Protein 4NV1 (pdb70)

Organism: Francisella tularensis subsp. tularensis (strain SCHU S4 / Schu 4) (NCBI:txid177416)

Sequence (1927 aa):
MKKIFVVTDNRTILSDFKNIIGSKNDVQVDYFCSFKSQTSFAKEIYNSEIKPIDMKKNGNDLIGKYDLGFSCHSKQLFPAKLVNSVLCINIHPGLNPYNRGWFPQVFSIINKLPIGATIHVMDEEIDHGDIIIQEEVEVNSFENSFDVYAKVQKKEVELFTKVIDDILNNKFTRIKPNSEGNYNSIHDYKNMCEIDLDKIVTMREAIDYLRAMTHPPYKNSYFIDEHGNKVFVALELEKISMKKIFVVTDNRTILSDFKNIIGSKNDVQVDYFCSFKSQTSFAKEIYNSEIKPIDMKKNGNDLIGKYDLGFSCHSKQLFPAKLVNSVLCINIHPGLNPYNRGWFPQVFSIINKLPIGATIHVMDEEIDHGDIIIQEEVEVNSFENSFDVYAKVQKKEVELFTKVIDDILNNKFTRIKPNSEGNYNSIHDYKNMCEIDLDKIVTMREAIDYLRAMTHPPYKNSYFIDEHGNKVFVALELEKIGHMKKIFVVTDNRTILSDFKNIIGSKNDVQVDYFCSFKSQTSFAKEIYNSEIKPIDMKKNGNDLIGKYDLGFSCHSKQLFPAKLVNSVLCINIHPGLNPYNRGWFPQVFSIINKLPIGATIHVMDEEIDHGDIIIQEEVEVNSFENSFDVYAKVQKKEVELFTKKVIDDILNNKFTRIKPNSEGNYNSIHHDYKNMCEIDLDKIVTMREAIDYLRAMTHPPYKNSYFIDEHGNKVFVALELEKIMKKIFVVTDNRTILSDFKNIIGSKNDVQVDYFCSFKSQTSFAKEIYNSEIKPIDMKKNGNDLIGKYDLGFSCHSKQLFPAKLVNSVLCINIHPGLNPYNRGWFPQVFSIINKLPIGATIHVMDEEIDHGDIIIQEEVEVNSFENSFDVYAKVQKKEVELFTKVIDDILNNKFTRIKPNSEGNYNSIHDYKNMCEIDLDKIVTMREAIDYLRAMTHPPYKNSYFIDEHGNKVFVALELEKIMKKIFVVTDNRTILSDFKNIIGSKNDVQVDYFCSFKSQTSFAKEIYNSEIKPIDMKKNGNDLIGKYDLGFSCHSKQLFPAKLVNSVLCINIHPGLNPYNRGWFPQVFSIINKLPIGATIHVMDEEIDHGDIIIQEEVEVNSFENSFDVYAKVQKKEVELFTKVIDDILNNKFTRIKPNSEGNYNSIHDYKNMCEIDLDKIVTMREAIDYLRAMTHPPYKNSYFIDEHGNKVFVALELEKISMKKIFVVTDNRTILSDFKNIIGSKNDVQVDYFCSFKSQTSFAKEIYNSEIKPIDMKKNGNDLIGKYDLGFSCHSKQLFPAKLVNSVLCINIHPGLNPYNRGWFPQVFSIINKLPIGATIHVMDEEIDHGDIIIQEEVEVNSFENSFDVYAKVQKKEVELFTKVIDDILNNKFTRIKPNSEGNYNSIHDYKNMCEIDLDKIVTMREAIDYLRAMTHPPYKNSYFIDEHGNKVFVALELEKIGHMKKIFVVTDNRTILSDFKNIIGSKNDVQVDYFCSFKSQTSFAKEIYNSEIKPIDMKKNGNDLIGKYDLGFSCHSKQLFPAKLVNSVLCINIHPGLNPYNRGWFPQVFSIINKLPIGATIHVMDEEIDHGDIIIQEEVEVNSFENSFDVYAKVQKKEVELFTKVIDDILNNKFTRIKPNSEGNYNSIHDYKNMCEIDLDKIVTMREAIDYLRAMTHPPYKNSYFIDEHGNKVFVALELEKIMKKIFVVTDNRTILSDFKNIIGSKNDVQVDYFCSFKSQTSFAKEIYNSEIKPIDMKKNGNDLIGKYDLGFSCHSKQLFPAKLVNSVLCINIHPGLNPYNRGWFPQVFSIINKLPIGATIHVMDEEIDHGDIIIQEEVEVNSFENSFDVYAKVQKKEVELFTKVIDDILNNKFTRIKPNSEGNYNSIHDYKNMCEIDLDKIVTMREAIDYLRAMTHPPYKNSYFIDEHGNKVFVALELEKIS

InterPro domains:
  IPR001555 Phosphoribosylglycinamide formyltransferase, active site [PS00373] (116-139)
  IPR002376 Formyl transferase, N-terminal [PF00551] (77-164)
  IPR036477 Formyl transferase, N-terminal domain superfamily [SSF53328] (65-181)
  IPR040660 N-formyltransferase dimerization C-terminal domain [PF18216] (188-239)

B-factor: mean 39.87, std 15.9, range [14.22, 136.33]

Secondary structure (DSSP, 8-state):
-EEEEEE---HHHHHHHHHHHHTSSSEEEEEEE-GGGTTTTHHHHHTTS-EE--HHHHGGGGTTT-SEEEESS-SSPPPHHHHHHSEEEEEESS-TTTTEES-HHHHHHHH---EEEEEEE--SSTT-S-EEEEEEE---TT--HHHHHHHHHHHHHHHHHHHHHHHHTT----B--SS---EE-HHHHHHHHB--TT-EEEHHHHHHHHHHT--TT----EEE-TT--EEEEEEEEEE-/-EEEEEE---HHHHHHHHHHHHTSSSEEEEEEE-GGGTTTTHHHHHTTS-EE--HHHHGGGGTTT-SEEEEES-S-PPPHHHHHHSEEEEEESS-TTTTEES-HHHHHHHH----EEEEEE--SSTT-S-EEEEEE----TT--HHHHHHHHHHHHHHHHHHHHHHHHTT----B-------EE-HHHHHHHHB--TT-EEEHHHHHHHHHHT--TT---EEEE-TTS-EEEEEEEEEE--/-EEEEEE---HHHHHHHHHHHHTSSSEEEEEEE-GGGTTTTHHHHHTTSSEE--HHHHGGGGTTT-SEEEEES-SSPPPHHHHHHSEEEEEESS-TTTTEES-HHHHHHHH---EEEEEEE--SSTT-S-EEEEEEE---TT--HHHHHHHHHHHHHHHHHHHHHHHHTT----B--SS---EE-HHHHHHHHB--TT-EEEHHHHHHHHHHT--TT---EEEE-TT--EEEEEEEEEEE-/-EEEEEE---HHHHHHHHHHHTTSSSEEEEEEE-GGGTTTTHHHHHTTS-EE--HHHHGGGGTTT-SEEEEES-SSPPPHHHHHHS-EEEEESS-TTTTEES-HHHHHHHH---EEEEEEE--SSTT-S-EEEEEEE---TT--HHHHHHHHHHHHHHHHHHHHHHHHTT----B--SS---EE-HHHHHHHHB--TT-EEEHHHHHHHHHHT--TT---EEEE-TT--EEEEEEEEEE-/---EEEEEE---HHHHHHHHHHHHT-SSEEEEEEEETT-TTTTHHHHHTTSSEEE-HHHHGGGGTTT-SEEEESS-SSPPPHHHHHHSEEEEEESS-TTTTEES-HHHHHHHH---EEEEEEE--SSTT-S-EEEEEEE---TT--HHHHHHHHHHHHHHHHHHHHHHHHTT----B--SS---EE-HHHHHTTTB--TT-EEEHHHHHHHHHHT--TT----EEE-TT--EEEEEEEEEE-/-EEEEEE---HHHHHHHHHHHTT-SSEEEEEEE-SGGGTTTHHHHHTTS-EE--HHHHSGGGTTT-SEEEEES-SS---HHHHHHS-EEEEESS-TTTTEES-HHHHHHHH---EEEEEEE--SSTT-S-EEEEEEE---TT--HHHHHHHHHHHHHHHHHHHHHHHHTT----B--SS---EE-HHHHHHHHB--TT-EEEHHHHHHHHHHH--TT----EEE-TT--EEEEEEEEEE-/---EEEEEE---HHHHHHHHHHHTT-SSEEEEEE--GGGTTTTHHHHHTTSSB---TTTTGGGGSSS-SEEEEES-SSPPPHHHHHHSEEEEEESS-TTTTEES-HHHHHHHH---EEEEEEE--SSSS-S-EEEEEEE---TT--HHHHHHHHHHHHHHHHHHHHHHHHTT----B--SS---EE-HHHHHTTSB--TT-EEEHHHHHHHHHHT--TT----EEE-TTS-EEEEEEEEEE-/-EEEEEE-S-HHHHHHHHHHHHTSSSEEEEEEE-GGGTTTTHHHHHTTS-EE--HHHHGGGGTTT-SEEEEES-S-PPPHHHHHHSEEEEEESS-TTTTEES-HHHHHHHH----EEEEEE--SSTT-S-EEEEEE----TT--HHHHHHHHHHHHHHHHHHHHHHHHTT----B--SS---EE-HHHHHHHHB--TT-EEEHHHHHHHHHHH--TT----EEE-TT--EEEEEEEEEEE-

Radius of gyration: 50.43 Å; Cα contacts (8 Å, |Δi|>4): 3945; chains: 8; bounding box: 137×102×143 Å

Solvent-accessible surface area: 93137 Å² total; per-residue (Å²): 144,67,66,0,0,0,0,0,26,28,84,29,0,8,47,33,0,63,108,25,0,61,85,51,128,81,23,84,37,56,14,18,0,6,110,186,2,68,99,70,1,40,134,30,37,178,80,81,77,4,125,25,20,41,0,183,158,58,0,55,88,7,63,76,128,26,86,6,0,0,7,0,36,26,124,35,129,18,24,38,139,0,14,98,68,13,45,1,0,21,0,12,23,0,17,5,8,69,0,20,13,110,75,8,8,6,17,3,1,58,59,121,66,39,3,0,0,0,0,3,11,31,67,123,104,65,18,50,4,39,16,3,15,35,75,101,14,108,53,39,24,53,10,14,1,32,31,0,60,33,64,1,22,142,35,0,23,91,4,0,71,114,13,0,73,42,4,16,107,110,74,14,11,104,45,118,31,131,61,121,38,45,104,14,34,83,118,57,18,145,94,39,14,87,10,77,31,90,113,122,10,31,9,103,93,0,4,15,34,1,14,0,3,9,26,52,115,155,95,28,0,40,5,74,20,159,134,50,26,80,0,30,5,24,2,80,31,85,82,76,122,131,58,84,0,0,0,0,0,29,39,124,82,0,6,67,50,1,67,107,20,0,61,81,55,129,96,30,107,33,61,18,17,0,9,104,158,7,96,122,79,3,25,147,19,38,184,87,100,69,5,128,12,21,44,0,183,164,68,0,50,99,13,66,74,130,28,71,0,0,0,10,0,33,29,139,32,127,16,25,48,148,1,11,107,48,34,45,1,0,26,1,13,24,0,15,2,5,56,0,20,14,105,78,8,8,7,14,4,1,56,60,120,64,39,3,0,0,0,0,3,13,31,49,126,103,67,19,42,8,22,19,9,42,61,71,100,18,119,46,45,24,50,15,20,1,67,45,0,61,52,66,1,32,164,32,0,28,75,1,0,74,134,13,0,81,68,0,27,112,99,164,29,76,116,114,151,26,121,62,108,36,46,93,15,26,63,49,55,23,130,59,39,10,74,13,78,26,98,112,115,10,28,9,95,94,0,2,14,30,0,11,0,3,5,26,26,98,149,127,28,0,38,6,73,14,141,47,48,13,78,0,29,5,23,2,46,6,28,103,119,68,76,46,48,56,1,0,0,0,0,22,35,141,50,0,6,52,45,0,58,112,24,1,61,84,54,124,86,22,48,38,49,17,22,0,6,111,158,4,90,126,81,0,57,143,42,44,178,72,96,76,4,130,17,16,41,0,117,154,67,0,52,96,15,26,14,77,24,51,2,0,0,9,0,35,27,121,24,104,17,21,44,51,0,16,61,62,16,44,1,0,25,0,16,22,0,18,4,7,58,0,27,16,101,80,8,8,6,15,3,0,59,61,118,64,35,3,0,0,0,0,3,15,29,81,107,98,89,12,68,5,30,18,4,29,50,69,102,11,98,48,16,24,42,14,22,1,91,52,0,52,42,56,0,24,142,36,0,26,64,0,0,71,126,12,0,68,39,2,25,112,102,68,16,11,98,44,98,35,129,57,119,39,46,114,16,32,60,136,68,9,115,130,40,12,96,13,75,25,91,124,105,13,33,6,102,90,0,2,14,31,0,12,0,3,10,28,78,119,152,117,29,0,47,6,73,19,171,140,54,28,71,0,28,5,27,2,94,33,121,73,135,157,45,92,0,0,0,0,0,27,34,119,75,0,10,64,45,0,62,109,18,0,56,86,52,132,94,24,63,34,56,18,23,0,9,112,156,6,98,120,68,4,30,157,27,38,196,104,108,76,7,135,19,22,41,0,188,140,55,0,39,85,10,56,75,123,28,76,2,0,0,10,0,36,27,116,26,129,20,14,33,117,0,13,109,68,11,38,0,0,26,1,13,22,0,12,4,4,61,0,14,10,110,76,9,7,6,14,4,0,56,65,118,59,41,3,0,0,0,0,3,12,28,56,130,109,69,13,46,6,20,19,8,44,59,67,102,14,133,50,43,22,57,12,20,1,98,53,0,57,50,69,0,34,156,36,0,26,64,1,0,79,127,14,0,82,72,0,28,102,102,158,30,81,116,107,165,29,121,65,110,38,49,98,15,29,73,67,65,16,120,78,40,12,72,11,74,28,98,112,122,13,28,9,101,96,0,3,13,31,0,12,0,4,9,27,72,119,148,129,30,0,42,6,90,12,157,51,52,20,61,0,29,7,25,3,87,25,69,106,105,139,64,66,0,0,0,0,0,22,31,118,62,0,8,63,44,0,45,110,18,1,56,88,50,132,75,22,89,36,53,23,13,0,7,58,168,1,41,78,61,2,59,142,34,40,192,85,98,103,6,126,18,16,35,0,190,161,49,1,50,100,16,63,74,137,22,86,7,0,0,5,0,36,32,122,35,153,16,26,46,137,0,12,103,59,19,37,1,0,26,1,21,22,0,19,9,16,78,0,28,19,114,72,9,13,6,15,4,0,54,63,118,59,38,6,0,0,0,0,6,8,30,66,104,84,106,20,74,9,35,13,3,32,64,76,99,16,119,44,48,22,56,16,21,1,97,55,0,58,44,57,2,23,145,33,0,22,78,0,0,69,126,14,0,71,64,3,20,90,102,161,27,80,125,100,140,37,133,51,114,38,51,94,14,32,60,135,66,19,133,108,42,11,87,14,76,28,96,119,111,19,32,9,102,93,0,4,14,30,0,10,1,4,8,27,76,114,152,73,27,0,41,5,68,18,162,138,50,38,77,0,26,6,31,2,101,32,78,87,86,73,140,48,73,0,0,0,0,0,22,37,121,75,0,6,60,40,0,62,67,15,0,59,75,51,127,93,25,92,30,59,19,23,0,4,106,161,0,89,124,66,0,45,140,22,48,191,95,93,68,2,125,28,18,40,0,186,157,64,0,48,76,10,57,77,122,28,74,2,0,0,6,0,38,29,112,34,127,21,22,50,136,0,13,103,66,13,39,1,0,21,1,13,22,0,16,2,3,54,0,21,12,117,75,7,6,6,16,2,1,53,65,123,60,38,3,0,0,0,0,3,12,30,56,126,98,68,13,33,4,37,14,16,35,59,55,103,12,131,51,43,22,58,12,21,1,97,49,0,58,52,69,0,30,99,22,0,8,17,2,0,16,25,3,0,85,52,0,27,105,94,155,42,90,121,105,132,11,110,60,104,39,47,94,13,27,50,132,66,15,129,115,43,10,89,15,80,28,95,119,125,12,26,8,96,93,0,3,12,30,0,11,0,3,9,27,73,113,146,112,28,0,42,5,75,18,162,140,43,23,61,0,30,5,30,4,89,24,52,78,65,103,186,80,66,73,1,0,0,0,0,22,31,124,69,0,12,71,50,0,68,116,26,5,63,82,61,118,68,16,81,32,54,14,28,0,10,76,170,10,44,111,57,2,47,165,26,50,201,103,77,70,6,136,28,18,44,4,178,166,70,1,50,87,18,53,66,123,20,80,12,0,0,10,0,35,31,129,35,118,12,29,36,154,0,14,119,68,18,47,2,0,21,1,12,20,0,17,4,4,57,0,25,9,108,72,8,10,6,15,2,0,56,67,122,60,38,4,0,0,0,0,3,19,31,50,147,94,61,21,34,6,42,16,18,40,53,73,104,14,128,50,43,25,45,12,21,1,92,48,0,52,30,64,1,21,143,35,0,25,87,4,0,75,142,16,0,78,62,1,28,85,132,137,26,99,119,118,154,23,120,66,111,36,49,97,17,20,62,119,62,23,138,128,44,15,95,13,84,27,100,116,122,11,30,9,95,95,0,3,13,31,0,11,1,3,8,27,79,119,147,76,20,1,39,5,70,17,155,128,55,44,76,0,29,6,26,3,104,25,69,99,109,148,43,81,0,0,0,0,0,23,38,118,80,0,4,57,38,0,67,62,15,0,65,79,52,72,89,26,80,31,46,15,26,0,6,116,159,8,92,119,69,3,29,143,20,34,178,74,86,62,3,108,24,20,51,0,173,172,59,0,56,75,9,48,71,111,31,62,0,0,0,5,0,36,30,129,39,147,17,18,53,126,0,15,106,56,14,40,1,0,25,1,14,23,0,14,5,4,58,0,28,16,87,81,9,8,5,14,4,2,53,61,126,62,36,3,0,0,0,0,4,15,34,54,130,96,100,19,46,8,19,15,5,34,62,65,101,15,116,52,42,24,55,13,21,1,99,50,0,64,50,63,0,33,127,33,0,7,20,2,0,16,26,4,0,83,48,0,29,105,93,156,34,78,113,106,156,29,122,60,120,32,46,88,14,28,87,135,64,9,126,108,43,4,80,13,80,28,91,124,129,13,28,10,101,91,0,3,13,25,0,14,0,2,7,25,73,116,147,116,27,0,38,5,80,13,167,139,56,37,78,0,26,6,25,4,122,30,71,70,18,66

Structure (mmCIF, N/CA/C/O backbone):
data_4NV1
#
_entry.id   4NV1
#
_cell.length_a   71.942
_cell.length_b   80.065
_cell.length_c   109.852
_cell.angle_alpha   71.72
_cell.angle_beta   88.62
_cell.angle_gamma   89.78
#
_symmetry.space_group_name_H-M   'P 1'
#
loop_
_entity.id
_entity.type
_entity.pdbx_description
1 polymer Formyltransferase
2 non-polymer dTDP-4-amino-4,6-dideoxyglucose
3 non-polymer 'PHOSPHATE ION'
4 non-polymer "THYMIDINE-5'-DIPHOSPHATE"
5 non-polymer dTDP-4,6-dideoxy-4-formamido-glucose
6 water water
#
loop_
_atom_site.group_PDB
_atom_site.id
_atom_site.type_symbol
_atom_site.label_atom_id
_atom_site.label_alt_id
_atom_site.label_comp_id
_atom_site.label_asym_id
_atom_site.label_entity_id
_atom_site.label_seq_id
_atom_site.pdbx_PDB_ins_code
_atom_site.Cartn_x
_atom_site.Cartn_y
_atom_site.Cartn_z
_atom_site.occupancy
_atom_site.B_iso_or_equiv
_atom_site.auth_seq_id
_atom_site.auth_comp_id
_atom_site.auth_asym_id
_atom_site.auth_atom_id
_atom_site.pdbx_PDB_model_num
ATOM 1 N N . MET A 1 3 ? -46.910 36.619 55.296 1.00 53.85 1 MET C N 1
ATOM 2 C CA . MET A 1 3 ? -45.926 35.704 55.950 1.00 55.06 1 MET C CA 1
ATOM 3 C C . MET A 1 3 ? -46.310 34.248 55.751 1.00 58.72 1 MET C C 1
ATOM 4 O O . MET A 1 3 ? -46.877 33.618 56.656 1.00 64.21 1 MET C O 1
ATOM 9 N N . LYS A 1 4 ? -45.970 33.716 54.582 1.00 53.13 2 LYS C N 1
ATOM 10 C CA . LYS A 1 4 ? -46.275 32.327 54.260 1.00 49.57 2 LYS C CA 1
ATOM 11 C C . LYS A 1 4 ? -45.641 31.373 55.252 1.00 37.66 2 LYS C C 1
ATOM 12 O O . LYS A 1 4 ? -44.541 31.601 55.722 1.00 32.61 2 LYS C O 1
ATOM 18 N N . LYS A 1 5 ? -46.370 30.312 55.558 1.00 33.26 3 LYS C N 1
ATOM 19 C CA . LYS A 1 5 ? -45.953 29.336 56.540 1.00 40.45 3 LYS C CA 1
ATOM 20 C C . LYS A 1 5 ? -45.811 28.043 55.776 1.00 32.28 3 LYS C C 1
ATOM 21 O O . LYS A 1 5 ? -46.759 27.607 55.138 1.00 32.30 3 LYS C O 1
ATOM 27 N N . ILE A 1 6 ? -44.666 27.402 55.925 1.00 29.34 4 ILE C N 1
ATOM 28 C CA . ILE A 1 6 ? -44.242 26.308 55.058 1.00 28.77 4 ILE C CA 1
ATOM 29 C C . ILE A 1 6 ? -43.740 25.115 55.843 1.00 29.58 4 ILE C C 1
ATOM 30 O O . ILE A 1 6 ? -42.975 25.278 56.826 1.00 27.82 4 ILE C O 1
ATOM 35 N N . PHE A 1 7 ? -44.105 23.924 55.383 1.00 30.16 5 PHE C N 1
ATOM 36 C CA . PHE A 1 7 ? -43.414 22.723 55.840 1.00 30.93 5 PHE C CA 1
ATOM 37 C C . PHE A 1 7 ? -42.688 22.017 54.688 1.00 34.67 5 PHE C C 1
ATOM 38 O O . PHE A 1 7 ? -43.150 21.957 53.535 1.00 28.49 5 PHE C O 1
ATOM 46 N N . VAL A 1 8 ? -41.555 21.427 55.048 1.00 30.35 6 VAL C N 1
ATOM 47 C CA . VAL A 1 8 ? -40.663 20.741 54.143 1.00 30.48 6 VAL C CA 1
ATOM 48 C C . VAL A 1 8 ? -40.335 19.433 54.792 1.00 30.48 6 VAL C C 1
ATOM 49 O O . VAL A 1 8 ? -39.750 19.423 55.858 1.00 35.02 6 VAL C O 1
ATOM 53 N N . VAL A 1 9 ? -40.744 18.360 54.137 1.00 29.55 7 VAL C N 1
ATOM 54 C CA . VAL A 1 9 ? -40.376 17.011 54.467 1.00 30.12 7 VAL C CA 1
ATOM 55 C C . VAL A 1 9 ? -39.260 16.415 53.596 1.00 36.39 7 VAL C C 1
ATOM 56 O O . VAL A 1 9 ? -39.366 16.371 52.352 1.00 31.59 7 VAL C O 1
ATOM 60 N N . THR A 1 10 ? -38.163 16.020 54.243 1.00 33.26 8 THR C N 1
ATOM 61 C CA . THR A 1 10 ? -37.052 15.336 53.577 1.00 32.87 8 THR C CA 1
ATOM 62 C C . THR A 1 10 ? -36.289 14.391 54.493 1.00 46.55 8 THR C C 1
ATOM 63 O O . THR A 1 10 ? -36.160 14.664 55.706 1.00 36.74 8 THR C O 1
ATOM 67 N N . ASP A 1 11 ? -35.786 13.305 53.899 1.00 39.01 9 ASP C N 1
ATOM 68 C CA . ASP A 1 11 ? -34.801 12.492 54.560 1.00 40.56 9 ASP C CA 1
ATOM 69 C C . ASP A 1 11 ? -33.423 12.597 53.930 1.00 42.96 9 ASP C C 1
ATOM 70 O O . ASP A 1 11 ? -32.656 11.658 54.049 1.00 46.25 9 ASP C O 1
ATOM 75 N N . ASN A 1 12 ? -33.060 13.730 53.337 1.00 33.35 10 ASN C N 1
ATOM 76 C CA . ASN A 1 12 ? -31.741 13.857 52.706 1.00 35.02 10 ASN C CA 1
ATOM 77 C C . ASN A 1 12 ? -30.993 15.013 53.258 1.00 36.46 10 ASN C C 1
ATOM 78 O O . ASN A 1 12 ? -31.514 16.113 53.215 1.00 36.20 10 ASN C O 1
ATOM 83 N N . ARG A 1 13 ? -29.764 14.789 53.700 1.00 29.93 11 ARG C N 1
ATOM 84 C CA . ARG A 1 13 ? -28.983 15.837 54.327 1.00 35.44 11 ARG C CA 1
ATOM 85 C C . ARG A 1 13 ? -28.687 16.919 53.336 1.00 33.50 11 ARG C C 1
ATOM 86 O O . ARG A 1 13 ? -28.629 18.097 53.696 1.00 37.30 11 ARG C O 1
ATOM 94 N N . THR A 1 14 ? -28.354 16.520 52.104 1.00 37.08 12 THR C N 1
ATOM 95 C CA . THR A 1 14 ? -27.901 17.530 51.141 1.00 39.87 12 THR C CA 1
ATOM 96 C C . THR A 1 14 ? -29.060 18.444 50.729 1.00 37.68 12 THR C C 1
ATOM 97 O O . THR A 1 14 ? -28.958 19.670 50.737 1.00 36.12 12 THR C O 1
ATOM 101 N N . ILE A 1 15 ? -30.166 17.819 50.357 1.00 38.46 13 ILE C N 1
ATOM 102 C CA . ILE A 1 15 ? -31.421 18.533 50.124 1.00 36.08 13 ILE C CA 1
ATOM 103 C C . ILE A 1 15 ? -31.828 19.391 51.322 1.00 40.63 13 ILE C C 1
ATOM 104 O O . ILE A 1 15 ? -32.197 20.574 51.141 1.00 35.43 13 ILE C O 1
ATOM 109 N N . LEU A 1 16 ? -31.736 18.826 52.536 1.00 38.75 14 LEU C N 1
ATOM 110 C CA . LEU A 1 16 ? -32.073 19.596 53.757 1.00 40.15 14 LEU C CA 1
ATOM 111 C C . LEU A 1 16 ? -31.213 20.853 53.811 1.00 38.72 14 LEU C C 1
ATOM 112 O O . LEU A 1 16 ? -31.695 21.983 54.041 1.00 40.49 14 LEU C O 1
ATOM 117 N N . SER A 1 17 ? -29.921 20.656 53.584 1.00 36.44 15 SER C N 1
ATOM 118 C CA . SER A 1 17 ? -28.994 21.800 53.550 1.00 35.75 15 SER C CA 1
ATOM 119 C C . SER A 1 17 ? -29.240 22.829 52.415 1.00 33.92 15 SER C C 1
ATOM 120 O O . SER A 1 17 ? -29.101 24.049 52.604 1.00 34.37 15 SER C O 1
ATOM 123 N N . ASP A 1 18 ? -29.585 22.366 51.224 1.00 34.36 16 ASP C N 1
ATOM 124 C CA . ASP A 1 18 ? -29.851 23.316 50.109 1.00 33.60 16 ASP C CA 1
ATOM 125 C C . ASP A 1 18 ? -31.107 24.183 50.280 1.00 34.25 16 ASP C C 1
ATOM 126 O O . ASP A 1 18 ? -31.064 25.426 50.171 1.00 29.92 16 ASP C O 1
ATOM 131 N N . PHE A 1 19 ? -32.189 23.507 50.637 1.00 33.35 17 PHE C N 1
ATOM 132 C CA . PHE A 1 19 ? -33.418 24.170 50.954 1.00 33.89 17 PHE C CA 1
ATOM 133 C C . PHE A 1 19 ? -33.284 25.252 52.005 1.00 37.11 17 PHE C C 1
ATOM 134 O O . PHE A 1 19 ? -33.726 26.401 51.792 1.00 34.52 17 PHE C O 1
ATOM 142 N N . LYS A 1 20 ? -32.649 24.908 53.128 1.00 42.30 18 LYS C N 1
ATOM 143 C CA . LYS A 1 20 ? -32.454 25.863 54.232 1.00 40.50 18 LYS C CA 1
ATOM 144 C C . LYS A 1 20 ? -31.865 27.137 53.676 1.00 40.83 18 LYS C C 1
ATOM 145 O O . LYS A 1 20 ? -32.222 28.270 54.015 1.00 42.38 18 LYS C O 1
ATOM 151 N N . ASN A 1 21 ? -30.868 26.875 52.851 1.00 42.13 19 ASN C N 1
ATOM 152 C CA . ASN A 1 21 ? -30.158 27.904 52.138 1.00 43.40 19 ASN C CA 1
ATOM 153 C C . ASN A 1 21 ? -31.009 28.785 51.241 1.00 40.35 19 ASN C C 1
ATOM 154 O O . ASN A 1 21 ? -31.048 30.012 51.362 1.00 36.43 19 ASN C O 1
ATOM 159 N N . ILE A 1 22 ? -31.666 28.133 50.294 1.00 34.16 20 ILE C N 1
ATOM 160 C CA . ILE A 1 22 ? -32.587 28.854 49.412 1.00 32.11 20 ILE C CA 1
ATOM 161 C C . ILE A 1 22 ? -33.736 29.488 50.202 1.00 27.57 20 ILE C C 1
ATOM 162 O O . ILE A 1 22 ? -33.981 30.675 50.046 1.00 31.82 20 ILE C O 1
ATOM 167 N N . ILE A 1 23 ? -34.451 28.718 51.013 1.00 30.18 21 ILE C N 1
ATOM 168 C CA . ILE A 1 23 ? -35.631 29.230 51.692 1.00 29.90 21 ILE C CA 1
ATOM 169 C C . ILE A 1 23 ? -35.331 30.264 52.769 1.00 33.97 21 ILE C C 1
ATOM 170 O O . ILE A 1 23 ? -35.985 31.309 52.791 1.00 34.87 21 ILE C O 1
ATOM 175 N N . GLY A 1 24 ? -34.390 29.977 53.676 1.00 39.25 22 GLY C N 1
ATOM 176 C CA . GLY A 1 24 ? -33.867 30.987 54.604 1.00 37.70 22 GLY C CA 1
ATOM 177 C C . GLY A 1 24 ? -33.461 32.309 53.942 1.00 41.44 22 GLY C C 1
ATOM 178 O O . GLY A 1 24 ? -33.461 33.365 54.590 1.00 41.58 22 GLY C O 1
ATOM 179 N N . SER A 1 25 ? -33.144 32.317 52.649 1.00 36.49 23 SER C N 1
ATOM 180 C CA . SER A 1 25 ? -32.812 33.596 52.011 1.00 36.89 23 SER C CA 1
ATOM 181 C C . SER A 1 25 ? -34.035 34.467 51.755 1.00 34.16 23 SER C C 1
ATOM 182 O O . SER A 1 25 ? -33.875 35.609 51.392 1.00 42.37 23 SER C O 1
ATOM 185 N N . LYS A 1 26 ? -35.247 33.965 51.955 1.00 32.99 24 LYS C N 1
ATOM 186 C CA . LYS A 1 26 ? -36.428 34.614 51.455 1.00 35.95 24 LYS C CA 1
ATOM 187 C C . LYS A 1 26 ? -37.110 35.423 52.553 1.00 41.56 24 LYS C C 1
ATOM 188 O O . LYS A 1 26 ? -37.093 35.041 53.726 1.00 35.65 24 LYS C O 1
ATOM 194 N N . ASN A 1 27 ? -37.781 36.495 52.143 1.00 40.11 25 ASN C N 1
ATOM 195 C CA . ASN A 1 27 ? -38.661 37.216 53.056 1.00 45.03 25 ASN C CA 1
ATOM 196 C C . ASN A 1 27 ? -39.985 36.511 53.234 1.00 45.49 25 ASN C C 1
ATOM 197 O O . ASN A 1 27 ? -40.517 35.824 52.335 1.00 48.72 25 ASN C O 1
ATOM 202 N N . ASP A 1 28 ? -40.547 36.767 54.401 1.00 42.79 26 ASP C N 1
ATOM 203 C CA . ASP A 1 28 ? -41.989 36.687 54.626 1.00 47.88 26 ASP C CA 1
ATOM 204 C C . ASP A 1 28 ? -42.402 35.232 54.675 1.00 44.86 26 ASP C C 1
ATOM 205 O O . ASP A 1 28 ? -43.559 34.909 54.453 1.00 44.46 26 ASP C O 1
ATOM 210 N N . VAL A 1 29 ? -41.424 34.409 55.043 1.00 37.56 27 VAL C N 1
ATOM 211 C CA . VAL A 1 29 ? -41.512 32.980 55.068 1.00 32.29 27 VAL C CA 1
ATOM 212 C C . VAL A 1 29 ? -41.154 32.434 56.424 1.00 33.47 27 VAL C C 1
ATOM 213 O O . VAL A 1 29 ? -40.080 32.700 56.943 1.00 30.41 27 VAL C O 1
ATOM 217 N N . GLN A 1 30 ? -42.000 31.553 56.931 1.00 35.69 28 GLN C N 1
ATOM 218 C CA . GLN A 1 30 ? -41.619 30.793 58.117 1.00 38.82 28 GLN C CA 1
ATOM 219 C C . GLN A 1 30 ? -41.632 29.348 57.699 1.00 34.78 28 GLN C C 1
ATOM 220 O O . GLN A 1 30 ? -42.517 28.930 56.972 1.00 34.51 28 GLN C O 1
ATOM 226 N N . VAL A 1 31 ? -40.707 28.536 58.181 1.00 32.16 29 VAL C N 1
ATOM 227 C CA . VAL A 1 31 ? -40.686 27.160 57.693 1.00 33.45 29 VAL C CA 1
ATOM 228 C C . VAL A 1 31 ? -40.332 26.178 58.813 1.00 31.58 29 VAL C C 1
ATOM 229 O O . VAL A 1 31 ? -39.301 26.389 59.426 1.00 32.83 29 VAL C O 1
ATOM 233 N N . ASP A 1 32 ? -41.133 25.134 59.038 1.00 29.50 30 ASP C N 1
ATOM 234 C CA . ASP A 1 32 ? -40.723 23.963 59.815 1.00 34.87 30 ASP C CA 1
ATOM 235 C C . ASP A 1 32 ? -40.297 22.791 58.946 1.00 36.41 30 ASP C C 1
ATOM 236 O O . ASP A 1 32 ? -40.928 22.500 57.942 1.00 34.45 30 ASP C O 1
ATOM 241 N N . TYR A 1 33 ? -39.267 22.068 59.378 1.00 36.26 31 TYR C N 1
ATOM 242 C CA . TYR A 1 33 ? -38.728 20.940 58.644 1.00 30.83 31 TYR C CA 1
ATOM 243 C C . TYR A 1 33 ? -38.971 19.659 59.406 1.00 36.54 31 TYR C C 1
ATOM 244 O O . TYR A 1 33 ? -38.644 19.549 60.597 1.00 40.51 31 TYR C O 1
ATOM 253 N N . PHE A 1 34 ? -39.483 18.660 58.710 1.00 36.03 32 PHE C N 1
ATOM 254 C CA . PHE A 1 34 ? -39.661 17.331 59.249 1.00 34.34 32 PHE C CA 1
ATOM 255 C C . PHE A 1 34 ? -38.924 16.304 58.407 1.00 40.10 32 PHE C C 1
ATOM 256 O O . PHE A 1 34 ? -38.693 16.447 57.202 1.00 34.79 32 PHE C O 1
ATOM 264 N N . CYS A 1 35 ? -38.628 15.212 59.082 1.00 46.12 33 CYS C N 1
ATOM 265 C CA . CYS A 1 35 ? -37.977 14.055 58.509 1.00 43.51 33 CYS C CA 1
ATOM 266 C C . CYS A 1 35 ? -38.690 12.825 59.037 1.00 43.19 33 CYS C C 1
ATOM 267 O O . CYS A 1 35 ? -39.741 12.926 59.664 1.00 31.74 33 CYS C O 1
ATOM 270 N N . SER A 1 36 ? -38.159 11.647 58.753 1.00 47.89 34 SER C N 1
ATOM 271 C CA . SER A 1 36 ? -38.840 10.435 59.173 1.00 45.66 34 SER C CA 1
ATOM 272 C C . SER A 1 36 ? -38.122 9.829 60.392 1.00 44.96 34 SER C C 1
ATOM 273 O O . SER A 1 36 ? -37.019 10.258 60.792 1.00 43.00 34 SER C O 1
ATOM 276 N N . PHE A 1 37 ? -38.800 8.854 60.984 1.00 46.02 35 PHE C N 1
ATOM 277 C CA . PHE A 1 37 ? -38.357 8.224 62.236 1.00 51.39 35 PHE C CA 1
ATOM 278 C C . PHE A 1 37 ? -37.187 7.313 61.919 1.00 48.44 35 PHE C C 1
ATOM 279 O O . PHE A 1 37 ? -36.162 7.395 62.607 1.00 49.71 35 PHE C O 1
ATOM 287 N N . LYS A 1 38 ? -37.296 6.578 60.807 1.00 53.46 36 LYS C N 1
ATOM 288 C CA . LYS A 1 38 ? -36.189 5.772 60.265 1.00 49.69 36 LYS C CA 1
ATOM 289 C C . LYS A 1 38 ? -34.896 6.577 60.145 1.00 53.13 36 LYS C C 1
ATOM 290 O O . LYS A 1 38 ? -33.801 6.032 59.949 1.00 50.87 36 LYS C O 1
ATOM 296 N N . SER A 1 39 ? -35.028 7.884 60.338 1.00 42.28 37 SER C N 1
ATOM 297 C CA . SER A 1 39 ? -33.989 8.813 59.985 1.00 45.33 37 SER C CA 1
ATOM 298 C C . SER A 1 39 ? -33.364 9.458 61.235 1.00 46.62 37 SER C C 1
ATOM 299 O O . SER A 1 39 ? -32.544 10.375 61.105 1.00 46.78 37 SER C O 1
ATOM 302 N N . GLN A 1 40 ? -33.685 8.939 62.427 1.00 54.96 38 GLN C N 1
ATOM 303 C CA . GLN A 1 40 ? -33.280 9.548 63.718 1.00 59.81 38 GLN C CA 1
ATOM 304 C C . GLN A 1 40 ? -31.761 9.748 63.900 1.00 65.11 38 GLN C C 1
ATOM 305 O O . GLN A 1 40 ? -31.283 10.696 64.540 1.00 55.42 38 GLN C O 1
ATOM 311 N N . THR A 1 41 ? -30.992 8.835 63.312 1.00 71.46 39 THR C N 1
ATOM 312 C CA . THR A 1 41 ? -29.538 8.844 63.456 1.00 71.53 39 THR C CA 1
ATOM 313 C C . THR A 1 41 ? -28.873 9.688 62.376 1.00 67.57 39 THR C C 1
ATOM 314 O O . THR A 1 41 ? -28.003 10.505 62.688 1.00 71.49 39 THR C O 1
ATOM 318 N N . SER A 1 42 ? -29.263 9.497 61.115 1.00 59.54 40 SER C N 1
ATOM 319 C CA . SER A 1 42 ? -28.630 10.249 60.031 1.00 51.32 40 SER C CA 1
ATOM 320 C C . SER A 1 42 ? -28.673 11.685 60.447 1.00 48.32 40 SER C C 1
ATOM 321 O O . SER A 1 42 ? -27.666 12.409 60.327 1.00 42.49 40 SER C O 1
ATOM 324 N N . PHE A 1 43 ? -29.852 12.052 60.959 1.00 53.02 41 PHE C N 1
ATOM 325 C CA . PHE A 1 43 ? -30.141 13.428 61.398 1.00 60.83 41 PHE C CA 1
ATOM 326 C C . PHE A 1 43 ? -30.076 13.685 62.911 1.00 60.94 41 PHE C C 1
ATOM 327 O O . PHE A 1 43 ? -30.847 14.498 63.440 1.00 55.21 41 PHE C O 1
ATOM 335 N N . ALA A 1 44 ? -29.129 13.033 63.586 1.00 57.04 42 ALA C N 1
ATOM 336 C CA . ALA A 1 44 ? -28.924 13.200 65.025 1.00 56.42 42 ALA C CA 1
ATOM 337 C C . ALA A 1 44 ? -28.435 14.612 65.446 1.00 54.22 42 ALA C C 1
ATOM 338 O O . ALA A 1 44 ? -29.065 15.201 66.314 1.00 57.98 42 ALA C O 1
ATOM 340 N N . LYS A 1 45 ? -27.410 15.222 64.845 1.00 58.03 43 LYS C N 1
ATOM 341 C CA . LYS A 1 45 ? -27.017 16.603 65.241 1.00 67.85 43 LYS C CA 1
ATOM 342 C C . LYS A 1 45 ? -28.090 17.692 65.002 1.00 75.94 43 LYS C C 1
ATOM 343 O O . LYS A 1 45 ? -28.250 18.645 65.793 1.00 68.75 43 LYS C O 1
ATOM 349 N N . GLU A 1 46 ? -28.814 17.536 63.892 1.00 74.13 44 GLU C N 1
ATOM 350 C CA . GLU A 1 46 ? -29.791 18.529 63.451 1.00 70.32 44 GLU C CA 1
ATOM 351 C C . GLU A 1 46 ? -31.095 18.400 64.255 1.00 57.92 44 GLU C C 1
ATOM 352 O O . GLU A 1 46 ? -31.632 19.433 64.614 1.00 45.68 44 GLU C O 1
ATOM 358 N N . ILE A 1 47 ? -31.575 17.179 64.534 1.00 58.33 45 ILE C N 1
ATOM 359 C CA . ILE A 1 47 ? -32.761 16.926 65.379 1.00 59.40 45 ILE C CA 1
ATOM 360 C C . ILE A 1 47 ? -32.604 17.486 66.785 1.00 66.12 45 ILE C C 1
ATOM 361 O O . ILE A 1 47 ? -33.473 18.204 67.295 1.00 73.62 45 ILE C O 1
ATOM 366 N N . TYR A 1 48 ? -31.481 17.123 67.391 1.00 67.22 46 TYR C N 1
ATOM 367 C CA . TYR A 1 48 ? -31.061 17.645 68.681 1.00 72.40 46 TYR C CA 1
ATOM 368 C C . TYR A 1 48 ? -30.964 19.161 68.671 1.00 65.17 46 TYR C C 1
ATOM 369 O O . TYR A 1 48 ? -31.352 19.813 69.630 1.00 60.65 46 TYR C O 1
ATOM 378 N N . ASN A 1 49 ? -30.432 19.729 67.598 1.00 58.41 47 ASN C N 1
ATOM 379 C CA . ASN A 1 49 ? -30.514 21.164 67.454 1.00 57.83 47 ASN C CA 1
ATOM 380 C C . ASN A 1 49 ? -31.917 21.582 67.039 1.00 55.03 47 ASN C C 1
ATOM 381 O O . ASN A 1 49 ? -32.210 22.766 66.922 1.00 51.68 47 ASN C O 1
ATOM 386 N N . SER A 1 50 ? -32.812 20.622 66.849 1.00 60.74 48 SER C N 1
ATOM 387 C CA . SER A 1 50 ? -34.102 20.920 66.211 1.00 69.29 48 SER C CA 1
ATOM 388 C C . SER A 1 50 ? -33.982 21.878 64.979 1.00 57.48 48 SER C C 1
ATOM 389 O O . SER A 1 50 ? -34.549 22.949 64.928 1.00 50.00 48 SER C O 1
ATOM 392 N N . GLU A 1 51 ? -33.164 21.516 64.000 1.00 52.07 49 GLU C N 1
ATOM 393 C CA . GLU A 1 51 ? -33.254 22.082 62.666 1.00 50.47 49 GLU C CA 1
ATOM 394 C C . GLU A 1 51 ? -34.272 21.236 61.924 1.00 46.20 49 GLU C C 1
ATOM 395 O O . GLU A 1 51 ? -34.653 21.600 60.816 1.00 52.80 49 GLU C O 1
ATOM 401 N N . ILE A 1 52 ? -34.620 20.076 62.492 1.00 45.99 50 ILE C N 1
ATOM 402 C CA . ILE A 1 52 ? -35.617 19.177 61.925 1.00 42.25 50 ILE C CA 1
ATOM 403 C C . ILE A 1 52 ? -36.308 18.288 62.978 1.00 42.94 50 ILE C C 1
ATOM 404 O O . ILE A 1 52 ? -35.855 18.178 64.103 1.00 51.56 50 ILE C O 1
ATOM 409 N N . LYS A 1 53 ? -37.437 17.679 62.632 1.00 42.31 51 LYS C N 1
ATOM 410 C CA . LYS A 1 53 ? -38.197 16.903 63.577 1.00 40.79 51 LYS C CA 1
ATOM 411 C C . LYS A 1 53 ? -38.893 15.741 62.899 1.00 42.69 51 LYS C C 1
ATOM 412 O O . LYS A 1 53 ? -39.642 15.978 61.958 1.00 35.52 51 LYS C O 1
ATOM 418 N N . PRO A 1 54 ? -38.696 14.497 63.379 1.00 40.70 52 PRO C N 1
ATOM 419 C CA . PRO A 1 54 ? -39.417 13.320 62.916 1.00 39.16 52 PRO C CA 1
ATOM 420 C C . PRO A 1 54 ? -40.913 13.493 62.900 1.00 45.42 52 PRO C C 1
ATOM 421 O O . PRO A 1 54 ? -41.417 14.315 63.655 1.00 41.42 52 PRO C O 1
ATOM 425 N N . ILE A 1 55 ? -41.600 12.681 62.098 1.00 39.55 53 ILE C N 1
ATOM 426 C CA . ILE A 1 55 ? -43.044 12.683 62.036 1.00 35.18 53 ILE C CA 1
ATOM 427 C C . ILE A 1 55 ? -43.467 11.428 61.322 1.00 40.76 53 ILE C C 1
ATOM 428 O O . ILE A 1 55 ? -42.816 10.967 60.377 1.00 46.56 53 ILE C O 1
ATOM 433 N N . ASP A 1 56 ? -44.606 10.913 61.742 1.00 39.44 54 ASP C N 1
ATOM 434 C CA . ASP A 1 56 ? -45.241 9.795 61.097 1.00 49.35 54 ASP C CA 1
ATOM 435 C C . ASP A 1 56 ? -46.290 10.456 60.228 1.00 52.35 54 ASP C C 1
ATOM 436 O O . ASP A 1 56 ? -47.299 10.938 60.745 1.00 50.43 54 ASP C O 1
ATOM 441 N N . MET A 1 57 ? -46.042 10.505 58.921 1.00 46.49 55 MET C N 1
ATOM 442 C CA . MET A 1 57 ? -46.977 11.164 58.040 1.00 48.46 55 MET C CA 1
ATOM 443 C C . MET A 1 57 ? -48.183 10.266 57.894 1.00 48.83 55 MET C C 1
ATOM 444 O O . MET A 1 57 ? -49.283 10.776 57.654 1.00 53.66 55 MET C O 1
ATOM 449 N N . LYS A 1 58 ? -48.004 8.951 58.013 1.00 49.22 56 LYS C N 1
ATOM 450 C CA . LYS A 1 58 ? -49.140 8.049 57.776 1.00 56.10 56 LYS C CA 1
ATOM 451 C C . LYS A 1 58 ? -50.240 8.257 58.810 1.00 62.32 56 LYS C C 1
ATOM 452 O O . LYS A 1 58 ? -51.433 8.367 58.459 1.00 51.65 56 LYS C O 1
ATOM 458 N N . LYS A 1 59 ? -49.792 8.273 60.067 1.00 64.53 57 LYS C N 1
ATOM 459 C CA . LYS A 1 59 ? -50.620 8.578 61.224 1.00 69.70 57 LYS C CA 1
ATOM 460 C C . LYS A 1 59 ? -51.180 9.989 61.135 1.00 66.69 57 LYS C C 1
ATOM 461 O O . LYS A 1 59 ? -52.388 10.164 61.060 1.00 65.65 57 LYS C O 1
ATOM 467 N N . ASN A 1 60 ? -50.267 10.961 61.137 1.00 61.41 58 ASN C N 1
ATOM 468 C CA . ASN A 1 60 ? -50.469 12.323 61.643 1.00 57.24 58 ASN C CA 1
ATOM 469 C C . ASN A 1 60 ? -50.277 13.447 60.606 1.00 49.57 58 ASN C C 1
ATOM 470 O O . ASN A 1 60 ? -50.239 14.636 60.928 1.00 47.98 58 ASN C O 1
ATOM 475 N N . GLY A 1 61 ? -50.083 13.061 59.356 1.00 53.39 59 GLY C N 1
ATOM 476 C CA . GLY A 1 61 ? -49.746 14.011 58.310 1.00 44.31 59 GLY C CA 1
ATOM 477 C C . GLY A 1 61 ? -50.875 15.010 58.281 1.00 40.61 59 GLY C C 1
ATOM 478 O O . GLY A 1 61 ? -50.653 16.223 58.250 1.00 35.30 59 GLY C O 1
ATOM 479 N N . ASN A 1 62 ? -52.085 14.461 58.354 1.00 37.78 60 ASN C N 1
ATOM 480 C CA . ASN A 1 62 ? -53.318 15.234 58.283 1.00 38.02 60 ASN C CA 1
ATOM 481 C C . ASN A 1 62 ? -53.492 16.297 59.377 1.00 39.30 60 ASN C C 1
ATOM 482 O O . ASN A 1 62 ? -54.227 17.284 59.197 1.00 36.66 60 ASN C O 1
ATOM 487 N N . ASP A 1 63 ? -52.748 16.138 60.468 1.00 40.84 61 ASP C N 1
ATOM 488 C CA . ASP A 1 63 ? -52.625 17.158 61.510 1.00 40.41 61 ASP C CA 1
ATOM 489 C C . ASP A 1 63 ? -51.889 18.406 61.060 1.00 38.97 61 ASP C C 1
ATOM 490 O O . ASP A 1 63 ? -51.884 19.397 61.784 1.00 42.37 61 ASP C O 1
ATOM 495 N N . LEU A 1 64 ? -51.177 18.396 59.935 1.00 39.09 62 LEU C N 1
ATOM 496 C CA . LEU A 1 64 ? -50.593 19.655 59.469 1.00 38.07 62 LEU C CA 1
ATOM 497 C C . LEU A 1 64 ? -51.650 20.454 58.698 1.00 36.37 62 LEU C C 1
ATOM 498 O O . LEU A 1 64 ? -51.404 21.591 58.270 1.00 27.93 62 LEU C O 1
ATOM 503 N N . ILE A 1 65 ? -52.800 19.845 58.431 1.00 35.03 63 ILE C N 1
ATOM 504 C CA . ILE A 1 65 ? -53.829 20.617 57.745 1.00 42.25 63 ILE C CA 1
ATOM 505 C C . ILE A 1 65 ? -54.162 21.762 58.693 1.00 40.70 63 ILE C C 1
ATOM 506 O O . ILE A 1 65 ? -54.306 21.574 59.916 1.00 47.47 63 ILE C O 1
ATOM 511 N N . GLY A 1 66 ? -54.151 22.965 58.136 1.00 38.37 64 GLY C N 1
ATOM 512 C CA . GLY A 1 66 ? -54.623 24.137 58.859 1.00 41.38 64 GLY C CA 1
ATOM 513 C C . GLY A 1 66 ? -53.550 24.978 59.516 1.00 39.59 64 GLY C C 1
ATOM 514 O O . GLY A 1 66 ? -53.829 26.114 59.861 1.00 41.87 64 GLY C O 1
ATOM 515 N N . LYS A 1 67 ? -52.330 24.455 59.620 1.00 38.55 65 LYS C N 1
ATOM 516 C CA . LYS A 1 67 ? -51.189 25.171 60.187 1.00 31.30 65 LYS C CA 1
ATOM 517 C C . LYS A 1 67 ? -50.229 25.741 59.138 1.00 36.54 65 LYS C C 1
ATOM 518 O O . LYS A 1 67 ? -49.424 26.603 59.463 1.00 31.74 65 LYS C O 1
ATOM 524 N N . TYR A 1 68 ? -50.291 25.280 57.890 1.00 29.43 66 TYR C N 1
ATOM 525 C CA . TYR A 1 68 ? -49.302 25.704 56.888 1.00 32.44 66 TYR C CA 1
ATOM 526 C C . TYR A 1 68 ? -49.995 26.179 55.601 1.00 26.55 66 TYR C C 1
ATOM 527 O O . TYR A 1 68 ? -51.084 25.736 55.314 1.00 25.50 66 TYR C O 1
ATOM 536 N N . ASP A 1 69 ? -49.347 27.000 54.799 1.00 26.69 67 ASP C N 1
ATOM 537 C CA . ASP A 1 69 ? -49.902 27.463 53.516 1.00 25.62 67 ASP C CA 1
ATOM 538 C C . ASP A 1 69 ? -49.434 26.610 52.322 1.00 25.46 67 ASP C C 1
ATOM 539 O O . ASP A 1 69 ? -49.970 26.652 51.209 1.00 26.50 67 ASP C O 1
ATOM 544 N N . LEU A 1 70 ? -48.314 25.946 52.531 1.00 20.93 68 LEU C N 1
ATOM 545 C CA . LEU A 1 70 ? -47.508 25.327 51.494 1.00 24.54 68 LEU C CA 1
ATOM 546 C C . LEU A 1 70 ? -46.757 24.171 52.107 1.00 23.53 68 LEU C C 1
ATOM 547 O O . LEU A 1 70 ? -46.220 24.310 53.197 1.00 30.84 68 LEU C O 1
ATOM 552 N N . GLY A 1 71 ? -46.743 23.026 51.458 1.00 24.95 69 GLY C N 1
ATOM 553 C CA . GLY A 1 71 ? -45.834 21.949 51.792 1.00 22.97 69 GLY C CA 1
ATOM 554 C C . GLY A 1 71 ? -44.943 21.478 50.648 1.00 23.75 69 GLY C C 1
ATOM 555 O O . GLY A 1 71 ? -45.347 21.497 49.463 1.00 24.05 69 GLY C O 1
ATOM 556 N N . PHE A 1 72 ? -43.736 21.067 51.013 1.00 18.35 70 PHE C N 1
ATOM 557 C CA . PHE A 1 72 ? -42.790 20.430 50.109 1.00 21.82 70 PHE C CA 1
ATOM 558 C C . PHE A 1 72 ? -42.313 19.095 50.650 1.00 27.34 70 PHE C C 1
ATOM 559 O O . PHE A 1 72 ? -41.958 18.927 51.863 1.00 29.32 70 PHE C O 1
ATOM 567 N N . SER A 1 73 ? -42.272 18.170 49.703 1.00 23.94 71 SER C N 1
ATOM 568 C CA . SER A 1 73 ? -41.602 16.868 49.842 1.00 25.59 71 SER C CA 1
ATOM 569 C C . SER A 1 73 ? -40.380 16.823 48.937 1.00 24.11 71 SER C C 1
ATOM 570 O O . SER A 1 73 ? -40.433 17.100 47.722 1.00 27.60 71 SER C O 1
ATOM 573 N N . CYS A 1 74 ? -39.227 16.519 49.504 1.00 25.06 72 CYS C N 1
ATOM 574 C CA . CYS A 1 74 ? -38.076 16.313 48.625 1.00 27.36 72 CYS C CA 1
ATOM 575 C C . CYS A 1 74 ? -37.192 15.237 49.205 1.00 26.70 72 CYS C C 1
ATOM 576 O O . CYS A 1 74 ? -36.555 15.455 50.245 1.00 28.02 72 CYS C O 1
ATOM 579 N N . HIS A 1 75 ? -37.250 14.073 48.575 1.00 27.79 73 HIS C N 1
ATOM 580 C CA . HIS A 1 75 ? -36.389 12.927 48.923 1.00 32.10 73 HIS C CA 1
ATOM 581 C C . HIS A 1 75 ? -36.785 12.469 50.336 1.00 30.19 73 HIS C C 1
ATOM 582 O O . HIS A 1 75 ? -36.028 12.563 51.261 1.00 32.20 73 HIS C O 1
ATOM 589 N N . SER A 1 76 ? -38.029 12.067 50.455 1.00 37.32 74 SER C N 1
ATOM 590 C CA . SER A 1 76 ? -38.721 12.014 51.712 1.00 45.42 74 SER C CA 1
ATOM 591 C C . SER A 1 76 ? -38.974 10.548 51.688 1.00 44.04 74 SER C C 1
ATOM 592 O O . SER A 1 76 ? -39.564 10.110 50.689 1.00 34.57 74 SER C O 1
ATOM 595 N N . LYS A 1 77 ? -38.664 9.844 52.778 1.00 41.76 75 LYS C N 1
ATOM 596 C CA . LYS A 1 77 ? -39.078 8.431 52.868 1.00 43.85 75 LYS C CA 1
ATOM 597 C C . LYS A 1 77 ? -40.593 8.180 52.795 1.00 43.52 75 LYS C C 1
ATOM 598 O O . LYS A 1 77 ? -41.018 7.049 52.536 1.00 43.62 75 LYS C O 1
ATOM 604 N N . GLN A 1 78 ? -41.435 9.178 53.066 1.00 40.33 76 GLN C N 1
ATOM 605 C CA . GLN A 1 78 ? -42.880 8.908 53.271 1.00 40.73 76 GLN C CA 1
ATOM 606 C C . GLN A 1 78 ? -43.819 9.624 52.308 1.00 40.96 76 GLN C C 1
ATOM 607 O O . GLN A 1 78 ? -43.510 10.730 51.868 1.00 37.20 76 GLN C O 1
ATOM 613 N N . LEU A 1 79 ? -44.980 9.022 52.079 1.00 40.80 77 LEU C N 1
ATOM 614 C CA . LEU A 1 79 ? -46.044 9.607 51.268 1.00 44.30 77 LEU C CA 1
ATOM 615 C C . LEU A 1 79 ? -47.102 10.333 52.096 1.00 50.33 77 LEU C C 1
ATOM 616 O O . LEU A 1 79 ? -47.514 9.883 53.182 1.00 42.41 77 LEU C O 1
ATOM 621 N N . PHE A 1 80 ? -47.559 11.444 51.517 1.00 39.67 78 PHE C N 1
ATOM 622 C CA . PHE A 1 80 ? -48.394 12.414 52.185 1.00 36.28 78 PHE C CA 1
ATOM 623 C C . PHE A 1 80 ? -49.803 11.854 52.071 1.00 38.38 78 PHE C C 1
ATOM 624 O O . PHE A 1 80 ? -50.176 11.326 51.023 1.00 41.77 78 PHE C O 1
ATOM 632 N N . PRO A 1 81 ? -50.598 11.946 53.147 1.00 41.92 79 PRO C N 1
ATOM 633 C CA . PRO A 1 81 ? -52.004 11.544 53.117 1.00 42.47 79 PRO C CA 1
ATOM 634 C C . PRO A 1 81 ? -52.855 12.287 52.104 1.00 41.97 79 PRO C C 1
ATOM 635 O O . PRO A 1 81 ? -52.541 13.403 51.745 1.00 45.36 79 PRO C O 1
ATOM 639 N N . ALA A 1 82 ? -53.957 11.695 51.664 1.00 43.10 80 ALA C N 1
ATOM 640 C CA . ALA A 1 82 ? -54.728 12.287 50.582 1.00 43.44 80 ALA C CA 1
ATOM 641 C C . ALA A 1 82 ? -55.290 13.637 50.971 1.00 41.86 80 ALA C C 1
ATOM 642 O O . ALA A 1 82 ? -55.254 14.556 50.189 1.00 40.27 80 ALA C O 1
ATOM 644 N N . LYS A 1 83 ? -55.789 13.772 52.190 1.00 44.92 81 LYS C N 1
ATOM 645 C CA . LYS A 1 83 ? -56.576 14.941 52.536 1.00 42.00 81 LYS C CA 1
ATOM 646 C C . LYS A 1 83 ? -55.616 16.073 52.856 1.00 37.79 81 LYS C C 1
ATOM 647 O O . LYS A 1 83 ? -55.952 17.256 52.703 1.00 37.18 81 LYS C O 1
ATOM 653 N N . LEU A 1 84 ? -54.406 15.725 53.299 1.00 31.43 82 LEU C N 1
ATOM 654 C CA . LEU A 1 84 ? -53.383 16.780 53.397 1.00 32.92 82 LEU C CA 1
ATOM 655 C C . LEU A 1 84 ? -53.150 17.403 52.004 1.00 30.87 82 LEU C C 1
ATOM 656 O O . LEU A 1 84 ? -53.297 18.578 51.795 1.00 34.95 82 LEU C O 1
ATOM 661 N N . VAL A 1 85 ? -52.889 16.548 51.043 1.00 32.20 83 VAL C N 1
ATOM 662 C CA . VAL A 1 85 ? -52.562 16.880 49.656 1.00 37.31 83 VAL C CA 1
ATOM 663 C C . VAL A 1 85 ? -53.756 17.540 48.977 1.00 36.68 83 VAL C C 1
ATOM 664 O O . VAL A 1 85 ? -53.566 18.456 48.176 1.00 28.68 83 VAL C O 1
ATOM 668 N N . ASN A 1 86 ? -54.970 17.109 49.312 1.00 35.50 84 ASN C N 1
ATOM 669 C CA . ASN A 1 86 ? -56.183 17.741 48.780 1.00 39.47 84 ASN C CA 1
ATOM 670 C C . ASN A 1 86 ? -56.552 19.036 49.475 1.00 37.29 84 ASN C C 1
ATOM 671 O O . ASN A 1 86 ? -57.339 19.814 48.932 1.00 44.27 84 ASN C O 1
ATOM 676 N N . SER A 1 87 ? -55.956 19.323 50.627 1.00 31.58 85 SER C N 1
ATOM 677 C CA . SER A 1 87 ? -56.343 20.525 51.373 1.00 36.13 85 SER C CA 1
ATOM 678 C C . SER A 1 87 ? -55.282 21.641 51.483 1.00 37.38 85 SER C C 1
ATOM 679 O O . SER A 1 87 ? -55.601 22.786 51.773 1.00 37.22 85 SER C O 1
ATOM 682 N N . VAL A 1 88 ? -54.016 21.313 51.273 1.00 29.43 86 VAL C N 1
ATOM 683 C CA . VAL A 1 88 ? -52.933 22.267 51.329 1.00 28.90 86 VAL C CA 1
ATOM 684 C C . VAL A 1 88 ? -52.209 22.022 50.017 1.00 28.67 86 VAL C C 1
ATOM 685 O O . VAL A 1 88 ? -52.040 20.874 49.593 1.00 28.43 86 VAL C O 1
ATOM 689 N N . LEU A 1 89 ? -51.704 23.070 49.401 1.00 24.26 87 LEU C N 1
ATOM 690 C CA . LEU A 1 89 ? -50.783 22.888 48.299 1.00 26.84 87 LEU C CA 1
ATOM 691 C C . LEU A 1 89 ? -49.472 22.218 48.705 1.00 25.07 87 LEU C C 1
ATOM 692 O O . LEU A 1 89 ? -48.667 22.768 49.460 1.00 24.32 87 LEU C O 1
ATOM 697 N N . CYS A 1 90 ? -49.237 21.048 48.143 1.00 25.19 88 CYS C N 1
ATOM 698 C CA . CYS A 1 90 ? -48.067 20.211 48.438 1.00 24.79 88 CYS C CA 1
ATOM 699 C C . CYS A 1 90 ? -47.361 19.991 47.083 1.00 20.80 88 CYS C C 1
ATOM 700 O O . CYS A 1 90 ? -47.967 19.678 46.060 1.00 23.11 88 CYS C O 1
ATOM 703 N N . ILE A 1 91 ? -46.078 20.262 47.091 1.00 22.82 89 ILE C N 1
ATOM 704 C CA . ILE A 1 91 ? -45.265 20.179 45.896 1.00 24.49 89 ILE C CA 1
ATOM 705 C C . ILE A 1 91 ? -44.087 19.246 46.162 1.00 22.93 89 ILE C C 1
ATOM 706 O O . ILE A 1 91 ? -43.458 19.271 47.216 1.00 23.28 89 ILE C O 1
ATOM 711 N N . ASN A 1 92 ? -43.928 18.340 45.219 1.00 22.04 90 ASN C N 1
ATOM 712 C CA . ASN A 1 92 ? -42.857 17.364 45.255 1.00 23.71 90 ASN C CA 1
ATOM 713 C C . ASN A 1 92 ? -41.716 17.755 44.339 1.00 26.35 90 ASN C C 1
ATOM 714 O O . ASN A 1 92 ? -41.919 18.169 43.203 1.00 23.79 90 ASN C O 1
ATOM 719 N N . ILE A 1 93 ? -40.501 17.578 44.826 1.00 26.36 91 ILE C N 1
ATOM 720 C CA . ILE A 1 93 ? -39.316 17.877 44.078 1.00 27.14 91 ILE C CA 1
ATOM 721 C C . ILE A 1 93 ? -38.708 16.505 43.943 1.00 29.00 91 ILE C C 1
ATOM 722 O O . ILE A 1 93 ? -38.293 15.891 44.943 1.00 25.43 91 ILE C O 1
ATOM 727 N N . HIS A 1 94 ? -38.663 16.036 42.696 1.00 26.47 92 HIS C N 1
ATOM 728 C CA . HIS A 1 94 ? -38.549 14.602 42.384 1.00 27.73 92 HIS C CA 1
ATOM 729 C C . HIS A 1 94 ? -37.350 14.281 41.469 1.00 30.21 92 HIS C C 1
ATOM 730 O O . HIS A 1 94 ? -37.263 14.842 40.372 1.00 25.64 92 HIS C O 1
ATOM 737 N N . PRO A 1 95 ? -36.493 13.317 41.868 1.00 25.04 93 PRO C N 1
ATOM 738 C CA . PRO A 1 95 ? -35.383 12.835 41.058 1.00 28.75 93 PRO C CA 1
ATOM 739 C C . PRO A 1 95 ? -35.748 11.939 39.903 1.00 26.56 93 PRO C C 1
ATOM 740 O O . PRO A 1 95 ? -34.979 11.037 39.591 1.00 30.25 93 PRO C O 1
ATOM 744 N N . GLY A 1 96 ? -36.787 12.258 39.151 1.00 22.12 94 GLY C N 1
ATOM 745 C CA . GLY A 1 96 ? -36.948 11.716 37.790 1.00 19.50 94 GLY C CA 1
ATOM 746 C C . GLY A 1 96 ? -37.781 12.618 36.873 1.00 21.20 94 GLY C C 1
ATOM 747 O O . GLY A 1 96 ? -38.243 13.662 37.312 1.00 18.18 94 GLY C O 1
ATOM 748 N N . LEU A 1 97 ? -37.867 12.287 35.588 1.00 22.25 95 LEU C N 1
ATOM 749 C CA . LEU A 1 97 ? -38.577 13.137 34.614 1.00 25.13 95 LEU C CA 1
ATOM 750 C C . LEU A 1 97 ? -39.943 12.522 34.394 1.00 24.09 95 LEU C C 1
ATOM 751 O O . LEU A 1 97 ? -40.116 11.689 33.528 1.00 21.65 95 LEU C O 1
ATOM 756 N N . ASN A 1 98 ? -40.933 12.956 35.154 1.00 22.00 96 ASN C N 1
ATOM 757 C CA . ASN A 1 98 ? -42.302 12.485 34.935 1.00 21.11 96 ASN C CA 1
ATOM 758 C C . ASN A 1 98 ? -42.772 12.710 33.485 1.00 23.18 96 ASN C C 1
ATOM 759 O O . ASN A 1 98 ? -42.438 13.720 32.893 1.00 24.81 96 ASN C O 1
ATOM 764 N N . PRO A 1 99 ? -43.525 11.769 32.907 1.00 20.75 97 PRO C N 1
ATOM 765 C CA . PRO A 1 99 ? -44.056 10.633 33.607 1.00 22.61 97 PRO C CA 1
ATOM 766 C C . PRO A 1 99 ? -43.223 9.355 33.424 1.00 22.52 97 PRO C C 1
ATOM 767 O O . PRO A 1 99 ? -43.792 8.279 33.555 1.00 22.96 97 PRO C O 1
ATOM 771 N N . TYR A 1 100 ? -41.955 9.455 33.027 1.00 23.82 98 TYR C N 1
ATOM 772 C CA . TYR A 1 100 ? -41.096 8.266 32.766 1.00 24.08 98 TYR C CA 1
ATOM 773 C C . TYR A 1 100 ? -40.381 7.683 34.009 1.00 22.42 98 TYR C C 1
ATOM 774 O O . TYR A 1 100 ? -39.748 8.406 34.754 1.00 23.74 98 TYR C O 1
ATOM 783 N N . ASN A 1 101 ? -40.574 6.398 34.232 1.00 21.80 99 ASN C N 1
ATOM 784 C CA . ASN A 1 101 ? -39.892 5.591 35.271 1.00 27.64 99 ASN C CA 1
ATOM 785 C C . ASN A 1 101 ? -40.268 6.161 36.614 1.00 26.48 99 ASN C C 1
ATOM 786 O O . ASN A 1 101 ? -39.424 6.587 37.375 1.00 26.95 99 ASN C O 1
ATOM 791 N N . ARG A 1 102 ? -41.572 6.354 36.778 1.00 27.73 100 ARG C N 1
ATOM 792 C CA . ARG A 1 102 ? -42.141 6.796 38.030 1.00 30.90 100 ARG C CA 1
ATOM 793 C C . ARG A 1 102 ? -41.874 5.656 38.999 1.00 31.09 100 ARG C C 1
ATOM 794 O O . ARG A 1 102 ? -41.758 4.485 38.613 1.00 29.14 100 ARG C O 1
ATOM 802 N N . GLY A 1 103 ? -41.781 5.988 40.276 1.00 32.96 101 GLY C N 1
ATOM 803 C CA . GLY A 1 103 ? -41.565 4.905 41.242 1.00 37.27 101 GLY C CA 1
ATOM 804 C C . GLY A 1 103 ? -40.117 4.805 41.655 1.00 31.81 101 GLY C C 1
ATOM 805 O O . GLY A 1 103 ? -39.429 5.812 41.788 1.00 28.45 101 GLY C O 1
ATOM 806 N N . TRP A 1 104 ? -39.658 3.591 41.842 1.00 37.70 102 TRP C N 1
ATOM 807 C CA . TRP A 1 104 ? -38.330 3.385 42.444 1.00 43.15 102 TRP C CA 1
ATOM 808 C C . TRP A 1 104 ? -37.089 3.465 41.519 1.00 32.23 102 TRP C C 1
ATOM 809 O O . TRP A 1 104 ? -37.056 2.854 40.452 1.00 33.60 102 TRP C O 1
ATOM 820 N N . PHE A 1 105 ? -36.096 4.228 41.974 1.00 33.74 103 PHE C N 1
ATOM 821 C CA . PHE A 1 105 ? -34.779 4.376 41.386 1.00 29.25 103 PHE C CA 1
ATOM 822 C C . PHE A 1 105 ? -34.858 4.609 39.889 1.00 27.14 103 PHE C C 1
ATOM 823 O O . PHE A 1 105 ? -34.327 3.820 39.115 1.00 26.12 103 PHE C O 1
ATOM 831 N N . PRO A 1 106 ? -35.509 5.702 39.517 1.00 24.22 104 PRO C N 1
ATOM 832 C CA . PRO A 1 106 ? -35.738 6.159 38.133 1.00 21.95 104 PRO C CA 1
ATOM 833 C C . PRO A 1 106 ? -34.486 6.142 37.327 1.00 20.50 104 PRO C C 1
ATOM 834 O O . PRO A 1 106 ? -34.502 5.597 36.215 1.00 25.05 104 PRO C O 1
ATOM 838 N N . GLN A 1 107 ? -33.383 6.646 37.881 1.00 21.18 105 GLN C N 1
ATOM 839 C CA . GLN A 1 107 ? -32.148 6.666 37.113 1.00 22.24 105 GLN C CA 1
ATOM 840 C C . GLN A 1 107 ? -31.598 5.256 36.791 1.00 23.15 105 GLN C C 1
ATOM 841 O O . GLN A 1 107 ? -31.086 5.015 35.692 1.00 21.95 105 GLN C O 1
ATOM 847 N N . VAL A 1 108 ? -31.783 4.302 37.697 1.00 24.76 106 VAL C N 1
ATOM 848 C CA . VAL A 1 108 ? -31.367 2.947 37.404 1.00 22.45 106 VAL C CA 1
ATOM 849 C C . VAL A 1 108 ? -32.125 2.442 36.192 1.00 21.64 106 VAL C C 1
ATOM 850 O O . VAL A 1 108 ? -31.525 2.005 35.201 1.00 23.93 106 VAL C O 1
ATOM 854 N N . PHE A 1 109 ? -33.435 2.508 36.261 1.00 22.06 107 PHE C N 1
ATOM 855 C CA . PHE A 1 109 ? -34.291 2.073 35.145 1.00 24.75 107 PHE C CA 1
ATOM 856 C C . PHE A 1 109 ? -33.977 2.851 33.866 1.00 22.40 107 PHE C C 1
ATOM 857 O O . PHE A 1 109 ? -34.035 2.272 32.814 1.00 25.88 107 PHE C O 1
ATOM 865 N N . SER A 1 110 ? -33.584 4.113 33.931 1.00 21.82 108 SER C N 1
ATOM 866 C CA . SER A 1 110 ? -33.318 4.866 32.718 1.00 21.84 108 SER C CA 1
ATOM 867 C C . SER A 1 110 ? -32.041 4.383 32.071 1.00 23.37 108 SER C C 1
ATOM 868 O O . SER A 1 110 ? -31.949 4.287 30.833 1.00 22.53 108 SER C O 1
ATOM 871 N N . ILE A 1 111 ? -31.069 3.986 32.878 1.00 22.11 109 ILE C N 1
ATOM 872 C CA . ILE A 1 111 ? -29.792 3.578 32.311 1.00 18.49 109 ILE C CA 1
ATOM 873 C C . ILE A 1 111 ? -30.006 2.324 31.516 1.00 18.17 109 ILE C C 1
ATOM 874 O O . ILE A 1 111 ? -29.384 2.093 30.450 1.00 22.28 109 ILE C O 1
ATOM 879 N N . ILE A 1 112 ? -30.872 1.485 32.041 1.00 19.61 110 ILE C N 1
ATOM 880 C CA . ILE A 1 112 ? -31.245 0.267 31.346 1.00 20.09 110 ILE C CA 1
ATOM 881 C C . ILE A 1 112 ? -32.230 0.379 30.194 1.00 27.05 110 ILE C C 1
ATOM 882 O O . ILE A 1 112 ? -31.978 -0.171 29.115 1.00 23.63 110 ILE C O 1
ATOM 887 N N . ASN A 1 113 ? -33.375 1.007 30.440 1.00 25.92 111 ASN C N 1
ATOM 888 C CA . ASN A 1 113 ? -34.434 1.038 29.446 1.00 24.06 111 ASN C CA 1
ATOM 889 C C . ASN A 1 113 ? -34.463 2.235 28.542 1.00 20.92 111 ASN C C 1
ATOM 890 O O . ASN A 1 113 ? -35.281 2.293 27.702 1.00 30.19 111 ASN C O 1
ATOM 895 N N . LYS A 1 114 ? -33.542 3.169 28.686 1.00 20.10 112 LYS C N 1
ATOM 896 C CA . LYS A 1 114 ? -33.387 4.367 27.911 1.00 21.71 112 LYS C CA 1
ATOM 897 C C . LYS A 1 114 ? -34.517 5.378 27.876 1.00 23.29 112 LYS C C 1
ATOM 898 O O . LYS A 1 114 ? -34.352 6.334 27.159 1.00 21.54 112 LYS C O 1
ATOM 904 N N . LEU A 1 115 ? -35.588 5.242 28.667 1.00 25.53 113 LEU C N 1
ATOM 905 C CA . LEU A 1 115 ? -36.493 6.385 28.874 1.00 24.47 113 LEU C CA 1
ATOM 906 C C . LEU A 1 115 ? -35.779 7.600 29.467 1.00 27.54 113 LEU C C 1
ATOM 907 O O . LEU A 1 115 ? -34.843 7.442 30.261 1.00 24.30 113 LEU C O 1
ATOM 912 N N . PRO A 1 116 ? -36.148 8.828 29.057 1.00 23.57 114 PRO C N 1
ATOM 913 C CA . PRO A 1 116 ? -35.570 9.997 29.708 1.00 22.69 114 PRO C CA 1
ATOM 914 C C . PRO A 1 116 ? -35.510 9.940 31.241 1.00 17.98 114 PRO C C 1
ATOM 915 O O . PRO A 1 116 ? -36.371 9.382 31.905 1.00 17.20 114 PRO C O 1
ATOM 919 N N . ILE A 1 117 ? -34.541 10.662 31.763 1.00 20.13 115 ILE C N 1
ATOM 920 C CA . ILE A 1 117 ? -34.344 10.803 33.205 1.00 19.30 115 ILE C CA 1
ATOM 921 C C . ILE A 1 117 ? -34.006 12.265 33.366 1.00 18.39 115 ILE C C 1
ATOM 922 O O . ILE A 1 117 ? -33.444 12.925 32.489 1.00 19.16 115 ILE C O 1
ATOM 927 N N . GLY A 1 118 ? -34.330 12.796 34.531 1.00 20.22 116 GLY C N 1
ATOM 928 C CA . GLY A 1 118 ? -34.125 14.223 34.780 1.00 18.17 116 GLY C CA 1
ATOM 929 C C . GLY A 1 118 ? -34.742 14.507 36.125 1.00 19.84 116 GLY C C 1
ATOM 930 O O . GLY A 1 118 ? -34.756 13.586 37.023 1.00 18.71 116 GLY C O 1
ATOM 931 N N . ALA A 1 119 ? -35.173 15.757 36.306 1.00 17.70 117 ALA C N 1
ATOM 932 C CA . ALA A 1 119 ? -35.835 16.161 37.566 1.00 21.11 117 ALA C CA 1
ATOM 933 C C . ALA A 1 119 ? -37.139 16.919 37.314 1.00 22.52 117 ALA C C 1
ATOM 934 O O . ALA A 1 119 ? -37.195 17.653 36.374 1.00 16.94 117 ALA C O 1
ATOM 936 N N . THR A 1 120 ? -38.129 16.698 38.158 1.00 20.82 118 THR C N 1
ATOM 937 C CA . THR A 1 120 ? -39.422 17.268 38.062 1.00 22.39 118 THR C CA 1
ATOM 938 C C . THR A 1 120 ? -39.833 17.848 39.417 1.00 24.90 118 THR C C 1
ATOM 939 O O . THR A 1 120 ? -39.570 17.236 40.483 1.00 21.23 118 THR C O 1
ATOM 943 N N . ILE A 1 121 ? -40.453 19.030 39.345 1.00 22.40 119 ILE C N 1
ATOM 944 C CA . ILE A 1 121 ? -41.242 19.622 40.430 1.00 20.75 119 ILE C CA 1
ATOM 945 C C . ILE A 1 121 ? -42.671 19.699 40.004 1.00 22.26 119 ILE C C 1
ATOM 946 O O . ILE A 1 121 ? -43.015 20.222 38.924 1.00 18.21 119 ILE C O 1
ATOM 951 N N . HIS A 1 122 ? -43.516 19.119 40.822 1.00 19.36 120 HIS C N 1
ATOM 952 C CA . HIS A 1 122 ? -44.892 18.963 40.435 1.00 21.40 120 HIS C CA 1
ATOM 953 C C . HIS A 1 122 ? -45.769 19.036 41.661 1.00 23.50 120 HIS C C 1
ATOM 954 O O . HIS A 1 122 ? -45.350 18.729 42.792 1.00 27.22 120 HIS C O 1
ATOM 961 N N . VAL A 1 123 ? -46.996 19.473 41.433 1.00 24.85 121 VAL C N 1
ATOM 962 C CA . VAL A 1 123 ? -47.982 19.535 42.492 1.00 25.74 121 VAL C CA 1
ATOM 963 C C . VAL A 1 123 ? -48.462 18.152 42.882 1.00 25.22 121 VAL C C 1
ATOM 964 O O . VAL A 1 123 ? -48.905 17.408 42.048 1.00 24.56 121 VAL C O 1
ATOM 968 N N . MET A 1 124 ? -48.516 17.846 44.173 1.00 28.54 122 MET C N 1
ATOM 969 C CA . MET A 1 124 ? -48.885 16.486 44.563 1.00 27.08 122 MET C CA 1
ATOM 970 C C . MET A 1 124 ? -50.385 16.322 44.481 1.00 29.29 122 MET C C 1
ATOM 971 O O . MET A 1 124 ? -51.160 17.278 44.674 1.00 34.31 122 MET C O 1
ATOM 976 N N . ASP A 1 125 ? -50.727 15.090 44.130 1.00 32.46 123 ASP C N 1
ATOM 977 C CA . ASP A 1 125 ? -52.037 14.510 43.887 1.00 41.67 123 ASP C CA 1
ATOM 978 C C . ASP A 1 125 ? -52.168 13.246 44.745 1.00 42.38 123 ASP C C 1
ATOM 979 O O . ASP A 1 125 ? -51.222 12.849 45.443 1.00 43.75 123 ASP C O 1
ATOM 984 N N . GLU A 1 126 ? -53.311 12.576 44.652 1.00 48.20 124 GLU C N 1
ATOM 985 C CA . GLU A 1 126 ? -53.453 11.230 45.236 1.00 53.82 124 GLU C CA 1
ATOM 986 C C . GLU A 1 126 ? -52.525 10.108 44.699 1.00 61.32 124 GLU C C 1
ATOM 987 O O . GLU A 1 126 ? -52.157 9.188 45.445 1.00 46.28 124 GLU C O 1
ATOM 993 N N . GLU A 1 127 ? -52.087 10.203 43.443 1.00 61.80 125 GLU C N 1
ATOM 994 C CA . GLU A 1 127 ? -51.169 9.218 42.888 1.00 56.78 125 GLU C CA 1
ATOM 995 C C . GLU A 1 127 ? -49.705 9.637 42.925 1.00 53.33 125 GLU C C 1
ATOM 996 O O . GLU A 1 127 ? -49.391 10.825 42.888 1.00 61.28 125 GLU C O 1
ATOM 1002 N N . ILE A 1 128 ? -48.828 8.636 42.968 1.00 44.52 126 ILE C N 1
ATOM 1003 C CA . ILE A 1 128 ? -47.365 8.777 42.997 1.00 47.26 126 ILE C CA 1
ATOM 1004 C C . ILE A 1 128 ? -46.724 9.408 41.748 1.00 43.94 126 ILE C C 1
ATOM 1005 O O . ILE A 1 128 ? -46.831 8.915 40.617 1.00 38.07 126 ILE C O 1
ATOM 1010 N N . ASP A 1 129 ? -45.933 10.464 41.968 1.00 53.39 127 ASP C N 1
ATOM 1011 C CA . ASP A 1 129 ? -45.262 11.129 40.845 1.00 49.43 127 ASP C CA 1
ATOM 1012 C C . ASP A 1 129 ? -46.311 11.337 39.725 1.00 43.42 127 ASP C C 1
ATOM 1013 O O . ASP A 1 129 ? -46.092 10.851 38.628 1.00 44.83 127 ASP C O 1
ATOM 1018 N N . HIS A 1 130 ? -47.419 12.054 39.983 1.00 45.19 128 HIS C N 1
ATOM 1019 C CA . HIS A 1 130 ? -48.561 12.122 39.069 1.00 49.60 128 HIS C CA 1
ATOM 1020 C C . HIS A 1 130 ? -49.246 13.460 38.673 1.00 53.37 128 HIS C C 1
ATOM 1021 O O . HIS A 1 130 ? -49.903 13.506 37.621 1.00 54.92 128 HIS C O 1
ATOM 1028 N N . GLY A 1 131 ? -49.208 14.507 39.503 1.00 46.51 129 GLY C N 1
ATOM 1029 C CA . GLY A 1 131 ? -50.040 15.722 39.240 1.00 42.77 129 GLY C CA 1
ATOM 1030 C C . GLY A 1 131 ? -49.374 16.796 38.390 1.00 33.20 129 GLY C C 1
ATOM 1031 O O . GLY A 1 131 ? -48.228 16.589 37.938 1.00 29.06 129 GLY C O 1
ATOM 1032 N N . ASP A 1 132 ? -50.036 17.944 38.212 1.00 27.61 130 ASP C N 1
ATOM 1033 C CA . ASP A 1 132 ? -49.445 19.085 37.483 1.00 27.35 130 ASP C CA 1
ATOM 1034 C C . ASP A 1 132 ? -47.980 19.383 37.623 1.00 22.40 130 ASP C C 1
ATOM 1035 O O . ASP A 1 132 ? -47.467 19.692 38.703 1.00 21.89 130 ASP C O 1
ATOM 1040 N N . ILE A 1 133 ? -47.322 19.475 36.483 1.00 20.90 131 ILE C N 1
ATOM 1041 C CA . ILE A 1 133 ? -45.940 19.827 36.460 1.00 22.86 131 ILE C CA 1
ATOM 1042 C C . ILE A 1 133 ? -45.683 21.329 36.427 1.00 24.86 131 ILE C C 1
ATOM 1043 O O . ILE A 1 133 ? -46.178 22.110 35.604 1.00 24.53 131 ILE C O 1
ATOM 1048 N N . ILE A 1 134 ? -44.789 21.744 37.297 1.00 18.80 132 ILE C N 1
ATOM 1049 C CA . ILE A 1 134 ? -44.468 23.130 37.395 1.00 17.44 132 ILE C CA 1
ATOM 1050 C C . ILE A 1 134 ? -43.282 23.454 36.567 1.00 20.83 132 ILE C C 1
ATOM 1051 O O . ILE A 1 134 ? -43.224 24.501 35.894 1.00 23.40 132 ILE C O 1
ATOM 1056 N N . ILE A 1 135 ? -42.278 22.599 36.716 1.00 18.92 133 ILE C N 1
ATOM 1057 C CA . ILE A 1 135 ? -41.047 22.724 35.979 1.00 17.69 133 ILE C CA 1
ATOM 1058 C C . ILE A 1 135 ? -40.308 21.357 35.984 1.00 21.71 133 ILE C C 1
ATOM 1059 O O . ILE A 1 135 ? -40.302 20.648 37.012 1.00 19.02 133 ILE C O 1
ATOM 1064 N N . GLN A 1 136 ? -39.722 20.989 34.840 1.00 19.46 134 GLN C N 1
ATOM 1065 C CA . GLN A 1 136 ? -38.897 19.771 34.804 1.00 21.50 134 GLN C CA 1
ATOM 1066 C C . GLN A 1 136 ? -37.855 19.892 33.729 1.00 27.18 134 GLN C C 1
ATOM 1067 O O . GLN A 1 136 ? -38.038 20.648 32.747 1.00 22.49 134 GLN C O 1
ATOM 1073 N N . GLU A 1 137 ? -36.763 19.167 33.903 1.00 23.78 135 GLU C N 1
ATOM 1074 C CA . GLU A 1 137 ? -35.712 19.189 32.882 1.00 24.10 135 GLU C CA 1
ATOM 1075 C C . GLU A 1 137 ? -35.000 17.847 32.746 1.00 28.25 135 GLU C C 1
ATOM 1076 O O . GLU A 1 137 ? -34.576 17.199 33.742 1.00 18.81 135 GLU C O 1
ATOM 1082 N N . GLU A 1 138 ? -34.897 17.385 31.502 1.00 26.13 136 GLU C N 1
ATOM 1083 C CA . GLU A 1 138 ? -34.056 16.177 31.243 1.00 27.45 136 GLU C CA 1
ATOM 1084 C C . GLU A 1 138 ? -32.573 16.331 31.565 1.00 25.67 136 GLU C C 1
ATOM 1085 O O . GLU A 1 138 ? -32.042 17.443 31.564 1.00 29.60 136 GLU C O 1
ATOM 1091 N N . VAL A 1 139 ? -31.934 15.216 31.933 1.00 28.60 137 VAL C N 1
ATOM 1092 C CA . VAL A 1 139 ? -30.501 15.122 32.188 1.00 27.20 137 VAL C CA 1
ATOM 1093 C C . VAL A 1 139 ? -29.914 14.041 31.289 1.00 23.82 137 VAL C C 1
ATOM 1094 O O . VAL A 1 139 ? -30.560 12.999 31.053 1.00 26.57 137 VAL C O 1
ATOM 1098 N N . GLU A 1 140 ? -28.710 14.271 30.772 1.00 25.83 138 GLU C N 1
ATOM 1099 C CA . GLU A 1 140 ? -28.015 13.344 29.850 1.00 32.64 138 GLU C CA 1
ATOM 1100 C C . GLU A 1 140 ? -27.443 12.159 30.636 1.00 31.77 138 GLU C C 1
ATOM 1101 O O . GLU A 1 140 ? -26.908 12.327 31.752 1.00 32.02 138 GLU C O 1
ATOM 1107 N N . VAL A 1 141 ? -27.541 10.974 30.075 1.00 30.27 139 VAL C N 1
ATOM 1108 C CA . VAL A 1 141 ? -26.812 9.839 30.623 1.00 30.58 139 VAL C CA 1
ATOM 1109 C C . VAL A 1 141 ? -25.627 9.593 29.701 1.00 30.09 139 VAL C C 1
ATOM 1110 O O . VAL A 1 141 ? -25.801 9.136 28.558 1.00 28.35 139 VAL C O 1
ATOM 1114 N N . ASN A 1 142 ? -24.428 9.895 30.180 1.00 25.85 140 ASN C N 1
ATOM 1115 C CA . ASN A 1 142 ? -23.238 9.521 29.403 1.00 25.54 140 ASN C CA 1
ATOM 1116 C C . ASN A 1 142 ? -22.731 8.081 29.553 1.00 26.65 140 ASN C C 1
ATOM 1117 O O . ASN A 1 142 ? -23.019 7.391 30.557 1.00 27.37 140 ASN C O 1
ATOM 1122 N N . SER A 1 143 ? -21.910 7.624 28.593 1.00 26.06 141 SER C N 1
ATOM 1123 C CA . SER A 1 143 ? -21.471 6.214 28.546 1.00 24.83 141 SER C CA 1
ATOM 1124 C C . SER A 1 143 ? -20.723 5.774 29.802 1.00 25.40 141 SER C C 1
ATOM 1125 O O . SER A 1 143 ? -20.799 4.612 30.180 1.00 24.65 141 SER C O 1
ATOM 1128 N N . PHE A 1 144 ? -20.046 6.727 30.428 1.00 23.81 142 PHE C N 1
ATOM 1129 C CA . PHE A 1 144 ? -19.105 6.462 31.469 1.00 25.20 142 PHE C CA 1
ATOM 1130 C C . PHE A 1 144 ? -19.682 6.654 32.884 1.00 23.55 142 PHE C C 1
ATOM 1131 O O . PHE A 1 144 ? -18.953 6.579 33.853 1.00 23.31 142 PHE C O 1
ATOM 1139 N N . GLU A 1 145 ? -20.992 6.783 33.011 1.00 23.00 143 GLU C N 1
ATOM 1140 C CA . GLU A 1 145 ? -21.653 7.121 34.252 1.00 23.40 143 GLU C CA 1
ATOM 1141 C C . GLU A 1 145 ? -22.370 5.932 34.778 1.00 21.19 143 GLU C C 1
ATOM 1142 O O . GLU A 1 145 ? -22.842 5.120 33.995 1.00 24.25 143 GLU C O 1
ATOM 1148 N N . ASN A 1 146 ? -22.439 5.844 36.094 1.00 19.80 144 ASN C N 1
ATOM 1149 C CA . ASN A 1 146 ? -23.236 4.855 36.769 1.00 21.69 144 ASN C CA 1
ATOM 1150 C C . ASN A 1 146 ? -24.469 5.487 37.455 1.00 19.96 144 ASN C C 1
ATOM 1151 O O . ASN A 1 146 ? -24.720 6.696 37.346 1.00 20.85 144 ASN C O 1
ATOM 1156 N N . SER A 1 147 ? -25.223 4.683 38.198 1.00 21.84 145 SER C N 1
ATOM 1157 C CA . SER A 1 147 ? -26.344 5.208 38.963 1.00 24.84 145 SER C CA 1
ATOM 1158 C C . SER A 1 147 ? -25.975 6.367 39.853 1.00 25.81 145 SER C C 1
ATOM 1159 O O . SER A 1 147 ? -26.790 7.297 40.019 1.00 24.77 145 SER C O 1
ATOM 1162 N N . PHE A 1 148 ? -24.765 6.352 40.409 1.00 22.95 146 PHE C N 1
ATOM 1163 C CA . PHE A 1 148 ? -24.424 7.377 41.376 1.00 21.34 146 PHE C CA 1
ATOM 1164 C C . PHE A 1 148 ? -24.168 8.669 40.639 1.00 21.97 146 PHE C C 1
ATOM 1165 O O . PHE A 1 148 ? -24.609 9.717 41.092 1.00 22.73 146 PHE C O 1
ATOM 1173 N N . ASP A 1 149 ? -23.535 8.632 39.479 1.00 20.10 147 ASP C N 1
ATOM 1174 C CA . ASP A 1 149 ? -23.252 9.872 38.809 1.00 20.44 147 ASP C CA 1
ATOM 1175 C C . ASP A 1 149 ? -24.515 10.530 38.254 1.00 22.80 147 ASP C C 1
ATOM 1176 O O . ASP A 1 149 ? -24.529 11.762 38.109 1.00 20.28 147 ASP C O 1
ATOM 1181 N N . VAL A 1 150 ? -25.447 9.699 37.770 1.00 21.81 148 VAL C N 1
ATOM 1182 C CA . VAL A 1 150 ? -26.673 10.211 37.185 1.00 21.52 148 VAL C CA 1
ATOM 1183 C C . VAL A 1 150 ? -27.568 10.719 38.299 1.00 21.75 148 VAL C C 1
ATOM 1184 O O . VAL A 1 150 ? -28.117 11.791 38.154 1.00 23.66 148 VAL C O 1
ATOM 1188 N N . TYR A 1 151 ? -27.641 10.033 39.444 1.00 20.82 149 TYR C N 1
ATOM 1189 C CA . TYR A 1 151 ? -28.406 10.501 40.561 1.00 19.77 149 TYR C CA 1
ATOM 1190 C C . TYR A 1 151 ? -27.862 11.847 40.981 1.00 22.38 149 TYR C C 1
ATOM 1191 O O . TYR A 1 151 ? -28.641 12.761 41.357 1.00 21.67 149 TYR C O 1
ATOM 1200 N N . ALA A 1 152 ? -26.546 11.994 41.009 1.00 23.72 150 ALA C N 1
ATOM 1201 C CA . ALA A 1 152 ? -25.991 13.274 41.463 1.00 24.95 150 ALA C CA 1
ATOM 1202 C C . ALA A 1 152 ? -26.224 14.433 40.484 1.00 25.39 150 ALA C C 1
ATOM 1203 O O . ALA A 1 152 ? -26.354 15.550 40.954 1.00 23.36 150 ALA C O 1
ATOM 1205 N N . LYS A 1 153 ? -26.248 14.185 39.172 1.00 23.93 151 LYS C N 1
ATOM 1206 C CA . LYS A 1 153 ? -26.691 15.209 38.213 1.00 26.70 151 LYS C CA 1
ATOM 1207 C C . LYS A 1 153 ? -28.139 15.565 38.437 1.00 22.07 151 LYS C C 1
ATOM 1208 O O . LYS A 1 153 ? -28.477 16.729 38.279 1.00 30.31 151 LYS C O 1
ATOM 1214 N N . VAL A 1 154 ? -28.970 14.577 38.751 1.00 21.22 152 VAL C N 1
ATOM 1215 C CA . VAL A 1 154 ? -30.415 14.762 38.870 1.00 20.97 152 VAL C CA 1
ATOM 1216 C C . VAL A 1 154 ? -30.674 15.626 40.105 1.00 24.72 152 VAL C C 1
ATOM 1217 O O . VAL A 1 154 ? -31.363 16.662 40.035 1.00 25.38 152 VAL C O 1
ATOM 1221 N N . GLN A 1 155 ? -29.945 15.310 41.160 1.00 22.55 153 GLN C N 1
ATOM 1222 C CA . GLN A 1 155 ? -30.089 16.012 42.423 1.00 22.99 153 GLN C CA 1
ATOM 1223 C C . GLN A 1 155 ? -29.746 17.453 42.297 1.00 22.55 153 GLN C C 1
ATOM 1224 O O . GLN A 1 155 ? -30.520 18.321 42.682 1.00 24.51 153 GLN C O 1
ATOM 1230 N N . LYS A 1 156 ? -28.604 17.759 41.731 1.00 23.33 154 LYS C N 1
ATOM 1231 C CA . LYS A 1 156 ? -28.266 19.120 41.397 1.00 27.29 154 LYS C CA 1
ATOM 1232 C C . LYS A 1 156 ? -29.263 19.833 40.471 1.00 25.34 154 LYS C C 1
ATOM 1233 O O . LYS A 1 156 ? -29.531 21.034 40.601 1.00 26.41 154 LYS C O 1
ATOM 1239 N N . LYS A 1 157 ? -29.858 19.112 39.532 1.00 27.27 155 LYS C N 1
ATOM 1240 C CA . LYS A 1 157 ? -30.847 19.758 38.655 1.00 24.25 155 LYS C CA 1
ATOM 1241 C C . LYS A 1 157 ? -32.084 20.118 39.503 1.00 21.17 155 LYS C C 1
ATOM 1242 O O . LYS A 1 157 ? -32.632 21.210 39.440 1.00 25.18 155 LYS C O 1
ATOM 1248 N N . GLU A 1 158 ? -32.473 19.202 40.366 1.00 20.80 156 GLU C N 1
ATOM 1249 C CA . GLU A 1 158 ? -33.552 19.392 41.313 1.00 22.36 156 GLU C CA 1
ATOM 1250 C C . GLU A 1 158 ? -33.418 20.680 42.039 1.00 26.07 156 GLU C C 1
ATOM 1251 O O . GLU A 1 158 ? -34.369 21.414 42.014 1.00 21.84 156 GLU C O 1
ATOM 1257 N N . VAL A 1 159 ? -32.272 20.908 42.689 1.00 27.98 157 VAL C N 1
ATOM 1258 C CA . VAL A 1 159 ? -31.998 22.137 43.435 1.00 27.84 157 VAL C CA 1
ATOM 1259 C C . VAL A 1 159 ? -31.920 23.423 42.595 1.00 24.65 157 VAL C C 1
ATOM 1260 O O . VAL A 1 159 ? -32.457 24.487 42.961 1.00 23.87 157 VAL C O 1
ATOM 1264 N N . GLU A 1 160 ? -31.340 23.307 41.411 1.00 23.51 158 GLU C N 1
ATOM 1265 C CA . GLU A 1 160 ? -31.396 24.387 40.437 1.00 24.24 158 GLU C CA 1
ATOM 1266 C C . GLU A 1 160 ? -32.806 24.716 39.926 1.00 23.60 158 GLU C C 1
ATOM 1267 O O . GLU A 1 160 ? -33.196 25.884 39.830 1.00 22.10 158 GLU C O 1
ATOM 1273 N N . LEU A 1 161 ? -33.634 23.703 39.713 1.00 22.36 159 LEU C N 1
ATOM 1274 C CA . LEU A 1 161 ? -35.008 23.957 39.287 1.00 22.29 159 LEU C CA 1
ATOM 1275 C C . LEU A 1 161 ? -35.847 24.552 40.426 1.00 24.39 159 LEU C C 1
ATOM 1276 O O . LEU A 1 161 ? -36.620 25.460 40.243 1.00 21.20 159 LEU C O 1
ATOM 1281 N N . PHE A 1 162 ? -35.601 24.134 41.659 1.00 24.35 160 PHE C N 1
ATOM 1282 C CA . PHE A 1 162 ? -36.379 24.656 42.781 1.00 22.32 160 PHE C CA 1
ATOM 1283 C C . PHE A 1 162 ? -35.983 26.109 43.042 1.00 24.60 160 PHE C C 1
ATOM 1284 O O . PHE A 1 162 ? -36.818 26.978 43.355 1.00 20.21 160 PHE C O 1
ATOM 1292 N N . THR A 1 163 ? -34.675 26.369 42.954 1.00 25.65 161 THR C N 1
ATOM 1293 C CA . THR A 1 163 ? -34.158 27.726 43.064 1.00 24.22 161 THR C CA 1
ATOM 1294 C C . THR A 1 163 ? -34.896 28.642 42.034 1.00 26.22 161 THR C C 1
ATOM 1295 O O . THR A 1 163 ? -35.349 29.721 42.366 1.00 26.46 161 THR C O 1
ATOM 1299 N N . LYS A 1 164 ? -35.065 28.179 40.808 1.00 25.69 162 LYS C N 1
ATOM 1300 C CA . LYS A 1 164 ? -35.692 28.951 39.730 1.00 25.51 162 LYS C CA 1
ATOM 1301 C C . LYS A 1 164 ? -37.177 29.190 39.947 1.00 24.98 162 LYS C C 1
ATOM 1302 O O . LYS A 1 164 ? -37.716 30.155 39.444 1.00 26.29 162 LYS C O 1
ATOM 1308 N N . VAL A 1 165 ? -37.884 28.331 40.673 1.00 24.85 163 VAL C N 1
ATOM 1309 C CA . VAL A 1 165 ? -39.324 28.484 40.734 1.00 23.01 163 VAL C CA 1
ATOM 1310 C C . VAL A 1 165 ? -39.892 28.781 42.131 1.00 21.15 163 VAL C C 1
ATOM 1311 O O . VAL A 1 165 ? -41.108 29.012 42.257 1.00 17.14 163 VAL C O 1
ATOM 1315 N N . ILE A 1 166 ? -39.045 28.817 43.161 1.00 20.68 164 ILE C N 1
ATOM 1316 C CA . ILE A 1 166 ? -39.549 29.029 44.551 1.00 21.13 164 ILE C CA 1
ATOM 1317 C C . ILE A 1 166 ? -40.281 30.389 44.732 1.00 22.53 164 ILE C C 1
ATOM 1318 O O . ILE A 1 166 ? -41.368 30.454 45.332 1.00 19.26 164 ILE C O 1
ATOM 1323 N N . ASP A 1 167 ? -39.754 31.449 44.105 1.00 23.28 165 ASP C N 1
ATOM 1324 C CA . ASP A 1 167 ? -40.480 32.744 44.112 1.00 26.24 165 ASP C CA 1
ATOM 1325 C C . ASP A 1 167 ? -41.913 32.712 43.570 1.00 26.87 165 ASP C C 1
ATOM 1326 O O . ASP A 1 167 ? -42.882 33.124 44.242 1.00 24.97 165 ASP C O 1
ATOM 1331 N N . ASP A 1 168 ? -42.056 32.092 42.415 1.00 25.07 166 ASP C N 1
ATOM 1332 C CA . ASP A 1 168 ? -43.360 31.962 41.799 1.00 25.89 166 ASP C CA 1
ATOM 1333 C C . ASP A 1 168 ? -44.318 31.188 42.676 1.00 28.32 166 ASP C C 1
ATOM 1334 O O . ASP A 1 168 ? -45.514 31.510 42.783 1.00 28.58 166 ASP C O 1
ATOM 1339 N N . ILE A 1 169 ? -43.811 30.093 43.227 1.00 25.34 167 ILE C N 1
ATOM 1340 C CA . ILE A 1 169 ? -44.622 29.327 44.134 1.00 23.66 167 ILE C CA 1
ATOM 1341 C C . ILE A 1 169 ? -44.955 30.135 45.405 1.00 20.39 167 ILE C C 1
ATOM 1342 O O . ILE A 1 169 ? -46.043 30.007 45.916 1.00 21.47 167 ILE C O 1
ATOM 1347 N N . LEU A 1 170 ? -44.016 30.861 46.002 1.00 23.13 168 LEU C N 1
ATOM 1348 C CA . LEU A 1 170 ? -44.370 31.590 47.224 1.00 26.22 168 LEU C CA 1
ATOM 1349 C C . LEU A 1 170 ? -45.355 32.722 46.863 1.00 32.75 168 LEU C C 1
ATOM 1350 O O . LEU A 1 170 ? -46.169 33.172 47.686 1.00 30.95 168 LEU C O 1
ATOM 1355 N N . ASN A 1 171 ? -45.269 33.177 45.613 1.00 32.97 169 ASN C N 1
ATOM 1356 C CA . ASN A 1 171 ? -46.191 34.185 45.131 1.00 34.13 169 ASN C CA 1
ATOM 1357 C C . ASN A 1 171 ? -47.467 33.622 44.676 1.00 31.74 169 ASN C C 1
ATOM 1358 O O . ASN A 1 171 ? -48.328 34.381 44.304 1.00 33.26 169 ASN C O 1
ATOM 1363 N N . ASN A 1 172 ? -47.627 32.318 44.843 1.00 28.71 170 ASN C N 1
ATOM 1364 C CA . ASN A 1 172 ? -48.794 31.628 44.388 1.00 27.80 170 ASN C CA 1
ATOM 1365 C C . ASN A 1 172 ? -49.286 31.941 42.938 1.00 30.32 170 ASN C C 1
ATOM 1366 O O . ASN A 1 172 ? -50.490 31.892 42.684 1.00 26.42 170 ASN C O 1
ATOM 1371 N N . LYS A 1 173 ? -48.347 32.243 42.054 1.00 27.33 171 LYS C N 1
ATOM 1372 C CA . LYS A 1 173 ? -48.538 32.304 40.598 1.00 28.22 171 LYS C CA 1
ATOM 1373 C C . LYS A 1 173 ? -47.397 31.554 39.851 1.00 24.83 171 LYS C C 1
ATOM 1374 O O . LYS A 1 173 ? -46.305 32.055 39.639 1.00 25.47 171 LYS C O 1
ATOM 1380 N N . PHE A 1 174 ? -47.665 30.312 39.471 1.00 28.71 172 PHE C N 1
ATOM 1381 C CA . PHE A 1 174 ? -46.614 29.388 38.980 1.00 25.39 172 PHE C CA 1
ATOM 1382 C C . PHE A 1 174 ? -47.182 28.456 37.920 1.00 20.42 172 PHE C C 1
ATOM 1383 O O . PHE A 1 174 ? -48.361 28.253 37.844 1.00 20.75 172 PHE C O 1
ATOM 1391 N N . THR A 1 175 ? -46.316 27.867 37.128 1.00 20.96 173 THR C N 1
ATOM 1392 C CA . THR A 1 175 ? -46.704 27.062 36.028 1.00 22.75 173 THR C CA 1
ATOM 1393 C C . THR A 1 175 ? -47.363 25.831 36.554 1.00 22.34 173 THR C C 1
ATOM 1394 O O . THR A 1 175 ? -46.906 25.255 37.534 1.00 23.04 173 THR C O 1
ATOM 1398 N N . ARG A 1 176 ? -48.407 25.405 35.849 1.00 22.29 174 ARG C N 1
ATOM 1399 C CA . ARG A 1 176 ? -49.034 24.124 36.043 1.00 20.06 174 ARG C CA 1
ATOM 1400 C C . ARG A 1 176 ? -49.381 23.497 34.693 1.00 25.12 174 ARG C C 1
ATOM 1401 O O . ARG A 1 176 ? -50.309 23.934 34.008 1.00 20.47 174 ARG C O 1
ATOM 1409 N N . ILE A 1 177 ? -48.617 22.471 34.311 1.00 24.23 175 ILE C N 1
ATOM 1410 C CA . ILE A 1 177 ? -48.886 21.716 33.127 1.00 27.32 175 ILE C CA 1
ATOM 1411 C C . ILE A 1 177 ? -49.203 20.233 33.386 1.00 30.50 175 ILE C C 1
ATOM 1412 O O . ILE A 1 177 ? -48.421 19.517 34.033 1.00 24.61 175 ILE C O 1
ATOM 1417 N N . LYS A 1 178 ? -50.328 19.768 32.834 1.00 29.79 176 LYS C N 1
ATOM 1418 C CA . LYS A 1 178 ? -50.745 18.356 32.905 1.00 34.16 176 LYS C CA 1
ATOM 1419 C C . LYS A 1 178 ? -49.711 17.386 32.338 1.00 35.04 176 LYS C C 1
ATOM 1420 O O . LYS A 1 178 ? -49.088 17.630 31.317 1.00 36.31 176 LYS C O 1
ATOM 1426 N N . PRO A 1 179 ? -49.452 16.266 33.008 1.00 38.37 177 PRO C N 1
ATOM 1427 C CA . PRO A 1 179 ? -48.438 15.476 32.280 1.00 42.13 177 PRO C CA 1
ATOM 1428 C C . PRO A 1 179 ? -49.031 14.941 30.963 1.00 41.50 177 PRO C C 1
ATOM 1429 O O . PRO A 1 179 ? -50.250 14.791 30.869 1.00 32.87 177 PRO C O 1
ATOM 1433 N N . ASN A 1 180 ? -48.193 14.689 29.961 1.00 49.10 178 ASN C N 1
ATOM 1434 C CA . ASN A 1 180 ? -48.686 14.446 28.590 1.00 56.19 178 ASN C CA 1
ATOM 1435 C C . ASN A 1 180 ? -49.185 13.030 28.326 1.00 59.31 178 ASN C C 1
ATOM 1436 O O . ASN A 1 180 ? -49.923 12.834 27.361 1.00 61.47 178 ASN C O 1
ATOM 1441 N N . SER A 1 181 ? -48.767 12.072 29.155 1.00 50.26 179 SER C N 1
ATOM 1442 C CA . SER A 1 181 ? -49.215 10.696 29.052 1.00 48.48 179 SER C CA 1
ATOM 1443 C C . SER A 1 181 ? -49.129 10.151 30.466 1.00 41.75 179 SER C C 1
ATOM 1444 O O . SER A 1 181 ? -48.599 10.871 31.294 1.00 34.33 179 SER C O 1
ATOM 1447 N N . GLU A 1 182 ? -49.555 8.909 30.717 1.00 44.00 180 GLU C N 1
ATOM 1448 C CA . GLU A 1 182 ? -49.422 8.255 32.048 1.00 49.10 180 GLU C CA 1
ATOM 1449 C C . GLU A 1 182 ? -48.019 7.675 32.330 1.00 39.41 180 GLU C C 1
ATOM 1450 O O . GLU A 1 182 ? -47.677 7.522 33.511 1.00 37.21 180 GLU C O 1
ATOM 1456 N N . GLY A 1 183 ? -47.265 7.423 31.250 1.00 33.45 181 GLY C N 1
ATOM 1457 C CA . GLY A 1 183 ? -45.861 6.963 31.205 1.00 34.64 181 GLY C CA 1
ATOM 1458 C C . GLY A 1 183 ? -45.706 5.577 31.804 1.00 31.63 181 GLY C C 1
ATOM 1459 O O . GLY A 1 183 ? -46.387 4.675 31.390 1.00 28.86 181 GLY C O 1
ATOM 1460 N N . ASN A 1 184 ? -44.911 5.402 32.852 1.00 29.40 182 ASN C N 1
ATOM 1461 C CA . ASN A 1 184 ? -44.718 4.079 33.399 1.00 26.24 182 ASN C CA 1
ATOM 1462 C C . ASN A 1 184 ? -44.258 4.134 34.844 1.00 25.90 182 ASN C C 1
ATOM 1463 O O . ASN A 1 184 ? -43.613 5.090 35.222 1.00 26.06 182 ASN C O 1
ATOM 1468 N N . TYR A 1 185 ? -44.608 3.139 35.644 1.00 28.83 183 TYR C N 1
ATOM 1469 C CA . TYR A 1 185 ? -44.179 3.034 37.062 1.00 29.51 183 TYR C CA 1
ATOM 1470 C C . TYR A 1 185 ? -43.322 1.782 37.295 1.00 29.63 183 TYR C C 1
ATOM 1471 O O . TYR A 1 185 ? -43.595 0.753 36.688 1.00 34.65 183 TYR C O 1
ATOM 1480 N N . ASN A 1 186 ? -42.355 1.847 38.208 1.00 29.20 184 ASN C N 1
ATOM 1481 C CA . ASN A 1 186 ? -41.540 0.696 38.555 1.00 27.30 184 ASN C CA 1
ATOM 1482 C C . ASN A 1 186 ? -41.696 0.498 40.051 1.00 27.45 184 ASN C C 1
ATOM 1483 O O . ASN A 1 186 ? -41.430 1.412 40.811 1.00 27.24 184 ASN C O 1
ATOM 1488 N N . SER A 1 187 ? -42.153 -0.667 40.500 1.00 31.65 185 SER C N 1
ATOM 1489 C CA . SER A 1 187 ? -42.219 -0.954 41.960 1.00 34.58 185 SER C CA 1
ATOM 1490 C C . SER A 1 187 ? -40.901 -1.291 42.628 1.00 39.02 185 SER C C 1
ATOM 1491 O O . SER A 1 187 ? -39.940 -1.616 41.948 1.00 39.98 185 SER C O 1
ATOM 1494 N N . ILE A 1 188 ? -40.831 -1.268 43.957 1.00 42.90 186 ILE C N 1
ATOM 1495 C CA . ILE A 1 188 ? -39.614 -1.750 44.628 1.00 43.86 186 ILE C CA 1
ATOM 1496 C C . ILE A 1 188 ? -39.343 -3.246 44.385 1.00 45.47 186 ILE C C 1
ATOM 1497 O O . ILE A 1 188 ? -38.199 -3.696 44.409 1.00 46.57 186 ILE C O 1
ATOM 1502 N N . HIS A 1 189 ? -40.393 -4.015 44.123 1.00 51.08 187 HIS C N 1
ATOM 1503 C CA . HIS A 1 189 ? -40.286 -5.388 43.667 1.00 52.10 187 HIS C CA 1
ATOM 1504 C C . HIS A 1 189 ? -39.738 -5.424 42.250 1.00 55.50 187 HIS C C 1
ATOM 1505 O O . HIS A 1 189 ? -39.038 -6.363 41.922 1.00 50.40 187 HIS C O 1
ATOM 1512 N N . ASP A 1 190 ? -40.068 -4.464 41.385 1.00 50.44 188 ASP C N 1
ATOM 1513 C CA . ASP A 1 190 ? -39.523 -4.515 40.031 1.00 49.49 188 ASP C CA 1
ATOM 1514 C C . ASP A 1 190 ? -38.007 -4.391 40.129 1.00 45.05 188 ASP C C 1
ATOM 1515 O O . ASP A 1 190 ? -37.302 -5.072 39.407 1.00 44.59 188 ASP C O 1
ATOM 1520 N N . TYR A 1 191 ? -37.525 -3.547 41.044 1.00 35.92 189 TYR C N 1
ATOM 1521 C CA . TYR A 1 191 ? -36.116 -3.340 41.274 1.00 36.53 189 TYR C CA 1
ATOM 1522 C C . TYR A 1 191 ? -35.497 -4.661 41.778 1.00 41.81 189 TYR C C 1
ATOM 1523 O O . TYR A 1 191 ? -34.550 -5.210 41.180 1.00 33.55 189 TYR C O 1
ATOM 1532 N N . LYS A 1 192 ? -36.084 -5.196 42.848 1.00 42.13 190 LYS C N 1
ATOM 1533 C CA . LYS A 1 192 ? -35.560 -6.383 43.514 1.00 42.60 190 LYS C CA 1
ATOM 1534 C C . LYS A 1 192 ? -35.413 -7.566 42.570 1.00 40.51 190 LYS C C 1
ATOM 1535 O O . LYS A 1 192 ? -34.419 -8.258 42.631 1.00 46.94 190 LYS C O 1
ATOM 1541 N N . ASN A 1 193 ? -36.317 -7.742 41.623 1.00 37.67 191 ASN C N 1
ATOM 1542 C CA . ASN A 1 193 ? -36.158 -8.753 40.598 1.00 43.55 191 ASN C CA 1
ATOM 1543 C C . ASN A 1 193 ? -34.997 -8.574 39.618 1.00 41.26 191 ASN C C 1
ATOM 1544 O O . ASN A 1 193 ? -34.737 -9.467 38.843 1.00 46.32 191 ASN C O 1
ATOM 1549 N N . MET A 1 194 ? -34.377 -7.406 39.558 1.00 37.46 192 MET C N 1
ATOM 1550 C CA . MET A 1 194 ? -33.284 -7.160 38.622 1.00 40.28 192 MET C CA 1
ATOM 1551 C C . MET A 1 194 ? -31.946 -7.377 39.315 1.00 41.97 192 MET C C 1
ATOM 1552 O O . MET A 1 194 ? -30.900 -7.366 38.664 1.00 40.73 192 MET C O 1
ATOM 1557 N N . CYS A 1 195 ? -31.978 -7.498 40.640 1.00 39.31 193 CYS C N 1
ATOM 1558 C CA . CYS A 1 195 ? -30.768 -7.547 41.441 1.00 40.72 193 CYS C CA 1
ATOM 1559 C C . CYS A 1 195 ? -29.980 -8.845 41.274 1.00 41.93 193 CYS C C 1
ATOM 1560 O O . CYS A 1 195 ? -28.740 -8.807 41.274 1.00 38.81 193 CYS C O 1
ATOM 1563 N N . GLU A 1 196 ? -30.705 -9.956 41.142 1.00 37.89 194 GLU C N 1
ATOM 1564 C CA . GLU A 1 196 ? -30.120 -11.239 40.868 1.00 38.26 194 GLU C CA 1
ATOM 1565 C C . GLU A 1 196 ? -29.788 -11.389 39.394 1.00 36.33 194 GLU C C 1
ATOM 1566 O O . GLU A 1 196 ? -30.669 -11.405 38.542 1.00 36.13 194 GLU C O 1
ATOM 1572 N N . ILE A 1 197 ? -28.495 -11.503 39.119 1.00 33.42 195 ILE C N 1
ATOM 1573 C CA . ILE A 1 197 ? -28.012 -11.660 37.765 1.00 35.30 195 ILE C CA 1
ATOM 1574 C C . ILE A 1 197 ? -28.359 -13.073 37.341 1.00 37.55 195 ILE C C 1
ATOM 1575 O O . ILE A 1 197 ? -28.190 -14.058 38.105 1.00 42.48 195 ILE C O 1
ATOM 1580 N N . ASP A 1 198 ? -28.810 -13.166 36.095 1.00 33.34 196 ASP C N 1
ATOM 1581 C CA . ASP A 1 198 ? -29.027 -14.494 35.513 1.00 40.29 196 ASP C CA 1
ATOM 1582 C C . ASP A 1 198 ? -27.869 -14.878 34.563 1.00 30.89 196 ASP C C 1
ATOM 1583 O O . ASP A 1 198 ? -27.775 -14.448 33.436 1.00 28.82 196 ASP C O 1
ATOM 1588 N N . LEU A 1 199 ? -26.940 -15.681 35.060 1.00 38.79 197 LEU C N 1
ATOM 1589 C CA . LEU A 1 199 ? -25.653 -15.933 34.368 1.00 36.22 197 LEU C CA 1
ATOM 1590 C C . LEU A 1 199 ? -25.807 -16.478 32.973 1.00 36.70 197 LEU C C 1
ATOM 1591 O O . LEU A 1 199 ? -24.929 -16.248 32.137 1.00 37.50 197 LEU C O 1
ATOM 1596 N N . ASP A 1 200 ? -26.932 -17.142 32.714 1.00 38.51 198 ASP C N 1
ATOM 1597 C CA . ASP A 1 200 ? -27.224 -17.707 31.386 1.00 38.30 198 ASP C CA 1
ATOM 1598 C C . ASP A 1 200 ? -27.876 -16.737 30.403 1.00 39.58 198 ASP C C 1
ATOM 1599 O O . ASP A 1 200 ? -27.852 -16.969 29.192 1.00 43.44 198 ASP C O 1
ATOM 1604 N N . LYS A 1 201 ? -28.399 -15.619 30.905 1.00 35.49 199 LYS C N 1
ATOM 1605 C CA . LYS A 1 201 ? -29.108 -14.650 30.043 1.00 35.00 199 LYS C CA 1
ATOM 1606 C C . LYS A 1 201 ? -28.239 -14.191 28.909 1.00 36.47 199 LYS C C 1
ATOM 1607 O O . LYS A 1 201 ? -27.059 -13.931 29.101 1.00 35.43 199 LYS C O 1
ATOM 1613 N N . ILE A 1 202 ? -28.824 -14.038 27.728 1.00 39.51 200 ILE C N 1
ATOM 1614 C CA . ILE A 1 202 ? -28.084 -13.682 26.523 1.00 35.45 200 ILE C CA 1
ATOM 1615 C C . ILE A 1 202 ? -28.252 -12.189 26.334 1.00 41.06 200 ILE C C 1
ATOM 1616 O O . ILE A 1 202 ? -29.346 -11.700 26.505 1.00 36.98 200 ILE C O 1
ATOM 1621 N N . VAL A 1 203 ? -27.185 -11.454 25.999 1.00 40.86 201 VAL C N 1
ATOM 1622 C CA . VAL A 1 203 ? -27.207 -9.981 26.009 1.00 34.55 201 VAL C CA 1
ATOM 1623 C C . VAL A 1 203 ? -26.070 -9.539 25.113 1.00 30.72 201 VAL C C 1
ATOM 1624 O O . VAL A 1 203 ? -25.177 -10.357 24.867 1.00 33.57 201 VAL C O 1
ATOM 1628 N N . THR A 1 204 ? -26.044 -8.280 24.690 1.00 26.96 202 THR C N 1
ATOM 1629 C CA . THR A 1 204 ? -24.824 -7.748 24.100 1.00 26.83 202 THR C CA 1
ATOM 1630 C C . THR A 1 204 ? -23.952 -7.260 25.288 1.00 27.52 202 THR C C 1
ATOM 1631 O O . THR A 1 204 ? -24.419 -7.029 26.418 1.00 26.81 202 THR C O 1
ATOM 1635 N N . MET A 1 205 ? -22.681 -7.085 25.018 1.00 26.42 203 MET C N 1
ATOM 1636 C CA . MET A 1 205 ? -21.788 -6.438 25.951 1.00 26.55 203 MET C CA 1
ATOM 1637 C C . MET A 1 205 ? -22.309 -5.053 26.313 1.00 29.19 203 MET C C 1
ATOM 1638 O O . MET A 1 205 ? -22.111 -4.599 27.439 1.00 25.19 203 MET C O 1
ATOM 1643 N N . ARG A 1 206 ? -22.888 -4.335 25.355 1.00 29.39 204 ARG C N 1
ATOM 1644 C CA . ARG A 1 206 ? -23.481 -3.026 25.642 1.00 28.67 204 ARG C CA 1
ATOM 1645 C C . ARG A 1 206 ? -24.494 -3.092 26.771 1.00 24.35 204 ARG C C 1
ATOM 1646 O O . ARG A 1 206 ? -24.480 -2.305 27.704 1.00 24.90 204 ARG C O 1
ATOM 1654 N N . GLU A 1 207 ? -25.397 -4.043 26.648 1.00 23.18 205 GLU C N 1
ATOM 1655 C CA . GLU A 1 207 ? -26.421 -4.336 27.618 1.00 25.49 205 GLU C CA 1
ATOM 1656 C C . GLU A 1 207 ? -25.888 -4.801 29.004 1.00 24.85 205 GLU C C 1
ATOM 1657 O O . GLU A 1 207 ? -26.537 -4.532 30.018 1.00 17.81 205 GLU C O 1
ATOM 1663 N N . ALA A 1 208 ? -24.813 -5.591 29.015 1.00 23.73 206 ALA C N 1
ATOM 1664 C CA . ALA A 1 208 ? -24.286 -6.091 30.288 1.00 26.33 206 ALA C CA 1
ATOM 1665 C C . ALA A 1 208 ? -23.701 -4.905 30.989 1.00 22.90 206 ALA C C 1
ATOM 1666 O O . ALA A 1 208 ? -23.890 -4.735 32.181 1.00 27.13 206 ALA C O 1
ATOM 1668 N N . ILE A 1 209 ? -22.978 -4.097 30.229 1.00 22.27 207 ILE C N 1
ATOM 1669 C CA . ILE A 1 209 ? -22.364 -2.919 30.772 1.00 26.55 207 ILE C CA 1
ATOM 1670 C C . ILE A 1 209 ? -23.387 -1.907 31.294 1.00 28.75 207 ILE C C 1
ATOM 1671 O O . ILE A 1 209 ? -23.212 -1.355 32.398 1.00 29.13 207 ILE C O 1
ATOM 1676 N N . ASP A 1 210 ? -24.424 -1.657 30.505 1.00 23.27 208 ASP C N 1
ATOM 1677 C CA . ASP A 1 210 ? -25.505 -0.734 30.904 1.00 22.71 208 ASP C CA 1
ATOM 1678 C C . ASP A 1 210 ? -26.160 -1.318 32.121 1.00 21.99 208 ASP C C 1
ATOM 1679 O O . ASP A 1 210 ? -26.290 -0.594 33.079 1.00 19.58 208 ASP C O 1
ATOM 1684 N N . TYR A 1 211 ? -26.431 -2.614 32.157 1.00 23.01 209 TYR C N 1
ATOM 1685 C CA . TYR A 1 211 ? -26.995 -3.177 33.375 1.00 24.99 209 TYR C CA 1
ATOM 1686 C C . TYR A 1 211 ? -26.050 -3.005 34.617 1.00 24.51 209 TYR C C 1
ATOM 1687 O O . TYR A 1 211 ? -26.485 -2.660 35.732 1.00 21.92 209 TYR C O 1
ATOM 1696 N N . LEU A 1 212 ? -24.777 -3.336 34.450 1.00 23.73 210 LEU C N 1
ATOM 1697 C CA . LEU A 1 212 ? -23.812 -3.284 35.562 1.00 23.51 210 LEU C CA 1
ATOM 1698 C C . LEU A 1 212 ? -23.633 -1.848 36.102 1.00 23.39 210 LEU C C 1
ATOM 1699 O O . LEU A 1 212 ? -23.654 -1.591 37.327 1.00 20.53 210 LEU C O 1
ATOM 1704 N N . ARG A 1 213 ? -23.511 -0.889 35.189 1.00 20.48 211 ARG C N 1
ATOM 1705 C CA . ARG A 1 213 ? -23.451 0.482 35.616 1.00 20.14 211 ARG C CA 1
ATOM 1706 C C . ARG A 1 213 ? -24.727 1.042 36.245 1.00 21.72 211 ARG C C 1
ATOM 1707 O O . ARG A 1 213 ? -24.651 1.839 37.220 1.00 19.40 211 ARG C O 1
ATOM 1715 N N . ALA A 1 214 ? -25.885 0.581 35.784 1.00 19.77 212 ALA C N 1
ATOM 1716 C CA . ALA A 1 214 ? -27.151 1.037 36.372 1.00 21.31 212 ALA C CA 1
ATOM 1717 C C . ALA A 1 214 ? -27.267 0.539 37.822 1.00 22.11 212 ALA C C 1
ATOM 1718 O O . ALA A 1 214 ? -27.898 1.154 38.657 1.00 17.84 212 ALA C O 1
ATOM 1720 N N . MET A 1 215 ? -26.656 -0.609 38.118 1.00 24.80 213 MET C N 1
ATOM 1721 C CA . MET A 1 215 ? -26.670 -1.192 39.453 1.00 24.33 213 MET C CA 1
ATOM 1722 C C . MET A 1 215 ? -25.516 -0.828 40.386 1.00 24.75 213 MET C C 1
ATOM 1723 O O . MET A 1 215 ? -25.480 -1.329 41.521 1.00 20.84 213 MET C O 1
ATOM 1728 N N . THR A 1 216 ? -24.662 0.086 39.938 1.00 21.49 214 THR C N 1
ATOM 1729 C CA . THR A 1 216 ? -23.514 0.567 40.652 1.00 22.21 214 THR C CA 1
ATOM 1730 C C . THR A 1 216 ? -23.711 1.968 41.217 1.00 22.60 214 THR C C 1
ATOM 1731 O O . THR A 1 216 ? -23.881 2.971 40.493 1.00 19.64 214 THR C O 1
ATOM 1735 N N . HIS A 1 217 ? -23.749 1.998 42.549 1.00 18.10 215 HIS C N 1
ATOM 1736 C CA . HIS A 1 217 ? -24.071 3.186 43.314 1.00 21.33 215 HIS C CA 1
ATOM 1737 C C . HIS A 1 217 ? -23.423 3.019 44.712 1.00 22.37 215 HIS C C 1
ATOM 1738 O O . HIS A 1 217 ? -24.124 2.565 45.618 1.00 18.93 215 HIS C O 1
ATOM 1745 N N . PRO A 1 218 ? -22.122 3.371 44.847 1.00 26.65 216 PRO C N 1
ATOM 1746 C CA . PRO A 1 218 ? -21.513 3.242 46.169 1.00 30.78 216 PRO C CA 1
ATOM 1747 C C . PRO A 1 218 ? -22.340 4.056 47.166 1.00 32.09 216 PRO C C 1
ATOM 1748 O O . PRO A 1 218 ? -22.862 5.112 46.832 1.00 28.93 216 PRO C O 1
ATOM 1752 N N . PRO A 1 219 ? -22.418 3.601 48.413 1.00 43.23 217 PRO C N 1
ATOM 1753 C CA . PRO A 1 219 ? -21.665 2.443 48.855 1.00 42.27 217 PRO C CA 1
ATOM 1754 C C . PRO A 1 219 ? -22.640 1.301 48.899 1.00 41.75 217 PRO C C 1
ATOM 1755 O O . PRO A 1 219 ? -22.434 0.346 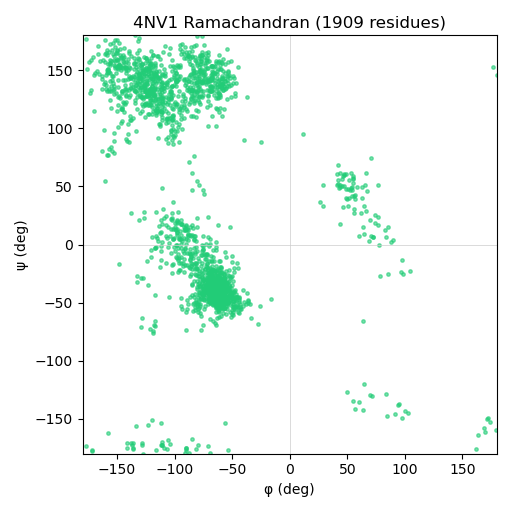49.636 1.00 43.82 217 PRO C O 1
ATOM 1759 N N . TYR A 1 220 ? -23.698 1.329 48.089 1.00 34.40 218 TYR C N 1
ATOM 1760 C CA . TYR A 1 220 ? -24.602 0.200 48.179 1.00 31.39 218 TYR C CA 1
ATOM 1761 C C . TYR A 1 220 ? -24.089 -1.068 47.464 1.00 25.86 218 TYR C C 1
ATOM 1762 O O . TYR A 1 220 ? -23.330 -1.006 46.505 1.00 28.07 218 TYR C O 1
ATOM 1771 N N . LYS A 1 221 ? -24.587 -2.202 47.923 1.00 27.19 219 LYS C N 1
ATOM 1772 C CA . LYS A 1 221 ? -24.385 -3.496 47.321 1.00 32.65 219 LYS C CA 1
ATOM 1773 C C . LYS A 1 221 ? -25.689 -3.901 46.680 1.00 27.95 219 LYS C C 1
ATOM 1774 O O . LYS A 1 221 ? -26.600 -4.138 47.434 1.00 30.15 219 LYS C O 1
ATOM 1780 N N . ASN A 1 222 ? -25.736 -4.024 45.343 1.00 26.23 220 ASN C N 1
ATOM 1781 C CA . ASN A 1 222 ? -26.958 -4.259 44.590 1.00 25.71 220 ASN C CA 1
ATOM 1782 C C . ASN A 1 222 ? -27.042 -5.526 43.781 1.00 26.82 220 ASN C C 1
ATOM 1783 O O . ASN A 1 222 ? -27.807 -6.433 44.133 1.00 29.67 220 ASN C O 1
ATOM 1788 N N . SER A 1 223 ? -26.371 -5.580 42.624 1.00 28.97 221 SER C N 1
ATOM 1789 C CA . SER A 1 223 ? -26.467 -6.766 41.796 1.00 29.09 221 SER C CA 1
ATOM 1790 C C . SER A 1 223 ? -25.625 -7.899 42.339 1.00 27.89 221 SER C C 1
ATOM 1791 O O . SER A 1 223 ? -24.567 -7.657 42.899 1.00 27.58 221 SER C O 1
ATOM 1794 N N . TYR A 1 224 ? -26.077 -9.129 42.106 1.00 31.29 222 TYR C N 1
ATOM 1795 C CA . TYR A 1 224 ? -25.328 -10.277 42.607 1.00 35.25 222 TYR C CA 1
ATOM 1796 C C . TYR A 1 224 ? -25.550 -11.494 41.757 1.00 32.94 222 TYR C C 1
ATOM 1797 O O . TYR A 1 224 ? -26.459 -11.517 40.922 1.00 31.12 222 TYR C O 1
ATOM 1806 N N . PHE A 1 225 ? -24.608 -12.439 41.854 1.00 32.91 223 PHE C N 1
ATOM 1807 C CA . PHE A 1 225 ? -24.890 -13.796 41.390 1.00 32.93 223 PHE C CA 1
ATOM 1808 C C . PHE A 1 225 ? -24.672 -14.828 42.494 1.00 32.65 223 PHE C C 1
ATOM 1809 O O . PHE A 1 225 ? -23.948 -14.603 43.470 1.00 34.65 223 PHE C O 1
ATOM 1817 N N . ILE A 1 226 ? -25.310 -15.974 42.292 1.00 36.38 224 ILE C N 1
ATOM 1818 C CA . ILE A 1 226 ? -25.093 -17.126 43.167 1.00 41.05 224 ILE C CA 1
ATOM 1819 C C . ILE A 1 226 ? -24.306 -18.144 42.334 1.00 37.36 224 ILE C C 1
ATOM 1820 O O . ILE A 1 226 ? -24.768 -18.532 41.263 1.00 48.38 224 ILE C O 1
ATOM 1825 N N . ASP A 1 227 ? -23.087 -18.481 42.739 1.00 36.54 225 ASP C N 1
ATOM 1826 C CA . ASP A 1 227 ? -22.269 -19.387 41.914 1.00 36.75 225 ASP C CA 1
ATOM 1827 C C . ASP A 1 227 ? -22.539 -20.848 42.259 1.00 41.91 225 ASP C C 1
ATOM 1828 O O . ASP A 1 227 ? -23.421 -21.137 43.070 1.00 34.46 225 ASP C O 1
ATOM 1833 N N . GLU A 1 228 ? -21.827 -21.730 41.562 1.00 42.53 226 GLU C N 1
ATOM 1834 C CA . GLU A 1 228 ? -21.847 -23.187 41.729 1.00 45.90 226 GLU C CA 1
ATOM 1835 C C . GLU A 1 228 ? -21.987 -23.715 43.120 1.00 41.14 226 GLU C C 1
ATOM 1836 O O . GLU A 1 228 ? -22.731 -24.642 43.380 1.00 47.10 226 GLU C O 1
ATOM 1842 N N . HIS A 1 229 ? -21.130 -23.180 43.974 1.00 44.60 227 HIS C N 1
ATOM 1843 C CA . HIS A 1 229 ? -20.941 -23.673 45.309 1.00 46.58 227 HIS C CA 1
ATOM 1844 C C . HIS A 1 229 ? -21.884 -22.894 46.172 1.00 45.49 227 HIS C C 1
ATOM 1845 O O . HIS A 1 229 ? -21.761 -22.918 47.387 1.00 45.99 227 HIS C O 1
ATOM 1852 N N . GLY A 1 230 ? -22.812 -22.175 45.555 1.00 42.70 228 GLY C N 1
ATOM 1853 C CA . GLY A 1 230 ? -23.706 -21.312 46.315 1.00 43.20 228 GLY C CA 1
ATOM 1854 C C . GLY A 1 230 ? -23.085 -20.077 46.958 1.00 40.55 228 GLY C C 1
ATOM 1855 O O . GLY A 1 230 ? -23.670 -19.516 47.870 1.00 36.72 228 GLY C O 1
ATOM 1856 N N . ASN A 1 231 ? -21.931 -19.602 46.486 1.00 43.51 229 ASN C N 1
ATOM 1857 C CA . ASN A 1 231 ? -21.452 -18.287 46.912 1.00 43.43 229 ASN C CA 1
ATOM 1858 C C . ASN A 1 231 ? -22.320 -17.185 46.317 1.00 42.64 229 ASN C C 1
ATOM 1859 O O . ASN A 1 231 ? -22.830 -17.339 45.209 1.00 37.77 229 ASN C O 1
ATOM 1864 N N . LYS A 1 232 ? -22.563 -16.161 47.133 1.00 43.64 230 LYS C N 1
ATOM 1865 C CA . LYS A 1 232 ? -23.287 -14.939 46.758 1.00 39.35 230 LYS C CA 1
ATOM 1866 C C . LYS A 1 232 ? -22.223 -13.890 46.525 1.00 33.51 230 LYS C C 1
ATOM 1867 O O . LYS A 1 232 ? -21.548 -13.444 47.466 1.00 35.37 230 LYS C O 1
ATOM 1873 N N . VAL A 1 233 ? -22.085 -13.500 45.262 1.00 36.88 231 VAL C N 1
ATOM 1874 C CA . VAL A 1 233 ? -21.064 -12.502 44.886 1.00 31.59 231 VAL C CA 1
ATOM 1875 C C . VAL A 1 233 ? -21.714 -11.210 44.383 1.00 31.12 231 VAL C C 1
ATOM 1876 O O . VAL A 1 233 ? -22.440 -11.264 43.387 1.00 26.03 231 VAL C O 1
ATOM 1880 N N . PHE A 1 234 ? -21.473 -10.081 45.043 1.00 26.83 232 PHE C N 1
ATOM 1881 C CA . PHE A 1 234 ? -21.968 -8.806 44.523 1.00 31.97 232 PHE C CA 1
ATOM 1882 C C . PHE A 1 234 ? -20.993 -8.237 43.491 1.00 31.36 232 PHE C C 1
ATOM 1883 O O . PHE A 1 234 ? -19.779 -8.424 43.576 1.00 27.70 232 PHE C O 1
ATOM 1891 N N . VAL A 1 235 ? -21.548 -7.544 42.508 1.00 29.12 233 VAL C N 1
ATOM 1892 C CA . VAL A 1 235 ? -20.751 -7.060 41.425 1.00 27.67 233 VAL C CA 1
ATOM 1893 C C . VAL A 1 235 ? -21.019 -5.586 41.314 1.00 26.77 233 VAL C C 1
ATOM 1894 O O . VAL A 1 235 ? -22.147 -5.204 41.503 1.00 35.62 233 VAL C O 1
ATOM 1898 N N . ALA A 1 236 ? -20.021 -4.788 40.955 1.00 24.24 234 ALA C N 1
ATOM 1899 C CA . ALA A 1 236 ? -20.114 -3.351 40.714 1.00 25.60 234 ALA C CA 1
ATOM 1900 C C . ALA A 1 236 ? -19.220 -3.053 39.551 1.00 26.54 234 ALA C C 1
ATOM 1901 O O . ALA A 1 236 ? -18.187 -3.716 39.403 1.00 29.99 234 ALA C O 1
ATOM 1903 N N . LEU A 1 237 ? -19.520 -2.022 38.777 1.00 21.77 235 LEU C N 1
ATOM 1904 C CA . LEU A 1 237 ? -18.635 -1.737 37.658 1.00 21.96 235 LEU C CA 1
ATOM 1905 C C . LEU A 1 237 ? -17.937 -0.413 37.785 1.00 23.82 235 LEU C C 1
ATOM 1906 O O . LEU A 1 237 ? -18.514 0.511 38.336 1.00 36.85 235 LEU C O 1
ATOM 1911 N N . GLU A 1 238 ? -16.698 -0.294 37.344 1.00 17.83 236 GLU C N 1
ATOM 1912 C CA . GLU A 1 238 ? -16.017 0.966 37.367 1.00 21.02 236 GLU C CA 1
ATOM 1913 C C . GLU A 1 238 ? -15.745 1.381 35.945 1.00 20.35 236 GLU C C 1
ATOM 1914 O O . GLU A 1 238 ? -15.310 0.555 35.115 1.00 21.44 236 GLU C O 1
ATOM 1920 N N . LEU A 1 239 ? -15.891 2.667 35.673 1.00 21.23 237 LEU C N 1
ATOM 1921 C CA . LEU A 1 239 ? -15.683 3.183 34.326 1.00 23.76 237 LEU C CA 1
ATOM 1922 C C . LEU A 1 239 ? -14.881 4.458 34.387 1.00 25.53 237 LEU C C 1
ATOM 1923 O O . LEU A 1 239 ? -15.157 5.325 35.206 1.00 23.06 237 LEU C O 1
ATOM 1928 N N . GLU A 1 240 ? -13.985 4.640 33.425 1.00 28.13 238 GLU C N 1
ATOM 1929 C CA . GLU A 1 240 ? -13.167 5.834 33.424 1.00 32.49 238 GLU C CA 1
ATOM 1930 C C . GLU A 1 240 ? -12.931 6.291 32.017 1.00 31.12 238 GLU C C 1
ATOM 1931 O O . GLU A 1 240 ? -12.346 5.590 31.187 1.00 26.41 238 GLU C O 1
ATOM 1937 N N . LYS A 1 241 ? -13.343 7.529 31.786 1.00 35.28 239 LYS C N 1
ATOM 1938 C CA . LYS A 1 241 ? -13.112 8.142 30.493 1.00 37.86 239 LYS C CA 1
ATOM 1939 C C . LYS A 1 241 ? -11.650 8.597 30.518 1.00 42.82 239 LYS C C 1
ATOM 1940 O O . LYS A 1 241 ? -11.158 9.261 31.431 1.00 36.59 239 LYS C O 1
ATOM 1946 N N . ILE A 1 242 ? -10.950 8.109 29.518 1.00 48.11 240 ILE C N 1
ATOM 1947 C CA . ILE A 1 242 ? -9.667 8.616 29.175 1.00 56.08 240 ILE C CA 1
ATOM 1948 C C . ILE A 1 242 ? -9.938 9.375 27.888 1.00 69.56 240 ILE C C 1
ATOM 1949 O O . ILE A 1 242 ? -9.922 8.777 26.806 1.00 80.36 240 ILE C O 1
ATOM 1954 N N . SER A 1 243 ? -10.256 10.664 28.036 1.00 70.39 241 SER C N 1
ATOM 1955 C CA . SER A 1 243 ? -10.189 11.633 26.936 1.00 76.05 241 SER C CA 1
ATOM 1956 C C . SER A 1 243 ? -9.911 13.023 27.514 1.00 82.22 241 SER C C 1
ATOM 1957 O O . SER A 1 243 ? -9.332 13.132 28.600 1.00 76.17 241 SER C O 1
ATOM 1961 N N . MET B 1 3 ? 32.089 -25.251 43.869 1.00 55.59 1 MET D N 1
ATOM 1962 C CA . MET B 1 3 ? 31.421 -23.918 43.844 1.00 56.20 1 MET D CA 1
ATOM 1963 C C . MET B 1 3 ? 30.605 -23.725 42.571 1.00 51.48 1 MET D C 1
ATOM 1964 O O . MET B 1 3 ? 31.140 -23.395 41.512 1.00 55.78 1 MET D O 1
ATOM 1969 N N . LYS B 1 4 ? 29.299 -23.940 42.683 1.00 45.55 2 LYS D N 1
ATOM 1970 C CA . LYS B 1 4 ? 28.420 -23.787 41.535 1.00 45.37 2 LYS D CA 1
ATOM 1971 C C . LYS B 1 4 ? 28.006 -22.320 41.301 1.00 44.97 2 LYS D C 1
ATOM 1972 O O . LYS B 1 4 ? 27.438 -21.651 42.171 1.00 43.14 2 LYS D O 1
ATOM 1978 N N . LYS B 1 5 ? 28.298 -21.838 40.100 1.00 44.17 3 LYS D N 1
ATOM 1979 C CA . LYS B 1 5 ? 28.144 -20.435 39.710 1.00 46.46 3 LYS D CA 1
ATOM 1980 C C . LYS B 1 5 ? 26.804 -20.261 39.012 1.00 37.93 3 LYS D C 1
ATOM 1981 O O . LYS B 1 5 ? 26.573 -20.813 37.943 1.00 35.73 3 LYS D O 1
ATOM 1987 N N . ILE B 1 6 ? 25.910 -19.510 39.634 1.00 36.62 4 ILE D N 1
ATOM 1988 C CA . ILE B 1 6 ? 24.557 -19.377 39.105 1.00 37.71 4 ILE D CA 1
ATOM 1989 C C . ILE B 1 6 ? 24.219 -17.933 38.728 1.00 33.77 4 ILE D C 1
ATOM 1990 O O . ILE B 1 6 ? 24.604 -16.989 39.442 1.00 32.63 4 ILE D O 1
ATOM 1995 N N . PHE B 1 7 ? 23.426 -17.746 37.678 1.00 29.81 5 PHE D N 1
ATOM 1996 C CA . PHE B 1 7 ? 22.878 -16.395 37.435 1.00 31.18 5 PHE D CA 1
ATOM 1997 C C . PHE B 1 7 ? 21.359 -16.327 37.483 1.00 30.68 5 PHE D C 1
ATOM 1998 O O . PHE B 1 7 ? 20.673 -17.293 37.158 1.00 29.45 5 PHE D O 1
ATOM 2006 N N . VAL B 1 8 ? 20.852 -15.232 38.024 1.00 33.23 6 VAL D N 1
ATOM 2007 C CA . VAL B 1 8 ? 19.407 -15.061 38.161 1.00 34.94 6 VAL D CA 1
ATOM 2008 C C . VAL B 1 8 ? 18.953 -13.711 37.567 1.00 36.41 6 VAL D C 1
ATOM 2009 O O . VAL B 1 8 ? 19.503 -12.652 37.865 1.00 33.77 6 VAL D O 1
ATOM 2013 N N . VAL B 1 9 ? 17.977 -13.773 36.671 1.00 34.42 7 VAL D N 1
ATOM 2014 C CA . VAL B 1 9 ? 17.442 -12.598 36.004 1.00 32.68 7 VAL D CA 1
ATOM 2015 C C . VAL B 1 9 ? 15.981 -12.373 36.398 1.00 33.11 7 VAL D C 1
ATOM 2016 O O . VAL B 1 9 ? 15.129 -13.209 36.118 1.00 27.90 7 VAL D O 1
ATOM 2020 N N . THR B 1 10 ? 15.706 -11.265 37.079 1.00 31.29 8 THR D N 1
ATOM 2021 C CA . THR B 1 10 ? 14.351 -10.905 37.435 1.00 28.01 8 THR D CA 1
ATOM 2022 C C . THR B 1 10 ? 14.206 -9.382 37.397 1.00 27.92 8 THR D C 1
ATOM 2023 O O . THR B 1 10 ? 15.173 -8.623 37.621 1.00 27.26 8 THR D O 1
ATOM 2027 N N . ASP B 1 11 ? 12.974 -8.958 37.126 1.00 31.16 9 ASP D N 1
ATOM 2028 C CA . ASP B 1 11 ? 12.556 -7.562 37.349 1.00 35.94 9 ASP D CA 1
ATOM 2029 C C . ASP B 1 11 ? 11.528 -7.294 38.448 1.00 33.81 9 ASP D C 1
ATOM 2030 O O . ASP B 1 11 ? 10.898 -6.229 38.495 1.00 34.60 9 ASP D O 1
ATOM 2035 N N . ASN B 1 12 ? 11.423 -8.245 39.372 1.00 37.71 10 ASN D N 1
ATOM 2036 C CA . ASN B 1 12 ? 10.477 -8.201 40.461 1.00 35.43 10 ASN D CA 1
ATOM 2037 C C . ASN B 1 12 ? 11.089 -8.248 41.862 1.00 40.16 10 ASN D C 1
ATOM 2038 O O . ASN B 1 12 ? 11.814 -9.181 42.202 1.00 37.85 10 ASN D O 1
ATOM 2043 N N . ARG B 1 13 ? 10.766 -7.262 42.687 1.00 40.02 11 ARG D N 1
ATOM 2044 C CA . ARG B 1 13 ? 11.422 -7.084 43.984 1.00 47.08 11 ARG D CA 1
ATOM 2045 C C . ARG B 1 13 ? 11.254 -8.277 44.926 1.00 41.26 11 ARG D C 1
ATOM 2046 O O . ARG B 1 13 ? 12.153 -8.586 45.723 1.00 44.47 11 ARG D O 1
ATOM 2054 N N . THR B 1 14 ? 10.060 -8.849 44.931 1.00 35.08 12 THR D N 1
ATOM 2055 C CA . THR B 1 14 ? 9.726 -9.806 45.970 1.00 38.16 12 THR D CA 1
ATOM 2056 C C . THR B 1 14 ? 10.264 -11.139 45.507 1.00 37.61 12 THR D C 1
ATOM 2057 O O . THR B 1 14 ? 10.745 -11.927 46.316 1.00 34.97 12 THR D O 1
ATOM 2061 N N . ILE B 1 15 ? 10.213 -11.365 44.201 1.00 34.81 13 ILE D N 1
ATOM 2062 C CA . ILE B 1 15 ? 10.917 -12.513 43.602 1.00 36.40 13 ILE D CA 1
ATOM 2063 C C . ILE B 1 15 ? 12.418 -12.421 43.911 1.00 35.05 13 ILE D C 1
ATOM 2064 O O . ILE B 1 15 ? 13.015 -13.382 44.408 1.00 35.18 13 ILE D O 1
ATOM 2069 N N . LEU B 1 16 ? 13.013 -11.265 43.628 1.00 34.28 14 LEU D N 1
ATOM 2070 C CA . LEU B 1 16 ? 14.380 -11.034 44.003 1.00 34.32 14 LEU D CA 1
ATOM 2071 C C . LEU B 1 16 ? 14.617 -11.425 45.473 1.00 34.85 14 LEU D C 1
ATOM 2072 O O . LEU B 1 16 ? 15.549 -12.179 45.737 1.00 30.12 14 LEU D O 1
ATOM 2077 N N . SER B 1 17 ? 13.854 -10.909 46.433 1.00 33.14 15 SER D N 1
ATOM 2078 C CA . SER B 1 17 ? 14.266 -11.218 47.796 1.00 37.64 15 SER D CA 1
ATOM 2079 C C . SER B 1 17 ? 13.864 -12.648 48.122 1.00 34.91 15 SER D C 1
ATOM 2080 O O . SER B 1 17 ? 14.530 -13.270 48.934 1.00 39.01 15 SER D O 1
ATOM 2083 N N . ASP B 1 18 ? 12.841 -13.190 47.462 1.00 37.18 16 ASP D N 1
ATOM 2084 C CA . ASP B 1 18 ? 12.497 -14.615 47.616 1.00 39.99 16 ASP D CA 1
ATOM 2085 C C . ASP B 1 18 ? 13.673 -15.529 47.225 1.00 38.87 16 ASP D C 1
ATOM 2086 O O . ASP B 1 18 ? 14.131 -16.368 48.022 1.00 34.10 16 ASP D O 1
ATOM 2091 N N . PHE B 1 19 ? 14.172 -15.342 46.006 1.00 34.75 17 PHE D N 1
ATOM 2092 C CA . PHE B 1 19 ? 15.303 -16.095 45.450 1.00 34.86 17 PHE D CA 1
ATOM 2093 C C . PHE B 1 19 ? 16.555 -15.873 46.272 1.00 36.77 17 PHE D C 1
ATOM 2094 O O . PHE B 1 19 ? 17.312 -16.799 46.488 1.00 45.61 17 PHE D O 1
ATOM 2102 N N . LYS B 1 20 ? 16.767 -14.671 46.785 1.00 39.62 18 LYS D N 1
ATOM 2103 C CA . LYS B 1 20 ? 17.891 -14.469 47.689 1.00 46.59 18 LYS D CA 1
ATOM 2104 C C . LYS B 1 20 ? 17.736 -15.357 48.894 1.00 45.24 18 LYS D C 1
ATOM 2105 O O . LYS B 1 20 ? 18.735 -15.848 49.371 1.00 48.17 18 LYS D O 1
ATOM 2111 N N . ASN B 1 21 ? 16.517 -15.541 49.387 1.00 43.63 19 ASN D N 1
ATOM 2112 C CA . ASN B 1 21 ? 16.334 -16.263 50.641 1.00 47.41 19 ASN D CA 1
ATOM 2113 C C . ASN B 1 21 ? 16.511 -17.776 50.478 1.00 44.04 19 ASN D C 1
ATOM 2114 O O . ASN B 1 21 ? 17.168 -18.484 51.285 1.00 41.40 19 ASN D O 1
ATOM 2119 N N . ILE B 1 22 ? 15.917 -18.250 49.399 1.00 35.33 20 ILE D N 1
ATOM 2120 C CA . ILE B 1 22 ? 15.994 -19.645 49.067 1.00 37.17 20 ILE D CA 1
ATOM 2121 C C . ILE B 1 22 ? 17.412 -19.999 48.643 1.00 39.07 20 ILE D C 1
ATOM 2122 O O . ILE B 1 22 ? 18.118 -20.717 49.333 1.00 43.12 20 ILE D O 1
ATOM 2127 N N . ILE B 1 23 ? 17.872 -19.432 47.546 1.00 39.48 21 ILE D N 1
ATOM 2128 C CA . ILE B 1 23 ? 19.161 -19.828 47.039 1.00 45.26 21 ILE D CA 1
ATOM 2129 C C . ILE B 1 23 ? 20.222 -19.488 48.069 1.00 47.91 21 ILE D C 1
ATOM 2130 O O . ILE B 1 23 ? 21.209 -20.200 48.205 1.00 47.39 21 ILE D O 1
ATOM 2135 N N . GLY B 1 24 ? 20.038 -18.389 48.781 1.00 51.49 22 GLY D N 1
ATOM 2136 C CA . GLY B 1 24 ? 21.053 -17.971 49.744 1.00 51.03 22 GLY D CA 1
ATOM 2137 C C . GLY B 1 24 ? 21.189 -18.892 50.953 1.00 50.63 22 GLY D C 1
ATOM 2138 O O . GLY B 1 24 ? 22.112 -18.714 51.731 1.00 49.83 22 GLY D O 1
ATOM 2139 N N . SER B 1 25 ? 20.284 -19.851 51.141 1.00 42.48 23 SER D N 1
ATOM 2140 C CA . SER B 1 25 ? 20.423 -20.810 52.223 1.00 42.51 23 SER D CA 1
ATOM 2141 C C . SER B 1 25 ? 21.070 -22.151 51.793 1.00 49.26 23 SER D C 1
ATOM 2142 O O . SER B 1 25 ? 20.887 -23.162 52.462 1.00 47.65 23 SER D O 1
ATOM 2145 N N . LYS B 1 26 ? 21.775 -22.200 50.661 1.00 48.28 24 LYS D N 1
ATOM 2146 C CA . LYS B 1 26 ? 22.260 -23.460 50.111 1.00 43.85 24 LYS D CA 1
ATOM 2147 C C . LYS B 1 26 ? 23.758 -23.399 50.227 1.00 50.69 24 LYS D C 1
ATOM 2148 O O . LYS B 1 26 ? 24.302 -22.299 50.258 1.00 60.74 24 LYS D O 1
ATOM 2154 N N . ASN B 1 27 ? 24.464 -24.525 50.203 1.00 51.89 25 ASN D N 1
ATOM 2155 C CA . ASN B 1 27 ? 25.913 -24.365 50.160 1.00 53.31 25 ASN D CA 1
ATOM 2156 C C . ASN B 1 27 ? 26.473 -24.596 48.796 1.00 49.34 25 ASN D C 1
ATOM 2157 O O . ASN B 1 27 ? 25.857 -25.221 47.938 1.00 50.95 25 ASN D O 1
ATOM 2162 N N . ASP B 1 28 ? 27.665 -24.025 48.662 1.00 53.56 26 ASP D N 1
ATOM 2163 C CA . ASP B 1 28 ? 28.546 -24.134 47.510 1.00 49.16 26 ASP D CA 1
ATOM 2164 C C . ASP B 1 28 ? 27.939 -23.510 46.274 1.00 46.08 26 ASP D C 1
ATOM 2165 O O . ASP B 1 28 ? 28.242 -23.959 45.175 1.00 48.93 26 ASP D O 1
ATOM 2170 N N . VAL B 1 29 ? 27.152 -22.451 46.444 1.00 42.38 27 VAL D N 1
ATOM 2171 C CA . VAL B 1 29 ? 26.698 -21.695 45.294 1.00 38.86 27 VAL D CA 1
ATOM 2172 C C . VAL B 1 29 ? 27.143 -20.244 45.355 1.00 38.91 27 VAL D C 1
ATOM 2173 O O . VAL B 1 29 ? 27.226 -19.666 46.410 1.00 39.04 27 VAL D O 1
ATOM 2177 N N . GLN B 1 30 ? 27.393 -19.653 44.201 1.00 40.98 28 GLN D N 1
ATOM 2178 C CA . GLN B 1 30 ? 27.673 -18.239 44.074 1.00 43.42 28 GLN D CA 1
ATOM 2179 C C . GLN B 1 30 ? 26.676 -17.705 43.047 1.00 39.74 28 GLN D C 1
ATOM 2180 O O . GLN B 1 30 ? 26.647 -18.170 41.908 1.00 31.95 28 GLN D O 1
ATOM 2186 N N . VAL B 1 31 ? 25.857 -16.733 43.442 1.00 41.09 29 VAL D N 1
ATOM 2187 C CA . VAL B 1 31 ? 24.726 -16.286 42.626 1.00 41.79 29 VAL D CA 1
ATOM 2188 C C . VAL B 1 31 ? 24.858 -14.813 42.269 1.00 40.83 29 VAL D C 1
ATOM 2189 O O . VAL B 1 31 ? 25.002 -14.003 43.166 1.00 40.98 29 VAL D O 1
ATOM 2193 N N . ASP B 1 32 ? 24.853 -14.514 40.976 1.00 37.72 30 ASP D N 1
ATOM 2194 C CA . ASP B 1 32 ? 24.782 -13.151 40.441 1.00 36.07 30 ASP D CA 1
ATOM 2195 C C . ASP B 1 32 ? 23.377 -12.866 39.968 1.00 32.11 30 ASP D C 1
ATOM 2196 O O . ASP B 1 32 ? 22.767 -13.669 39.298 1.00 34.69 30 ASP D O 1
ATOM 2201 N N . TYR B 1 33 ? 22.884 -11.681 40.293 1.00 37.65 31 TYR D N 1
ATOM 2202 C CA . TYR B 1 33 ? 21.532 -11.274 39.935 1.00 30.20 31 TYR D CA 1
ATOM 2203 C C . TYR B 1 33 ? 21.592 -10.166 38.898 1.00 31.74 31 TYR D C 1
ATOM 2204 O O . TYR B 1 33 ? 22.449 -9.254 39.013 1.00 35.15 31 TYR D O 1
ATOM 2213 N N . PHE B 1 34 ? 20.709 -10.272 37.908 1.00 31.34 32 PHE D N 1
ATOM 2214 C CA . PHE B 1 34 ? 20.583 -9.299 36.849 1.00 31.34 32 PHE D CA 1
ATOM 2215 C C . PHE B 1 34 ? 19.159 -8.775 36.675 1.00 33.54 32 PHE D C 1
ATOM 2216 O O . PHE B 1 34 ? 18.228 -9.397 37.146 1.00 33.89 32 PHE D O 1
ATOM 2224 N N . CYS B 1 35 ? 18.999 -7.632 36.010 1.00 38.20 33 CYS D N 1
ATOM 2225 C CA . CYS B 1 35 ? 17.684 -7.028 35.687 1.00 40.99 33 CYS D CA 1
ATOM 2226 C C . CYS B 1 35 ? 17.778 -6.261 34.371 1.00 42.17 33 CYS D C 1
ATOM 2227 O O . CYS B 1 35 ? 18.862 -6.123 33.801 1.00 45.84 33 CYS D O 1
ATOM 2230 N N . SER B 1 36 ? 16.645 -5.778 33.894 1.00 39.03 34 SER D N 1
ATOM 2231 C CA . SER B 1 36 ? 16.626 -4.923 32.719 1.00 44.58 34 SER D CA 1
ATOM 2232 C C . SER B 1 36 ? 17.082 -3.533 33.150 1.00 44.09 34 SER D C 1
ATOM 2233 O O . SER B 1 36 ? 16.896 -3.125 34.293 1.00 44.04 34 SER D O 1
ATOM 2236 N N . PHE B 1 37 ? 17.755 -2.839 32.241 1.00 46.79 35 PHE D N 1
ATOM 2237 C CA . PHE B 1 37 ? 17.877 -1.385 32.323 1.00 47.54 35 PHE D CA 1
ATOM 2238 C C . PHE B 1 37 ? 16.564 -0.623 32.647 1.00 45.11 35 PHE D C 1
ATOM 2239 O O . PHE B 1 37 ? 16.632 0.469 33.194 1.00 39.67 35 PHE D O 1
ATOM 2247 N N . LYS B 1 38 ? 15.382 -1.200 32.433 1.00 44.49 36 LYS D N 1
ATOM 2248 C CA . LYS B 1 38 ? 14.128 -0.491 32.752 1.00 46.46 36 LYS D CA 1
ATOM 2249 C C . LYS B 1 38 ? 13.807 -0.463 34.230 1.00 39.54 36 LYS D C 1
ATOM 2250 O O . LYS B 1 38 ? 12.893 0.231 34.623 1.00 40.50 36 LYS D O 1
ATOM 2256 N N . SER B 1 39 ? 14.544 -1.208 35.041 1.00 36.71 37 SER D N 1
ATOM 2257 C CA . SER B 1 39 ? 14.431 -1.150 36.497 1.00 38.04 37 SER D CA 1
ATOM 2258 C C . SER B 1 39 ? 15.605 -0.446 37.155 1.00 41.88 37 SER D C 1
ATOM 2259 O O . SER B 1 39 ? 15.756 -0.412 38.393 1.00 46.54 37 SER D O 1
ATOM 2262 N N . GLN B 1 40 ? 16.459 0.095 36.300 1.00 44.30 38 GLN D N 1
ATOM 2263 C CA . GLN B 1 40 ? 17.547 0.924 36.744 1.00 51.68 38 GLN D CA 1
ATOM 2264 C C . GLN B 1 40 ? 17.086 1.798 37.916 1.00 56.71 38 GLN D C 1
ATOM 2265 O O . GLN B 1 40 ? 17.712 1.810 38.984 1.00 56.53 38 GLN D O 1
ATOM 2271 N N . THR B 1 41 ? 15.962 2.494 37.725 1.00 57.79 39 THR D N 1
ATOM 2272 C CA . THR B 1 41 ? 15.499 3.457 38.719 1.00 56.07 39 THR D CA 1
ATOM 2273 C C . THR B 1 41 ? 14.817 2.702 39.829 1.00 51.14 39 THR D C 1
ATOM 2274 O O . THR B 1 41 ? 15.248 2.798 40.970 1.00 51.92 39 THR D O 1
ATOM 2278 N N . SER B 1 42 ? 13.784 1.937 39.493 1.00 50.08 40 SER D N 1
ATOM 2279 C CA . SER B 1 42 ? 13.054 1.183 40.501 1.00 52.93 40 SER D CA 1
ATOM 2280 C C . SER B 1 42 ? 13.921 0.290 41.402 1.00 55.88 40 SER D C 1
ATOM 2281 O O . SER B 1 42 ? 13.511 0.050 42.537 1.00 58.36 40 SER D O 1
ATOM 2284 N N . PHE B 1 43 ? 15.082 -0.178 40.923 1.00 51.82 41 PHE D N 1
ATOM 2285 C CA . PHE B 1 43 ? 16.051 -0.951 41.734 1.00 46.99 41 PHE D CA 1
ATOM 2286 C C . PHE B 1 43 ? 17.311 -0.186 42.177 1.00 44.47 41 PHE D C 1
ATOM 2287 O O . PHE B 1 43 ? 18.221 -0.751 42.829 1.00 39.91 41 PHE D O 1
ATOM 2295 N N . ALA B 1 44 ? 17.406 1.091 41.822 1.00 39.45 42 ALA D N 1
ATOM 2296 C CA . ALA B 1 44 ? 18.670 1.799 42.069 1.00 44.52 42 ALA D CA 1
ATOM 2297 C C . ALA B 1 44 ? 19.373 1.501 43.403 1.00 41.87 42 ALA D C 1
ATOM 2298 O O . ALA B 1 44 ? 20.597 1.399 43.467 1.00 50.43 42 ALA D O 1
ATOM 2300 N N . LYS B 1 45 ? 18.603 1.365 44.474 1.00 43.83 43 LYS D N 1
ATOM 2301 C CA . LYS B 1 45 ? 19.159 1.155 45.803 1.00 41.24 43 LYS D CA 1
ATOM 2302 C C . LYS B 1 45 ? 19.767 -0.247 45.956 1.00 46.28 43 LYS D C 1
ATOM 2303 O O . LYS B 1 45 ? 20.688 -0.442 46.763 1.00 45.24 43 LYS D O 1
ATOM 2309 N N . GLU B 1 46 ? 19.239 -1.216 45.200 1.00 42.61 44 GLU D N 1
ATOM 2310 C CA . GLU B 1 46 ? 19.777 -2.576 45.245 1.00 46.92 44 GLU D CA 1
ATOM 2311 C C . GLU B 1 46 ? 21.010 -2.593 44.357 1.00 41.16 44 GLU D C 1
ATOM 2312 O O . GLU B 1 46 ? 21.997 -3.282 44.680 1.00 35.20 44 GLU D O 1
ATOM 2318 N N . ILE B 1 47 ? 20.917 -1.872 43.237 1.00 39.50 45 ILE D N 1
ATOM 2319 C CA . ILE B 1 47 ? 22.065 -1.643 42.380 1.00 38.79 45 ILE D CA 1
ATOM 2320 C C . ILE B 1 47 ? 23.232 -1.043 43.184 1.00 43.06 45 ILE D C 1
ATOM 2321 O O . ILE B 1 47 ? 24.309 -1.656 43.267 1.00 42.30 45 ILE D O 1
ATOM 2326 N N . TYR B 1 48 ? 23.002 0.073 43.869 1.00 43.50 46 TYR D N 1
ATOM 2327 C CA . TYR B 1 48 ? 24.084 0.676 44.650 1.00 47.07 46 TYR D CA 1
ATOM 2328 C C . TYR B 1 48 ? 24.648 -0.278 45.708 1.00 47.45 46 TYR D C 1
ATOM 2329 O O . TYR B 1 48 ? 25.833 -0.217 46.013 1.00 39.49 46 TYR D O 1
ATOM 2338 N N . ASN B 1 49 ? 23.835 -1.179 46.235 1.00 42.10 47 ASN D N 1
ATOM 2339 C CA . ASN B 1 49 ? 24.334 -2.154 47.182 1.00 49.49 47 ASN D CA 1
ATOM 2340 C C . ASN B 1 49 ? 24.858 -3.424 46.562 1.00 48.05 47 ASN D C 1
ATOM 2341 O O . ASN B 1 49 ? 25.107 -4.372 47.297 1.00 39.91 47 ASN D O 1
ATOM 2346 N N . SER B 1 50 ? 25.060 -3.381 45.242 1.00 48.48 48 SER D N 1
ATOM 2347 C CA . SER B 1 50 ? 25.250 -4.537 44.366 1.00 46.91 48 SER D CA 1
ATOM 2348 C C . SER B 1 50 ? 24.582 -5.852 44.798 1.00 46.86 48 SER D C 1
ATOM 2349 O O . SER B 1 50 ? 25.225 -6.902 44.815 1.00 42.90 48 SER D O 1
ATOM 2352 N N . GLU B 1 51 ? 23.285 -5.781 45.098 1.00 46.03 49 GLU D N 1
ATOM 2353 C CA . GLU B 1 51 ? 22.428 -6.955 45.233 1.00 41.32 49 GLU D CA 1
ATOM 2354 C C . GLU B 1 51 ? 21.958 -7.435 43.827 1.00 39.14 49 GLU D C 1
ATOM 2355 O O . GLU B 1 51 ? 21.529 -8.585 43.655 1.00 31.35 49 GLU D O 1
ATOM 2361 N N . ILE B 1 52 ? 22.088 -6.599 42.804 1.00 38.75 50 ILE D N 1
ATOM 2362 C CA . ILE B 1 52 ? 21.615 -6.927 41.445 1.00 29.60 50 ILE D CA 1
ATOM 2363 C C . ILE B 1 52 ? 22.199 -5.936 40.453 1.00 31.56 50 ILE D C 1
ATOM 2364 O O . ILE B 1 52 ? 22.586 -4.871 40.870 1.00 31.95 50 ILE D O 1
ATOM 2369 N N . LYS B 1 53 ? 22.172 -6.239 39.157 1.00 34.48 51 LYS D N 1
ATOM 2370 C CA . LYS B 1 53 ? 22.895 -5.452 38.189 1.00 36.54 51 LYS D CA 1
ATOM 2371 C C . LYS B 1 53 ? 22.231 -5.535 36.821 1.00 32.68 51 LYS D C 1
ATOM 2372 O O . LYS B 1 53 ? 21.887 -6.610 36.330 1.00 37.70 51 LYS D O 1
ATOM 2378 N N . PRO B 1 54 ? 21.991 -4.380 36.203 1.00 32.04 52 PRO D N 1
ATOM 2379 C CA . PRO B 1 54 ? 21.211 -4.458 34.979 1.00 33.32 52 PRO D CA 1
ATOM 2380 C C . PRO B 1 54 ? 22.054 -5.068 33.901 1.00 37.08 52 PRO D C 1
ATOM 2381 O O . PRO B 1 54 ? 23.275 -5.013 33.950 1.00 37.46 52 PRO D O 1
ATOM 2385 N N . ILE B 1 55 ? 21.385 -5.599 32.900 1.00 40.53 53 ILE D N 1
ATOM 2386 C CA . ILE B 1 55 ? 22.075 -6.140 31.775 1.00 41.39 53 ILE D CA 1
ATOM 2387 C C . ILE B 1 55 ? 21.128 -5.927 30.622 1.00 44.15 53 ILE D C 1
ATOM 2388 O O . ILE B 1 55 ? 19.940 -5.897 30.856 1.00 37.55 53 ILE D O 1
ATOM 2393 N N . ASP B 1 56 ? 21.654 -5.775 29.409 1.00 54.97 54 ASP D N 1
ATOM 2394 C CA . ASP B 1 56 ? 20.845 -5.749 28.194 1.00 50.44 54 ASP D CA 1
ATOM 2395 C C . ASP B 1 56 ? 21.004 -7.101 27.545 1.00 51.95 54 ASP D C 1
ATOM 2396 O O . ASP B 1 56 ? 21.926 -7.304 26.759 1.00 52.91 54 ASP D O 1
ATOM 2401 N N . MET B 1 57 ? 20.068 -8.001 27.826 1.00 52.34 55 MET D N 1
ATOM 2402 C CA . MET B 1 57 ? 20.155 -9.357 27.299 1.00 52.83 55 MET D CA 1
ATOM 2403 C C . MET B 1 57 ? 20.231 -9.380 25.780 1.00 48.78 55 MET D C 1
ATOM 2404 O O . MET B 1 57 ? 21.027 -10.111 25.199 1.00 46.22 55 MET D O 1
ATOM 2409 N N . LYS B 1 58 ? 19.423 -8.563 25.131 1.00 52.61 56 LYS D N 1
ATOM 2410 C CA . LYS B 1 58 ? 19.371 -8.632 23.688 1.00 56.69 56 LYS D CA 1
ATOM 2411 C C . LYS B 1 58 ? 20.759 -8.499 23.085 1.00 62.34 56 LYS D C 1
ATOM 2412 O O . LYS B 1 58 ? 21.185 -9.337 22.302 1.00 58.70 56 LYS D O 1
ATOM 2418 N N . LYS B 1 59 ? 21.484 -7.470 23.505 1.00 68.27 57 LYS D N 1
ATOM 2419 C CA . LYS B 1 59 ? 22.831 -7.228 23.008 1.00 69.70 57 LYS D CA 1
ATOM 2420 C C . LYS B 1 59 ? 23.864 -8.165 23.597 1.00 71.28 57 LYS D C 1
ATOM 2421 O O . LYS B 1 59 ? 24.392 -9.028 22.898 1.00 75.74 57 LYS D O 1
ATOM 2427 N N . ASN B 1 60 ? 24.131 -7.978 24.889 1.00 65.27 58 ASN D N 1
ATOM 2428 C CA . ASN B 1 60 ? 25.312 -8.524 25.540 1.00 59.22 58 ASN D CA 1
ATOM 2429 C C . ASN B 1 60 ? 25.073 -9.796 26.346 1.00 61.06 58 ASN D C 1
ATOM 2430 O O . ASN B 1 60 ? 25.989 -10.272 27.033 1.00 59.12 58 ASN D O 1
ATOM 2435 N N . GLY B 1 61 ? 23.864 -10.345 26.285 1.00 56.25 59 GLY D N 1
ATOM 2436 C CA . GLY B 1 61 ? 23.552 -11.550 27.046 1.00 54.26 59 GLY D CA 1
ATOM 2437 C C . GLY B 1 61 ? 24.585 -12.640 26.842 1.00 55.03 59 GLY D C 1
ATOM 2438 O O . GLY B 1 61 ? 25.017 -13.322 27.787 1.00 51.07 59 GLY D O 1
ATOM 2439 N N . ASN B 1 62 ? 24.983 -12.801 25.585 1.00 55.28 60 ASN D N 1
ATOM 2440 C CA . ASN B 1 62 ? 25.960 -13.838 25.225 1.00 54.05 60 ASN D CA 1
ATOM 2441 C C . ASN B 1 62 ? 27.298 -13.655 25.953 1.00 49.07 60 ASN D C 1
ATOM 2442 O O . ASN B 1 62 ? 27.991 -14.625 26.234 1.00 49.57 60 ASN D O 1
ATOM 2447 N N . ASP B 1 63 ? 27.590 -12.432 26.380 1.00 51.37 61 ASP D N 1
ATOM 2448 C CA . ASP B 1 63 ? 28.765 -12.179 27.226 1.00 57.11 61 ASP D CA 1
ATOM 2449 C C . ASP B 1 63 ? 28.703 -12.863 28.598 1.00 53.13 61 ASP D C 1
ATOM 2450 O O . ASP B 1 63 ? 29.631 -12.713 29.392 1.00 55.72 61 ASP D O 1
ATOM 2455 N N . LEU B 1 64 ? 27.643 -13.625 28.865 1.00 52.09 62 LEU D N 1
ATOM 2456 C CA . LEU B 1 64 ? 27.528 -14.460 30.082 1.00 50.24 62 LEU D CA 1
ATOM 2457 C C . LEU B 1 64 ? 27.978 -15.888 29.835 1.00 52.89 62 LEU D C 1
ATOM 2458 O O . LEU B 1 64 ? 28.222 -16.659 30.788 1.00 56.22 62 LEU D O 1
ATOM 2463 N N . ILE B 1 65 ? 28.067 -16.215 28.547 1.00 51.71 63 ILE D N 1
ATOM 2464 C CA . ILE B 1 65 ? 28.455 -17.542 28.107 1.00 52.11 63 ILE D CA 1
ATOM 2465 C C . ILE B 1 65 ? 29.841 -17.775 28.664 1.00 48.18 63 ILE D C 1
ATOM 2466 O O . ILE B 1 65 ? 30.653 -16.862 28.659 1.00 43.79 63 ILE D O 1
ATOM 2471 N N . GLY B 1 66 ? 30.047 -18.967 29.213 1.00 46.03 64 GLY D N 1
ATOM 2472 C CA . GLY B 1 66 ? 31.319 -19.353 29.780 1.00 47.86 64 GLY D CA 1
ATOM 2473 C C . GLY B 1 66 ? 31.439 -19.179 31.283 1.00 46.60 64 GLY D C 1
ATOM 2474 O O . GLY B 1 66 ? 32.246 -19.877 31.894 1.00 49.84 64 GLY D O 1
ATOM 2475 N N . LYS B 1 67 ? 30.656 -18.304 31.911 1.00 45.55 65 LYS D N 1
ATOM 2476 C CA . LYS B 1 67 ? 30.890 -18.021 33.319 1.00 43.90 65 LYS D CA 1
ATOM 2477 C C . LYS B 1 67 ? 29.998 -18.618 34.392 1.00 42.59 65 LYS D C 1
ATOM 2478 O O . LYS B 1 67 ? 30.293 -18.512 35.595 1.00 39.47 65 LYS D O 1
ATOM 2484 N N . TYR B 1 68 ? 28.929 -19.265 33.962 1.00 42.98 66 TYR D N 1
ATOM 2485 C CA . TYR B 1 68 ? 27.948 -19.809 34.899 1.00 47.38 66 TYR D CA 1
ATOM 2486 C C . TYR B 1 68 ? 27.639 -21.258 34.541 1.00 41.15 66 TYR D C 1
ATOM 2487 O O . TYR B 1 68 ? 27.657 -21.624 33.364 1.00 39.19 66 TYR D O 1
ATOM 2496 N N . ASP B 1 69 ? 27.342 -22.056 35.560 1.00 35.48 67 ASP D N 1
ATOM 2497 C CA . ASP B 1 69 ? 26.857 -23.415 35.361 1.00 38.22 67 ASP D CA 1
ATOM 2498 C C . ASP B 1 69 ? 25.315 -23.492 35.281 1.00 36.66 67 ASP D C 1
ATOM 2499 O O . ASP B 1 69 ? 24.757 -24.527 34.891 1.00 30.78 67 ASP D O 1
ATOM 2504 N N . LEU B 1 70 ? 24.616 -22.450 35.738 1.00 31.11 68 LEU D N 1
ATOM 2505 C CA . LEU B 1 70 ? 23.148 -22.523 35.863 1.00 34.22 68 LEU D CA 1
ATOM 2506 C C . LEU B 1 70 ? 22.491 -21.149 35.802 1.00 33.28 68 LEU D C 1
ATOM 2507 O O . LEU B 1 70 ? 22.932 -20.190 36.489 1.00 26.82 68 LEU D O 1
ATOM 2512 N N . GLY B 1 71 ? 21.445 -21.099 34.963 1.00 31.13 69 GLY D N 1
ATOM 2513 C CA . GLY B 1 71 ? 20.664 -19.883 34.722 1.00 28.95 69 GLY D CA 1
ATOM 2514 C C . GLY B 1 71 ? 19.204 -19.976 35.120 1.00 26.08 69 GLY D C 1
ATOM 2515 O O . GLY B 1 71 ? 18.599 -20.994 34.852 1.00 25.49 69 GLY D O 1
ATOM 2516 N N . PHE B 1 72 ? 18.692 -18.966 35.829 1.00 27.15 70 PHE D N 1
ATOM 2517 C CA . PHE B 1 72 ? 17.268 -18.863 36.126 1.00 28.59 70 PHE D CA 1
ATOM 2518 C C . PHE B 1 72 ? 16.743 -17.519 35.634 1.00 31.55 70 PHE D C 1
ATOM 2519 O O . PHE B 1 72 ? 17.387 -16.458 35.777 1.00 29.04 70 PHE D O 1
ATOM 2527 N N . SER B 1 73 ? 15.557 -17.614 35.046 1.00 33.14 71 SER D N 1
ATOM 2528 C CA . SER B 1 73 ? 14.750 -16.445 34.770 1.00 32.69 71 SER D CA 1
ATOM 2529 C C . SER B 1 73 ? 13.460 -16.533 35.550 1.00 27.14 71 SER D C 1
ATOM 2530 O O . SER B 1 73 ? 12.811 -17.571 35.514 1.00 29.08 71 SER D O 1
ATOM 2533 N N . CYS B 1 74 ? 13.039 -15.440 36.178 1.00 25.34 72 CYS D N 1
ATOM 2534 C CA . CYS B 1 74 ? 11.724 -15.414 36.827 1.00 25.47 72 CYS D CA 1
ATOM 2535 C C . CYS B 1 74 ? 11.129 -13.995 36.800 1.00 25.63 72 CYS D C 1
ATOM 2536 O O . CYS B 1 74 ? 11.747 -13.057 37.347 1.00 23.73 72 CYS D O 1
ATOM 2539 N N . HIS B 1 75 ? 9.958 -13.832 36.182 1.00 26.24 73 HIS D N 1
ATOM 2540 C CA . HIS B 1 75 ? 9.331 -12.485 36.029 1.00 28.67 73 HIS D CA 1
ATOM 2541 C C . HIS B 1 75 ? 10.343 -11.421 35.616 1.00 27.21 73 HIS D C 1
ATOM 2542 O O . HIS B 1 75 ? 10.548 -10.440 36.308 1.00 31.48 73 HIS D O 1
ATOM 2549 N N . SER B 1 76 ? 11.086 -11.729 34.574 1.00 29.75 74 SER D N 1
ATOM 2550 C CA . SER B 1 76 ? 12.033 -10.848 33.931 1.00 37.83 74 SER D CA 1
ATOM 2551 C C . SER B 1 76 ? 11.282 -10.202 32.756 1.00 43.07 74 SER D C 1
ATOM 2552 O O . SER B 1 76 ? 10.319 -10.770 32.235 1.00 38.63 74 SER D O 1
ATOM 2555 N N . LYS B 1 77 ? 11.725 -9.019 32.348 1.00 45.85 75 LYS D N 1
ATOM 2556 C CA . LYS B 1 77 ? 11.208 -8.410 31.117 1.00 53.79 75 LYS D CA 1
ATOM 2557 C C . LYS B 1 77 ? 11.866 -8.883 29.796 1.00 49.59 75 LYS D C 1
ATOM 2558 O O . LYS B 1 77 ? 11.472 -8.455 28.718 1.00 48.22 75 LYS D O 1
ATOM 2564 N N . GLN B 1 78 ? 12.877 -9.747 29.857 1.00 52.44 76 GLN D N 1
ATOM 2565 C CA . GLN B 1 78 ? 13.851 -9.885 28.769 1.00 47.32 76 GLN D CA 1
ATOM 2566 C C . GLN B 1 78 ? 13.901 -11.292 28.258 1.00 48.85 76 GLN D C 1
ATOM 2567 O O . GLN B 1 78 ? 13.677 -12.224 29.006 1.00 53.90 76 GLN D O 1
ATOM 2573 N N . LEU B 1 79 ? 14.212 -11.459 26.986 1.00 49.54 77 LEU D N 1
ATOM 2574 C CA . LEU B 1 79 ? 14.496 -12.787 26.489 1.00 52.49 77 LEU D CA 1
ATOM 2575 C C . LEU B 1 79 ? 15.982 -13.106 26.590 1.00 49.99 77 LEU D C 1
ATOM 2576 O O . LEU B 1 79 ? 16.839 -12.274 26.309 1.00 51.38 77 LEU D O 1
ATOM 2581 N N . PHE B 1 80 ? 16.261 -14.320 27.030 1.00 41.32 78 PHE D N 1
ATOM 2582 C CA . PHE B 1 80 ? 17.590 -14.859 27.015 1.00 40.13 78 PHE D CA 1
ATOM 2583 C C . PHE B 1 80 ? 17.903 -15.053 25.545 1.00 40.31 78 PHE D C 1
ATOM 2584 O O . PHE B 1 80 ? 17.064 -15.525 24.801 1.00 34.52 78 PHE D O 1
ATOM 2592 N N . PRO B 1 81 ? 19.103 -14.655 25.117 1.00 45.47 79 PRO D N 1
ATOM 2593 C CA . PRO B 1 81 ? 19.399 -14.888 23.713 1.00 45.56 79 PRO D CA 1
ATOM 2594 C C . PRO B 1 81 ? 19.675 -16.376 23.553 1.00 47.94 79 PRO D C 1
ATOM 2595 O O . PRO B 1 81 ? 20.128 -17.036 24.512 1.00 43.91 79 PRO D O 1
ATOM 2599 N N . ALA B 1 82 ? 19.332 -16.877 22.369 1.00 46.81 80 ALA D N 1
ATOM 2600 C CA . ALA B 1 82 ? 19.353 -18.292 22.060 1.00 47.86 80 ALA D CA 1
ATOM 2601 C C . ALA B 1 82 ? 20.710 -18.970 22.159 1.00 48.68 80 ALA D C 1
ATOM 2602 O O . ALA B 1 82 ? 20.770 -20.177 22.368 1.00 54.56 80 ALA D O 1
ATOM 2604 N N . LYS B 1 83 ? 21.801 -18.229 21.981 1.00 56.10 81 LYS D N 1
ATOM 2605 C CA . LYS B 1 83 ? 23.129 -18.829 22.084 1.00 52.53 81 LYS D CA 1
ATOM 2606 C C . LYS B 1 83 ? 23.372 -19.128 23.559 1.00 55.28 81 LYS D C 1
ATOM 2607 O O . LYS B 1 83 ? 23.932 -20.170 23.886 1.00 52.25 81 LYS D O 1
ATOM 2613 N N . LEU B 1 84 ? 22.984 -18.192 24.432 1.00 51.12 82 LEU D N 1
ATOM 2614 C CA . LEU B 1 84 ? 23.038 -18.397 25.880 1.00 46.62 82 LEU D CA 1
ATOM 2615 C C . LEU B 1 84 ? 22.148 -19.561 26.307 1.00 52.71 82 LEU D C 1
ATOM 2616 O O . LEU B 1 84 ? 22.515 -20.335 27.206 1.00 50.67 82 LEU D O 1
ATOM 2621 N N . VAL B 1 85 ? 21.005 -19.720 25.637 1.00 46.71 83 VAL D N 1
ATOM 2622 C CA . VAL B 1 85 ? 20.124 -20.798 26.044 1.00 49.94 83 VAL D CA 1
ATOM 2623 C C . VAL B 1 85 ? 20.789 -22.156 25.797 1.00 51.49 83 VAL D C 1
ATOM 2624 O O . VAL B 1 85 ? 20.862 -22.968 26.715 1.00 43.26 83 VAL D O 1
ATOM 2628 N N . ASN B 1 86 ? 21.288 -22.389 24.582 1.00 54.06 84 ASN D N 1
ATOM 2629 C CA . ASN B 1 86 ? 21.923 -23.669 24.219 1.00 45.01 84 ASN D CA 1
ATOM 2630 C C . ASN B 1 86 ? 23.315 -23.873 24.814 1.00 43.89 84 ASN D C 1
ATOM 2631 O O . ASN B 1 86 ? 23.847 -24.974 24.783 1.00 53.46 84 ASN D O 1
ATOM 2636 N N . SER B 1 87 ? 23.899 -22.820 25.364 1.00 42.55 85 SER D N 1
ATOM 2637 C CA . SER B 1 87 ? 25.179 -22.902 26.041 1.00 43.44 85 SER D CA 1
ATOM 2638 C C . SER B 1 87 ? 25.109 -23.411 27.472 1.00 42.23 85 SER D C 1
ATOM 2639 O O . SER B 1 87 ? 26.098 -23.944 27.952 1.00 43.39 85 SER D O 1
ATOM 2642 N N . VAL B 1 88 ? 24.024 -23.148 28.195 1.00 37.05 86 VAL D N 1
ATOM 2643 C CA . VAL B 1 88 ? 23.914 -23.699 29.539 1.00 39.10 86 VAL D CA 1
ATOM 2644 C C . VAL B 1 88 ? 22.503 -24.013 29.940 1.00 36.14 86 VAL D C 1
ATOM 2645 O O . VAL B 1 88 ? 21.554 -23.503 29.355 1.00 43.09 86 VAL D O 1
ATOM 2649 N N . LEU B 1 89 ? 22.383 -24.819 30.990 1.00 35.05 87 LEU D N 1
ATOM 2650 C CA . LEU B 1 89 ? 21.077 -25.065 31.576 1.00 32.71 87 LEU D CA 1
ATOM 2651 C C . LEU B 1 89 ? 20.411 -23.750 32.060 1.00 29.51 87 LEU D C 1
ATOM 2652 O O . LEU B 1 89 ? 20.846 -23.083 33.033 1.00 31.87 87 LEU D O 1
ATOM 2657 N N . CYS B 1 90 ? 19.357 -23.376 31.344 1.00 32.86 88 CYS D N 1
ATOM 2658 C CA . CYS B 1 90 ? 18.489 -22.234 31.729 1.00 28.49 88 CYS D CA 1
ATOM 2659 C C . CYS B 1 90 ? 17.060 -22.674 32.031 1.00 27.55 88 CYS D C 1
ATOM 2660 O O . CYS B 1 90 ? 16.384 -23.338 31.268 1.00 26.83 88 CYS D O 1
ATOM 2663 N N . ILE B 1 91 ? 16.577 -22.233 33.187 1.00 28.07 89 ILE D N 1
ATOM 2664 C CA . ILE B 1 91 ? 15.342 -22.709 33.707 1.00 27.02 89 ILE D CA 1
ATOM 2665 C C . ILE B 1 91 ? 14.446 -21.490 33.956 1.00 26.30 89 ILE D C 1
ATOM 2666 O O . ILE B 1 91 ? 14.818 -20.533 34.664 1.00 26.47 89 ILE D O 1
ATOM 2671 N N . ASN B 1 92 ? 13.225 -21.621 33.474 1.00 26.97 90 ASN D N 1
ATOM 2672 C CA . ASN B 1 92 ? 12.227 -20.543 33.591 1.00 27.87 90 ASN D CA 1
ATOM 2673 C C . ASN B 1 92 ? 11.216 -20.837 34.668 1.00 25.62 90 ASN D C 1
ATOM 2674 O O . ASN B 1 92 ? 10.669 -21.939 34.694 1.00 32.04 90 ASN D O 1
ATOM 2679 N N . ILE B 1 93 ? 10.935 -19.881 35.545 1.00 22.89 91 ILE D N 1
ATOM 2680 C CA . ILE B 1 93 ? 9.916 -20.128 36.549 1.00 22.34 91 ILE D CA 1
ATOM 2681 C C . ILE B 1 93 ? 8.766 -19.264 36.029 1.00 23.30 91 ILE D C 1
ATOM 2682 O O . ILE B 1 93 ? 8.908 -18.041 35.934 1.00 21.70 91 ILE D O 1
ATOM 2687 N N . HIS B 1 94 ? 7.613 -19.836 35.731 1.00 24.76 92 HIS D N 1
ATOM 2688 C CA . HIS B 1 94 ? 6.670 -19.165 34.810 1.00 24.39 92 HIS D CA 1
ATOM 2689 C C . HIS B 1 94 ? 5.280 -19.228 35.397 1.00 26.58 92 HIS D C 1
ATOM 2690 O O . HIS B 1 94 ? 4.835 -20.316 35.765 1.00 23.00 92 HIS D O 1
ATOM 2697 N N . PRO B 1 95 ? 4.574 -18.065 35.416 1.00 25.55 93 PRO D N 1
ATOM 2698 C CA . PRO B 1 95 ? 3.200 -17.912 35.839 1.00 25.81 93 PRO D CA 1
ATOM 2699 C C . PRO B 1 95 ? 2.147 -18.290 34.840 1.00 28.80 93 PRO D C 1
ATOM 2700 O O . PRO B 1 95 ? 1.247 -17.513 34.548 1.00 32.07 93 PRO D O 1
ATOM 2704 N N . GLY B 1 96 ? 2.226 -19.503 34.345 1.00 25.98 94 GLY D N 1
ATOM 2705 C CA . GLY B 1 96 ? 1.125 -20.134 33.596 1.00 24.50 94 GLY D CA 1
ATOM 2706 C C . GLY B 1 96 ? 1.286 -21.657 33.735 1.00 27.62 94 GLY D C 1
ATOM 2707 O O . GLY B 1 96 ? 2.355 -22.181 34.205 1.00 22.84 94 GLY D O 1
ATOM 2708 N N . LEU B 1 97 ? 0.229 -22.366 33.336 1.00 27.52 95 LEU D N 1
ATOM 2709 C CA . LEU B 1 97 ? 0.261 -23.818 33.256 1.00 26.95 95 LEU D CA 1
ATOM 2710 C C . LEU B 1 97 ? 0.567 -24.364 31.840 1.00 30.81 95 LEU D C 1
ATOM 2711 O O . LEU B 1 97 ? -0.327 -24.625 31.043 1.00 22.73 95 LEU D O 1
ATOM 2716 N N . ASN B 1 98 ? 1.857 -24.537 31.529 1.00 33.58 96 ASN D N 1
ATOM 2717 C CA . ASN B 1 98 ? 2.253 -24.986 30.170 1.00 29.70 96 ASN D CA 1
ATOM 2718 C C . ASN B 1 98 ? 1.681 -26.349 29.930 1.00 27.33 96 ASN D C 1
ATOM 2719 O O . ASN B 1 98 ? 1.614 -27.165 30.870 1.00 28.44 96 ASN D O 1
ATOM 2724 N N . PRO B 1 99 ? 1.209 -26.574 28.690 1.00 29.53 97 PRO D N 1
ATOM 2725 C CA . PRO B 1 99 ? 1.327 -25.682 27.541 1.00 31.98 97 PRO D CA 1
ATOM 2726 C C . PRO B 1 99 ? 0.117 -24.763 27.299 1.00 32.65 97 PRO D C 1
ATOM 2727 O O . PRO B 1 99 ? 0.037 -24.218 26.218 1.00 31.46 97 PRO D O 1
ATOM 2731 N N . TYR B 1 100 ? -0.829 -24.641 28.227 1.00 28.96 98 TYR D N 1
ATOM 2732 C CA . TYR B 1 100 ? -2.020 -23.829 28.014 1.00 27.00 98 TYR D CA 1
ATOM 2733 C C . TYR B 1 100 ? -1.784 -22.326 28.158 1.00 29.39 98 TYR D C 1
ATOM 2734 O O . TYR B 1 100 ? -1.138 -21.871 29.099 1.00 26.80 98 TYR D O 1
ATOM 2743 N N . ASN B 1 101 ? -2.273 -21.536 27.198 1.00 29.05 99 ASN D N 1
ATOM 2744 C CA . ASN B 1 101 ? -2.126 -20.078 27.293 1.00 25.93 99 ASN D CA 1
ATOM 2745 C C . ASN B 1 101 ? -0.696 -19.592 27.483 1.00 24.91 99 ASN D C 1
ATOM 2746 O O . ASN B 1 101 ? -0.331 -18.749 28.305 1.00 24.53 99 ASN D O 1
ATOM 2751 N N . ARG B 1 102 ? 0.173 -20.101 26.629 1.00 24.59 100 ARG D N 1
ATOM 2752 C CA . ARG B 1 102 ? 1.508 -19.582 26.600 1.00 24.16 100 ARG D CA 1
ATOM 2753 C C . ARG B 1 102 ? 1.503 -18.177 26.013 1.00 21.82 100 ARG D C 1
ATOM 2754 O O . ARG B 1 102 ? 0.591 -17.752 25.333 1.00 20.40 100 ARG D O 1
ATOM 2762 N N . GLY B 1 103 ? 2.551 -17.458 26.366 1.00 23.06 101 GLY D N 1
ATOM 2763 C CA . GLY B 1 103 ? 2.764 -16.082 26.047 1.00 23.65 101 GLY D CA 1
ATOM 2764 C C . GLY B 1 103 ? 2.063 -15.175 27.030 1.00 26.61 101 GLY D C 1
ATOM 2765 O O . GLY B 1 103 ? 2.204 -15.345 28.260 1.00 25.70 101 GLY D O 1
ATOM 2766 N N . TRP B 1 104 ? 1.281 -14.246 26.480 1.00 23.85 102 TRP D N 1
ATOM 2767 C CA . TRP B 1 104 ? 0.934 -13.052 27.250 1.00 31.49 102 TRP D CA 1
ATOM 2768 C C . TRP B 1 104 ? -0.175 -13.251 28.275 1.00 22.43 102 TRP D C 1
ATOM 2769 O O . TRP B 1 104 ? -1.264 -13.682 27.967 1.00 18.92 102 TRP D O 1
ATOM 2780 N N . PHE B 1 105 ? 0.050 -12.873 29.510 1.00 24.72 103 PHE D N 1
ATOM 2781 C CA . PHE B 1 105 ? -1.025 -12.856 30.524 1.00 22.55 103 PHE D CA 1
ATOM 2782 C C . PHE B 1 105 ? -1.895 -14.100 30.543 1.00 23.73 103 PHE D C 1
ATOM 2783 O O . PHE B 1 105 ? -3.135 -14.073 30.434 1.00 21.91 103 PHE D O 1
ATOM 2791 N N . PRO B 1 106 ? -1.224 -15.246 30.709 1.00 24.82 104 PRO D N 1
ATOM 2792 C CA . PRO B 1 106 ? -1.906 -16.482 30.882 1.00 24.18 104 PRO D CA 1
ATOM 2793 C C . PRO B 1 106 ? -3.194 -16.434 31.689 1.00 23.04 104 PRO D C 1
ATOM 2794 O O . PRO B 1 106 ? -4.202 -16.985 31.185 1.00 26.62 104 PRO D O 1
ATOM 2798 N N . GLN B 1 107 ? -3.197 -15.786 32.862 1.00 19.68 105 GLN D N 1
ATOM 2799 C CA . GLN B 1 107 ? -4.354 -15.912 33.756 1.00 21.36 105 GLN D CA 1
ATOM 2800 C C . GLN B 1 107 ? -5.561 -15.197 33.148 1.00 21.57 105 GLN D C 1
ATOM 2801 O O . GLN B 1 107 ? -6.721 -15.613 33.355 1.00 20.52 105 GLN D O 1
ATOM 2807 N N . VAL B 1 108 ? -5.287 -14.172 32.351 1.00 21.03 106 VAL D N 1
ATOM 2808 C CA . VAL B 1 108 ? -6.393 -13.398 31.752 1.00 21.96 106 VAL D CA 1
ATOM 2809 C C . VAL B 1 108 ? -7.140 -14.279 30.724 1.00 19.25 106 VAL D C 1
ATOM 2810 O O . VAL B 1 108 ? -8.358 -14.339 30.729 1.00 20.57 106 VAL D O 1
ATOM 2814 N N . PHE B 1 109 ? -6.398 -14.918 29.840 1.00 19.04 107 PHE D N 1
ATOM 2815 C CA . PHE B 1 109 ? -6.978 -15.863 28.868 1.00 18.87 107 PHE D CA 1
ATOM 2816 C C . PHE B 1 109 ? -7.622 -17.017 29.541 1.00 19.27 107 PHE D C 1
ATOM 2817 O O . PHE B 1 109 ? -8.684 -17.466 29.096 1.00 20.70 107 PHE D O 1
ATOM 2825 N N . SER B 1 110 ? -7.006 -17.528 30.618 1.00 19.94 108 SER D N 1
ATOM 2826 C CA . SER B 1 110 ? -7.645 -18.655 31.293 1.00 18.95 108 SER D CA 1
ATOM 2827 C C . SER B 1 110 ? -8.980 -18.330 31.962 1.00 21.36 108 SER D C 1
ATOM 2828 O O . SER B 1 110 ? -9.925 -19.149 32.013 1.00 22.09 108 SER D O 1
ATOM 2831 N N . ILE B 1 111 ? -9.080 -17.164 32.579 1.00 18.65 109 ILE D N 1
ATOM 2832 C CA . ILE B 1 111 ? -10.413 -16.785 33.125 1.00 20.81 109 ILE D CA 1
ATOM 2833 C C . ILE B 1 111 ? -11.533 -16.700 32.052 1.00 22.09 109 ILE D C 1
ATOM 2834 O O . ILE B 1 111 ? -12.672 -17.106 32.302 1.00 24.62 109 ILE D O 1
ATOM 2839 N N . ILE B 1 112 ? -11.165 -16.289 30.851 1.00 21.84 110 ILE D N 1
ATOM 2840 C CA . ILE B 1 112 ? -12.082 -16.280 29.693 1.00 25.74 110 ILE D CA 1
ATOM 2841 C C . ILE B 1 112 ? -12.268 -17.646 28.997 1.00 26.23 110 ILE D C 1
ATOM 2842 O O . ILE B 1 112 ? -13.411 -18.081 28.769 1.00 26.37 110 ILE D O 1
ATOM 2847 N N . ASN B 1 113 ? -11.175 -18.321 28.644 1.00 25.30 111 ASN D N 1
ATOM 2848 C CA . ASN B 1 113 ? -11.276 -19.494 27.783 1.00 24.95 111 ASN D CA 1
ATOM 2849 C C . ASN B 1 113 ? -11.192 -20.782 28.596 1.00 28.82 111 ASN D C 1
ATOM 2850 O O . ASN B 1 113 ? -11.221 -21.850 28.024 1.00 29.40 111 ASN D O 1
ATOM 2855 N N . LYS B 1 114 ? -11.001 -20.706 29.911 1.00 27.49 112 LYS D N 1
ATOM 2856 C CA . LYS B 1 114 ? -11.204 -21.856 30.772 1.00 27.17 112 LYS D CA 1
ATOM 2857 C C . LYS B 1 114 ? -10.138 -22.980 30.678 1.00 27.43 112 LYS D C 1
ATOM 2858 O O . LYS B 1 114 ? -10.252 -24.022 31.329 1.00 26.36 112 LYS D O 1
ATOM 2864 N N . LEU B 1 115 ? -9.070 -22.750 29.937 1.00 26.29 113 LEU D N 1
ATOM 2865 C CA . LEU B 1 115 ? -7.962 -23.695 29.931 1.00 25.53 113 LEU D CA 1
ATOM 2866 C C . LEU B 1 115 ? -7.278 -23.479 31.277 1.00 26.14 113 LEU D C 1
ATOM 2867 O O . LEU B 1 115 ? -7.395 -22.380 31.825 1.00 29.15 113 LEU D O 1
ATOM 2872 N N . PRO B 1 116 ? -6.535 -24.479 31.800 1.00 26.72 114 PRO D N 1
ATOM 2873 C CA . PRO B 1 116 ? -6.084 -24.308 33.198 1.00 24.39 114 PRO D CA 1
ATOM 2874 C C . PRO B 1 116 ? -5.021 -23.244 33.319 1.00 21.02 114 PRO D C 1
ATOM 2875 O O . PRO B 1 116 ? -4.409 -22.810 32.333 1.00 23.60 114 PRO D O 1
ATOM 2879 N N . ILE B 1 117 ? -4.787 -22.826 34.558 1.00 20.60 115 ILE D N 1
ATOM 2880 C CA . ILE B 1 117 ? -3.782 -21.829 34.882 1.00 18.55 115 ILE D CA 1
ATOM 2881 C C . ILE B 1 117 ? -3.064 -22.324 36.147 1.00 18.80 115 ILE D C 1
ATOM 2882 O O . ILE B 1 117 ? -3.568 -23.197 36.866 1.00 19.75 115 ILE D O 1
ATOM 2887 N N . GLY B 1 118 ? -1.893 -21.763 36.403 1.00 19.85 116 GLY D N 1
ATOM 2888 C CA . GLY B 1 118 ? -0.916 -22.349 37.292 1.00 21.09 116 GLY D CA 1
ATOM 2889 C C . GLY B 1 118 ? 0.452 -21.788 37.099 1.00 22.33 116 GLY D C 1
ATOM 2890 O O . GLY B 1 118 ? 0.654 -20.844 36.348 1.00 26.37 116 GLY D O 1
ATOM 2891 N N . ALA B 1 119 ? 1.403 -22.359 37.834 1.00 22.62 117 ALA D N 1
ATOM 2892 C CA . ALA B 1 119 ? 2.778 -22.054 37.649 1.00 20.15 117 ALA D CA 1
ATOM 2893 C C . ALA B 1 119 ? 3.511 -23.277 37.073 1.00 19.14 117 ALA D C 1
ATOM 2894 O O . ALA B 1 119 ? 3.162 -24.429 37.278 1.00 18.33 117 ALA D O 1
ATOM 2896 N N . THR B 1 120 ? 4.601 -23.013 36.381 1.00 19.87 118 THR D N 1
ATOM 2897 C CA . THR B 1 120 ? 5.318 -24.038 35.745 1.00 20.26 118 THR D CA 1
ATOM 2898 C C . THR B 1 120 ? 6.745 -23.620 35.899 1.00 22.72 118 THR D C 1
ATOM 2899 O O . THR B 1 120 ? 7.028 -22.418 35.725 1.00 23.23 118 THR D O 1
ATOM 2903 N N . ILE B 1 121 ? 7.595 -24.605 36.227 1.00 21.77 119 ILE D N 1
ATOM 2904 C CA . ILE B 1 121 ? 9.050 -24.459 36.215 1.00 21.90 119 ILE D CA 1
ATOM 2905 C C . ILE B 1 121 ? 9.588 -25.302 35.074 1.00 19.25 119 ILE D C 1
ATOM 2906 O O . ILE B 1 121 ? 9.274 -26.460 35.040 1.00 19.31 119 ILE D O 1
ATOM 2911 N N . HIS B 1 122 ? 10.323 -24.760 34.088 1.00 21.00 120 HIS D N 1
ATOM 2912 C CA . HIS B 1 122 ? 10.613 -25.543 32.896 1.00 21.62 120 HIS D CA 1
ATOM 2913 C C . HIS B 1 122 ? 11.933 -25.154 32.350 1.00 22.38 120 HIS D C 1
ATOM 2914 O O . HIS B 1 122 ? 12.394 -24.094 32.668 1.00 24.87 120 HIS D O 1
ATOM 2921 N N . VAL B 1 123 ? 12.585 -26.069 31.630 1.00 26.44 121 VAL D N 1
ATOM 2922 C CA . VAL B 1 123 ? 13.887 -25.798 31.035 1.00 25.25 121 VAL D CA 1
ATOM 2923 C C . VAL B 1 123 ? 13.635 -24.921 29.807 1.00 22.87 121 VAL D C 1
ATOM 2924 O O . VAL B 1 123 ? 12.653 -25.059 29.122 1.00 21.33 121 VAL D O 1
ATOM 2928 N N . MET B 1 124 ? 14.471 -23.927 29.579 1.00 31.57 122 MET D N 1
ATOM 2929 C CA . MET B 1 124 ? 14.184 -22.948 28.521 1.00 33.92 122 MET D CA 1
ATOM 2930 C C . MET B 1 124 ? 14.778 -23.520 27.249 1.00 38.01 122 MET D C 1
ATOM 2931 O O . MET B 1 124 ? 15.852 -24.128 27.264 1.00 32.83 122 MET D O 1
ATOM 2936 N N . ASP B 1 125 ? 14.065 -23.360 26.151 1.00 43.24 123 ASP D N 1
ATOM 2937 C CA . ASP B 1 125 ? 14.590 -23.721 24.840 1.00 49.34 123 ASP D CA 1
ATOM 2938 C C . ASP B 1 125 ? 14.506 -22.442 24.011 1.00 53.27 123 ASP D C 1
ATOM 2939 O O . ASP B 1 125 ? 14.495 -21.351 24.580 1.00 50.06 123 ASP D O 1
ATOM 2944 N N . GLU B 1 126 ? 14.437 -22.557 22.688 1.00 54.99 124 GLU D N 1
ATOM 2945 C CA . GLU B 1 126 ? 14.454 -21.376 21.837 1.00 59.94 124 GLU D CA 1
ATOM 2946 C C . GLU B 1 126 ? 13.069 -20.791 21.671 1.00 58.77 124 GLU D C 1
ATOM 2947 O O . GLU B 1 126 ? 12.950 -19.627 21.311 1.00 70.91 124 GLU D O 1
ATOM 2953 N N . GLU B 1 127 ? 12.031 -21.575 21.949 1.00 56.35 125 GLU D N 1
ATOM 2954 C CA . GLU B 1 127 ? 10.659 -21.082 21.827 1.00 49.93 125 GLU D CA 1
ATOM 2955 C C . GLU B 1 127 ? 10.120 -20.564 23.142 1.00 47.39 125 GLU D C 1
ATOM 2956 O O . GLU B 1 127 ? 10.668 -20.848 24.203 1.00 38.55 125 GLU D O 1
ATOM 2962 N N . ILE B 1 128 ? 9.035 -19.799 23.069 1.00 46.93 126 ILE D N 1
ATOM 2963 C CA . ILE B 1 128 ? 8.486 -19.154 24.257 1.00 44.43 126 ILE D CA 1
ATOM 2964 C C . ILE B 1 128 ? 7.521 -20.040 25.061 1.00 42.32 126 ILE D C 1
ATOM 2965 O O . ILE B 1 128 ? 6.544 -20.585 24.515 1.00 47.83 126 ILE D O 1
ATOM 2970 N N . ASP B 1 129 ? 7.771 -20.112 26.373 1.00 38.68 127 ASP D N 1
ATOM 2971 C CA . ASP B 1 129 ? 7.006 -20.958 27.318 1.00 40.88 127 ASP D CA 1
ATOM 2972 C C . ASP B 1 129 ? 6.905 -22.450 26.898 1.00 40.28 127 ASP D C 1
ATOM 2973 O O . ASP B 1 129 ? 5.806 -23.045 26.971 1.00 36.51 127 ASP D O 1
ATOM 2978 N N . HIS B 1 130 ? 8.051 -23.053 26.531 1.00 37.19 128 HIS D N 1
ATOM 2979 C CA . HIS B 1 130 ? 8.097 -24.345 25.762 1.00 41.00 128 HIS D CA 1
ATOM 2980 C C . HIS B 1 130 ? 8.909 -25.616 26.171 1.00 40.31 128 HIS D C 1
ATOM 2981 O O . HIS B 1 130 ? 8.528 -26.761 25.844 1.00 45.56 128 HIS D O 1
ATOM 2988 N N . GLY B 1 131 ? 10.014 -25.481 26.873 1.00 39.82 129 GLY D N 1
ATOM 2989 C CA . GLY B 1 131 ? 10.842 -26.676 27.132 1.00 37.48 129 GLY D CA 1
ATOM 2990 C C . GLY B 1 131 ? 10.387 -27.612 28.252 1.00 36.59 129 GLY D C 1
ATOM 2991 O O . GLY B 1 131 ? 9.301 -27.463 28.802 1.00 28.55 129 GLY D O 1
ATOM 2992 N N . ASP B 1 132 ? 11.229 -28.598 28.578 1.00 32.72 130 ASP D N 1
ATOM 2993 C CA . ASP B 1 132 ? 10.815 -29.727 29.398 1.00 30.24 130 ASP D CA 1
ATOM 2994 C C . ASP B 1 132 ? 10.289 -29.211 30.733 1.00 22.23 130 ASP D C 1
ATOM 2995 O O . ASP B 1 132 ? 10.853 -28.307 31.311 1.00 24.31 130 ASP D O 1
ATOM 3000 N N . ILE B 1 133 ? 9.151 -29.710 31.154 1.00 18.96 131 ILE D N 1
ATOM 3001 C CA . ILE B 1 133 ? 8.575 -29.350 32.461 1.00 22.94 131 ILE D CA 1
ATOM 3002 C C . ILE B 1 133 ? 9.224 -30.087 33.636 1.00 24.81 131 ILE D C 1
ATOM 3003 O O . ILE B 1 133 ? 9.242 -31.283 33.670 1.00 27.79 131 ILE D O 1
ATOM 3008 N N . ILE B 1 134 ? 9.759 -29.366 34.600 1.00 27.57 132 ILE D N 1
ATOM 3009 C CA . ILE B 1 134 ? 10.275 -29.934 35.825 1.00 22.69 132 ILE D CA 1
ATOM 3010 C C . ILE B 1 134 ? 9.189 -30.160 36.837 1.00 28.35 132 ILE D C 1
ATOM 3011 O O . ILE B 1 134 ? 9.046 -31.223 37.415 1.00 25.37 132 ILE D O 1
ATOM 3016 N N . ILE B 1 135 ? 8.400 -29.122 37.071 1.00 26.02 133 ILE D N 1
ATOM 3017 C CA . ILE B 1 135 ? 7.272 -29.264 37.940 1.00 23.89 133 ILE D CA 1
ATOM 3018 C C . ILE B 1 135 ? 6.280 -28.144 37.634 1.00 19.49 133 ILE D C 1
ATOM 3019 O O . ILE B 1 135 ? 6.691 -27.077 37.277 1.00 23.88 133 ILE D O 1
ATOM 3024 N N . GLN B 1 136 ? 5.005 -28.414 37.792 1.00 18.75 134 GLN D N 1
ATOM 3025 C CA . GLN B 1 136 ? 3.985 -27.414 37.602 1.00 20.96 134 GLN D CA 1
ATOM 3026 C C . GLN B 1 136 ? 2.767 -27.839 38.396 1.00 24.14 134 GLN D C 1
ATOM 3027 O O . GLN B 1 136 ? 2.637 -29.047 38.680 1.00 23.89 134 GLN D O 1
ATOM 3033 N N . GLU B 1 137 ? 1.915 -26.857 38.760 1.00 22.28 135 GLU D N 1
ATOM 3034 C CA . GLU B 1 137 ? 0.666 -27.119 39.464 1.00 24.92 135 GLU D CA 1
ATOM 3035 C C . GLU B 1 137 ? -0.403 -26.092 39.106 1.00 20.43 135 GLU D C 1
ATOM 3036 O O . GLU B 1 137 ? -0.158 -24.888 39.025 1.00 20.48 135 GLU D O 1
ATOM 3042 N N . GLU B 1 138 ? -1.582 -26.612 38.866 1.00 21.52 136 GLU D N 1
ATOM 3043 C CA . GLU B 1 138 ? -2.788 -25.875 38.630 1.00 25.53 136 GLU D CA 1
ATOM 3044 C C . GLU B 1 138 ? -3.212 -25.109 39.888 1.00 30.97 136 GLU D C 1
ATOM 3045 O O . GLU B 1 138 ? -2.938 -25.524 41.037 1.00 25.03 136 GLU D O 1
ATOM 3051 N N . VAL B 1 139 ? -3.809 -23.945 39.654 1.00 31.84 137 VAL D N 1
ATOM 3052 C CA . VAL B 1 139 ? -4.541 -23.230 40.720 1.00 31.82 137 VAL D CA 1
ATOM 3053 C C . VAL B 1 139 ? -5.971 -23.006 40.298 1.00 29.41 137 VAL D C 1
ATOM 3054 O O . VAL B 1 139 ? -6.359 -23.012 39.115 1.00 28.79 137 VAL D O 1
ATOM 3058 N N . GLU B 1 140 ? -6.800 -22.905 41.305 1.00 30.21 138 GLU D N 1
ATOM 3059 C CA . GLU B 1 140 ? -8.217 -22.776 41.069 1.00 34.88 138 GLU D CA 1
ATOM 3060 C C . GLU B 1 140 ? -8.606 -21.309 40.768 1.00 30.00 138 GLU D C 1
ATOM 3061 O O . GLU B 1 140 ? -8.037 -20.368 41.330 1.00 31.00 138 GLU D O 1
ATOM 3067 N N . VAL B 1 141 ? -9.600 -21.143 39.912 1.00 26.81 139 VAL D N 1
ATOM 3068 C CA . VAL B 1 141 ? -10.161 -19.841 39.606 1.00 26.98 139 VAL D CA 1
ATOM 3069 C C . VAL B 1 141 ? -11.563 -19.866 40.148 1.00 25.73 139 VAL D C 1
ATOM 3070 O O . VAL B 1 141 ? -12.417 -20.486 39.546 1.00 23.16 139 VAL D O 1
ATOM 3074 N N . ASN B 1 142 ? -11.798 -19.221 41.291 1.00 27.22 140 ASN D N 1
ATOM 3075 C CA . ASN B 1 142 ? -13.156 -19.067 41.825 1.00 24.82 140 ASN D CA 1
ATOM 3076 C C . ASN B 1 142 ? -13.961 -17.934 41.126 1.00 23.52 140 ASN D C 1
ATOM 3077 O O . ASN B 1 142 ? -13.403 -17.066 40.474 1.00 22.88 140 ASN D O 1
ATOM 3082 N N . SER B 1 143 ? -15.280 -17.951 41.231 1.00 23.94 141 SER D N 1
ATOM 3083 C CA . SER B 1 143 ? -16.134 -16.991 40.555 1.00 26.40 141 SER D CA 1
ATOM 3084 C C . SER B 1 143 ? -15.884 -15.508 40.844 1.00 27.49 141 SER D C 1
ATOM 3085 O O . SER B 1 143 ? -16.116 -14.636 39.989 1.00 27.94 141 SER D O 1
ATOM 3088 N N . PHE B 1 144 ? -15.377 -15.238 42.040 1.00 28.99 142 PHE D N 1
ATOM 3089 C CA . PHE B 1 144 ? -15.247 -13.889 42.563 1.00 27.84 142 PHE D CA 1
ATOM 3090 C C . PHE B 1 144 ? -13.841 -13.282 42.403 1.00 24.97 142 PHE D C 1
ATOM 3091 O O . PHE B 1 144 ? -13.561 -12.193 42.896 1.00 25.11 142 PHE D O 1
ATOM 3099 N N . GLU B 1 145 ? -12.958 -13.947 41.678 1.00 24.85 143 GLU D N 1
ATOM 3100 C CA . GLU B 1 145 ? -11.556 -13.536 41.574 1.00 25.53 143 GLU D CA 1
ATOM 3101 C C . GLU B 1 145 ? -11.366 -12.857 40.215 1.00 24.02 143 GLU D C 1
ATOM 3102 O O . GLU B 1 145 ? -11.984 -13.257 39.224 1.00 22.15 143 GLU D O 1
ATOM 3108 N N . ASN B 1 146 ? -10.549 -11.823 40.188 1.00 22.86 144 ASN D N 1
ATOM 3109 C CA . ASN B 1 146 ? -10.119 -11.248 38.918 1.00 26.71 144 ASN D CA 1
ATOM 3110 C C . ASN B 1 146 ? -8.668 -11.653 38.653 1.00 23.95 144 ASN D C 1
ATOM 3111 O O . ASN B 1 146 ? -8.032 -12.427 39.372 1.00 25.42 144 ASN D O 1
ATOM 3116 N N . SER B 1 147 ? -8.106 -11.004 37.665 1.00 21.19 145 SER D N 1
ATOM 3117 C CA . SER B 1 147 ? -6.804 -11.362 37.153 1.00 22.33 145 SER D CA 1
ATOM 3118 C C . SER B 1 147 ? -5.741 -11.100 38.218 1.00 24.44 145 SER D C 1
ATOM 3119 O O . SER B 1 147 ? -4.755 -11.832 38.314 1.00 19.32 145 SER D O 1
ATOM 3122 N N . PHE B 1 148 ? -5.935 -10.052 39.007 1.00 22.33 146 PHE D N 1
ATOM 3123 C CA . PHE B 1 148 ? -4.975 -9.696 40.080 1.00 23.15 146 PHE D CA 1
ATOM 3124 C C . PHE B 1 148 ? -4.898 -10.809 41.121 1.00 22.66 146 PHE D C 1
ATOM 3125 O O . PHE B 1 148 ? -3.803 -11.150 41.573 1.00 24.12 146 PHE D O 1
ATOM 3133 N N . ASP B 1 149 ? -6.062 -11.328 41.474 1.00 22.70 147 ASP D N 1
ATOM 3134 C CA . ASP B 1 149 ? -6.240 -12.321 42.529 1.00 25.55 147 ASP D CA 1
ATOM 3135 C C . ASP B 1 149 ? -5.638 -13.655 42.157 1.00 25.62 147 ASP D C 1
ATOM 3136 O O . ASP B 1 149 ? -4.955 -14.350 42.907 1.00 18.85 147 ASP D O 1
ATOM 3141 N N . VAL B 1 150 ? -5.923 -14.024 40.924 1.00 23.64 148 VAL D N 1
ATOM 3142 C CA . VAL B 1 150 ? -5.366 -15.234 40.383 1.00 21.36 148 VAL D CA 1
ATOM 3143 C C . VAL B 1 150 ? -3.862 -15.189 40.191 1.00 21.33 148 VAL D C 1
ATOM 3144 O O . VAL B 1 150 ? -3.158 -16.158 40.493 1.00 19.63 148 VAL D O 1
ATOM 3148 N N . TYR B 1 151 ? -3.377 -14.095 39.627 1.00 21.32 149 TYR D N 1
ATOM 3149 C CA . TYR B 1 151 ? -1.974 -13.869 39.478 1.00 22.57 149 TYR D CA 1
ATOM 3150 C C . TYR B 1 151 ? -1.279 -13.954 40.845 1.00 26.05 149 TYR D C 1
ATOM 3151 O O . TYR B 1 151 ? -0.237 -14.565 40.968 1.00 23.41 149 TYR D O 1
ATOM 3160 N N . ALA B 1 152 ? -1.816 -13.303 41.851 1.00 22.63 150 ALA D N 1
ATOM 3161 C CA . ALA B 1 152 ? -1.151 -13.382 43.160 1.00 27.15 150 ALA D CA 1
ATOM 3162 C C . ALA B 1 152 ? -0.997 -14.833 43.676 1.00 25.10 150 ALA D C 1
ATOM 3163 O O . ALA B 1 152 ? -0.033 -15.148 44.374 1.00 30.59 150 ALA D O 1
ATOM 3165 N N . LYS B 1 153 ? -1.985 -15.678 43.397 1.00 27.80 151 LYS D N 1
ATOM 3166 C CA . LYS B 1 153 ? -1.972 -17.083 43.733 1.00 26.44 151 LYS D CA 1
ATOM 3167 C C . LYS B 1 153 ? -0.935 -17.859 42.912 1.00 30.34 151 LYS D C 1
ATOM 3168 O O . LYS B 1 153 ? -0.144 -18.673 43.459 1.00 23.08 151 LYS D O 1
ATOM 3174 N N . VAL B 1 154 ? -0.905 -17.555 41.602 1.00 24.48 152 VAL D N 1
ATOM 3175 C CA . VAL B 1 154 ? 0.093 -18.119 40.737 1.00 24.86 152 VAL D CA 1
ATOM 3176 C C . VAL B 1 154 ? 1.479 -17.718 41.215 1.00 24.81 152 VAL D C 1
ATOM 3177 O O . VAL B 1 154 ? 2.316 -18.582 41.355 1.00 24.51 152 VAL D O 1
ATOM 3181 N N . GLN B 1 155 ? 1.738 -16.454 41.499 1.00 26.56 153 GLN D N 1
ATOM 3182 C CA . GLN B 1 155 ? 3.058 -16.050 41.931 1.00 31.89 153 GLN D CA 1
ATOM 3183 C C . GLN B 1 155 ? 3.507 -16.655 43.258 1.00 34.25 153 GLN D C 1
ATOM 3184 O O . GLN B 1 155 ? 4.712 -16.919 43.484 1.00 31.50 153 GLN D O 1
ATOM 3190 N N . LYS B 1 156 ? 2.536 -16.926 44.107 1.00 31.76 154 LYS D N 1
ATOM 3191 C CA . LYS B 1 156 ? 2.812 -17.597 45.368 1.00 33.54 154 LYS D CA 1
ATOM 3192 C C . LYS B 1 156 ? 3.208 -19.054 45.052 1.00 31.89 154 LYS D C 1
ATOM 3193 O O . LYS B 1 156 ? 4.103 -19.653 45.666 1.00 29.94 154 LYS D O 1
ATOM 3199 N N . LYS B 1 157 ? 2.543 -19.622 44.049 1.00 26.21 155 LYS D N 1
ATOM 3200 C CA . LYS B 1 157 ? 2.798 -21.002 43.690 1.00 28.99 155 LYS D CA 1
ATOM 3201 C C . LYS B 1 157 ? 4.162 -21.181 43.016 1.00 29.39 155 LYS D C 1
ATOM 3202 O O . LYS B 1 157 ? 4.925 -22.111 43.320 1.00 28.49 155 LYS D O 1
ATOM 3208 N N . GLU B 1 158 ? 4.506 -20.259 42.124 1.00 24.84 156 GLU D N 1
ATOM 3209 C CA . GLU B 1 158 ? 5.846 -20.265 41.560 1.00 24.58 156 GLU D CA 1
ATOM 3210 C C . GLU B 1 158 ? 6.954 -20.461 42.623 1.00 30.94 156 GLU D C 1
ATOM 3211 O O . GLU B 1 158 ? 7.879 -21.247 42.423 1.00 27.22 156 GLU D O 1
ATOM 3217 N N . VAL B 1 159 ? 6.850 -19.756 43.739 1.00 25.79 157 VAL D N 1
ATOM 3218 C CA . VAL B 1 159 ? 7.889 -19.731 44.738 1.00 29.23 157 VAL D CA 1
ATOM 3219 C C . VAL B 1 159 ? 7.891 -21.019 45.504 1.00 28.87 157 VAL D C 1
ATOM 3220 O O . VAL B 1 159 ? 8.951 -21.551 45.851 1.00 32.66 157 VAL D O 1
ATOM 3224 N N . GLU B 1 160 ? 6.689 -21.510 45.754 1.00 31.63 158 GLU D N 1
ATOM 3225 C CA . GLU B 1 160 ? 6.520 -22.779 46.406 1.00 31.43 158 GLU D CA 1
ATOM 3226 C C . GLU B 1 160 ? 7.217 -23.871 45.592 1.00 35.03 158 GLU D C 1
ATOM 3227 O O . GLU B 1 160 ? 7.948 -24.690 46.169 1.00 31.17 158 GLU D O 1
ATOM 3233 N N . LEU B 1 161 ? 6.888 -23.967 44.299 1.00 28.35 159 LEU D N 1
ATOM 3234 C CA . LEU B 1 161 ? 7.404 -25.008 43.435 1.00 26.15 159 LEU D CA 1
ATOM 3235 C C . LEU B 1 161 ? 8.910 -24.918 43.378 1.00 24.32 159 LEU D C 1
ATOM 3236 O O . LEU B 1 161 ? 9.570 -25.937 43.384 1.00 29.31 159 LEU D O 1
ATOM 3241 N N . PHE B 1 162 ? 9.457 -23.714 43.303 1.00 24.08 160 PHE D N 1
ATOM 3242 C CA . PHE B 1 162 ? 10.869 -23.528 43.198 1.00 26.50 160 PHE D CA 1
ATOM 3243 C C . PHE B 1 162 ? 11.596 -24.001 44.468 1.00 33.53 160 PHE D C 1
ATOM 3244 O O . PHE B 1 162 ? 12.668 -24.619 44.367 1.00 27.99 160 PHE D O 1
ATOM 3252 N N . THR B 1 163 ? 11.066 -23.642 45.633 1.00 29.41 161 THR D N 1
ATOM 3253 C CA . THR B 1 163 ? 11.524 -24.206 46.922 1.00 34.98 161 THR D CA 1
ATOM 3254 C C . THR B 1 163 ? 11.584 -25.735 46.908 1.00 34.73 161 THR D C 1
ATOM 3255 O O . THR B 1 163 ? 12.589 -26.286 47.387 1.00 29.87 161 THR D O 1
ATOM 3259 N N . LYS B 1 164 ? 10.576 -26.375 46.295 1.00 34.34 162 LYS D N 1
ATOM 3260 C CA . LYS B 1 164 ? 10.512 -27.835 46.208 1.00 34.38 162 LYS D CA 1
ATOM 3261 C C . LYS B 1 164 ? 11.523 -28.507 45.291 1.00 36.88 162 LYS D C 1
ATOM 3262 O O . LYS B 1 164 ? 11.794 -29.680 45.475 1.00 32.42 162 LYS D O 1
ATOM 3268 N N . VAL B 1 165 ? 12.032 -27.820 44.266 1.00 31.68 163 VAL D N 1
ATOM 3269 C CA . VAL B 1 165 ? 12.850 -28.496 43.264 1.00 25.27 163 VAL D CA 1
ATOM 3270 C C . VAL B 1 165 ? 14.238 -27.902 43.190 1.00 25.74 163 VAL D C 1
ATOM 3271 O O . VAL B 1 165 ? 15.100 -28.488 42.546 1.00 30.59 163 VAL D O 1
ATOM 3275 N N . ILE B 1 166 ? 14.541 -26.828 43.911 1.00 24.58 164 ILE D N 1
ATOM 3276 C CA . ILE B 1 166 ? 15.871 -26.222 43.780 1.00 25.05 164 ILE D CA 1
ATOM 3277 C C . ILE B 1 166 ? 17.006 -27.195 44.197 1.00 28.62 164 ILE D C 1
ATOM 3278 O O . ILE B 1 166 ? 18.067 -27.187 43.574 1.00 26.06 164 ILE D O 1
ATOM 3283 N N . ASP B 1 167 ? 16.772 -28.069 45.174 1.00 31.16 165 ASP D N 1
ATOM 3284 C CA . ASP B 1 167 ? 17.823 -29.039 45.587 1.00 29.06 165 ASP D CA 1
ATOM 3285 C C . ASP B 1 167 ? 18.109 -30.033 44.454 1.00 26.11 165 ASP D C 1
ATOM 3286 O O . ASP B 1 167 ? 19.245 -30.254 44.047 1.00 28.30 165 ASP D O 1
ATOM 3291 N N . ASP B 1 168 ? 17.060 -30.608 43.889 1.00 26.72 166 ASP D N 1
ATOM 3292 C CA . ASP B 1 168 ? 17.280 -31.414 42.700 1.00 28.65 166 ASP D CA 1
ATOM 3293 C C . ASP B 1 168 ? 18.046 -30.741 41.602 1.00 31.45 166 ASP D C 1
ATOM 3294 O O . ASP B 1 168 ? 18.899 -31.336 40.955 1.00 30.44 166 ASP D O 1
ATOM 3299 N N . ILE B 1 169 ? 17.632 -29.524 41.272 1.00 33.09 167 ILE D N 1
ATOM 3300 C CA . ILE B 1 169 ? 18.270 -28.827 40.194 1.00 27.31 167 ILE D CA 1
ATOM 3301 C C . ILE B 1 169 ? 19.725 -28.586 40.560 1.00 30.53 167 ILE D C 1
ATOM 3302 O O . ILE B 1 169 ? 20.599 -28.583 39.698 1.00 27.41 167 ILE D O 1
ATOM 3307 N N . LEU B 1 170 ? 19.994 -28.310 41.827 1.00 29.74 168 LEU D N 1
ATOM 3308 C CA . LEU B 1 170 ? 21.364 -27.982 42.195 1.00 34.20 168 LEU D CA 1
ATOM 3309 C C . LEU B 1 170 ? 22.256 -29.243 42.069 1.00 30.90 168 LEU D C 1
ATOM 3310 O O . LEU B 1 170 ? 23.392 -29.170 41.628 1.00 32.63 168 LEU D O 1
ATOM 3315 N N . ASN B 1 171 ? 21.695 -30.400 42.378 1.00 30.85 169 ASN D N 1
ATOM 3316 C CA . ASN B 1 171 ? 22.420 -31.647 42.288 1.00 35.14 169 ASN D CA 1
ATOM 3317 C C . ASN B 1 171 ? 22.361 -32.206 40.860 1.00 34.90 169 ASN D C 1
ATOM 3318 O O . ASN B 1 171 ? 22.741 -33.334 40.591 1.00 36.23 169 ASN D O 1
ATOM 3323 N N . ASN B 1 172 ? 21.836 -31.438 39.923 1.00 35.55 170 ASN D N 1
ATOM 3324 C CA . ASN B 1 172 ? 21.778 -31.874 38.531 1.00 31.91 170 ASN D CA 1
ATOM 3325 C C . ASN B 1 172 ? 21.118 -33.214 38.229 1.00 33.99 170 ASN D C 1
ATOM 3326 O O . ASN B 1 172 ? 21.554 -33.949 37.339 1.00 41.49 170 ASN D O 1
ATOM 3331 N N . LYS B 1 173 ? 19.996 -33.474 38.903 1.00 30.44 171 LYS D N 1
ATOM 3332 C CA . LYS B 1 173 ? 19.155 -34.632 38.662 1.00 28.89 171 LYS D CA 1
ATOM 3333 C C . LYS B 1 173 ? 17.733 -34.274 39.073 1.00 30.03 171 LYS D C 1
ATOM 3334 O O . LYS B 1 173 ? 17.366 -34.364 40.245 1.00 33.50 171 LYS D O 1
ATOM 3340 N N . PHE B 1 174 ? 16.946 -33.865 38.081 1.00 28.99 172 PHE D N 1
ATOM 3341 C CA . PHE B 1 174 ? 15.638 -33.310 38.319 1.00 28.27 172 PHE D CA 1
ATOM 3342 C C . PHE B 1 174 ? 14.693 -33.788 37.227 1.00 29.34 172 PHE D C 1
ATOM 3343 O O . PHE B 1 174 ? 15.129 -34.163 36.143 1.00 35.80 172 PHE D O 1
ATOM 3351 N N . THR B 1 175 ? 13.416 -33.906 37.565 1.00 27.85 173 THR D N 1
ATOM 3352 C CA . THR B 1 175 ? 12.382 -34.321 36.615 1.00 27.56 173 THR D CA 1
ATOM 3353 C C . THR B 1 175 ? 12.321 -33.432 35.357 1.00 29.37 173 THR D C 1
ATOM 3354 O O . THR B 1 175 ? 12.422 -32.194 35.423 1.00 25.92 173 THR D O 1
ATOM 3358 N N . ARG B 1 176 ? 12.244 -34.066 34.196 1.00 31.44 174 ARG D N 1
ATOM 3359 C CA . ARG B 1 176 ? 11.992 -33.334 32.948 1.00 24.98 174 ARG D CA 1
ATOM 3360 C C . ARG B 1 176 ? 11.018 -34.169 32.199 1.00 25.08 174 ARG D C 1
ATOM 3361 O O . ARG B 1 176 ? 11.362 -35.226 31.752 1.00 28.46 174 ARG D O 1
ATOM 3369 N N . ILE B 1 177 ? 9.769 -33.752 32.111 1.00 26.98 175 ILE D N 1
ATOM 3370 C CA . ILE B 1 177 ? 8.813 -34.343 31.196 1.00 28.13 175 ILE D CA 1
ATOM 3371 C C . ILE B 1 177 ? 8.468 -33.331 30.074 1.00 31.66 175 ILE D C 1
ATOM 3372 O O . ILE B 1 177 ? 8.291 -32.112 30.307 1.00 26.08 175 ILE D O 1
ATOM 3377 N N . LYS B 1 178 ? 8.232 -33.855 28.876 1.00 33.15 176 LYS D N 1
ATOM 3378 C CA . LYS B 1 178 ? 7.696 -33.068 27.766 1.00 31.57 176 LYS D CA 1
ATOM 3379 C C . LYS B 1 178 ? 6.231 -32.669 27.931 1.00 28.73 176 LYS D C 1
ATOM 3380 O O . LYS B 1 178 ? 5.420 -33.466 28.342 1.00 33.67 176 LYS D O 1
ATOM 3386 N N . PRO B 1 179 ? 5.856 -31.469 27.489 1.00 29.34 177 PRO D N 1
ATOM 3387 C CA . PRO B 1 179 ? 4.415 -31.142 27.496 1.00 31.63 177 PRO D CA 1
ATOM 3388 C C . PRO B 1 179 ? 3.590 -32.204 26.748 1.00 34.45 177 PRO D C 1
ATOM 3389 O O . PRO B 1 179 ? 4.068 -32.741 25.782 1.00 39.38 177 PRO D O 1
ATOM 3393 N N . ASN B 1 180 ? 2.374 -32.502 27.181 1.00 46.36 178 ASN D N 1
ATOM 3394 C CA . ASN B 1 180 ? 1.493 -33.458 26.509 1.00 51.07 178 ASN D CA 1
ATOM 3395 C C . ASN B 1 180 ? 1.021 -33.007 25.122 1.00 49.43 178 ASN D C 1
ATOM 3396 O O . ASN B 1 180 ? 0.278 -33.734 24.480 1.00 57.21 178 ASN D O 1
ATOM 3401 N N . SER B 1 181 ? 1.370 -31.791 24.713 1.00 45.55 179 SER D N 1
ATOM 3402 C CA . SER B 1 181 ? 0.971 -31.228 23.434 1.00 42.77 179 SER D CA 1
ATOM 3403 C C . SER B 1 181 ? 1.578 -29.838 23.215 1.00 43.35 179 SER D C 1
ATOM 3404 O O . SER B 1 181 ? 2.301 -29.288 24.051 1.00 38.47 179 SER D O 1
ATOM 3407 N N . GLU B 1 182 ? 1.313 -29.283 22.038 1.00 48.81 180 GLU D N 1
ATOM 3408 C CA . GLU B 1 182 ? 1.832 -27.967 21.707 1.00 48.11 180 GLU D CA 1
ATOM 3409 C C . GLU B 1 182 ? 1.041 -26.854 22.417 1.00 42.23 180 GLU D C 1
ATOM 3410 O O . GLU B 1 182 ? 1.541 -25.732 22.471 1.00 51.58 180 GLU D O 1
ATOM 3416 N N . GLY B 1 183 ? -0.148 -27.159 22.947 1.00 38.32 181 GLY D N 1
ATOM 3417 C CA . GLY B 1 183 ? -1.011 -26.196 23.645 1.00 34.64 181 GLY D CA 1
ATOM 3418 C C . GLY B 1 183 ? -1.401 -25.059 22.735 1.00 33.92 181 GLY D C 1
ATOM 3419 O O . GLY B 1 183 ? -1.707 -25.325 21.577 1.00 27.46 181 GLY D O 1
ATOM 3420 N N . ASN B 1 184 ? -1.332 -23.821 23.226 1.00 33.45 182 ASN D N 1
ATOM 3421 C CA . ASN B 1 184 ? -1.714 -22.616 22.466 1.00 27.55 182 ASN D CA 1
ATOM 3422 C C . ASN B 1 184 ? -0.918 -21.433 22.913 1.00 26.51 182 ASN D C 1
ATOM 3423 O O . ASN B 1 184 ? -0.432 -21.368 24.049 1.00 27.03 182 ASN D O 1
ATOM 3428 N N . TYR B 1 185 ? -0.729 -20.485 22.014 1.00 23.77 183 TYR D N 1
ATOM 3429 C CA . TYR B 1 185 ? 0.043 -19.307 22.338 1.00 25.02 183 TYR D CA 1
ATOM 3430 C C . TYR B 1 185 ? -0.770 -18.052 22.066 1.00 29.79 183 TYR D C 1
ATOM 3431 O O . TYR B 1 185 ? -1.408 -17.980 21.011 1.00 29.94 183 TYR D O 1
ATOM 3440 N N . ASN B 1 186 ? -0.673 -17.044 22.934 1.00 25.86 184 ASN D N 1
ATOM 3441 C CA . ASN B 1 186 ? -1.431 -15.806 22.706 1.00 28.22 184 ASN D CA 1
ATOM 3442 C C . ASN B 1 186 ? -0.443 -14.683 22.610 1.00 27.03 184 ASN D C 1
ATOM 3443 O O . ASN B 1 186 ? 0.360 -14.508 23.554 1.00 28.00 184 ASN D O 1
ATOM 3448 N N . SER B 1 187 ? -0.420 -13.991 21.465 1.00 27.42 185 SER D N 1
ATOM 3449 C CA . SER B 1 187 ? 0.585 -12.939 21.205 1.00 29.07 185 SER D CA 1
ATOM 3450 C C . SER B 1 187 ? 0.117 -11.620 21.777 1.00 30.16 185 SER D C 1
ATOM 3451 O O . SER B 1 187 ? -1.024 -11.494 22.200 1.00 30.34 185 SER D O 1
ATOM 3454 N N . ILE B 1 188 ? 0.977 -10.614 21.810 1.00 35.90 186 ILE D N 1
ATOM 3455 C CA . ILE B 1 188 ? 0.526 -9.252 22.117 1.00 35.17 186 ILE D CA 1
ATOM 3456 C C . ILE B 1 188 ? -0.650 -8.880 21.239 1.00 32.01 186 ILE D C 1
ATOM 3457 O O . ILE B 1 188 ? -1.533 -8.190 21.668 1.00 34.33 186 ILE D O 1
ATOM 3462 N N . HIS B 1 189 ? -0.657 -9.291 19.979 1.00 34.27 187 HIS D N 1
ATOM 3463 C CA . HIS B 1 189 ? -1.708 -8.866 19.080 1.00 38.91 187 HIS D CA 1
ATOM 3464 C C . HIS B 1 189 ? -3.005 -9.521 19.540 1.00 36.71 187 HIS D C 1
ATOM 3465 O O . HIS B 1 189 ? -4.059 -8.882 19.569 1.00 36.17 187 HIS D O 1
ATOM 3472 N N . ASP B 1 190 ? -2.944 -10.776 19.951 1.00 33.72 188 ASP D N 1
ATOM 3473 C CA . ASP B 1 190 ? -4.140 -11.418 20.480 1.00 34.99 188 ASP D CA 1
ATOM 3474 C C . ASP B 1 190 ? -4.666 -10.647 21.717 1.00 27.56 188 ASP D C 1
ATOM 3475 O O . ASP B 1 190 ? -5.855 -10.455 21.874 1.00 24.66 188 ASP D O 1
ATOM 3480 N N . TYR B 1 191 ? -3.769 -10.179 22.575 1.00 28.60 189 TYR D N 1
ATOM 3481 C CA . TYR B 1 191 ? -4.153 -9.645 23.861 1.00 30.72 189 TYR D CA 1
ATOM 3482 C C . TYR B 1 191 ? -4.747 -8.257 23.639 1.00 30.45 189 TYR D C 1
ATOM 3483 O O . TYR B 1 191 ? -5.802 -7.908 24.119 1.00 29.32 189 TYR D O 1
ATOM 3492 N N . LYS B 1 192 ? -4.062 -7.453 22.852 1.00 32.44 190 LYS D N 1
ATOM 3493 C CA . LYS B 1 192 ? -4.557 -6.125 22.541 1.00 32.57 190 LYS D CA 1
ATOM 3494 C C . LYS B 1 192 ? -5.960 -6.157 21.938 1.00 32.47 190 LYS D C 1
ATOM 3495 O O . LYS B 1 192 ? -6.845 -5.491 22.454 1.00 37.66 190 LYS D O 1
ATOM 3501 N N . ASN B 1 193 ? -6.198 -6.986 20.934 1.00 33.26 191 ASN D N 1
ATOM 3502 C CA . ASN B 1 193 ? -7.520 -7.191 20.333 1.00 34.64 191 ASN D CA 1
ATOM 3503 C C . ASN B 1 193 ? -8.621 -7.525 21.381 1.00 39.06 191 ASN D C 1
ATOM 3504 O O . ASN B 1 193 ? -9.787 -7.075 21.321 1.00 33.97 191 ASN D O 1
ATOM 3509 N N . MET B 1 194 ? -8.256 -8.385 22.332 1.00 32.14 192 MET D N 1
ATOM 3510 C CA . MET B 1 194 ? -9.155 -8.761 23.398 1.00 30.89 192 MET D CA 1
ATOM 3511 C C . MET B 1 194 ? -9.490 -7.551 24.276 1.00 24.65 192 MET D C 1
ATOM 3512 O O . MET B 1 194 ? -10.575 -7.487 24.788 1.00 29.11 192 MET D O 1
ATOM 3517 N N . CYS B 1 195 ? -8.578 -6.613 24.421 1.00 27.48 193 CYS D N 1
ATOM 3518 C CA . CYS B 1 195 ? -8.790 -5.428 25.235 1.00 33.91 193 CYS D CA 1
ATOM 3519 C C . CYS B 1 195 ? -9.824 -4.423 24.676 1.00 35.45 193 CYS D C 1
ATOM 3520 O O . CYS B 1 195 ? -10.491 -3.725 25.468 1.00 33.67 193 CYS D O 1
ATOM 3523 N N . GLU B 1 196 ? -10.059 -4.407 23.363 1.00 34.08 194 GLU D N 1
ATOM 3524 C CA . GLU B 1 196 ? -11.096 -3.511 22.837 1.00 34.15 194 GLU D CA 1
ATOM 3525 C C . GLU B 1 196 ? -12.422 -4.243 22.903 1.00 36.10 194 GLU D C 1
ATOM 3526 O O . GLU B 1 196 ? -12.613 -5.324 22.339 1.00 33.88 194 GLU D O 1
ATOM 3532 N N . ILE B 1 197 ? -13.362 -3.625 23.612 1.00 33.39 195 ILE D N 1
ATOM 3533 C CA . ILE B 1 197 ? -14.650 -4.251 23.779 1.00 32.25 195 ILE D CA 1
ATOM 3534 C C . ILE B 1 197 ? -15.450 -4.100 22.485 1.00 32.49 195 ILE D C 1
ATOM 3535 O O . ILE B 1 197 ? -15.378 -3.050 21.854 1.00 28.12 195 ILE D O 1
ATOM 3540 N N . ASP B 1 198 ? -16.173 -5.141 22.087 1.00 34.31 196 ASP D N 1
ATOM 3541 C CA . ASP B 1 198 ? -17.144 -5.011 20.999 1.00 34.66 196 ASP D CA 1
ATOM 3542 C C . ASP B 1 198 ? -18.495 -4.817 21.630 1.00 25.89 196 ASP D C 1
ATOM 3543 O O . ASP B 1 198 ? -19.093 -5.767 22.074 1.00 28.31 196 ASP D O 1
ATOM 3548 N N . LEU B 1 199 ? -18.965 -3.582 21.749 1.00 30.72 197 LEU D N 1
ATOM 3549 C CA . LEU B 1 199 ? -20.300 -3.349 22.359 1.00 27.13 197 LEU D CA 1
ATOM 3550 C C . LEU B 1 199 ? -21.417 -4.194 21.764 1.00 32.79 197 LEU D C 1
ATOM 3551 O O . LEU B 1 199 ? -22.325 -4.607 22.488 1.00 32.15 197 LEU D O 1
ATOM 3556 N N . ASP B 1 200 ? -21.293 -4.584 20.488 1.00 36.32 198 ASP D N 1
ATOM 3557 C CA . ASP B 1 200 ? -22.357 -5.339 19.813 1.00 36.87 198 ASP D CA 1
ATOM 3558 C C . ASP B 1 200 ? -22.241 -6.845 19.959 1.00 38.16 198 ASP D C 1
ATOM 3559 O O . ASP B 1 200 ? -23.151 -7.579 19.618 1.00 33.19 198 ASP D O 1
ATOM 3564 N N . LYS B 1 201 ? -21.143 -7.329 20.533 1.00 33.38 199 LYS D N 1
ATOM 3565 C CA . LYS B 1 201 ? -20.995 -8.759 20.645 1.00 31.86 199 LYS D CA 1
ATOM 3566 C C . LYS B 1 201 ? -21.986 -9.365 21.600 1.00 34.90 199 LYS D C 1
ATOM 3567 O O . LYS B 1 201 ? -22.211 -8.810 22.691 1.00 35.66 199 LYS D O 1
ATOM 3573 N N . ILE B 1 202 ? -22.568 -10.494 21.188 1.00 31.53 200 ILE D N 1
ATOM 3574 C CA . ILE B 1 202 ? -23.584 -11.201 21.960 1.00 34.18 200 ILE D CA 1
ATOM 3575 C C . ILE B 1 202 ? -22.930 -12.188 22.889 1.00 36.22 200 ILE D C 1
ATOM 3576 O O . ILE B 1 202 ? -22.061 -12.894 22.405 1.00 33.27 200 ILE D O 1
ATOM 3581 N N . VAL B 1 203 ? -23.362 -12.277 24.158 1.00 34.56 201 VAL D N 1
ATOM 3582 C CA . VAL B 1 203 ? -22.624 -13.041 25.180 1.00 34.22 201 VAL D CA 1
ATOM 3583 C C . VAL B 1 203 ? -23.611 -13.432 26.276 1.00 31.64 201 VAL D C 1
ATOM 3584 O O . VAL B 1 203 ? -24.678 -12.857 26.379 1.00 43.13 201 VAL D O 1
ATOM 3588 N N . THR B 1 204 ? -23.336 -14.439 27.080 1.00 30.78 202 THR D N 1
ATOM 3589 C CA . THR B 1 204 ? -24.103 -14.616 28.315 1.00 29.27 202 THR D CA 1
ATOM 3590 C C . THR B 1 204 ? -23.560 -13.599 29.344 1.00 26.54 202 THR D C 1
ATOM 3591 O O . THR B 1 204 ? -22.476 -13.036 29.204 1.00 29.36 202 THR D O 1
ATOM 3595 N N . MET B 1 205 ? -24.327 -13.347 30.382 1.00 26.13 203 MET D N 1
ATOM 3596 C CA . MET B 1 205 ? -23.873 -12.494 31.458 1.00 27.37 203 MET D CA 1
ATOM 3597 C C . MET B 1 205 ? -22.696 -13.196 32.084 1.00 26.54 203 MET D C 1
ATOM 3598 O O . MET B 1 205 ? -21.776 -12.519 32.526 1.00 31.07 203 MET D O 1
ATOM 3603 N N . ARG B 1 206 ? -22.708 -14.518 32.166 1.00 26.86 204 ARG D N 1
ATOM 3604 C CA . ARG B 1 206 ? -21.530 -15.242 32.748 1.00 28.88 204 ARG D CA 1
ATOM 3605 C C . ARG B 1 206 ? -20.253 -14.844 32.007 1.00 27.03 204 ARG D C 1
ATOM 3606 O O . ARG B 1 206 ? -19.199 -14.561 32.571 1.00 26.65 204 ARG D O 1
ATOM 3614 N N . GLU B 1 207 ? -20.390 -14.726 30.692 1.00 22.71 205 GLU D N 1
ATOM 3615 C CA . GLU B 1 207 ? -19.309 -14.433 29.841 1.00 26.25 205 GLU D CA 1
ATOM 3616 C C . GLU B 1 207 ? -18.881 -12.993 29.962 1.00 23.71 205 GLU D C 1
ATOM 3617 O O . GLU B 1 207 ? -17.680 -12.698 29.795 1.00 26.40 205 GLU D O 1
ATOM 3623 N N . ALA B 1 208 ? -19.855 -12.092 30.111 1.00 22.10 206 ALA D N 1
ATOM 3624 C CA . ALA B 1 208 ? -19.546 -10.685 30.201 1.00 20.78 206 ALA D CA 1
ATOM 3625 C C . ALA B 1 208 ? -18.740 -10.514 31.505 1.00 19.29 206 ALA D C 1
ATOM 3626 O O . ALA B 1 208 ? -17.747 -9.841 31.510 1.00 18.88 206 ALA D O 1
ATOM 3628 N N . ILE B 1 209 ? -19.161 -11.175 32.569 1.00 19.54 207 ILE D N 1
ATOM 3629 C CA . ILE B 1 209 ? -18.570 -11.021 33.881 1.00 22.17 207 ILE D CA 1
ATOM 3630 C C . ILE B 1 209 ? -17.185 -11.661 33.908 1.00 21.55 207 ILE D C 1
ATOM 3631 O O . ILE B 1 209 ? -16.242 -11.058 34.383 1.00 20.23 207 ILE D O 1
ATOM 3636 N N . ASP B 1 210 ? -17.033 -12.808 33.249 1.00 26.98 208 ASP D N 1
ATOM 3637 C CA . ASP B 1 210 ? -15.735 -13.488 33.210 1.00 24.94 208 ASP D CA 1
ATOM 3638 C C . ASP B 1 210 ? -14.788 -12.632 32.416 1.00 22.10 208 ASP D C 1
ATOM 3639 O O . ASP B 1 210 ? -13.646 -12.405 32.840 1.00 20.89 208 ASP D O 1
ATOM 3644 N N . TYR B 1 211 ? -15.258 -12.087 31.302 1.00 19.30 209 TYR D N 1
ATOM 3645 C CA . TYR B 1 211 ? -14.395 -11.203 30.502 1.00 18.99 209 TYR D CA 1
ATOM 3646 C C . TYR B 1 211 ? -13.907 -10.028 31.352 1.00 19.47 209 TYR D C 1
ATOM 3647 O O . TYR B 1 211 ? -12.727 -9.685 31.435 1.00 18.87 209 TYR D O 1
ATOM 3656 N N . LEU B 1 212 ? -14.844 -9.364 32.019 1.00 19.96 210 LEU D N 1
ATOM 3657 C CA . LEU B 1 212 ? -14.461 -8.117 32.719 1.00 17.57 210 LEU D CA 1
ATOM 3658 C C . LEU B 1 212 ? -13.579 -8.335 33.981 1.00 16.17 210 LEU D C 1
ATOM 3659 O O . LEU B 1 212 ? -12.692 -7.525 34.270 1.00 16.19 210 LEU D O 1
ATOM 3664 N N . ARG B 1 213 ? -13.828 -9.421 34.703 1.00 17.25 211 ARG D N 1
ATOM 3665 C CA . ARG B 1 213 ? -13.021 -9.793 35.844 1.00 17.82 211 ARG D CA 1
ATOM 3666 C C . ARG B 1 213 ? -11.628 -10.236 35.359 1.00 18.96 211 ARG D C 1
ATOM 3667 O O . ARG B 1 213 ? -10.612 -9.931 36.023 1.00 16.10 211 ARG D O 1
ATOM 3675 N N . ALA B 1 214 ? -11.552 -10.850 34.170 1.00 18.52 212 ALA D N 1
ATOM 3676 C CA . ALA B 1 214 ? -10.260 -11.273 33.596 1.00 20.00 212 ALA D CA 1
ATOM 3677 C C . ALA B 1 214 ? -9.434 -10.059 33.181 1.00 20.65 212 ALA D C 1
ATOM 3678 O O . ALA B 1 214 ? -8.184 -10.115 33.124 1.00 21.07 212 ALA D O 1
ATOM 3680 N N . MET B 1 215 ? -10.127 -8.952 32.929 1.00 19.14 213 MET D N 1
ATOM 3681 C CA . MET B 1 215 ? -9.440 -7.725 32.506 1.00 19.87 213 MET D CA 1
ATOM 3682 C C . MET B 1 215 ? -9.221 -6.768 33.650 1.00 17.08 213 MET D C 1
ATOM 3683 O O . MET B 1 215 ? -8.627 -5.689 33.494 1.00 17.13 213 MET D O 1
ATOM 3688 N N . THR B 1 216 ? -9.665 -7.153 34.831 1.00 19.89 214 THR D N 1
ATOM 3689 C CA . THR B 1 216 ? -9.407 -6.323 35.985 1.00 19.28 214 THR D CA 1
ATOM 3690 C C . THR B 1 216 ? -8.148 -6.663 36.725 1.00 20.97 214 THR D C 1
ATOM 3691 O O . THR B 1 216 ? -8.048 -7.716 37.359 1.00 22.70 214 THR D O 1
ATOM 3695 N N . HIS B 1 217 ? -7.241 -5.694 36.765 1.00 21.09 215 HIS D N 1
ATOM 3696 C CA . HIS B 1 217 ? -5.980 -5.917 37.430 1.00 20.71 215 HIS D CA 1
ATOM 3697 C C . HIS B 1 217 ? -5.362 -4.659 37.971 1.00 19.31 215 HIS D C 1
ATOM 3698 O O . HIS B 1 217 ? -4.431 -4.075 37.420 1.00 22.25 215 HIS D O 1
ATOM 3705 N N . PRO B 1 218 ? -5.857 -4.208 39.102 1.00 23.26 216 PRO D N 1
ATOM 3706 C CA . PRO B 1 218 ? -5.284 -2.974 39.627 1.00 26.60 216 PRO D CA 1
ATOM 3707 C C . PRO B 1 218 ? -3.757 -2.974 39.746 1.00 29.14 216 PRO D C 1
ATOM 3708 O O . PRO B 1 218 ? -3.186 -3.966 40.145 1.00 30.85 216 PRO D O 1
ATOM 3712 N N . PRO B 1 219 ? -3.091 -1.855 39.490 1.00 28.96 217 PRO D N 1
ATOM 3713 C CA . PRO B 1 219 ? -3.564 -0.552 39.080 1.00 28.86 217 PRO D CA 1
ATOM 3714 C C . PRO B 1 219 ? -3.749 -0.416 37.564 1.00 26.56 217 PRO D C 1
ATOM 3715 O O . PRO B 1 219 ? -3.940 0.694 37.084 1.00 25.82 217 PRO D O 1
ATOM 3719 N N . TYR B 1 220 ? -3.624 -1.459 36.767 1.00 25.32 218 TYR D N 1
ATOM 3720 C CA . TYR B 1 220 ? -3.685 -1.225 35.317 1.00 27.07 218 TYR D CA 1
ATOM 3721 C C . TYR B 1 220 ? -5.066 -0.898 34.778 1.00 26.17 218 TYR D C 1
ATOM 3722 O O . TYR B 1 220 ? -6.076 -1.276 35.329 1.00 28.88 218 TYR D O 1
ATOM 3731 N N . LYS B 1 221 ? -5.082 -0.271 33.625 1.00 26.47 219 LYS D N 1
ATOM 3732 C CA . LYS B 1 221 ? -6.305 -0.034 32.929 1.00 33.26 219 LYS D CA 1
ATOM 3733 C C . LYS B 1 221 ? -6.193 -0.831 31.635 1.00 26.92 219 LYS D C 1
ATOM 3734 O O . LYS B 1 221 ? -5.337 -0.511 30.802 1.00 32.93 219 LYS D O 1
ATOM 3740 N N . ASN B 1 222 ? -7.047 -1.845 31.464 1.00 25.02 220 ASN D N 1
ATOM 3741 C CA . ASN B 1 222 ? -6.943 -2.776 30.322 1.00 25.05 220 ASN D CA 1
ATOM 3742 C C . ASN B 1 222 ? -8.143 -2.765 29.356 1.00 27.39 220 ASN D C 1
ATOM 3743 O O . ASN B 1 222 ? -8.005 -2.486 28.155 1.00 29.71 220 ASN D O 1
ATOM 3748 N N . SER B 1 223 ? -9.315 -3.184 29.803 1.00 23.98 221 SER D N 1
ATOM 3749 C CA . SER B 1 223 ? -10.402 -3.262 28.816 1.00 25.47 221 SER D CA 1
ATOM 3750 C C . SER B 1 223 ? -11.036 -1.881 28.603 1.00 23.60 221 SER D C 1
ATOM 3751 O O . SER B 1 223 ? -11.049 -1.049 29.539 1.00 19.34 221 SER D O 1
ATOM 3754 N N . TYR B 1 224 ? -11.524 -1.592 27.392 1.00 25.25 222 TYR D N 1
ATOM 3755 C CA . TYR B 1 224 ? -12.142 -0.281 27.124 1.00 23.08 222 TYR D CA 1
ATOM 3756 C C . TYR B 1 224 ? -13.060 -0.414 25.923 1.00 28.11 222 TYR D C 1
ATOM 3757 O O . TYR B 1 224 ? -12.936 -1.363 25.155 1.00 28.58 222 TYR D O 1
ATOM 3766 N N . PHE B 1 225 ? -14.046 0.484 25.852 1.00 29.50 223 PHE D N 1
ATOM 3767 C CA . PHE B 1 225 ? -14.952 0.591 24.706 1.00 30.40 223 PHE D CA 1
ATOM 3768 C C . PHE B 1 225 ? -14.785 2.007 24.150 1.00 27.56 223 PHE D C 1
ATOM 3769 O O . PHE B 1 225 ? -14.218 2.865 24.792 1.00 26.56 223 PHE D O 1
ATOM 3777 N N . ILE B 1 226 ? -15.103 2.208 22.880 1.00 37.24 224 ILE D N 1
ATOM 3778 C CA . ILE B 1 226 ? -15.125 3.556 22.319 1.00 37.71 224 ILE D CA 1
ATOM 3779 C C . ILE B 1 226 ? -16.610 3.840 22.224 1.00 34.95 224 ILE D C 1
ATOM 3780 O O . ILE B 1 226 ? -17.367 3.058 21.647 1.00 28.53 224 ILE D O 1
ATOM 3785 N N . ASP B 1 227 ? -17.041 4.940 22.825 1.00 36.99 225 ASP D N 1
ATOM 3786 C CA . ASP B 1 227 ? -18.471 5.211 22.809 1.00 43.19 225 ASP D CA 1
ATOM 3787 C C . ASP B 1 227 ? -18.802 6.050 21.559 1.00 46.52 225 ASP D C 1
ATOM 3788 O O . ASP B 1 227 ? -17.914 6.356 20.754 1.00 36.33 225 ASP D O 1
ATOM 3793 N N . GLU B 1 228 ? -20.061 6.467 21.456 1.00 47.32 226 GLU D N 1
ATOM 3794 C CA . GLU B 1 228 ? -20.580 7.154 20.272 1.00 51.55 226 GLU D CA 1
ATOM 3795 C C . GLU B 1 228 ? -19.929 8.516 20.013 1.00 44.69 226 GLU D C 1
ATOM 3796 O O . GLU B 1 228 ? -19.947 9.019 18.908 1.00 52.44 226 GLU D O 1
ATOM 3802 N N . HIS B 1 229 ? -19.284 9.114 20.992 1.00 43.53 227 HIS D N 1
ATOM 3803 C CA . HIS B 1 229 ? -18.570 10.346 20.724 1.00 44.60 227 HIS D CA 1
ATOM 3804 C C . HIS B 1 229 ? -17.084 10.070 20.585 1.00 45.71 227 HIS D C 1
ATOM 3805 O O . HIS B 1 229 ? -16.252 10.989 20.605 1.00 48.91 227 HIS D O 1
ATOM 3812 N N . GLY B 1 230 ? -16.760 8.783 20.455 1.00 44.33 228 GLY D N 1
ATOM 3813 C CA . GLY B 1 230 ? -15.389 8.291 20.524 1.00 40.60 228 GLY D CA 1
ATOM 3814 C C . GLY B 1 230 ? -14.618 8.741 21.737 1.00 44.11 228 GLY D C 1
ATOM 3815 O O . GLY B 1 230 ? -13.453 9.115 21.607 1.00 43.61 228 GLY D O 1
ATOM 3816 N N . ASN B 1 231 ? -15.251 8.777 22.910 1.00 44.23 229 ASN D N 1
ATOM 3817 C CA . ASN B 1 231 ? -14.450 8.828 24.147 1.00 42.89 229 ASN D CA 1
ATOM 3818 C C . ASN B 1 231 ? -13.992 7.368 24.325 1.00 36.78 229 ASN D C 1
ATOM 3819 O O . ASN B 1 231 ? -14.737 6.418 24.059 1.00 32.37 229 ASN D O 1
ATOM 3824 N N . LYS B 1 232 ? -12.750 7.197 24.742 1.00 39.69 230 LYS D N 1
ATOM 3825 C CA . LYS B 1 232 ? -12.257 5.868 25.093 1.00 41.40 230 LYS D CA 1
ATOM 3826 C C . LYS B 1 232 ? -12.531 5.665 26.581 1.00 32.56 230 LYS D C 1
ATOM 3827 O O . LYS B 1 232 ? -12.001 6.439 27.407 1.00 31.54 230 LYS D O 1
ATOM 3833 N N . VAL B 1 233 ? -13.383 4.684 26.903 1.00 29.31 231 VAL D N 1
ATOM 3834 C CA . VAL B 1 233 ? -13.797 4.449 28.284 1.00 25.22 231 VAL D CA 1
ATOM 3835 C C . VAL B 1 233 ? -13.260 3.133 28.880 1.00 23.06 231 VAL D C 1
ATOM 3836 O O . VAL B 1 233 ? -13.675 2.080 28.483 1.00 20.65 231 VAL D O 1
ATOM 3840 N N . PHE B 1 234 ? -12.364 3.183 29.862 1.00 28.45 232 PHE D N 1
ATOM 3841 C CA . PHE B 1 234 ? -11.816 1.965 30.502 1.00 24.95 232 PHE D CA 1
ATOM 3842 C C . PHE B 1 234 ? -12.788 1.380 31.516 1.00 23.95 232 PHE D C 1
ATOM 3843 O O . PHE B 1 234 ? -13.503 2.097 32.190 1.00 25.98 232 PHE D O 1
ATOM 3851 N N . VAL B 1 235 ? -12.971 0.084 31.523 1.00 20.76 233 VAL D N 1
ATOM 3852 C CA . VAL B 1 235 ? -13.950 -0.511 32.429 1.00 24.11 233 VAL D CA 1
ATOM 3853 C C . VAL B 1 235 ? -13.221 -1.582 33.269 1.00 23.78 233 VAL D C 1
ATOM 3854 O O . VAL B 1 235 ? -12.316 -2.271 32.788 1.00 25.56 233 VAL D O 1
ATOM 3858 N N . ALA B 1 236 ? -13.620 -1.711 34.511 1.00 24.42 234 ALA D N 1
ATOM 3859 C CA . ALA B 1 236 ? -13.112 -2.769 35.401 1.00 23.23 234 ALA D CA 1
ATOM 3860 C C . ALA B 1 236 ? -14.277 -3.156 36.234 1.00 26.54 234 ALA D C 1
ATOM 3861 O O . ALA B 1 236 ? -15.210 -2.333 36.355 1.00 24.28 234 ALA D O 1
ATOM 3863 N N . LEU B 1 237 ? -14.237 -4.382 36.785 1.00 24.63 235 LEU D N 1
ATOM 3864 C CA . LEU B 1 237 ? -15.273 -4.927 37.640 1.00 23.08 235 LEU D CA 1
ATOM 3865 C C . LEU B 1 237 ? -14.787 -5.209 39.060 1.00 25.95 235 LEU D C 1
ATOM 3866 O O . LEU B 1 237 ? -13.670 -5.590 39.252 1.00 31.34 235 LEU D O 1
ATOM 3871 N N . GLU B 1 238 ? -15.658 -5.076 40.036 1.00 26.12 236 GLU D N 1
ATOM 3872 C CA . GLU B 1 238 ? -15.380 -5.361 41.425 1.00 30.37 236 GLU D CA 1
ATOM 3873 C C . GLU B 1 238 ? -16.323 -6.513 41.773 1.00 28.83 236 GLU D C 1
ATOM 3874 O O . GLU B 1 238 ? -17.500 -6.495 41.408 1.00 22.56 236 GLU D O 1
ATOM 3880 N N . LEU B 1 239 ? -15.812 -7.533 42.446 1.00 25.47 237 LEU D N 1
ATOM 3881 C CA . LEU B 1 239 ? -16.672 -8.563 42.970 1.00 28.00 237 LEU D CA 1
ATOM 3882 C C . LEU B 1 239 ? -16.433 -8.728 44.463 1.00 28.55 237 LEU D C 1
ATOM 3883 O O . LEU B 1 239 ? -15.341 -8.464 44.952 1.00 25.05 237 LEU D O 1
ATOM 3888 N N . GLU B 1 240 ? -17.464 -9.126 45.188 1.00 30.48 238 GLU D N 1
ATOM 3889 C CA . GLU B 1 240 ? -17.319 -9.197 46.631 1.00 36.96 238 GLU D CA 1
ATOM 3890 C C . GLU B 1 240 ? -18.201 -10.300 47.127 1.00 33.92 238 GLU D C 1
ATOM 3891 O O . GLU B 1 240 ? -19.403 -10.133 47.233 1.00 38.61 238 GLU D O 1
ATOM 3897 N N . LYS B 1 241 ? -17.599 -11.434 47.411 1.00 33.42 239 LYS D N 1
ATOM 3898 C CA . LYS B 1 241 ? -18.298 -12.545 48.019 1.00 39.48 239 LYS D CA 1
ATOM 3899 C C . LYS B 1 241 ? -18.748 -12.066 49.400 1.00 39.37 239 LYS D C 1
ATOM 3900 O O . LYS B 1 241 ? -17.994 -11.436 50.130 1.00 44.80 239 LYS D O 1
ATOM 3906 N N . ILE B 1 242 ? -19.999 -12.288 49.742 1.00 41.34 240 ILE D N 1
ATOM 3907 C CA . ILE B 1 242 ? -20.524 -11.642 50.955 1.00 54.86 240 ILE D CA 1
ATOM 3908 C C . ILE B 1 242 ? -20.616 -12.563 52.169 1.00 50.66 240 ILE D C 1
ATOM 3909 O O . ILE B 1 242 ? -21.244 -13.610 52.056 1.00 44.62 240 ILE D O 1
ATOM 3914 N N . GLY C 1 1 ? -12.631 -9.279 46.909 1.00 88.82 -1 GLY E N 1
ATOM 3915 C CA . GLY C 1 1 ? -13.024 -8.435 48.076 1.00 94.86 -1 GLY E CA 1
ATOM 3916 C C . GLY C 1 1 ? -13.278 -6.980 47.715 1.00 106.00 -1 GLY E C 1
ATOM 3917 O O . GLY C 1 1 ? -13.511 -6.635 46.550 1.00 103.12 -1 GLY E O 1
ATOM 3918 N N . HIS C 1 2 ? -13.257 -6.129 48.738 1.00 111.73 0 HIS E N 1
ATOM 3919 C CA . HIS C 1 2 ? -13.222 -4.677 48.559 1.00 111.64 0 HIS E CA 1
ATOM 3920 C C . HIS C 1 2 ? -11.766 -4.259 48.849 1.00 102.71 0 HIS E C 1
ATOM 3921 O O . HIS C 1 2 ? -11.329 -4.181 50.004 1.00 96.26 0 HIS E O 1
ATOM 3928 N N . MET C 1 3 ? -11.004 -4.090 47.767 1.00 86.04 1 MET E N 1
ATOM 3929 C CA . MET C 1 3 ? -9.762 -3.329 47.779 1.00 70.13 1 MET E CA 1
ATOM 3930 C C . MET C 1 3 ? -10.247 -1.914 48.058 1.00 66.18 1 MET E C 1
ATOM 3931 O O . MET C 1 3 ? -11.163 -1.421 47.399 1.00 60.82 1 MET E O 1
ATOM 3936 N N . LYS C 1 4 ? -9.664 -1.262 49.052 1.00 48.15 2 LYS E N 1
ATOM 3937 C CA . LYS C 1 4 ? -10.171 0.018 49.502 1.00 42.87 2 LYS E CA 1
ATOM 3938 C C . LYS C 1 4 ? -9.690 1.078 48.536 1.00 36.54 2 LYS E C 1
ATOM 3939 O O . LYS C 1 4 ? -8.566 0.973 48.059 1.00 32.03 2 LYS E O 1
ATOM 3945 N N . LYS C 1 5 ? -10.499 2.093 48.278 1.00 32.12 3 LYS E N 1
ATOM 3946 C CA . LYS C 1 5 ? -10.087 3.175 47.375 1.00 37.84 3 LYS E CA 1
ATOM 3947 C C . LYS C 1 5 ? -9.929 4.488 48.137 1.00 27.81 3 LYS E C 1
ATOM 3948 O O . LYS C 1 5 ? -10.848 4.963 48.801 1.00 27.33 3 LYS E O 1
ATOM 3954 N N . ILE C 1 6 ? -8.727 5.033 48.057 1.00 26.39 4 ILE E N 1
ATOM 3955 C CA . ILE C 1 6 ? -8.347 6.150 48.915 1.00 27.13 4 ILE E CA 1
ATOM 3956 C C . ILE C 1 6 ? -7.862 7.332 48.146 1.00 23.30 4 ILE E C 1
ATOM 3957 O O . ILE C 1 6 ? -7.085 7.141 47.205 1.00 27.28 4 ILE E O 1
ATOM 3962 N N . PHE C 1 7 ? -8.249 8.537 48.554 1.00 23.78 5 PHE E N 1
ATOM 3963 C CA . PHE C 1 7 ? -7.532 9.712 48.085 1.00 25.84 5 PHE E CA 1
ATOM 3964 C C . PHE C 1 7 ? -6.816 10.484 49.209 1.00 26.52 5 PHE E C 1
ATOM 3965 O O . PHE C 1 7 ? -7.348 10.629 50.289 1.00 26.51 5 PHE E O 1
ATOM 3973 N N . VAL C 1 8 ? -5.667 11.071 48.881 1.00 26.68 6 VAL E N 1
ATOM 3974 C CA . VAL C 1 8 ? -4.776 11.782 49.796 1.00 26.10 6 VAL E CA 1
ATOM 3975 C C . VAL C 1 8 ? -4.499 13.115 49.143 1.00 27.91 6 VAL E C 1
ATOM 3976 O O . VAL C 1 8 ? -4.112 13.097 47.987 1.00 28.45 6 VAL E O 1
ATOM 3980 N N . VAL C 1 9 ? -4.714 14.220 49.855 1.00 28.14 7 VAL E N 1
ATOM 3981 C CA . VAL C 1 9 ? -4.433 15.564 49.384 1.00 32.63 7 VAL E CA 1
ATOM 3982 C C . VAL C 1 9 ? -3.356 16.185 50.304 1.00 37.37 7 VAL E C 1
ATOM 3983 O O . VAL C 1 9 ? -3.578 16.349 51.526 1.00 34.19 7 VAL E O 1
ATOM 3987 N N . THR C 1 10 ? -2.194 16.463 49.722 1.00 33.05 8 THR E N 1
ATOM 3988 C CA . THR C 1 10 ? -1.131 17.207 50.362 1.00 35.84 8 THR E CA 1
ATOM 3989 C C . THR C 1 10 ? -0.464 18.150 49.357 1.00 43.65 8 THR E C 1
ATOM 3990 O O . THR C 1 10 ? -0.591 18.009 48.129 1.00 41.42 8 THR E O 1
ATOM 3994 N N . ASP C 1 11 ? 0.207 19.150 49.921 1.00 48.36 9 ASP E N 1
ATOM 3995 C CA . ASP C 1 11 ? 1.023 20.116 49.189 1.00 40.95 9 ASP E CA 1
ATOM 3996 C C . ASP C 1 11 ? 2.402 20.174 49.777 1.00 37.05 9 ASP E C 1
ATOM 3997 O O . ASP C 1 11 ? 3.035 21.214 49.729 1.00 31.74 9 ASP E O 1
ATOM 4002 N N . ASN C 1 12 ? 2.836 19.070 50.368 1.00 32.60 10 ASN E N 1
ATOM 4003 C CA . ASN C 1 12 ? 4.110 19.047 51.045 1.00 33.25 10 ASN E CA 1
ATOM 4004 C C . ASN C 1 12 ? 4.827 17.796 50.626 1.00 32.15 10 ASN E C 1
ATOM 4005 O O . ASN C 1 12 ? 4.254 16.698 50.621 1.00 32.04 10 ASN E O 1
ATOM 4010 N N . ARG C 1 13 ? 6.090 17.935 50.246 1.00 36.98 11 ARG E N 1
ATOM 4011 C CA . ARG C 1 13 ? 6.768 16.809 49.593 1.00 39.35 11 ARG E CA 1
ATOM 4012 C C . ARG C 1 13 ? 7.167 15.725 50.554 1.00 37.01 11 ARG E C 1
ATOM 4013 O O . ARG C 1 13 ? 7.231 14.557 50.151 1.00 34.75 11 ARG E O 1
ATOM 4021 N N . THR C 1 14 ? 7.512 16.077 51.795 1.00 37.58 12 THR E N 1
ATOM 4022 C CA . THR C 1 14 ? 7.938 15.016 52.720 1.00 38.98 12 THR E CA 1
ATOM 4023 C C . THR C 1 14 ? 6.754 14.083 53.079 1.00 33.54 12 THR E C 1
ATOM 4024 O O . THR C 1 14 ? 6.886 12.870 53.243 1.00 30.57 12 THR E O 1
ATOM 4028 N N . ILE C 1 15 ? 5.621 14.724 53.310 1.00 33.22 13 ILE E N 1
ATOM 4029 C CA . ILE C 1 15 ? 4.339 14.088 53.555 1.00 31.57 13 ILE E CA 1
ATOM 4030 C C . ILE C 1 15 ? 3.966 13.182 52.402 1.00 33.78 13 ILE E C 1
ATOM 4031 O O . ILE C 1 15 ? 3.779 11.968 52.597 1.00 32.65 13 ILE E O 1
ATOM 4036 N N . LEU C 1 16 ? 3.952 13.720 51.185 1.00 34.05 14 LEU E N 1
ATOM 4037 C CA . LEU C 1 16 ? 3.779 12.831 50.038 1.00 32.68 14 LEU E CA 1
ATOM 4038 C C . LEU C 1 16 ? 4.617 11.572 50.072 1.00 33.89 14 LEU E C 1
ATOM 4039 O O . LEU C 1 16 ? 4.174 10.412 49.921 1.00 35.06 14 LEU E O 1
ATOM 4044 N N . SER C 1 17 ? 5.899 11.803 50.235 1.00 34.46 15 SER E N 1
ATOM 4045 C CA . SER C 1 17 ? 6.850 10.706 50.254 1.00 35.63 15 SER E CA 1
ATOM 4046 C C . SER C 1 17 ? 6.693 9.700 51.412 1.00 33.44 15 SER E C 1
ATOM 4047 O O . SER C 1 17 ? 6.845 8.460 51.284 1.00 28.63 15 SER E O 1
ATOM 4050 N N . ASP C 1 18 ? 6.416 10.224 52.597 1.00 34.33 16 ASP E N 1
ATOM 4051 C CA . ASP C 1 18 ? 6.169 9.283 53.691 1.00 34.50 16 ASP E CA 1
ATOM 4052 C C . ASP C 1 18 ? 4.820 8.560 53.447 1.00 31.19 16 ASP E C 1
ATOM 4053 O O . ASP C 1 18 ? 4.711 7.346 53.563 1.00 36.93 16 ASP E O 1
ATOM 4058 N N . PHE C 1 19 ? 3.790 9.295 53.070 1.00 30.38 17 PHE E N 1
ATOM 4059 C CA . PHE C 1 19 ? 2.505 8.637 52.785 1.00 31.02 17 PHE E CA 1
ATOM 4060 C C . PHE C 1 19 ? 2.567 7.585 51.694 1.00 34.42 17 PHE E C 1
ATOM 4061 O O . PHE C 1 19 ? 1.954 6.497 51.815 1.00 38.45 17 PHE E O 1
ATOM 4069 N N . LYS C 1 20 ? 3.314 7.889 50.636 1.00 31.77 18 LYS E N 1
ATOM 4070 C CA . LYS C 1 20 ? 3.535 6.877 49.595 1.00 36.36 18 LYS E CA 1
ATOM 4071 C C . LYS C 1 20 ? 4.191 5.672 50.189 1.00 34.28 18 LYS E C 1
ATOM 4072 O O . LYS C 1 20 ? 3.878 4.506 49.926 1.00 38.00 18 LYS E O 1
ATOM 4078 N N . ASN C 1 21 ? 5.206 5.946 50.979 1.00 33.70 19 ASN E N 1
ATOM 4079 C CA . ASN C 1 21 ? 5.868 4.811 51.513 1.00 33.58 19 ASN E CA 1
ATOM 4080 C C . ASN C 1 21 ? 4.975 3.997 52.444 1.00 35.50 19 ASN E C 1
ATOM 4081 O O . ASN C 1 21 ? 4.900 2.773 52.292 1.00 30.40 19 ASN E O 1
ATOM 4086 N N . ILE C 1 22 ? 4.281 4.675 53.374 1.00 32.32 20 ILE E N 1
ATOM 4087 C CA . ILE C 1 22 ? 3.422 3.956 54.324 1.00 29.50 20 ILE E CA 1
ATOM 4088 C C . ILE C 1 22 ? 2.250 3.226 53.649 1.00 33.82 20 ILE E C 1
ATOM 4089 O O . ILE C 1 22 ? 2.069 2.010 53.831 1.00 34.86 20 ILE E O 1
ATOM 4094 N N . ILE C 1 23 ? 1.467 3.947 52.862 1.00 34.95 21 ILE E N 1
ATOM 4095 C CA . ILE C 1 23 ? 0.291 3.357 52.199 1.00 38.60 21 ILE E CA 1
ATOM 4096 C C . ILE C 1 23 ? 0.650 2.308 51.155 1.00 39.85 21 ILE E C 1
ATOM 4097 O O . ILE C 1 23 ? -0.022 1.269 51.063 1.00 41.25 21 ILE E O 1
ATOM 4102 N N . GLY C 1 24 ? 1.713 2.568 50.395 1.00 44.48 22 GLY E N 1
ATOM 4103 C CA . GLY C 1 24 ? 2.280 1.630 49.413 1.00 38.74 22 GLY E CA 1
ATOM 4104 C C . GLY C 1 24 ? 2.595 0.236 49.930 1.00 42.88 22 GLY E C 1
ATOM 4105 O O . GLY C 1 24 ? 2.497 -0.757 49.191 1.00 37.57 22 GLY E O 1
ATOM 4106 N N . SER C 1 25 ? 2.913 0.135 51.219 1.00 38.44 23 SER E N 1
ATOM 4107 C CA . SER C 1 25 ? 3.166 -1.166 51.815 1.00 36.79 23 SER E CA 1
ATOM 4108 C C . SER C 1 25 ? 1.879 -1.899 52.240 1.00 38.39 23 SER E C 1
ATOM 4109 O O . SER C 1 25 ? 1.934 -2.960 52.881 1.00 33.91 23 SER E O 1
ATOM 4112 N N . LYS C 1 26 ? 0.711 -1.339 51.946 1.00 35.28 24 LYS E N 1
ATOM 4113 C CA . LYS C 1 26 ? -0.527 -2.023 52.330 1.00 37.16 24 LYS E CA 1
ATOM 4114 C C . LYS C 1 26 ? -1.114 -2.694 51.112 1.00 37.58 24 LYS E C 1
ATOM 4115 O O . LYS C 1 26 ? -1.055 -2.188 49.990 1.00 38.12 24 LYS E O 1
ATOM 4121 N N . ASN C 1 27 ? -1.794 -3.799 51.332 1.00 45.25 25 ASN E N 1
ATOM 4122 C CA . ASN C 1 27 ? -2.545 -4.363 50.202 1.00 47.65 25 ASN E CA 1
ATOM 4123 C C . ASN C 1 27 ? -4.012 -4.167 50.414 1.00 42.77 25 ASN E C 1
ATOM 4124 O O . ASN C 1 27 ? -4.449 -3.686 51.454 1.00 41.46 25 ASN E O 1
ATOM 4129 N N . ASP C 1 28 ? -4.755 -4.475 49.369 1.00 38.19 26 ASP E N 1
ATOM 4130 C CA . ASP C 1 28 ? -6.189 -4.233 49.347 1.00 44.94 26 ASP E CA 1
ATOM 4131 C C . ASP C 1 28 ? -6.505 -2.720 49.383 1.00 35.99 26 ASP E C 1
ATOM 4132 O O . ASP C 1 28 ? -7.537 -2.268 49.890 1.00 34.40 26 ASP E O 1
ATOM 4137 N N . VAL C 1 29 ? -5.560 -1.967 48.835 1.00 35.20 27 VAL E N 1
ATOM 4138 C CA . VAL C 1 29 ? -5.625 -0.519 48.757 1.00 29.38 27 VAL E CA 1
ATOM 4139 C C . VAL C 1 29 ? -5.248 -0.064 47.402 1.00 31.44 27 VAL E C 1
ATOM 4140 O O . VAL C 1 29 ? -4.247 -0.486 46.865 1.00 40.85 27 VAL E O 1
ATOM 4144 N N . GLN C 1 30 ? -5.965 0.927 46.921 1.00 34.74 28 GLN E N 1
ATOM 4145 C CA . GLN C 1 30 ? -5.612 1.650 45.733 1.00 34.35 28 GLN E CA 1
ATOM 4146 C C . GLN C 1 30 ? -5.787 3.124 46.080 1.00 29.91 28 GLN E C 1
ATOM 4147 O O . GLN C 1 30 ? -6.777 3.495 46.711 1.00 33.83 28 GLN E O 1
ATOM 4153 N N . VAL C 1 31 ? -4.846 3.968 45.682 1.00 26.63 29 VAL E N 1
ATOM 4154 C CA . VAL C 1 31 ? -4.819 5.367 46.130 1.00 29.75 29 VAL E CA 1
ATOM 4155 C C . VAL C 1 31 ? -4.398 6.429 45.113 1.00 28.57 29 VAL E C 1
ATOM 4156 O O . VAL C 1 31 ? -3.449 6.231 44.403 1.00 28.31 29 VAL E O 1
ATOM 4160 N N . ASP C 1 32 ? -5.146 7.523 45.040 1.00 27.24 30 ASP E N 1
ATOM 4161 C CA . ASP C 1 32 ? -4.830 8.678 44.246 1.00 30.97 30 ASP E CA 1
ATOM 4162 C C . ASP C 1 32 ? -4.334 9.844 45.097 1.00 34.34 30 ASP E C 1
ATOM 4163 O O . ASP C 1 32 ? -4.894 10.103 46.157 1.00 27.25 30 ASP E O 1
ATOM 4168 N N . TYR C 1 33 ? -3.348 10.579 44.583 1.00 31.58 31 TYR E N 1
ATOM 4169 C CA . TYR C 1 33 ? -2.817 11.744 45.252 1.00 34.76 31 TYR E CA 1
ATOM 4170 C C . TYR C 1 33 ? -3.211 13.017 44.520 1.00 32.59 31 TYR E C 1
ATOM 4171 O O . TYR C 1 33 ? -3.186 13.088 43.292 1.00 39.48 31 TYR E O 1
ATOM 4180 N N . PHE C 1 34 ? -3.600 14.039 45.272 1.00 35.79 32 PHE E N 1
ATOM 4181 C CA . PHE C 1 34 ? -3.949 15.349 44.711 1.00 36.88 32 PHE E CA 1
ATOM 4182 C C . PHE C 1 34 ? -3.177 16.428 45.436 1.00 40.89 32 PHE E C 1
ATOM 4183 O O . PHE C 1 34 ? -2.676 16.192 46.548 1.00 39.26 32 PHE E O 1
ATOM 4191 N N . CYS C 1 35 ? -2.980 17.548 44.748 1.00 47.12 33 CYS E N 1
ATOM 4192 C CA . CYS C 1 35 ? -2.491 18.814 45.323 1.00 45.81 33 CYS E CA 1
ATOM 4193 C C . CYS C 1 35 ? -3.291 20.006 44.807 1.00 51.08 33 CYS E C 1
ATOM 4194 O O . CYS C 1 35 ? -4.273 19.867 44.043 1.00 50.17 33 CYS E O 1
ATOM 4197 N N . SER C 1 36 ? -2.838 21.185 45.224 1.00 45.20 34 SER E N 1
ATOM 4198 C CA . SER C 1 36 ? -3.361 22.443 44.707 1.00 50.45 34 SER E CA 1
ATOM 4199 C C . SER C 1 36 ? -2.759 22.766 43.338 1.00 49.56 34 SER E C 1
ATOM 4200 O O . SER C 1 36 ? -1.621 22.370 43.013 1.00 48.58 34 SER E O 1
ATOM 4203 N N . PHE C 1 37 ? -3.570 23.457 42.544 1.00 47.20 35 PHE E N 1
ATOM 4204 C CA . PHE C 1 37 ? -3.083 24.155 41.346 1.00 54.71 35 PHE E CA 1
ATOM 4205 C C . PHE C 1 37 ? -2.073 25.265 41.651 1.00 55.09 35 PHE E C 1
ATOM 4206 O O . PHE C 1 37 ? -1.816 26.119 40.817 1.00 69.16 35 PHE E O 1
ATOM 4214 N N . LYS C 1 38 ? -1.506 25.240 42.851 1.00 50.33 36 LYS E N 1
ATOM 4215 C CA . LYS C 1 38 ? -0.630 26.261 43.349 1.00 47.19 36 LYS E CA 1
ATOM 4216 C C . LYS C 1 38 ? 0.725 25.665 43.578 1.00 46.69 36 LYS E C 1
ATOM 4217 O O . LYS C 1 38 ? 1.658 26.363 43.954 1.00 52.42 36 LYS E O 1
ATOM 4223 N N . SER C 1 39 ? 0.859 24.371 43.367 1.00 43.79 37 SER E N 1
ATOM 4224 C CA . SER C 1 39 ? 2.063 23.701 43.788 1.00 45.76 37 SER E CA 1
ATOM 4225 C C . SER C 1 39 ? 2.574 22.976 42.576 1.00 42.05 37 SER E C 1
ATOM 4226 O O . SER C 1 39 ? 3.361 22.039 42.699 1.00 37.91 37 SER E O 1
ATOM 4229 N N . GLN C 1 40 ? 2.166 23.452 41.396 1.00 45.82 38 GLN E N 1
ATOM 4230 C CA . GLN C 1 40 ? 2.629 22.823 40.130 1.00 48.94 38 GLN E CA 1
ATOM 4231 C C . GLN C 1 40 ? 4.143 22.932 39.946 1.00 47.59 38 GLN E C 1
ATOM 4232 O O . GLN C 1 40 ? 4.793 22.026 39.385 1.00 47.10 38 GLN E O 1
ATOM 4238 N N . THR C 1 41 ? 4.699 24.043 40.438 1.00 49.61 39 THR E N 1
ATOM 4239 C CA . THR C 1 41 ? 6.148 24.247 40.397 1.00 58.04 39 THR E CA 1
ATOM 4240 C C . THR C 1 41 ? 6.755 23.208 41.335 1.00 60.71 39 THR E C 1
ATOM 4241 O O . THR C 1 41 ? 7.416 22.255 40.871 1.00 50.65 39 THR E O 1
ATOM 4245 N N . SER C 1 42 ? 6.439 23.386 42.626 1.00 59.83 40 SER E N 1
ATOM 4246 C CA . SER C 1 42 ? 6.919 22.524 43.718 1.00 53.39 40 SER E CA 1
ATOM 4247 C C . SER C 1 42 ? 6.904 21.064 43.310 1.00 50.79 40 SER E C 1
ATOM 4248 O O . SER C 1 42 ? 7.940 20.413 43.362 1.00 52.73 40 SER E O 1
ATOM 4251 N N . PHE C 1 43 ? 5.773 20.561 42.822 1.00 57.22 41 PHE E N 1
ATOM 4252 C CA . PHE C 1 43 ? 5.642 19.121 42.496 1.00 60.97 41 PHE E CA 1
ATOM 4253 C C . PHE C 1 43 ? 5.827 18.704 41.022 1.00 62.44 41 PHE E C 1
ATOM 4254 O O . PHE C 1 43 ? 5.414 17.614 40.611 1.00 46.28 41 PHE E O 1
ATOM 4262 N N . ALA C 1 44 ? 6.461 19.580 40.244 1.00 70.19 42 ALA E N 1
ATOM 4263 C CA . ALA C 1 44 ? 6.902 19.347 38.865 1.00 59.90 42 ALA E CA 1
ATOM 4264 C C . ALA C 1 44 ? 7.220 17.901 38.451 1.00 49.75 42 ALA E C 1
ATOM 4265 O O . ALA C 1 44 ? 6.516 17.329 37.630 1.00 54.18 42 ALA E O 1
ATOM 4267 N N . LYS C 1 45 ? 8.274 17.290 38.977 1.00 50.80 43 LYS E N 1
ATOM 4268 C CA . LYS C 1 45 ? 8.616 15.923 38.585 1.00 59.37 43 LYS E CA 1
ATOM 4269 C C . LYS C 1 45 ? 7.531 14.886 38.990 1.00 71.78 43 LYS E C 1
ATOM 4270 O O . LYS C 1 45 ? 7.241 13.947 38.233 1.00 78.55 43 LYS E O 1
ATOM 4276 N N . GLU C 1 46 ? 6.926 15.038 40.170 1.00 69.22 44 GLU E N 1
ATOM 4277 C CA . GLU C 1 46 ? 5.872 14.114 40.628 1.00 63.36 44 GLU E CA 1
ATOM 4278 C C . GLU C 1 46 ? 4.665 14.164 39.691 1.00 54.71 44 GLU E C 1
ATOM 4279 O O . GLU C 1 46 ? 4.253 13.129 39.191 1.00 57.78 44 GLU E O 1
ATOM 4285 N N . ILE C 1 47 ? 4.126 15.361 39.472 1.00 48.14 45 ILE E N 1
ATOM 4286 C CA . ILE C 1 47 ? 2.991 15.627 38.598 1.00 57.40 45 ILE E CA 1
ATOM 4287 C C . ILE C 1 47 ? 3.230 15.151 37.174 1.00 64.70 45 ILE E C 1
ATOM 4288 O O . ILE C 1 47 ? 2.306 14.687 36.502 1.00 66.44 45 ILE E O 1
ATOM 4293 N N . TYR C 1 48 ? 4.467 15.340 36.725 1.00 72.93 46 TYR E N 1
ATOM 4294 C CA . TYR C 1 48 ? 4.890 14.903 35.407 1.00 80.35 46 TYR E CA 1
ATOM 4295 C C . TYR C 1 48 ? 4.780 13.380 35.315 1.00 72.92 46 TYR E C 1
ATOM 4296 O O . TYR C 1 48 ? 4.141 12.868 34.401 1.00 76.86 46 TYR E O 1
ATOM 4305 N N . ASN C 1 49 ? 5.325 12.656 36.286 1.00 67.69 47 ASN E N 1
ATOM 4306 C CA . ASN C 1 49 ? 5.167 11.192 36.326 1.00 71.51 47 ASN E CA 1
ATOM 4307 C C . ASN C 1 49 ? 3.835 10.682 36.889 1.00 64.67 47 ASN E C 1
ATOM 4308 O O . ASN C 1 49 ? 3.707 9.495 37.195 1.00 68.11 47 ASN E O 1
ATOM 4313 N N . SER C 1 50 ? 2.841 11.557 37.003 1.00 65.40 48 SER E N 1
ATOM 4314 C CA . SER C 1 50 ? 1.581 11.219 37.664 1.00 63.75 48 SER E CA 1
ATOM 4315 C C . SER C 1 50 ? 1.769 10.426 38.989 1.00 56.57 48 SER E C 1
ATOM 4316 O O . SER C 1 50 ? 1.360 9.269 39.137 1.00 45.98 48 SER E O 1
ATOM 4319 N N . GLU C 1 51 ? 2.453 11.058 39.941 1.00 58.53 49 GLU E N 1
ATOM 4320 C CA . GLU C 1 51 ? 2.529 10.587 41.334 1.00 60.33 49 GLU E CA 1
ATOM 4321 C C . GLU C 1 51 ? 1.497 11.325 42.197 1.00 52.73 49 GLU E C 1
ATOM 4322 O O . GLU C 1 51 ? 1.086 10.838 43.256 1.00 54.68 49 GLU E O 1
ATOM 4328 N N . ILE C 1 52 ? 1.123 12.504 41.718 1.00 40.39 50 ILE E N 1
ATOM 4329 C CA . ILE C 1 52 ? 0.109 13.379 42.276 1.00 44.70 50 ILE E CA 1
ATOM 4330 C C . ILE C 1 52 ? -0.528 14.174 41.109 1.00 39.72 50 ILE E C 1
ATOM 4331 O O . ILE C 1 52 ? 0.066 14.261 40.057 1.00 43.90 50 ILE E O 1
ATOM 4336 N N . LYS C 1 53 ? -1.674 14.806 41.299 1.00 42.37 51 LYS E N 1
ATOM 4337 C CA . LYS C 1 53 ? -2.282 15.631 40.276 1.00 43.51 51 LYS E CA 1
ATOM 4338 C C . LYS C 1 53 ? -2.995 16.812 40.918 1.00 44.28 51 LYS E C 1
ATOM 4339 O O . LYS C 1 53 ? -3.751 16.603 41.843 1.00 39.89 51 LYS E O 1
ATOM 4345 N N . PRO C 1 54 ? -2.794 18.055 40.439 1.00 43.48 52 PRO E N 1
ATOM 4346 C CA . PRO C 1 54 ? -3.562 19.184 40.939 1.00 39.26 52 PRO E CA 1
ATOM 4347 C C . PRO C 1 54 ? -5.045 18.986 40.872 1.00 40.63 52 PRO E C 1
ATOM 4348 O O . PRO C 1 54 ? -5.490 18.308 39.964 1.00 46.13 52 PRO E O 1
ATOM 4352 N N . ILE C 1 55 ? -5.778 19.593 41.799 1.00 38.26 53 ILE E N 1
ATOM 4353 C CA . ILE C 1 55 ? -7.239 19.584 41.823 1.00 39.62 53 ILE E CA 1
ATOM 4354 C C . ILE C 1 55 ? -7.604 20.937 42.397 1.00 43.50 53 ILE E C 1
ATOM 4355 O O . ILE C 1 55 ? -6.796 21.523 43.126 1.00 45.18 53 ILE E O 1
ATOM 4360 N N . ASP C 1 56 ? -8.782 21.426 42.037 1.00 43.53 54 ASP E N 1
ATOM 4361 C CA . ASP C 1 56 ? -9.386 22.579 42.669 1.00 56.51 54 ASP E CA 1
ATOM 4362 C C . ASP C 1 56 ? -10.539 22.164 43.572 1.00 57.90 54 ASP E C 1
ATOM 4363 O O . ASP C 1 56 ? -11.699 22.088 43.152 1.00 58.17 54 ASP E O 1
ATOM 4368 N N . MET C 1 57 ? -10.201 21.958 44.840 1.00 52.53 55 MET E N 1
ATOM 4369 C CA . MET C 1 57 ? -11.151 21.455 45.809 1.00 47.73 55 MET E CA 1
ATOM 4370 C C . MET C 1 57 ? -12.449 22.243 45.919 1.00 47.97 55 MET E C 1
ATOM 4371 O O . MET C 1 57 ? -13.482 21.597 46.085 1.00 48.00 55 MET E O 1
ATOM 4376 N N . LYS C 1 58 ? -12.454 23.576 45.816 1.00 49.77 56 LYS E N 1
ATOM 4377 C CA . LYS C 1 58 ? -13.716 24.307 46.002 1.00 56.34 56 LYS E CA 1
ATOM 4378 C C . LYS C 1 58 ? -14.725 23.940 44.916 1.00 68.23 56 LYS E C 1
ATOM 4379 O O . LYS C 1 58 ? -15.882 23.609 45.210 1.00 67.52 56 LYS E O 1
ATOM 4385 N N . LYS C 1 59 ? -14.281 23.955 43.662 1.00 68.48 57 LYS E N 1
ATOM 4386 C CA . LYS C 1 59 ? -15.194 23.649 42.562 1.00 71.37 57 LYS E CA 1
ATOM 4387 C C . LYS C 1 59 ? -15.454 22.155 42.346 1.00 63.88 57 LYS E C 1
ATOM 4388 O O . LYS C 1 59 ? -16.606 21.769 42.178 1.00 77.54 57 LYS E O 1
ATOM 4394 N N . ASN C 1 60 ? -14.425 21.315 42.368 1.00 57.49 58 ASN E N 1
ATOM 4395 C CA . ASN C 1 60 ? -14.545 19.921 41.899 1.00 57.09 58 ASN E CA 1
ATOM 4396 C C . ASN C 1 60 ? -14.330 18.877 42.973 1.00 55.72 58 ASN E C 1
ATOM 4397 O O . ASN C 1 60 ? -14.204 17.691 42.660 1.00 51.02 58 ASN E O 1
ATOM 4402 N N . GLY C 1 61 ? -14.208 19.343 44.213 1.00 55.58 59 GLY E N 1
ATOM 4403 C CA . GLY C 1 61 ? -13.977 18.459 45.333 1.00 50.62 59 GLY E CA 1
ATOM 4404 C C . GLY C 1 61 ? -15.112 17.470 45.417 1.00 44.44 59 GLY E C 1
ATOM 4405 O O . GLY C 1 61 ? -14.878 16.266 45.529 1.00 43.75 59 GLY E O 1
ATOM 4406 N N . ASN C 1 62 ? -16.332 17.994 45.370 1.00 42.97 60 ASN E N 1
ATOM 4407 C CA . ASN C 1 62 ? -17.532 17.159 45.503 1.00 42.84 60 ASN E CA 1
ATOM 4408 C C . ASN C 1 62 ? -17.678 16.093 44.438 1.00 41.50 60 ASN E C 1
ATOM 4409 O O . ASN C 1 62 ? -18.411 15.126 44.630 1.00 43.32 60 ASN E O 1
ATOM 4414 N N . ASP C 1 63 ? -16.900 16.219 43.367 1.00 42.64 61 ASP E N 1
ATOM 4415 C CA . ASP C 1 63 ? -16.803 15.156 42.388 1.00 39.53 61 ASP E CA 1
ATOM 4416 C C . ASP C 1 63 ? -16.033 13.956 42.855 1.00 38.99 61 ASP E C 1
ATOM 4417 O O . ASP C 1 63 ? -16.128 12.887 42.265 1.00 37.58 61 ASP E O 1
ATOM 4422 N N . LEU C 1 64 ? -15.269 14.092 43.932 1.00 39.32 62 LEU E N 1
ATOM 4423 C CA . LEU C 1 64 ? -14.645 12.904 44.541 1.00 38.23 62 LEU E CA 1
ATOM 4424 C C . LEU C 1 64 ? -15.670 11.998 45.249 1.00 35.33 62 LEU E C 1
ATOM 4425 O O . LEU C 1 64 ? -15.388 10.813 45.501 1.00 33.51 62 LEU E O 1
ATOM 4430 N N . ILE C 1 65 ? -16.844 12.520 45.601 1.00 39.15 63 ILE E N 1
ATOM 4431 C CA . ILE C 1 65 ? -17.855 11.657 46.270 1.00 43.96 63 ILE E CA 1
ATOM 4432 C C . ILE C 1 65 ? -18.191 10.518 45.308 1.00 40.79 63 ILE E C 1
ATOM 4433 O O . ILE C 1 65 ? -18.416 10.739 44.118 1.00 49.28 63 ILE E O 1
ATOM 4438 N N . GLY C 1 66 ? -18.133 9.286 45.761 1.00 36.27 64 GLY E N 1
ATOM 4439 C CA . GLY C 1 66 ? -18.583 8.214 44.908 1.00 31.26 64 GLY E CA 1
ATOM 4440 C C . GLY C 1 66 ? -17.439 7.433 44.325 1.00 27.22 64 GLY E C 1
ATOM 4441 O O . GLY C 1 66 ? -17.619 6.273 44.038 1.00 24.33 64 GLY E O 1
ATOM 4442 N N . LYS C 1 67 ? -16.250 8.024 44.235 1.00 25.53 65 LYS E N 1
ATOM 4443 C CA . LYS C 1 67 ? -15.083 7.319 43.718 1.00 25.64 65 LYS E CA 1
ATOM 4444 C C . LYS C 1 67 ? -14.212 6.735 44.819 1.00 28.42 65 LYS E C 1
ATOM 4445 O O . LYS C 1 67 ? -13.444 5.816 44.560 1.00 26.69 65 LYS E O 1
ATOM 4451 N N . TYR C 1 68 ? -14.375 7.173 46.068 1.00 27.48 66 TYR E N 1
ATOM 4452 C CA . TYR C 1 68 ? -13.464 6.669 47.138 1.00 27.92 66 TYR E CA 1
ATOM 4453 C C . TYR C 1 68 ? -14.203 6.260 48.377 1.00 25.84 66 TYR E C 1
ATOM 4454 O O . TYR C 1 68 ? -15.262 6.842 48.697 1.00 20.70 66 TYR E O 1
ATOM 4463 N N . ASP C 1 69 ? -13.569 5.364 49.117 1.00 26.60 67 ASP E N 1
ATOM 4464 C CA . ASP C 1 69 ? -13.993 5.043 50.492 1.00 29.72 67 ASP E CA 1
ATOM 4465 C C . ASP C 1 69 ? -13.431 5.824 51.681 1.00 28.56 67 ASP E C 1
ATOM 4466 O O . ASP C 1 69 ? -13.980 5.773 52.793 1.00 26.08 67 ASP E O 1
ATOM 4471 N N . LEU C 1 70 ? -12.322 6.507 51.457 1.00 27.18 68 LEU E N 1
ATOM 4472 C CA . LEU C 1 70 ? -11.537 7.137 52.497 1.00 24.42 68 LEU E CA 1
ATOM 4473 C C . LEU C 1 70 ? -10.722 8.195 51.834 1.00 24.43 68 LEU E C 1
ATOM 4474 O O . LEU C 1 70 ? -10.163 7.967 50.783 1.00 25.80 68 LEU E O 1
ATOM 4479 N N . GLY C 1 71 ? -10.733 9.386 52.404 1.00 24.71 69 GLY E N 1
ATOM 4480 C CA . GLY C 1 71 ? -9.811 10.402 52.053 1.00 24.43 69 GLY E CA 1
ATOM 4481 C C . GLY C 1 71 ? -8.983 10.928 53.222 1.00 24.84 69 GLY E C 1
ATOM 4482 O O . GLY C 1 71 ? -9.429 10.929 54.380 1.00 25.63 69 GLY E O 1
ATOM 4483 N N . PHE C 1 72 ? -7.769 11.347 52.874 1.00 22.69 70 PHE E N 1
ATOM 4484 C CA . PHE C 1 72 ? -6.858 12.086 53.735 1.00 25.69 70 PHE E CA 1
ATOM 4485 C C . PHE C 1 72 ? -6.421 13.488 53.297 1.00 24.66 70 PHE E C 1
ATOM 4486 O O . PHE C 1 72 ? -6.173 13.784 52.123 1.00 27.90 70 PHE E O 1
ATOM 4494 N N . SER C 1 73 ? -6.366 14.381 54.279 1.00 24.25 71 SER E N 1
ATOM 4495 C CA . SER C 1 73 ? -5.709 15.652 54.177 1.00 22.77 71 SER E CA 1
ATOM 4496 C C . SER C 1 73 ? -4.582 15.732 55.184 1.00 28.28 71 SER E C 1
ATOM 4497 O O . SER C 1 73 ? -4.757 15.525 56.408 1.00 23.58 71 SER E O 1
ATOM 4500 N N . CYS C 1 74 ? -3.434 16.098 54.637 1.00 26.43 72 CYS E N 1
ATOM 4501 C CA . CYS C 1 74 ? -2.242 16.335 55.417 1.00 25.81 72 CYS E CA 1
ATOM 4502 C C . CYS C 1 74 ? -1.410 17.469 54.769 1.00 25.79 72 CYS E C 1
ATOM 4503 O O . CYS C 1 74 ? -0.780 17.219 53.771 1.00 27.68 72 CYS E O 1
ATOM 4506 N N . HIS C 1 75 ? -1.439 18.664 55.355 1.00 29.18 73 HIS E N 1
ATOM 4507 C CA . HIS C 1 75 ? -0.614 19.784 54.925 1.00 29.44 73 HIS E CA 1
ATOM 4508 C C . HIS C 1 75 ? -1.144 20.168 53.538 1.00 32.42 73 HIS E C 1
ATOM 4509 O O . HIS C 1 75 ? -0.394 20.299 52.624 1.00 24.88 73 HIS E O 1
ATOM 4516 N N . SER C 1 76 ? -2.453 20.268 53.372 1.00 40.01 74 SER E N 1
ATOM 4517 C CA . SER C 1 76 ? -3.021 20.635 52.093 1.00 43.96 74 SER E CA 1
ATOM 4518 C C . SER C 1 76 ? -3.283 22.103 52.247 1.00 42.16 74 SER E C 1
ATOM 4519 O O . SER C 1 76 ? -3.753 22.538 53.293 1.00 36.76 74 SER E O 1
ATOM 4522 N N . LYS C 1 77 ? -3.044 22.841 51.166 1.00 39.46 75 LYS E N 1
ATOM 4523 C CA . LYS C 1 77 ? -3.489 24.220 51.097 1.00 40.36 75 LYS E CA 1
ATOM 4524 C C . LYS C 1 77 ? -4.977 24.316 51.155 1.00 40.44 75 LYS E C 1
ATOM 4525 O O . LYS C 1 77 ? -5.521 25.361 51.458 1.00 47.74 75 LYS E O 1
ATOM 4531 N N . GLN C 1 78 ? -5.671 23.258 50.764 1.00 52.44 76 GLN E N 1
ATOM 4532 C CA . GLN C 1 78 ? -7.086 23.379 50.416 1.00 44.80 76 GLN E CA 1
ATOM 4533 C C . GLN C 1 78 ? -8.012 22.784 51.476 1.00 40.32 76 GLN E C 1
ATOM 4534 O O . GLN C 1 78 ? -7.761 21.695 51.966 1.00 38.70 76 GLN E O 1
ATOM 4540 N N . LEU C 1 79 ? -9.073 23.500 51.809 1.00 38.50 77 LEU E N 1
ATOM 4541 C CA . LEU C 1 79 ? -10.218 22.944 52.527 1.00 44.05 77 LEU E CA 1
ATOM 4542 C C . LEU C 1 79 ? -10.993 21.950 51.686 1.00 41.92 77 LEU E C 1
ATOM 4543 O O . LEU C 1 79 ? -10.986 22.021 50.465 1.00 49.38 77 LEU E O 1
ATOM 4548 N N . PHE C 1 80 ? -11.669 21.030 52.363 1.00 38.83 78 PHE E N 1
ATOM 4549 C CA . PHE C 1 80 ? -12.471 20.013 51.715 1.00 34.22 78 PHE E CA 1
ATOM 4550 C C . PHE C 1 80 ? -13.830 20.587 51.832 1.00 38.15 78 PHE E C 1
ATOM 4551 O O . PHE C 1 80 ? -14.151 21.136 52.882 1.00 42.72 78 PHE E O 1
ATOM 4559 N N . PRO C 1 81 ? -14.632 20.437 50.783 1.00 40.18 79 PRO E N 1
ATOM 4560 C CA . PRO C 1 81 ? -15.992 20.959 50.936 1.00 44.12 79 PRO E CA 1
ATOM 4561 C C . PRO C 1 81 ? -16.969 20.099 51.760 1.00 42.94 79 PRO E C 1
ATOM 4562 O O . PRO C 1 81 ? -16.742 18.918 52.041 1.00 40.73 79 PRO E O 1
ATOM 4566 N N . ALA C 1 82 ? -18.064 20.713 52.185 1.00 43.31 80 ALA E N 1
ATOM 4567 C CA . ALA C 1 82 ? -18.954 20.100 53.166 1.00 43.72 80 ALA E CA 1
ATOM 4568 C C . ALA C 1 82 ? -19.644 18.839 52.692 1.00 43.53 80 ALA E C 1
ATOM 4569 O O . ALA C 1 82 ? -19.770 17.875 53.452 1.00 44.20 80 ALA E O 1
ATOM 4571 N N . LYS C 1 83 ? -20.088 18.816 51.438 1.00 47.14 81 LYS E N 1
ATOM 4572 C CA . LYS C 1 83 ? -20.661 17.592 50.877 1.00 40.60 81 LYS E CA 1
ATOM 4573 C C . LYS C 1 83 ? -19.700 16.422 50.969 1.00 31.76 81 LYS E C 1
ATOM 4574 O O . LYS C 1 83 ? -20.099 15.314 51.347 1.00 33.19 81 LYS E O 1
ATOM 4580 N N . LEU C 1 84 ? -18.456 16.664 50.565 1.00 28.70 82 LEU E N 1
ATOM 4581 C CA . LEU C 1 84 ? -17.437 15.620 50.526 1.00 32.84 82 LEU E CA 1
ATOM 4582 C C . LEU C 1 84 ? -17.214 15.080 51.933 1.00 33.28 82 LEU E C 1
ATOM 4583 O O . LEU C 1 84 ? -17.439 13.908 52.209 1.00 38.49 82 LEU E O 1
ATOM 4588 N N . VAL C 1 85 ? -16.844 15.962 52.842 1.00 33.33 83 VAL E N 1
ATOM 4589 C CA . VAL C 1 85 ? -16.669 15.628 54.254 1.00 30.18 83 VAL E CA 1
ATOM 4590 C C . VAL C 1 85 ? -17.862 14.854 54.795 1.00 34.04 83 VAL E C 1
ATOM 4591 O O . VAL C 1 85 ? -17.688 13.813 55.438 1.00 32.63 83 VAL E O 1
ATOM 4595 N N . ASN C 1 86 ? -19.074 15.334 54.507 1.00 37.72 84 ASN E N 1
ATOM 4596 C CA . ASN C 1 86 ? -20.303 14.702 55.001 1.00 39.41 84 ASN E CA 1
ATOM 4597 C C . ASN C 1 86 ? -20.651 13.389 54.352 1.00 37.31 84 ASN E C 1
ATOM 4598 O O . ASN C 1 86 ? -21.369 12.568 54.952 1.00 31.30 84 ASN E O 1
ATOM 4603 N N . SER C 1 87 ? -20.067 13.157 53.181 1.00 35.62 85 SER E N 1
ATOM 4604 C CA . SER C 1 87 ? -20.396 11.971 52.415 1.00 38.61 85 SER E CA 1
ATOM 4605 C C . SER C 1 87 ? -19.380 10.832 52.482 1.00 34.62 85 SER E C 1
ATOM 4606 O O . SER C 1 87 ? -19.776 9.701 52.264 1.00 31.63 85 SER E O 1
ATOM 4609 N N . VAL C 1 88 ? -18.109 11.119 52.766 1.00 27.70 86 VAL E N 1
ATOM 4610 C CA . VAL C 1 88 ? -17.035 10.121 52.718 1.00 30.20 86 VAL E CA 1
ATOM 4611 C C . VAL C 1 88 ? -16.215 10.265 53.995 1.00 26.94 86 VAL E C 1
ATOM 4612 O O . VAL C 1 88 ? -16.012 11.394 54.371 1.00 23.96 86 VAL E O 1
ATOM 4616 N N . LEU C 1 89 ? -15.640 9.200 54.567 1.00 24.32 87 LEU E N 1
ATOM 4617 C CA . LEU C 1 89 ? -14.842 9.374 55.780 1.00 23.49 87 LEU E CA 1
ATOM 4618 C C . LEU C 1 89 ? -13.615 10.161 55.358 1.00 21.27 87 LEU E C 1
ATOM 4619 O O . LEU C 1 89 ? -12.839 9.714 54.519 1.00 21.91 87 LEU E O 1
ATOM 4624 N N . CYS C 1 90 ? -13.517 11.406 55.793 1.00 19.41 88 CYS E N 1
ATOM 4625 C CA . CYS C 1 90 ? -12.327 12.186 55.550 1.00 20.12 88 CYS E CA 1
ATOM 46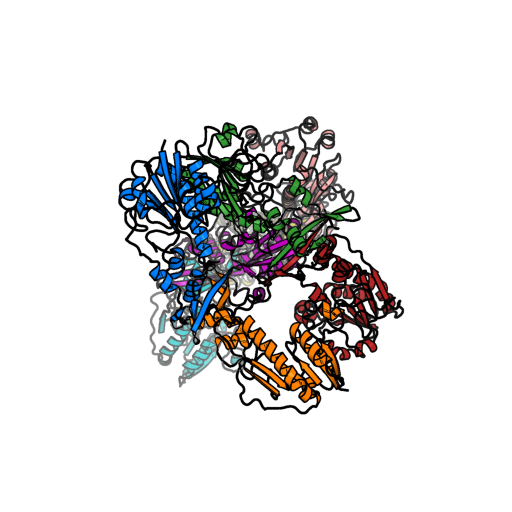26 C C . CYS C 1 90 ? -11.548 12.428 56.881 1.00 19.75 88 CYS E C 1
ATOM 4627 O O . CYS C 1 90 ? -12.150 12.764 57.881 1.00 19.27 88 CYS E O 1
ATOM 4630 N N . ILE C 1 91 ? -10.228 12.321 56.820 1.00 20.61 89 ILE E N 1
ATOM 4631 C CA . ILE C 1 91 ? -9.371 12.288 58.028 1.00 22.16 89 ILE E CA 1
ATOM 4632 C C . ILE C 1 91 ? -8.239 13.280 57.733 1.00 23.14 89 ILE E C 1
ATOM 4633 O O . ILE C 1 91 ? -7.536 13.156 56.730 1.00 20.18 89 ILE E O 1
ATOM 4638 N N . ASN C 1 92 ? -8.061 14.210 58.653 1.00 21.62 90 ASN E N 1
ATOM 4639 C CA . ASN C 1 92 ? -7.041 15.270 58.597 1.00 22.22 90 ASN E CA 1
ATOM 4640 C C . ASN C 1 92 ? -5.924 14.885 59.531 1.00 23.39 90 ASN E C 1
ATOM 4641 O O . ASN C 1 92 ? -6.203 14.547 60.690 1.00 24.80 90 ASN E O 1
ATOM 4646 N N . ILE C 1 93 ? -4.706 14.861 58.993 1.00 24.09 91 ILE E N 1
ATOM 4647 C CA . ILE C 1 93 ? -3.502 14.744 59.752 1.00 27.36 91 ILE E CA 1
ATOM 4648 C C . ILE C 1 93 ? -2.907 16.163 59.837 1.00 29.96 91 ILE E C 1
ATOM 4649 O O . ILE C 1 93 ? -2.376 16.697 58.840 1.00 27.09 91 ILE E O 1
ATOM 4654 N N . HIS C 1 94 ? -2.947 16.712 61.050 1.00 24.53 92 HIS E N 1
ATOM 4655 C CA . HIS C 1 94 ? -2.836 18.140 61.371 1.00 26.29 92 HIS E CA 1
ATOM 4656 C C . HIS C 1 94 ? -1.628 18.397 62.295 1.00 28.78 92 HIS E C 1
ATOM 4657 O O . HIS C 1 94 ? -1.573 17.801 63.366 1.00 19.72 92 HIS E O 1
ATOM 4664 N N . PRO C 1 95 ? -0.729 19.342 61.938 1.00 26.47 93 PRO E N 1
ATOM 4665 C CA . PRO C 1 95 ? 0.387 19.813 62.791 1.00 30.47 93 PRO E CA 1
ATOM 4666 C C . PRO C 1 95 ? 0.091 20.756 63.959 1.00 26.74 93 PRO E C 1
ATOM 4667 O O . PRO C 1 95 ? 0.799 21.726 64.153 1.00 32.30 93 PRO E O 1
ATOM 4671 N N . GLY C 1 96 ? -0.901 20.461 64.764 1.00 25.58 94 GLY E N 1
ATOM 4672 C CA . GLY C 1 96 ? -1.184 21.116 66.029 1.00 26.23 94 GLY E CA 1
ATOM 4673 C C . GLY C 1 96 ? -1.843 20.103 66.963 1.00 27.95 94 GLY E C 1
ATOM 4674 O O . GLY C 1 96 ? -2.161 18.985 66.533 1.00 24.80 94 GLY E O 1
ATOM 4675 N N . LEU C 1 97 ? -1.926 20.441 68.250 1.00 28.25 95 LEU E N 1
ATOM 4676 C CA . LEU C 1 97 ? -2.561 19.593 69.269 1.00 25.18 95 LEU E CA 1
ATOM 4677 C C . LEU C 1 97 ? -3.928 20.238 69.453 1.00 22.32 95 LEU E C 1
ATOM 4678 O O . LEU C 1 97 ? -4.064 21.157 70.225 1.00 26.61 95 LEU E O 1
ATOM 4683 N N . ASN C 1 98 ? -4.957 19.792 68.739 1.00 22.30 96 ASN E N 1
ATOM 4684 C CA . ASN C 1 98 ? -6.280 20.354 68.916 1.00 24.91 96 ASN E CA 1
ATOM 4685 C C . ASN C 1 98 ? -6.735 20.071 70.346 1.00 23.98 96 ASN E C 1
ATOM 4686 O O . ASN C 1 98 ? -6.514 18.973 70.821 1.00 21.74 96 ASN E O 1
ATOM 4691 N N . PRO C 1 99 ? -7.505 20.973 70.938 1.00 23.04 97 PRO E N 1
ATOM 4692 C CA . PRO C 1 99 ? -8.091 22.154 70.319 1.00 25.76 97 PRO E CA 1
ATOM 4693 C C . PRO C 1 99 ? -7.286 23.474 70.446 1.00 27.02 97 PRO E C 1
ATOM 4694 O O . PRO C 1 99 ? -7.826 24.575 70.220 1.00 26.92 97 PRO E O 1
ATOM 4698 N N . TYR C 1 100 ? -5.999 23.363 70.764 1.00 24.07 98 TYR E N 1
ATOM 4699 C CA . TYR C 1 100 ? -5.162 24.539 70.986 1.00 26.60 98 TYR E CA 1
ATOM 4700 C C . TYR C 1 100 ? -4.502 25.088 69.730 1.00 23.64 98 TYR E C 1
ATOM 4701 O O . TYR C 1 100 ? -3.954 24.351 68.912 1.00 26.29 98 TYR E O 1
ATOM 4710 N N . ASN C 1 101 ? -4.473 26.412 69.690 1.00 23.10 99 ASN E N 1
ATOM 4711 C CA . ASN C 1 101 ? -3.955 27.140 68.551 1.00 26.19 99 ASN E CA 1
ATOM 4712 C C . ASN C 1 101 ? -4.371 26.524 67.237 1.00 26.91 99 ASN E C 1
ATOM 4713 O O . ASN C 1 101 ? -3.551 26.198 66.397 1.00 25.85 99 ASN E O 1
ATOM 4718 N N . ARG C 1 102 ? -5.670 26.295 67.117 1.00 30.03 100 ARG E N 1
ATOM 4719 C CA . ARG C 1 102 ? -6.204 25.870 65.847 1.00 27.73 100 ARG E CA 1
ATOM 4720 C C . ARG C 1 102 ? -5.872 27.039 64.940 1.00 28.06 100 ARG E C 1
ATOM 4721 O O . ARG C 1 102 ? -5.609 28.158 65.407 1.00 30.61 100 ARG E O 1
ATOM 4729 N N . GLY C 1 103 ? -5.924 26.811 63.636 1.00 31.60 101 GLY E N 1
ATOM 4730 C CA . GLY C 1 103 ? -5.616 27.836 62.642 1.00 31.07 101 GLY E CA 1
ATOM 4731 C C . GLY C 1 103 ? -4.179 27.808 62.146 1.00 31.65 101 GLY E C 1
ATOM 4732 O O . GLY C 1 103 ? -3.600 26.749 61.898 1.00 28.56 101 GLY E O 1
ATOM 4733 N N . TRP C 1 104 ? -3.616 28.996 62.044 1.00 36.98 102 TRP E N 1
ATOM 4734 C CA . TRP C 1 104 ? -2.390 29.243 61.283 1.00 40.16 102 TRP E CA 1
ATOM 4735 C C . TRP C 1 104 ? -1.143 29.134 62.144 1.00 33.41 102 TRP E C 1
ATOM 4736 O O . TRP C 1 104 ? -1.095 29.718 63.251 1.00 29.00 102 TRP E O 1
ATOM 4747 N N . PHE C 1 105 ? -0.205 28.346 61.631 1.00 26.23 103 PHE E N 1
ATOM 4748 C CA . PHE C 1 105 ? 1.156 28.235 62.186 1.00 28.20 103 PHE E CA 1
ATOM 4749 C C . PHE C 1 105 ? 1.120 28.026 63.677 1.00 22.70 103 PHE E C 1
ATOM 4750 O O . PHE C 1 105 ? 1.578 28.838 64.427 1.00 22.37 103 PHE E O 1
ATOM 4758 N N . PRO C 1 106 ? 0.508 26.937 64.118 1.00 28.56 104 PRO E N 1
ATOM 4759 C CA . PRO C 1 106 ? 0.280 26.709 65.543 1.00 24.83 104 PRO E CA 1
ATOM 4760 C C . PRO C 1 106 ? 1.540 26.660 66.380 1.00 22.72 104 PRO E C 1
ATOM 4761 O O . PRO C 1 106 ? 1.445 26.984 67.536 1.00 21.97 104 PRO E O 1
ATOM 4765 N N . GLN C 1 107 ? 2.658 26.193 65.837 1.00 19.33 105 GLN E N 1
ATOM 4766 C CA . GLN C 1 107 ? 3.876 26.067 66.598 1.00 18.87 105 GLN E CA 1
ATOM 4767 C C . GLN C 1 107 ? 4.457 27.439 66.929 1.00 20.66 105 GLN E C 1
ATOM 4768 O O . GLN C 1 107 ? 5.085 27.580 67.951 1.00 24.33 105 GLN E O 1
ATOM 4774 N N . VAL C 1 108 ? 4.240 28.454 66.083 1.00 20.99 106 VAL E N 1
ATOM 4775 C CA . VAL C 1 108 ? 4.595 29.843 66.297 1.00 19.92 106 VAL E CA 1
ATOM 4776 C C . VAL C 1 108 ? 3.848 30.367 67.525 1.00 23.64 106 VAL E C 1
ATOM 4777 O O . VAL C 1 108 ? 4.456 30.833 68.521 1.00 21.74 106 VAL E O 1
ATOM 4781 N N . PHE C 1 109 ? 2.525 30.242 67.477 1.00 23.57 107 PHE E N 1
ATOM 4782 C CA . PHE C 1 109 ? 1.745 30.759 68.576 1.00 21.15 107 PHE E CA 1
ATOM 4783 C C . PHE C 1 109 ? 2.058 29.948 69.816 1.00 21.96 107 PHE E C 1
ATOM 4784 O O . PHE C 1 109 ? 2.144 30.533 70.890 1.00 26.08 107 PHE E O 1
ATOM 4792 N N . SER C 1 110 ? 2.283 28.650 69.709 1.00 22.31 108 SER E N 1
ATOM 4793 C CA . SER C 1 110 ? 2.613 27.873 70.943 1.00 22.06 108 SER E CA 1
ATOM 4794 C C . SER C 1 110 ? 3.926 28.274 71.599 1.00 23.80 108 SER E C 1
ATOM 4795 O O . SER C 1 110 ? 4.079 28.188 72.859 1.00 21.39 108 SER E O 1
ATOM 4798 N N . ILE C 1 111 ? 4.896 28.653 70.769 1.00 20.66 109 ILE E N 1
ATOM 4799 C CA . ILE C 1 111 ? 6.190 29.073 71.306 1.00 20.04 109 ILE E CA 1
ATOM 4800 C C . ILE C 1 111 ? 6.010 30.294 72.161 1.00 22.28 109 ILE E C 1
ATOM 4801 O O . ILE C 1 111 ? 6.574 30.453 73.241 1.00 20.54 109 ILE E O 1
ATOM 4806 N N . ILE C 1 112 ? 5.170 31.159 71.649 1.00 21.96 110 ILE E N 1
ATOM 4807 C CA . ILE C 1 112 ? 4.888 32.414 72.285 1.00 23.15 110 ILE E CA 1
ATOM 4808 C C . ILE C 1 112 ? 3.938 32.310 73.477 1.00 24.32 110 ILE E C 1
ATOM 4809 O O . ILE C 1 112 ? 4.210 32.895 74.565 1.00 22.85 110 ILE E O 1
ATOM 4814 N N . ASN C 1 113 ? 2.839 31.579 73.266 1.00 21.38 111 ASN E N 1
ATOM 4815 C CA . ASN C 1 113 ? 1.764 31.546 74.262 1.00 24.16 111 ASN E CA 1
ATOM 4816 C C . ASN C 1 113 ? 1.752 30.353 75.160 1.00 25.41 111 ASN E C 1
ATOM 4817 O O . ASN C 1 113 ? 0.980 30.343 76.061 1.00 29.22 111 ASN E O 1
ATOM 4822 N N . LYS C 1 114 ? 2.625 29.382 74.929 1.00 24.75 112 LYS E N 1
ATOM 4823 C CA . LYS C 1 114 ? 2.785 28.227 75.778 1.00 24.69 112 LYS E CA 1
ATOM 4824 C C . LYS C 1 114 ? 1.602 27.319 75.853 1.00 21.61 112 LYS E C 1
ATOM 4825 O O . LYS C 1 114 ? 1.603 26.442 76.694 1.00 23.03 112 LYS E O 1
ATOM 4831 N N . LEU C 1 115 ? 0.580 27.489 75.037 1.00 21.80 113 LEU E N 1
ATOM 4832 C CA . LEU C 1 115 ? -0.376 26.397 74.879 1.00 22.60 113 LEU E CA 1
ATOM 4833 C C . LEU C 1 115 ? 0.277 25.189 74.197 1.00 22.52 113 LEU E C 1
ATOM 4834 O O . LEU C 1 115 ? 1.217 25.351 73.436 1.00 23.30 113 LEU E O 1
ATOM 4839 N N . PRO C 1 116 ? -0.159 23.953 74.515 1.00 24.58 114 PRO E N 1
ATOM 4840 C CA . PRO C 1 116 ? 0.461 22.723 74.002 1.00 22.88 114 PRO E CA 1
ATOM 4841 C C . PRO C 1 116 ? 0.560 22.699 72.472 1.00 22.48 114 PRO E C 1
ATOM 4842 O O . PRO C 1 116 ? -0.290 23.266 71.751 1.00 23.03 114 PRO E O 1
ATOM 4846 N N . ILE C 1 117 ? 1.589 22.050 71.957 1.00 24.14 115 ILE E N 1
ATOM 4847 C CA . ILE C 1 117 ? 1.747 21.894 70.489 1.00 21.08 115 ILE E CA 1
ATOM 4848 C C . ILE C 1 117 ? 1.992 20.397 70.330 1.00 22.07 115 ILE E C 1
ATOM 4849 O O . ILE C 1 117 ? 2.497 19.748 71.264 1.00 18.07 115 ILE E O 1
ATOM 4854 N N . GLY C 1 118 ? 1.664 19.863 69.158 1.00 19.17 116 GLY E N 1
ATOM 4855 C CA . GLY C 1 118 ? 1.901 18.442 68.861 1.00 18.99 116 GLY E CA 1
ATOM 4856 C C . GLY C 1 118 ? 1.231 18.131 67.529 1.00 20.44 116 GLY E C 1
ATOM 4857 O O . GLY C 1 118 ? 1.049 19.056 66.747 1.00 19.93 116 GLY E O 1
ATOM 4858 N N . ALA C 1 119 ? 0.771 16.886 67.350 1.00 19.47 117 ALA E N 1
ATOM 4859 C CA . ALA C 1 119 ? 0.128 16.464 66.122 1.00 19.72 117 ALA E CA 1
ATOM 4860 C C . ALA C 1 119 ? -1.168 15.770 66.449 1.00 22.02 117 ALA E C 1
ATOM 4861 O O . ALA C 1 119 ? -1.284 15.014 67.429 1.00 15.17 117 ALA E O 1
ATOM 4863 N N . THR C 1 120 ? -2.121 16.025 65.555 1.00 22.30 118 THR E N 1
ATOM 4864 C CA . THR C 1 120 ? -3.457 15.528 65.652 1.00 22.25 118 THR E CA 1
ATOM 4865 C C . THR C 1 120 ? -3.903 14.839 64.374 1.00 25.67 118 THR E C 1
ATOM 4866 O O . THR C 1 120 ? -3.813 15.378 63.236 1.00 21.03 118 THR E O 1
ATOM 4870 N N . ILE C 1 121 ? -4.457 13.647 64.604 1.00 23.15 119 ILE E N 1
ATOM 4871 C CA . ILE C 1 121 ? -5.242 12.966 63.598 1.00 21.68 119 ILE E CA 1
ATOM 4872 C C . ILE C 1 121 ? -6.708 12.923 64.011 1.00 24.00 119 ILE E C 1
ATOM 4873 O O . ILE C 1 121 ? -7.064 12.302 65.025 1.00 18.65 119 ILE E O 1
ATOM 4878 N N . HIS C 1 122 ? -7.565 13.544 63.201 1.00 19.86 120 HIS E N 1
ATOM 4879 C CA . HIS C 1 122 ? -8.984 13.619 63.464 1.00 20.51 120 HIS E CA 1
ATOM 4880 C C . HIS C 1 122 ? -9.886 13.496 62.230 1.00 23.64 120 HIS E C 1
ATOM 4881 O O . HIS C 1 122 ? -9.425 13.761 61.081 1.00 18.90 120 HIS E O 1
ATOM 4888 N N . VAL C 1 123 ? -11.133 13.089 62.497 1.00 22.57 121 VAL E N 1
ATOM 4889 C CA . VAL C 1 123 ? -12.190 13.031 61.463 1.00 26.08 121 VAL E CA 1
ATOM 4890 C C . VAL C 1 123 ? -12.611 14.441 61.082 1.00 26.70 121 VAL E C 1
ATOM 4891 O O . VAL C 1 123 ? -12.900 15.270 61.955 1.00 27.41 121 VAL E O 1
ATOM 4895 N N . MET C 1 124 ? -12.605 14.690 59.779 1.00 25.21 122 MET E N 1
ATOM 4896 C CA . MET C 1 124 ? -13.083 15.977 59.270 1.00 26.23 122 MET E CA 1
ATOM 4897 C C . MET C 1 124 ? -14.597 16.132 59.436 1.00 28.28 122 MET E C 1
ATOM 4898 O O . MET C 1 124 ? -15.343 15.188 59.268 1.00 29.68 122 MET E O 1
ATOM 4903 N N . ASP C 1 125 ? -15.031 17.334 59.787 1.00 34.08 123 ASP E N 1
ATOM 4904 C CA . ASP C 1 125 ? -16.406 17.664 60.091 1.00 40.72 123 ASP E CA 1
ATOM 4905 C C . ASP C 1 125 ? -16.702 18.997 59.377 1.00 50.25 123 ASP E C 1
ATOM 4906 O O . ASP C 1 125 ? -15.900 19.498 58.594 1.00 44.70 123 ASP E O 1
ATOM 4911 N N . GLU C 1 126 ? -17.848 19.604 59.660 1.00 65.96 124 GLU E N 1
ATOM 4912 C CA . GLU C 1 126 ? -18.111 20.992 59.274 1.00 67.44 124 GLU E CA 1
ATOM 4913 C C . GLU C 1 126 ? -17.340 22.099 60.040 1.00 76.24 124 GLU E C 1
ATOM 4914 O O . GLU C 1 126 ? -17.850 23.214 60.060 1.00 98.87 124 GLU E O 1
ATOM 4920 N N . GLU C 1 127 ? -16.170 21.869 60.658 1.00 74.39 125 GLU E N 1
ATOM 4921 C CA . GLU C 1 127 ? -15.331 22.977 61.156 1.00 65.07 125 GLU E CA 1
ATOM 4922 C C . GLU C 1 127 ? -13.823 22.747 61.339 1.00 67.55 125 GLU E C 1
ATOM 4923 O O . GLU C 1 127 ? -13.424 21.865 62.116 1.00 55.75 125 GLU E O 1
ATOM 4929 N N . ILE C 1 128 ? -13.007 23.592 60.690 1.00 64.34 126 ILE E N 1
ATOM 4930 C CA . ILE C 1 128 ? -11.523 23.667 60.884 1.00 72.57 126 ILE E CA 1
ATOM 4931 C C . ILE C 1 128 ? -10.962 23.179 62.263 1.00 83.53 126 ILE E C 1
ATOM 4932 O O . ILE C 1 128 ? -10.752 23.938 63.249 1.00 59.08 126 ILE E O 1
ATOM 4937 N N . ASP C 1 129 ? -10.708 21.864 62.258 1.00 88.90 127 ASP E N 1
ATOM 4938 C CA . ASP C 1 129 ? -10.090 21.095 63.327 1.00 77.12 127 ASP E CA 1
ATOM 4939 C C . ASP C 1 129 ? -11.078 20.835 64.455 1.00 71.86 127 ASP E C 1
ATOM 4940 O O . ASP C 1 129 ? -10.747 21.042 65.611 1.00 91.69 127 ASP E O 1
ATOM 4945 N N . HIS C 1 130 ? -12.261 20.321 64.139 1.00 72.44 128 HIS E N 1
ATOM 4946 C CA . HIS C 1 130 ? -13.370 20.282 65.097 1.00 69.51 128 HIS E CA 1
ATOM 4947 C C . HIS C 1 130 ? -14.171 18.963 65.087 1.00 76.37 128 HIS E C 1
ATOM 4948 O O . HIS C 1 130 ? -15.357 19.007 65.441 1.00 70.26 128 HIS E O 1
ATOM 4955 N N . GLY C 1 131 ? -13.569 17.821 64.708 1.00 61.57 129 GLY E N 1
ATOM 4956 C CA . GLY C 1 131 ? -14.257 16.495 64.675 1.00 45.60 129 GLY E CA 1
ATOM 4957 C C . GLY C 1 131 ? -13.657 15.479 65.662 1.00 34.30 129 GLY E C 1
ATOM 4958 O O . GLY C 1 131 ? -12.791 15.801 66.435 1.00 34.38 129 GLY E O 1
ATOM 4959 N N . ASP C 1 132 ? -14.137 14.246 65.680 1.00 32.80 130 ASP E N 1
ATOM 4960 C CA . ASP C 1 132 ? -13.567 13.169 66.488 1.00 27.69 130 ASP E CA 1
ATOM 4961 C C . ASP C 1 132 ? -12.053 12.971 66.332 1.00 26.29 130 ASP E C 1
ATOM 4962 O O . ASP C 1 132 ? -11.510 12.845 65.212 1.00 20.27 130 ASP E O 1
ATOM 4967 N N . ILE C 1 133 ? -11.340 12.976 67.462 1.00 21.81 131 ILE E N 1
ATOM 4968 C CA . ILE C 1 133 ? -9.926 12.708 67.435 1.00 20.17 131 ILE E CA 1
ATOM 4969 C C . ILE C 1 133 ? -9.673 11.217 67.490 1.00 23.96 131 ILE E C 1
ATOM 4970 O O . ILE C 1 133 ? -10.259 10.548 68.332 1.00 26.27 131 ILE E O 1
ATOM 4975 N N . ILE C 1 134 ? -8.790 10.728 66.613 1.00 20.22 132 ILE E N 1
ATOM 4976 C CA . ILE C 1 134 ? -8.416 9.347 66.439 1.00 17.59 132 ILE E CA 1
ATOM 4977 C C . ILE C 1 134 ? -7.171 9.162 67.279 1.00 21.98 132 ILE E C 1
ATOM 4978 O O . ILE C 1 134 ? -7.143 8.326 68.161 1.00 22.03 132 ILE E O 1
ATOM 4983 N N . ILE C 1 135 ? -6.173 10.010 67.075 1.00 22.57 133 ILE E N 1
ATOM 4984 C CA . ILE C 1 135 ? -5.007 10.007 67.958 1.00 21.83 133 ILE E CA 1
ATOM 4985 C C . ILE C 1 135 ? -4.299 11.351 67.889 1.00 20.98 133 ILE E C 1
ATOM 4986 O O . ILE C 1 135 ? -4.255 12.025 66.843 1.00 16.85 133 ILE E O 1
ATOM 4991 N N . GLN C 1 136 ? -3.658 11.695 68.992 1.00 20.83 134 GLN E N 1
ATOM 4992 C CA . GLN C 1 136 ? -2.957 12.976 69.125 1.00 20.35 134 GLN E CA 1
ATOM 4993 C C . GLN C 1 136 ? -1.910 12.847 70.209 1.00 23.31 134 GLN E C 1
ATOM 4994 O O . GLN C 1 136 ? -2.089 12.033 71.112 1.00 22.00 134 GLN E O 1
ATOM 5000 N N . GLU C 1 137 ? -0.833 13.614 70.095 1.00 23.21 135 GLU E N 1
ATOM 5001 C CA . GLU C 1 137 ? 0.250 13.559 71.067 1.00 24.01 135 GLU E CA 1
ATOM 5002 C C . GLU C 1 137 ? 1.002 14.885 71.008 1.00 25.24 135 GLU E C 1
ATOM 5003 O O . GLU C 1 137 ? 1.304 15.425 69.936 1.00 21.18 135 GLU E O 1
ATOM 5009 N N . GLU C 1 138 ? 1.216 15.426 72.190 1.00 24.47 136 GLU E N 1
ATOM 5010 C CA . GLU C 1 138 ? 1.946 16.649 72.450 1.00 25.35 136 GLU E CA 1
ATOM 5011 C C . GLU C 1 138 ? 3.422 16.477 72.160 1.00 23.51 136 GLU E C 1
ATOM 5012 O O . GLU C 1 138 ? 3.966 15.385 72.359 1.00 23.36 136 GLU E O 1
ATOM 5018 N N . VAL C 1 139 ? 4.078 17.530 71.671 1.00 25.30 137 VAL E N 1
ATOM 5019 C CA . VAL C 1 139 ? 5.558 17.477 71.521 1.00 26.31 137 VAL E CA 1
ATOM 5020 C C . VAL C 1 139 ? 6.123 18.546 72.426 1.00 23.50 137 VAL E C 1
ATOM 5021 O O . VAL C 1 139 ? 5.476 19.552 72.651 1.00 24.94 137 VAL E O 1
ATOM 5025 N N . GLU C 1 140 ? 7.360 18.356 72.855 1.00 24.87 138 GLU E N 1
ATOM 5026 C CA . GLU C 1 140 ? 7.986 19.240 73.812 1.00 27.90 138 GLU E CA 1
ATOM 5027 C C . GLU C 1 140 ? 8.568 20.442 73.068 1.00 26.70 138 GLU E C 1
ATOM 5028 O O . GLU C 1 140 ? 9.104 20.285 71.952 1.00 22.56 138 GLU E O 1
ATOM 5034 N N . VAL C 1 141 ? 8.495 21.622 73.667 1.00 23.81 139 VAL E N 1
ATOM 5035 C CA . VAL C 1 141 ? 9.237 22.758 73.138 1.00 27.05 139 VAL E CA 1
ATOM 5036 C C . VAL C 1 141 ? 10.444 23.078 74.024 1.00 28.40 139 VAL E C 1
ATOM 5037 O O . VAL C 1 141 ? 10.283 23.592 75.103 1.00 26.27 139 VAL E O 1
ATOM 5041 N N . ASN C 1 142 ? 11.658 22.802 73.558 1.00 25.61 140 ASN E N 1
ATOM 5042 C CA . ASN C 1 142 ? 12.866 23.092 74.326 1.00 26.26 140 ASN E CA 1
ATOM 5043 C C . ASN C 1 142 ? 13.392 24.511 74.117 1.00 23.42 140 ASN E C 1
ATOM 5044 O O . ASN C 1 142 ? 13.103 25.118 73.091 1.00 23.10 140 ASN E O 1
ATOM 5049 N N . SER C 1 143 ? 14.218 25.005 75.037 1.00 22.72 141 SER E N 1
ATOM 5050 C CA . SER C 1 143 ? 14.629 26.431 75.063 1.00 22.51 141 SER E CA 1
ATOM 5051 C C . SER C 1 143 ? 15.316 26.848 73.801 1.00 20.73 141 SER E C 1
ATOM 5052 O O . SER C 1 143 ? 15.247 28.001 73.383 1.00 23.37 141 SER E O 1
ATOM 5055 N N . PHE C 1 144 ? 15.970 25.866 73.173 1.00 21.05 142 PHE E N 1
ATOM 5056 C CA . PHE C 1 144 ? 16.880 26.160 72.105 1.00 23.15 142 PHE E CA 1
ATOM 5057 C C . PHE C 1 144 ? 16.341 26.015 70.679 1.00 22.53 142 PHE E C 1
ATOM 5058 O O . PHE C 1 144 ? 17.132 25.948 69.708 1.00 20.43 142 PHE E O 1
ATOM 5066 N N . GLU C 1 145 ? 15.035 25.850 70.588 1.00 18.53 143 GLU E N 1
ATOM 5067 C CA . GLU C 1 145 ? 14.416 25.455 69.295 1.00 17.83 143 GLU E CA 1
ATOM 5068 C C . GLU C 1 145 ? 13.684 26.616 68.752 1.00 16.94 143 GLU E C 1
ATOM 5069 O O . GLU C 1 145 ? 13.103 27.371 69.528 1.00 19.39 143 GLU E O 1
ATOM 5075 N N . ASN C 1 146 ? 13.670 26.782 67.429 1.00 20.41 144 ASN E N 1
ATOM 5076 C CA . ASN C 1 146 ? 12.746 27.733 66.809 1.00 17.74 144 ASN E CA 1
ATOM 5077 C C . ASN C 1 146 ? 11.503 27.091 66.111 1.00 17.72 144 ASN E C 1
ATOM 5078 O O . ASN C 1 146 ? 11.265 25.888 66.189 1.00 15.88 144 ASN E O 1
ATOM 5083 N N . SER C 1 147 ? 10.750 27.925 65.390 1.00 17.65 145 SER E N 1
ATOM 5084 C CA . SER C 1 147 ? 9.549 27.539 64.668 1.00 17.26 145 SER E CA 1
ATOM 5085 C C . SER C 1 147 ? 9.906 26.364 63.834 1.00 18.47 145 SER E C 1
ATOM 5086 O O . SER C 1 147 ? 9.174 25.361 63.783 1.00 19.94 145 SER E O 1
ATOM 5089 N N . PHE C 1 148 ? 11.049 26.438 63.185 1.00 21.01 146 PHE E N 1
ATOM 5090 C CA . PHE C 1 148 ? 11.440 25.356 62.286 1.00 20.77 146 PHE E CA 1
ATOM 5091 C C . PHE C 1 148 ? 11.720 24.086 63.013 1.00 21.03 146 PHE E C 1
ATOM 5092 O O . PHE C 1 148 ? 11.225 23.053 62.584 1.00 21.33 146 PHE E O 1
ATOM 5100 N N . ASP C 1 149 ? 12.459 24.134 64.123 1.00 19.62 147 ASP E N 1
ATOM 5101 C CA . ASP C 1 149 ? 12.735 22.922 64.870 1.00 21.64 147 ASP E CA 1
ATOM 5102 C C . ASP C 1 149 ? 11.469 22.238 65.413 1.00 20.16 147 ASP E C 1
ATOM 5103 O O . ASP C 1 149 ? 11.420 21.044 65.437 1.00 18.82 147 ASP E O 1
ATOM 5108 N N . VAL C 1 150 ? 10.551 22.997 66.010 1.00 21.47 148 VAL E N 1
ATOM 5109 C CA . VAL C 1 150 ? 9.306 22.494 66.550 1.00 23.96 148 VAL E CA 1
ATOM 5110 C C . VAL C 1 150 ? 8.410 21.924 65.404 1.00 24.86 148 VAL E C 1
ATOM 5111 O O . VAL C 1 150 ? 7.972 20.778 65.459 1.00 19.84 148 VAL E O 1
ATOM 5115 N N . TYR C 1 151 ? 8.212 22.683 64.341 1.00 23.63 149 TYR E N 1
ATOM 5116 C CA . TYR C 1 151 ? 7.514 22.185 63.179 1.00 25.52 149 TYR E CA 1
ATOM 5117 C C . TYR C 1 151 ? 7.991 20.824 62.681 1.00 26.40 149 TYR E C 1
ATOM 5118 O O . TYR C 1 151 ? 7.172 19.928 62.362 1.00 25.42 149 TYR E O 1
ATOM 5127 N N . ALA C 1 152 ? 9.295 20.612 62.677 1.00 26.40 150 ALA E N 1
ATOM 5128 C CA . ALA C 1 152 ? 9.846 19.351 62.207 1.00 27.45 150 ALA E CA 1
ATOM 5129 C C . ALA C 1 152 ? 9.617 18.196 63.184 1.00 29.33 150 ALA E C 1
ATOM 5130 O O . ALA C 1 152 ? 9.489 17.030 62.793 1.00 28.91 150 ALA E O 1
ATOM 5132 N N . LYS C 1 153 ? 9.626 18.495 64.475 1.00 26.95 151 LYS E N 1
ATOM 5133 C CA . LYS C 1 153 ? 9.218 17.507 65.448 1.00 26.86 151 LYS E CA 1
ATOM 5134 C C . LYS C 1 153 ? 7.781 17.097 65.234 1.00 24.13 151 LYS E C 1
ATOM 5135 O O . LYS C 1 153 ? 7.461 15.918 65.471 1.00 22.69 151 LYS E O 1
ATOM 5141 N N . VAL C 1 154 ? 6.960 18.082 64.877 1.00 20.92 152 VAL E N 1
ATOM 5142 C CA . VAL C 1 154 ? 5.541 17.907 64.734 1.00 21.08 152 VAL E CA 1
ATOM 5143 C C . VAL C 1 154 ? 5.234 17.050 63.511 1.00 25.08 152 VAL E C 1
ATOM 5144 O O . VAL C 1 154 ? 4.484 16.065 63.586 1.00 23.22 152 VAL E O 1
ATOM 5148 N N . GLN C 1 155 ? 5.894 17.387 62.401 1.00 25.69 153 GLN E N 1
ATOM 5149 C CA . GLN C 1 155 ? 5.736 16.646 61.160 1.00 25.52 153 GLN E CA 1
ATOM 5150 C C . GLN C 1 155 ? 6.222 15.220 61.396 1.00 23.15 153 GLN E C 1
ATOM 5151 O O . GLN C 1 155 ? 5.562 14.260 61.023 1.00 23.35 153 GLN E O 1
ATOM 5157 N N . LYS C 1 156 ? 7.354 15.016 62.026 1.00 23.91 154 LYS E N 1
ATOM 5158 C CA . LYS C 1 156 ? 7.722 13.661 62.361 1.00 27.69 154 LYS E CA 1
ATOM 5159 C C . LYS C 1 156 ? 6.676 12.930 63.241 1.00 25.53 154 LYS E C 1
ATOM 5160 O O . LYS C 1 156 ? 6.411 11.740 63.067 1.00 27.55 154 LYS E O 1
ATOM 5166 N N . LYS C 1 157 ? 6.094 13.591 64.222 1.00 26.91 155 LYS E N 1
ATOM 5167 C CA . LYS C 1 157 ? 5.063 12.949 65.044 1.00 25.20 155 LYS E CA 1
ATOM 5168 C C . LYS C 1 157 ? 3.785 12.650 64.246 1.00 22.55 155 LYS E C 1
ATOM 5169 O O . LYS C 1 157 ? 3.161 11.605 64.364 1.00 19.25 155 LYS E O 1
ATOM 5175 N N . GLU C 1 158 ? 3.409 13.557 63.366 1.00 23.13 156 GLU E N 1
ATOM 5176 C CA . GLU C 1 158 ? 2.325 13.241 62.395 1.00 22.86 156 GLU E CA 1
ATOM 5177 C C . GLU C 1 158 ? 2.538 11.940 61.681 1.00 23.98 156 GLU E C 1
ATOM 5178 O O . GLU C 1 158 ? 1.685 11.071 61.698 1.00 24.05 156 GLU E O 1
ATOM 5184 N N . VAL C 1 159 ? 3.672 11.808 61.019 1.00 23.28 157 VAL E N 1
ATOM 5185 C CA . VAL C 1 159 ? 3.974 10.556 60.350 1.00 23.47 157 VAL E CA 1
ATOM 5186 C C . VAL C 1 159 ? 4.006 9.324 61.296 1.00 24.44 157 VAL E C 1
ATOM 5187 O O . VAL C 1 159 ? 3.490 8.227 60.991 1.00 27.02 157 VAL E O 1
ATOM 5191 N N . GLU C 1 160 ? 4.542 9.496 62.494 1.00 21.52 158 GLU E N 1
ATOM 5192 C CA . GLU C 1 160 ? 4.587 8.417 63.490 1.00 24.18 158 GLU E CA 1
ATOM 5193 C C . GLU C 1 160 ? 3.181 8.017 63.882 1.00 22.84 158 GLU E C 1
ATOM 5194 O O . GLU C 1 160 ? 2.872 6.847 63.912 1.00 24.19 158 GLU E O 1
ATOM 5200 N N . LEU C 1 161 ? 2.305 8.987 64.170 1.00 23.38 159 LEU E N 1
ATOM 5201 C CA . LEU C 1 161 ? 0.898 8.684 64.456 1.00 20.34 159 LEU E CA 1
ATOM 5202 C C . LEU C 1 161 ? 0.171 8.029 63.325 1.00 22.15 159 LEU E C 1
ATOM 5203 O O . LEU C 1 161 ? -0.591 7.068 63.526 1.00 19.17 159 LEU E O 1
ATOM 5208 N N . PHE C 1 162 ? 0.342 8.546 62.120 1.00 22.68 160 PHE E N 1
ATOM 5209 C CA . PHE C 1 162 ? -0.432 8.001 61.023 1.00 21.52 160 PHE E CA 1
ATOM 5210 C C . PHE C 1 162 ? -0.022 6.538 60.800 1.00 22.84 160 PHE E C 1
ATOM 5211 O O . PHE C 1 162 ? -0.849 5.668 60.505 1.00 22.23 160 PHE E O 1
ATOM 5219 N N . THR C 1 163 ? 1.258 6.238 61.012 1.00 22.71 161 THR E N 1
ATOM 5220 C CA . THR C 1 163 ? 1.774 4.881 60.886 1.00 21.22 161 THR E CA 1
ATOM 5221 C C . THR C 1 163 ? 1.098 4.026 61.954 1.00 24.31 161 THR E C 1
ATOM 5222 O O . THR C 1 163 ? 0.733 2.909 61.649 1.00 26.43 161 THR E O 1
ATOM 5226 N N . LYS C 1 164 ? 0.873 4.537 63.174 1.00 24.26 162 LYS E N 1
ATOM 5227 C CA A LYS C 1 164 ? 0.310 3.769 64.281 0.50 24.45 162 LYS E CA 1
ATOM 5228 C CA B LYS C 1 164 ? 0.322 3.697 64.240 0.50 24.00 162 LYS E CA 1
ATOM 5229 C C . LYS C 1 164 ? -1.160 3.445 64.022 1.00 24.05 162 LYS E C 1
ATOM 5230 O O . LYS C 1 164 ? -1.616 2.431 64.414 1.00 28.89 162 LYS E O 1
ATOM 5241 N N . VAL C 1 165 ? -1.922 4.322 63.348 1.00 23.75 163 VAL E N 1
ATOM 5242 C CA . VAL C 1 165 ? -3.331 4.069 63.214 1.00 23.35 163 VAL E CA 1
ATOM 5243 C C . VAL C 1 165 ? -3.822 3.745 61.797 1.00 22.08 163 VAL E C 1
ATOM 5244 O O . VAL C 1 165 ? -4.992 3.473 61.606 1.00 20.63 163 VAL E O 1
ATOM 5248 N N . ILE C 1 166 ? -2.966 3.736 60.792 1.00 22.70 164 ILE E N 1
ATOM 5249 C CA . ILE C 1 166 ? -3.475 3.617 59.409 1.00 19.86 164 ILE E CA 1
ATOM 5250 C C . ILE C 1 166 ? -4.237 2.275 59.185 1.00 22.14 164 ILE E C 1
ATOM 5251 O O . ILE C 1 166 ? -5.278 2.294 58.579 1.00 21.89 164 ILE E O 1
ATOM 5256 N N . ASP C 1 167 ? -3.769 1.152 59.747 1.00 25.44 165 ASP E N 1
ATOM 5257 C CA . ASP C 1 167 ? -4.457 -0.157 59.741 1.00 26.94 165 ASP E CA 1
ATOM 5258 C C . ASP C 1 167 ? -5.849 -0.181 60.379 1.00 26.13 165 ASP E C 1
ATOM 5259 O O . ASP C 1 167 ? -6.814 -0.632 59.772 1.00 25.68 165 ASP E O 1
ATOM 5264 N N . ASP C 1 168 ? -5.977 0.405 61.556 1.00 24.34 166 ASP E N 1
ATOM 5265 C CA . ASP C 1 168 ? -7.281 0.586 62.206 1.00 26.16 166 ASP E CA 1
ATOM 5266 C C . ASP C 1 168 ? -8.202 1.371 61.278 1.00 23.84 166 ASP E C 1
ATOM 5267 O O . ASP C 1 168 ? -9.371 1.042 61.139 1.00 22.92 166 ASP E O 1
ATOM 5272 N N . ILE C 1 169 ? -7.717 2.440 60.658 1.00 23.57 167 ILE E N 1
ATOM 5273 C CA . ILE C 1 169 ? -8.617 3.177 59.743 1.00 21.32 167 ILE E CA 1
ATOM 5274 C C . ILE C 1 169 ? -9.047 2.303 58.547 1.00 25.43 167 ILE E C 1
ATOM 5275 O O . ILE C 1 169 ? -10.218 2.279 58.189 1.00 25.67 167 ILE E O 1
ATOM 5280 N N . LEU C 1 170 ? -8.091 1.570 57.971 1.00 24.61 168 LEU E N 1
ATOM 5281 C CA . LEU C 1 170 ? -8.371 0.788 56.797 1.00 24.96 168 LEU E CA 1
ATOM 5282 C C . LEU C 1 170 ? -9.330 -0.332 57.145 1.00 31.95 168 LEU E C 1
ATOM 5283 O O . LEU C 1 170 ? -10.166 -0.678 56.310 1.00 26.93 168 LEU E O 1
ATOM 5288 N N . ASN C 1 171 ? -9.238 -0.836 58.377 1.00 29.88 169 ASN E N 1
ATOM 5289 C CA . ASN C 1 171 ? -10.101 -1.901 58.860 1.00 30.20 169 ASN E CA 1
ATOM 5290 C C . ASN C 1 171 ? -11.418 -1.346 59.310 1.00 29.18 169 ASN E C 1
ATOM 5291 O O . ASN C 1 171 ? -12.228 -2.051 59.830 1.00 40.13 169 ASN E O 1
ATOM 5296 N N . ASN C 1 172 ? -11.627 -0.051 59.157 1.00 28.36 170 ASN E N 1
ATOM 5297 C CA . ASN C 1 172 ? -12.735 0.640 59.780 1.00 27.03 170 ASN E CA 1
ATOM 5298 C C . ASN C 1 172 ? -12.984 0.434 61.281 1.00 28.98 170 ASN E C 1
ATOM 5299 O O . ASN C 1 172 ? -14.111 0.334 61.760 1.00 29.99 170 ASN E O 1
ATOM 5304 N N . LYS C 1 173 ? -11.934 0.356 62.070 1.00 26.82 171 LYS E N 1
ATOM 5305 C CA . LYS C 1 173 ? -12.200 0.157 63.491 1.00 26.04 171 LYS E CA 1
ATOM 5306 C C . LYS C 1 173 ? -11.155 1.010 64.176 1.00 22.18 171 LYS E C 1
ATOM 5307 O O . LYS C 1 173 ? -10.071 0.528 64.436 1.00 19.62 171 LYS E O 1
ATOM 5313 N N . PHE C 1 174 ? -11.473 2.262 64.466 1.00 19.66 172 PHE E N 1
ATOM 5314 C CA . PHE C 1 174 ? -10.402 3.194 64.893 1.00 18.58 172 PHE E CA 1
ATOM 5315 C C . PHE C 1 174 ? -10.931 4.068 65.981 1.00 15.92 172 PHE E C 1
ATOM 5316 O O . PHE C 1 174 ? -12.105 4.184 66.064 1.00 16.72 172 PHE E O 1
ATOM 5324 N N . THR C 1 175 ? -10.101 4.528 66.902 1.00 18.11 173 THR E N 1
ATOM 5325 C CA . THR C 1 175 ? -10.524 5.423 67.985 1.00 18.03 173 THR E CA 1
ATOM 5326 C C . THR C 1 175 ? -11.227 6.713 67.539 1.00 18.55 173 THR E C 1
ATOM 5327 O O . THR C 1 175 ? -10.786 7.343 66.597 1.00 18.67 173 THR E O 1
ATOM 5331 N N . ARG C 1 176 ? -12.327 7.066 68.178 1.00 16.08 174 ARG E N 1
ATOM 5332 C CA . ARG C 1 176 ? -12.994 8.332 67.977 1.00 17.05 174 ARG E CA 1
ATOM 5333 C C . ARG C 1 176 ? -13.401 8.910 69.353 1.00 20.38 174 ARG E C 1
ATOM 5334 O O . ARG C 1 176 ? -14.325 8.384 69.975 1.00 19.84 174 ARG E O 1
ATOM 5342 N N . ILE C 1 177 ? -12.732 9.970 69.800 1.00 20.09 175 ILE E N 1
ATOM 5343 C CA . ILE C 1 177 ? -13.115 10.750 70.979 1.00 24.73 175 ILE E CA 1
ATOM 5344 C C . ILE C 1 177 ? -13.410 12.199 70.642 1.00 26.56 175 ILE E C 1
ATOM 5345 O O . ILE C 1 177 ? -12.614 12.816 69.955 1.00 27.44 175 ILE E O 1
ATOM 5350 N N . LYS C 1 178 ? -14.473 12.763 71.192 1.00 33.23 176 LYS E N 1
ATOM 5351 C CA . LYS C 1 178 ? -14.821 14.171 70.965 1.00 36.69 176 LYS E CA 1
ATOM 5352 C C . LYS C 1 178 ? -13.780 15.103 71.535 1.00 43.35 176 LYS E C 1
ATOM 5353 O O . LYS C 1 178 ? -13.259 14.857 72.616 1.00 38.24 176 LYS E O 1
ATOM 5359 N N . PRO C 1 179 ? -13.446 16.183 70.811 1.00 45.19 177 PRO E N 1
ATOM 5360 C CA . PRO C 1 179 ? -12.411 17.057 71.373 1.00 48.57 177 PRO E CA 1
ATOM 5361 C C . PRO C 1 179 ? -12.870 17.595 72.726 1.00 51.29 177 PRO E C 1
ATOM 5362 O O . PRO C 1 179 ? -14.054 17.917 72.840 1.00 40.95 177 PRO E O 1
ATOM 5366 N N . ASN C 1 180 ? -11.969 17.694 73.710 1.00 50.29 178 ASN E N 1
ATOM 5367 C CA . ASN C 1 180 ? -12.383 17.833 75.111 1.00 59.06 178 ASN E CA 1
ATOM 5368 C C . ASN C 1 180 ? -12.952 19.211 75.472 1.00 62.14 178 ASN E C 1
ATOM 5369 O O . ASN C 1 180 ? -13.911 19.305 76.249 1.00 60.25 178 ASN E O 1
ATOM 5374 N N . SER C 1 181 ? -12.366 20.259 74.884 1.00 59.84 179 SER E N 1
ATOM 5375 C CA . SER C 1 181 ? -12.832 21.637 75.017 1.00 50.48 179 SER E CA 1
ATOM 5376 C C . SER C 1 181 ? -12.827 22.366 73.681 1.00 41.85 179 SER E C 1
ATOM 5377 O O . SER C 1 181 ? -12.454 21.763 72.644 1.00 40.61 179 SER E O 1
ATOM 5380 N N . GLU C 1 182 ? -13.136 23.664 73.728 1.00 36.55 180 GLU E N 1
ATOM 5381 C CA . GLU C 1 182 ? -13.201 24.507 72.514 1.00 48.16 180 GLU E CA 1
ATOM 5382 C C . GLU C 1 182 ? -11.856 25.105 72.057 1.00 37.02 180 GLU E C 1
ATOM 5383 O O . GLU C 1 182 ? -11.699 25.422 70.870 1.00 39.67 180 GLU E O 1
ATOM 5389 N N . GLY C 1 183 ? -10.901 25.190 72.979 1.00 30.83 181 GLY E N 1
ATOM 5390 C CA . GLY C 1 183 ? -9.590 25.766 72.725 1.00 32.97 181 GLY E CA 1
ATOM 5391 C C . GLY C 1 183 ? -9.645 27.115 72.067 1.00 31.57 181 GLY E C 1
ATOM 5392 O O . GLY C 1 183 ? -10.311 27.995 72.583 1.00 33.46 181 GLY E O 1
ATOM 5393 N N . ASN C 1 184 ? -8.957 27.314 70.940 1.00 35.07 182 ASN E N 1
ATOM 5394 C CA . ASN C 1 184 ? -8.735 28.691 70.447 1.00 30.57 182 ASN E CA 1
ATOM 5395 C C . ASN C 1 184 ? -8.189 28.715 69.062 1.00 29.28 182 ASN E C 1
ATOM 5396 O O . ASN C 1 184 ? -7.506 27.778 68.677 1.00 27.24 182 ASN E O 1
ATOM 5401 N N . TYR C 1 185 ? -8.572 29.751 68.323 1.00 30.82 183 TYR E N 1
ATOM 5402 C CA . TYR C 1 185 ? -8.278 29.885 66.881 1.00 31.77 183 TYR E CA 1
ATOM 5403 C C . TYR C 1 185 ? -7.449 31.174 66.571 1.00 31.27 183 TYR E C 1
ATOM 5404 O O . TYR C 1 185 ? -7.745 32.246 67.080 1.00 36.08 183 TYR E O 1
ATOM 5413 N N . ASN C 1 186 ? -6.365 31.012 65.810 1.00 29.52 184 ASN E N 1
ATOM 5414 C CA . ASN C 1 186 ? -5.541 32.104 65.284 1.00 31.44 184 ASN E CA 1
ATOM 5415 C C . ASN C 1 186 ? -5.653 32.187 63.760 1.00 28.07 184 ASN E C 1
ATOM 5416 O O . ASN C 1 186 ? -5.344 31.237 63.028 1.00 27.43 184 ASN E O 1
ATOM 5421 N N . SER C 1 187 ? -6.085 33.336 63.275 1.00 33.65 185 SER E N 1
ATOM 5422 C CA . SER C 1 187 ? -6.191 33.500 61.817 1.00 40.97 185 SER E CA 1
ATOM 5423 C C . SER C 1 187 ? -4.861 34.010 61.243 1.00 51.37 185 SER E C 1
ATOM 5424 O O . SER C 1 187 ? -4.011 34.570 61.958 1.00 40.20 185 SER E O 1
ATOM 5427 N N . ILE C 1 188 ? -4.730 33.839 59.930 1.00 55.99 186 ILE E N 1
ATOM 5428 C CA . ILE C 1 188 ? -3.593 34.346 59.187 1.00 54.95 186 ILE E CA 1
ATOM 5429 C C . ILE C 1 188 ? -3.446 35.863 59.435 1.00 51.98 186 ILE E C 1
ATOM 5430 O O . ILE C 1 188 ? -2.322 36.338 59.568 1.00 59.99 186 ILE E O 1
ATOM 5435 N N . HIS C 1 189 ? -4.525 36.619 59.623 1.00 44.34 187 HIS E N 1
ATOM 5436 C CA A HIS C 1 189 ? -4.345 38.012 59.971 0.50 45.69 187 HIS E CA 1
ATOM 5437 C CA B HIS C 1 189 ? -4.451 38.034 60.017 0.50 43.48 187 HIS E CA 1
ATOM 5438 C C . HIS C 1 189 ? -3.926 38.237 61.437 1.00 47.28 187 HIS E C 1
ATOM 5439 O O . HIS C 1 189 ? -3.517 39.345 61.792 1.00 47.10 187 HIS E O 1
ATOM 5452 N N . ASP C 1 190 ? -3.991 37.220 62.296 1.00 48.37 188 ASP E N 1
ATOM 5453 C CA . ASP C 1 190 ? -3.461 37.353 63.677 1.00 44.32 188 ASP E CA 1
ATOM 5454 C C . ASP C 1 190 ? -1.954 37.176 63.590 1.00 34.69 188 ASP E C 1
ATOM 5455 O O . ASP C 1 190 ? -1.174 37.796 64.289 1.00 34.99 188 ASP E O 1
ATOM 5460 N N . TYR C 1 191 ? -1.551 36.333 62.665 1.00 32.04 189 TYR E N 1
ATOM 5461 C CA . TYR C 1 191 ? -0.167 36.091 62.459 1.00 35.32 189 TYR E CA 1
ATOM 5462 C C . TYR C 1 191 ? 0.511 37.337 61.878 1.00 47.35 189 TYR E C 1
ATOM 5463 O O . TYR C 1 191 ? 1.605 37.656 62.330 1.00 42.99 189 TYR E O 1
ATOM 5472 N N . LYS C 1 192 ? -0.117 38.028 60.916 1.00 45.53 190 LYS E N 1
ATOM 5473 C CA . LYS C 1 192 ? 0.495 39.179 60.242 1.00 52.86 190 LYS E CA 1
ATOM 5474 C C . LYS C 1 192 ? 0.633 40.348 61.205 1.00 51.02 190 LYS E C 1
ATOM 5475 O O . LYS C 1 192 ? 1.649 41.028 61.246 1.00 54.07 190 LYS E O 1
ATOM 5481 N N . ASN C 1 193 ? -0.401 40.548 62.004 1.00 45.10 191 ASN E N 1
ATOM 5482 C CA . ASN C 1 193 ? -0.364 41.518 63.068 1.00 44.02 191 ASN E CA 1
ATOM 5483 C C . ASN C 1 193 ? 0.742 41.344 64.065 1.00 46.13 191 ASN E C 1
ATOM 5484 O O . ASN C 1 193 ? 0.856 42.131 64.983 1.00 47.87 191 ASN E O 1
ATOM 5489 N N . MET C 1 194 ? 1.481 40.256 63.957 1.00 45.53 192 MET E N 1
ATOM 5490 C CA . MET C 1 194 ? 2.442 39.917 64.982 1.00 48.96 192 MET E CA 1
ATOM 5491 C C . MET C 1 194 ? 3.870 40.051 64.434 1.00 43.94 192 MET E C 1
ATOM 5492 O O . MET C 1 194 ? 4.817 40.012 65.219 1.00 42.59 192 MET E O 1
ATOM 5497 N N . CYS C 1 195 ? 3.994 40.168 63.109 1.00 38.68 193 CYS E N 1
ATOM 5498 C CA . CYS C 1 195 ? 5.274 40.198 62.387 1.00 40.84 193 CYS E CA 1
ATOM 5499 C C . CYS C 1 195 ? 6.063 41.508 62.493 1.00 42.92 193 CYS E C 1
ATOM 5500 O O . CYS C 1 195 ? 7.308 41.501 62.344 1.00 33.13 193 CYS E O 1
ATOM 5503 N N . GLU C 1 196 ? 5.337 42.591 62.764 1.00 36.05 194 GLU E N 1
ATOM 5504 C CA . GLU C 1 196 ? 5.941 43.888 62.909 1.00 43.44 194 GLU E CA 1
ATOM 5505 C C . GLU C 1 196 ? 6.244 44.158 64.366 1.00 41.42 194 GLU E C 1
ATOM 5506 O O . GLU C 1 196 ? 5.375 44.274 65.234 1.00 35.13 194 GLU E O 1
ATOM 5512 N N . ILE C 1 197 ? 7.536 44.269 64.617 1.00 36.66 195 ILE E N 1
ATOM 5513 C CA . ILE C 1 197 ? 8.011 44.350 65.969 1.00 39.66 195 ILE E CA 1
ATOM 5514 C C . ILE C 1 197 ? 7.629 45.746 66.397 1.00 39.33 195 ILE E C 1
ATOM 5515 O O . ILE C 1 197 ? 7.661 46.670 65.594 1.00 35.79 195 ILE E O 1
ATOM 5520 N N . ASP C 1 198 ? 7.240 45.882 67.651 1.00 46.14 196 ASP E N 1
ATOM 5521 C CA . ASP C 1 198 ? 7.109 47.201 68.249 1.00 46.04 196 ASP E CA 1
ATOM 5522 C C . ASP C 1 198 ? 8.245 47.478 69.240 1.00 40.51 196 ASP E C 1
ATOM 5523 O O . ASP C 1 198 ? 8.304 46.967 70.350 1.00 42.63 196 ASP E O 1
ATOM 5528 N N . LEU C 1 199 ? 9.136 48.355 68.813 1.00 41.73 197 LEU E N 1
ATOM 5529 C CA . LEU C 1 199 ? 10.433 48.523 69.425 1.00 35.42 197 LEU E CA 1
ATOM 5530 C C . LEU C 1 199 ? 10.267 49.083 70.820 1.00 31.77 197 LEU E C 1
ATOM 5531 O O . LEU C 1 199 ? 11.165 48.935 71.672 1.00 37.00 197 LEU E O 1
ATOM 5536 N N . ASP C 1 200 ? 9.118 49.720 71.070 1.00 37.02 198 ASP E N 1
ATOM 5537 C CA . ASP C 1 200 ? 8.780 50.252 72.423 1.00 37.38 198 ASP E CA 1
ATOM 5538 C C . ASP C 1 200 ? 8.089 49.254 73.371 1.00 37.44 198 ASP E C 1
ATOM 5539 O O . ASP C 1 200 ? 8.131 49.367 74.611 1.00 37.47 198 ASP E O 1
ATOM 5544 N N . LYS C 1 201 ? 7.510 48.204 72.811 1.00 36.76 199 LYS E N 1
ATOM 5545 C CA . LYS C 1 201 ? 6.897 47.202 73.683 1.00 37.29 199 LYS E CA 1
ATOM 5546 C C . LYS C 1 201 ? 7.852 46.700 74.737 1.00 33.13 199 LYS E C 1
ATOM 5547 O O . LYS C 1 201 ? 8.993 46.381 74.449 1.00 33.78 199 LYS E O 1
ATOM 5553 N N . ILE C 1 202 ? 7.368 46.581 75.960 1.00 37.54 200 ILE E N 1
ATOM 5554 C CA . ILE C 1 202 ? 8.195 46.247 77.118 1.00 39.56 200 ILE E CA 1
ATOM 5555 C C . ILE C 1 202 ? 7.960 44.781 77.193 1.00 42.05 200 ILE E C 1
ATOM 5556 O O . ILE C 1 202 ? 6.889 44.364 76.766 1.00 42.39 200 ILE E O 1
ATOM 5561 N N . VAL C 1 203 ? 8.919 44.038 77.741 1.00 38.39 201 VAL E N 1
ATOM 5562 C CA . VAL C 1 203 ? 8.876 42.590 77.702 1.00 30.97 201 VAL E CA 1
ATOM 5563 C C . VAL C 1 203 ? 10.035 42.119 78.537 1.00 28.55 201 VAL E C 1
ATOM 5564 O O . VAL C 1 203 ? 10.980 42.858 78.688 1.00 31.41 201 VAL E O 1
ATOM 5568 N N . THR C 1 204 ? 10.005 40.899 79.056 1.00 27.28 202 THR E N 1
ATOM 5569 C CA . THR C 1 204 ? 11.253 40.282 79.502 1.00 27.07 202 THR E CA 1
ATOM 5570 C C . THR C 1 204 ? 12.122 39.755 78.345 1.00 26.60 202 THR E C 1
ATOM 5571 O O . THR C 1 204 ? 11.693 39.578 77.174 1.00 28.45 202 THR E O 1
ATOM 5575 N N . MET C 1 205 ? 13.369 39.529 78.692 1.00 28.04 203 MET E N 1
ATOM 5576 C CA . MET C 1 205 ? 14.354 38.983 77.742 1.00 30.67 203 MET E CA 1
ATOM 5577 C C . MET C 1 205 ? 13.878 37.612 77.259 1.00 30.47 203 MET E C 1
ATOM 5578 O O . MET C 1 205 ? 14.083 37.261 76.069 1.00 20.42 203 MET E O 1
ATOM 5583 N N . ARG C 1 206 ? 13.317 36.835 78.194 1.00 29.97 204 ARG E N 1
ATOM 5584 C CA . ARG C 1 206 ? 12.739 35.522 77.850 1.00 30.80 204 ARG E CA 1
ATOM 5585 C C . ARG C 1 206 ? 11.644 35.656 76.782 1.00 28.65 204 ARG E C 1
ATOM 5586 O O . ARG C 1 206 ? 11.673 35.003 75.755 1.00 25.59 204 ARG E O 1
ATOM 5594 N N . GLU C 1 207 ? 10.729 36.586 76.981 1.00 25.04 205 GLU E N 1
ATOM 5595 C CA . GLU C 1 207 ? 9.700 36.852 76.001 1.00 28.74 205 GLU E CA 1
ATOM 5596 C C . GLU C 1 207 ? 10.198 37.386 74.657 1.00 24.37 205 GLU E C 1
ATOM 5597 O O . GLU C 1 207 ? 9.560 37.130 73.603 1.00 24.19 205 GLU E O 1
ATOM 5603 N N . ALA C 1 208 ? 11.233 38.236 74.710 1.00 22.53 206 ALA E N 1
ATOM 5604 C CA . ALA C 1 208 ? 11.808 38.755 73.457 1.00 25.65 206 ALA E CA 1
ATOM 5605 C C . ALA C 1 208 ? 12.443 37.563 72.750 1.00 23.51 206 ALA E C 1
ATOM 5606 O O . ALA C 1 208 ? 12.218 37.309 71.576 1.00 25.14 206 ALA E O 1
ATOM 5608 N N . ILE C 1 209 ? 13.195 36.770 73.482 1.00 22.95 207 ILE E N 1
ATOM 5609 C CA . ILE C 1 209 ? 13.776 35.581 72.876 1.00 26.23 207 ILE E CA 1
ATOM 5610 C C . ILE C 1 209 ? 12.756 34.586 72.349 1.00 27.38 207 ILE E C 1
ATOM 5611 O O . ILE C 1 209 ? 12.968 33.984 71.288 1.00 23.02 207 ILE E O 1
ATOM 5616 N N . ASP C 1 210 ? 11.681 34.370 73.099 1.00 28.09 208 ASP E N 1
ATOM 5617 C CA . ASP C 1 210 ? 10.682 33.398 72.681 1.00 24.96 208 ASP E CA 1
ATOM 5618 C C . ASP C 1 210 ? 9.955 33.991 71.478 1.00 26.04 208 ASP E C 1
ATOM 5619 O O . ASP C 1 210 ? 9.605 33.254 70.575 1.00 23.20 208 ASP E O 1
ATOM 5624 N N . TYR C 1 211 ? 9.762 35.310 71.418 1.00 23.42 209 TYR E N 1
ATOM 5625 C CA . TYR C 1 211 ? 9.048 35.849 70.268 1.00 24.31 209 TYR E CA 1
ATOM 5626 C C . TYR C 1 211 ? 9.924 35.660 69.043 1.00 26.05 209 TYR E C 1
ATOM 5627 O O . TYR C 1 211 ? 9.456 35.233 67.997 1.00 22.35 209 TYR E O 1
ATOM 5636 N N . LEU C 1 212 ? 11.212 35.965 69.210 1.00 24.56 210 LEU E N 1
ATOM 5637 C CA . LEU C 1 212 ? 12.111 35.955 68.078 1.00 26.80 210 LEU E CA 1
ATOM 5638 C C . LEU C 1 212 ? 12.346 34.551 67.535 1.00 25.75 210 LEU E C 1
ATOM 5639 O O . LEU C 1 212 ? 12.344 34.338 66.301 1.00 22.96 210 LEU E O 1
ATOM 5644 N N . ARG C 1 213 ? 12.579 33.601 68.444 1.00 19.85 211 ARG E N 1
ATOM 5645 C CA . ARG C 1 213 ? 12.629 32.228 67.964 1.00 22.60 211 ARG E CA 1
ATOM 5646 C C . ARG C 1 213 ? 11.344 31.688 67.302 1.00 22.57 211 ARG E C 1
ATOM 5647 O O . ARG C 1 213 ? 11.392 30.964 66.294 1.00 23.06 211 ARG E O 1
ATOM 5655 N N . ALA C 1 214 ? 10.200 32.088 67.818 1.00 21.79 212 ALA E N 1
ATOM 5656 C CA . ALA C 1 214 ? 8.951 31.658 67.248 1.00 22.66 212 ALA E CA 1
ATOM 5657 C C . ALA C 1 214 ? 8.832 32.125 65.800 1.00 25.48 212 ALA E C 1
ATOM 5658 O O . ALA C 1 214 ? 8.191 31.475 64.953 1.00 22.70 212 ALA E O 1
ATOM 5660 N N . MET C 1 215 ? 9.436 33.271 65.498 1.00 26.19 213 MET E N 1
ATOM 5661 C CA . MET C 1 215 ? 9.343 33.851 64.147 1.00 24.00 213 MET E CA 1
ATOM 5662 C C . MET C 1 215 ? 10.477 33.497 63.197 1.00 23.16 213 MET E C 1
ATOM 5663 O O . MET C 1 215 ? 10.515 33.972 62.074 1.00 21.38 213 MET E O 1
ATOM 5668 N N . THR C 1 216 ? 11.374 32.627 63.632 1.00 20.98 214 THR E N 1
ATOM 5669 C CA . THR C 1 216 ? 12.547 32.181 62.892 1.00 21.95 214 THR E CA 1
ATOM 5670 C C . THR C 1 216 ? 12.226 30.806 62.337 1.00 24.68 214 THR E C 1
ATOM 5671 O O . THR C 1 216 ? 12.066 29.821 63.094 1.00 24.24 214 THR E O 1
ATOM 5675 N N . HIS C 1 217 ? 12.228 30.743 61.008 1.00 22.23 215 HIS E N 1
ATOM 5676 C CA . HIS C 1 217 ? 11.881 29.554 60.292 1.00 24.53 215 HIS E CA 1
ATOM 5677 C C . HIS C 1 217 ? 12.482 29.674 58.892 1.00 26.66 215 HIS E C 1
ATOM 5678 O O . HIS C 1 217 ? 11.730 29.979 57.946 1.00 22.36 215 HIS E O 1
ATOM 5685 N N . PRO C 1 218 ? 13.814 29.441 58.761 1.00 34.97 216 PRO E N 1
ATOM 5686 C CA . PRO C 1 218 ? 14.476 29.468 57.433 1.00 34.95 216 PRO E CA 1
ATOM 5687 C C . PRO C 1 218 ? 13.704 28.620 56.433 1.00 36.46 216 PRO E C 1
ATOM 5688 O O . PRO C 1 218 ? 13.200 27.565 56.812 1.00 34.37 216 PRO E O 1
ATOM 5692 N N . PRO C 1 219 ? 13.650 29.019 55.158 1.00 41.87 217 PRO E N 1
ATOM 5693 C CA . PRO C 1 219 ? 14.287 30.187 54.580 1.00 40.30 217 PRO E CA 1
ATOM 5694 C C . PRO C 1 219 ? 13.381 31.407 54.623 1.00 39.95 217 PRO E C 1
ATOM 5695 O O . PRO C 1 219 ? 13.683 32.407 53.973 1.00 39.45 217 PRO E O 1
ATOM 5699 N N . TYR C 1 220 ? 12.282 31.370 55.364 1.00 37.06 218 TYR E N 1
ATOM 5700 C CA . TYR C 1 220 ? 11.349 32.497 55.285 1.00 37.04 218 TYR E CA 1
ATOM 5701 C C . TYR C 1 220 ? 11.819 33.772 56.005 1.00 35.61 218 TYR E C 1
ATOM 5702 O O . TYR C 1 220 ? 12.653 33.687 56.889 1.00 33.53 218 TYR E O 1
ATOM 5711 N N . LYS C 1 221 ? 11.231 34.919 55.673 1.00 30.48 219 LYS E N 1
ATOM 5712 C CA . LYS C 1 221 ? 11.498 36.152 56.377 1.00 34.02 219 LYS E CA 1
ATOM 5713 C C . LYS C 1 221 ? 10.215 36.680 56.997 1.00 28.69 219 LYS E C 1
ATOM 5714 O O . LYS C 1 221 ? 9.272 37.045 56.304 1.00 32.84 219 LYS E O 1
ATOM 5720 N N . ASN C 1 222 ? 10.145 36.665 58.320 1.00 31.66 220 ASN E N 1
ATOM 5721 C CA . ASN C 1 222 ? 8.861 36.874 59.004 1.00 31.29 220 ASN E CA 1
ATOM 5722 C C . ASN C 1 222 ? 8.897 38.110 59.842 1.00 29.02 220 ASN E C 1
ATOM 5723 O O . ASN C 1 222 ? 8.198 39.046 59.508 1.00 36.43 220 ASN E O 1
ATOM 5728 N N . SER C 1 223 ? 9.643 38.167 60.959 1.00 29.73 221 SER E N 1
ATOM 5729 C CA . SER C 1 223 ? 9.513 39.413 61.739 1.00 28.80 221 SER E CA 1
ATOM 5730 C C . SER C 1 223 ? 10.452 40.488 61.195 1.00 25.59 221 SER E C 1
ATOM 5731 O O . SER C 1 223 ? 11.528 40.191 60.679 1.00 23.28 221 SER E O 1
ATOM 5734 N N . TYR C 1 224 ? 10.066 41.729 61.433 1.00 30.27 222 TYR E N 1
ATOM 5735 C CA . TYR C 1 224 ? 10.791 42.868 60.878 1.00 34.04 222 TYR E CA 1
ATOM 5736 C C . TYR C 1 224 ? 10.496 44.047 61.787 1.00 31.83 222 TYR E C 1
ATOM 5737 O O . TYR C 1 224 ? 9.538 44.000 62.549 1.00 29.48 222 TYR E O 1
ATOM 5746 N N . PHE C 1 225 ? 11.406 45.011 61.804 1.00 33.08 223 PHE E N 1
ATOM 5747 C CA . PHE C 1 225 ? 11.091 46.320 62.337 1.00 33.76 223 PHE E CA 1
ATOM 5748 C C . PHE C 1 225 ? 11.343 47.341 61.255 1.00 31.85 223 PHE E C 1
ATOM 5749 O O . PHE C 1 225 ? 12.096 47.103 60.304 1.00 42.03 223 PHE E O 1
ATOM 5757 N N . ILE C 1 226 ? 10.689 48.477 61.435 1.00 38.94 224 ILE E N 1
ATOM 5758 C CA . ILE C 1 226 ? 10.910 49.663 60.607 1.00 40.27 224 ILE E CA 1
ATOM 5759 C C . ILE C 1 226 ? 11.573 50.744 61.457 1.00 35.46 224 ILE E C 1
ATOM 5760 O O . ILE C 1 226 ? 10.980 51.207 62.435 1.00 43.58 224 ILE E O 1
ATOM 5765 N N . ASP C 1 227 ? 12.811 51.100 61.121 1.00 34.10 225 ASP E N 1
ATOM 5766 C CA . ASP C 1 227 ? 13.627 52.018 61.938 1.00 36.23 225 ASP E CA 1
ATOM 5767 C C . ASP C 1 227 ? 13.375 53.499 61.570 1.00 42.22 225 ASP E C 1
ATOM 5768 O O . ASP C 1 227 ? 12.761 53.794 60.520 1.00 39.73 225 ASP E O 1
ATOM 5773 N N . GLU C 1 228 ? 13.848 54.384 62.452 1.00 46.34 226 GLU E N 1
ATOM 5774 C CA . GLU C 1 228 ? 14.027 55.837 62.214 1.00 53.07 226 GLU E CA 1
ATOM 5775 C C . GLU C 1 228 ? 14.005 56.321 60.770 1.00 45.89 226 GLU E C 1
ATOM 5776 O O . GLU C 1 228 ? 13.363 57.298 60.501 1.00 48.69 226 GLU E O 1
ATOM 5782 N N . HIS C 1 229 ? 14.724 55.670 59.861 1.00 49.58 227 HIS E N 1
ATOM 5783 C CA . HIS C 1 229 ? 14.915 56.183 58.505 1.00 48.03 227 HIS E CA 1
ATOM 5784 C C . HIS C 1 229 ? 14.027 55.454 57.525 1.00 53.03 227 HIS E C 1
ATOM 5785 O O . HIS C 1 229 ? 14.335 55.439 56.335 1.00 49.68 227 HIS E O 1
ATOM 5792 N N . GLY C 1 230 ? 12.938 54.871 58.031 1.00 53.54 228 GLY E N 1
ATOM 5793 C CA . GLY C 1 230 ? 12.051 54.007 57.265 1.00 46.54 228 GLY E CA 1
ATOM 5794 C C . GLY C 1 230 ? 12.706 52.745 56.762 1.00 46.25 228 GLY E C 1
ATOM 5795 O O . GLY C 1 230 ? 12.145 52.093 55.886 1.00 39.78 228 GLY E O 1
ATOM 5796 N N . ASN C 1 231 ? 13.879 52.357 57.265 1.00 42.07 229 ASN E N 1
ATOM 5797 C CA . ASN C 1 231 ? 14.421 51.083 56.769 1.00 45.96 229 ASN E CA 1
ATOM 5798 C C . ASN C 1 231 ? 13.560 49.908 57.282 1.00 47.87 229 ASN E C 1
ATOM 5799 O O . ASN C 1 231 ? 13.185 49.912 58.462 1.00 42.94 229 ASN E O 1
ATOM 5804 N N . LYS C 1 232 ? 13.263 48.948 56.398 1.00 45.62 230 LYS E N 1
ATOM 5805 C CA . LYS C 1 232 ? 12.663 47.662 56.770 1.00 44.90 230 LYS E CA 1
ATOM 5806 C C . LYS C 1 232 ? 13.747 46.621 56.954 1.00 38.52 230 LYS E C 1
ATOM 5807 O O . LYS C 1 232 ? 14.515 46.370 56.032 1.00 43.84 230 LYS E O 1
ATOM 5813 N N . VAL C 1 233 ? 13.827 46.078 58.171 1.00 41.08 231 VAL E N 1
ATOM 5814 C CA . VAL C 1 233 ? 14.885 45.120 58.548 1.00 33.99 231 VAL E CA 1
ATOM 5815 C C . VAL C 1 233 ? 14.261 43.837 59.098 1.00 28.48 231 VAL E C 1
ATOM 5816 O O . VAL C 1 233 ? 13.613 43.878 60.128 1.00 29.19 231 VAL E O 1
ATOM 5820 N N . PHE C 1 234 ? 14.513 42.694 58.490 1.00 30.03 232 PHE E N 1
ATOM 5821 C CA . PHE C 1 234 ? 13.975 41.416 59.020 1.00 32.21 232 PHE E CA 1
ATOM 5822 C C . PHE C 1 234 ? 14.944 40.886 60.028 1.00 31.76 232 PHE E C 1
ATOM 5823 O O . PHE C 1 234 ? 16.136 41.088 59.878 1.00 32.18 232 PHE E O 1
ATOM 5831 N N . VAL C 1 235 ? 14.440 40.260 61.077 1.00 28.51 233 VAL E N 1
ATOM 5832 C CA . VAL C 1 235 ? 15.325 39.761 62.108 1.00 31.79 233 VAL E CA 1
ATOM 5833 C C . VAL C 1 235 ? 15.086 38.250 62.249 1.00 28.31 233 VAL E C 1
ATOM 5834 O O . VAL C 1 235 ? 13.997 37.763 61.986 1.00 31.30 233 VAL E O 1
ATOM 5838 N N . ALA C 1 236 ? 16.073 37.481 62.669 1.00 24.33 234 ALA E N 1
ATOM 5839 C CA . ALA C 1 236 ? 15.827 36.067 62.962 1.00 24.46 234 ALA E CA 1
ATOM 5840 C C . ALA C 1 236 ? 16.732 35.806 64.139 1.00 24.95 234 ALA E C 1
ATOM 5841 O O . ALA C 1 236 ? 17.679 36.551 64.316 1.00 27.56 234 ALA E O 1
ATOM 5843 N N . LEU C 1 237 ? 16.493 34.763 64.912 1.00 21.60 235 LEU E N 1
ATOM 5844 C CA . LEU C 1 237 ? 17.337 34.449 66.033 1.00 23.50 235 LEU E CA 1
ATOM 5845 C C . LEU C 1 237 ? 18.149 33.200 65.765 1.00 25.07 235 LEU E C 1
ATOM 5846 O O . LEU C 1 237 ? 17.705 32.389 64.981 1.00 25.12 235 LEU E O 1
ATOM 5851 N N . GLU C 1 238 ? 19.350 33.033 66.330 1.00 25.79 236 GLU E N 1
ATOM 5852 C CA . GLU C 1 238 ? 20.043 31.746 66.249 1.00 27.97 236 GLU E CA 1
ATOM 5853 C C . GLU C 1 238 ? 20.312 31.256 67.681 1.00 29.80 236 GLU E C 1
ATOM 5854 O O . GLU C 1 238 ? 20.646 32.040 68.577 1.00 25.24 236 GLU E O 1
ATOM 5860 N N . LEU C 1 239 ? 20.184 29.956 67.898 1.00 26.62 237 LEU E N 1
ATOM 5861 C CA . LEU C 1 239 ? 20.387 29.336 69.207 1.00 26.45 237 LEU E CA 1
ATOM 5862 C C . LEU C 1 239 ? 21.102 28.034 69.009 1.00 29.01 237 LEU E C 1
ATOM 5863 O O . LEU C 1 239 ? 20.825 27.330 68.016 1.00 24.14 237 LEU E O 1
ATOM 5868 N N . GLU C 1 240 ? 21.996 27.753 69.950 1.00 26.40 238 GLU E N 1
ATOM 5869 C CA . GLU C 1 240 ? 22.820 26.570 69.943 1.00 30.93 238 GLU E CA 1
ATOM 5870 C C . GLU C 1 240 ? 23.067 26.125 71.389 1.00 33.28 238 GLU E C 1
ATOM 5871 O O . GLU C 1 240 ? 23.753 26.830 72.149 1.00 34.97 238 GLU E O 1
ATOM 5877 N N . LYS C 1 241 ? 22.582 24.935 71.732 1.00 32.81 239 LYS E N 1
ATOM 5878 C CA . LYS C 1 241 ? 22.895 24.317 73.015 1.00 37.01 239 LYS E CA 1
ATOM 5879 C C . LYS C 1 241 ? 24.296 23.721 72.900 1.00 40.23 239 LYS E C 1
ATOM 5880 O O . LYS C 1 241 ? 24.646 23.241 71.807 1.00 34.65 239 LYS E O 1
ATOM 5886 N N . ILE C 1 242 ? 25.082 23.839 73.978 1.00 44.85 240 ILE E N 1
ATOM 5887 C CA . ILE C 1 242 ? 26.294 23.030 74.174 1.00 50.32 240 ILE E CA 1
ATOM 5888 C C . ILE C 1 242 ? 25.963 21.695 74.838 1.00 47.88 240 ILE E C 1
ATOM 5889 O O . ILE C 1 242 ? 26.286 20.641 74.280 1.00 51.49 240 ILE E O 1
ATOM 5894 N N . MET D 1 3 ? 67.942 58.124 59.968 1.00 67.65 1 MET F N 1
ATOM 5895 C CA . MET D 1 3 ? 67.204 56.820 59.997 1.00 65.95 1 MET F CA 1
ATOM 5896 C C . MET D 1 3 ? 66.367 56.713 61.275 1.00 62.67 1 MET F C 1
ATOM 5897 O O . MET D 1 3 ? 66.900 56.605 62.390 1.00 57.20 1 MET F O 1
ATOM 5902 N N . LYS D 1 4 ? 65.049 56.806 61.115 1.00 56.13 2 LYS F N 1
ATOM 5903 C CA . LYS D 1 4 ? 64.137 56.667 62.252 1.00 52.76 2 LYS F CA 1
ATOM 5904 C C . LYS D 1 4 ? 63.870 55.197 62.576 1.00 48.27 2 LYS F C 1
ATOM 5905 O O . LYS D 1 4 ? 63.446 54.446 61.704 1.00 41.54 2 LYS F O 1
ATOM 5911 N N . LYS D 1 5 ? 64.117 54.782 63.821 1.00 53.27 3 LYS F N 1
ATOM 5912 C CA . LYS D 1 5 ? 63.909 53.384 64.223 1.00 48.58 3 LYS F CA 1
ATOM 5913 C C . LYS D 1 5 ? 62.580 53.221 64.931 1.00 44.93 3 LYS F C 1
ATOM 5914 O O . LYS D 1 5 ? 62.342 53.872 65.947 1.00 44.38 3 LYS F O 1
ATOM 5920 N N . ILE D 1 6 ? 61.734 52.359 64.359 1.00 41.06 4 ILE F N 1
ATOM 5921 C CA . ILE D 1 6 ? 60.314 52.212 64.721 1.00 36.63 4 ILE F CA 1
ATOM 5922 C C . ILE D 1 6 ? 59.950 50.756 65.080 1.00 34.98 4 ILE F C 1
ATOM 5923 O O . ILE D 1 6 ? 60.326 49.814 64.374 1.00 33.28 4 ILE F O 1
ATOM 5928 N N . PHE D 1 7 ? 59.252 50.557 66.194 1.00 37.65 5 PHE F N 1
ATOM 5929 C CA . PHE D 1 7 ? 58.622 49.262 66.423 1.00 36.45 5 PHE F CA 1
ATOM 5930 C C . PHE D 1 7 ? 57.090 49.279 66.397 1.00 31.62 5 PHE F C 1
ATOM 5931 O O . PHE D 1 7 ? 56.460 50.169 66.942 1.00 27.69 5 PHE F O 1
ATOM 5939 N N . VAL D 1 8 ? 56.530 48.285 65.715 1.00 35.77 6 VAL F N 1
ATOM 5940 C CA . VAL D 1 8 ? 55.100 48.009 65.701 1.00 31.11 6 VAL F CA 1
ATOM 5941 C C . VAL D 1 8 ? 54.780 46.653 66.336 1.00 32.93 6 VAL F C 1
ATOM 5942 O O . VAL D 1 8 ? 55.426 45.620 66.093 1.00 35.26 6 VAL F O 1
ATOM 5946 N N . VAL D 1 9 ? 53.776 46.674 67.187 1.00 30.90 7 VAL F N 1
ATOM 5947 C CA . VAL D 1 9 ? 53.321 45.477 67.845 1.00 30.94 7 VAL F CA 1
ATOM 5948 C C . VAL D 1 9 ? 51.868 45.250 67.423 1.00 29.76 7 VAL F C 1
ATOM 5949 O O . VAL D 1 9 ? 50.971 46.092 67.678 1.00 30.93 7 VAL F O 1
ATOM 5953 N N . THR D 1 10 ? 51.643 44.151 66.711 1.00 27.17 8 THR F N 1
ATOM 5954 C CA . THR D 1 10 ? 50.254 43.725 66.417 1.00 31.04 8 THR F CA 1
ATOM 5955 C C . THR D 1 10 ? 50.047 42.209 66.433 1.00 33.60 8 THR F C 1
ATOM 5956 O O . THR D 1 10 ? 51.004 41.445 66.181 1.00 33.44 8 THR F O 1
ATOM 5960 N N . ASP D 1 11 ? 48.818 41.783 66.739 1.00 35.39 9 ASP F N 1
ATOM 5961 C CA . ASP D 1 11 ? 48.422 40.378 66.506 1.00 34.63 9 ASP F CA 1
ATOM 5962 C C . ASP D 1 11 ? 47.421 40.149 65.353 1.00 35.60 9 ASP F C 1
ATOM 5963 O O . ASP D 1 11 ? 46.758 39.129 65.253 1.00 33.61 9 ASP F O 1
ATOM 5968 N N . ASN D 1 12 ? 47.367 41.079 64.416 1.00 32.24 10 ASN F N 1
ATOM 5969 C CA . ASN D 1 12 ? 46.355 41.019 63.365 1.00 32.13 10 ASN F CA 1
ATOM 5970 C C . ASN D 1 12 ? 47.025 41.133 62.021 1.00 34.78 10 ASN F C 1
ATOM 5971 O O . ASN D 1 12 ? 47.875 41.991 61.816 1.00 26.80 10 ASN F O 1
ATOM 5976 N N . ARG D 1 13 ? 46.524 40.320 61.105 1.00 35.09 11 ARG F N 1
ATOM 5977 C CA . ARG D 1 13 ? 47.160 39.974 59.873 1.00 38.30 11 ARG F CA 1
ATOM 5978 C C . ARG D 1 13 ? 46.995 41.084 58.865 1.00 40.98 11 ARG F C 1
ATOM 5979 O O . ARG D 1 13 ? 47.860 41.289 58.027 1.00 34.60 11 ARG F O 1
ATOM 5987 N N . THR D 1 14 ? 45.865 41.777 58.944 1.00 44.82 12 THR F N 1
ATOM 5988 C CA . THR D 1 14 ? 45.588 42.868 58.033 1.00 41.79 12 THR F CA 1
ATOM 5989 C C . THR D 1 14 ? 46.267 44.154 58.475 1.00 38.62 12 THR F C 1
ATOM 5990 O O . THR D 1 14 ? 46.845 44.898 57.676 1.00 39.61 12 THR F O 1
ATOM 5994 N N . ILE D 1 15 ? 46.117 44.464 59.756 1.00 34.62 13 ILE F N 1
ATOM 5995 C CA . ILE D 1 15 ? 46.933 45.510 60.357 1.00 33.79 13 ILE F CA 1
ATOM 5996 C C . ILE D 1 15 ? 48.384 45.351 59.946 1.00 35.38 13 ILE F C 1
ATOM 5997 O O . ILE D 1 15 ? 48.972 46.264 59.351 1.00 34.77 13 ILE F O 1
ATOM 6002 N N . LEU D 1 16 ? 48.951 44.193 60.255 1.00 35.30 14 LEU F N 1
ATOM 6003 C CA . LEU D 1 16 ? 50.300 43.886 59.816 1.00 34.34 14 LEU F CA 1
ATOM 6004 C C . LEU D 1 16 ? 50.608 44.256 58.370 1.00 31.78 14 LEU F C 1
ATOM 6005 O O . LEU D 1 16 ? 51.598 44.937 58.125 1.00 35.66 14 LEU F O 1
ATOM 6010 N N . SER D 1 17 ? 49.828 43.819 57.395 1.00 35.87 15 SER F N 1
ATOM 6011 C CA . SER D 1 17 ? 50.189 44.235 56.032 1.00 37.93 15 SER F CA 1
ATOM 6012 C C . SER D 1 17 ? 49.685 45.633 55.662 1.00 37.09 15 SER F C 1
ATOM 6013 O O . SER D 1 17 ? 50.291 46.237 54.795 1.00 40.31 15 SER F O 1
ATOM 6016 N N . ASP D 1 18 ? 48.621 46.162 56.261 1.00 33.08 16 ASP F N 1
ATOM 6017 C CA . ASP D 1 18 ? 48.362 47.579 56.048 1.00 34.69 16 ASP F CA 1
ATOM 6018 C C . ASP D 1 18 ? 49.538 48.446 56.500 1.00 42.58 16 ASP F C 1
ATOM 6019 O O . ASP D 1 18 ? 49.901 49.390 55.819 1.00 43.36 16 ASP F O 1
ATOM 6024 N N . PHE D 1 19 ? 50.142 48.120 57.639 1.00 42.86 17 PHE F N 1
ATOM 6025 C CA . PHE D 1 19 ? 51.244 48.919 58.177 1.00 44.17 17 PHE F CA 1
ATOM 6026 C C . PHE D 1 19 ? 52.493 48.699 57.358 1.00 40.35 17 PHE F C 1
ATOM 6027 O O . PHE D 1 19 ? 53.150 49.680 57.025 1.00 41.89 17 PHE F O 1
ATOM 6035 N N . LYS D 1 20 ? 52.819 47.459 56.986 1.00 42.51 18 LYS F N 1
ATOM 6036 C CA . LYS D 1 20 ? 53.938 47.252 56.034 1.00 47.03 18 LYS F CA 1
ATOM 6037 C C . LYS D 1 20 ? 53.776 48.243 54.881 1.00 45.77 18 LYS F C 1
ATOM 6038 O O . LYS D 1 20 ? 54.726 48.926 54.514 1.00 43.86 18 LYS F O 1
ATOM 6044 N N . ASN D 1 21 ? 52.550 48.351 54.381 1.00 40.09 19 ASN F N 1
ATOM 6045 C CA . ASN D 1 21 ? 52.253 49.109 53.180 1.00 51.15 19 ASN F CA 1
ATOM 6046 C C . ASN D 1 21 ? 52.435 50.602 53.434 1.00 46.07 19 ASN F C 1
ATOM 6047 O O . ASN D 1 21 ? 53.132 51.265 52.675 1.00 49.60 19 ASN F O 1
ATOM 6052 N N . ILE D 1 22 ? 51.928 51.096 54.557 1.00 41.29 20 ILE F N 1
ATOM 6053 C CA . ILE D 1 22 ? 51.988 52.524 54.857 1.00 47.30 20 ILE F CA 1
ATOM 6054 C C . ILE D 1 22 ? 53.378 52.995 55.332 1.00 49.54 20 ILE F C 1
ATOM 6055 O O . ILE D 1 22 ? 54.074 53.696 54.615 1.00 58.62 20 ILE F O 1
ATOM 6060 N N . ILE D 1 23 ? 53.769 52.665 56.557 1.00 47.31 21 ILE F N 1
ATOM 6061 C CA . ILE D 1 23 ? 55.096 53.010 57.041 1.00 44.20 21 ILE F CA 1
ATOM 6062 C C . ILE D 1 23 ? 56.164 52.591 56.047 1.00 44.52 21 ILE F C 1
ATOM 6063 O O . ILE D 1 23 ? 57.219 53.198 55.977 1.00 45.73 21 ILE F O 1
ATOM 6068 N N . GLY D 1 24 ? 55.897 51.577 55.243 1.00 47.80 22 GLY F N 1
ATOM 6069 C CA . GLY D 1 24 ? 56.911 51.084 54.337 1.00 48.55 22 GLY F CA 1
ATOM 6070 C C . GLY D 1 24 ? 57.083 51.899 53.067 1.00 55.74 22 GLY F C 1
ATOM 6071 O O . GLY D 1 24 ? 58.031 51.668 52.316 1.00 50.55 22 GLY F O 1
ATOM 6072 N N . SER D 1 25 ? 56.175 52.823 52.777 1.00 51.18 23 SER F N 1
ATOM 6073 C CA . SER D 1 25 ? 56.459 53.808 51.749 1.00 46.94 23 SER F CA 1
ATOM 6074 C C . SER D 1 25 ? 57.214 55.056 52.276 1.00 47.72 23 SER F C 1
ATOM 6075 O O . SER D 1 25 ? 57.570 55.913 51.495 1.00 52.76 23 SER F O 1
ATOM 6078 N N . LYS D 1 26 ? 57.477 55.189 53.571 1.00 47.02 24 LYS F N 1
ATOM 6079 C CA . LYS D 1 26 ? 58.224 56.332 54.080 1.00 45.40 24 LYS F CA 1
ATOM 6080 C C . LYS D 1 26 ? 59.735 56.091 54.037 1.00 51.73 24 LYS F C 1
ATOM 6081 O O . LYS D 1 26 ? 60.189 55.051 54.500 1.00 60.00 24 LYS F O 1
ATOM 6087 N N . ASN D 1 27 ? 60.546 57.046 53.593 1.00 52.48 25 ASN F N 1
ATOM 6088 C CA . ASN D 1 27 ? 61.992 56.825 53.708 1.00 56.05 25 ASN F CA 1
ATOM 6089 C C . ASN D 1 27 ? 62.525 57.375 55.024 1.00 47.66 25 ASN F C 1
ATOM 6090 O O . ASN D 1 27 ? 61.796 58.004 55.790 1.00 52.52 25 ASN F O 1
ATOM 6095 N N . ASP D 1 28 ? 63.778 57.038 55.298 1.00 54.69 26 ASP F N 1
ATOM 6096 C CA . ASP D 1 28 ? 64.476 57.350 56.541 1.00 53.96 26 ASP F CA 1
ATOM 6097 C C . ASP D 1 28 ? 63.726 56.770 57.711 1.00 49.69 26 ASP F C 1
ATOM 6098 O O . ASP D 1 28 ? 63.494 57.411 58.736 1.00 55.58 26 ASP F O 1
ATOM 6103 N N . VAL D 1 29 ? 63.410 55.498 57.547 1.00 49.01 27 VAL F N 1
ATOM 6104 C CA . VAL D 1 29 ? 62.549 54.824 58.484 1.00 42.56 27 VAL F CA 1
ATOM 6105 C C . VAL D 1 29 ? 62.929 53.358 58.481 1.00 46.70 27 VAL F C 1
ATOM 6106 O O . VAL D 1 29 ? 63.054 52.729 57.421 1.00 35.44 27 VAL F O 1
ATOM 6110 N N . GLN D 1 30 ? 63.129 52.813 59.675 1.00 45.32 28 GLN F N 1
ATOM 6111 C CA . GLN D 1 30 ? 63.450 51.389 59.774 1.00 48.12 28 GLN F CA 1
ATOM 6112 C C . GLN D 1 30 ? 62.555 50.802 60.860 1.00 45.87 28 GLN F C 1
ATOM 6113 O O . GLN D 1 30 ? 62.432 51.374 61.965 1.00 43.22 28 GLN F O 1
ATOM 6119 N N . VAL D 1 31 ? 61.900 49.694 60.505 1.00 41.04 29 VAL F N 1
ATOM 6120 C CA . VAL D 1 31 ? 60.766 49.168 61.266 1.00 42.85 29 VAL F CA 1
ATOM 6121 C C . VAL D 1 31 ? 60.907 47.698 61.616 1.00 38.70 29 VAL F C 1
ATOM 6122 O O . VAL D 1 31 ? 61.011 46.862 60.745 1.00 35.74 29 VAL F O 1
ATOM 6126 N N . ASP D 1 32 ? 60.891 47.417 62.903 1.00 40.06 30 ASP F N 1
ATOM 6127 C CA . ASP D 1 32 ? 60.767 46.058 63.399 1.00 46.51 30 ASP F CA 1
ATOM 6128 C C . ASP D 1 32 ? 59.321 45.793 63.876 1.00 37.36 30 ASP F C 1
ATOM 6129 O O . ASP D 1 32 ? 58.709 46.633 64.573 1.00 33.03 30 ASP F O 1
ATOM 6134 N N . TYR D 1 33 ? 58.816 44.612 63.495 1.00 35.67 31 TYR F N 1
ATOM 6135 C CA . TYR D 1 33 ? 57.464 44.148 63.836 1.00 35.47 31 TYR F CA 1
ATOM 6136 C C . TYR D 1 33 ? 57.523 42.997 64.820 1.00 31.79 31 TYR F C 1
ATOM 6137 O O . TYR D 1 33 ? 58.336 42.090 64.663 1.00 38.33 31 TYR F O 1
ATOM 6146 N N . PHE D 1 34 ? 56.681 43.067 65.836 1.00 31.68 32 PHE F N 1
ATOM 6147 C CA . PHE D 1 34 ? 56.622 42.086 66.913 1.00 35.17 32 PHE F CA 1
ATOM 6148 C C . PHE D 1 34 ? 55.154 41.703 67.178 1.00 39.16 32 PHE F C 1
ATOM 6149 O O . PHE D 1 34 ? 54.242 42.503 66.955 1.00 40.66 32 PHE F O 1
ATOM 6157 N N . CYS D 1 35 ? 54.934 40.491 67.683 1.00 35.97 33 CYS F N 1
ATOM 6158 C CA . CYS D 1 35 ? 53.616 40.008 68.031 1.00 38.30 33 CYS F CA 1
ATOM 6159 C C . CYS D 1 35 ? 53.683 39.268 69.369 1.00 40.52 33 CYS F C 1
ATOM 6160 O O . CYS D 1 35 ? 54.695 39.326 70.068 1.00 45.33 33 CYS F O 1
ATOM 6163 N N . SER D 1 36 ? 52.598 38.600 69.745 1.00 42.41 34 SER F N 1
ATOM 6164 C CA . SER D 1 36 ? 52.565 37.813 70.982 1.00 41.91 34 SER F CA 1
ATOM 6165 C C . SER D 1 36 ? 53.043 36.405 70.722 1.00 43.68 34 SER F C 1
ATOM 6166 O O . SER D 1 36 ? 53.060 35.961 69.572 1.00 39.16 34 SER F O 1
ATOM 6169 N N . PHE D 1 37 ? 53.398 35.705 71.799 1.00 47.58 35 PHE F N 1
ATOM 6170 C CA . PHE D 1 37 ? 53.795 34.300 71.676 1.00 48.61 35 PHE F CA 1
ATOM 6171 C C . PHE D 1 37 ? 52.599 33.426 71.310 1.00 48.73 35 PHE F C 1
ATOM 6172 O O . PHE D 1 37 ? 52.744 32.453 70.560 1.00 54.99 35 PHE F O 1
ATOM 6180 N N . LYS D 1 38 ? 51.433 33.849 71.780 1.00 44.75 36 LYS F N 1
ATOM 6181 C CA . LYS D 1 38 ? 50.172 33.249 71.415 1.00 51.54 36 LYS F CA 1
ATOM 6182 C C . LYS D 1 38 ? 49.943 33.216 69.908 1.00 49.57 36 LYS F C 1
ATOM 6183 O O . LYS D 1 38 ? 49.406 32.233 69.404 1.00 52.76 36 LYS F O 1
ATOM 6189 N N . SER D 1 39 ? 50.386 34.233 69.177 1.00 49.68 37 SER F N 1
ATOM 6190 C CA . SER D 1 39 ? 50.150 34.276 67.717 1.00 52.24 37 SER F CA 1
ATOM 6191 C C . SER D 1 39 ? 51.189 33.547 66.854 1.00 48.43 37 SER F C 1
ATOM 6192 O O . SER D 1 39 ? 51.166 33.594 65.622 1.00 48.94 37 SER F O 1
ATOM 6195 N N . GLN D 1 40 ? 52.080 32.833 67.518 1.00 47.27 38 GLN F N 1
ATOM 6196 C CA . GLN D 1 40 ? 53.161 32.109 66.856 1.00 53.26 38 GLN F CA 1
ATOM 6197 C C . GLN D 1 40 ? 52.702 31.113 65.781 1.00 59.93 38 GLN F C 1
ATOM 6198 O O . GLN D 1 40 ? 53.403 30.879 64.777 1.00 55.97 38 GLN F O 1
ATOM 6204 N N . THR D 1 41 ? 51.521 30.531 65.991 1.00 55.89 39 THR F N 1
ATOM 6205 C CA . THR D 1 41 ? 50.925 29.628 65.018 1.00 55.12 39 THR F CA 1
ATOM 6206 C C . THR D 1 41 ? 50.220 30.408 63.927 1.00 56.58 39 THR F C 1
ATOM 6207 O O . THR D 1 41 ? 50.444 30.135 62.744 1.00 62.22 39 THR F O 1
ATOM 6211 N N . SER D 1 42 ? 49.374 31.366 64.298 1.00 53.01 40 SER F N 1
ATOM 6212 C CA . SER D 1 42 ? 48.703 32.142 63.268 1.00 54.31 40 SER F CA 1
ATOM 6213 C C . SER D 1 42 ? 49.702 32.851 62.376 1.00 50.45 40 SER F C 1
ATOM 6214 O O . SER D 1 42 ? 49.391 33.040 61.210 1.00 47.74 40 SER F O 1
ATOM 6217 N N . PHE D 1 43 ? 50.859 33.246 62.929 1.00 47.26 41 PHE F N 1
ATOM 6218 C CA . PHE D 1 43 ? 51.901 34.010 62.213 1.00 42.23 41 PHE F CA 1
ATOM 6219 C C . PHE D 1 43 ? 53.144 33.175 61.891 1.00 43.94 41 PHE F C 1
ATOM 6220 O O . PHE D 1 43 ? 54.223 33.717 61.579 1.00 40.67 41 PHE F O 1
ATOM 6228 N N . ALA D 1 44 ? 53.012 31.854 61.956 1.00 48.77 42 ALA F N 1
ATOM 6229 C CA . ALA D 1 44 ? 54.139 30.951 61.711 1.00 45.59 42 ALA F CA 1
ATOM 6230 C C . ALA D 1 44 ? 54.882 31.294 60.432 1.00 43.60 42 ALA F C 1
ATOM 6231 O O . ALA D 1 44 ? 56.096 31.378 60.475 1.00 49.29 42 ALA F O 1
ATOM 6233 N N . LYS D 1 45 ? 54.179 31.483 59.317 1.00 44.81 43 LYS F N 1
ATOM 6234 C CA . LYS D 1 45 ? 54.831 31.818 58.037 1.00 48.86 43 LYS F CA 1
ATOM 6235 C C . LYS D 1 45 ? 55.654 33.092 58.093 1.00 42.44 43 LYS F C 1
ATOM 6236 O O . LYS D 1 45 ? 56.767 33.171 57.574 1.00 44.74 43 LYS F O 1
ATOM 6242 N N . GLU D 1 46 ? 55.064 34.113 58.690 1.00 48.04 44 GLU F N 1
ATOM 6243 C CA . GLU D 1 46 ? 55.716 35.415 58.756 1.00 50.33 44 GLU F CA 1
ATOM 6244 C C . GLU D 1 46 ? 56.941 35.367 59.671 1.00 48.76 44 GLU F C 1
ATOM 6245 O O . GLU D 1 46 ? 57.942 36.016 59.371 1.00 45.09 44 GLU F O 1
ATOM 6251 N N . ILE D 1 47 ? 56.871 34.597 60.758 1.00 45.37 45 ILE F N 1
ATOM 6252 C CA . ILE D 1 47 ? 57.997 34.483 61.682 1.00 44.25 45 ILE F CA 1
ATOM 6253 C C . ILE D 1 47 ? 59.168 33.802 60.971 1.00 41.79 45 ILE F C 1
ATOM 6254 O O . ILE D 1 47 ? 60.263 34.367 60.847 1.00 35.80 45 ILE F O 1
ATOM 6259 N N . TYR D 1 48 ? 58.881 32.655 60.366 1.00 46.35 46 TYR F N 1
ATOM 6260 C CA . TYR D 1 48 ? 59.920 31.933 59.649 1.00 51.72 46 TYR F CA 1
ATOM 6261 C C . TYR D 1 48 ? 60.457 32.875 58.557 1.00 46.10 46 TYR F C 1
ATOM 6262 O O . TYR D 1 48 ? 61.658 32.894 58.249 1.00 40.07 46 TYR F O 1
ATOM 6271 N N . ASN D 1 49 ? 59.591 33.744 58.050 1.00 40.67 47 ASN F N 1
ATOM 6272 C CA . ASN D 1 49 ? 60.029 34.692 57.029 1.00 44.19 47 ASN F CA 1
ATOM 6273 C C . ASN D 1 49 ? 60.759 35.965 57.471 1.00 41.86 47 ASN F C 1
ATOM 6274 O O . ASN D 1 49 ? 61.198 36.735 56.627 1.00 40.16 47 ASN F O 1
ATOM 6279 N N . SER D 1 50 ? 60.923 36.175 58.773 1.00 40.20 48 SER F N 1
ATOM 6280 C CA . SER D 1 50 ? 61.598 37.358 59.285 1.00 44.86 48 SER F CA 1
ATOM 6281 C C . SER D 1 50 ? 60.723 38.611 59.173 1.00 44.90 48 SER F C 1
ATOM 6282 O O . SER D 1 50 ? 61.254 39.719 59.242 1.00 41.62 48 SER F O 1
ATOM 6285 N N . GLU D 1 51 ? 59.411 38.426 59.017 1.00 43.30 49 GLU F N 1
ATOM 6286 C CA . GLU D 1 51 ? 58.431 39.481 58.787 1.00 39.93 49 GLU F CA 1
ATOM 6287 C C . GLU D 1 51 ? 57.958 40.058 60.086 1.00 39.17 49 GLU F C 1
ATOM 6288 O O . GLU D 1 51 ? 57.478 41.205 60.129 1.00 37.03 49 GLU F O 1
ATOM 6294 N N . ILE D 1 52 ? 58.154 39.269 61.144 1.00 32.73 50 ILE F N 1
ATOM 6295 C CA . ILE D 1 52 ? 57.662 39.585 62.454 1.00 27.61 50 ILE F CA 1
ATOM 6296 C C . ILE D 1 52 ? 58.207 38.583 63.480 1.00 32.09 50 ILE F C 1
ATOM 6297 O O . ILE D 1 52 ? 58.544 37.448 63.126 1.00 32.93 50 ILE F O 1
ATOM 6302 N N . LYS D 1 53 ? 58.217 38.955 64.751 1.00 34.73 51 LYS F N 1
ATOM 6303 C CA . LYS D 1 53 ? 58.904 38.162 65.788 1.00 40.26 51 LYS F CA 1
ATOM 6304 C C . LYS D 1 53 ? 58.152 38.253 67.088 1.00 36.95 51 LYS F C 1
ATOM 6305 O O . LYS D 1 53 ? 58.031 39.340 67.616 1.00 40.86 51 LYS F O 1
ATOM 6311 N N . PRO D 1 54 ? 57.652 37.126 67.626 1.00 41.13 52 PRO F N 1
ATOM 6312 C CA . PRO D 1 54 ? 56.877 37.263 68.871 1.00 34.30 52 PRO F CA 1
ATOM 6313 C C . PRO D 1 54 ? 57.763 37.851 69.938 1.00 36.95 52 PRO F C 1
ATOM 6314 O O . PRO D 1 54 ? 58.978 37.733 69.819 1.00 37.21 52 PRO F O 1
ATOM 6318 N N . ILE D 1 55 ? 57.162 38.515 70.919 1.00 38.90 53 ILE F N 1
ATOM 6319 C CA . ILE D 1 55 ? 57.891 39.113 72.018 1.00 45.11 53 ILE F CA 1
ATOM 6320 C C . ILE D 1 55 ? 57.008 39.062 73.257 1.00 49.91 53 ILE F C 1
ATOM 6321 O O . ILE D 1 55 ? 55.782 38.954 73.147 1.00 45.35 53 ILE F O 1
ATOM 6326 N N . ASP D 1 56 ? 57.650 39.068 74.426 1.00 54.30 54 ASP F N 1
ATOM 6327 C CA . ASP D 1 56 ? 56.944 39.115 75.693 1.00 56.43 54 ASP F CA 1
ATOM 6328 C C . ASP D 1 56 ? 57.124 40.483 76.315 1.00 62.66 54 ASP F C 1
ATOM 6329 O O . ASP D 1 56 ? 58.179 40.762 76.862 1.00 67.17 54 ASP F O 1
ATOM 6334 N N . MET D 1 57 ? 56.094 41.319 76.264 1.00 64.23 55 MET F N 1
ATOM 6335 C CA . MET D 1 57 ? 56.200 42.686 76.763 1.00 66.25 55 MET F CA 1
ATOM 6336 C C . MET D 1 57 ? 56.136 42.689 78.283 1.00 68.49 55 MET F C 1
ATOM 6337 O O . MET D 1 57 ? 56.932 43.348 78.942 1.00 61.37 55 MET F O 1
ATOM 6342 N N . LYS D 1 58 ? 55.184 41.955 78.848 1.00 75.52 56 LYS F N 1
ATOM 6343 C CA . LYS D 1 58 ? 55.137 41.783 80.301 1.00 84.68 56 LYS F CA 1
ATOM 6344 C C . LYS D 1 58 ? 56.544 41.946 80.899 1.00 80.77 56 LYS F C 1
ATOM 6345 O O . LYS D 1 58 ? 56.771 42.770 81.785 1.00 69.49 56 LYS F O 1
ATOM 6351 N N . LYS D 1 59 ? 57.493 41.185 80.363 1.00 78.17 57 LYS F N 1
ATOM 6352 C CA . LYS D 1 59 ? 58.826 41.088 80.925 1.00 78.32 57 LYS F CA 1
ATOM 6353 C C . LYS D 1 59 ? 59.863 41.854 80.119 1.00 72.22 57 LYS F C 1
ATOM 6354 O O . LYS D 1 59 ? 60.689 42.562 80.684 1.00 67.45 57 LYS F O 1
ATOM 6360 N N . ASN D 1 60 ? 59.840 41.729 78.800 1.00 67.67 58 ASN F N 1
ATOM 6361 C CA . ASN D 1 60 ? 60.962 42.249 78.023 1.00 69.77 58 ASN F CA 1
ATOM 6362 C C . ASN D 1 60 ? 60.642 43.461 77.169 1.00 74.69 58 ASN F C 1
ATOM 6363 O O . ASN D 1 60 ? 61.411 43.815 76.272 1.00 74.17 58 ASN F O 1
ATOM 6368 N N . GLY D 1 61 ? 59.534 44.126 77.467 1.00 72.76 59 GLY F N 1
ATOM 6369 C CA . GLY D 1 61 ? 59.206 45.313 76.708 1.00 71.43 59 GLY F CA 1
ATOM 6370 C C . GLY D 1 61 ? 60.408 46.233 76.729 1.00 73.79 59 GLY F C 1
ATOM 6371 O O . GLY D 1 61 ? 60.896 46.689 75.689 1.00 68.76 59 GLY F O 1
ATOM 6372 N N . ASN D 1 62 ? 60.934 46.453 77.928 1.00 78.47 60 ASN F N 1
ATOM 6373 C CA . ASN D 1 62 ? 61.876 47.549 78.134 1.00 75.46 60 ASN F CA 1
ATOM 6374 C C . ASN D 1 62 ? 63.204 47.333 77.419 1.00 69.09 60 ASN F C 1
ATOM 6375 O O . ASN D 1 62 ? 63.884 48.290 77.036 1.00 70.68 60 ASN F O 1
ATOM 6380 N N . ASP D 1 63 ? 63.508 46.068 77.163 1.00 64.40 61 ASP F N 1
ATOM 6381 C CA . ASP D 1 63 ? 64.616 45.698 76.309 1.00 71.82 61 ASP F CA 1
ATOM 6382 C C . ASP D 1 63 ? 64.544 46.466 74.974 1.00 82.09 61 ASP F C 1
ATOM 6383 O O . ASP D 1 63 ? 65.541 46.495 74.252 1.00 94.11 61 ASP F O 1
ATOM 6388 N N . LEU D 1 64 ? 63.400 47.083 74.648 1.00 75.59 62 LEU F N 1
ATOM 6389 C CA . LEU D 1 64 ? 63.252 48.004 73.495 1.00 73.07 62 LEU F CA 1
ATOM 6390 C C . LEU D 1 64 ? 63.742 49.438 73.760 1.00 69.73 62 LEU F C 1
ATOM 6391 O O . LEU D 1 64 ? 63.977 50.267 72.840 1.00 52.36 62 LEU F O 1
ATOM 6396 N N . ILE D 1 65 ? 63.891 49.717 75.050 1.00 68.80 63 ILE F N 1
ATOM 6397 C CA . ILE D 1 65 ? 64.272 51.049 75.463 1.00 63.38 63 ILE F CA 1
ATOM 6398 C C . ILE D 1 65 ? 65.691 51.301 74.991 1.00 55.16 63 ILE F C 1
ATOM 6399 O O . ILE D 1 65 ? 66.527 50.407 74.870 1.00 62.70 63 ILE F O 1
ATOM 6404 N N . GLY D 1 66 ? 65.911 52.540 74.611 1.00 48.52 64 GLY F N 1
ATOM 6405 C CA . GLY D 1 66 ? 67.137 52.898 73.959 1.00 53.28 64 GLY F CA 1
ATOM 6406 C C . GLY D 1 66 ? 67.167 52.514 72.500 1.00 52.84 64 GLY F C 1
ATOM 6407 O O . GLY D 1 66 ? 67.843 53.185 71.736 1.00 62.21 64 GLY F O 1
ATOM 6408 N N . LYS D 1 67 ? 66.440 51.484 72.072 1.00 61.38 65 LYS F N 1
ATOM 6409 C CA . LYS D 1 67 ? 66.685 50.957 70.729 1.00 51.70 65 LYS F CA 1
ATOM 6410 C C . LYS D 1 67 ? 65.763 51.491 69.676 1.00 47.51 65 LYS F C 1
ATOM 6411 O O . LYS D 1 67 ? 66.116 51.451 68.489 1.00 48.21 65 LYS F O 1
ATOM 6417 N N . TYR D 1 68 ? 64.593 51.990 70.060 1.00 43.33 66 TYR F N 1
ATOM 6418 C CA . TYR D 1 68 ? 63.768 52.595 69.004 1.00 46.57 66 TYR F CA 1
ATOM 6419 C C . TYR D 1 68 ? 63.476 54.051 69.305 1.00 42.02 66 TYR F C 1
ATOM 6420 O O . TYR D 1 68 ? 63.510 54.438 70.457 1.00 36.66 66 TYR F O 1
ATOM 6429 N N . ASP D 1 69 ? 63.101 54.794 68.265 1.00 50.71 67 ASP F N 1
ATOM 6430 C CA . ASP D 1 69 ? 62.734 56.219 68.333 1.00 47.85 67 ASP F CA 1
ATOM 6431 C C . ASP D 1 69 ? 61.240 56.443 68.425 1.00 48.26 67 ASP F C 1
ATOM 6432 O O . ASP D 1 69 ? 60.814 57.585 68.595 1.00 40.29 67 ASP F O 1
ATOM 6437 N N . LEU D 1 70 ? 60.444 55.381 68.268 1.00 50.03 68 LEU F N 1
ATOM 6438 C CA . LEU D 1 70 ? 58.986 55.501 68.038 1.00 40.00 68 LEU F CA 1
ATOM 6439 C C . LEU D 1 70 ? 58.327 54.125 68.084 1.00 40.56 68 LEU F C 1
ATOM 6440 O O . LEU D 1 70 ? 58.804 53.187 67.457 1.00 35.79 68 LEU F O 1
ATOM 6445 N N . GLY D 1 71 ? 57.222 54.050 68.817 1.00 35.66 69 GLY F N 1
ATOM 6446 C CA . GLY D 1 71 ? 56.523 52.818 69.077 1.00 33.11 69 GLY F CA 1
ATOM 6447 C C . GLY D 1 71 ? 55.049 52.900 68.696 1.00 34.65 69 GLY F C 1
ATOM 6448 O O . GLY D 1 71 ? 54.343 53.882 69.041 1.00 30.29 69 GLY F O 1
ATOM 6449 N N . PHE D 1 72 ? 54.615 51.861 67.983 1.00 31.08 70 PHE F N 1
ATOM 6450 C CA . PHE D 1 72 ? 53.180 51.624 67.730 1.00 30.98 70 PHE F CA 1
ATOM 6451 C C . PHE D 1 72 ? 52.575 50.339 68.331 1.00 33.63 70 PHE F C 1
ATOM 6452 O O . PHE D 1 72 ? 53.128 49.248 68.238 1.00 31.77 70 PHE F O 1
ATOM 6460 N N . SER D 1 73 ? 51.370 50.460 68.871 1.00 35.52 71 SER F N 1
ATOM 6461 C CA . SER D 1 73 ? 50.513 49.289 68.965 1.00 35.14 71 SER F CA 1
ATOM 6462 C C . SER D 1 73 ? 49.187 49.415 68.236 1.00 31.98 71 SER F C 1
ATOM 6463 O O . SER D 1 73 ? 48.496 50.439 68.285 1.00 28.77 71 SER F O 1
ATOM 6466 N N . CYS D 1 74 ? 48.893 48.338 67.518 1.00 30.57 72 CYS F N 1
ATOM 6467 C CA . CYS D 1 74 ? 47.592 48.201 66.889 1.00 30.46 72 CYS F CA 1
ATOM 6468 C C . CYS D 1 74 ? 47.003 46.776 66.901 1.00 25.82 72 CYS F C 1
ATOM 6469 O O . CYS D 1 74 ? 47.615 45.845 66.375 1.00 21.36 72 CYS F O 1
ATOM 6472 N N . HIS D 1 75 ? 45.808 46.611 67.467 1.00 28.08 73 HIS F N 1
ATOM 6473 C CA . HIS D 1 75 ? 45.242 45.265 67.686 1.00 33.11 73 HIS F CA 1
ATOM 6474 C C . HIS D 1 75 ? 46.283 44.267 68.206 1.00 33.76 73 HIS F C 1
ATOM 6475 O O . HIS D 1 75 ? 46.556 43.250 67.567 1.00 34.46 73 HIS F O 1
ATOM 6482 N N . SER D 1 76 ? 46.984 44.623 69.271 1.00 39.13 74 SER F N 1
ATOM 6483 C CA . SER D 1 76 ? 47.960 43.726 69.841 1.00 43.80 74 SER F CA 1
ATOM 6484 C C . SER D 1 76 ? 47.271 43.057 71.013 1.00 51.74 74 SER F C 1
ATOM 6485 O O . SER D 1 76 ? 46.452 43.673 71.698 1.00 41.47 74 SER F O 1
ATOM 6488 N N . LYS D 1 77 ? 47.654 41.808 71.257 1.00 54.74 75 LYS F N 1
ATOM 6489 C CA . LYS D 1 77 ? 47.229 41.09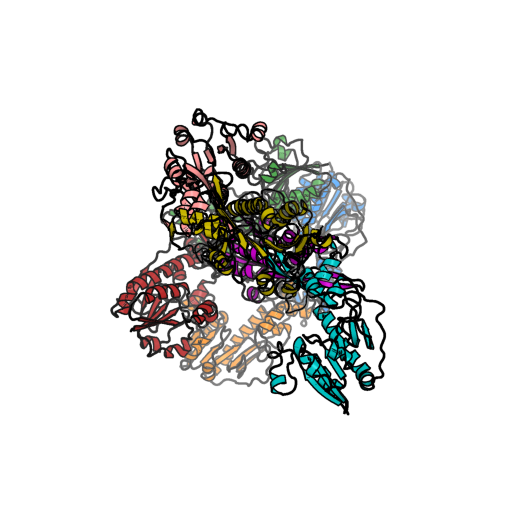0 72.463 1.00 61.16 75 LYS F CA 1
ATOM 6490 C C . LYS D 1 77 ? 47.847 41.612 73.777 1.00 57.76 75 LYS F C 1
ATOM 6491 O O . LYS D 1 77 ? 47.353 41.266 74.850 1.00 62.90 75 LYS F O 1
ATOM 6497 N N . GLN D 1 78 ? 48.897 42.430 73.706 1.00 47.09 76 GLN F N 1
ATOM 6498 C CA . GLN D 1 78 ? 49.740 42.718 74.862 1.00 50.03 76 GLN F CA 1
ATOM 6499 C C . GLN D 1 78 ? 49.720 44.185 75.222 1.00 56.69 76 GLN F C 1
ATOM 6500 O O . GLN D 1 78 ? 49.388 45.037 74.393 1.00 64.00 76 GLN F O 1
ATOM 6506 N N . LEU D 1 79 ? 50.172 44.464 76.442 1.00 52.34 77 LEU F N 1
ATOM 6507 C CA . LEU D 1 79 ? 50.115 45.789 77.030 1.00 54.71 77 LEU F CA 1
ATOM 6508 C C . LEU D 1 79 ? 51.529 46.215 77.418 1.00 52.48 77 LEU F C 1
ATOM 6509 O O . LEU D 1 79 ? 52.264 45.492 78.078 1.00 65.78 77 LEU F O 1
ATOM 6514 N N . PHE D 1 80 ? 51.899 47.402 76.961 1.00 51.49 78 PHE F N 1
ATOM 6515 C CA . PHE D 1 80 ? 53.257 47.943 77.017 1.00 48.56 78 PHE F CA 1
ATOM 6516 C C . PHE D 1 80 ? 53.695 48.276 78.450 1.00 49.58 78 PHE F C 1
ATOM 6517 O O . PHE D 1 80 ? 52.966 48.950 79.167 1.00 42.59 78 PHE F O 1
ATOM 6525 N N . PRO D 1 81 ? 54.903 47.851 78.857 1.00 58.22 79 PRO F N 1
ATOM 6526 C CA . PRO D 1 81 ? 55.414 48.190 80.194 1.00 58.91 79 PRO F CA 1
ATOM 6527 C C . PRO D 1 81 ? 55.561 49.689 80.463 1.00 64.45 79 PRO F C 1
ATOM 6528 O O . PRO D 1 81 ? 56.080 50.418 79.610 1.00 67.19 79 PRO F O 1
ATOM 6532 N N . ALA D 1 82 ? 55.170 50.120 81.663 1.00 66.20 80 ALA F N 1
ATOM 6533 C CA . ALA D 1 82 ? 55.017 51.546 81.998 1.00 72.01 80 ALA F CA 1
ATOM 6534 C C . ALA D 1 82 ? 56.239 52.413 81.714 1.00 73.99 80 ALA F C 1
ATOM 6535 O O . ALA D 1 82 ? 56.103 53.612 81.460 1.00 73.24 80 ALA F O 1
ATOM 6537 N N . LYS D 1 83 ? 57.422 51.808 81.716 1.00 73.46 81 LYS F N 1
ATOM 6538 C CA . LYS D 1 83 ? 58.657 52.582 81.596 1.00 71.96 81 LYS F CA 1
ATOM 6539 C C . LYS D 1 83 ? 58.903 52.854 80.133 1.00 74.17 81 LYS F C 1
ATOM 6540 O O . LYS D 1 83 ? 59.226 53.986 79.765 1.00 71.07 81 LYS F O 1
ATOM 6546 N N . LEU D 1 84 ? 58.729 51.810 79.321 1.00 72.45 82 LEU F N 1
ATOM 6547 C CA . LEU D 1 84 ? 58.845 51.899 77.863 1.00 61.54 82 LEU F CA 1
ATOM 6548 C C . LEU D 1 84 ? 58.039 53.077 77.358 1.00 54.80 82 LEU F C 1
ATOM 6549 O O . LEU D 1 84 ? 58.442 53.803 76.438 1.00 55.20 82 LEU F O 1
ATOM 6554 N N . VAL D 1 85 ? 56.873 53.227 77.977 1.00 51.99 83 VAL F N 1
ATOM 6555 C CA . VAL D 1 85 ? 55.899 54.196 77.524 1.00 56.33 83 VAL F CA 1
ATOM 6556 C C . VAL D 1 85 ? 56.402 55.607 77.784 1.00 62.81 83 VAL F C 1
ATOM 6557 O O . VAL D 1 85 ? 56.215 56.499 76.954 1.00 61.69 83 VAL F O 1
ATOM 6561 N N . ASN D 1 86 ? 57.075 55.780 78.919 1.00 68.25 84 ASN F N 1
ATOM 6562 C CA . ASN D 1 86 ? 57.656 57.070 79.297 1.00 72.43 84 ASN F CA 1
ATOM 6563 C C . ASN D 1 86 ? 58.940 57.420 78.510 1.00 66.34 84 ASN F C 1
ATOM 6564 O O . ASN D 1 86 ? 59.092 58.539 78.007 1.00 69.53 84 ASN F O 1
ATOM 6569 N N . SER D 1 87 ? 59.825 56.443 78.336 1.00 58.35 85 SER F N 1
ATOM 6570 C CA . SER D 1 87 ? 61.089 56.645 77.634 1.00 55.27 85 SER F CA 1
ATOM 6571 C C . SER D 1 87 ? 60.953 56.916 76.128 1.00 52.07 85 SER F C 1
ATOM 6572 O O . SER D 1 87 ? 61.709 57.703 75.568 1.00 49.02 85 SER F O 1
ATOM 6575 N N . VAL D 1 88 ? 59.940 56.324 75.493 1.00 50.24 86 VAL F N 1
ATOM 6576 C CA . VAL D 1 88 ? 59.801 56.266 74.038 1.00 48.26 86 VAL F CA 1
ATOM 6577 C C . VAL D 1 88 ? 58.391 56.716 73.644 1.00 41.50 86 VAL F C 1
ATOM 6578 O O . VAL D 1 88 ? 57.452 56.242 74.255 1.00 39.06 86 VAL F O 1
ATOM 6582 N N . LEU D 1 89 ? 58.226 57.599 72.654 1.00 40.37 87 LEU F N 1
ATOM 6583 C CA . LEU D 1 89 ? 56.892 57.967 72.106 1.00 37.70 87 LEU F CA 1
ATOM 6584 C C . LEU D 1 89 ? 56.169 56.692 71.603 1.00 33.53 87 LEU F C 1
ATOM 6585 O O . LEU D 1 89 ? 56.716 56.019 70.733 1.00 34.57 87 LEU F O 1
ATOM 6590 N N . CYS D 1 90 ? 55.034 56.342 72.213 1.00 34.97 88 CYS F N 1
ATOM 6591 C CA . CYS D 1 90 ? 54.328 55.048 72.023 1.00 34.29 88 CYS F CA 1
ATOM 6592 C C . CYS D 1 90 ? 52.916 55.371 71.643 1.00 33.88 88 CYS F C 1
ATOM 6593 O O . CYS D 1 90 ? 52.197 55.973 72.445 1.00 37.21 88 CYS F O 1
ATOM 6596 N N . ILE D 1 91 ? 52.559 55.108 70.389 1.00 31.67 89 ILE F N 1
ATOM 6597 C CA . ILE D 1 91 ? 51.231 55.490 69.916 1.00 30.72 89 ILE F CA 1
ATOM 6598 C C . ILE D 1 91 ? 50.328 54.275 69.687 1.00 30.16 89 ILE F C 1
ATOM 6599 O O . ILE D 1 91 ? 50.737 53.258 69.079 1.00 24.98 89 ILE F O 1
ATOM 6604 N N . ASN D 1 92 ? 49.121 54.399 70.230 1.00 27.85 90 ASN F N 1
ATOM 6605 C CA . ASN D 1 92 ? 48.090 53.393 70.129 1.00 28.34 90 ASN F CA 1
ATOM 6606 C C . ASN D 1 92 ? 47.056 53.678 69.052 1.00 31.56 90 ASN F C 1
ATOM 6607 O O . ASN D 1 92 ? 46.351 54.688 69.076 1.00 36.66 90 ASN F O 1
ATOM 6612 N N . ILE D 1 93 ? 46.945 52.776 68.082 1.00 29.53 91 ILE F N 1
ATOM 6613 C CA . ILE D 1 93 ? 45.822 52.850 67.119 1.00 28.08 91 ILE F CA 1
ATOM 6614 C C . ILE D 1 93 ? 44.670 51.936 67.589 1.00 27.86 91 ILE F C 1
ATOM 6615 O O . ILE D 1 93 ? 44.833 50.715 67.655 1.00 25.13 91 ILE F O 1
ATOM 6620 N N . HIS D 1 94 ? 43.502 52.502 67.889 1.00 26.24 92 HIS F N 1
ATOM 6621 C CA . HIS D 1 94 ? 42.504 51.783 68.652 1.00 28.81 92 HIS F CA 1
ATOM 6622 C C . HIS D 1 94 ? 41.030 51.922 68.165 1.00 31.05 92 HIS F C 1
ATOM 6623 O O . HIS D 1 94 ? 40.523 53.027 67.838 1.00 30.80 92 HIS F O 1
ATOM 6630 N N . PRO D 1 95 ? 40.313 50.783 68.177 1.00 27.93 93 PRO F N 1
ATOM 6631 C CA . PRO D 1 95 ? 38.941 50.672 67.685 1.00 32.11 93 PRO F CA 1
ATOM 6632 C C . PRO D 1 95 ? 37.946 51.005 68.767 1.00 36.13 93 PRO F C 1
ATOM 6633 O O . PRO D 1 95 ? 37.298 50.110 69.303 1.00 44.30 93 PRO F O 1
ATOM 6637 N N . GLY D 1 96 ? 37.884 52.283 69.114 1.00 32.25 94 GLY F N 1
ATOM 6638 C CA . GLY D 1 96 ? 36.938 52.865 70.051 1.00 30.74 94 GLY F CA 1
ATOM 6639 C C . GLY D 1 96 ? 37.111 54.372 69.951 1.00 34.07 94 GLY F C 1
ATOM 6640 O O . GLY D 1 96 ? 38.086 54.848 69.351 1.00 34.83 94 GLY F O 1
ATOM 6641 N N . LEU D 1 97 ? 36.118 55.120 70.413 1.00 33.91 95 LEU F N 1
ATOM 6642 C CA . LEU D 1 97 ? 36.196 56.574 70.353 1.00 29.88 95 LEU F CA 1
ATOM 6643 C C . LEU D 1 97 ? 36.469 57.105 71.773 1.00 28.22 95 LEU F C 1
ATOM 6644 O O . LEU D 1 97 ? 35.540 57.276 72.552 1.00 31.87 95 LEU F O 1
ATOM 6649 N N . ASN D 1 98 ? 37.729 57.204 72.163 1.00 29.58 96 ASN F N 1
ATOM 6650 C CA . ASN D 1 98 ? 38.107 57.765 73.494 1.00 30.99 96 ASN F CA 1
ATOM 6651 C C . ASN D 1 98 ? 37.436 59.097 73.864 1.00 29.84 96 ASN F C 1
ATOM 6652 O O . ASN D 1 98 ? 37.178 59.974 73.030 1.00 31.93 96 ASN F O 1
ATOM 6657 N N . PRO D 1 99 ? 37.100 59.267 75.139 1.00 33.88 97 PRO F N 1
ATOM 6658 C CA . PRO D 1 99 ? 37.259 58.354 76.256 1.00 33.22 97 PRO F CA 1
ATOM 6659 C C . PRO D 1 99 ? 36.059 57.382 76.389 1.00 37.51 97 PRO F C 1
ATOM 6660 O O . PRO D 1 99 ? 35.898 56.800 77.469 1.00 39.61 97 PRO F O 1
ATOM 6664 N N . TYR D 1 100 ? 35.200 57.233 75.373 1.00 35.58 98 TYR F N 1
ATOM 6665 C CA . TYR D 1 100 ? 33.938 56.479 75.576 1.00 41.73 98 TYR F CA 1
ATOM 6666 C C . TYR D 1 100 ? 34.185 54.989 75.383 1.00 39.06 98 TYR F C 1
ATOM 6667 O O . TYR D 1 100 ? 34.809 54.567 74.408 1.00 39.94 98 TYR F O 1
ATOM 6676 N N . ASN D 1 101 ? 33.672 54.212 76.333 1.00 42.79 99 ASN F N 1
ATOM 6677 C CA . ASN D 1 101 ? 33.837 52.771 76.349 1.00 35.97 99 ASN F CA 1
ATOM 6678 C C . ASN D 1 101 ? 35.287 52.324 76.206 1.00 41.39 99 ASN F C 1
ATOM 6679 O O . ASN D 1 101 ? 35.626 51.483 75.371 1.00 32.24 99 ASN F O 1
ATOM 6684 N N . ARG D 1 102 ? 36.144 52.822 77.097 1.00 34.31 100 ARG F N 1
ATOM 6685 C CA . ARG D 1 102 ? 37.488 52.345 77.085 1.00 30.15 100 ARG F CA 1
ATOM 6686 C C . ARG D 1 102 ? 37.488 50.918 77.620 1.00 30.52 100 ARG F C 1
ATOM 6687 O O . ARG D 1 102 ? 36.571 50.512 78.300 1.00 33.10 100 ARG F O 1
ATOM 6695 N N . GLY D 1 103 ? 38.553 50.176 77.325 1.00 32.43 101 GLY F N 1
ATOM 6696 C CA . GLY D 1 103 ? 38.698 48.752 77.652 1.00 32.87 101 GLY F CA 1
ATOM 6697 C C . GLY D 1 103 ? 38.037 47.865 76.595 1.00 39.05 101 GLY F C 1
ATOM 6698 O O . GLY D 1 103 ? 37.901 48.283 75.436 1.00 35.73 101 GLY F O 1
ATOM 6699 N N . TRP D 1 104 ? 37.507 46.723 77.028 1.00 37.36 102 TRP F N 1
ATOM 6700 C CA . TRP D 1 104 ? 37.131 45.641 76.118 1.00 44.33 102 TRP F CA 1
ATOM 6701 C C . TRP D 1 104 ? 35.971 45.890 75.170 1.00 33.60 102 TRP F C 1
ATOM 6702 O O . TRP D 1 104 ? 34.946 46.364 75.582 1.00 30.29 102 TRP F O 1
ATOM 6713 N N . PHE D 1 105 ? 36.155 45.565 73.892 1.00 34.70 103 PHE F N 1
ATOM 6714 C CA . PHE D 1 105 ? 35.035 45.496 72.921 1.00 32.19 103 PHE F CA 1
ATOM 6715 C C . PHE D 1 105 ? 34.105 46.712 72.986 1.00 30.08 103 PHE F C 1
ATOM 6716 O O . PHE D 1 105 ? 32.855 46.666 73.085 1.00 33.03 103 PHE F O 1
ATOM 6724 N N . PRO D 1 106 ? 34.718 47.852 72.745 1.00 24.57 104 PRO F N 1
ATOM 6725 C CA . PRO D 1 106 ? 33.971 49.088 72.789 1.00 24.59 104 PRO F CA 1
ATOM 6726 C C . PRO D 1 106 ? 32.740 49.141 71.898 1.00 24.21 104 PRO F C 1
ATOM 6727 O O . PRO D 1 106 ? 31.764 49.718 72.320 1.00 25.43 104 PRO F O 1
ATOM 6731 N N . GLN D 1 107 ? 32.738 48.588 70.688 1.00 25.02 105 GLN F N 1
ATOM 6732 C CA . GLN D 1 107 ? 31.503 48.669 69.861 1.00 25.70 105 GLN F CA 1
ATOM 6733 C C . GLN D 1 107 ? 30.334 47.835 70.451 1.00 23.96 105 GLN F C 1
ATOM 6734 O O . GLN D 1 107 ? 29.172 48.188 70.268 1.00 23.33 105 GLN F O 1
ATOM 6740 N N . VAL D 1 108 ? 30.653 46.768 71.188 1.00 25.29 106 VAL F N 1
ATOM 6741 C CA . VAL D 1 108 ? 29.633 45.919 71.837 1.00 24.61 106 VAL F CA 1
ATOM 6742 C C . VAL D 1 108 ? 28.910 46.815 72.830 1.00 25.76 106 VAL F C 1
ATOM 6743 O O . VAL D 1 108 ? 27.683 47.030 72.748 1.00 26.41 106 VAL F O 1
ATOM 6747 N N . PHE D 1 109 ? 29.683 47.402 73.740 1.00 28.62 107 PHE F N 1
ATOM 6748 C CA . PHE D 1 109 ? 29.064 48.315 74.748 1.00 23.55 107 PHE F CA 1
ATOM 6749 C C . PHE D 1 109 ? 28.384 49.511 74.142 1.00 24.93 107 PHE F C 1
ATOM 6750 O O . PHE D 1 109 ? 27.318 49.959 74.607 1.00 25.54 107 PHE F O 1
ATOM 6758 N N . SER D 1 110 ? 28.999 50.081 73.107 1.00 27.46 108 SER F N 1
ATOM 6759 C CA . SER D 1 110 ? 28.356 51.238 72.425 1.00 28.29 108 SER F CA 1
ATOM 6760 C C . SER D 1 110 ? 27.044 50.884 71.718 1.00 28.51 108 SER F C 1
ATOM 6761 O O . SER D 1 110 ? 26.112 51.668 71.640 1.00 26.43 108 SER F O 1
ATOM 6764 N N . ILE D 1 111 ? 26.967 49.716 71.102 1.00 25.81 109 ILE F N 1
ATOM 6765 C CA . ILE D 1 111 ? 25.656 49.374 70.516 1.00 27.00 109 ILE F CA 1
ATOM 6766 C C . ILE D 1 111 ? 24.591 49.282 71.618 1.00 27.25 109 ILE F C 1
ATOM 6767 O O . ILE D 1 111 ? 23.421 49.533 71.394 1.00 27.50 109 ILE F O 1
ATOM 6772 N N . ILE D 1 112 ? 25.017 48.931 72.829 1.00 24.60 110 ILE F N 1
ATOM 6773 C CA . ILE D 1 112 ? 24.100 48.821 73.930 1.00 25.72 110 ILE F CA 1
ATOM 6774 C C . ILE D 1 112 ? 23.855 50.203 74.571 1.00 32.85 110 ILE F C 1
ATOM 6775 O O . ILE D 1 112 ? 22.688 50.620 74.679 1.00 30.63 110 ILE F O 1
ATOM 6780 N N . ASN D 1 113 ? 24.920 50.873 75.017 1.00 30.10 111 ASN F N 1
ATOM 6781 C CA . ASN D 1 113 ? 24.753 52.063 75.822 1.00 31.28 111 ASN F CA 1
ATOM 6782 C C . ASN D 1 113 ? 24.710 53.341 75.035 1.00 32.94 111 ASN F C 1
ATOM 6783 O O . ASN D 1 113 ? 24.269 54.340 75.548 1.00 35.91 111 ASN F O 1
ATOM 6788 N N . LYS D 1 114 ? 25.065 53.334 73.756 1.00 36.56 112 LYS F N 1
ATOM 6789 C CA . LYS D 1 114 ? 24.850 54.487 72.877 1.00 31.48 112 LYS F CA 1
ATOM 6790 C C . LYS D 1 114 ? 25.862 55.611 73.114 1.00 30.34 112 LYS F C 1
ATOM 6791 O O . LYS D 1 114 ? 25.680 56.712 72.671 1.00 30.85 112 LYS F O 1
ATOM 6797 N N . LEU D 1 115 ? 26.972 55.347 73.772 1.00 35.55 113 LEU F N 1
ATOM 6798 C CA . LEU D 1 115 ? 28.060 56.286 73.695 1.00 34.26 113 LEU F CA 1
ATOM 6799 C C . LEU D 1 115 ? 28.588 56.147 72.273 1.00 34.73 113 LEU F C 1
ATOM 6800 O O . LEU D 1 115 ? 28.497 55.054 71.700 1.00 34.90 113 LEU F O 1
ATOM 6805 N N . PRO D 1 116 ? 29.171 57.223 71.713 1.00 32.32 114 PRO F N 1
ATOM 6806 C CA . PRO D 1 116 ? 29.793 57.109 70.398 1.00 27.30 114 PRO F CA 1
ATOM 6807 C C . PRO D 1 116 ? 30.815 56.005 70.282 1.00 25.00 114 PRO F C 1
ATOM 6808 O O . PRO D 1 116 ? 31.483 55.603 71.249 1.00 22.33 114 PRO F O 1
ATOM 6812 N N . ILE D 1 117 ? 31.008 55.601 69.033 1.00 27.26 115 ILE F N 1
ATOM 6813 C CA . ILE D 1 117 ? 32.020 54.599 68.708 1.00 27.57 115 ILE F CA 1
ATOM 6814 C C . ILE D 1 117 ? 32.734 55.118 67.479 1.00 26.25 115 ILE F C 1
ATOM 6815 O O . ILE D 1 117 ? 32.158 55.867 66.677 1.00 29.96 115 ILE F O 1
ATOM 6820 N N . GLY D 1 118 ? 33.965 54.647 67.306 1.00 29.89 116 GLY F N 1
ATOM 6821 C CA . GLY D 1 118 ? 34.782 55.046 66.205 1.00 28.35 116 GLY F CA 1
ATOM 6822 C C . GLY D 1 118 ? 36.168 54.549 66.497 1.00 34.46 116 GLY F C 1
ATOM 6823 O O . GLY D 1 118 ? 36.392 53.585 67.265 1.00 30.74 116 GLY F O 1
ATOM 6824 N N . ALA D 1 119 ? 37.104 55.224 65.835 1.00 31.01 117 ALA F N 1
ATOM 6825 C CA . ALA D 1 119 ? 38.508 54.905 65.974 1.00 28.33 117 ALA F CA 1
ATOM 6826 C C . ALA D 1 119 ? 39.208 56.133 66.521 1.00 26.31 117 ALA F C 1
ATOM 6827 O O . ALA D 1 119 ? 38.772 57.251 66.322 1.00 25.26 117 ALA F O 1
ATOM 6829 N N . THR D 1 120 ? 40.266 55.884 67.263 1.00 28.04 118 THR F N 1
ATOM 6830 C CA . THR D 1 120 ? 40.949 56.925 67.974 1.00 27.71 118 THR F CA 1
ATOM 6831 C C . THR D 1 120 ? 42.383 56.598 67.798 1.00 28.24 118 THR F C 1
ATOM 6832 O O . THR D 1 120 ? 42.747 55.454 68.027 1.00 30.33 118 THR F O 1
ATOM 6836 N N . ILE D 1 121 ? 43.197 57.589 67.437 1.00 27.45 119 ILE F N 1
ATOM 6837 C CA . ILE D 1 121 ? 44.642 57.436 67.592 1.00 31.28 119 ILE F CA 1
ATOM 6838 C C . ILE D 1 121 ? 45.108 58.351 68.716 1.00 30.21 119 ILE F C 1
ATOM 6839 O O . ILE D 1 121 ? 44.732 59.525 68.794 1.00 30.65 119 ILE F O 1
ATOM 6844 N N . HIS D 1 122 ? 45.944 57.792 69.569 1.00 31.59 120 HIS F N 1
ATOM 6845 C CA . HIS D 1 122 ? 46.285 58.472 70.786 1.00 33.37 120 HIS F CA 1
ATOM 6846 C C . HIS D 1 122 ? 47.657 58.080 71.256 1.00 41.13 120 HIS F C 1
ATOM 6847 O O . HIS D 1 122 ? 48.214 57.045 70.822 1.00 36.43 120 HIS F O 1
ATOM 6854 N N . VAL D 1 123 ? 48.229 58.977 72.071 1.00 37.39 121 VAL F N 1
ATOM 6855 C CA . VAL D 1 123 ? 49.541 58.716 72.629 1.00 34.29 121 VAL F CA 1
ATOM 6856 C C . VAL D 1 123 ? 49.378 57.783 73.822 1.00 32.47 121 VAL F C 1
ATOM 6857 O O . VAL D 1 123 ? 48.505 57.957 74.637 1.00 31.29 121 VAL F O 1
ATOM 6861 N N . MET D 1 124 ? 50.251 56.812 74.011 1.00 36.62 122 MET F N 1
ATOM 6862 C CA . MET D 1 124 ? 49.995 55.924 75.149 1.00 33.91 122 MET F CA 1
ATOM 6863 C C . MET D 1 124 ? 50.580 56.510 76.425 1.00 39.32 122 MET F C 1
ATOM 6864 O O . MET D 1 124 ? 51.697 57.029 76.398 1.00 35.90 122 MET F O 1
ATOM 6869 N N . ASP D 1 125 ? 49.855 56.398 77.537 1.00 43.88 123 ASP F N 1
ATOM 6870 C CA . ASP D 1 125 ? 50.462 56.611 78.860 1.00 56.76 123 ASP F CA 1
ATOM 6871 C C . ASP D 1 125 ? 50.347 55.355 79.746 1.00 58.94 123 ASP F C 1
ATOM 6872 O O . ASP D 1 125 ? 50.326 54.234 79.236 1.00 58.28 123 ASP F O 1
ATOM 6877 N N . GLU D 1 126 ? 50.283 55.501 81.066 1.00 62.46 124 GLU F N 1
ATOM 6878 C CA . GLU D 1 126 ? 50.181 54.322 81.924 1.00 61.00 124 GLU F CA 1
ATOM 6879 C C . GLU D 1 126 ? 48.772 53.733 82.020 1.00 58.31 124 GLU F C 1
ATOM 6880 O O . GLU D 1 126 ? 48.623 52.540 82.260 1.00 59.45 124 GLU F O 1
ATOM 6886 N N . GLU D 1 127 ? 47.737 54.548 81.841 1.00 57.44 125 GLU F N 1
ATOM 6887 C CA . GLU D 1 127 ? 46.361 54.060 81.896 1.00 49.56 125 GLU F CA 1
ATOM 6888 C C . GLU D 1 127 ? 45.931 53.493 80.551 1.00 56.92 125 GLU F C 1
ATOM 6889 O O . GLU D 1 127 ? 46.502 53.808 79.510 1.00 52.86 125 GLU F O 1
ATOM 6895 N N . ILE D 1 128 ? 44.877 52.689 80.575 1.00 55.55 126 ILE F N 1
ATOM 6896 C CA . ILE D 1 128 ? 44.350 52.083 79.360 1.00 55.87 126 ILE F CA 1
ATOM 6897 C C . ILE D 1 128 ? 43.401 53.007 78.574 1.00 45.71 126 ILE F C 1
ATOM 6898 O O . ILE D 1 128 ? 42.409 53.552 79.084 1.00 42.70 126 ILE F O 1
ATOM 6903 N N . ASP D 1 129 ? 43.683 53.147 77.284 1.00 45.01 127 ASP F N 1
ATOM 6904 C CA . ASP D 1 129 ? 42.861 54.002 76.425 1.00 41.18 127 ASP F CA 1
ATOM 6905 C C . ASP D 1 129 ? 42.678 55.413 76.993 1.00 40.80 127 ASP F C 1
ATOM 6906 O O . ASP D 1 129 ? 41.570 55.969 76.876 1.00 34.90 127 ASP F O 1
ATOM 6911 N N . HIS D 1 130 ? 43.795 56.028 77.445 1.00 50.13 128 HIS F N 1
ATOM 6912 C CA . HIS D 1 130 ? 43.785 57.279 78.236 1.00 47.55 128 HIS F CA 1
ATOM 6913 C C . HIS D 1 130 ? 44.454 58.530 77.619 1.00 49.56 128 HIS F C 1
ATOM 6914 O O . HIS D 1 130 ? 43.904 59.656 77.720 1.00 43.11 128 HIS F O 1
ATOM 6921 N N . GLY D 1 131 ? 45.634 58.347 77.024 1.00 40.58 129 GLY F N 1
ATOM 6922 C CA . GLY D 1 131 ? 46.437 59.463 76.497 1.00 47.45 129 GLY F CA 1
ATOM 6923 C C . GLY D 1 131 ? 45.920 60.525 75.510 1.00 48.36 129 GLY F C 1
ATOM 6924 O O . GLY D 1 131 ? 44.750 60.558 75.125 1.00 39.33 129 GLY F O 1
ATOM 6925 N N . ASP D 1 132 ? 46.832 61.414 75.112 1.00 40.65 130 ASP F N 1
ATOM 6926 C CA . ASP D 1 132 ? 46.525 62.510 74.206 1.00 40.92 130 ASP F CA 1
ATOM 6927 C C . ASP D 1 132 ? 46.025 62.030 72.829 1.00 34.88 130 ASP F C 1
ATOM 6928 O O . ASP D 1 132 ? 46.706 61.233 72.167 1.00 32.80 130 ASP F O 1
ATOM 6933 N N . ILE D 1 133 ? 44.882 62.541 72.402 1.00 28.38 131 ILE F N 1
ATOM 6934 C CA . ILE D 1 133 ? 44.260 62.148 71.160 1.00 29.95 131 ILE F CA 1
ATOM 6935 C C . ILE D 1 133 ? 44.864 62.900 70.005 1.00 29.91 131 ILE F C 1
ATOM 6936 O O . ILE D 1 133 ? 44.797 64.117 69.972 1.00 29.89 131 ILE F O 1
ATOM 6941 N N . ILE D 1 134 ? 45.409 62.164 69.053 1.00 28.62 132 ILE F N 1
ATOM 6942 C CA . ILE D 1 134 ? 46.011 62.721 67.861 1.00 26.97 132 ILE F CA 1
ATOM 6943 C C . ILE D 1 134 ? 44.902 63.043 66.894 1.00 29.25 132 ILE F C 1
ATOM 6944 O O . ILE D 1 134 ? 44.746 64.182 66.493 1.00 32.28 132 ILE F O 1
ATOM 6949 N N . ILE D 1 135 ? 44.060 62.058 66.611 1.00 26.78 133 ILE F N 1
ATOM 6950 C CA . ILE D 1 135 ? 42.957 62.234 65.704 1.00 27.80 133 ILE F CA 1
ATOM 6951 C C . ILE D 1 135 ? 41.965 61.092 66.033 1.00 28.99 133 ILE F C 1
ATOM 6952 O O . ILE D 1 135 ? 42.345 59.983 66.452 1.00 25.86 133 ILE F O 1
ATOM 6957 N N . GLN D 1 136 ? 40.687 61.378 65.893 1.00 27.73 134 GLN F N 1
ATOM 6958 C CA . GLN D 1 136 ? 39.697 60.311 66.067 1.00 28.78 134 GLN F CA 1
ATOM 6959 C C . GLN D 1 136 ? 38.475 60.654 65.244 1.00 28.54 134 GLN F C 1
ATOM 6960 O O . GLN D 1 136 ? 38.327 61.789 64.839 1.00 28.84 134 GLN F O 1
ATOM 6966 N N . GLU D 1 137 ? 37.621 59.689 64.961 1.00 29.91 135 GLU F N 1
ATOM 6967 C CA . GLU D 1 137 ? 36.444 59.986 64.156 1.00 30.24 135 GLU F CA 1
ATOM 6968 C C . GLU D 1 137 ? 35.402 58.953 64.581 1.00 28.02 135 GLU F C 1
ATOM 6969 O O . GLU D 1 137 ? 35.697 57.777 64.812 1.00 27.02 135 GLU F O 1
ATOM 6975 N N . GLU D 1 138 ? 34.193 59.452 64.746 1.00 32.12 136 GLU F N 1
ATOM 6976 C CA . GLU D 1 138 ? 33.023 58.625 65.002 1.00 35.24 136 GLU F CA 1
ATOM 6977 C C . GLU D 1 138 ? 32.603 57.854 63.770 1.00 35.96 136 GLU F C 1
ATOM 6978 O O . GLU D 1 138 ? 32.710 58.376 62.668 1.00 33.17 136 GLU F O 1
ATOM 6984 N N . VAL D 1 139 ? 31.977 56.704 63.999 1.00 33.64 137 VAL F N 1
ATOM 6985 C CA . VAL D 1 139 ? 31.413 55.860 62.953 1.00 31.82 137 VAL F CA 1
ATOM 6986 C C . VAL D 1 139 ? 29.907 55.759 63.291 1.00 35.20 137 VAL F C 1
ATOM 6987 O O . VAL D 1 139 ? 29.528 55.758 64.467 1.00 36.52 137 VAL F O 1
ATOM 6991 N N . GLU D 1 140 ? 29.013 55.730 62.315 1.00 31.06 138 GLU F N 1
ATOM 6992 C CA . GLU D 1 140 ? 27.589 55.549 62.640 1.00 37.03 138 GLU F CA 1
ATOM 6993 C C . GLU D 1 140 ? 27.218 54.075 62.958 1.00 29.25 138 GLU F C 1
ATOM 6994 O O . GLU D 1 140 ? 27.773 53.156 62.402 1.00 29.49 138 GLU F O 1
ATOM 7000 N N . VAL D 1 141 ? 26.222 53.845 63.794 1.00 32.41 139 VAL F N 1
ATOM 7001 C CA . VAL D 1 141 ? 25.696 52.503 64.062 1.00 29.37 139 VAL F CA 1
ATOM 7002 C C . VAL D 1 141 ? 24.301 52.465 63.504 1.00 26.72 139 VAL F C 1
ATOM 7003 O O . VAL D 1 141 ? 23.423 53.047 64.099 1.00 29.58 139 VAL F O 1
ATOM 7007 N N . ASN D 1 142 ? 24.117 51.848 62.337 1.00 24.86 140 ASN F N 1
ATOM 7008 C CA . ASN D 1 142 ? 22.812 51.712 61.752 1.00 31.00 140 ASN F CA 1
ATOM 7009 C C . ASN D 1 142 ? 22.033 50.586 62.465 1.00 33.64 140 ASN F C 1
ATOM 7010 O O . ASN D 1 142 ? 22.641 49.704 63.078 1.00 32.67 140 ASN F O 1
ATOM 7015 N N . SER D 1 143 ? 20.700 50.621 62.367 1.00 39.17 141 SER F N 1
ATOM 7016 C CA . SER D 1 143 ? 19.787 49.665 63.048 1.00 36.52 141 SER F CA 1
ATOM 7017 C C . SER D 1 143 ? 20.116 48.241 62.687 1.00 33.73 141 SER F C 1
ATOM 7018 O O . SER D 1 143 ? 20.156 47.350 63.540 1.00 40.78 141 SER F O 1
ATOM 7021 N N . PHE D 1 144 ? 20.462 48.048 61.421 1.00 29.65 142 PHE F N 1
ATOM 7022 C CA . PHE D 1 144 ? 20.695 46.705 60.948 1.00 27.73 142 PHE F CA 1
ATOM 7023 C C . PHE D 1 144 ? 22.047 46.116 61.234 1.00 24.38 142 PHE F C 1
ATOM 7024 O O . PHE D 1 144 ? 22.322 45.034 60.776 1.00 27.64 142 PHE F O 1
ATOM 7032 N N . GLU D 1 145 ? 22.922 46.741 62.003 1.00 27.43 143 GLU F N 1
ATOM 7033 C CA . GLU D 1 145 ? 24.298 46.263 62.024 1.00 25.64 143 GLU F CA 1
ATOM 7034 C C . GLU D 1 145 ? 24.585 45.491 63.276 1.00 25.01 143 GLU F C 1
ATOM 7035 O O . GLU D 1 145 ? 23.991 45.783 64.292 1.00 25.44 143 GLU F O 1
ATOM 7041 N N . ASN D 1 146 ? 25.537 44.573 63.234 1.00 21.49 144 ASN F N 1
ATOM 7042 C CA . ASN D 1 146 ? 25.964 43.960 64.488 1.00 26.38 144 ASN F CA 1
ATOM 7043 C C . ASN D 1 146 ? 27.371 44.342 64.943 1.00 20.66 144 ASN F C 1
ATOM 7044 O O . ASN D 1 146 ? 28.049 45.177 64.368 1.00 25.83 144 ASN F O 1
ATOM 7049 N N . SER D 1 147 ? 27.863 43.713 65.986 1.00 22.58 145 SER F N 1
ATOM 7050 C CA . SER D 1 147 ? 29.208 43.998 66.430 1.00 20.46 145 SER F CA 1
ATOM 7051 C C . SER D 1 147 ? 30.249 43.796 65.329 1.00 25.86 145 SER F C 1
ATOM 7052 O O . SER D 1 147 ? 31.126 44.647 65.157 1.00 24.87 145 SER F O 1
ATOM 7055 N N . PHE D 1 148 ? 30.151 42.696 64.575 1.00 25.81 146 PHE F N 1
ATOM 7056 C CA . PHE D 1 148 ? 31.072 42.390 63.464 1.00 27.34 146 PHE F CA 1
ATOM 7057 C C . PHE D 1 148 ? 31.021 43.509 62.434 1.00 27.97 146 PHE F C 1
ATOM 7058 O O . PHE D 1 148 ? 32.065 44.038 62.100 1.00 23.76 146 PHE F O 1
ATOM 7066 N N . ASP D 1 149 ? 29.839 43.885 61.956 1.00 27.45 147 ASP F N 1
ATOM 7067 C CA . ASP D 1 149 ? 29.746 45.009 61.024 1.00 27.01 147 ASP F CA 1
ATOM 7068 C C . ASP D 1 149 ? 30.439 46.293 61.500 1.00 28.75 147 ASP F C 1
ATOM 7069 O O . ASP D 1 149 ? 31.303 46.849 60.815 1.00 28.97 147 ASP F O 1
ATOM 7074 N N . VAL D 1 150 ? 30.028 46.790 62.657 1.00 27.11 148 VAL F N 1
ATOM 7075 C CA . VAL D 1 150 ? 30.610 48.015 63.203 1.00 29.97 148 VAL F CA 1
ATOM 7076 C C . VAL D 1 150 ? 32.122 47.882 63.403 1.00 25.87 148 VAL F C 1
ATOM 7077 O O . VAL D 1 150 ? 32.930 48.767 63.158 1.00 22.61 148 VAL F O 1
ATOM 7081 N N . TYR D 1 151 ? 32.548 46.728 63.860 1.00 27.13 149 TYR F N 1
ATOM 7082 C CA . TYR D 1 151 ? 33.953 46.562 64.078 1.00 23.75 149 TYR F CA 1
ATOM 7083 C C . TYR D 1 151 ? 34.708 46.692 62.781 1.00 30.64 149 TYR F C 1
ATOM 7084 O O . TYR D 1 151 ? 35.810 47.247 62.741 1.00 24.59 149 TYR F O 1
ATOM 7093 N N . ALA D 1 152 ? 34.091 46.165 61.732 1.00 25.70 150 ALA F N 1
ATOM 7094 C CA . ALA D 1 152 ? 34.693 46.242 60.423 1.00 32.50 150 ALA F CA 1
ATOM 7095 C C . ALA D 1 152 ? 34.767 47.706 59.988 1.00 26.98 150 ALA F C 1
ATOM 7096 O O . ALA D 1 152 ? 35.818 48.111 59.557 1.00 33.50 150 ALA F O 1
ATOM 7098 N N . LYS D 1 153 ? 33.712 48.503 60.125 1.00 24.05 151 LYS F N 1
ATOM 7099 C CA . LYS D 1 153 ? 33.831 49.910 59.780 1.00 27.76 151 LYS F CA 1
ATOM 7100 C C . LYS D 1 153 ? 34.878 50.681 60.629 1.00 25.54 151 LYS F C 1
ATOM 7101 O O . LYS D 1 153 ? 35.604 51.526 60.135 1.00 23.97 151 LYS F O 1
ATOM 7107 N N . VAL D 1 154 ? 34.980 50.339 61.906 1.00 23.65 152 VAL F N 1
ATOM 7108 C CA . VAL D 1 154 ? 35.984 50.922 62.779 1.00 24.47 152 VAL F CA 1
ATOM 7109 C C . VAL D 1 154 ? 37.397 50.591 62.343 1.00 23.56 152 VAL F C 1
ATOM 7110 O O . VAL D 1 154 ? 38.256 51.442 62.336 1.00 25.11 152 VAL F O 1
ATOM 7114 N N . GLN D 1 155 ? 37.660 49.347 62.003 1.00 26.65 153 GLN F N 1
ATOM 7115 C CA . GLN D 1 155 ? 38.989 48.940 61.604 1.00 27.84 153 GLN F CA 1
ATOM 7116 C C . GLN D 1 155 ? 39.448 49.653 60.353 1.00 26.28 153 GLN F C 1
ATOM 7117 O O . GLN D 1 155 ? 40.620 50.007 60.221 1.00 25.09 153 GLN F O 1
ATOM 7123 N N . LYS D 1 156 ? 38.543 49.791 59.401 1.00 27.87 154 LYS F N 1
ATOM 7124 C CA . LYS D 1 156 ? 38.797 50.597 58.223 1.00 32.10 154 LYS F CA 1
ATOM 7125 C C . LYS D 1 156 ? 39.141 52.003 58.680 1.00 27.35 154 LYS F C 1
ATOM 7126 O O . LYS D 1 156 ? 40.051 52.591 58.152 1.00 25.71 154 LYS F O 1
ATOM 7132 N N . LYS D 1 157 ? 38.353 52.566 59.587 1.00 28.94 155 LYS F N 1
ATOM 7133 C CA . LYS D 1 157 ? 38.566 53.938 59.953 1.00 28.92 155 LYS F CA 1
ATOM 7134 C C . LYS D 1 157 ? 39.905 54.116 60.675 1.00 27.94 155 LYS F C 1
ATOM 7135 O O . LYS D 1 157 ? 40.564 55.145 60.501 1.00 28.60 155 LYS F O 1
ATOM 7141 N N . GLU D 1 158 ? 40.352 53.096 61.410 1.00 25.07 156 GLU F N 1
ATOM 7142 C CA . GLU D 1 158 ? 41.647 53.140 62.058 1.00 26.42 156 GLU F CA 1
ATOM 7143 C C . GLU D 1 158 ? 42.778 53.367 61.052 1.00 33.12 156 GLU F C 1
ATOM 7144 O O . GLU D 1 158 ? 43.598 54.244 61.277 1.00 28.47 156 GLU F O 1
ATOM 7150 N N . VAL D 1 159 ? 42.839 52.526 60.029 1.00 28.76 157 VAL F N 1
ATOM 7151 C CA . VAL D 1 159 ? 43.879 52.555 59.026 1.00 34.61 157 VAL F CA 1
ATOM 7152 C C . VAL D 1 159 ? 43.790 53.781 58.134 1.00 33.15 157 VAL F C 1
ATOM 7153 O O . VAL D 1 159 ? 44.824 54.322 57.755 1.00 37.01 157 VAL F O 1
ATOM 7157 N N . GLU D 1 160 ? 42.585 54.267 57.847 1.00 27.88 158 GLU F N 1
ATOM 7158 C CA . GLU D 1 160 ? 42.461 55.568 57.238 1.00 28.14 158 GLU F CA 1
ATOM 7159 C C . GLU D 1 160 ? 43.016 56.737 58.101 1.00 27.72 158 GLU F C 1
ATOM 7160 O O . GLU D 1 160 ? 43.728 57.616 57.630 1.00 24.37 158 GLU F O 1
ATOM 7166 N N . LEU D 1 161 ? 42.695 56.799 59.385 1.00 29.53 159 LEU F N 1
ATOM 7167 C CA . LEU D 1 161 ? 43.215 57.883 60.201 1.00 26.37 159 LEU F CA 1
ATOM 7168 C C . LEU D 1 161 ? 44.731 57.809 60.337 1.00 27.40 159 LEU F C 1
ATOM 7169 O O . LEU D 1 161 ? 45.425 58.810 60.407 1.00 31.80 159 LEU F O 1
ATOM 7174 N N . PHE D 1 162 ? 45.249 56.604 60.429 1.00 25.11 160 PHE F N 1
ATOM 7175 C CA . PHE D 1 162 ? 46.662 56.414 60.604 1.00 29.36 160 PHE F CA 1
ATOM 7176 C C . PHE D 1 162 ? 47.362 56.874 59.325 1.00 30.53 160 PHE F C 1
ATOM 7177 O O . PHE D 1 162 ? 48.302 57.630 59.420 1.00 28.88 160 PHE F O 1
ATOM 7185 N N . THR D 1 163 ? 46.841 56.514 58.155 1.00 30.47 161 THR F N 1
ATOM 7186 C CA . THR D 1 163 ? 47.296 57.079 56.881 1.00 33.97 161 THR F CA 1
ATOM 7187 C C . THR D 1 163 ? 47.466 58.606 56.991 1.00 32.71 161 THR F C 1
ATOM 7188 O O . THR D 1 163 ? 48.499 59.123 56.607 1.00 29.63 161 THR F O 1
ATOM 7192 N N . LYS D 1 164 ? 46.495 59.307 57.571 1.00 31.00 162 LYS F N 1
ATOM 7193 C CA . LYS D 1 164 ? 46.413 60.757 57.550 1.00 33.22 162 LYS F CA 1
ATOM 7194 C C . LYS D 1 164 ? 47.395 61.470 58.510 1.00 37.11 162 LYS F C 1
ATOM 7195 O O . LYS D 1 164 ? 47.784 62.583 58.253 1.00 36.06 162 LYS F O 1
ATOM 7201 N N . VAL D 1 165 ? 47.793 60.844 59.608 1.00 34.74 163 VAL F N 1
ATOM 7202 C CA . VAL D 1 165 ? 48.643 61.488 60.611 1.00 31.93 163 VAL F CA 1
ATOM 7203 C C . VAL D 1 165 ? 50.043 60.941 60.722 1.00 28.29 163 VAL F C 1
ATOM 7204 O O . VAL D 1 165 ? 50.829 61.478 61.498 1.00 35.03 163 VAL F O 1
ATOM 7208 N N . ILE D 1 166 ? 50.360 59.867 60.006 1.00 25.17 164 ILE F N 1
ATOM 7209 C CA . ILE D 1 166 ? 51.650 59.238 60.129 1.00 26.78 164 ILE F CA 1
ATOM 7210 C C . ILE D 1 166 ? 52.821 60.184 59.773 1.00 31.15 164 ILE F C 1
ATOM 7211 O O . ILE D 1 166 ? 53.878 60.167 60.424 1.00 27.81 164 ILE F O 1
ATOM 7216 N N . ASP D 1 167 ? 52.655 61.022 58.760 1.00 32.10 165 ASP F N 1
ATOM 7217 C CA . ASP D 1 167 ? 53.705 62.018 58.472 1.00 32.64 165 ASP F CA 1
ATOM 7218 C C . ASP D 1 167 ? 53.971 63.049 59.571 1.00 29.96 165 ASP F C 1
ATOM 7219 O O . ASP D 1 167 ? 55.111 63.276 59.928 1.00 38.79 165 ASP F O 1
ATOM 7224 N N . ASP D 1 168 ? 52.946 63.639 60.165 1.00 32.94 166 ASP F N 1
ATOM 7225 C CA . ASP D 1 168 ? 53.136 64.480 61.352 1.00 31.85 166 ASP F CA 1
ATOM 7226 C C . ASP D 1 168 ? 53.788 63.808 62.535 1.00 35.07 166 ASP F C 1
ATOM 7227 O O . ASP D 1 168 ? 54.631 64.417 63.224 1.00 29.73 166 ASP F O 1
ATOM 7232 N N . ILE D 1 169 ? 53.382 62.563 62.793 1.00 32.76 167 ILE F N 1
ATOM 7233 C CA . ILE D 1 169 ? 53.967 61.765 63.881 1.00 30.43 167 ILE F CA 1
ATOM 7234 C C . ILE D 1 169 ? 55.454 61.559 63.687 1.00 29.38 167 ILE F C 1
ATOM 7235 O O . ILE D 1 169 ? 56.226 61.629 64.633 1.00 32.78 167 ILE F O 1
ATOM 7240 N N . LEU D 1 170 ? 55.833 61.300 62.456 1.00 28.93 168 LEU F N 1
ATOM 7241 C CA . LEU D 1 170 ? 57.211 61.002 62.193 1.00 35.02 168 LEU F CA 1
ATOM 7242 C C . LEU D 1 170 ? 58.058 62.271 62.223 1.00 39.53 168 LEU F C 1
ATOM 7243 O O . LEU D 1 170 ? 59.288 62.178 62.161 1.00 35.61 168 LEU F O 1
ATOM 7248 N N . ASN D 1 171 ? 57.370 63.412 62.294 1.00 35.24 169 ASN F N 1
ATOM 7249 C CA . ASN D 1 171 ? 57.954 64.725 62.388 1.00 40.32 169 ASN F CA 1
ATOM 7250 C C . ASN D 1 171 ? 57.765 65.281 63.790 1.00 41.94 169 ASN F C 1
ATOM 7251 O O . ASN D 1 171 ? 57.761 66.463 63.979 1.00 45.17 169 ASN F O 1
ATOM 7256 N N . ASN D 1 172 ? 57.600 64.440 64.796 1.00 35.84 170 ASN F N 1
ATOM 7257 C CA . ASN D 1 172 ? 57.329 64.874 66.160 1.00 37.24 170 ASN F CA 1
ATOM 7258 C C . ASN D 1 172 ? 56.586 66.187 66.339 1.00 40.82 170 ASN F C 1
ATOM 7259 O O . ASN D 1 172 ? 56.760 66.913 67.332 1.00 38.34 170 ASN F O 1
ATOM 7264 N N . LYS D 1 173 ? 55.702 66.465 65.397 1.00 36.38 171 LYS F N 1
ATOM 7265 C CA . LYS D 1 173 ? 54.879 67.662 65.460 1.00 37.71 171 LYS F CA 1
ATOM 7266 C C . LYS D 1 173 ? 53.466 67.287 65.003 1.00 36.38 171 LYS F C 1
ATOM 7267 O O . LYS D 1 173 ? 53.139 67.398 63.824 1.00 29.86 171 LYS F O 1
ATOM 7273 N N . PHE D 1 174 ? 52.644 66.848 65.948 1.00 33.12 172 PHE F N 1
ATOM 7274 C CA . PHE D 1 174 ? 51.359 66.288 65.595 1.00 30.82 172 PHE F CA 1
ATOM 7275 C C . PHE D 1 174 ? 50.405 66.751 66.647 1.00 28.01 172 PHE F C 1
ATOM 7276 O O . PHE D 1 174 ? 50.799 67.101 67.774 1.00 32.47 172 PHE F O 1
ATOM 7284 N N . THR D 1 175 ? 49.146 66.840 66.253 1.00 31.01 173 THR F N 1
ATOM 7285 C CA . THR D 1 175 ? 48.091 67.340 67.142 1.00 33.21 173 THR F CA 1
ATOM 7286 C C . THR D 1 175 ? 48.042 66.437 68.380 1.00 32.76 173 THR F C 1
ATOM 7287 O O . THR D 1 175 ? 48.201 65.234 68.216 1.00 26.58 173 THR F O 1
ATOM 7291 N N . ARG D 1 176 ? 47.889 67.004 69.576 1.00 36.53 174 ARG F N 1
ATOM 7292 C CA . ARG D 1 176 ? 47.643 66.262 70.799 1.00 38.02 174 ARG F CA 1
ATOM 7293 C C . ARG D 1 176 ? 46.662 67.059 71.641 1.00 43.58 174 ARG F C 1
ATOM 7294 O O . ARG D 1 176 ? 46.854 68.236 71.858 1.00 48.09 174 ARG F O 1
ATOM 7302 N N . ILE D 1 177 ? 45.590 66.424 72.086 1.00 34.38 175 ILE F N 1
ATOM 7303 C CA . ILE D 1 177 ? 44.545 67.072 72.818 1.00 33.79 175 ILE F CA 1
ATOM 7304 C C . ILE D 1 177 ? 44.140 66.126 73.949 1.00 40.94 175 ILE F C 1
ATOM 7305 O O . ILE D 1 177 ? 43.915 64.938 73.728 1.00 38.78 175 ILE F O 1
ATOM 7310 N N . LYS D 1 178 ? 43.994 66.660 75.155 1.00 37.58 176 LYS F N 1
ATOM 7311 C CA . LYS D 1 178 ? 43.450 65.887 76.250 1.00 40.19 176 LYS F CA 1
ATOM 7312 C C . LYS D 1 178 ? 41.979 65.520 76.073 1.00 38.73 176 LYS F C 1
ATOM 7313 O O . LYS D 1 178 ? 41.165 66.266 75.532 1.00 37.23 176 LYS F O 1
ATOM 7319 N N . PRO D 1 179 ? 41.626 64.349 76.584 1.00 35.22 177 PRO F N 1
ATOM 7320 C CA . PRO D 1 179 ? 40.232 63.978 76.452 1.00 41.21 177 PRO F CA 1
ATOM 7321 C C . PRO D 1 179 ? 39.288 64.902 77.234 1.00 47.32 177 PRO F C 1
ATOM 7322 O O . PRO D 1 179 ? 39.682 65.418 78.288 1.00 37.99 177 PRO F O 1
ATOM 7326 N N . ASN D 1 180 ? 38.060 65.134 76.751 1.00 49.05 178 ASN F N 1
ATOM 7327 C CA . ASN D 1 180 ? 37.146 66.000 77.517 1.00 56.20 178 ASN F CA 1
ATOM 7328 C C . ASN D 1 180 ? 36.883 65.552 78.969 1.00 54.57 178 ASN F C 1
ATOM 7329 O O . ASN D 1 180 ? 36.581 66.383 79.812 1.00 48.38 178 ASN F O 1
ATOM 7334 N N . SER D 1 181 ? 36.964 64.252 79.245 1.00 52.85 179 SER F N 1
ATOM 7335 C CA . SER D 1 181 ? 36.956 63.736 80.618 1.00 51.07 179 SER F CA 1
ATOM 7336 C C . SER D 1 181 ? 37.578 62.329 80.731 1.00 49.86 179 SER F C 1
ATOM 7337 O O . SER D 1 181 ? 38.376 61.888 79.887 1.00 45.33 179 SER F O 1
ATOM 7340 N N . GLU D 1 182 ? 37.285 61.646 81.828 1.00 52.37 180 GLU F N 1
ATOM 7341 C CA . GLU D 1 182 ? 37.818 60.300 82.014 1.00 57.47 180 GLU F CA 1
ATOM 7342 C C . GLU D 1 182 ? 36.907 59.258 81.338 1.00 46.29 180 GLU F C 1
ATOM 7343 O O . GLU D 1 182 ? 37.354 58.133 81.164 1.00 49.36 180 GLU F O 1
ATOM 7349 N N . GLY D 1 183 ? 35.714 59.653 80.881 1.00 44.95 181 GLY F N 1
ATOM 7350 C CA . GLY D 1 183 ? 34.763 58.783 80.179 1.00 46.29 181 GLY F CA 1
ATOM 7351 C C . GLY D 1 183 ? 34.455 57.559 81.028 1.00 48.76 181 GLY F C 1
ATOM 7352 O O . GLY D 1 183 ? 34.295 57.688 82.235 1.00 55.85 181 GLY F O 1
ATOM 7353 N N . ASN D 1 184 ? 34.456 56.362 80.454 1.00 44.40 182 ASN F N 1
ATOM 7354 C CA . ASN D 1 184 ? 34.198 55.156 81.237 1.00 40.22 182 ASN F CA 1
ATOM 7355 C C . ASN D 1 184 ? 35.004 53.958 80.772 1.00 36.04 182 ASN F C 1
ATOM 7356 O O . ASN D 1 184 ? 35.620 53.961 79.719 1.00 36.19 182 ASN F O 1
ATOM 7361 N N . TYR D 1 185 ? 35.194 52.978 81.633 1.00 37.04 183 TYR F N 1
ATOM 7362 C CA . TYR D 1 185 ? 36.098 51.917 81.244 1.00 36.71 183 TYR F CA 1
ATOM 7363 C C . TYR D 1 185 ? 35.381 50.595 81.452 1.00 38.54 183 TYR F C 1
ATOM 7364 O O . TYR D 1 185 ? 34.707 50.426 82.457 1.00 35.77 183 TYR F O 1
ATOM 7373 N N . ASN D 1 186 ? 35.497 49.696 80.471 1.00 38.46 184 ASN F N 1
ATOM 7374 C CA . ASN D 1 186 ? 34.948 48.348 80.581 1.00 37.14 184 ASN F CA 1
ATOM 7375 C C . ASN D 1 186 ? 36.048 47.320 80.547 1.00 36.50 184 ASN F C 1
ATOM 7376 O O . ASN D 1 186 ? 36.825 47.313 79.594 1.00 38.18 184 ASN F O 1
ATOM 7381 N N . SER D 1 187 ? 36.096 46.459 81.562 1.00 39.53 185 SER F N 1
ATOM 7382 C CA . SER D 1 187 ? 37.083 45.364 81.672 1.00 52.40 185 SER F CA 1
ATOM 7383 C C . SER D 1 187 ? 36.596 44.059 81.020 1.00 52.09 185 SER F C 1
ATOM 7384 O O . SER D 1 187 ? 35.393 43.947 80.791 1.00 46.70 185 SER F O 1
ATOM 7387 N N . ILE D 1 188 ? 37.479 43.080 80.779 1.00 59.05 186 ILE F N 1
ATOM 7388 C CA . ILE D 1 188 ? 37.051 41.702 80.425 1.00 61.27 186 ILE F CA 1
ATOM 7389 C C . ILE D 1 188 ? 35.904 41.253 81.320 1.00 52.33 186 ILE F C 1
ATOM 7390 O O . ILE D 1 188 ? 34.898 40.743 80.838 1.00 54.68 186 ILE F O 1
ATOM 7395 N N . HIS D 1 189 ? 36.024 41.498 82.613 1.00 47.42 187 HIS F N 1
ATOM 7396 C CA . HIS D 1 189 ? 35.000 41.085 83.561 1.00 52.62 187 HIS F CA 1
ATOM 7397 C C . HIS D 1 189 ? 33.646 41.775 83.392 1.00 49.56 187 HIS F C 1
ATOM 7398 O O . HIS D 1 189 ? 32.603 41.160 83.648 1.00 49.71 187 HIS F O 1
ATOM 7405 N N . ASP D 1 190 ? 33.627 43.040 82.984 1.00 45.51 188 ASP F N 1
ATOM 7406 C CA . ASP D 1 190 ? 32.361 43.734 82.770 1.00 44.86 188 ASP F CA 1
ATOM 7407 C C . ASP D 1 190 ? 31.681 42.992 81.611 1.00 43.04 188 ASP F C 1
ATOM 7408 O O . ASP D 1 190 ? 30.484 42.707 81.631 1.00 35.55 188 ASP F O 1
ATOM 7413 N N . TYR D 1 191 ? 32.500 42.670 80.617 1.00 39.65 189 TYR F N 1
ATOM 7414 C CA . TYR D 1 191 ? 32.050 42.085 79.362 1.00 37.24 189 TYR F CA 1
ATOM 7415 C C . TYR D 1 191 ? 31.514 40.658 79.568 1.00 38.24 189 TYR F C 1
ATOM 7416 O O . TYR D 1 191 ? 30.395 40.349 79.168 1.00 45.28 189 TYR F O 1
ATOM 7425 N N . LYS D 1 192 ? 32.274 39.802 80.228 1.00 37.04 190 LYS F N 1
ATOM 7426 C CA . LYS D 1 192 ? 31.774 38.476 80.619 1.00 42.67 190 LYS F CA 1
ATOM 7427 C C . LYS D 1 192 ? 30.422 38.492 81.311 1.00 40.42 190 LYS F C 1
ATOM 7428 O O . LYS D 1 192 ? 29.488 37.853 80.836 1.00 44.34 190 LYS F O 1
ATOM 7434 N N . ASN D 1 193 ? 30.254 39.260 82.371 1.00 38.81 191 ASN F N 1
ATOM 7435 C CA . ASN D 1 193 ? 28.923 39.406 82.971 1.00 44.70 191 ASN F CA 1
ATOM 7436 C C . ASN D 1 193 ? 27.816 39.885 82.034 1.00 41.31 191 ASN F C 1
ATOM 7437 O O . ASN D 1 193 ? 26.635 39.487 82.071 1.00 39.60 191 ASN F O 1
ATOM 7442 N N . MET D 1 194 ? 28.228 40.703 81.093 1.00 37.76 192 MET F N 1
ATOM 7443 C CA . MET D 1 194 ? 27.234 41.118 80.134 1.00 38.38 192 MET F CA 1
ATOM 7444 C C . MET D 1 194 ? 26.800 39.986 79.174 1.00 29.82 192 MET F C 1
ATOM 7445 O O . MET D 1 194 ? 25.687 39.993 78.687 1.00 35.48 192 MET F O 1
ATOM 7450 N N . CYS D 1 195 ? 27.715 39.083 78.862 1.00 30.55 193 CYS F N 1
ATOM 7451 C CA . CYS D 1 195 ? 27.475 37.850 78.105 1.00 36.55 193 CYS F CA 1
ATOM 7452 C C . CYS D 1 195 ? 26.351 36.928 78.616 1.00 36.16 193 CYS F C 1
ATOM 7453 O O . CYS D 1 195 ? 25.600 36.351 77.805 1.00 31.73 193 CYS F O 1
ATOM 7456 N N . GLU D 1 196 ? 26.204 36.817 79.935 1.00 30.68 194 GLU F N 1
ATOM 7457 C CA . GLU D 1 196 ? 25.128 36.007 80.492 1.00 31.81 194 GLU F CA 1
ATOM 7458 C C . GLU D 1 196 ? 23.762 36.673 80.550 1.00 28.43 194 GLU F C 1
ATOM 7459 O O . GLU D 1 196 ? 23.516 37.545 81.356 1.00 30.77 194 GLU F O 1
ATOM 7465 N N . ILE D 1 197 ? 22.833 36.229 79.725 1.00 28.05 195 ILE F N 1
ATOM 7466 C CA . ILE D 1 197 ? 21.547 36.868 79.622 1.00 27.08 195 ILE F CA 1
ATOM 7467 C C . ILE D 1 197 ? 20.790 36.618 80.910 1.00 28.96 195 ILE F C 1
ATOM 7468 O O . ILE D 1 197 ? 20.749 35.478 81.445 1.00 25.24 195 ILE F O 1
ATOM 7473 N N . ASP D 1 198 ? 20.173 37.698 81.367 1.00 30.56 196 ASP F N 1
ATOM 7474 C CA . ASP D 1 198 ? 19.213 37.587 82.460 1.00 32.33 196 ASP F CA 1
ATOM 7475 C C . ASP D 1 198 ? 17.836 37.429 81.865 1.00 25.86 196 ASP F C 1
ATOM 7476 O O . ASP D 1 198 ? 17.207 38.428 81.485 1.00 28.27 196 ASP F O 1
ATOM 7481 N N . LEU D 1 199 ? 17.336 36.189 81.804 1.00 27.88 197 LEU F N 1
ATOM 7482 C CA . LEU D 1 199 ? 16.032 35.934 81.149 1.00 29.51 197 LEU F CA 1
ATOM 7483 C C . LEU D 1 199 ? 14.876 36.741 81.735 1.00 31.60 197 LEU F C 1
ATOM 7484 O O . LEU D 1 199 ? 13.907 37.044 81.016 1.00 24.32 197 LEU F O 1
ATOM 7489 N N . ASP D 1 200 ? 14.995 37.057 83.032 1.00 32.48 198 ASP F N 1
ATOM 7490 C CA . ASP D 1 200 ? 13.969 37.865 83.706 1.00 33.98 198 ASP F CA 1
ATOM 7491 C C . ASP D 1 200 ? 14.175 39.370 83.586 1.00 36.45 198 ASP F C 1
ATOM 7492 O O . ASP D 1 200 ? 13.296 40.100 84.009 1.00 38.73 198 ASP F O 1
ATOM 7497 N N . LYS D 1 201 ? 15.295 39.863 83.054 1.00 33.65 199 LYS F N 1
ATOM 7498 C CA . LYS D 1 201 ? 15.418 41.300 82.852 1.00 32.00 199 LYS F CA 1
ATOM 7499 C C . LYS D 1 201 ? 14.291 41.850 82.055 1.00 30.79 199 LYS F C 1
ATOM 7500 O O . LYS D 1 201 ? 13.937 41.277 81.037 1.00 37.80 199 LYS F O 1
ATOM 7506 N N . ILE D 1 202 ? 13.765 42.996 82.484 1.00 34.21 200 ILE F N 1
ATOM 7507 C CA . ILE D 1 202 ? 12.691 43.693 81.777 1.00 34.09 200 ILE F CA 1
ATOM 7508 C C . ILE D 1 202 ? 13.281 44.657 80.765 1.00 34.87 200 ILE F C 1
ATOM 7509 O O . ILE D 1 202 ? 14.196 45.356 81.117 1.00 34.11 200 ILE F O 1
ATOM 7514 N N . VAL D 1 203 ? 12.813 44.699 79.522 1.00 36.01 201 VAL F N 1
ATOM 7515 C CA . VAL D 1 203 ? 13.473 45.523 78.502 1.00 33.64 201 VAL F CA 1
ATOM 7516 C C . VAL D 1 203 ? 12.490 45.967 77.473 1.00 29.31 201 VAL F C 1
ATOM 7517 O O . VAL D 1 203 ? 11.393 45.477 77.409 1.00 34.38 201 VAL F O 1
ATOM 7521 N N . THR D 1 204 ? 12.859 46.868 76.608 1.00 30.62 202 THR F N 1
ATOM 7522 C CA . THR D 1 204 ? 12.011 46.992 75.441 1.00 29.19 202 THR F CA 1
ATOM 7523 C C . THR D 1 204 ? 12.553 46.078 74.315 1.00 32.71 202 THR F C 1
ATOM 7524 O O . THR D 1 204 ? 13.711 45.653 74.332 1.00 33.72 202 THR F O 1
ATOM 7528 N N . MET D 1 205 ? 11.708 45.760 73.344 1.00 31.93 203 MET F N 1
ATOM 7529 C CA . MET D 1 205 ? 12.142 45.039 72.152 1.00 34.20 203 MET F CA 1
ATOM 7530 C C . MET D 1 205 ? 13.344 45.773 71.548 1.00 31.79 203 MET F C 1
ATOM 7531 O O . MET D 1 205 ? 14.330 45.142 71.170 1.00 30.93 203 MET F O 1
ATOM 7536 N N . ARG D 1 206 ? 13.328 47.095 71.537 1.00 30.17 204 ARG F N 1
ATOM 7537 C CA . ARG D 1 206 ? 14.517 47.777 71.013 1.00 29.49 204 ARG F CA 1
ATOM 7538 C C . ARG D 1 206 ? 15.777 47.377 71.801 1.00 27.35 204 ARG F C 1
ATOM 7539 O O . ARG D 1 206 ? 16.827 47.026 71.250 1.00 28.55 204 ARG F O 1
ATOM 7547 N N . GLU D 1 207 ? 15.661 47.326 73.119 1.00 26.80 205 GLU F N 1
ATOM 7548 C CA . GLU D 1 207 ? 16.821 47.028 73.937 1.00 25.85 205 GLU F CA 1
ATOM 7549 C C . GLU D 1 207 ? 17.224 45.573 73.776 1.00 24.20 205 GLU F C 1
ATOM 7550 O O . GLU D 1 207 ? 18.402 45.277 73.807 1.00 26.27 205 GLU F O 1
ATOM 7556 N N . ALA D 1 208 ? 16.268 44.651 73.629 1.00 28.98 206 ALA F N 1
ATOM 7557 C CA . ALA D 1 208 ? 16.573 43.229 73.415 1.00 24.60 206 ALA F CA 1
ATOM 7558 C C . ALA D 1 208 ? 17.320 43.073 72.095 1.00 21.86 206 ALA F C 1
ATOM 7559 O O . ALA D 1 208 ? 18.293 42.391 72.047 1.00 22.75 206 ALA F O 1
ATOM 7561 N N . ILE D 1 209 ? 16.900 43.749 71.041 1.00 25.24 207 ILE F N 1
ATOM 7562 C CA . ILE D 1 209 ? 17.470 43.578 69.726 1.00 24.96 207 ILE F CA 1
ATOM 7563 C C . ILE D 1 209 ? 18.869 44.192 69.735 1.00 27.00 207 ILE F C 1
ATOM 7564 O O . ILE D 1 209 ? 19.851 43.594 69.257 1.00 24.24 207 ILE F O 1
ATOM 7569 N N . ASP D 1 210 ? 18.977 45.402 70.267 1.00 27.58 208 ASP F N 1
ATOM 7570 C CA . ASP D 1 210 ? 20.287 46.048 70.425 1.00 24.57 208 ASP F CA 1
ATOM 7571 C C . ASP D 1 210 ? 21.243 45.218 71.227 1.00 25.28 208 ASP F C 1
ATOM 7572 O O . ASP D 1 210 ? 22.412 45.058 70.857 1.00 24.92 208 ASP F O 1
ATOM 7577 N N . TYR D 1 211 ? 20.768 44.590 72.293 1.00 24.41 209 TYR F N 1
ATOM 7578 C CA . TYR D 1 211 ? 21.713 43.759 73.040 1.00 24.23 209 TYR F CA 1
ATOM 7579 C C . TYR D 1 211 ? 22.231 42.555 72.199 1.00 25.00 209 TYR F C 1
ATOM 7580 O O . TYR D 1 211 ? 23.432 42.185 72.142 1.00 23.28 209 TYR F O 1
ATOM 7589 N N . LEU D 1 212 ? 21.259 41.895 71.562 1.00 23.96 210 LEU F N 1
ATOM 7590 C CA . LEU D 1 212 ? 21.544 40.698 70.776 1.00 23.75 210 LEU F CA 1
ATOM 7591 C C . LEU D 1 212 ? 22.445 41.011 69.567 1.00 20.69 210 LEU F C 1
ATOM 7592 O O . LEU D 1 212 ? 23.422 40.327 69.319 1.00 19.57 210 LEU F O 1
ATOM 7597 N N . ARG D 1 213 ? 22.131 42.040 68.821 1.00 22.76 211 ARG F N 1
ATOM 7598 C CA . ARG D 1 213 ? 23.004 42.367 67.719 1.00 24.73 211 ARG F CA 1
ATOM 7599 C C . ARG D 1 213 ? 24.364 42.828 68.243 1.00 23.58 211 ARG F C 1
ATOM 7600 O O . ARG D 1 213 ? 25.353 42.551 67.584 1.00 20.74 211 ARG F O 1
ATOM 7608 N N . ALA D 1 214 ? 24.483 43.421 69.431 1.00 22.75 212 ALA F N 1
ATOM 7609 C CA . ALA D 1 214 ? 25.813 43.812 69.916 1.00 21.58 212 ALA F CA 1
ATOM 7610 C C . ALA D 1 214 ? 26.681 42.585 70.203 1.00 23.94 212 ALA F C 1
ATOM 7611 O O . ALA D 1 214 ? 27.932 42.606 70.156 1.00 22.29 212 ALA F O 1
ATOM 7613 N N . MET D 1 215 ? 25.968 41.510 70.557 1.00 20.83 213 MET F N 1
ATOM 7614 C CA . MET D 1 215 ? 26.593 40.291 71.023 1.00 22.04 213 MET F CA 1
ATOM 7615 C C . MET D 1 215 ? 26.844 39.323 69.875 1.00 21.57 213 MET F C 1
ATOM 7616 O O . MET D 1 215 ? 27.515 38.333 70.025 1.00 21.31 213 MET F O 1
ATOM 7621 N N . THR D 1 216 ? 26.339 39.661 68.702 1.00 23.45 214 THR F N 1
ATOM 7622 C CA . THR D 1 216 ? 26.625 38.923 67.520 1.00 21.89 214 THR F CA 1
ATOM 7623 C C . THR D 1 216 ? 27.858 39.335 66.701 1.00 22.19 214 THR F C 1
ATOM 7624 O O . THR D 1 216 ? 27.882 40.388 66.062 1.00 24.18 214 THR F O 1
ATOM 7628 N N . HIS D 1 217 ? 28.829 38.426 66.645 1.00 26.71 215 HIS F N 1
ATOM 7629 C CA . HIS D 1 217 ? 30.110 38.628 65.995 1.00 25.11 215 HIS F CA 1
ATOM 7630 C C . HIS D 1 217 ? 30.728 37.294 65.536 1.00 24.00 215 HIS F C 1
ATOM 7631 O O . HIS D 1 217 ? 31.641 36.715 66.204 1.00 24.64 215 HIS F O 1
ATOM 7638 N N . PRO D 1 218 ? 30.245 36.791 64.382 1.00 24.80 216 PRO F N 1
ATOM 7639 C CA . PRO D 1 218 ? 30.652 35.469 63.860 1.00 26.21 216 PRO F CA 1
ATOM 7640 C C . PRO D 1 218 ? 32.144 35.451 63.761 1.00 33.18 216 PRO F C 1
ATOM 7641 O O . PRO D 1 218 ? 32.741 36.524 63.517 1.00 28.82 216 PRO F O 1
ATOM 7645 N N . PRO D 1 219 ? 32.764 34.291 64.008 1.00 33.24 217 PRO F N 1
ATOM 7646 C CA . PRO D 1 219 ? 32.389 32.950 64.437 1.00 34.79 217 PRO F CA 1
ATOM 7647 C C . PRO D 1 219 ? 32.378 32.795 65.946 1.00 33.86 217 PRO F C 1
ATOM 7648 O O . PRO D 1 219 ? 32.366 31.683 66.445 1.00 36.14 217 PRO F O 1
ATOM 7652 N N . TYR D 1 220 ? 32.441 33.891 66.687 1.00 31.91 218 TYR F N 1
ATOM 7653 C CA . TYR D 1 220 ? 32.533 33.729 68.125 1.00 30.98 218 TYR F CA 1
ATOM 7654 C C . TYR D 1 220 ? 31.146 33.386 68.655 1.00 31.75 218 TYR F C 1
ATOM 7655 O O . TYR D 1 220 ? 30.177 33.821 68.035 1.00 24.05 218 TYR F O 1
ATOM 7664 N N . LYS D 1 221 ? 31.100 32.708 69.817 1.00 31.68 219 LYS F N 1
ATOM 7665 C CA . LYS D 1 221 ? 29.870 32.469 70.555 1.00 35.27 219 LYS F CA 1
ATOM 7666 C C . LYS D 1 221 ? 29.923 33.267 71.851 1.00 31.34 219 LYS F C 1
ATOM 7667 O O . LYS D 1 221 ? 30.730 33.002 72.723 1.00 28.99 219 LYS F O 1
ATOM 7673 N N . ASN D 1 222 ? 29.028 34.235 71.988 1.00 29.02 220 ASN F N 1
ATOM 7674 C CA . ASN D 1 222 ? 29.133 35.220 73.071 1.00 31.59 220 ASN F CA 1
ATOM 7675 C C . ASN D 1 222 ? 27.961 35.213 74.030 1.00 27.04 220 ASN F C 1
ATOM 7676 O O . ASN D 1 222 ? 28.174 34.835 75.150 1.00 28.25 220 ASN F O 1
ATOM 7681 N N . SER D 1 223 ? 26.779 35.728 73.685 1.00 25.38 221 SER F N 1
ATOM 7682 C CA . SER D 1 223 ? 25.698 35.730 74.679 1.00 23.05 221 SER F CA 1
ATOM 7683 C C . SER D 1 223 ? 25.068 34.352 74.757 1.00 23.79 221 SER F C 1
ATOM 7684 O O . SER D 1 223 ? 24.937 33.629 73.744 1.00 21.81 221 SER F O 1
ATOM 7687 N N . TYR D 1 224 ? 24.696 34.002 75.982 1.00 22.88 222 TYR F N 1
ATOM 7688 C CA . TYR D 1 224 ? 24.049 32.774 76.291 1.00 25.26 222 TYR F CA 1
ATOM 7689 C C . TYR D 1 224 ? 23.163 32.917 77.485 1.00 23.88 222 TYR F C 1
ATOM 7690 O O . TYR D 1 224 ? 23.263 33.850 78.243 1.00 31.51 222 TYR F O 1
ATOM 7699 N N . PHE D 1 225 ? 22.295 31.935 77.639 1.00 24.71 223 PHE F N 1
ATOM 7700 C CA . PHE D 1 225 ? 21.469 31.757 78.790 1.00 26.07 223 PHE F CA 1
ATOM 7701 C C . PHE D 1 225 ? 21.525 30.274 79.175 1.00 26.31 223 PHE F C 1
ATOM 7702 O O . PHE D 1 225 ? 21.992 29.365 78.435 1.00 31.73 223 PHE F O 1
ATOM 7710 N N . ILE D 1 226 ? 21.147 30.108 80.429 1.00 25.60 224 ILE F N 1
ATOM 7711 C CA . ILE D 1 226 ? 21.087 28.833 81.067 1.00 28.37 224 ILE F CA 1
ATOM 7712 C C . ILE D 1 226 ? 19.632 28.516 81.265 1.00 27.52 224 ILE F C 1
ATOM 7713 O O . ILE D 1 226 ? 18.876 29.322 81.830 1.00 28.66 224 ILE F O 1
ATOM 7718 N N . ASP D 1 227 ? 19.223 27.352 80.769 1.00 30.36 225 ASP F N 1
ATOM 7719 C CA . ASP D 1 227 ? 17.777 27.123 80.672 1.00 34.73 225 ASP F CA 1
ATOM 7720 C C . ASP D 1 227 ? 17.315 26.477 81.944 1.00 33.77 225 ASP F C 1
ATOM 7721 O O . ASP D 1 227 ? 18.120 26.288 82.875 1.00 30.61 225 ASP F O 1
ATOM 7726 N N . GLU D 1 228 ? 16.025 26.194 81.995 1.00 33.13 226 GLU F N 1
ATOM 7727 C CA . GLU D 1 228 ? 15.477 25.595 83.216 1.00 35.46 226 GLU F CA 1
ATOM 7728 C C . GLU D 1 228 ? 16.090 24.241 83.570 1.00 32.72 226 GLU F C 1
ATOM 7729 O O . GLU D 1 228 ? 16.009 23.825 84.705 1.00 36.45 226 GLU F O 1
ATOM 7735 N N . HIS D 1 229 ? 16.721 23.561 82.624 1.00 33.72 227 HIS F N 1
ATOM 7736 C CA . HIS D 1 229 ? 17.287 22.274 82.880 1.00 33.79 227 HIS F CA 1
ATOM 7737 C C . HIS D 1 229 ? 18.780 22.372 83.018 1.00 37.18 227 HIS F C 1
ATOM 7738 O O . HIS D 1 229 ? 19.441 21.340 83.047 1.00 35.19 227 HIS F O 1
ATOM 7745 N N . GLY D 1 230 ? 19.307 23.600 83.043 1.00 41.06 228 GLY F N 1
ATOM 7746 C CA . GLY D 1 230 ? 20.744 23.795 83.118 1.00 35.06 228 GLY F CA 1
ATOM 7747 C C . GLY D 1 230 ? 21.453 23.727 81.783 1.00 38.84 228 GLY F C 1
ATOM 7748 O O . GLY D 1 230 ? 22.687 23.735 81.777 1.00 35.32 228 GLY F O 1
ATOM 7749 N N . ASN D 1 231 ? 20.739 23.640 80.647 1.00 34.52 229 ASN F N 1
ATOM 7750 C CA . ASN D 1 231 ? 21.444 23.593 79.353 1.00 29.04 229 ASN F CA 1
ATOM 7751 C C . ASN D 1 231 ? 22.045 24.991 79.161 1.00 28.22 229 ASN F C 1
ATOM 7752 O O . ASN D 1 231 ? 21.418 26.029 79.451 1.00 25.54 229 ASN F O 1
ATOM 7757 N N . LYS D 1 232 ? 23.248 25.014 78.604 1.00 29.31 230 LYS F N 1
ATOM 7758 C CA . LYS D 1 232 ? 23.818 26.265 78.161 1.00 28.48 230 LYS F CA 1
ATOM 7759 C C . LYS D 1 232 ? 23.500 26.565 76.698 1.00 24.91 230 LYS F C 1
ATOM 7760 O O . LYS D 1 232 ? 23.897 25.786 75.802 1.00 25.36 230 LYS F O 1
ATOM 7766 N N . VAL D 1 233 ? 22.823 27.701 76.489 1.00 22.63 231 VAL F N 1
ATOM 7767 C CA . VAL D 1 233 ? 22.377 28.057 75.121 1.00 26.13 231 VAL F CA 1
ATOM 7768 C C . VAL D 1 233 ? 22.878 29.400 74.649 1.00 27.12 231 VAL F C 1
ATOM 7769 O O . VAL D 1 233 ? 22.465 30.434 75.158 1.00 26.41 231 VAL F O 1
ATOM 7773 N N . PHE D 1 234 ? 23.753 29.375 73.656 1.00 25.63 232 PHE F N 1
ATOM 7774 C CA . PHE D 1 234 ? 24.271 30.560 73.009 1.00 25.97 232 PHE F CA 1
ATOM 7775 C C . PHE D 1 234 ? 23.239 31.061 71.991 1.00 27.04 232 PHE F C 1
ATOM 7776 O O . PHE D 1 234 ? 22.558 30.269 71.327 1.00 26.63 232 PHE F O 1
ATOM 7784 N N . VAL D 1 235 ? 23.110 32.373 71.856 1.00 24.90 233 VAL F N 1
ATOM 7785 C CA . VAL D 1 235 ? 22.168 32.969 70.909 1.00 22.32 233 VAL F CA 1
ATOM 7786 C C . VAL D 1 235 ? 22.827 34.126 70.133 1.00 25.43 233 VAL F C 1
ATOM 7787 O O . VAL D 1 235 ? 23.754 34.738 70.637 1.00 26.15 233 VAL F O 1
ATOM 7791 N N . ALA D 1 236 ? 22.318 34.426 68.925 1.00 21.87 234 ALA F N 1
ATOM 7792 C CA . ALA D 1 236 ? 22.854 35.414 68.039 1.00 22.38 234 ALA F CA 1
ATOM 7793 C C . ALA D 1 236 ? 21.701 35.822 67.160 1.00 23.46 234 ALA F C 1
ATOM 7794 O O . ALA D 1 236 ? 20.694 35.132 67.007 1.00 23.05 234 ALA F O 1
ATOM 7796 N N . LEU D 1 237 ? 21.813 37.017 66.616 1.00 22.33 235 LEU F N 1
ATOM 7797 C CA . LEU D 1 237 ? 20.716 37.626 65.888 1.00 22.07 235 LEU F CA 1
ATOM 7798 C C . LEU D 1 237 ? 21.161 37.781 64.476 1.00 21.25 235 LEU F C 1
ATOM 7799 O O . LEU D 1 237 ? 22.327 37.934 64.248 1.00 26.51 235 LEU F O 1
ATOM 7804 N N . GLU D 1 238 ? 20.257 37.709 63.528 1.00 25.74 236 GLU F N 1
ATOM 7805 C CA . GLU D 1 238 ? 20.569 38.006 62.147 1.00 26.80 236 GLU F CA 1
ATOM 7806 C C . GLU D 1 238 ? 19.602 39.085 61.723 1.00 23.56 236 GLU F C 1
ATOM 7807 O O . GLU D 1 238 ? 18.478 39.067 62.184 1.00 21.70 236 GLU F O 1
ATOM 7813 N N . LEU D 1 239 ? 20.065 40.137 61.049 1.00 23.00 237 LEU F N 1
ATOM 7814 C CA . LEU D 1 239 ? 19.212 41.255 60.686 1.00 24.71 237 LEU F CA 1
ATOM 7815 C C . LEU D 1 239 ? 19.504 41.436 59.206 1.00 27.30 237 LEU F C 1
ATOM 7816 O O . LEU D 1 239 ? 20.655 41.231 58.801 1.00 26.88 237 LEU F O 1
ATOM 7821 N N . GLU D 1 240 ? 18.503 41.799 58.419 1.00 28.21 238 GLU F N 1
ATOM 7822 C CA . GLU D 1 240 ? 18.719 41.948 56.987 1.00 28.90 238 GLU F CA 1
ATOM 7823 C C . GLU D 1 240 ? 17.843 43.087 56.532 1.00 31.41 238 GLU F C 1
ATOM 7824 O O . GLU D 1 240 ? 16.616 43.006 56.632 1.00 32.02 238 GLU F O 1
ATOM 7830 N N . LYS D 1 241 ? 18.459 44.161 56.043 1.00 32.20 239 LYS F N 1
ATOM 7831 C CA . LYS D 1 241 ? 17.680 45.306 55.575 1.00 34.78 239 LYS F CA 1
ATOM 7832 C C . LYS D 1 241 ? 17.081 44.923 54.216 1.00 36.66 239 LYS F C 1
ATOM 7833 O O . LYS D 1 241 ? 17.764 44.357 53.371 1.00 29.95 239 LYS F O 1
ATOM 7839 N N . ILE D 1 242 ? 15.777 45.113 54.086 1.00 38.44 240 ILE F N 1
ATOM 7840 C CA . ILE D 1 242 ? 15.102 44.835 52.823 1.00 52.26 240 ILE F CA 1
ATOM 7841 C C . ILE D 1 242 ? 14.586 46.136 52.224 1.00 49.42 240 ILE F C 1
ATOM 7842 O O . ILE D 1 242 ? 15.272 46.727 51.402 1.00 55.56 240 ILE F O 1
ATOM 7847 N N . MET E 1 3 ? 5.126 -17.494 -14.436 1.00 60.96 1 MET B N 1
ATOM 7848 C CA . MET E 1 3 ? 4.099 -17.546 -13.351 1.00 71.59 1 MET B CA 1
ATOM 7849 C C . MET E 1 3 ? 4.366 -16.473 -12.275 1.00 67.05 1 MET B C 1
ATOM 7850 O O . MET E 1 3 ? 5.189 -16.683 -11.375 1.00 60.07 1 MET B O 1
ATOM 7855 N N . LYS E 1 4 ? 3.677 -15.330 -12.354 1.00 57.81 2 LYS B N 1
ATOM 7856 C CA . LYS E 1 4 ? 4.064 -14.181 -11.530 1.00 54.33 2 LYS B CA 1
ATOM 7857 C C . LYS E 1 4 ? 3.542 -14.325 -10.127 1.00 48.36 2 LYS B C 1
ATOM 7858 O O . LYS E 1 4 ? 2.352 -14.556 -9.938 1.00 43.23 2 LYS B O 1
ATOM 7864 N N . LYS E 1 5 ? 4.444 -14.103 -9.175 1.00 43.39 3 LYS B N 1
ATOM 7865 C CA . LYS E 1 5 ? 4.138 -14.184 -7.753 1.00 47.46 3 LYS B CA 1
ATOM 7866 C C . LYS E 1 5 ? 4.017 -12.749 -7.203 1.00 45.81 3 LYS B C 1
ATOM 7867 O O . LYS E 1 5 ? 4.957 -11.929 -7.332 1.00 43.13 3 LYS B O 1
ATOM 7873 N N . ILE E 1 6 ? 2.872 -12.483 -6.581 1.00 33.83 4 ILE B N 1
ATOM 7874 C CA . ILE E 1 6 ? 2.423 -11.127 -6.254 1.00 35.38 4 ILE B CA 1
ATOM 7875 C C . ILE E 1 6 ? 1.918 -11.050 -4.823 1.00 31.73 4 ILE B C 1
ATOM 7876 O O . ILE E 1 6 ? 1.082 -11.858 -4.426 1.00 28.24 4 ILE B O 1
ATOM 7881 N N . PHE E 1 7 ? 2.273 -10.001 -4.104 1.00 29.49 5 PHE B N 1
ATOM 7882 C CA . PHE E 1 7 ? 1.563 -9.707 -2.867 1.00 31.99 5 PHE B CA 1
ATOM 7883 C C . PHE E 1 7 ? 0.863 -8.339 -2.796 1.00 32.31 5 PHE B C 1
ATOM 7884 O O . PHE E 1 7 ? 1.259 -7.356 -3.459 1.00 35.94 5 PHE B O 1
ATOM 7892 N N . VAL E 1 8 ? -0.159 -8.266 -1.944 1.00 31.15 6 VAL B N 1
ATOM 7893 C CA . VAL E 1 8 ? -1.003 -7.074 -1.823 1.00 30.11 6 VAL B CA 1
ATOM 7894 C C . VAL E 1 8 ? -1.352 -6.786 -0.368 1.00 29.62 6 VAL B C 1
ATOM 7895 O O . VAL E 1 8 ? -1.887 -7.628 0.346 1.00 31.74 6 VAL B O 1
ATOM 7899 N N . VAL E 1 9 ? -1.076 -5.554 0.026 1.00 27.27 7 VAL B N 1
ATOM 7900 C CA . VAL E 1 9 ? -1.221 -5.122 1.382 1.00 28.02 7 VAL B CA 1
ATOM 7901 C C . VAL E 1 9 ? -2.239 -4.003 1.377 1.00 29.37 7 VAL B C 1
ATOM 7902 O O . VAL E 1 9 ? -2.075 -3.007 0.640 1.00 34.24 7 VAL B O 1
ATOM 7906 N N . THR E 1 10 ? -3.281 -4.192 2.180 1.00 26.83 8 THR B N 1
ATOM 7907 C CA . THR E 1 10 ? -4.353 -3.211 2.356 1.00 28.00 8 THR B CA 1
ATOM 7908 C C . THR E 1 10 ? -5.104 -3.434 3.654 1.00 32.54 8 THR B C 1
ATOM 7909 O O . THR E 1 10 ? -5.238 -4.573 4.137 1.00 31.18 8 THR B O 1
ATOM 7913 N N . ASP E 1 11 ? -5.616 -2.330 4.196 1.00 30.44 9 ASP B N 1
ATOM 7914 C CA . ASP E 1 11 ? -6.578 -2.413 5.272 1.00 31.17 9 ASP B CA 1
ATOM 7915 C C . ASP E 1 11 ? -7.922 -1.854 4.895 1.00 35.33 9 ASP B C 1
ATOM 7916 O O . ASP E 1 11 ? -8.634 -1.410 5.780 1.00 31.51 9 ASP B O 1
ATOM 7921 N N . ASN E 1 12 ? -8.263 -1.896 3.611 1.00 28.54 10 ASN B N 1
ATOM 7922 C CA . ASN E 1 12 ? -9.528 -1.341 3.177 1.00 33.64 10 ASN B CA 1
ATOM 7923 C C . ASN E 1 12 ? -10.318 -2.469 2.536 1.00 32.09 10 ASN B C 1
ATOM 7924 O O . ASN E 1 12 ? -9.770 -3.300 1.800 1.00 31.77 10 ASN B O 1
ATOM 7929 N N . ARG E 1 13 ? -11.573 -2.560 2.952 1.00 29.68 11 ARG B N 1
ATOM 7930 C CA . ARG E 1 13 ? -12.440 -3.638 2.515 1.00 34.56 11 ARG B CA 1
ATOM 7931 C C . ARG E 1 13 ? -12.860 -3.489 1.072 1.00 32.82 11 ARG B C 1
ATOM 7932 O O . ARG E 1 13 ? -12.975 -4.495 0.385 1.00 33.36 11 ARG B O 1
ATOM 7940 N N . THR E 1 14 ? -13.090 -2.256 0.618 1.00 35.28 12 THR B N 1
ATOM 7941 C CA . THR E 1 14 ? -13.429 -1.988 -0.803 1.00 37.51 12 THR B CA 1
ATOM 7942 C C . THR E 1 14 ? -12.288 -2.366 -1.786 1.00 35.37 12 THR B C 1
ATOM 7943 O O . THR E 1 14 ? -12.440 -3.108 -2.769 1.00 36.01 12 THR B O 1
ATOM 7947 N N . ILE E 1 15 ? -11.130 -1.796 -1.480 1.00 33.98 13 ILE B N 1
ATOM 7948 C CA . ILE E 1 15 ? -9.880 -2.074 -2.156 1.00 37.15 13 ILE B CA 1
ATOM 7949 C C . ILE E 1 15 ? -9.695 -3.571 -2.235 1.00 36.72 13 ILE B C 1
ATOM 7950 O O . ILE E 1 15 ? -9.641 -4.123 -3.338 1.00 29.93 13 ILE B O 1
ATOM 7955 N N . LEU E 1 16 ? -9.692 -4.233 -1.069 1.00 32.14 14 LEU B N 1
ATOM 7956 C CA . LEU E 1 16 ? -9.491 -5.672 -1.069 1.00 34.51 14 LEU B CA 1
ATOM 7957 C C . LEU E 1 16 ? -10.429 -6.416 -2.019 1.00 36.11 14 LEU B C 1
ATOM 7958 O O . LEU E 1 16 ? -10.028 -7.355 -2.670 1.00 34.84 14 LEU B O 1
ATOM 7963 N N . SER E 1 17 ? -11.701 -6.061 -2.003 1.00 36.86 15 SER B N 1
ATOM 7964 C CA . SER E 1 17 ? -12.660 -6.681 -2.909 1.00 38.47 15 SER B CA 1
ATOM 7965 C C . SER E 1 17 ? -12.395 -6.410 -4.400 1.00 38.61 15 SER B C 1
ATOM 7966 O O . SER E 1 17 ? -12.381 -7.335 -5.235 1.00 38.98 15 SER B O 1
ATOM 7969 N N . ASP E 1 18 ? -12.251 -5.141 -4.757 1.00 35.75 16 ASP B N 1
ATOM 7970 C CA . ASP E 1 18 ? -11.868 -4.795 -6.118 1.00 36.96 16 ASP B CA 1
ATOM 7971 C C . ASP E 1 18 ? -10.547 -5.407 -6.590 1.00 39.29 16 ASP B C 1
ATOM 7972 O O . ASP E 1 18 ? -10.478 -5.922 -7.706 1.00 40.23 16 ASP B O 1
ATOM 7977 N N . PHE E 1 19 ? -9.496 -5.427 -5.770 1.00 39.45 17 PHE B N 1
ATOM 7978 C CA . PHE E 1 19 ? -8.244 -6.013 -6.264 1.00 36.27 17 PHE B CA 1
ATOM 7979 C C . PHE E 1 19 ? -8.456 -7.465 -6.503 1.00 37.31 17 PHE B C 1
ATOM 7980 O O . PHE E 1 19 ? -7.856 -8.030 -7.412 1.00 34.93 17 PHE B O 1
ATOM 7988 N N . LYS E 1 20 ? -9.351 -8.071 -5.725 1.00 41.48 18 LYS B N 1
ATOM 7989 C CA . LYS E 1 20 ? -9.705 -9.463 -6.012 1.00 40.68 18 LYS B CA 1
ATOM 7990 C C . LYS E 1 20 ? -10.420 -9.625 -7.352 1.00 40.10 18 LYS B C 1
ATOM 7991 O O . LYS E 1 20 ? -9.985 -10.448 -8.154 1.00 42.92 18 LYS B O 1
ATOM 7997 N N . ASN E 1 21 ? -11.437 -8.831 -7.671 1.00 43.21 19 ASN B N 1
ATOM 7998 C CA . ASN E 1 21 ? -11.987 -8.894 -9.039 1.00 48.34 19 ASN B CA 1
ATOM 7999 C C . ASN E 1 21 ? -10.875 -8.805 -10.053 1.00 41.98 19 ASN B C 1
ATOM 8000 O O . ASN E 1 21 ? -10.669 -9.717 -10.835 1.00 45.56 19 ASN B O 1
ATOM 8005 N N . ILE E 1 22 ? -10.155 -7.689 -10.013 1.00 45.07 20 ILE B N 1
ATOM 8006 C CA . ILE E 1 22 ? -9.278 -7.331 -11.108 1.00 41.91 20 ILE B CA 1
ATOM 8007 C C . ILE E 1 22 ? -8.189 -8.367 -11.240 1.00 43.33 20 ILE B C 1
ATOM 8008 O O . ILE E 1 22 ? -7.968 -8.911 -12.315 1.00 45.56 20 ILE B O 1
ATOM 8013 N N . ILE E 1 23 ? -7.533 -8.682 -10.133 1.00 41.23 21 ILE B N 1
ATOM 8014 C CA . ILE E 1 23 ? -6.346 -9.533 -10.223 1.00 42.35 21 ILE B CA 1
ATOM 8015 C C . ILE E 1 23 ? -6.633 -11.000 -10.454 1.00 44.72 21 ILE B C 1
ATOM 8016 O O . ILE E 1 23 ? -5.870 -11.678 -11.128 1.00 45.88 21 ILE B O 1
ATOM 8021 N N . GLY E 1 24 ? -7.715 -11.498 -9.871 1.00 50.23 22 GLY B N 1
ATOM 8022 C CA . GLY E 1 24 ? -8.148 -12.853 -10.131 1.00 53.17 22 GLY B CA 1
ATOM 8023 C C . GLY E 1 24 ? -8.504 -13.126 -11.584 1.00 57.87 22 GLY B C 1
ATOM 8024 O O . GLY E 1 24 ? -8.306 -14.244 -12.040 1.00 63.43 22 GLY B O 1
ATOM 8025 N N . SER E 1 25 ? -8.997 -12.122 -12.312 1.00 60.79 23 SER B N 1
ATOM 8026 C CA . SER E 1 25 ? -9.404 -12.282 -13.709 1.00 53.82 23 SER B CA 1
ATOM 8027 C C . SER E 1 25 ? -8.234 -12.435 -14.671 1.00 56.85 23 SER B C 1
ATOM 8028 O O . SER E 1 25 ? -8.429 -12.498 -15.877 1.00 56.77 23 SER B O 1
ATOM 8031 N N . LYS E 1 26 ? -7.016 -12.415 -14.144 1.00 60.64 24 LYS B N 1
ATOM 8032 C CA . LYS E 1 26 ? -5.825 -12.649 -14.930 1.00 61.22 24 LYS B CA 1
ATOM 8033 C C . LYS E 1 26 ? -5.395 -14.047 -14.567 1.00 63.04 24 LYS B C 1
ATOM 8034 O O . LYS E 1 26 ? -5.777 -14.586 -13.531 1.00 70.33 24 LYS B O 1
ATOM 8040 N N . ASN E 1 27 ? -4.525 -14.595 -15.395 1.00 61.79 25 ASN B N 1
ATOM 8041 C CA . ASN E 1 27 ? -3.953 -15.906 -15.132 1.00 62.27 25 ASN B CA 1
ATOM 8042 C C . ASN E 1 27 ? -2.456 -15.693 -15.315 1.00 56.86 25 ASN B C 1
ATOM 8043 O O . ASN E 1 27 ? -2.012 -14.653 -15.801 1.00 52.32 25 ASN B O 1
ATOM 8048 N N . ASP E 1 28 ? -1.665 -16.663 -14.893 1.00 57.19 26 ASP B N 1
ATOM 8049 C CA . ASP E 1 28 ? -0.223 -16.465 -14.800 1.00 57.54 26 ASP B CA 1
ATOM 8050 C C . ASP E 1 28 ? 0.127 -15.635 -13.584 1.00 51.36 26 ASP B C 1
ATOM 8051 O O . ASP E 1 28 ? 1.187 -15.010 -13.531 1.00 62.22 26 ASP B O 1
ATOM 8056 N N . VAL E 1 29 ? -0.766 -15.655 -12.606 1.00 46.28 27 VAL B N 1
ATOM 8057 C CA . VAL E 1 29 ? -0.569 -14.893 -11.380 1.00 53.53 27 VAL B CA 1
ATOM 8058 C C . VAL E 1 29 ? -0.955 -15.696 -10.148 1.00 45.38 27 VAL B C 1
ATOM 8059 O O . VAL E 1 29 ? -1.990 -16.345 -10.130 1.00 53.01 27 VAL B O 1
ATOM 8063 N N . GLN E 1 30 ? -0.125 -15.663 -9.121 1.00 45.55 28 GLN B N 1
ATOM 8064 C CA . GLN E 1 30 ? -0.511 -16.155 -7.803 1.00 45.40 28 GLN B CA 1
ATOM 8065 C C . GLN E 1 30 ? -0.349 -14.943 -6.916 1.00 46.29 28 GLN B C 1
ATOM 8066 O O . GLN E 1 30 ? 0.676 -14.241 -6.985 1.00 40.27 28 GLN B O 1
ATOM 8072 N N . VAL E 1 31 ? -1.368 -14.702 -6.097 1.00 44.17 29 VAL B N 1
ATOM 8073 C CA . VAL E 1 31 ? -1.420 -13.538 -5.219 1.00 44.99 29 VAL B CA 1
ATOM 8074 C C . VAL E 1 31 ? -1.605 -13.889 -3.739 1.00 39.83 29 VAL B C 1
ATOM 8075 O O . VAL E 1 31 ? -2.560 -14.589 -3.414 1.00 36.06 29 VAL B O 1
ATOM 8079 N N . ASP E 1 32 ? -0.809 -13.336 -2.823 1.00 38.13 30 ASP B N 1
ATOM 8080 C CA . ASP E 1 32 ? -1.172 -13.367 -1.397 1.00 35.21 30 ASP B CA 1
ATOM 8081 C C . ASP E 1 32 ? -1.629 -11.993 -0.942 1.00 37.60 30 ASP B C 1
ATOM 8082 O O . ASP E 1 32 ? -0.965 -10.996 -1.263 1.00 42.03 30 ASP B O 1
ATOM 8087 N N . TYR E 1 33 ? -2.689 -11.935 -0.139 1.00 31.67 31 TYR B N 1
ATOM 8088 C CA . TYR E 1 33 ? -3.146 -10.661 0.394 1.00 35.11 31 TYR B CA 1
ATOM 8089 C C . TYR E 1 33 ? -2.776 -10.590 1.876 1.00 34.23 31 TYR B C 1
ATOM 8090 O O . TYR E 1 33 ? -2.930 -11.592 2.603 1.00 32.66 31 TYR B O 1
ATOM 8099 N N . PHE E 1 34 ? -2.327 -9.414 2.313 1.00 32.86 32 PHE B N 1
ATOM 8100 C CA . PHE E 1 34 ? -2.037 -9.143 3.731 1.00 30.54 32 PHE B CA 1
ATOM 8101 C C . PHE E 1 34 ? -2.644 -7.835 4.230 1.00 29.18 32 PHE B C 1
ATOM 8102 O O . PHE E 1 34 ? -2.897 -6.936 3.439 1.00 30.66 32 PHE B O 1
ATOM 8110 N N . CYS E 1 35 ? -2.790 -7.700 5.542 1.00 30.45 33 CYS B N 1
ATOM 8111 C CA . CYS E 1 35 ? -3.255 -6.484 6.202 1.00 31.71 33 CYS B CA 1
ATOM 8112 C C . CYS E 1 35 ? -2.496 -6.248 7.485 1.00 36.69 33 CYS B C 1
ATOM 8113 O O . CYS E 1 35 ? -1.626 -7.036 7.848 1.00 31.22 33 CYS B O 1
ATOM 8116 N N . SER E 1 36 ? -2.917 -5.211 8.212 1.00 37.35 34 SER B N 1
ATOM 8117 C CA . SER E 1 36 ? -2.377 -4.922 9.524 1.00 39.81 34 SER B CA 1
ATOM 8118 C C . SER E 1 36 ? -2.939 -5.740 10.658 1.00 40.55 34 SER B C 1
ATOM 8119 O O . SER E 1 36 ? -4.085 -6.173 10.606 1.00 36.49 34 SER B O 1
ATOM 8122 N N . PHE E 1 37 ? -2.154 -5.859 11.728 1.00 38.50 35 PHE B N 1
ATOM 8123 C CA . PHE E 1 37 ? -2.675 -6.510 12.933 1.00 40.87 35 PHE B CA 1
ATOM 8124 C C . PHE E 1 37 ? -3.780 -5.664 13.560 1.00 39.41 35 PHE B C 1
ATOM 8125 O O . PHE E 1 37 ? -4.775 -6.174 14.040 1.00 42.58 35 PHE B O 1
ATOM 8133 N N . LYS E 1 38 ? -3.658 -4.354 13.432 1.00 42.29 36 LYS B N 1
ATOM 8134 C CA . LYS E 1 38 ? -4.795 -3.454 13.656 1.00 43.53 36 LYS B CA 1
ATOM 8135 C C . LYS E 1 38 ? -6.111 -3.794 12.984 1.00 38.15 36 LYS B C 1
ATOM 8136 O O . LYS E 1 38 ? -7.124 -3.246 13.400 1.00 41.45 36 LYS B O 1
ATOM 8142 N N . SER E 1 39 ? -6.143 -4.611 11.934 1.00 35.96 37 SER B N 1
ATOM 8143 C CA . SER E 1 39 ? -7.426 -4.844 11.259 1.00 37.90 37 SER B CA 1
ATOM 8144 C C . SER E 1 39 ? -8.009 -6.201 11.644 1.00 38.01 37 SER B C 1
ATOM 8145 O O . SER E 1 39 ? -8.913 -6.704 10.966 1.00 40.16 37 SER B O 1
ATOM 8148 N N . GLN E 1 40 ? -7.451 -6.818 12.686 1.00 38.47 38 GLN B N 1
ATOM 8149 C CA . GLN E 1 40 ? -7.844 -8.155 13.135 1.00 43.27 38 GLN B CA 1
ATOM 8150 C C . GLN E 1 40 ? -9.334 -8.291 13.364 1.00 41.30 38 GLN B C 1
ATOM 8151 O O . GLN E 1 40 ? -9.907 -9.325 13.089 1.00 44.58 38 GLN B O 1
ATOM 8157 N N . THR E 1 41 ? -9.918 -7.246 13.929 1.00 46.69 39 THR B N 1
ATOM 8158 C CA . THR E 1 41 ? -11.351 -7.112 14.084 1.00 54.76 39 THR B CA 1
ATOM 8159 C C . THR E 1 41 ? -12.046 -6.722 12.773 1.00 57.60 39 THR B C 1
ATOM 8160 O O . THR E 1 41 ? -12.907 -7.463 12.272 1.00 53.62 39 THR B O 1
ATOM 8164 N N . SER E 1 42 ? -11.699 -5.552 12.229 1.00 55.75 40 SER B N 1
ATOM 8165 C CA . SER E 1 42 ? -12.375 -5.082 11.013 1.00 53.32 40 SER B CA 1
ATOM 8166 C C . SER E 1 42 ? -12.407 -6.153 9.915 1.00 48.49 40 SER B C 1
ATOM 8167 O O . SER E 1 42 ? -13.394 -6.222 9.185 1.00 50.56 40 SER B O 1
ATOM 8170 N N . PHE E 1 43 ? -11.354 -6.967 9.808 1.00 43.08 41 PHE B N 1
ATOM 8171 C CA . PHE E 1 43 ? -11.286 -8.069 8.841 1.00 48.27 41 PHE B CA 1
ATOM 8172 C C . PHE E 1 43 ? -11.526 -9.451 9.440 1.00 48.50 41 PHE B C 1
ATOM 8173 O O . PHE E 1 43 ? -11.112 -10.462 8.857 1.00 35.78 41 PHE B O 1
ATOM 8181 N N . ALA E 1 44 ? -12.194 -9.506 10.593 1.00 55.27 42 ALA B N 1
ATOM 8182 C CA . ALA E 1 44 ? -12.479 -10.795 11.233 1.00 55.67 42 ALA B CA 1
ATOM 8183 C C . ALA E 1 44 ? -12.960 -11.806 10.198 1.00 48.69 42 ALA B C 1
ATOM 8184 O O . ALA E 1 44 ? -12.443 -12.910 10.122 1.00 45.30 42 ALA B O 1
ATOM 8186 N N . LYS E 1 45 ? -13.931 -11.426 9.374 1.00 53.34 43 LYS B N 1
ATOM 8187 C CA . LYS E 1 45 ? -14.499 -12.410 8.470 1.00 57.53 43 LYS B CA 1
ATOM 8188 C C . LYS E 1 45 ? -13.408 -12.961 7.558 1.00 57.55 43 LYS B C 1
ATOM 8189 O O . LYS E 1 45 ? -13.090 -14.163 7.622 1.00 44.78 43 LYS B O 1
ATOM 8195 N N . GLU E 1 46 ? -12.810 -12.062 6.764 1.00 48.64 44 GLU B N 1
ATOM 8196 C CA . GLU E 1 46 ? -12.004 -12.476 5.606 1.00 48.70 44 GLU B CA 1
ATOM 8197 C C . GLU E 1 46 ? -10.715 -13.170 6.080 1.00 48.16 44 GLU B C 1
ATOM 8198 O O . GLU E 1 46 ? -10.084 -13.968 5.355 1.00 45.35 44 GLU B O 1
ATOM 8204 N N . ILE E 1 47 ? -10.328 -12.842 7.318 1.00 43.79 45 ILE B N 1
ATOM 8205 C CA . ILE E 1 47 ? -9.142 -13.425 7.933 1.00 49.44 45 ILE B CA 1
ATOM 8206 C C . ILE E 1 47 ? -9.414 -14.883 8.243 1.00 53.27 45 ILE B C 1
ATOM 8207 O O . ILE E 1 47 ? -8.593 -15.733 7.888 1.00 52.66 45 ILE B O 1
ATOM 8212 N N . TYR E 1 48 ? -10.565 -15.140 8.874 1.00 60.50 46 TYR B N 1
ATOM 8213 C CA . TYR E 1 48 ? -11.101 -16.501 9.036 1.00 62.46 46 TYR B CA 1
ATOM 8214 C C . TYR E 1 48 ? -11.123 -17.300 7.746 1.00 58.25 46 TYR B C 1
ATOM 8215 O O . TYR E 1 48 ? -10.650 -18.432 7.677 1.00 55.21 46 TYR B O 1
ATOM 8224 N N . ASN E 1 49 ? -11.693 -16.708 6.712 1.00 57.73 47 ASN B N 1
ATOM 8225 C CA . ASN E 1 49 ? -11.840 -17.421 5.446 1.00 56.64 47 ASN B CA 1
ATOM 8226 C C . ASN E 1 49 ? -10.567 -17.545 4.649 1.00 60.51 47 ASN B C 1
ATOM 8227 O O . ASN E 1 49 ? -10.598 -17.969 3.489 1.00 59.84 47 ASN B O 1
ATOM 8232 N N . SER E 1 50 ? -9.466 -17.121 5.266 1.00 65.49 48 SER B N 1
ATOM 8233 C CA . SER E 1 50 ? -8.152 -17.173 4.646 1.00 65.62 48 SER B CA 1
ATOM 8234 C C . SER E 1 50 ? -8.021 -16.458 3.294 1.00 63.15 48 SER B C 1
ATOM 8235 O O . SER E 1 50 ? -7.197 -16.862 2.472 1.00 62.75 48 SER B O 1
ATOM 8238 N N . GLU E 1 51 ? -8.781 -15.391 3.056 1.00 58.15 49 GLU B N 1
ATOM 8239 C CA . GLU E 1 51 ? -8.529 -14.605 1.858 1.00 56.88 49 GLU B CA 1
ATOM 8240 C C . GLU E 1 51 ? -7.627 -13.388 2.132 1.00 57.40 49 GLU B C 1
ATOM 8241 O O . GLU E 1 51 ? -7.373 -12.565 1.227 1.00 38.97 49 GLU B O 1
ATOM 8247 N N . ILE E 1 52 ? -7.134 -13.300 3.374 1.00 52.49 50 ILE B N 1
ATOM 8248 C CA . ILE E 1 52 ? -6.176 -12.276 3.799 1.00 50.25 50 ILE B CA 1
ATOM 8249 C C . ILE E 1 52 ? -5.611 -12.572 5.188 1.00 48.91 50 ILE B C 1
ATOM 8250 O O . ILE E 1 52 ? -6.334 -13.059 6.068 1.00 48.58 50 ILE B O 1
ATOM 8255 N N . LYS E 1 53 ? -4.343 -12.202 5.372 1.00 43.86 51 LYS B N 1
ATOM 8256 C CA . LYS E 1 53 ? -3.588 -12.518 6.557 1.00 41.58 51 LYS B CA 1
ATOM 8257 C C . LYS E 1 53 ? -2.857 -11.309 7.147 1.00 39.89 51 LYS B C 1
ATOM 8258 O O . LYS E 1 53 ? -2.221 -10.526 6.423 1.00 37.12 51 LYS B O 1
ATOM 8264 N N . PRO E 1 54 ? -2.933 -11.145 8.482 1.00 43.30 52 PRO B N 1
ATOM 8265 C CA . PRO E 1 54 ? -2.163 -10.154 9.267 1.00 40.98 52 PRO B CA 1
ATOM 8266 C C . PRO E 1 54 ? -0.657 -10.322 9.133 1.00 39.50 52 PRO B C 1
ATOM 8267 O O . PRO E 1 54 ? -0.141 -11.420 9.119 1.00 36.92 52 PRO B O 1
ATOM 8271 N N . ILE E 1 55 ? 0.039 -9.214 9.005 1.00 41.62 53 ILE B N 1
ATOM 8272 C CA . ILE E 1 55 ? 1.487 -9.231 8.940 1.00 44.82 53 ILE B CA 1
ATOM 8273 C C . ILE E 1 55 ? 1.930 -7.909 9.571 1.00 46.37 53 ILE B C 1
ATOM 8274 O O . ILE E 1 55 ? 1.298 -6.849 9.398 1.00 49.08 53 ILE B O 1
ATOM 8279 N N . ASP E 1 56 ? 3.022 -8.000 10.312 1.00 38.55 54 ASP B N 1
ATOM 8280 C CA . ASP E 1 56 ? 3.737 -6.875 10.864 1.00 40.45 54 ASP B CA 1
ATOM 8281 C C . ASP E 1 56 ? 4.901 -6.552 9.910 1.00 41.76 54 ASP B C 1
ATOM 8282 O O . ASP E 1 56 ? 5.926 -7.261 9.898 1.00 47.90 54 ASP B O 1
ATOM 8287 N N . MET E 1 57 ? 4.722 -5.520 9.082 1.00 40.15 55 MET B N 1
ATOM 8288 C CA . MET E 1 57 ? 5.651 -5.205 7.997 1.00 45.50 55 MET B CA 1
ATOM 8289 C C . MET E 1 57 ? 6.908 -4.634 8.597 1.00 49.78 55 MET B C 1
ATOM 8290 O O . MET E 1 57 ? 7.989 -4.877 8.063 1.00 54.33 55 MET B O 1
ATOM 8295 N N . LYS E 1 58 ? 6.769 -3.887 9.688 1.00 49.47 56 LYS B N 1
ATOM 8296 C CA . LYS E 1 58 ? 7.951 -3.318 10.296 1.00 56.54 56 LYS B CA 1
ATOM 8297 C C . LYS E 1 58 ? 8.883 -4.432 10.752 1.00 57.79 56 LYS B C 1
ATOM 8298 O O . LYS E 1 58 ? 10.069 -4.387 10.465 1.00 58.39 56 LYS B O 1
ATOM 8304 N N . LYS E 1 59 ? 8.360 -5.465 11.399 1.00 59.37 57 LYS B N 1
ATOM 8305 C CA . LYS E 1 59 ? 9.214 -6.532 11.945 1.00 55.09 57 LYS B CA 1
ATOM 8306 C C . LYS E 1 59 ? 9.563 -7.604 10.918 1.00 52.66 57 LYS B C 1
ATOM 8307 O O . LYS E 1 59 ? 10.714 -8.020 10.832 1.00 52.47 57 LYS B O 1
ATOM 8313 N N . ASN E 1 60 ? 8.590 -8.033 10.122 1.00 51.54 58 ASN B N 1
ATOM 8314 C CA . ASN E 1 60 ? 8.768 -9.180 9.231 1.00 50.19 58 ASN B CA 1
ATOM 8315 C C . ASN E 1 60 ? 8.698 -8.918 7.731 1.00 49.07 58 ASN B C 1
ATOM 8316 O O . ASN E 1 60 ? 8.725 -9.847 6.926 1.00 50.93 58 ASN B O 1
ATOM 8321 N N . GLY E 1 61 ? 8.600 -7.668 7.308 1.00 57.28 59 GLY B N 1
ATOM 8322 C CA . GLY E 1 61 ? 8.411 -7.392 5.874 1.00 51.08 59 GLY B CA 1
ATOM 8323 C C . GLY E 1 61 ? 9.446 -7.961 4.924 1.00 43.33 59 GLY B C 1
ATOM 8324 O O . GLY E 1 61 ? 9.189 -8.232 3.753 1.00 38.84 59 GLY B O 1
ATOM 8325 N N . ASN E 1 62 ? 10.650 -8.117 5.426 1.00 48.86 60 ASN B N 1
ATOM 8326 C CA . ASN E 1 62 ? 11.752 -8.435 4.556 1.00 50.32 60 ASN B CA 1
ATOM 8327 C C . ASN E 1 62 ? 11.855 -9.920 4.299 1.00 50.97 60 ASN B C 1
ATOM 8328 O O . ASN E 1 62 ? 12.497 -10.318 3.326 1.00 47.11 60 ASN B O 1
ATOM 8333 N N . ASP E 1 63 ? 11.188 -10.720 5.131 1.00 54.86 61 ASP B N 1
ATOM 8334 C CA . ASP E 1 63 ? 10.989 -12.148 4.832 1.00 56.51 61 ASP B CA 1
ATOM 8335 C C . ASP E 1 63 ? 10.278 -12.394 3.497 1.00 56.43 61 ASP B C 1
ATOM 8336 O O . ASP E 1 63 ? 10.462 -13.421 2.839 1.00 60.81 61 ASP B O 1
ATOM 8341 N N . LEU E 1 64 ? 9.487 -11.419 3.074 1.00 49.67 62 LEU B N 1
ATOM 8342 C CA . LEU E 1 64 ? 8.878 -11.466 1.753 1.00 46.87 62 LEU B CA 1
ATOM 8343 C C . LEU E 1 64 ? 9.871 -11.349 0.631 1.00 43.65 62 LEU B C 1
ATOM 8344 O O . LEU E 1 64 ? 9.485 -11.646 -0.491 1.00 44.12 62 LEU B O 1
ATOM 8349 N N . ILE E 1 65 ? 11.083 -10.861 0.901 1.00 43.71 63 ILE B N 1
ATOM 8350 C CA . ILE E 1 65 ? 12.118 -10.691 -0.125 1.00 46.28 63 ILE B CA 1
ATOM 8351 C C . ILE E 1 65 ? 12.388 -12.062 -0.751 1.00 49.17 63 ILE B C 1
ATOM 8352 O O . ILE E 1 65 ? 12.400 -13.079 -0.079 1.00 42.76 63 ILE B O 1
ATOM 8357 N N . GLY E 1 66 ? 12.504 -12.106 -2.070 1.00 55.97 64 GLY B N 1
ATOM 8358 C CA . GLY E 1 66 ? 12.769 -13.364 -2.773 1.00 50.49 64 GLY B CA 1
ATOM 8359 C C . GLY E 1 66 ? 11.569 -14.217 -3.106 1.00 48.55 64 GLY B C 1
ATOM 8360 O O . GLY E 1 66 ? 11.612 -14.978 -4.076 1.00 47.06 64 GLY B O 1
ATOM 8361 N N . LYS E 1 67 ? 10.497 -14.071 -2.326 1.00 48.86 65 LYS B N 1
ATOM 8362 C CA . LYS E 1 67 ? 9.258 -14.819 -2.537 1.00 47.70 65 LYS B CA 1
ATOM 8363 C C . LYS E 1 67 ? 8.292 -14.288 -3.628 1.00 43.23 65 LYS B C 1
ATOM 8364 O O . LYS E 1 67 ? 7.428 -15.030 -4.044 1.00 46.71 65 LYS B O 1
ATOM 8370 N N . TYR E 1 68 ? 8.353 -13.030 -4.061 1.00 40.45 66 TYR B N 1
ATOM 8371 C CA . TYR E 1 68 ? 7.381 -12.482 -5.029 1.00 35.52 66 TYR B CA 1
ATOM 8372 C C . TYR E 1 68 ? 8.119 -11.743 -6.097 1.00 30.72 66 TYR B C 1
ATOM 8373 O O . TYR E 1 68 ? 9.233 -11.321 -5.855 1.00 34.60 66 TYR B O 1
ATOM 8382 N N . ASP E 1 69 ? 7.479 -11.591 -7.254 1.00 33.56 67 ASP B N 1
ATOM 8383 C CA . ASP E 1 69 ? 8.001 -10.818 -8.353 1.00 34.33 67 ASP B CA 1
ATOM 8384 C C . ASP E 1 69 ? 7.500 -9.367 -8.324 1.00 38.18 67 ASP B C 1
ATOM 8385 O O . ASP E 1 69 ? 8.106 -8.498 -8.936 1.00 37.56 67 ASP B O 1
ATOM 8390 N N . LEU E 1 70 ? 6.419 -9.116 -7.583 1.00 40.59 68 LEU B N 1
ATOM 8391 C CA . LEU E 1 70 ? 5.648 -7.872 -7.619 1.00 40.97 68 LEU B CA 1
ATOM 8392 C C . LEU E 1 70 ? 4.924 -7.664 -6.324 1.00 41.51 68 LEU B C 1
ATOM 8393 O O . LEU E 1 70 ? 4.276 -8.592 -5.852 1.00 37.95 68 LEU B O 1
ATOM 8398 N N . GLY E 1 71 ? 4.946 -6.440 -5.801 1.00 43.61 69 GLY B N 1
ATOM 8399 C CA . GLY E 1 71 ? 4.065 -6.071 -4.689 1.00 37.72 69 GLY B CA 1
ATOM 8400 C C . GLY E 1 71 ? 3.260 -4.800 -4.927 1.00 35.85 69 GLY B C 1
ATOM 8401 O O . GLY E 1 71 ? 3.749 -3.819 -5.490 1.00 32.93 69 GLY B O 1
ATOM 8402 N N . PHE E 1 72 ? 2.058 -4.794 -4.382 1.00 31.90 70 PHE B N 1
ATOM 8403 C CA . PHE E 1 72 ? 1.243 -3.627 -4.302 1.00 27.29 70 PHE B CA 1
ATOM 8404 C C . PHE E 1 72 ? 0.827 -3.272 -2.883 1.00 30.97 70 PHE B C 1
ATOM 8405 O O . PHE E 1 72 ? 0.587 -4.115 -2.027 1.00 29.13 70 PHE B O 1
ATOM 8413 N N . SER E 1 73 ? 0.626 -1.983 -2.679 1.00 33.67 71 SER B N 1
ATOM 8414 C CA . SER E 1 73 ? 0.102 -1.449 -1.436 1.00 33.67 71 SER B CA 1
ATOM 8415 C C . SER E 1 73 ? -0.946 -0.419 -1.795 1.00 34.35 71 SER B C 1
ATOM 8416 O O . SER E 1 73 ? -0.819 0.285 -2.785 1.00 26.69 71 SER B O 1
ATOM 8419 N N . CYS E 1 74 ? -1.992 -0.349 -0.983 1.00 32.73 72 CYS B N 1
ATOM 8420 C CA . CYS E 1 74 ? -3.122 0.503 -1.294 1.00 29.46 72 CYS B CA 1
ATOM 8421 C C . CYS E 1 74 ? -4.019 0.545 -0.075 1.00 30.42 72 CYS B C 1
ATOM 8422 O O . CYS E 1 74 ? -4.656 -0.468 0.262 1.00 31.98 72 CYS B O 1
ATOM 8425 N N . HIS E 1 75 ? -4.129 1.729 0.508 1.00 36.01 73 HIS B N 1
ATOM 8426 C CA . HIS E 1 75 ? -4.911 1.972 1.708 1.00 37.09 73 HIS B CA 1
ATOM 8427 C C . HIS E 1 75 ? -4.446 1.014 2.794 1.00 39.52 73 HIS B C 1
ATOM 8428 O O . HIS E 1 75 ? -5.231 0.207 3.342 1.00 34.44 73 HIS B O 1
ATOM 8435 N N . SER E 1 76 ? -3.153 1.142 3.081 1.00 37.77 74 SER B N 1
ATOM 8436 C CA . SER E 1 76 ? -2.475 0.237 4.001 1.00 35.19 74 SER B CA 1
ATOM 8437 C C . SER E 1 76 ? -2.107 0.977 5.246 1.00 33.95 74 SER B C 1
ATOM 8438 O O . SER E 1 76 ? -1.565 2.073 5.182 1.00 33.49 74 SER B O 1
ATOM 8441 N N . LYS E 1 77 ? -2.265 0.320 6.383 1.00 35.65 75 LYS B N 1
ATOM 8442 C CA . LYS E 1 77 ? -1.835 0.940 7.609 1.00 37.60 75 LYS B CA 1
ATOM 8443 C C . LYS E 1 77 ? -0.310 0.978 7.724 1.00 45.04 75 LYS B C 1
ATOM 8444 O O . LYS E 1 77 ? 0.232 1.672 8.594 1.00 45.24 75 LYS B O 1
ATOM 8450 N N . GLN E 1 78 ? 0.389 0.309 6.804 1.00 45.77 76 GLN B N 1
ATOM 8451 C CA . GLN E 1 78 ? 1.805 0.027 7.027 1.00 44.93 76 GLN B CA 1
ATOM 8452 C C . GLN E 1 78 ? 2.764 0.571 5.974 1.00 43.80 76 GLN B C 1
ATOM 8453 O O . GLN E 1 78 ? 2.424 0.658 4.800 1.00 40.89 76 GLN B O 1
ATOM 8459 N N . LEU E 1 79 ? 3.946 0.979 6.412 1.00 43.46 77 LEU B N 1
ATOM 8460 C CA . LEU E 1 79 ? 5.048 1.250 5.488 1.00 45.96 77 LEU B CA 1
ATOM 8461 C C . LEU E 1 79 ? 5.817 -0.033 5.153 1.00 40.74 77 LEU B C 1
ATOM 8462 O O . LEU E 1 79 ? 6.226 -0.761 6.054 1.00 50.61 77 LEU B O 1
ATOM 8467 N N . PHE E 1 80 ? 6.078 -0.273 3.876 1.00 42.08 78 PHE B N 1
ATOM 8468 C CA . PHE E 1 80 ? 6.974 -1.356 3.477 1.00 39.71 78 PHE B CA 1
ATOM 8469 C C . PHE E 1 80 ? 8.392 -1.026 3.924 1.00 39.84 78 PHE B C 1
ATOM 8470 O O . PHE E 1 80 ? 8.893 0.044 3.579 1.00 38.25 78 PHE B O 1
ATOM 8478 N N . PRO E 1 81 ? 9.098 -1.982 4.548 1.00 41.48 79 PRO B N 1
ATOM 8479 C CA . PRO E 1 81 ? 10.524 -1.767 4.874 1.00 52.13 79 PRO B CA 1
ATOM 8480 C C . PRO E 1 81 ? 11.435 -1.562 3.658 1.00 48.63 79 PRO B C 1
ATOM 8481 O O . PRO E 1 81 ? 11.086 -1.970 2.563 1.00 53.62 79 PRO B O 1
ATOM 8485 N N . ALA E 1 82 ? 12.586 -0.922 3.846 1.00 56.22 80 ALA B N 1
ATOM 8486 C CA . ALA E 1 82 ? 13.386 -0.448 2.719 1.00 50.58 80 ALA B CA 1
ATOM 8487 C C . ALA E 1 82 ? 14.081 -1.545 1.917 1.00 50.03 80 ALA B C 1
ATOM 8488 O O . ALA E 1 82 ? 14.193 -1.418 0.704 1.00 45.28 80 ALA B O 1
ATOM 8490 N N . LYS E 1 83 ? 14.591 -2.591 2.566 1.00 41.42 81 LYS B N 1
ATOM 8491 C CA . LYS E 1 83 ? 15.243 -3.628 1.782 1.00 46.69 81 LYS B CA 1
ATOM 8492 C C . LYS E 1 83 ? 14.239 -4.100 0.745 1.00 47.16 81 LYS B C 1
ATOM 8493 O O . LYS E 1 83 ? 14.496 -4.073 -0.471 1.00 48.95 81 LYS B O 1
ATOM 8499 N N . LEU E 1 84 ? 13.063 -4.464 1.246 1.00 45.55 82 LEU B N 1
ATOM 8500 C CA . LEU E 1 84 ? 12.012 -5.030 0.407 1.00 43.97 82 LEU B CA 1
ATOM 8501 C C . LEU E 1 84 ? 11.733 -4.135 -0.791 1.00 44.76 82 LEU B C 1
ATOM 8502 O O . LEU E 1 84 ? 11.564 -4.650 -1.889 1.00 45.15 82 LEU B O 1
ATOM 8507 N N . VAL E 1 85 ? 11.723 -2.815 -0.605 1.00 46.21 83 VAL B N 1
ATOM 8508 C CA . VAL E 1 85 ? 11.374 -1.920 -1.709 1.00 49.69 83 VAL B CA 1
ATOM 8509 C C . VAL E 1 85 ? 12.445 -1.919 -2.780 1.00 48.88 83 VAL B C 1
ATOM 8510 O O . VAL E 1 85 ? 12.133 -2.026 -3.960 1.00 45.47 83 VAL B O 1
ATOM 8514 N N . ASN E 1 86 ? 13.705 -1.794 -2.373 1.00 58.06 84 ASN B N 1
ATOM 8515 C CA . ASN E 1 86 ? 14.822 -1.863 -3.329 1.00 54.17 84 ASN B CA 1
ATOM 8516 C C . ASN E 1 86 ? 14.966 -3.207 -4.041 1.00 57.59 84 ASN B C 1
ATOM 8517 O O . ASN E 1 86 ? 15.236 -3.258 -5.247 1.00 54.18 84 ASN B O 1
ATOM 8522 N N . SER E 1 87 ? 14.713 -4.266 -3.278 1.00 54.18 85 SER B N 1
ATOM 8523 C CA . SER E 1 87 ? 14.739 -5.656 -3.710 1.00 50.57 85 SER B CA 1
ATOM 8524 C C . SER E 1 87 ? 13.602 -6.185 -4.588 1.00 57.38 85 SER B C 1
ATOM 8525 O O . SER E 1 87 ? 13.672 -7.331 -5.044 1.00 63.55 85 SER B O 1
ATOM 8528 N N . VAL E 1 88 ? 12.525 -5.423 -4.784 1.00 51.06 86 VAL B N 1
ATOM 8529 C CA . VAL E 1 88 ? 11.390 -5.888 -5.580 1.00 44.04 86 VAL B CA 1
ATOM 8530 C C . VAL E 1 88 ? 10.607 -4.683 -6.069 1.00 43.44 86 VAL B C 1
ATOM 8531 O O . VAL E 1 88 ? 10.533 -3.673 -5.376 1.00 45.20 86 VAL B O 1
ATOM 8535 N N . LEU E 1 89 ? 10.002 -4.802 -7.248 1.00 39.83 87 LEU B N 1
ATOM 8536 C CA . LEU E 1 89 ? 9.067 -3.796 -7.721 1.00 43.07 87 LEU B CA 1
ATOM 8537 C C . LEU E 1 89 ? 7.857 -3.745 -6.792 1.00 34.93 87 LEU B C 1
ATOM 8538 O O . LEU E 1 89 ? 7.005 -4.625 -6.828 1.00 36.27 87 LEU B O 1
ATOM 8543 N N . CYS E 1 90 ? 7.837 -2.745 -5.928 1.00 33.37 88 CYS B N 1
ATOM 8544 C CA . CYS E 1 90 ? 6.658 -2.344 -5.153 1.00 35.97 88 CYS B CA 1
ATOM 8545 C C . CYS E 1 90 ? 5.952 -1.054 -5.688 1.00 34.43 88 CYS B C 1
ATOM 8546 O O . CYS E 1 90 ? 6.562 -0.009 -5.951 1.00 39.54 88 CYS B O 1
ATOM 8549 N N . ILE E 1 91 ? 4.654 -1.168 -5.916 1.00 28.27 89 ILE B N 1
ATOM 8550 C CA . ILE E 1 91 ? 3.827 -0.140 -6.532 1.00 34.06 89 ILE B CA 1
ATOM 8551 C C . ILE E 1 91 ? 2.685 0.295 -5.608 1.00 40.76 89 ILE B C 1
ATOM 8552 O O . ILE E 1 91 ? 1.884 -0.541 -5.115 1.00 38.96 89 ILE B O 1
ATOM 8557 N N . ASN E 1 92 ? 2.639 1.602 -5.357 1.00 38.16 90 ASN B N 1
ATOM 8558 C CA . ASN E 1 92 ? 1.715 2.175 -4.396 1.00 35.62 90 ASN B CA 1
ATOM 8559 C C . ASN E 1 92 ? 0.551 2.845 -5.123 1.00 39.47 90 ASN B C 1
ATOM 8560 O O . ASN E 1 92 ? 0.696 3.649 -6.066 1.00 33.76 90 ASN B O 1
ATOM 8565 N N . ILE E 1 93 ? -0.644 2.480 -4.689 1.00 39.92 91 ILE B N 1
ATOM 8566 C CA . ILE E 1 93 ? -1.831 3.064 -5.280 1.00 40.54 91 ILE B CA 1
ATOM 8567 C C . ILE E 1 93 ? -2.373 3.937 -4.169 1.00 39.98 91 ILE B C 1
ATOM 8568 O O . ILE E 1 93 ? -2.680 3.477 -3.061 1.00 32.55 91 ILE B O 1
ATOM 8573 N N . HIS E 1 94 ? -2.470 5.214 -4.505 1.00 38.05 92 HIS B N 1
ATOM 8574 C CA . HIS E 1 94 ? -2.426 6.278 -3.512 1.00 37.63 92 HIS B CA 1
ATOM 8575 C C . HIS E 1 94 ? -3.621 7.140 -3.809 1.00 37.89 92 HIS B C 1
ATOM 8576 O O . HIS E 1 94 ? -3.811 7.523 -4.965 1.00 31.02 92 HIS B O 1
ATOM 8583 N N . PRO E 1 95 ? -4.427 7.421 -2.786 1.00 36.55 93 PRO B N 1
ATOM 8584 C CA . PRO E 1 95 ? -5.559 8.305 -2.967 1.00 40.80 93 PRO B CA 1
ATOM 8585 C C . PRO E 1 95 ? -5.133 9.775 -2.858 1.00 40.20 93 PRO B C 1
ATOM 8586 O O . PRO E 1 95 ? -5.400 10.407 -1.854 1.00 47.03 93 PRO B O 1
ATOM 8590 N N . GLY E 1 96 ? -4.491 10.326 -3.879 1.00 42.70 94 GLY B N 1
ATOM 8591 C CA . GLY E 1 96 ? -3.919 11.691 -3.855 1.00 42.13 94 GLY B CA 1
ATOM 8592 C C . GLY E 1 96 ? -3.179 11.968 -5.170 1.00 40.66 94 GLY B C 1
ATOM 8593 O O . GLY E 1 96 ? -2.748 11.001 -5.799 1.00 31.98 94 GLY B O 1
ATOM 8594 N N . LEU E 1 97 ? -3.068 13.231 -5.609 1.00 36.30 95 LEU B N 1
ATOM 8595 C CA . LEU E 1 97 ? -2.414 13.576 -6.893 1.00 39.74 95 LEU B CA 1
ATOM 8596 C C . LEU E 1 97 ? -1.036 14.104 -6.561 1.00 35.98 95 LEU B C 1
ATOM 8597 O O . LEU E 1 97 ? -0.837 15.297 -6.294 1.00 36.64 95 LEU B O 1
ATOM 8602 N N . ASN E 1 98 ? -0.104 13.153 -6.514 1.00 35.94 96 ASN B N 1
ATOM 8603 C CA . ASN E 1 98 ? 1.293 13.407 -6.184 1.00 37.60 96 ASN B CA 1
ATOM 8604 C C . ASN E 1 98 ? 1.910 14.463 -7.113 1.00 35.59 96 ASN B C 1
ATOM 8605 O O . ASN E 1 98 ? 1.581 14.519 -8.292 1.00 28.06 96 ASN B O 1
ATOM 8610 N N . PRO E 1 99 ? 2.749 15.348 -6.566 1.00 35.38 97 PRO B N 1
ATOM 8611 C CA . PRO E 1 99 ? 3.207 15.658 -5.217 1.00 38.99 97 PRO B CA 1
ATOM 8612 C C . PRO E 1 99 ? 2.294 16.611 -4.427 1.00 35.58 97 PRO B C 1
ATOM 8613 O O . PRO E 1 99 ? 2.701 17.172 -3.414 1.00 35.85 97 PRO B O 1
ATOM 8617 N N . TYR E 1 100 ? 1.056 16.802 -4.857 1.00 42.39 98 TYR B N 1
ATOM 8618 C CA . TYR E 1 100 ? 0.171 17.685 -4.091 1.00 41.42 98 TYR B CA 1
ATOM 8619 C C . TYR E 1 100 ? -0.457 17.033 -2.826 1.00 35.22 98 TYR B C 1
ATOM 8620 O O . TYR E 1 100 ? -0.909 15.903 -2.825 1.00 37.48 98 TYR B O 1
ATOM 8629 N N . ASN E 1 101 ? -0.404 17.746 -1.714 1.00 41.53 99 ASN B N 1
ATOM 8630 C CA . ASN E 1 101 ? -1.025 17.354 -0.458 1.00 41.31 99 ASN B CA 1
ATOM 8631 C C . ASN E 1 101 ? -0.682 15.914 -0.109 1.00 41.81 99 ASN B C 1
ATOM 8632 O O . ASN E 1 101 ? -1.528 15.095 0.254 1.00 41.22 99 ASN B O 1
ATOM 8637 N N . ARG E 1 102 ? 0.596 15.599 -0.202 1.00 41.79 100 ARG B N 1
ATOM 8638 C CA . ARG E 1 102 ? 1.060 14.324 0.320 1.00 40.21 100 ARG B CA 1
ATOM 8639 C C . ARG E 1 102 ? 0.834 14.329 1.835 1.00 38.29 100 ARG B C 1
ATOM 8640 O O . ARG E 1 102 ? 0.724 15.385 2.443 1.00 40.40 100 ARG B O 1
ATOM 8648 N N . GLY E 1 103 ? 0.748 13.152 2.448 1.00 41.62 101 GLY B N 1
ATOM 8649 C CA . GLY E 1 103 ? 0.611 13.046 3.900 1.00 40.21 101 GLY B CA 1
ATOM 8650 C C . GLY E 1 103 ? -0.828 12.723 4.251 1.00 38.25 101 GLY B C 1
ATOM 8651 O O . GLY E 1 103 ? -1.506 12.014 3.516 1.00 34.60 101 GLY B O 1
ATOM 8652 N N . TRP E 1 104 ? -1.309 13.250 5.366 1.00 45.86 102 TRP B N 1
ATOM 8653 C CA . TRP E 1 104 ? -2.642 12.868 5.818 1.00 47.99 102 TRP B CA 1
ATOM 8654 C C . TRP E 1 104 ? -3.823 13.489 5.045 1.00 44.07 102 TRP B C 1
ATOM 8655 O O . TRP E 1 104 ? -3.865 14.691 4.793 1.00 40.96 102 TRP B O 1
ATOM 8666 N N . PHE E 1 105 ? -4.758 12.619 4.675 1.00 38.97 103 PHE B N 1
ATOM 8667 C CA . PHE E 1 105 ? -6.103 12.942 4.236 1.00 38.99 103 PHE B CA 1
ATOM 8668 C C . PHE E 1 105 ? -6.086 13.957 3.093 1.00 34.69 103 PHE B C 1
ATOM 8669 O O . PHE E 1 105 ? -6.622 15.050 3.226 1.00 30.90 103 PHE B O 1
ATOM 8677 N N . PRO E 1 106 ? -5.477 13.588 1.968 1.00 33.99 104 PRO B N 1
ATOM 8678 C CA . PRO E 1 106 ? -5.282 14.505 0.855 1.00 34.66 104 PRO B CA 1
ATOM 8679 C C . PRO E 1 106 ? -6.540 15.317 0.491 1.00 33.53 104 PRO B C 1
ATOM 8680 O O . PRO E 1 106 ? -6.428 16.520 0.238 1.00 34.75 104 PRO B O 1
ATOM 8684 N N . GLN E 1 107 ? -7.699 14.671 0.421 1.00 31.23 105 GLN B N 1
ATOM 8685 C CA . GLN E 1 107 ? -8.932 15.338 -0.068 1.00 30.04 105 GLN B CA 1
ATOM 8686 C C . GLN E 1 107 ? -9.385 16.369 0.940 1.00 29.71 105 GLN B C 1
ATOM 8687 O O . GLN E 1 107 ? -9.937 17.389 0.574 1.00 31.14 105 GLN B O 1
ATOM 8693 N N . VAL E 1 108 ? -9.092 16.169 2.220 1.00 27.95 106 VAL B N 1
ATOM 8694 C CA . VAL E 1 108 ? -9.429 17.204 3.192 1.00 27.46 106 VAL B CA 1
ATOM 8695 C C . VAL E 1 108 ? -8.667 18.506 2.881 1.00 33.64 106 VAL B C 1
ATOM 8696 O O . VAL E 1 108 ? -9.252 19.632 2.832 1.00 34.22 106 VAL B O 1
ATOM 8700 N N . PHE E 1 109 ? -7.350 18.360 2.686 1.00 28.46 107 PHE B N 1
ATOM 8701 C CA . PHE E 1 109 ? -6.510 19.529 2.484 1.00 26.55 107 PHE B CA 1
ATOM 8702 C C . PHE E 1 109 ? -6.876 20.127 1.126 1.00 27.31 107 PHE B C 1
ATOM 8703 O O . PHE E 1 109 ? -6.825 21.329 0.932 1.00 32.08 107 PHE B O 1
ATOM 8711 N N . SER E 1 110 ? -7.257 19.304 0.175 1.00 28.22 108 SER B N 1
ATOM 8712 C CA . SER E 1 110 ? -7.476 19.865 -1.150 1.00 28.34 108 SER B CA 1
ATOM 8713 C C . SER E 1 110 ? -8.772 20.646 -1.269 1.00 31.11 108 SER B C 1
ATOM 8714 O O . SER E 1 110 ? -8.799 21.642 -1.971 1.00 29.11 108 SER B O 1
ATOM 8717 N N . ILE E 1 111 ? -9.831 20.174 -0.603 1.00 29.11 109 ILE B N 1
ATOM 8718 C CA . ILE E 1 111 ? -11.063 20.933 -0.445 1.00 25.54 109 ILE B CA 1
ATOM 8719 C C . ILE E 1 111 ? -10.790 22.324 0.094 1.00 27.73 109 ILE B C 1
ATOM 8720 O O . ILE E 1 111 ? -11.338 23.291 -0.395 1.00 30.82 109 ILE B O 1
ATOM 8725 N N . ILE E 1 112 ? -9.934 22.431 1.092 1.00 27.96 110 ILE B N 1
ATOM 8726 C CA . ILE E 1 112 ? -9.616 23.707 1.676 1.00 28.39 110 ILE B CA 1
ATOM 8727 C C . ILE E 1 112 ? -8.618 24.526 0.846 1.00 35.77 110 ILE B C 1
ATOM 8728 O O . ILE E 1 112 ? -8.927 25.672 0.497 1.00 29.01 110 ILE B O 1
ATOM 8733 N N . ASN E 1 113 ? -7.449 23.944 0.534 1.00 35.81 111 ASN B N 1
ATOM 8734 C CA . ASN E 1 113 ? -6.409 24.710 -0.125 1.00 34.60 111 ASN B CA 1
ATOM 8735 C C . ASN E 1 113 ? -6.426 24.669 -1.618 1.00 31.93 111 ASN B C 1
ATOM 8736 O O . ASN E 1 113 ? -5.609 25.289 -2.214 1.00 34.39 111 ASN B O 1
ATOM 8741 N N . LYS E 1 114 ? -7.312 23.901 -2.221 1.00 34.14 112 LYS B N 1
ATOM 8742 C CA . LYS E 1 114 ? -7.497 23.932 -3.671 1.00 31.87 112 LYS B CA 1
ATOM 8743 C C . LYS E 1 114 ? -6.400 23.395 -4.580 1.00 34.30 112 LYS B C 1
ATOM 8744 O O . LYS E 1 114 ? -6.569 23.415 -5.816 1.00 30.80 112 LYS B O 1
ATOM 8750 N N . LEU E 1 115 ? -5.324 22.851 -4.017 1.00 37.01 113 LEU B N 1
ATOM 8751 C CA . LEU E 1 115 ? -4.402 22.037 -4.816 1.00 35.49 113 LEU B CA 1
ATOM 8752 C C . LEU E 1 115 ? -5.135 20.900 -5.487 1.00 32.59 113 LEU B C 1
ATOM 8753 O O . LEU E 1 115 ? -6.150 20.418 -4.999 1.00 33.52 113 LEU B O 1
ATOM 8758 N N . PRO E 1 116 ? -4.579 20.414 -6.593 1.00 42.01 114 PRO B N 1
ATOM 8759 C CA . PRO E 1 116 ? -5.256 19.284 -7.201 1.00 38.55 114 PRO B CA 1
ATOM 8760 C C . PRO E 1 116 ? -5.393 18.071 -6.248 1.00 37.33 114 PRO B C 1
ATOM 8761 O O . PRO E 1 116 ? -4.579 17.812 -5.337 1.00 36.83 114 PRO B O 1
ATOM 8765 N N . ILE E 1 117 ? -6.469 17.334 -6.473 1.00 33.72 115 ILE B N 1
ATOM 8766 C CA . ILE E 1 117 ? -6.700 16.122 -5.709 1.00 32.58 115 ILE B CA 1
ATOM 8767 C C . ILE E 1 117 ? -7.012 15.124 -6.792 1.00 30.85 115 ILE B C 1
ATOM 8768 O O . ILE E 1 117 ? -7.589 15.448 -7.844 1.00 32.38 115 ILE B O 1
ATOM 8773 N N . GLY E 1 118 ? -6.585 13.889 -6.545 1.00 30.57 116 GLY B N 1
ATOM 8774 C CA . GLY E 1 118 ? -6.835 12.832 -7.506 1.00 31.29 116 GLY B CA 1
ATOM 8775 C C . GLY E 1 118 ? -6.222 11.544 -6.979 1.00 34.43 116 GLY B C 1
ATOM 8776 O O . GLY E 1 118 ? -5.909 11.418 -5.763 1.00 28.00 116 GLY B O 1
ATOM 8777 N N . ALA E 1 119 ? -6.011 10.631 -7.929 1.00 23.65 117 ALA B N 1
ATOM 8778 C CA . ALA E 1 119 ? -5.376 9.358 -7.639 1.00 30.21 117 ALA B CA 1
ATOM 8779 C C . ALA E 1 119 ? -4.033 9.200 -8.367 1.00 35.14 117 ALA B C 1
ATOM 8780 O O . ALA E 1 119 ? -3.907 9.561 -9.546 1.00 31.84 117 ALA B O 1
ATOM 8782 N N . THR E 1 120 ? -3.093 8.548 -7.697 1.00 37.58 118 THR B N 1
ATOM 8783 C CA . THR E 1 120 ? -1.798 8.266 -8.270 1.00 37.51 118 THR B CA 1
ATOM 8784 C C . THR E 1 120 ? -1.315 6.834 -8.049 1.00 42.15 118 THR B C 1
ATOM 8785 O O . THR E 1 120 ? -1.171 6.406 -6.895 1.00 38.70 118 THR B O 1
ATOM 8789 N N . ILE E 1 121 ? -0.997 6.127 -9.135 1.00 39.97 119 ILE B N 1
ATOM 8790 C CA . ILE E 1 121 ? -0.237 4.872 -9.044 1.00 36.42 119 ILE B CA 1
ATOM 8791 C C . ILE E 1 121 ? 1.249 5.187 -9.286 1.00 34.64 119 ILE B C 1
ATOM 8792 O O . ILE E 1 121 ? 1.616 5.651 -10.364 1.00 36.74 119 ILE B O 1
ATOM 8797 N N . HIS E 1 122 ? 2.104 4.966 -8.291 1.00 33.15 120 HIS B N 1
ATOM 8798 C CA . HIS E 1 122 ? 3.541 5.185 -8.441 1.00 33.73 120 HIS B CA 1
ATOM 8799 C C . HIS E 1 122 ? 4.360 3.978 -8.023 1.00 35.87 120 HIS B C 1
ATOM 8800 O O . HIS E 1 122 ? 3.924 3.189 -7.172 1.00 36.53 120 HIS B O 1
ATOM 8807 N N . VAL E 1 123 ? 5.526 3.820 -8.650 1.00 35.76 121 VAL B N 1
ATOM 8808 C CA . VAL E 1 123 ? 6.570 2.941 -8.139 1.00 32.83 121 VAL B CA 1
ATOM 8809 C C . VAL E 1 123 ? 7.023 3.485 -6.794 1.00 32.41 121 VAL B C 1
ATOM 8810 O O . VAL E 1 123 ? 7.175 4.698 -6.677 1.00 35.60 121 VAL B O 1
ATOM 8814 N N . MET E 1 124 ? 7.248 2.603 -5.807 1.00 35.40 122 MET B N 1
ATOM 8815 C CA . MET E 1 124 ? 7.607 2.977 -4.423 1.00 34.97 122 MET B CA 1
ATOM 8816 C C . MET E 1 124 ? 9.120 3.032 -4.245 1.00 45.51 122 MET B C 1
ATOM 8817 O O . MET E 1 124 ? 9.799 2.186 -4.805 1.00 44.81 122 MET B O 1
ATOM 8822 N N . ASP E 1 125 ? 9.621 4.000 -3.472 1.00 44.51 123 ASP B N 1
ATOM 8823 C CA . ASP E 1 125 ? 11.044 4.219 -3.187 1.00 47.69 123 ASP B CA 1
ATOM 8824 C C . ASP E 1 125 ? 11.180 4.444 -1.690 1.00 50.60 123 ASP B C 1
ATOM 8825 O O . ASP E 1 125 ? 10.313 4.015 -0.941 1.00 56.31 123 ASP B O 1
ATOM 8830 N N . GLU E 1 126 ? 12.209 5.113 -1.201 1.00 65.65 124 GLU B N 1
ATOM 8831 C CA . GLU E 1 126 ? 12.350 5.141 0.255 1.00 70.10 124 GLU B CA 1
ATOM 8832 C C . GLU E 1 126 ? 11.661 6.315 0.960 1.00 80.02 124 GLU B C 1
ATOM 8833 O O . GLU E 1 126 ? 11.883 6.546 2.151 1.00 88.29 124 GLU B O 1
ATOM 8839 N N . GLU E 1 127 ? 10.781 7.009 0.236 1.00 85.04 125 GLU B N 1
ATOM 8840 C CA . GLU E 1 127 ? 10.235 8.290 0.661 1.00 82.51 125 GLU B CA 1
ATOM 8841 C C . GLU E 1 127 ? 8.721 8.347 0.470 1.00 82.98 125 GLU B C 1
ATOM 8842 O O . GLU E 1 127 ? 8.248 8.025 -0.616 1.00 75.32 125 GLU B O 1
ATOM 8848 N N . ILE E 1 128 ? 7.979 8.792 1.487 1.00 91.67 126 ILE B N 1
ATOM 8849 C CA . ILE E 1 128 ? 6.513 9.026 1.397 1.00 109.08 126 ILE B CA 1
ATOM 8850 C C . ILE E 1 128 ? 6.103 9.652 0.047 1.00 124.03 126 ILE B C 1
ATOM 8851 O O . ILE E 1 128 ? 6.058 10.883 -0.079 1.00 136.33 126 ILE B O 1
ATOM 8856 N N . ASP E 1 129 ? 5.802 8.814 -0.948 1.00 121.82 127 ASP B N 1
ATOM 8857 C CA . ASP E 1 129 ? 5.324 9.263 -2.265 1.00 116.22 127 ASP B CA 1
ATOM 8858 C C . ASP E 1 129 ? 6.432 9.953 -3.088 1.00 115.51 127 ASP B C 1
ATOM 8859 O O . ASP E 1 129 ? 6.408 11.174 -3.247 1.00 129.47 127 ASP B O 1
ATOM 8864 N N . HIS E 1 130 ? 7.384 9.193 -3.631 1.00 101.94 128 HIS B N 1
ATOM 8865 C CA . HIS E 1 130 ? 8.653 9.767 -4.105 1.00 89.14 128 HIS B CA 1
ATOM 8866 C C . HIS E 1 130 ? 9.348 8.829 -5.096 1.00 83.13 128 HIS B C 1
ATOM 8867 O O . HIS E 1 130 ? 10.505 8.462 -4.896 1.00 87.83 128 HIS B O 1
ATOM 8874 N N . GLY E 1 131 ? 8.650 8.425 -6.153 1.00 68.49 129 GLY B N 1
ATOM 8875 C CA . GLY E 1 131 ? 9.170 7.412 -7.081 1.00 58.05 129 GLY B CA 1
ATOM 8876 C C . GLY E 1 131 ? 8.433 7.496 -8.403 1.00 55.57 129 GLY B C 1
ATOM 8877 O O . GLY E 1 131 ? 7.499 8.278 -8.565 1.00 53.31 129 GLY B O 1
ATOM 8878 N N . ASP E 1 132 ? 8.819 6.708 -9.389 1.00 49.22 130 ASP B N 1
ATOM 8879 C CA . ASP E 1 132 ? 8.225 6.971 -10.691 1.00 49.94 130 ASP B CA 1
ATOM 8880 C C . ASP E 1 132 ? 6.705 6.830 -10.719 1.00 47.03 130 ASP B C 1
ATOM 8881 O O . ASP E 1 132 ? 6.113 5.883 -10.210 1.00 45.14 130 ASP B O 1
ATOM 8886 N N . ILE E 1 133 ? 6.093 7.785 -11.386 1.00 38.36 131 ILE B N 1
ATOM 8887 C CA . ILE E 1 133 ? 4.659 7.812 -11.513 1.00 39.83 131 ILE B CA 1
ATOM 8888 C C . ILE E 1 133 ? 4.286 7.061 -12.756 1.00 41.11 131 ILE B C 1
ATOM 8889 O O . ILE E 1 133 ? 4.727 7.385 -13.868 1.00 50.72 131 ILE B O 1
ATOM 8894 N N . ILE E 1 134 ? 3.403 6.098 -12.552 1.00 32.65 132 ILE B N 1
ATOM 8895 C CA . ILE E 1 134 ? 3.018 5.236 -13.615 1.00 30.42 132 ILE B CA 1
ATOM 8896 C C . ILE E 1 134 ? 1.866 5.894 -14.310 1.00 34.50 132 ILE B C 1
ATOM 8897 O O . ILE E 1 134 ? 1.856 5.992 -15.533 1.00 34.25 132 ILE B O 1
ATOM 8902 N N . ILE E 1 135 ? 0.881 6.271 -13.490 1.00 37.87 133 ILE B N 1
ATOM 8903 C CA . ILE E 1 135 ? -0.362 6.830 -13.951 1.00 31.14 133 ILE B CA 1
ATOM 8904 C C . ILE E 1 135 ? -1.011 7.659 -12.819 1.00 35.55 133 ILE B C 1
ATOM 8905 O O . ILE E 1 135 ? -0.731 7.509 -11.595 1.00 29.00 133 ILE B O 1
ATOM 8910 N N . GLN E 1 136 ? -1.723 8.681 -13.284 1.00 33.06 134 GLN B N 1
ATOM 8911 C CA . GLN E 1 136 ? -2.542 9.532 -12.418 1.00 36.12 134 GLN B CA 1
ATOM 8912 C C . GLN E 1 136 ? -3.554 10.311 -13.226 1.00 34.85 134 GLN B C 1
ATOM 8913 O O . GLN E 1 136 ? -3.413 10.470 -14.448 1.00 33.39 134 GLN B O 1
ATOM 8919 N N . GLU E 1 137 ? -4.584 10.741 -12.506 1.00 34.46 135 GLU B N 1
ATOM 8920 C CA . GLU E 1 137 ? -5.734 11.484 -13.005 1.00 35.64 135 GLU B CA 1
ATOM 8921 C C . GLU E 1 137 ? -6.334 12.327 -11.870 1.00 43.22 135 GLU B C 1
ATOM 8922 O O . GLU E 1 137 ? -6.388 11.921 -10.698 1.00 35.23 135 GLU B O 1
ATOM 8928 N N . GLU E 1 138 ? -6.761 13.532 -12.226 1.00 43.69 136 GLU B N 1
ATOM 8929 C CA . GLU E 1 138 ? -7.259 14.479 -11.248 1.00 46.13 136 GLU B CA 1
ATOM 8930 C C . GLU E 1 138 ? -8.732 14.137 -11.128 1.00 43.58 136 GLU B C 1
ATOM 8931 O O . GLU E 1 138 ? -9.275 13.498 -12.034 1.00 46.69 136 GLU B O 1
ATOM 8937 N N . VAL E 1 139 ? -9.366 14.501 -10.019 1.00 38.87 137 VAL B N 1
ATOM 8938 C CA . VAL E 1 139 ? -10.833 14.407 -9.966 1.00 37.85 137 VAL B CA 1
ATOM 8939 C C . VAL E 1 139 ? -11.316 15.809 -9.699 1.00 31.52 137 VAL B C 1
ATOM 8940 O O . VAL E 1 139 ? -10.653 16.552 -8.992 1.00 36.53 137 VAL B O 1
ATOM 8944 N N . GLU E 1 140 ? -12.486 16.155 -10.211 1.00 37.42 138 GLU B N 1
ATOM 8945 C CA . GLU E 1 140 ? -13.118 17.450 -9.845 1.00 38.11 138 GLU B CA 1
ATOM 8946 C C . GLU E 1 140 ? -13.732 17.443 -8.431 1.00 38.39 138 GLU B C 1
ATOM 8947 O O . GLU E 1 140 ? -14.249 16.407 -7.953 1.00 31.62 138 GLU B O 1
ATOM 8953 N N . VAL E 1 141 ? -13.659 18.599 -7.771 1.00 36.87 139 VAL B N 1
ATOM 8954 C CA . VAL E 1 141 ? -14.414 18.863 -6.548 1.00 31.87 139 VAL B CA 1
ATOM 8955 C C . VAL E 1 141 ? -15.513 19.904 -6.768 1.00 31.80 139 VAL B C 1
ATOM 8956 O O . VAL E 1 141 ? -15.220 21.071 -6.890 1.00 33.46 139 VAL B O 1
ATOM 8960 N N . ASN E 1 142 ? -16.766 19.465 -6.792 1.00 33.24 140 ASN B N 1
ATOM 8961 C CA . ASN E 1 142 ? -17.965 20.275 -6.916 1.00 29.37 140 ASN B CA 1
ATOM 8962 C C . ASN E 1 142 ? -18.332 20.860 -5.562 1.00 30.45 140 ASN B C 1
ATOM 8963 O O . ASN E 1 142 ? -17.868 20.314 -4.553 1.00 27.04 140 ASN B O 1
ATOM 8968 N N . SER E 1 143 ? -19.103 21.961 -5.565 1.00 27.31 141 SER B N 1
ATOM 8969 C CA . SER E 1 143 ? -19.342 22.852 -4.418 1.00 28.64 141 SER B CA 1
ATOM 8970 C C . SER E 1 143 ? -20.038 22.138 -3.271 1.00 24.20 141 SER B C 1
ATOM 8971 O O . SER E 1 143 ? -19.789 22.395 -2.104 1.00 29.76 141 SER B O 1
ATOM 8974 N N . PHE E 1 144 ? -20.910 21.224 -3.625 1.00 24.19 142 PHE B N 1
ATOM 8975 C CA . PHE E 1 144 ? -21.727 20.528 -2.651 1.00 29.20 142 PHE B CA 1
ATOM 8976 C C . PHE E 1 144 ? -21.160 19.202 -2.105 1.00 29.63 142 PHE B C 1
ATOM 8977 O O . PHE E 1 144 ? -21.958 18.414 -1.592 1.00 29.77 142 PHE B O 1
ATOM 8985 N N . GLU E 1 145 ? -19.867 18.921 -2.295 1.00 28.59 143 GLU B N 1
ATOM 8986 C CA . GLU E 1 145 ? -19.263 17.639 -1.893 1.00 25.91 143 GLU B CA 1
ATOM 8987 C C . GLU E 1 145 ? -18.519 17.805 -0.586 1.00 25.00 143 GLU B C 1
ATOM 8988 O O . GLU E 1 145 ? -17.883 18.825 -0.333 1.00 22.28 143 GLU B O 1
ATOM 8994 N N . ASN E 1 146 ? -18.553 16.777 0.252 1.00 27.38 144 ASN B N 1
ATOM 8995 C CA . ASN E 1 146 ? -17.728 16.803 1.440 1.00 24.77 144 ASN B CA 1
ATOM 8996 C C . ASN E 1 146 ? -16.519 15.848 1.315 1.00 28.31 144 ASN B C 1
ATOM 8997 O O . ASN E 1 146 ? -16.246 15.228 0.276 1.00 21.11 144 ASN B O 1
ATOM 9002 N N . SER E 1 147 ? -15.742 15.726 2.377 1.00 27.67 145 SER B N 1
ATOM 9003 C CA . SER E 1 147 ? -14.659 14.757 2.360 1.00 25.53 145 SER B CA 1
ATOM 9004 C C . SER E 1 147 ? -15.089 13.374 1.940 1.00 26.55 145 SER B C 1
ATOM 9005 O O . SER E 1 147 ? -14.414 12.718 1.201 1.00 28.92 145 SER B O 1
ATOM 9008 N N . PHE E 1 148 ? -16.231 12.927 2.412 1.00 26.73 146 PHE B N 1
ATOM 9009 C CA . PHE E 1 148 ? -16.691 11.601 2.091 1.00 27.93 146 PHE B CA 1
ATOM 9010 C C . PHE E 1 148 ? -16.924 11.563 0.583 1.00 28.16 146 PHE B C 1
ATOM 9011 O O . PHE E 1 148 ? -16.479 10.626 -0.077 1.00 22.27 146 PHE B O 1
ATOM 9019 N N . ASP E 1 149 ? -17.637 12.534 0.021 1.00 25.94 147 ASP B N 1
ATOM 9020 C CA . ASP E 1 149 ? -17.950 12.407 -1.401 1.00 24.54 147 ASP B CA 1
ATOM 9021 C C . ASP E 1 149 ? -16.697 12.407 -2.280 1.00 23.03 147 ASP B C 1
ATOM 9022 O O . ASP E 1 149 ? -16.634 11.677 -3.247 1.00 23.69 147 ASP B O 1
ATOM 9027 N N . VAL E 1 150 ? -15.716 13.234 -1.951 1.00 26.79 148 VAL B N 1
ATOM 9028 C CA . VAL E 1 150 ? -14.462 13.316 -2.693 1.00 33.70 148 VAL B CA 1
ATOM 9029 C C . VAL E 1 150 ? -13.584 12.065 -2.521 1.00 32.02 148 VAL B C 1
ATOM 9030 O O . VAL E 1 150 ? -13.150 11.457 -3.516 1.00 30.80 148 VAL B O 1
ATOM 9034 N N . TYR E 1 151 ? -13.362 11.663 -1.271 1.00 32.22 149 TYR B N 1
ATOM 9035 C CA . TYR E 1 151 ? -12.723 10.377 -0.975 1.00 25.33 149 TYR B CA 1
ATOM 9036 C C . TYR E 1 151 ? -13.255 9.256 -1.842 1.00 24.25 149 TYR B C 1
ATOM 9037 O O . TYR E 1 151 ? -12.507 8.490 -2.430 1.00 29.05 149 TYR B O 1
ATOM 9046 N N . ALA E 1 152 ? -14.560 9.096 -1.917 1.00 28.66 150 ALA B N 1
ATOM 9047 C CA . ALA E 1 152 ? -15.134 8.032 -2.777 1.00 29.46 150 ALA B CA 1
ATOM 9048 C C . ALA E 1 152 ? -14.871 8.147 -4.282 1.00 26.65 150 ALA B C 1
ATOM 9049 O O . ALA E 1 152 ? -14.670 7.124 -4.917 1.00 29.27 150 ALA B O 1
ATOM 9051 N N . LYS E 1 153 ? -14.837 9.352 -4.837 1.00 33.15 151 LYS B N 1
ATOM 9052 C CA . LYS E 1 153 ? -14.556 9.553 -6.272 1.00 37.79 151 LYS B CA 1
ATOM 9053 C C . LYS E 1 153 ? -13.125 9.150 -6.566 1.00 35.54 151 LYS B C 1
ATOM 9054 O O . LYS E 1 153 ? -12.878 8.473 -7.570 1.00 34.05 151 LYS B O 1
ATOM 9060 N N . VAL E 1 154 ? -12.256 9.525 -5.631 1.00 28.21 152 VAL B N 1
ATOM 9061 C CA . VAL E 1 154 ? -10.820 9.235 -5.610 1.00 30.93 152 VAL B CA 1
ATOM 9062 C C . VAL E 1 154 ? -10.479 7.776 -5.453 1.00 33.13 152 VAL B C 1
ATOM 9063 O O . VAL E 1 154 ? -9.553 7.281 -6.086 1.00 32.36 152 VAL B O 1
ATOM 9067 N N . GLN E 1 155 ? -11.257 7.063 -4.652 1.00 30.08 153 GLN B N 1
ATOM 9068 C CA . GLN E 1 155 ? -11.035 5.637 -4.479 1.00 31.12 153 GLN B CA 1
ATOM 9069 C C . GLN E 1 155 ? -11.544 4.952 -5.740 1.00 25.52 153 GLN B C 1
ATOM 9070 O O . GLN E 1 155 ? -10.930 4.029 -6.261 1.00 25.62 153 GLN B O 1
ATOM 9076 N N . LYS E 1 156 ? -12.605 5.461 -6.318 1.00 26.48 154 LYS B N 1
ATOM 9077 C CA . LYS E 1 156 ? -13.036 4.878 -7.577 1.00 32.13 154 LYS B CA 1
ATOM 9078 C C . LYS E 1 156 ? -12.048 5.064 -8.764 1.00 31.18 154 LYS B C 1
ATOM 9079 O O . LYS E 1 156 ? -11.769 4.145 -9.530 1.00 37.75 154 LYS B O 1
ATOM 9085 N N . LYS E 1 157 ? -11.493 6.249 -8.896 1.00 34.55 155 LYS B N 1
ATOM 9086 C CA . LYS E 1 157 ? -10.333 6.541 -9.765 1.00 36.35 155 LYS B CA 1
ATOM 9087 C C . LYS E 1 157 ? -9.162 5.593 -9.584 1.00 37.76 155 LYS B C 1
ATOM 9088 O O . LYS E 1 157 ? -8.718 5.004 -10.578 1.00 27.46 155 LYS B O 1
ATOM 9094 N N . GLU E 1 158 ? -8.716 5.436 -8.322 1.00 37.64 156 GLU B N 1
ATOM 9095 C CA . GLU E 1 158 ? -7.688 4.454 -7.933 1.00 32.01 156 GLU B CA 1
ATOM 9096 C C . GLU E 1 158 ? -7.955 3.148 -8.613 1.00 32.02 156 GLU B C 1
ATOM 9097 O O . GLU E 1 158 ? -7.113 2.635 -9.325 1.00 35.49 156 GLU B O 1
ATOM 9103 N N . VAL E 1 159 ? -9.141 2.609 -8.439 1.00 31.77 157 VAL B N 1
ATOM 9104 C CA . VAL E 1 159 ? -9.425 1.348 -9.063 1.00 34.39 157 VAL B CA 1
ATOM 9105 C C . VAL E 1 159 ? -9.581 1.471 -10.593 1.00 36.33 157 VAL B C 1
ATOM 9106 O O . VAL E 1 159 ? -9.180 0.558 -11.341 1.00 34.02 157 VAL B O 1
ATOM 9110 N N . GLU E 1 160 ? -10.116 2.584 -11.087 1.00 38.54 158 GLU B N 1
ATOM 9111 C CA . GLU E 1 160 ? -10.165 2.749 -12.542 1.00 39.71 158 GLU B CA 1
ATOM 9112 C C . GLU E 1 160 ? -8.722 2.792 -13.084 1.00 33.87 158 GLU B C 1
ATOM 9113 O O . GLU E 1 160 ? -8.393 2.186 -14.083 1.00 32.46 158 GLU B O 1
ATOM 9119 N N . LEU E 1 161 ? -7.817 3.456 -12.389 1.00 33.77 159 LEU B N 1
ATOM 9120 C CA . LEU E 1 161 ? -6.456 3.473 -12.875 1.00 35.72 159 LEU B CA 1
ATOM 9121 C C . LEU E 1 161 ? -5.746 2.124 -12.781 1.00 39.57 159 LEU B C 1
ATOM 9122 O O . LEU E 1 161 ? -5.008 1.752 -13.701 1.00 37.74 159 LEU B O 1
ATOM 9127 N N . PHE E 1 162 ? -6.000 1.360 -11.725 1.00 37.22 160 PHE B N 1
ATOM 9128 C CA . PHE E 1 162 ? -5.324 0.092 -11.559 1.00 33.62 160 PHE B CA 1
ATOM 9129 C C . PHE E 1 162 ? -5.777 -0.749 -12.717 1.00 32.51 160 PHE B C 1
ATOM 9130 O O . PHE E 1 162 ? -5.001 -1.451 -13.357 1.00 30.94 160 PHE B O 1
ATOM 9138 N N . THR E 1 163 ? -7.059 -0.664 -13.005 1.00 35.50 161 THR B N 1
ATOM 9139 C CA . THR E 1 163 ? -7.566 -1.543 -14.005 1.00 37.71 161 THR B CA 1
ATOM 9140 C C . THR E 1 163 ? -6.870 -1.324 -15.343 1.00 35.60 161 THR B C 1
ATOM 9141 O O . THR E 1 163 ? -6.616 -2.300 -16.022 1.00 34.05 161 THR B O 1
ATOM 9145 N N . LYS E 1 164 ? -6.528 -0.076 -15.646 1.00 37.06 162 LYS B N 1
ATOM 9146 C CA . LYS E 1 164 ? -6.026 0.344 -16.951 1.00 43.74 162 LYS B CA 1
ATOM 9147 C C . LYS E 1 164 ? -4.539 -0.011 -17.154 1.00 43.59 162 LYS B C 1
ATOM 9148 O O . LYS E 1 164 ? -4.069 -0.196 -18.269 1.00 45.65 162 LYS B O 1
ATOM 9154 N N . VAL E 1 165 ? -3.791 -0.099 -16.068 1.00 39.86 163 VAL B N 1
ATOM 9155 C CA . VAL E 1 165 ? -2.363 -0.329 -16.164 1.00 40.08 163 VAL B CA 1
ATOM 9156 C C . VAL E 1 165 ? -1.830 -1.653 -15.607 1.00 40.01 163 VAL B C 1
ATOM 9157 O O . VAL E 1 165 ? -0.614 -1.886 -15.645 1.00 37.82 163 VAL B O 1
ATOM 9161 N N . ILE E 1 166 ? -2.727 -2.527 -15.138 1.00 37.09 164 ILE B N 1
ATOM 9162 C CA . ILE E 1 166 ? -2.286 -3.737 -14.450 1.00 38.44 164 ILE B CA 1
ATOM 9163 C C . ILE E 1 166 ? -1.527 -4.639 -15.437 1.00 38.33 164 ILE B C 1
ATOM 9164 O O . ILE E 1 166 ? -0.530 -5.246 -15.072 1.00 38.69 164 ILE B O 1
ATOM 9169 N N . ASP E 1 167 ? -1.996 -4.738 -16.676 1.00 38.63 165 ASP B N 1
ATOM 9170 C CA . ASP E 1 167 ? -1.370 -5.641 -17.649 1.00 41.25 165 ASP B CA 1
ATOM 9171 C C . ASP E 1 167 ? 0.010 -5.157 -17.999 1.00 38.76 165 ASP B C 1
ATOM 9172 O O . ASP E 1 167 ? 0.989 -5.884 -17.959 1.00 50.37 165 ASP B O 1
ATOM 9177 N N . ASP E 1 168 ? 0.111 -3.877 -18.297 1.00 40.09 166 ASP B N 1
ATOM 9178 C CA . ASP E 1 168 ? 1.412 -3.278 -18.429 1.00 36.79 166 ASP B CA 1
ATOM 9179 C C . ASP E 1 168 ? 2.314 -3.538 -17.245 1.00 38.41 166 ASP B C 1
ATOM 9180 O O . ASP E 1 168 ? 3.508 -3.788 -17.394 1.00 37.93 166 ASP B O 1
ATOM 9185 N N . ILE E 1 169 ? 1.769 -3.425 -16.046 1.00 36.65 167 ILE B N 1
ATOM 9186 C CA . ILE E 1 169 ? 2.583 -3.708 -14.881 1.00 37.54 167 ILE B CA 1
ATOM 9187 C C . ILE E 1 169 ? 3.007 -5.183 -14.866 1.00 37.20 167 ILE B C 1
ATOM 9188 O O . ILE E 1 169 ? 4.141 -5.517 -14.559 1.00 34.33 167 ILE B O 1
ATOM 9193 N N . LEU E 1 170 ? 2.088 -6.065 -15.224 1.00 45.67 168 LEU B N 1
ATOM 9194 C CA . LEU E 1 170 ? 2.392 -7.480 -15.266 1.00 48.00 168 LEU B CA 1
ATOM 9195 C C . LEU E 1 170 ? 3.387 -7.865 -16.405 1.00 49.81 168 LEU B C 1
ATOM 9196 O O . LEU E 1 170 ? 4.322 -8.648 -16.191 1.00 40.16 168 LEU B O 1
ATOM 9201 N N . ASN E 1 171 ? 3.228 -7.298 -17.602 1.00 48.78 169 ASN B N 1
ATOM 9202 C CA . ASN E 1 171 ? 4.200 -7.494 -18.684 1.00 43.97 169 ASN B CA 1
ATOM 9203 C C . ASN E 1 171 ? 5.510 -6.816 -18.393 1.00 45.00 169 ASN B C 1
ATOM 9204 O O . ASN E 1 171 ? 6.417 -6.860 -19.212 1.00 53.20 169 ASN B O 1
ATOM 9209 N N . ASN E 1 172 ? 5.616 -6.161 -17.245 1.00 44.97 170 ASN B N 1
ATOM 9210 C CA . ASN E 1 172 ? 6.757 -5.312 -16.949 1.00 40.94 170 ASN B CA 1
ATOM 9211 C C . ASN E 1 172 ? 7.193 -4.285 -17.997 1.00 45.37 170 ASN B C 1
ATOM 9212 O O . ASN E 1 172 ? 8.378 -4.016 -18.215 1.00 45.06 170 ASN B O 1
ATOM 9217 N N . LYS E 1 173 ? 6.209 -3.661 -18.626 1.00 40.41 171 LYS B N 1
ATOM 9218 C CA . LYS E 1 173 ? 6.516 -2.621 -19.562 1.00 34.95 171 LYS B CA 1
ATOM 9219 C C . LYS E 1 173 ? 5.455 -1.569 -19.336 1.00 34.67 171 LYS B C 1
ATOM 9220 O O . LYS E 1 173 ? 4.349 -1.635 -19.865 1.00 39.96 171 LYS B O 1
ATOM 9226 N N . PHE E 1 174 ? 5.766 -0.586 -18.524 1.00 32.50 172 PHE B N 1
ATOM 9227 C CA . PHE E 1 174 ? 4.730 0.322 -18.151 1.00 34.64 172 PHE B CA 1
ATOM 9228 C C . PHE E 1 174 ? 5.326 1.715 -18.066 1.00 36.93 172 PHE B C 1
ATOM 9229 O O . PHE E 1 174 ? 6.504 1.870 -17.744 1.00 35.86 172 PHE B O 1
ATOM 9237 N N . THR E 1 175 ? 4.490 2.721 -18.309 1.00 38.29 173 THR B N 1
ATOM 9238 C CA . THR E 1 175 ? 4.899 4.111 -18.161 1.00 43.37 173 THR B CA 1
ATOM 9239 C C . THR E 1 175 ? 5.658 4.459 -16.841 1.00 51.69 173 THR B C 1
ATOM 9240 O O . THR E 1 175 ? 5.149 4.150 -15.757 1.00 52.36 173 THR B O 1
ATOM 9244 N N . ARG E 1 176 ? 6.835 5.094 -16.873 1.00 42.54 174 ARG B N 1
ATOM 9245 C CA . ARG E 1 176 ? 7.465 5.628 -15.634 1.00 39.59 174 ARG B CA 1
ATOM 9246 C C . ARG E 1 176 ? 7.838 7.106 -15.816 1.00 48.31 174 ARG B C 1
ATOM 9247 O O . ARG E 1 176 ? 8.699 7.405 -16.648 1.00 54.84 174 ARG B O 1
ATOM 9255 N N . ILE E 1 177 ? 7.222 8.036 -15.085 1.00 50.17 175 ILE B N 1
ATOM 9256 C CA . ILE E 1 177 ? 7.511 9.468 -15.280 1.00 50.09 175 ILE B CA 1
ATOM 9257 C C . ILE E 1 177 ? 8.099 10.012 -13.998 1.00 51.42 175 ILE B C 1
ATOM 9258 O O . ILE E 1 177 ? 7.496 9.828 -12.945 1.00 55.30 175 ILE B O 1
ATOM 9263 N N . LYS E 1 178 ? 9.252 10.677 -14.062 1.00 53.15 176 LYS B N 1
ATOM 9264 C CA . LYS E 1 178 ? 9.862 11.184 -12.841 1.00 64.96 176 LYS B CA 1
ATOM 9265 C C . LYS E 1 178 ? 8.926 12.248 -12.294 1.00 69.18 176 LYS B C 1
ATOM 9266 O O . LYS E 1 178 ? 8.317 12.984 -13.078 1.00 69.30 176 LYS B O 1
ATOM 9272 N N . PRO E 1 179 ? 8.778 12.294 -10.956 1.00 76.93 177 PRO B N 1
ATOM 9273 C CA . PRO E 1 179 ? 8.040 13.386 -10.323 1.00 74.98 177 PRO B CA 1
ATOM 9274 C C . PRO E 1 179 ? 8.835 14.677 -10.465 1.00 70.61 177 PRO B C 1
ATOM 9275 O O . PRO E 1 179 ? 9.970 14.729 -9.981 1.00 66.08 177 PRO B O 1
ATOM 9279 N N . ASN E 1 180 ? 8.240 15.678 -11.115 1.00 77.95 178 ASN B N 1
ATOM 9280 C CA . ASN E 1 180 ? 8.917 16.934 -11.533 1.00 81.00 178 ASN B CA 1
ATOM 9281 C C . ASN E 1 180 ? 8.812 18.147 -10.585 1.00 72.72 178 ASN B C 1
ATOM 9282 O O . ASN E 1 180 ? 9.472 19.166 -10.824 1.00 67.63 178 ASN B O 1
ATOM 9287 N N . SER E 1 181 ? 7.945 18.050 -9.575 1.00 61.55 179 SER B N 1
ATOM 9288 C CA . SER E 1 181 ? 7.926 18.939 -8.415 1.00 57.65 179 SER B CA 1
ATOM 9289 C C . SER E 1 181 ? 8.029 18.073 -7.163 1.00 60.95 179 SER B C 1
ATOM 9290 O O . SER E 1 181 ? 7.721 16.869 -7.202 1.00 57.83 179 SER B O 1
ATOM 9293 N N . GLU E 1 182 ? 8.430 18.708 -6.060 1.00 60.78 180 GLU B N 1
ATOM 9294 C CA . GLU E 1 182 ? 8.395 18.117 -4.707 1.00 61.72 180 GLU B CA 1
ATOM 9295 C C . GLU E 1 182 ? 7.053 18.303 -4.001 1.00 60.46 180 GLU B C 1
ATOM 9296 O O . GLU E 1 182 ? 6.736 17.548 -3.085 1.00 59.68 180 GLU B O 1
ATOM 9302 N N . GLY E 1 183 ? 6.327 19.368 -4.353 1.00 58.38 181 GLY B N 1
ATOM 9303 C CA . GLY E 1 183 ? 4.954 19.602 -3.913 1.00 51.39 181 GLY B CA 1
ATOM 9304 C C . GLY E 1 183 ? 4.885 19.935 -2.452 1.00 50.15 181 GLY B C 1
ATOM 9305 O O . GLY E 1 183 ? 5.600 20.820 -1.983 1.00 57.24 181 GLY B O 1
ATOM 9306 N N . ASN E 1 184 ? 4.016 19.247 -1.716 1.00 49.26 182 ASN B N 1
ATOM 9307 C CA . ASN E 1 184 ? 3.868 19.527 -0.285 1.00 39.20 182 ASN B CA 1
ATOM 9308 C C . ASN E 1 184 ? 3.217 18.400 0.475 1.00 37.99 182 ASN B C 1
ATOM 9309 O O . ASN E 1 184 ? 2.590 17.521 -0.112 1.00 36.29 182 ASN B O 1
ATOM 9314 N N . TYR E 1 185 ? 3.370 18.486 1.785 1.00 39.09 183 TYR B N 1
ATOM 9315 C CA . TYR E 1 185 ? 3.161 17.374 2.685 1.00 45.46 183 TYR B CA 1
ATOM 9316 C C . TYR E 1 185 ? 2.530 17.845 3.993 1.00 45.58 183 TYR B C 1
ATOM 9317 O O . TYR E 1 185 ? 3.027 18.780 4.615 1.00 50.34 183 TYR B O 1
ATOM 9326 N N . ASN E 1 186 ? 1.502 17.124 4.438 1.00 49.94 184 ASN B N 1
ATOM 9327 C CA . ASN E 1 186 ? 0.732 17.439 5.634 1.00 40.14 184 ASN B CA 1
ATOM 9328 C C . ASN E 1 186 ? 0.895 16.331 6.662 1.00 43.99 184 ASN B C 1
ATOM 9329 O O . ASN E 1 186 ? 0.607 15.166 6.376 1.00 49.39 184 ASN B O 1
ATOM 9334 N N . SER E 1 187 ? 1.384 16.681 7.849 1.00 42.14 185 SER B N 1
ATOM 9335 C CA . SER E 1 187 ? 1.519 15.706 8.933 1.00 47.61 185 SER B CA 1
ATOM 9336 C C . SER E 1 187 ? 0.199 15.529 9.690 1.00 56.47 185 SER B C 1
ATOM 9337 O O . SER E 1 187 ? -0.736 16.284 9.443 1.00 48.63 185 SER B O 1
ATOM 9340 N N . ILE E 1 188 ? 0.129 14.539 10.589 1.00 52.56 186 ILE B N 1
ATOM 9341 C CA . ILE E 1 188 ? -1.007 14.382 11.489 1.00 54.04 186 ILE B CA 1
ATOM 9342 C C . ILE E 1 188 ? -0.942 15.473 12.567 1.00 56.17 186 ILE B C 1
ATOM 9343 O O . ILE E 1 188 ? -1.955 15.833 13.157 1.00 59.36 186 ILE B O 1
ATOM 9348 N N . HIS E 1 189 ? 0.219 16.063 12.810 1.00 56.83 187 HIS B N 1
ATOM 9349 C CA . HIS E 1 189 ? 0.240 17.248 13.671 1.00 64.72 187 HIS B CA 1
ATOM 9350 C C . HIS E 1 189 ? -0.450 18.447 12.974 1.00 59.17 187 HIS B C 1
ATOM 9351 O O . HIS E 1 189 ? -1.103 19.261 13.606 1.00 45.48 187 HIS B O 1
ATOM 9358 N N . ASP E 1 190 ? -0.358 18.563 11.659 1.00 55.73 188 ASP B N 1
ATOM 9359 C CA . ASP E 1 190 ? -1.029 19.667 10.988 1.00 56.94 188 ASP B CA 1
ATOM 9360 C C . ASP E 1 190 ? -2.539 19.482 10.926 1.00 54.21 188 ASP B C 1
ATOM 9361 O O . ASP E 1 190 ? -3.316 20.421 11.153 1.00 47.37 188 ASP B O 1
ATOM 9366 N N . TYR E 1 191 ? -2.923 18.261 10.565 1.00 55.30 189 TYR B N 1
ATOM 9367 C CA . TYR E 1 191 ? -4.313 17.856 10.518 1.00 49.41 189 TYR B CA 1
ATOM 9368 C C . TYR E 1 191 ? -5.006 18.100 11.864 1.00 52.82 189 TYR B C 1
ATOM 9369 O O . TYR E 1 191 ? -6.084 18.714 11.910 1.00 51.24 189 TYR B O 1
ATOM 9378 N N . LYS E 1 192 ? -4.383 17.683 12.963 1.00 47.86 190 LYS B N 1
ATOM 9379 C CA . LYS E 1 192 ? -5.058 17.789 14.250 1.00 50.34 190 LYS B CA 1
ATOM 9380 C C . LYS E 1 192 ? -5.223 19.254 14.664 1.00 47.33 190 LYS B C 1
ATOM 9381 O O . LYS E 1 192 ? -6.241 19.581 15.272 1.00 40.82 190 LYS B O 1
ATOM 9387 N N . ASN E 1 193 ? -4.275 20.134 14.330 1.00 41.13 191 ASN B N 1
ATOM 9388 C CA . ASN E 1 193 ? -4.440 21.554 14.660 1.00 43.71 191 ASN B CA 1
ATOM 9389 C C . ASN E 1 193 ? -5.570 22.180 13.849 1.00 40.55 191 ASN B C 1
ATOM 9390 O O . ASN E 1 193 ? -6.281 23.045 14.360 1.00 45.08 191 ASN B O 1
ATOM 9395 N N . MET E 1 194 ? -5.735 21.701 12.618 1.00 35.35 192 MET B N 1
ATOM 9396 C CA . MET E 1 194 ? -6.717 22.200 11.651 1.00 38.69 192 MET B CA 1
ATOM 9397 C C . MET E 1 194 ? -8.140 21.821 12.107 1.00 41.25 192 MET B C 1
ATOM 9398 O O . MET E 1 194 ? -9.137 22.544 11.859 1.00 33.17 192 MET B O 1
ATOM 9403 N N . CYS E 1 195 ? -8.182 20.702 12.840 1.00 38.79 193 CYS B N 1
ATOM 9404 C CA . CYS E 1 195 ? -9.405 20.148 13.419 1.00 39.24 193 CYS B CA 1
ATOM 9405 C C . CYS E 1 195 ? -10.007 21.074 14.468 1.00 37.99 193 CYS B C 1
ATOM 9406 O O . CYS E 1 195 ? -11.220 21.050 14.705 1.00 33.44 193 CYS B O 1
ATOM 9409 N N . GLU E 1 196 ? -9.181 21.900 15.093 1.00 36.56 194 GLU B N 1
ATOM 9410 C CA . GLU E 1 196 ? -9.712 22.781 16.146 1.00 41.17 194 GLU B CA 1
ATOM 9411 C C . GLU E 1 196 ? -10.009 24.210 15.658 1.00 38.73 194 GLU B C 1
ATOM 9412 O O . GLU E 1 196 ? -9.150 24.943 15.140 1.00 37.72 194 GLU B O 1
ATOM 9418 N N . ILE E 1 197 ? -11.267 24.602 15.805 1.00 38.06 195 ILE B N 1
ATOM 9419 C CA . ILE E 1 197 ? -11.718 25.765 15.086 1.00 33.88 195 ILE B CA 1
ATOM 9420 C C . ILE E 1 197 ? -11.245 26.963 15.864 1.00 33.50 195 ILE B C 1
ATOM 9421 O O . ILE E 1 197 ? -11.357 27.016 17.082 1.00 34.02 195 ILE B O 1
ATOM 9426 N N . ASP E 1 198 ? -10.791 27.973 15.138 1.00 33.92 196 ASP B N 1
ATOM 9427 C CA . ASP E 1 198 ? -10.512 29.279 15.743 1.00 36.86 196 ASP B CA 1
ATOM 9428 C C . ASP E 1 198 ? -11.706 30.195 15.438 1.00 34.36 196 ASP B C 1
ATOM 9429 O O . ASP E 1 198 ? -11.817 30.808 14.362 1.00 43.37 196 ASP B O 1
ATOM 9434 N N . LEU E 1 199 ? -12.582 30.280 16.426 1.00 31.34 197 LEU B N 1
ATOM 9435 C CA . LEU E 1 199 ? -13.791 31.081 16.347 1.00 32.57 197 LEU B CA 1
ATOM 9436 C C . LEU E 1 199 ? -13.586 32.532 15.868 1.00 33.74 197 LEU B C 1
ATOM 9437 O O . LEU E 1 199 ? -14.453 33.099 15.221 1.00 34.34 197 LEU B O 1
ATOM 9442 N N . ASP E 1 200 ? -12.423 33.094 16.179 1.00 39.56 198 ASP B N 1
ATOM 9443 C CA . ASP E 1 200 ? -12.116 34.489 15.943 1.00 41.48 198 ASP B CA 1
ATOM 9444 C C . ASP E 1 200 ? -11.434 34.658 14.601 1.00 39.80 198 ASP B C 1
ATOM 9445 O O . ASP E 1 200 ? -11.137 35.770 14.208 1.00 42.30 198 ASP B O 1
ATOM 9450 N N . LYS E 1 201 ? -11.115 33.584 13.903 1.00 38.07 199 LYS B N 1
ATOM 9451 C CA . LYS E 1 201 ? -10.386 33.738 12.633 1.00 42.34 199 LYS B CA 1
ATOM 9452 C C . LYS E 1 201 ? -11.251 34.423 11.583 1.00 43.13 199 LYS B C 1
ATOM 9453 O O . LYS E 1 201 ? -12.423 34.073 11.489 1.00 40.43 199 LYS B O 1
ATOM 9459 N N . ILE E 1 202 ? -10.726 35.393 10.840 1.00 36.32 200 ILE B N 1
ATOM 9460 C CA . ILE E 1 202 ? -11.543 36.045 9.812 1.00 38.48 200 ILE B CA 1
ATOM 9461 C C . ILE E 1 202 ? -11.483 35.185 8.576 1.00 32.71 200 ILE B C 1
ATOM 9462 O O . ILE E 1 202 ? -10.431 34.735 8.217 1.00 37.70 200 ILE B O 1
ATOM 9467 N N . VAL E 1 203 ? -12.611 34.960 7.927 1.00 33.02 201 VAL B N 1
ATOM 9468 C CA . VAL E 1 203 ? -12.663 34.187 6.681 1.00 33.69 201 VAL B CA 1
ATOM 9469 C C . VAL E 1 203 ? -13.795 34.690 5.831 1.00 28.35 201 VAL B C 1
ATOM 9470 O O . VAL E 1 203 ? -14.595 35.488 6.260 1.00 36.69 201 VAL B O 1
ATOM 9474 N N . THR E 1 204 ? -13.944 34.181 4.642 1.00 27.82 202 THR B N 1
ATOM 9475 C CA . THR E 1 204 ? -15.198 34.388 3.954 1.00 26.96 202 THR B CA 1
ATOM 9476 C C . THR E 1 204 ? -16.106 33.172 4.193 1.00 27.74 202 THR B C 1
ATOM 9477 O O . THR E 1 204 ? -15.686 32.113 4.702 1.00 27.16 202 THR B O 1
ATOM 9481 N N . MET E 1 205 ? -17.342 33.339 3.750 1.00 25.45 203 MET B N 1
ATOM 9482 C CA . MET E 1 205 ? -18.390 32.346 3.864 1.00 27.88 203 MET B CA 1
ATOM 9483 C C . MET E 1 205 ? -17.985 31.166 3.029 1.00 28.72 203 MET B C 1
ATOM 9484 O O . MET E 1 205 ? -18.123 30.044 3.471 1.00 27.78 203 MET B O 1
ATOM 9489 N N . ARG E 1 206 ? -17.401 31.422 1.866 1.00 24.67 204 ARG B N 1
ATOM 9490 C CA . ARG E 1 206 ? -16.807 30.364 1.069 1.00 26.20 204 ARG B CA 1
ATOM 9491 C C . ARG E 1 206 ? -15.743 29.559 1.831 1.00 25.72 204 ARG B C 1
ATOM 9492 O O . ARG E 1 206 ? -15.791 28.344 1.872 1.00 25.85 204 ARG B O 1
ATOM 9500 N N . GLU E 1 207 ? -14.810 30.227 2.491 1.00 26.20 205 GLU B N 1
ATOM 9501 C CA . GLU E 1 207 ? -13.809 29.543 3.289 1.00 24.82 205 GLU B CA 1
ATOM 9502 C C . GLU E 1 207 ? -14.353 28.762 4.476 1.00 25.45 205 GLU B C 1
ATOM 9503 O O . GLU E 1 207 ? -13.914 27.650 4.728 1.00 28.66 205 GLU B O 1
ATOM 9509 N N . ALA E 1 208 ? -15.264 29.348 5.238 1.00 26.69 206 ALA B N 1
ATOM 9510 C CA . ALA E 1 208 ? -15.915 28.657 6.345 1.00 26.54 206 ALA B CA 1
ATOM 9511 C C . ALA E 1 208 ? -16.691 27.463 5.808 1.00 25.38 206 ALA B C 1
ATOM 9512 O O . ALA E 1 208 ? -16.547 26.363 6.324 1.00 26.76 206 ALA B O 1
ATOM 9514 N N . ILE E 1 209 ? -17.436 27.628 4.713 1.00 24.91 207 ILE B N 1
ATOM 9515 C CA . ILE E 1 209 ? -18.091 26.479 4.125 1.00 25.82 207 ILE B CA 1
ATOM 9516 C C . ILE E 1 209 ? -17.145 25.369 3.645 1.00 25.86 207 ILE B C 1
ATOM 9517 O O . ILE E 1 209 ? -17.521 24.207 3.743 1.00 18.64 207 ILE B O 1
ATOM 9522 N N . ASP E 1 210 ? -16.034 25.734 3.005 1.00 27.50 208 ASP B N 1
ATOM 9523 C CA . ASP E 1 210 ? -15.207 24.767 2.339 1.00 25.27 208 ASP B CA 1
ATOM 9524 C C . ASP E 1 210 ? -14.483 24.111 3.537 1.00 24.22 208 ASP B C 1
ATOM 9525 O O . ASP E 1 210 ? -14.351 22.912 3.560 1.00 24.38 208 ASP B O 1
ATOM 9530 N N . TYR E 1 211 ? -14.021 24.852 4.535 1.00 23.99 209 TYR B N 1
ATOM 9531 C CA . TYR E 1 211 ? -13.470 24.206 5.728 1.00 24.29 209 TYR B CA 1
ATOM 9532 C C . TYR E 1 211 ? -14.407 23.130 6.312 1.00 28.37 209 TYR B C 1
ATOM 9533 O O . TYR E 1 211 ? -13.999 21.965 6.528 1.00 28.19 209 TYR B O 1
ATOM 9542 N N . LEU E 1 212 ? -15.696 23.451 6.418 1.00 24.23 210 LEU B N 1
ATOM 9543 C CA . LEU E 1 212 ? -16.598 22.627 7.184 1.00 23.85 210 LEU B CA 1
ATOM 9544 C C . LEU E 1 212 ? -16.951 21.400 6.401 1.00 24.97 210 LEU B C 1
ATOM 9545 O O . LEU E 1 212 ? -17.086 20.325 6.987 1.00 22.91 210 LEU B O 1
ATOM 9550 N N . ARG E 1 213 ? -17.160 21.540 5.086 1.00 20.96 211 ARG B N 1
ATOM 9551 C CA . ARG E 1 213 ? -17.356 20.366 4.288 1.00 21.59 211 ARG B CA 1
ATOM 9552 C C . ARG E 1 213 ? -16.108 19.460 4.128 1.00 24.02 211 ARG B C 1
ATOM 9553 O O . ARG E 1 213 ? -16.238 18.227 3.960 1.00 24.89 211 ARG B O 1
ATOM 9561 N N . ALA E 1 214 ? -14.924 20.064 4.206 1.00 22.73 212 ALA B N 1
ATOM 9562 C CA . ALA E 1 214 ? -13.674 19.317 4.171 1.00 26.39 212 ALA B CA 1
ATOM 9563 C C . ALA E 1 214 ? -13.580 18.447 5.410 1.00 27.85 212 ALA B C 1
ATOM 9564 O O . ALA E 1 214 ? -13.143 17.294 5.308 1.00 29.08 212 ALA B O 1
ATOM 9566 N N . MET E 1 215 ? -14.021 19.001 6.537 1.00 28.33 213 MET B N 1
ATOM 9567 C CA . MET E 1 215 ? -14.050 18.287 7.812 1.00 31.45 213 MET B CA 1
ATOM 9568 C C . MET E 1 215 ? -15.240 17.364 8.114 1.00 30.04 213 MET B C 1
ATOM 9569 O O . MET E 1 215 ? -15.312 16.811 9.204 1.00 28.57 213 MET B O 1
ATOM 9574 N N . THR E 1 216 ? -16.108 17.145 7.129 1.00 29.03 214 THR B N 1
ATOM 9575 C CA . THR E 1 216 ? -17.304 16.327 7.230 1.00 26.09 214 THR B CA 1
ATOM 9576 C C . THR E 1 216 ? -17.202 15.035 6.404 1.00 28.85 214 THR B C 1
ATOM 9577 O O . THR E 1 216 ? -17.242 15.026 5.129 1.00 28.13 214 THR B O 1
ATOM 9581 N N . HIS E 1 217 ? -17.190 13.926 7.142 1.00 20.40 215 HIS B N 1
ATOM 9582 C CA . HIS E 1 217 ? -16.983 12.634 6.567 1.00 23.16 215 HIS B CA 1
ATOM 9583 C C . HIS E 1 217 ? -17.578 11.555 7.508 1.00 28.66 215 HIS B C 1
ATOM 9584 O O . HIS E 1 217 ? -16.888 10.974 8.375 1.00 28.65 215 HIS B O 1
ATOM 9591 N N . PRO E 1 218 ? -18.889 11.356 7.405 1.00 28.74 216 PRO B N 1
ATOM 9592 C CA . PRO E 1 218 ? -19.593 10.409 8.267 1.00 29.02 216 PRO B CA 1
ATOM 9593 C C . PRO E 1 218 ? -18.865 9.057 8.224 1.00 32.55 216 PRO B C 1
ATOM 9594 O O . PRO E 1 218 ? -18.438 8.672 7.166 1.00 28.68 216 PRO B O 1
ATOM 9598 N N . PRO E 1 219 ? -18.665 8.355 9.351 1.00 32.66 217 PRO B N 1
ATOM 9599 C CA . PRO E 1 219 ? -19.132 8.587 10.689 1.00 33.01 217 PRO B CA 1
ATOM 9600 C C . PRO E 1 219 ? -18.153 9.256 11.596 1.00 36.17 217 PRO B C 1
ATOM 9601 O O . PRO E 1 219 ? -18.389 9.275 12.788 1.00 32.77 217 PRO B O 1
ATOM 9605 N N . TYR E 1 220 ? -17.081 9.821 11.070 1.00 32.17 218 TYR B N 1
ATOM 9606 C CA . TYR E 1 220 ? -16.118 10.402 11.944 1.00 30.20 218 TYR B CA 1
ATOM 9607 C C . TYR E 1 220 ? -16.597 11.722 12.470 1.00 29.21 218 TYR B C 1
ATOM 9608 O O . TYR E 1 220 ? -17.525 12.321 11.970 1.00 32.60 218 TYR B O 1
ATOM 9617 N N . LYS E 1 221 ? -15.954 12.152 13.537 1.00 31.98 219 LYS B N 1
ATOM 9618 C CA . LYS E 1 221 ? -16.180 13.421 14.159 1.00 31.90 219 LYS B CA 1
ATOM 9619 C C . LYS E 1 221 ? -14.844 14.090 14.218 1.00 31.33 219 LYS B C 1
ATOM 9620 O O . LYS E 1 221 ? -13.962 13.596 14.914 1.00 32.47 219 LYS B O 1
ATOM 9626 N N . ASN E 1 222 ? -14.737 15.258 13.591 1.00 29.77 220 ASN B N 1
ATOM 9627 C CA . ASN E 1 222 ? -13.446 15.877 13.316 1.00 28.03 220 ASN B CA 1
ATOM 9628 C C . ASN E 1 222 ? -13.290 17.294 13.750 1.00 31.76 220 ASN B C 1
ATOM 9629 O O . ASN E 1 222 ? -12.348 17.581 14.485 1.00 25.16 220 ASN B O 1
ATOM 9634 N N . SER E 1 223 ? -14.075 18.222 13.187 1.00 32.81 221 SER B N 1
ATOM 9635 C CA . SER E 1 223 ? -13.836 19.624 13.559 1.00 31.40 221 SER B CA 1
ATOM 9636 C C . SER E 1 223 ? -14.686 19.941 14.758 1.00 32.33 221 SER B C 1
ATOM 9637 O O . SER E 1 223 ? -15.821 19.534 14.791 1.00 34.60 221 SER B O 1
ATOM 9640 N N . TYR E 1 224 ? -14.141 20.737 15.669 1.00 28.33 222 TYR B N 1
ATOM 9641 C CA . TYR E 1 224 ? -14.763 21.035 16.916 1.00 31.36 222 TYR B CA 1
ATOM 9642 C C . TYR E 1 224 ? -14.325 22.424 17.300 1.00 31.78 222 TYR B C 1
ATOM 9643 O O . TYR E 1 224 ? -13.283 22.922 16.812 1.00 31.10 222 TYR B O 1
ATOM 9652 N N . PHE E 1 225 ? -15.192 23.060 18.092 1.00 27.09 223 PHE B N 1
ATOM 9653 C CA . PHE E 1 225 ? -14.779 24.224 18.846 1.00 26.63 223 PHE B CA 1
ATOM 9654 C C . PHE E 1 225 ? -14.960 23.983 20.329 1.00 26.85 223 PHE B C 1
ATOM 9655 O O . PHE E 1 225 ? -15.587 23.002 20.702 1.00 35.45 223 PHE B O 1
ATOM 9663 N N . ILE E 1 226 ? -14.370 24.857 21.138 1.00 30.08 224 ILE B N 1
ATOM 9664 C CA . ILE E 1 226 ? -14.556 24.913 22.570 1.00 32.42 224 ILE B CA 1
ATOM 9665 C C . ILE E 1 226 ? -15.289 26.219 22.821 1.00 30.45 224 ILE B C 1
ATOM 9666 O O . ILE E 1 226 ? -14.877 27.248 22.303 1.00 36.25 224 ILE B O 1
ATOM 9671 N N . ASP E 1 227 ? -16.407 26.212 23.530 1.00 33.11 225 ASP B N 1
ATOM 9672 C CA . ASP E 1 227 ? -17.142 27.457 23.718 1.00 33.54 225 ASP B CA 1
ATOM 9673 C C . ASP E 1 227 ? -16.607 28.095 24.970 1.00 41.50 225 ASP B C 1
ATOM 9674 O O . ASP E 1 227 ? -15.632 27.590 25.547 1.00 32.64 225 ASP B O 1
ATOM 9679 N N . GLU E 1 228 ? -17.210 29.223 25.332 1.00 43.06 226 GLU B N 1
ATOM 9680 C CA . GLU E 1 228 ? -16.772 30.013 26.473 1.00 47.13 226 GLU B CA 1
ATOM 9681 C C . GLU E 1 228 ? -16.886 29.308 27.832 1.00 47.00 226 GLU B C 1
ATOM 9682 O O . GLU E 1 228 ? -16.125 29.619 28.753 1.00 47.61 226 GLU B O 1
ATOM 9688 N N . HIS E 1 229 ? -17.821 28.375 27.987 1.00 42.67 227 HIS B N 1
ATOM 9689 C CA . HIS E 1 229 ? -17.917 27.637 29.240 1.00 43.89 227 HIS B CA 1
ATOM 9690 C C . HIS E 1 229 ? -17.022 26.426 29.192 1.00 43.46 227 HIS B C 1
ATOM 9691 O O . HIS E 1 229 ? -17.046 25.639 30.103 1.00 42.82 227 HIS B O 1
ATOM 9698 N N . GLY E 1 230 ? -16.254 26.243 28.127 1.00 42.73 228 GLY B N 1
ATOM 9699 C CA . GLY E 1 230 ? -15.385 25.093 28.056 1.00 45.80 228 GLY B CA 1
ATOM 9700 C C . GLY E 1 230 ? -16.002 23.864 27.440 1.00 38.90 228 GLY B C 1
ATOM 9701 O O . GLY E 1 230 ? -15.341 22.848 27.377 1.00 44.70 228 GLY B O 1
ATOM 9702 N N . ASN E 1 231 ? -17.229 23.931 26.945 1.00 40.63 229 ASN B N 1
ATOM 9703 C CA . ASN E 1 231 ? -17.786 22.811 26.183 1.00 37.88 229 ASN B CA 1
ATOM 9704 C C . ASN E 1 231 ? -17.140 22.588 24.816 1.00 35.57 229 ASN B C 1
ATOM 9705 O O . ASN E 1 231 ? -17.034 23.512 24.007 1.00 41.66 229 ASN B O 1
ATOM 9710 N N . LYS E 1 232 ? -16.790 21.342 24.535 1.00 30.90 230 LYS B N 1
ATOM 9711 C CA . LYS E 1 232 ? -16.249 20.936 23.240 1.00 30.26 230 LYS B CA 1
ATOM 9712 C C . LYS E 1 232 ? -17.407 20.474 22.362 1.00 31.63 230 LYS B C 1
ATOM 9713 O O . LYS E 1 232 ? -18.245 19.665 22.776 1.00 30.17 230 LYS B O 1
ATOM 9719 N N . VAL E 1 233 ? -17.499 21.020 21.159 1.00 27.73 231 VAL B N 1
ATOM 9720 C CA . VAL E 1 233 ? -18.705 20.831 20.380 1.00 29.83 231 VAL B CA 1
ATOM 9721 C C . VAL E 1 233 ? -18.220 20.495 19.018 1.00 30.18 231 VAL B C 1
ATOM 9722 O O . VAL E 1 233 ? -17.432 21.250 18.484 1.00 35.59 231 VAL B O 1
ATOM 9726 N N . PHE E 1 234 ? -18.609 19.349 18.492 1.00 32.93 232 PHE B N 1
ATOM 9727 C CA . PHE E 1 234 ? -18.185 18.937 17.156 1.00 33.99 232 PHE B CA 1
ATOM 9728 C C . PHE E 1 234 ? -19.171 19.527 16.177 1.00 33.99 232 PHE B C 1
ATOM 9729 O O . PHE E 1 234 ? -20.338 19.650 16.530 1.00 29.76 232 PHE B O 1
ATOM 9737 N N . VAL E 1 235 ? -18.729 19.714 14.938 1.00 28.27 233 VAL B N 1
ATOM 9738 C CA . VAL E 1 235 ? -19.521 20.364 13.909 1.00 29.48 233 VAL B CA 1
ATOM 9739 C C . VAL E 1 235 ? -19.403 19.608 12.614 1.00 28.27 233 VAL B C 1
ATOM 9740 O O . VAL E 1 235 ? -18.386 18.986 12.312 1.00 29.28 233 VAL B O 1
ATOM 9744 N N . ALA E 1 236 ? -20.496 19.586 11.884 1.00 27.53 234 ALA B N 1
ATOM 9745 C CA . ALA E 1 236 ? -20.480 19.001 10.563 1.00 27.46 234 ALA B CA 1
ATOM 9746 C C . ALA E 1 236 ? -21.455 19.728 9.672 1.00 26.73 234 ALA B C 1
ATOM 9747 O O . ALA E 1 236 ? -22.443 20.318 10.164 1.00 26.67 234 ALA B O 1
ATOM 9749 N N . LEU E 1 237 ? -21.182 19.721 8.370 1.00 21.57 235 LEU B N 1
ATOM 9750 C CA . LEU E 1 237 ? -22.072 20.409 7.432 1.00 24.70 235 LEU B CA 1
ATOM 9751 C C . LEU E 1 237 ? -22.789 19.400 6.565 1.00 23.63 235 LEU B C 1
ATOM 9752 O O . LEU E 1 237 ? -22.219 18.387 6.235 1.00 27.24 235 LEU B O 1
ATOM 9757 N N . GLU E 1 238 ? -24.019 19.680 6.170 1.00 24.83 236 GLU B N 1
ATOM 9758 C CA . GLU E 1 238 ? -24.756 18.855 5.236 1.00 27.44 236 GLU B CA 1
ATOM 9759 C C . GLU E 1 238 ? -25.039 19.725 4.026 1.00 27.22 236 GLU B C 1
ATOM 9760 O O . GLU E 1 238 ? -25.263 20.914 4.186 1.00 26.23 236 GLU B O 1
ATOM 9766 N N . LEU E 1 239 ? -25.036 19.172 2.821 1.00 23.81 237 LEU B N 1
ATOM 9767 C CA . LEU E 1 239 ? -25.191 20.058 1.676 1.00 27.42 237 LEU B CA 1
ATOM 9768 C C . LEU E 1 239 ? -25.977 19.259 0.742 1.00 27.22 237 LEU B C 1
ATOM 9769 O O . LEU E 1 239 ? -25.774 18.052 0.725 1.00 29.17 237 LEU B O 1
ATOM 9774 N N . GLU E 1 240 ? -26.901 19.912 0.049 1.00 27.97 238 GLU B N 1
ATOM 9775 C CA . GLU E 1 240 ? -27.826 19.247 -0.842 1.00 28.07 238 GLU B CA 1
ATOM 9776 C C . GLU E 1 240 ? -27.976 20.090 -2.118 1.00 31.50 238 GLU B C 1
ATOM 9777 O O . GLU E 1 240 ? -28.546 21.175 -2.049 1.00 31.88 238 GLU B O 1
ATOM 9783 N N . LYS E 1 241 ? -27.461 19.611 -3.252 1.00 29.47 239 LYS B N 1
ATOM 9784 C CA . LYS E 1 241 ? -27.751 20.135 -4.582 1.00 36.54 239 LYS B CA 1
ATOM 9785 C C . LYS E 1 241 ? -29.242 20.014 -4.899 1.00 34.39 239 LYS B C 1
ATOM 9786 O O . LYS E 1 241 ? -29.796 18.929 -4.978 1.00 33.85 239 LYS B O 1
ATOM 9792 N N . ILE E 1 242 ? -29.911 21.136 -5.105 1.00 39.20 240 ILE B N 1
ATOM 9793 C CA . ILE E 1 242 ? -31.256 21.106 -5.678 1.00 45.40 240 ILE B CA 1
ATOM 9794 C C . ILE E 1 242 ? -31.090 21.282 -7.205 1.00 51.42 240 ILE B C 1
ATOM 9795 O O . ILE E 1 242 ? -31.476 20.421 -7.991 1.00 56.44 240 ILE B O 1
ATOM 9800 N N . SER E 1 243 ? -30.413 22.365 -7.594 1.00 67.69 241 SER B N 1
ATOM 9801 C CA . SER E 1 243 ? -30.181 22.814 -8.976 1.00 68.77 241 SER B CA 1
ATOM 9802 C C . SER E 1 243 ? -28.707 22.715 -9.372 1.00 72.99 241 SER B C 1
ATOM 9803 O O . SER E 1 243 ? -28.319 22.876 -10.536 1.00 71.80 241 SER B O 1
ATOM 9806 N N . MET F 1 3 ? -70.363 33.287 33.046 1.00 61.10 1 MET A N 1
ATOM 9807 C CA . MET F 1 3 ? -69.817 32.415 31.951 1.00 71.31 1 MET A CA 1
ATOM 9808 C C . MET F 1 3 ? -69.011 33.182 30.879 1.00 63.81 1 MET A C 1
ATOM 9809 O O . MET F 1 3 ? -69.575 33.835 30.001 1.00 66.79 1 MET A O 1
ATOM 9814 N N . LYS F 1 4 ? -67.686 33.082 30.936 1.00 50.66 2 LYS A N 1
ATOM 9815 C CA . LYS F 1 4 ? -66.821 33.794 30.005 1.00 44.42 2 LYS A CA 1
ATOM 9816 C C . LYS F 1 4 ? -66.722 33.066 28.664 1.00 39.51 2 LYS A C 1
ATOM 9817 O O . LYS F 1 4 ? -66.503 31.859 28.629 1.00 38.17 2 LYS A O 1
ATOM 9823 N N . LYS F 1 5 ? -66.907 33.791 27.560 1.00 34.88 3 LYS A N 1
ATOM 9824 C CA . LYS F 1 5 ? -66.749 33.234 26.221 1.00 35.52 3 LYS A CA 1
ATOM 9825 C C . LYS F 1 5 ? -65.480 33.735 25.511 1.00 30.87 3 LYS A C 1
ATOM 9826 O O . LYS F 1 5 ? -65.274 34.933 25.311 1.00 33.17 3 LYS A O 1
ATOM 9832 N N . ILE F 1 6 ? -64.702 32.753 25.049 1.00 28.06 4 ILE A N 1
ATOM 9833 C CA . ILE F 1 6 ? -63.326 32.870 24.615 1.00 28.87 4 ILE A CA 1
ATOM 9834 C C . ILE F 1 6 ? -63.193 32.288 23.224 1.00 24.04 4 ILE A C 1
ATOM 9835 O O . ILE F 1 6 ? -63.803 31.278 22.960 1.00 22.65 4 ILE A O 1
ATOM 9840 N N . PHE F 1 7 ? -62.463 32.957 22.328 1.00 25.78 5 PHE A N 1
ATOM 9841 C CA . PHE F 1 7 ? -62.006 32.357 21.078 1.00 22.71 5 PHE A CA 1
ATOM 9842 C C . PHE F 1 7 ? -60.485 32.205 21.085 1.00 19.37 5 PHE A C 1
ATOM 9843 O O . PHE F 1 7 ? -59.761 33.049 21.622 1.00 19.05 5 PHE A O 1
ATOM 9851 N N . VAL F 1 8 ? -60.001 31.116 20.507 1.00 19.51 6 VAL A N 1
ATOM 9852 C CA . VAL F 1 8 ? -58.576 30.890 20.410 1.00 22.52 6 VAL A CA 1
ATOM 9853 C C . VAL F 1 8 ? -58.279 30.616 18.968 1.00 22.01 6 VAL A C 1
ATOM 9854 O O . VAL F 1 8 ? -58.885 29.738 18.405 1.00 24.70 6 VAL A O 1
ATOM 9858 N N . VAL F 1 9 ? -57.358 31.374 18.400 1.00 25.59 7 VAL A N 1
ATOM 9859 C CA . VAL F 1 9 ? -56.888 31.121 17.040 1.00 26.37 7 VAL A CA 1
ATOM 9860 C C . VAL F 1 9 ? -55.456 30.567 16.989 1.00 27.12 7 VAL A C 1
ATOM 9861 O O . VAL F 1 9 ? -54.499 31.157 17.528 1.00 24.29 7 VAL A O 1
ATOM 9865 N N . THR F 1 10 ? -55.327 29.401 16.377 1.00 24.28 8 THR A N 1
ATOM 9866 C CA . THR F 1 10 ? -54.037 28.793 16.246 1.00 23.43 8 THR A CA 1
ATOM 9867 C C . THR F 1 10 ? -53.993 27.952 14.989 1.00 24.25 8 THR A C 1
ATOM 9868 O O . THR F 1 10 ? -55.020 27.515 14.526 1.00 25.64 8 THR A O 1
ATOM 9872 N N . ASP F 1 11 ? -52.784 27.684 14.530 1.00 24.74 9 ASP A N 1
ATOM 9873 C CA . ASP F 1 11 ? -52.544 26.855 13.376 1.00 32.48 9 ASP A CA 1
ATOM 9874 C C . ASP F 1 11 ? -51.501 25.829 13.722 1.00 32.72 9 ASP A C 1
ATOM 9875 O O . ASP F 1 11 ? -50.895 25.345 12.807 1.00 35.60 9 ASP A O 1
ATOM 9880 N N . ASN F 1 12 ? -51.268 25.516 14.999 1.00 34.31 10 ASN A N 1
ATOM 9881 C CA . ASN F 1 12 ? -50.239 24.540 15.410 1.00 34.78 10 ASN A CA 1
ATOM 9882 C C . ASN F 1 12 ? -50.915 23.480 16.246 1.00 31.69 10 ASN A C 1
ATOM 9883 O O . ASN F 1 12 ? -51.637 23.834 17.174 1.00 35.11 10 ASN A O 1
ATOM 9888 N N . ARG F 1 13 ? -50.740 22.205 15.911 1.00 33.61 11 ARG A N 1
ATOM 9889 C CA . ARG F 1 13 ? -51.551 21.107 16.497 1.00 34.41 11 ARG A CA 1
ATOM 9890 C C . ARG F 1 13 ? -51.261 20.868 17.967 1.00 32.29 11 ARG A C 1
ATOM 9891 O O . ARG F 1 13 ? -52.141 20.507 18.728 1.00 34.43 11 ARG A O 1
ATOM 9899 N N . THR F 1 14 ? -50.043 21.141 18.388 1.00 35.92 12 THR A N 1
ATOM 9900 C CA . THR F 1 14 ? -49.668 20.915 19.776 1.00 38.21 12 THR A CA 1
ATOM 9901 C C . THR F 1 14 ? -50.202 22.023 20.668 1.00 38.82 12 THR A C 1
ATOM 9902 O O . THR F 1 14 ? -50.750 21.755 21.736 1.00 39.60 12 THR A O 1
ATOM 9906 N N . ILE F 1 15 ? -49.998 23.264 20.222 1.00 37.28 13 ILE A N 1
ATOM 9907 C CA . ILE F 1 15 ? -50.656 24.445 20.809 1.00 34.10 13 ILE A CA 1
ATOM 9908 C C . ILE F 1 15 ? -52.132 24.187 20.986 1.00 32.88 13 ILE A C 1
ATOM 9909 O O . ILE F 1 15 ? -52.624 24.319 22.098 1.00 27.87 13 ILE A O 1
ATOM 9914 N N . LEU F 1 16 ? -52.807 23.766 19.913 1.00 29.52 14 LEU A N 1
ATOM 9915 C CA . LEU F 1 16 ? -54.225 23.507 19.990 1.00 29.01 14 LEU A CA 1
ATOM 9916 C C . LEU F 1 16 ? -54.438 22.490 21.097 1.00 33.58 14 LEU A C 1
ATOM 9917 O O . LEU F 1 16 ? -55.413 22.557 21.870 1.00 35.14 14 LEU A O 1
ATOM 9922 N N . SER F 1 17 ? -53.552 21.508 21.142 1.00 35.69 15 SER A N 1
ATOM 9923 C CA . SER F 1 17 ? -53.677 20.484 22.168 1.00 34.05 15 SER A CA 1
ATOM 9924 C C . SER F 1 17 ? -53.401 20.940 23.592 1.00 28.75 15 SER A C 1
ATOM 9925 O O . SER F 1 17 ? -54.143 20.638 24.507 1.00 34.76 15 SER A O 1
ATOM 9928 N N . ASP F 1 18 ? -52.344 21.693 23.822 1.00 32.05 16 ASP A N 1
ATOM 9929 C CA . ASP F 1 18 ? -52.123 22.277 25.162 1.00 32.48 16 ASP A CA 1
ATOM 9930 C C . ASP F 1 18 ? -53.207 23.263 25.656 1.00 31.88 16 ASP A C 1
ATOM 9931 O O . ASP F 1 18 ? -53.616 23.282 26.832 1.00 27.04 16 ASP A O 1
ATOM 9936 N N . PHE F 1 19 ? -53.657 24.129 24.751 1.00 34.59 17 PHE A N 1
ATOM 9937 C CA . PHE F 1 19 ? -54.752 25.046 25.079 1.00 32.54 17 PHE A CA 1
ATOM 9938 C C . PHE F 1 19 ? -55.992 24.256 25.460 1.00 30.47 17 PHE A C 1
ATOM 9939 O O . PHE F 1 19 ? -56.638 24.614 26.426 1.00 26.28 17 PHE A O 1
ATOM 9947 N N . LYS F 1 20 ? -56.351 23.172 24.784 1.00 31.75 18 LYS A N 1
ATOM 9948 C CA . LYS F 1 20 ? -57.545 22.438 25.274 1.00 34.78 18 LYS A CA 1
ATOM 9949 C C . LYS F 1 20 ? -57.392 21.985 26.753 1.00 39.05 18 LYS A C 1
ATOM 9950 O O . LYS F 1 20 ? -58.350 21.999 27.543 1.00 42.02 18 LYS A O 1
ATOM 9956 N N . ASN F 1 21 ? -56.190 21.630 27.183 1.00 41.57 19 ASN A N 1
ATOM 9957 C CA . ASN F 1 21 ? -56.030 21.133 28.575 1.00 40.21 19 ASN A CA 1
ATOM 9958 C C . ASN F 1 21 ? -56.208 22.215 29.615 1.00 34.88 19 ASN A C 1
ATOM 9959 O O . ASN F 1 21 ? -56.878 22.049 30.633 1.00 42.08 19 ASN A O 1
ATOM 9964 N N . ILE F 1 22 ? -55.532 23.320 29.323 1.00 35.05 20 ILE A N 1
ATOM 9965 C CA . ILE F 1 22 ? -55.378 24.428 30.225 1.00 30.55 20 ILE A CA 1
ATOM 9966 C C . ILE F 1 22 ? -56.749 25.101 30.318 1.00 35.17 20 ILE A C 1
ATOM 9967 O O . ILE F 1 22 ? -57.259 25.273 31.427 1.00 34.25 20 ILE A O 1
ATOM 9972 N N . ILE F 1 23 ? -57.368 25.418 29.177 1.00 34.87 21 ILE A N 1
ATOM 9973 C CA . ILE F 1 23 ? -58.608 26.206 29.186 1.00 38.51 21 ILE A CA 1
ATOM 9974 C C . ILE F 1 23 ? -59.801 25.318 29.548 1.00 40.54 21 ILE A C 1
ATOM 9975 O O . ILE F 1 23 ? -60.625 25.726 30.376 1.00 38.50 21 ILE A O 1
ATOM 9980 N N . GLY F 1 24 ? -59.836 24.109 28.992 1.00 45.22 22 GLY A N 1
ATOM 9981 C CA . GLY F 1 24 ? -60.629 22.992 29.535 1.00 54.75 22 GLY A CA 1
ATOM 9982 C C . GLY F 1 24 ? -60.740 22.850 31.057 1.00 56.88 22 GLY A C 1
ATOM 9983 O O . GLY F 1 24 ? -61.817 22.609 31.584 1.00 57.97 22 GLY A O 1
ATOM 9984 N N . SER F 1 25 ? -59.650 23.045 31.791 1.00 53.98 23 SER A N 1
ATOM 9985 C CA . SER F 1 25 ? -59.673 22.952 33.250 1.00 47.33 23 SER A CA 1
ATOM 9986 C C . SER F 1 25 ? -60.327 24.153 33.927 1.00 52.18 23 SER A C 1
ATOM 9987 O O . SER F 1 25 ? -60.418 24.182 35.152 1.00 53.01 23 SER A O 1
ATOM 9990 N N . LYS F 1 26 ? -60.736 25.177 33.183 1.00 44.10 24 LYS A N 1
ATOM 9991 C CA . LYS F 1 26 ? -61.358 26.291 33.865 1.00 41.85 24 LYS A CA 1
ATOM 9992 C C . LYS F 1 26 ? -62.874 26.131 33.851 1.00 45.80 24 LYS A C 1
ATOM 9993 O O . LYS F 1 26 ? -63.470 25.512 32.967 1.00 47.77 24 LYS A O 1
ATOM 9999 N N . ASN F 1 27 ? -63.456 26.724 34.882 1.00 40.32 25 ASN A N 1
ATOM 10000 C CA . ASN F 1 27 ? -64.858 26.698 35.157 1.00 48.13 25 ASN A CA 1
ATOM 10001 C C . ASN F 1 27 ? -65.468 27.992 34.658 1.00 46.06 25 ASN A C 1
ATOM 10002 O O . ASN F 1 27 ? -64.951 29.096 34.873 1.00 41.80 25 ASN A O 1
ATOM 10007 N N . ASP F 1 28 ? -66.643 27.851 34.072 1.00 45.28 26 ASP A N 1
ATOM 10008 C CA . ASP F 1 28 ? -67.370 29.031 33.619 1.00 51.17 26 ASP A CA 1
ATOM 10009 C C . ASP F 1 28 ? -66.530 29.725 32.551 1.00 46.31 26 ASP A C 1
ATOM 10010 O O . ASP F 1 28 ? -66.396 30.956 32.521 1.00 42.68 26 ASP A O 1
ATOM 10015 N N . VAL F 1 29 ? -65.923 28.897 31.703 1.00 45.23 27 VAL A N 1
ATOM 10016 C CA . VAL F 1 29 ? -65.441 29.343 30.392 1.00 41.59 27 VAL A CA 1
ATOM 10017 C C . VAL F 1 29 ? -66.129 28.498 29.359 1.00 32.99 27 VAL A C 1
ATOM 10018 O O . VAL F 1 29 ? -66.549 27.365 29.578 1.00 47.29 27 VAL A O 1
ATOM 10022 N N . GLN F 1 30 ? -66.243 29.060 28.187 1.00 41.04 28 GLN A N 1
ATOM 10023 C CA . GLN F 1 30 ? -66.658 28.299 27.011 1.00 40.37 28 GLN A CA 1
ATOM 10024 C C . GLN F 1 30 ? -65.802 28.873 25.873 1.00 33.73 28 GLN A C 1
ATOM 10025 O O . GLN F 1 30 ? -65.663 30.092 25.762 1.00 31.73 28 GLN A O 1
ATOM 10031 N N . VAL F 1 31 ? -65.188 27.996 25.095 1.00 30.71 29 VAL A N 1
ATOM 10032 C CA . VAL F 1 31 ? -64.061 28.325 24.266 1.00 32.96 29 VAL A CA 1
ATOM 10033 C C . VAL F 1 31 ? -64.325 27.812 22.871 1.00 31.18 29 VAL A C 1
ATOM 10034 O O . VAL F 1 31 ? -64.640 26.656 22.765 1.00 33.41 29 VAL A O 1
ATOM 10038 N N . ASP F 1 32 ? -64.200 28.648 21.838 1.00 29.48 30 ASP A N 1
ATOM 10039 C CA . ASP F 1 32 ? -64.246 28.178 20.459 1.00 27.83 30 ASP A CA 1
ATOM 10040 C C . ASP F 1 32 ? -62.863 28.350 19.782 1.00 26.81 30 ASP A C 1
ATOM 10041 O O . ASP F 1 32 ? -62.162 29.314 20.053 1.00 25.39 30 ASP A O 1
ATOM 10046 N N . TYR F 1 33 ? -62.456 27.371 18.970 1.00 29.32 31 TYR A N 1
ATOM 10047 C CA . TYR F 1 33 ? -61.083 27.253 18.454 1.00 30.28 31 TYR A CA 1
ATOM 10048 C C . TYR F 1 33 ? -61.163 27.489 16.937 1.00 28.50 31 TYR A C 1
ATOM 10049 O O . TYR F 1 33 ? -61.995 26.892 16.235 1.00 31.42 31 TYR A O 1
ATOM 10058 N N . PHE F 1 34 ? -60.317 28.375 16.434 1.00 29.43 32 PHE A N 1
ATOM 10059 C CA . PHE F 1 34 ? -60.300 28.628 14.993 1.00 31.54 32 PHE A CA 1
ATOM 10060 C C . PHE F 1 34 ? -58.910 28.437 14.429 1.00 31.74 32 PHE A C 1
ATOM 10061 O O . PHE F 1 34 ? -57.949 28.695 15.136 1.00 29.71 32 PHE A O 1
ATOM 10069 N N . CYS F 1 35 ? -58.814 28.069 13.156 1.00 31.89 33 CYS A N 1
ATOM 10070 C CA . CYS F 1 35 ? -57.537 28.008 12.426 1.00 36.04 33 CYS A CA 1
ATOM 10071 C C . CYS F 1 35 ? -57.658 28.727 11.073 1.00 36.59 33 CYS A C 1
ATOM 10072 O O . CYS F 1 35 ? -58.740 29.212 10.717 1.00 37.63 33 CYS A O 1
ATOM 10075 N N . SER F 1 36 ? -56.572 28.795 10.316 1.00 33.64 34 SER A N 1
ATOM 10076 C CA . SER F 1 36 ? -56.603 29.409 8.991 1.00 33.39 34 SER A CA 1
ATOM 10077 C C . SER F 1 36 ? -57.251 28.416 8.041 1.00 34.61 34 SER A C 1
ATOM 10078 O O . SER F 1 36 ? -57.095 27.187 8.214 1.00 32.98 34 SER A O 1
ATOM 10081 N N . PHE F 1 37 ? -57.905 28.945 7.001 1.00 34.87 35 PHE A N 1
ATOM 10082 C CA . PHE F 1 37 ? -58.286 28.090 5.862 1.00 38.12 35 PHE A CA 1
ATOM 10083 C C . PHE F 1 37 ? -57.148 27.346 5.173 1.00 39.12 35 PHE A C 1
ATOM 10084 O O . PHE F 1 37 ? -57.382 26.306 4.568 1.00 45.11 35 PHE A O 1
ATOM 10092 N N . LYS F 1 38 ? -55.934 27.874 5.256 1.00 42.45 36 LYS A N 1
ATOM 10093 C CA . LYS F 1 38 ? -54.739 27.191 4.745 1.00 39.76 36 LYS A CA 1
ATOM 10094 C C . LYS F 1 38 ? -54.256 26.063 5.621 1.00 36.10 36 LYS A C 1
ATOM 10095 O O . LYS F 1 38 ? -53.291 25.425 5.246 1.00 43.64 36 LYS A O 1
ATOM 10101 N N . SER F 1 39 ? -54.838 25.843 6.799 1.00 37.69 37 SER A N 1
ATOM 10102 C CA . SER F 1 39 ? -54.520 24.670 7.631 1.00 37.68 37 SER A CA 1
ATOM 10103 C C . SER F 1 39 ? -55.583 23.594 7.547 1.00 39.76 37 SER A C 1
ATOM 10104 O O . SER F 1 39 ? -55.690 22.763 8.443 1.00 44.40 37 SER A O 1
ATOM 10107 N N . GLN F 1 40 ? -56.380 23.607 6.486 1.00 45.76 38 GLN A N 1
ATOM 10108 C CA . GLN F 1 40 ? -57.507 22.675 6.388 1.00 46.64 38 GLN A CA 1
ATOM 10109 C C . GLN F 1 40 ? -57.043 21.244 6.192 1.00 44.32 38 GLN A C 1
ATOM 10110 O O . GLN F 1 40 ? -57.685 20.319 6.670 1.00 53.95 38 GLN A O 1
ATOM 10116 N N . THR F 1 41 ? -55.923 21.063 5.512 1.00 39.64 39 THR A N 1
ATOM 10117 C CA . THR F 1 41 ? -55.322 19.742 5.368 1.00 43.73 39 THR A CA 1
ATOM 10118 C C . THR F 1 41 ? -54.668 19.355 6.689 1.00 44.81 39 THR A C 1
ATOM 10119 O O . THR F 1 41 ? -54.989 18.305 7.266 1.00 36.95 39 THR A O 1
ATOM 10123 N N . SER F 1 42 ? -53.759 20.198 7.186 1.00 43.80 40 SER A N 1
ATOM 10124 C CA . SER F 1 42 ? -53.052 19.793 8.387 1.00 44.75 40 SER A CA 1
ATOM 10125 C C . SER F 1 42 ? -53.975 19.572 9.588 1.00 46.18 40 SER A C 1
ATOM 10126 O O . SER F 1 42 ? -53.658 18.760 10.440 1.00 44.68 40 SER A O 1
ATOM 10129 N N . PHE F 1 43 ? -55.102 20.282 9.698 1.00 48.48 41 PHE A N 1
ATOM 10130 C CA . PHE F 1 43 ? -56.030 20.011 10.793 1.00 45.21 41 PHE A CA 1
ATOM 10131 C C . PHE F 1 43 ? -57.248 19.145 10.429 1.00 42.58 41 PHE A C 1
ATOM 10132 O O . PHE F 1 43 ? -58.260 19.192 11.131 1.00 35.34 41 PHE A O 1
ATOM 10140 N N . ALA F 1 44 ? -57.183 18.422 9.314 1.00 46.41 42 ALA A N 1
ATOM 10141 C CA . ALA F 1 44 ? -58.243 17.508 8.854 1.00 48.79 42 ALA A CA 1
ATOM 10142 C C . ALA F 1 44 ? -59.003 16.809 9.973 1.00 48.21 42 ALA A C 1
ATOM 10143 O O . ALA F 1 44 ? -60.209 17.010 10.116 1.00 52.36 42 ALA A O 1
ATOM 10145 N N . LYS F 1 45 ? -58.342 15.980 10.774 1.00 50.66 43 LYS A N 1
ATOM 10146 C CA . LYS F 1 45 ? -59.067 15.2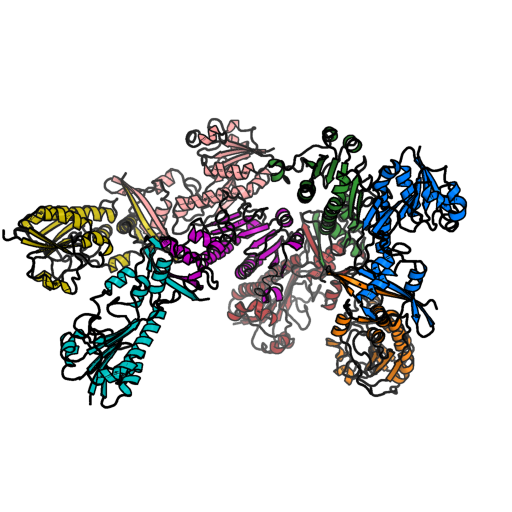66 11.846 1.00 49.49 43 LYS A CA 1
ATOM 10147 C C . LYS F 1 45 ? -59.824 16.208 12.788 1.00 45.17 43 LYS A C 1
ATOM 10148 O O . LYS F 1 45 ? -60.915 15.889 13.279 1.00 42.26 43 LYS A O 1
ATOM 10154 N N . GLU F 1 46 ? -59.227 17.355 13.108 1.00 39.67 44 GLU A N 1
ATOM 10155 C CA . GLU F 1 46 ? -59.758 18.130 14.228 1.00 37.26 44 GLU A CA 1
ATOM 10156 C C . GLU F 1 46 ? -60.963 18.936 13.762 1.00 34.42 44 GLU A C 1
ATOM 10157 O O . GLU F 1 46 ? -61.953 19.125 14.493 1.00 37.88 44 GLU A O 1
ATOM 10163 N N . ILE F 1 47 ? -60.844 19.400 12.527 1.00 37.13 45 ILE A N 1
ATOM 10164 C CA . ILE F 1 47 ? -61.912 20.045 11.787 1.00 41.37 45 ILE A CA 1
ATOM 10165 C C . ILE F 1 47 ? -63.129 19.107 11.754 1.00 44.88 45 ILE A C 1
ATOM 10166 O O . ILE F 1 47 ? -64.199 19.425 12.296 1.00 42.62 45 ILE A O 1
ATOM 10171 N N . TYR F 1 48 ? -62.929 17.917 11.193 1.00 50.11 46 TYR A N 1
ATOM 10172 C CA . TYR F 1 48 ? -63.864 16.792 11.338 1.00 52.83 46 TYR A CA 1
ATOM 10173 C C . TYR F 1 48 ? -64.587 16.682 12.688 1.00 49.25 46 TYR A C 1
ATOM 10174 O O . TYR F 1 48 ? -65.799 16.480 12.732 1.00 49.85 46 TYR A O 1
ATOM 10183 N N . ASN F 1 49 ? -63.869 16.713 13.804 1.00 43.43 47 ASN A N 1
ATOM 10184 C CA . ASN F 1 49 ? -64.554 16.503 15.091 1.00 42.59 47 ASN A CA 1
ATOM 10185 C C . ASN F 1 49 ? -65.098 17.699 15.833 1.00 46.54 47 ASN A C 1
ATOM 10186 O O . ASN F 1 49 ? -65.430 17.563 17.024 1.00 45.61 47 ASN A O 1
ATOM 10191 N N . SER F 1 50 ? -65.234 18.840 15.142 1.00 47.01 48 SER A N 1
ATOM 10192 C CA . SER F 1 50 ? -65.622 20.086 15.815 1.00 48.95 48 SER A CA 1
ATOM 10193 C C . SER F 1 50 ? -64.666 20.417 16.960 1.00 48.62 48 SER A C 1
ATOM 10194 O O . SER F 1 50 ? -65.126 20.806 18.048 1.00 50.08 48 SER A O 1
ATOM 10197 N N . GLU F 1 51 ? -63.364 20.223 16.745 1.00 43.88 49 GLU A N 1
ATOM 10198 C CA . GLU F 1 51 ? -62.359 20.673 17.720 1.00 45.48 49 GLU A CA 1
ATOM 10199 C C . GLU F 1 51 ? -61.870 22.075 17.385 1.00 35.02 49 GLU A C 1
ATOM 10200 O O . GLU F 1 51 ? -61.371 22.780 18.245 1.00 30.24 49 GLU A O 1
ATOM 10206 N N . ILE F 1 52 ? -62.000 22.472 16.128 1.00 32.16 50 ILE A N 1
ATOM 10207 C CA . ILE F 1 52 ? -61.457 23.737 15.630 1.00 32.95 50 ILE A CA 1
ATOM 10208 C C . ILE F 1 52 ? -62.169 23.930 14.286 1.00 32.90 50 ILE A C 1
ATOM 10209 O O . ILE F 1 52 ? -62.669 22.953 13.756 1.00 29.53 50 ILE A O 1
ATOM 10214 N N . LYS F 1 53 ? -62.257 25.162 13.788 1.00 37.99 51 LYS A N 1
ATOM 10215 C CA . LYS F 1 53 ? -62.886 25.471 12.486 1.00 39.37 51 LYS A CA 1
ATOM 10216 C C . LYS F 1 53 ? -62.135 26.581 11.785 1.00 35.20 51 LYS A C 1
ATOM 10217 O O . LYS F 1 53 ? -61.729 27.570 12.386 1.00 31.19 51 LYS A O 1
ATOM 10223 N N . PRO F 1 54 ? -62.012 26.465 10.466 1.00 37.72 52 PRO A N 1
ATOM 10224 C CA . PRO F 1 54 ? -61.337 27.512 9.706 1.00 32.85 52 PRO A CA 1
ATOM 10225 C C . PRO F 1 54 ? -62.042 28.829 9.844 1.00 30.42 52 PRO A C 1
ATOM 10226 O O . PRO F 1 54 ? -63.245 28.835 10.018 1.00 29.75 52 PRO A O 1
ATOM 10230 N N . ILE F 1 55 ? -61.311 29.924 9.737 1.00 27.30 53 ILE A N 1
ATOM 10231 C CA . ILE F 1 55 ? -61.883 31.207 9.800 1.00 29.40 53 ILE A CA 1
ATOM 10232 C C . ILE F 1 55 ? -61.015 32.209 9.050 1.00 29.41 53 ILE A C 1
ATOM 10233 O O . ILE F 1 55 ? -59.787 32.142 9.051 1.00 30.81 53 ILE A O 1
ATOM 10238 N N . ASP F 1 56 ? -61.704 33.155 8.423 1.00 33.44 54 ASP A N 1
ATOM 10239 C CA . ASP F 1 56 ? -61.094 34.269 7.701 1.00 36.30 54 ASP A CA 1
ATOM 10240 C C . ASP F 1 56 ? -61.076 35.548 8.522 1.00 33.76 54 ASP A C 1
ATOM 10241 O O . ASP F 1 56 ? -62.044 36.336 8.512 1.00 32.64 54 ASP A O 1
ATOM 10246 N N . MET F 1 57 ? -59.949 35.780 9.211 1.00 34.99 55 MET A N 1
ATOM 10247 C CA . MET F 1 57 ? -59.905 36.820 10.248 1.00 33.87 55 MET A CA 1
ATOM 10248 C C . MET F 1 57 ? -60.096 38.214 9.623 1.00 30.64 55 MET A C 1
ATOM 10249 O O . MET F 1 57 ? -60.800 39.098 10.149 1.00 31.10 55 MET A O 1
ATOM 10254 N N . LYS F 1 58 ? -59.357 38.440 8.549 1.00 32.32 56 LYS A N 1
ATOM 10255 C CA . LYS F 1 58 ? -59.489 39.668 7.723 1.00 39.70 56 LYS A CA 1
ATOM 10256 C C . LYS F 1 58 ? -60.982 39.997 7.540 1.00 34.63 56 LYS A C 1
ATOM 10257 O O . LYS F 1 58 ? -61.472 41.067 7.903 1.00 34.86 56 LYS A O 1
ATOM 10263 N N . LYS F 1 59 ? -61.715 39.020 7.018 1.00 42.33 57 LYS A N 1
ATOM 10264 C CA . LYS F 1 59 ? -63.070 39.234 6.506 1.00 42.42 57 LYS A CA 1
ATOM 10265 C C . LYS F 1 59 ? -64.105 39.170 7.643 1.00 45.10 57 LYS A C 1
ATOM 10266 O O . LYS F 1 59 ? -64.910 40.096 7.833 1.00 43.07 57 LYS A O 1
ATOM 10272 N N . ASN F 1 60 ? -64.043 38.100 8.432 1.00 37.27 58 ASN A N 1
ATOM 10273 C CA . ASN F 1 60 ? -65.058 37.806 9.428 1.00 38.05 58 ASN A CA 1
ATOM 10274 C C . ASN F 1 60 ? -64.650 37.941 10.887 1.00 38.99 58 ASN A C 1
ATOM 10275 O O . ASN F 1 60 ? -65.487 37.667 11.733 1.00 42.42 58 ASN A O 1
ATOM 10280 N N . GLY F 1 61 ? -63.425 38.352 11.204 1.00 32.31 59 GLY A N 1
ATOM 10281 C CA . GLY F 1 61 ? -63.057 38.470 12.604 1.00 35.31 59 GLY A CA 1
ATOM 10282 C C . GLY F 1 61 ? -63.794 39.542 13.388 1.00 38.61 59 GLY A C 1
ATOM 10283 O O . GLY F 1 61 ? -63.878 39.475 14.644 1.00 37.77 59 GLY A O 1
ATOM 10284 N N . ASN F 1 62 ? -64.253 40.577 12.681 1.00 35.24 60 ASN A N 1
ATOM 10285 C CA . ASN F 1 62 ? -64.931 41.691 13.354 1.00 33.09 60 ASN A CA 1
ATOM 10286 C C . ASN F 1 62 ? -66.321 41.325 13.816 1.00 32.21 60 ASN A C 1
ATOM 10287 O O . ASN F 1 62 ? -66.818 41.948 14.772 1.00 35.36 60 ASN A O 1
ATOM 10292 N N . ASP F 1 63 ? -66.873 40.279 13.203 1.00 30.25 61 ASP A N 1
ATOM 10293 C CA . ASP F 1 63 ? -68.086 39.618 13.686 1.00 34.55 61 ASP A CA 1
ATOM 10294 C C . ASP F 1 63 ? -68.042 38.974 15.062 1.00 37.54 61 ASP A C 1
ATOM 10295 O O . ASP F 1 63 ? -69.088 38.528 15.515 1.00 36.67 61 ASP A O 1
ATOM 10300 N N . LEU F 1 64 ? -66.854 38.782 15.630 1.00 35.04 62 LEU A N 1
ATOM 10301 C CA . LEU F 1 64 ? -66.701 38.046 16.900 1.00 33.52 62 LEU A CA 1
ATOM 10302 C C . LEU F 1 64 ? -66.999 39.091 17.977 1.00 36.24 62 LEU A C 1
ATOM 10303 O O . LEU F 1 64 ? -67.228 38.814 19.171 1.00 31.84 62 LEU A O 1
ATOM 10308 N N . ILE F 1 65 ? -66.919 40.347 17.537 1.00 38.10 63 ILE A N 1
ATOM 10309 C CA . ILE F 1 65 ? -67.135 41.442 18.434 1.00 37.30 63 ILE A CA 1
ATOM 10310 C C . ILE F 1 65 ? -68.558 41.269 18.919 1.00 42.94 63 ILE A C 1
ATOM 10311 O O . ILE F 1 65 ? -69.460 41.036 18.117 1.00 39.70 63 ILE A O 1
ATOM 10316 N N . GLY F 1 66 ? -68.743 41.319 20.232 1.00 35.94 64 GLY A N 1
ATOM 10317 C CA . GLY F 1 66 ? -70.089 41.243 20.754 1.00 40.38 64 GLY A CA 1
ATOM 10318 C C . GLY F 1 66 ? -70.366 39.833 21.195 1.00 44.92 64 GLY A C 1
ATOM 10319 O O . GLY F 1 66 ? -71.209 39.628 22.064 1.00 49.21 64 GLY A O 1
ATOM 10320 N N . LYS F 1 67 ? -69.656 38.870 20.611 1.00 41.72 65 LYS A N 1
ATOM 10321 C CA . LYS F 1 67 ? -69.927 37.467 20.893 1.00 42.85 65 LYS A CA 1
ATOM 10322 C C . LYS F 1 67 ? -68.960 36.810 21.838 1.00 39.61 65 LYS A C 1
ATOM 10323 O O . LYS F 1 67 ? -69.332 35.786 22.366 1.00 37.87 65 LYS A O 1
ATOM 10329 N N . TYR F 1 68 ? -67.777 37.387 22.054 1.00 36.01 66 TYR A N 1
ATOM 10330 C CA . TYR F 1 68 ? -66.802 36.830 22.971 1.00 34.30 66 TYR A CA 1
ATOM 10331 C C . TYR F 1 68 ? -66.228 37.875 23.901 1.00 34.59 66 TYR A C 1
ATOM 10332 O O . TYR F 1 68 ? -66.030 39.043 23.514 1.00 33.51 66 TYR A O 1
ATOM 10341 N N . ASP F 1 69 ? -65.886 37.443 25.108 1.00 28.28 67 ASP A N 1
ATOM 10342 C CA . ASP F 1 69 ? -65.297 38.375 26.062 1.00 28.24 67 ASP A CA 1
ATOM 10343 C C . ASP F 1 69 ? -63.770 38.575 25.979 1.00 25.55 67 ASP A C 1
ATOM 10344 O O . ASP F 1 69 ? -63.183 39.489 26.589 1.00 30.14 67 ASP A O 1
ATOM 10349 N N . LEU F 1 70 ? -63.123 37.751 25.168 1.00 27.61 68 LEU A N 1
ATOM 10350 C CA . LEU F 1 70 ? -61.677 37.484 25.225 1.00 30.09 68 LEU A CA 1
ATOM 10351 C C . LEU F 1 70 ? -61.215 36.626 24.075 1.00 24.41 68 LEU A C 1
ATOM 10352 O O . LEU F 1 70 ? -61.792 35.595 23.828 1.00 24.10 68 LEU A O 1
ATOM 10357 N N . GLY F 1 71 ? -60.153 37.049 23.404 1.00 21.97 69 GLY A N 1
ATOM 10358 C CA . GLY F 1 71 ? -59.554 36.270 22.373 1.00 21.26 69 GLY A CA 1
ATOM 10359 C C . GLY F 1 71 ? -58.068 36.011 22.579 1.00 18.07 69 GLY A C 1
ATOM 10360 O O . GLY F 1 71 ? -57.325 36.856 22.980 1.00 21.39 69 GLY A O 1
ATOM 10361 N N . PHE F 1 72 ? -57.595 34.885 22.074 1.00 17.14 70 PHE A N 1
ATOM 10362 C CA . PHE F 1 72 ? -56.191 34.615 22.054 1.00 18.41 70 PHE A CA 1
ATOM 10363 C C . PHE F 1 72 ? -55.703 34.193 20.672 1.00 18.50 70 PHE A C 1
ATOM 10364 O O . PHE F 1 72 ? -56.369 33.517 19.937 1.00 17.56 70 PHE A O 1
ATOM 10372 N N . SER F 1 73 ? -54.473 34.577 20.427 1.00 19.68 71 SER A N 1
ATOM 10373 C CA . SER F 1 73 ? -53.760 34.091 19.297 1.00 25.35 71 SER A CA 1
ATOM 10374 C C . SER F 1 73 ? -52.475 33.437 19.739 1.00 22.68 71 SER A C 1
ATOM 10375 O O . SER F 1 73 ? -51.707 33.975 20.562 1.00 25.89 71 SER A O 1
ATOM 10378 N N . CYS F 1 74 ? -52.245 32.258 19.200 1.00 24.12 72 CYS A N 1
ATOM 10379 C CA . CYS F 1 74 ? -50.969 31.578 19.438 1.00 25.53 72 CYS A CA 1
ATOM 10380 C C . CYS F 1 74 ? -50.556 30.682 18.259 1.00 23.20 72 CYS A C 1
ATOM 10381 O O . CYS F 1 74 ? -51.228 29.695 17.975 1.00 24.41 72 CYS A O 1
ATOM 10384 N N . HIS F 1 75 ? -49.450 31.048 17.608 1.00 23.18 73 HIS A N 1
ATOM 10385 C CA . HIS F 1 75 ? -48.959 30.383 16.419 1.00 25.45 73 HIS A CA 1
ATOM 10386 C C . HIS F 1 75 ? -50.043 30.323 15.312 1.00 25.03 73 HIS A C 1
ATOM 10387 O O . HIS F 1 75 ? -50.380 29.272 14.799 1.00 24.35 73 HIS A O 1
ATOM 10394 N N . SER F 1 76 ? -50.551 31.488 14.950 1.00 27.82 74 SER A N 1
ATOM 10395 C CA . SER F 1 76 ? -51.671 31.676 14.047 1.00 29.21 74 SER A CA 1
ATOM 10396 C C . SER F 1 76 ? -51.043 32.299 12.798 1.00 34.13 74 SER A C 1
ATOM 10397 O O . SER F 1 76 ? -50.267 33.246 12.864 1.00 30.01 74 SER A O 1
ATOM 10400 N N . LYS F 1 77 ? -51.376 31.744 11.640 1.00 37.16 75 LYS A N 1
ATOM 10401 C CA . LYS F 1 77 ? -50.964 32.370 10.389 1.00 38.45 75 LYS A CA 1
ATOM 10402 C C . LYS F 1 77 ? -51.626 33.705 10.128 1.00 33.27 75 LYS A C 1
ATOM 10403 O O . LYS F 1 77 ? -51.165 34.397 9.238 1.00 35.64 75 LYS A O 1
ATOM 10409 N N . GLN F 1 78 ? -52.653 34.106 10.878 1.00 30.99 76 GLN A N 1
ATOM 10410 C CA . GLN F 1 78 ? -53.349 35.356 10.574 1.00 30.02 76 GLN A CA 1
ATOM 10411 C C . GLN F 1 78 ? -53.342 36.471 11.617 1.00 31.66 76 GLN A C 1
ATOM 10412 O O . GLN F 1 78 ? -53.451 36.229 12.825 1.00 37.29 76 GLN A O 1
ATOM 10418 N N . LEU F 1 79 ? -53.324 37.685 11.103 1.00 29.65 77 LEU A N 1
ATOM 10419 C CA . LEU F 1 79 ? -53.459 38.913 11.857 1.00 33.18 77 LEU A CA 1
ATOM 10420 C C . LEU F 1 79 ? -54.891 39.140 12.279 1.00 30.81 77 LEU A C 1
ATOM 10421 O O . LEU F 1 79 ? -55.827 38.716 11.632 1.00 35.14 77 LEU A O 1
ATOM 10426 N N . PHE F 1 80 ? -55.077 39.781 13.413 1.00 28.09 78 PHE A N 1
ATOM 10427 C CA . PHE F 1 80 ? -56.429 40.023 13.864 1.00 27.16 78 PHE A CA 1
ATOM 10428 C C . PHE F 1 80 ? -56.773 41.397 13.278 1.00 27.31 78 PHE A C 1
ATOM 10429 O O . PHE F 1 80 ? -55.934 42.291 13.333 1.00 25.38 78 PHE A O 1
ATOM 10437 N N . PRO F 1 81 ? -58.015 41.605 12.830 1.00 29.21 79 PRO A N 1
ATOM 10438 C CA . PRO F 1 81 ? -58.463 42.930 12.357 1.00 33.19 79 PRO A CA 1
ATOM 10439 C C . PRO F 1 81 ? -58.457 44.023 13.431 1.00 32.85 79 PRO A C 1
ATOM 10440 O O . PRO F 1 81 ? -58.667 43.711 14.604 1.00 33.77 79 PRO A O 1
ATOM 10444 N N . ALA F 1 82 ? -58.236 45.280 13.043 1.00 29.66 80 ALA A N 1
ATOM 10445 C CA . ALA F 1 82 ? -58.197 46.388 13.997 1.00 29.72 80 ALA A CA 1
ATOM 10446 C C . ALA F 1 82 ? -59.381 46.580 14.958 1.00 39.07 80 ALA A C 1
ATOM 10447 O O . ALA F 1 82 ? -59.153 46.845 16.171 1.00 30.09 80 ALA A O 1
ATOM 10449 N N . LYS F 1 83 ? -60.610 46.480 14.437 1.00 33.70 81 LYS A N 1
ATOM 10450 C CA . LYS F 1 83 ? -61.780 46.762 15.265 1.00 41.68 81 LYS A CA 1
ATOM 10451 C C . LYS F 1 83 ? -62.004 45.733 16.407 1.00 33.15 81 LYS A C 1
ATOM 10452 O O . LYS F 1 83 ? -62.330 46.109 17.527 1.00 31.33 81 LYS A O 1
ATOM 10458 N N . LEU F 1 84 ? -61.872 44.455 16.085 1.00 27.71 82 LEU A N 1
ATOM 10459 C CA . LEU F 1 84 ? -61.766 43.359 17.055 1.00 28.94 82 LEU A CA 1
ATOM 10460 C C . LEU F 1 84 ? -60.793 43.631 18.194 1.00 26.73 82 LEU A C 1
ATOM 10461 O O . LEU F 1 84 ? -61.097 43.597 19.379 1.00 27.79 82 LEU A O 1
ATOM 10466 N N . VAL F 1 85 ? -59.592 44.017 17.818 1.00 30.13 83 VAL A N 1
ATOM 10467 C CA . VAL F 1 85 ? -58.506 44.101 18.777 1.00 34.29 83 VAL A CA 1
ATOM 10468 C C . VAL F 1 85 ? -58.739 45.293 19.699 1.00 37.97 83 VAL A C 1
ATOM 10469 O O . VAL F 1 85 ? -58.308 45.303 20.833 1.00 30.74 83 VAL A O 1
ATOM 10473 N N . ASN F 1 86 ? -59.417 46.323 19.185 1.00 40.14 84 ASN A N 1
ATOM 10474 C CA . ASN F 1 86 ? -59.865 47.465 19.982 1.00 37.49 84 ASN A CA 1
ATOM 10475 C C . ASN F 1 86 ? -61.164 47.260 20.732 1.00 29.96 84 ASN A C 1
ATOM 10476 O O . ASN F 1 86 ? -61.268 47.747 21.823 1.00 36.85 84 ASN A O 1
ATOM 10481 N N . SER F 1 87 ? -62.091 46.468 20.226 1.00 27.58 85 SER A N 1
ATOM 10482 C CA . SER F 1 87 ? -63.322 46.153 20.950 1.00 31.65 85 SER A CA 1
ATOM 10483 C C . SER F 1 87 ? -63.311 44.984 21.948 1.00 38.29 85 SER A C 1
ATOM 10484 O O . SER F 1 87 ? -64.187 44.953 22.832 1.00 33.49 85 SER A O 1
ATOM 10487 N N . VAL F 1 88 ? -62.408 44.013 21.745 1.00 32.86 86 VAL A N 1
ATOM 10488 C CA . VAL F 1 88 ? -62.336 42.818 22.574 1.00 31.37 86 VAL A CA 1
ATOM 10489 C C . VAL F 1 88 ? -60.906 42.671 23.077 1.00 30.60 86 VAL A C 1
ATOM 10490 O O . VAL F 1 88 ? -59.921 43.073 22.446 1.00 31.22 86 VAL A O 1
ATOM 10494 N N . LEU F 1 89 ? -60.813 42.234 24.317 1.00 25.61 87 LEU A N 1
ATOM 10495 C CA . LEU F 1 89 ? -59.500 41.986 24.862 1.00 26.21 87 LEU A CA 1
ATOM 10496 C C . LEU F 1 89 ? -58.899 40.867 24.017 1.00 22.85 87 LEU A C 1
ATOM 10497 O O . LEU F 1 89 ? -59.469 39.783 23.913 1.00 23.55 87 LEU A O 1
ATOM 10502 N N . CYS F 1 90 ? -57.812 41.162 23.314 1.00 21.84 88 CYS A N 1
ATOM 10503 C CA . CYS F 1 90 ? -57.180 40.148 22.499 1.00 21.33 88 CYS A CA 1
ATOM 10504 C C . CYS F 1 90 ? -55.779 39.938 22.952 1.00 19.83 88 CYS A C 1
ATOM 10505 O O . CYS F 1 90 ? -55.043 40.905 23.006 1.00 20.92 88 CYS A O 1
ATOM 10508 N N . ILE F 1 91 ? -55.381 38.676 23.200 1.00 19.59 89 ILE A N 1
ATOM 10509 C CA . ILE F 1 91 ? -54.063 38.418 23.763 1.00 18.53 89 ILE A CA 1
ATOM 10510 C C . ILE F 1 91 ? -53.183 37.505 22.909 1.00 18.26 89 ILE A C 1
ATOM 10511 O O . ILE F 1 91 ? -53.617 36.452 22.489 1.00 17.28 89 ILE A O 1
ATOM 10516 N N . ASN F 1 92 ? -51.960 37.935 22.654 1.00 20.70 90 ASN A N 1
ATOM 10517 C CA . ASN F 1 92 ? -51.053 37.114 21.811 1.00 23.11 90 ASN A CA 1
ATOM 10518 C C . ASN F 1 92 ? -49.984 36.382 22.649 1.00 22.77 90 ASN A C 1
ATOM 10519 O O . ASN F 1 92 ? -49.417 36.913 23.590 1.00 22.21 90 ASN A O 1
ATOM 10524 N N . ILE F 1 93 ? -49.814 35.100 22.397 1.00 28.50 91 ILE A N 1
ATOM 10525 C CA . ILE F 1 93 ? -48.838 34.314 23.122 1.00 28.40 91 ILE A CA 1
ATOM 10526 C C . ILE F 1 93 ? -47.770 34.114 22.061 1.00 23.26 91 ILE A C 1
ATOM 10527 O O . ILE F 1 93 ? -48.047 33.364 21.126 1.00 23.40 91 ILE A O 1
ATOM 10532 N N . HIS F 1 94 ? -46.618 34.775 22.169 1.00 21.77 92 HIS A N 1
ATOM 10533 C CA . HIS F 1 94 ? -45.661 34.962 21.066 1.00 23.87 92 HIS A CA 1
ATOM 10534 C C . HIS F 1 94 ? -44.266 34.316 21.348 1.00 25.88 92 HIS A C 1
ATOM 10535 O O . HIS F 1 94 ? -43.671 34.496 22.428 1.00 21.57 92 HIS A O 1
ATOM 10542 N N . PRO F 1 95 ? -43.703 33.600 20.365 1.00 26.68 93 PRO A N 1
ATOM 10543 C CA . PRO F 1 95 ? -42.360 33.009 20.580 1.00 27.37 93 PRO A CA 1
ATOM 10544 C C . PRO F 1 95 ? -41.155 33.900 20.298 1.00 28.31 93 PRO A C 1
ATOM 10545 O O . PRO F 1 95 ? -40.226 33.468 19.630 1.00 32.38 93 PRO A O 1
ATOM 10549 N N . GLY F 1 96 ? -41.162 35.124 20.793 1.00 24.97 94 GLY A N 1
ATOM 10550 C CA . GLY F 1 96 ? -40.058 36.076 20.805 1.00 25.04 94 GLY A CA 1
ATOM 10551 C C . GLY F 1 96 ? -40.034 36.811 22.159 1.00 26.15 94 GLY A C 1
ATOM 10552 O O . GLY F 1 96 ? -40.969 36.758 22.938 1.00 22.35 94 GLY A O 1
ATOM 10553 N N . LEU F 1 97 ? -38.951 37.511 22.449 1.00 26.99 95 LEU A N 1
ATOM 10554 C CA . LEU F 1 97 ? -38.908 38.393 23.583 1.00 26.07 95 LEU A CA 1
ATOM 10555 C C . LEU F 1 97 ? -39.042 39.824 23.087 1.00 27.48 95 LEU A C 1
ATOM 10556 O O . LEU F 1 97 ? -38.075 40.435 22.655 1.00 30.40 95 LEU A O 1
ATOM 10561 N N . ASN F 1 98 ? -40.257 40.349 23.152 1.00 24.66 96 ASN A N 1
ATOM 10562 C CA . ASN F 1 98 ? -40.502 41.726 22.739 1.00 26.12 96 ASN A CA 1
ATOM 10563 C C . ASN F 1 98 ? -39.745 42.690 23.617 1.00 25.36 96 ASN A C 1
ATOM 10564 O O . ASN F 1 98 ? -39.679 42.484 24.852 1.00 23.18 96 ASN A O 1
ATOM 10569 N N . PRO F 1 99 ? -39.253 43.776 23.001 1.00 23.40 97 PRO A N 1
ATOM 10570 C CA . PRO F 1 99 ? -39.445 44.131 21.600 1.00 25.01 97 PRO A CA 1
ATOM 10571 C C . PRO F 1 99 ? -38.329 43.669 20.669 1.00 24.95 97 PRO A C 1
ATOM 10572 O O . PRO F 1 99 ? -38.240 44.138 19.520 1.00 27.62 97 PRO A O 1
ATOM 10576 N N . TYR F 1 100 ? -37.502 42.706 21.094 1.00 22.89 98 TYR A N 1
ATOM 10577 C CA . TYR F 1 100 ? -36.439 42.270 20.230 1.00 22.90 98 TYR A CA 1
ATOM 10578 C C . TYR F 1 100 ? -36.873 41.298 19.155 1.00 24.40 98 TYR A C 1
ATOM 10579 O O . TYR F 1 100 ? -37.670 40.374 19.348 1.00 22.72 98 TYR A O 1
ATOM 10588 N N . ASN F 1 101 ? -36.365 41.566 17.964 1.00 27.33 99 ASN A N 1
ATOM 10589 C CA . ASN F 1 101 ? -36.684 40.735 16.825 1.00 23.42 99 ASN A CA 1
ATOM 10590 C C . ASN F 1 101 ? -38.161 40.340 16.707 1.00 24.25 99 ASN A C 1
ATOM 10591 O O . ASN F 1 101 ? -38.499 39.189 16.464 1.00 23.60 99 ASN A O 1
ATOM 10596 N N . ARG F 1 102 ? -39.053 41.313 16.803 1.00 23.55 100 ARG A N 1
ATOM 10597 C CA . ARG F 1 102 ? -40.470 41.139 16.478 1.00 27.18 100 ARG A CA 1
ATOM 10598 C C . ARG F 1 102 ? -40.617 40.756 14.996 1.00 31.03 100 ARG A C 1
ATOM 10599 O O . ARG F 1 102 ? -39.695 40.997 14.222 1.00 27.00 100 ARG A O 1
ATOM 10607 N N . GLY F 1 103 ? -41.726 40.128 14.612 1.00 29.32 101 GLY A N 1
ATOM 10608 C CA . GLY F 1 103 ? -41.828 39.545 13.282 1.00 31.35 101 GLY A CA 1
ATOM 10609 C C . GLY F 1 103 ? -41.397 38.095 13.185 1.00 36.57 101 GLY A C 1
ATOM 10610 O O . GLY F 1 103 ? -41.571 37.340 14.147 1.00 31.80 101 GLY A O 1
ATOM 10611 N N . TRP F 1 104 ? -40.799 37.739 12.040 1.00 37.52 102 TRP A N 1
ATOM 10612 C CA . TRP F 1 104 ? -40.627 36.352 11.574 1.00 39.99 102 TRP A CA 1
ATOM 10613 C C . TRP F 1 104 ? -39.402 35.642 12.144 1.00 32.88 102 TRP A C 1
ATOM 10614 O O . TRP F 1 104 ? -38.318 36.175 12.076 1.00 32.35 102 TRP A O 1
ATOM 10625 N N . PHE F 1 105 ? -39.583 34.472 12.724 1.00 32.61 103 PHE A N 1
ATOM 10626 C CA . PHE F 1 105 ? -38.470 33.605 13.187 1.00 33.85 103 PHE A CA 1
ATOM 10627 C C . PHE F 1 105 ? -37.535 34.335 14.136 1.00 30.09 103 PHE A C 1
ATOM 10628 O O . PHE F 1 105 ? -36.383 34.547 13.845 1.00 26.53 103 PHE A O 1
ATOM 10636 N N . PRO F 1 106 ? -38.090 34.845 15.233 1.00 27.50 104 PRO A N 1
ATOM 10637 C CA . PRO F 1 106 ? -37.296 35.645 16.142 1.00 28.75 104 PRO A CA 1
ATOM 10638 C C . PRO F 1 106 ? -36.012 34.923 16.586 1.00 26.11 104 PRO A C 1
ATOM 10639 O O . PRO F 1 106 ? -34.966 35.551 16.733 1.00 27.05 104 PRO A O 1
ATOM 10643 N N . GLN F 1 107 ? -36.087 33.611 16.753 1.00 27.30 105 GLN A N 1
ATOM 10644 C CA . GLN F 1 107 ? -34.952 32.874 17.314 1.00 26.79 105 GLN A CA 1
ATOM 10645 C C . GLN F 1 107 ? -33.838 32.775 16.270 1.00 24.99 105 GLN A C 1
ATOM 10646 O O . GLN F 1 107 ? -32.636 32.793 16.568 1.00 21.44 105 GLN A O 1
ATOM 10652 N N . VAL F 1 108 ? -34.270 32.714 15.011 1.00 21.74 106 VAL A N 1
ATOM 10653 C CA . VAL F 1 108 ? -33.318 32.820 13.931 1.00 22.47 106 VAL A CA 1
ATOM 10654 C C . VAL F 1 108 ? -32.488 34.073 13.980 1.00 22.21 106 VAL A C 1
ATOM 10655 O O . VAL F 1 108 ? -31.248 33.969 13.917 1.00 23.43 106 VAL A O 1
ATOM 10659 N N . PHE F 1 109 ? -33.147 35.236 14.038 1.00 21.16 107 PHE A N 1
ATOM 10660 C CA . PHE F 1 109 ? -32.429 36.479 14.037 1.00 19.67 107 PHE A CA 1
ATOM 10661 C C . PHE F 1 109 ? -31.629 36.561 15.341 1.00 25.23 107 PHE A C 1
ATOM 10662 O O . PHE F 1 109 ? -30.470 37.056 15.375 1.00 26.48 107 PHE A O 1
ATOM 10670 N N . SER F 1 110 ? -32.237 36.094 16.432 1.00 23.02 108 SER A N 1
ATOM 10671 C CA . SER F 1 110 ? -31.540 36.223 17.741 1.00 23.26 108 SER A CA 1
ATOM 10672 C C . SER F 1 110 ? -30.262 35.399 17.775 1.00 22.79 108 SER A C 1
ATOM 10673 O O . SER F 1 110 ? -29.267 35.921 18.203 1.00 23.03 108 SER A O 1
ATOM 10676 N N . ILE F 1 111 ? -30.222 34.174 17.246 1.00 27.06 109 ILE A N 1
ATOM 10677 C CA . ILE F 1 111 ? -28.951 33.404 17.219 1.00 25.56 109 ILE A CA 1
ATOM 10678 C C . ILE F 1 111 ? -27.895 34.195 16.423 1.00 27.18 109 ILE A C 1
ATOM 10679 O O . ILE F 1 111 ? -26.705 34.177 16.724 1.00 25.06 109 ILE A O 1
ATOM 10684 N N . ILE F 1 112 ? -28.347 34.976 15.444 1.00 27.44 110 ILE A N 1
ATOM 10685 C CA . ILE F 1 112 ? -27.423 35.774 14.657 1.00 26.35 110 ILE A CA 1
ATOM 10686 C C . ILE F 1 112 ? -27.019 37.103 15.308 1.00 27.88 110 ILE A C 1
ATOM 10687 O O . ILE F 1 112 ? -25.817 37.342 15.482 1.00 27.88 110 ILE A O 1
ATOM 10692 N N . ASN F 1 113 ? -27.990 37.956 15.658 1.00 26.72 111 ASN A N 1
ATOM 10693 C CA . ASN F 1 113 ? -27.669 39.310 16.105 1.00 27.24 111 ASN A CA 1
ATOM 10694 C C . ASN F 1 113 ? -27.564 39.436 17.604 1.00 31.59 111 ASN A C 1
ATOM 10695 O O . ASN F 1 113 ? -27.189 40.497 18.070 1.00 29.14 111 ASN A O 1
ATOM 10700 N N . LYS F 1 114 ? -27.819 38.351 18.342 1.00 26.93 112 LYS A N 1
ATOM 10701 C CA . LYS F 1 114 ? -27.595 38.311 19.799 1.00 26.70 112 LYS A CA 1
ATOM 10702 C C . LYS F 1 114 ? -28.582 39.109 20.638 1.00 27.04 112 LYS A C 1
ATOM 10703 O O . LYS F 1 114 ? -28.437 39.171 21.841 1.00 22.99 112 LYS A O 1
ATOM 10709 N N . LEU F 1 115 ? -29.630 39.657 20.044 1.00 26.49 113 LEU A N 1
ATOM 10710 C CA . LEU F 1 115 ? -30.647 40.268 20.883 1.00 29.32 113 LEU A CA 1
ATOM 10711 C C . LEU F 1 115 ? -31.307 39.122 21.651 1.00 28.29 113 LEU A C 1
ATOM 10712 O O . LEU F 1 115 ? -31.371 38.005 21.158 1.00 32.18 113 LEU A O 1
ATOM 10717 N N . PRO F 1 116 ? -31.855 39.411 22.819 1.00 26.65 114 PRO A N 1
ATOM 10718 C CA . PRO F 1 116 ? -32.538 38.429 23.649 1.00 27.79 114 PRO A CA 1
ATOM 10719 C C . PRO F 1 116 ? -33.631 37.659 22.910 1.00 29.37 114 PRO A C 1
ATOM 10720 O O . PRO F 1 116 ? -34.280 38.178 22.016 1.00 30.76 114 PRO A O 1
ATOM 10724 N N . ILE F 1 117 ? -33.797 36.391 23.278 1.00 27.38 115 ILE A N 1
ATOM 10725 C CA . ILE F 1 117 ? -34.862 35.563 22.737 1.00 27.40 115 ILE A CA 1
ATOM 10726 C C . ILE F 1 117 ? -35.547 34.988 23.973 1.00 28.40 115 ILE A C 1
ATOM 10727 O O . ILE F 1 117 ? -34.981 34.982 25.076 1.00 23.47 115 ILE A O 1
ATOM 10732 N N . GLY F 1 118 ? -36.807 34.646 23.786 1.00 27.34 116 GLY A N 1
ATOM 10733 C CA . GLY F 1 118 ? -37.670 34.199 24.851 1.00 29.42 116 GLY A CA 1
ATOM 10734 C C . GLY F 1 118 ? -39.089 34.149 24.331 1.00 29.89 116 GLY A C 1
ATOM 10735 O O . GLY F 1 118 ? -39.325 34.114 23.094 1.00 29.28 116 GLY A O 1
ATOM 10736 N N . ALA F 1 119 ? -40.018 34.136 25.279 1.00 22.20 117 ALA A N 1
ATOM 10737 C CA . ALA F 1 119 ? -41.433 34.091 24.959 1.00 24.61 117 ALA A CA 1
ATOM 10738 C C . ALA F 1 119 ? -42.138 35.228 25.651 1.00 25.17 117 ALA A C 1
ATOM 10739 O O . ALA F 1 119 ? -41.807 35.593 26.771 1.00 19.40 117 ALA A O 1
ATOM 10741 N N . THR F 1 120 ? -43.164 35.724 24.985 1.00 20.50 118 THR A N 1
ATOM 10742 C CA . THR F 1 120 ? -43.917 36.889 25.429 1.00 19.71 118 THR A CA 1
ATOM 10743 C C . THR F 1 120 ? -45.403 36.647 25.282 1.00 22.81 118 THR A C 1
ATOM 10744 O O . THR F 1 120 ? -45.868 36.145 24.241 1.00 20.07 118 THR A O 1
ATOM 10748 N N . ILE F 1 121 ? -46.122 36.978 26.348 1.00 19.82 119 ILE A N 1
ATOM 10749 C CA . ILE F 1 121 ? -47.562 37.076 26.317 1.00 22.33 119 ILE A CA 1
ATOM 10750 C C . ILE F 1 121 ? -47.863 38.572 26.348 1.00 21.69 119 ILE A C 1
ATOM 10751 O O . ILE F 1 121 ? -47.388 39.283 27.226 1.00 24.31 119 ILE A O 1
ATOM 10756 N N . HIS F 1 122 ? -48.580 39.060 25.341 1.00 23.03 120 HIS A N 1
ATOM 10757 C CA . HIS F 1 122 ? -48.864 40.489 25.237 1.00 24.49 120 HIS A CA 1
ATOM 10758 C C . HIS F 1 122 ? -50.291 40.804 24.751 1.00 22.51 120 HIS A C 1
ATOM 10759 O O . HIS F 1 122 ? -50.988 39.927 24.222 1.00 23.15 120 HIS A O 1
ATOM 10766 N N . VAL F 1 123 ? -50.766 42.004 25.102 1.00 25.83 121 VAL A N 1
ATOM 10767 C CA . VAL F 1 123 ? -52.123 42.460 24.754 1.00 24.85 121 VAL A CA 1
ATOM 10768 C C . VAL F 1 123 ? -52.058 42.938 23.303 1.00 26.06 121 VAL A C 1
ATOM 10769 O O . VAL F 1 123 ? -51.163 43.695 22.946 1.00 27.82 121 VAL A O 1
ATOM 10773 N N . MET F 1 124 ? -52.937 42.454 22.451 1.00 27.48 122 MET A N 1
ATOM 10774 C CA . MET F 1 124 ? -52.795 42.806 21.012 1.00 27.60 122 MET A CA 1
ATOM 10775 C C . MET F 1 124 ? -53.287 44.237 20.756 1.00 29.54 122 MET A C 1
ATOM 10776 O O . MET F 1 124 ? -54.366 44.582 21.219 1.00 30.68 122 MET A O 1
ATOM 10781 N N . ASP F 1 125 ? -52.473 45.083 20.123 1.00 36.74 123 ASP A N 1
ATOM 10782 C CA . ASP F 1 125 ? -52.975 46.347 19.539 1.00 40.37 123 ASP A CA 1
ATOM 10783 C C . ASP F 1 125 ? -52.898 46.259 18.012 1.00 40.43 123 ASP A C 1
ATOM 10784 O O . ASP F 1 125 ? -52.997 45.163 17.443 1.00 33.55 123 ASP A O 1
ATOM 10789 N N . GLU F 1 126 ? -52.780 47.389 17.323 1.00 43.07 124 GLU A N 1
ATOM 10790 C CA . GLU F 1 126 ? -52.824 47.342 15.870 1.00 44.68 124 GLU A CA 1
ATOM 10791 C C . GLU F 1 126 ? -51.520 46.970 15.211 1.00 44.25 124 GLU A C 1
ATOM 10792 O O . GLU F 1 126 ? -51.551 46.572 14.062 1.00 41.99 124 GLU A O 1
ATOM 10798 N N . GLU F 1 127 ? -50.405 47.044 15.931 1.00 41.02 125 GLU A N 1
ATOM 10799 C CA . GLU F 1 127 ? -49.154 46.584 15.367 1.00 42.43 125 GLU A CA 1
ATOM 10800 C C . GLU F 1 127 ? -48.755 45.134 15.722 1.00 38.53 125 GLU A C 1
ATOM 10801 O O . GLU F 1 127 ? -49.334 44.458 16.562 1.00 36.81 125 GLU A O 1
ATOM 10807 N N . ILE F 1 128 ? -47.752 44.642 15.024 1.00 43.11 126 ILE A N 1
ATOM 10808 C CA . ILE F 1 128 ? -47.249 43.280 15.169 1.00 45.89 126 ILE A CA 1
ATOM 10809 C C . ILE F 1 128 ? -46.244 43.198 16.333 1.00 42.94 126 ILE A C 1
ATOM 10810 O O . ILE F 1 128 ? -45.142 43.770 16.298 1.00 43.50 126 ILE A O 1
ATOM 10815 N N . ASP F 1 129 ? -46.657 42.520 17.396 1.00 40.76 127 ASP A N 1
ATOM 10816 C CA . ASP F 1 129 ? -45.795 42.287 18.543 1.00 37.19 127 ASP A CA 1
ATOM 10817 C C . ASP F 1 129 ? -45.434 43.559 19.264 1.00 35.03 127 ASP A C 1
ATOM 10818 O O . ASP F 1 129 ? -44.264 43.843 19.600 1.00 36.04 127 ASP A O 1
ATOM 10823 N N . HIS F 1 130 ? -46.504 44.290 19.564 1.00 36.60 128 HIS A N 1
ATOM 10824 C CA . HIS F 1 130 ? -46.319 45.655 19.980 1.00 33.86 128 HIS A CA 1
ATOM 10825 C C . HIS F 1 130 ? -47.019 46.038 21.268 1.00 32.83 128 HIS A C 1
ATOM 10826 O O . HIS F 1 130 ? -46.568 46.967 21.955 1.00 40.80 128 HIS A O 1
ATOM 10833 N N . GLY F 1 131 ? -48.129 45.387 21.584 1.00 31.17 129 GLY A N 1
ATOM 10834 C CA . GLY F 1 131 ? -48.886 45.816 22.766 1.00 31.50 129 GLY A CA 1
ATOM 10835 C C . GLY F 1 131 ? -48.196 45.535 24.092 1.00 34.50 129 GLY A C 1
ATOM 10836 O O . GLY F 1 131 ? -47.077 44.985 24.179 1.00 35.34 129 GLY A O 1
ATOM 10837 N N . ASP F 1 132 ? -48.916 45.931 25.130 1.00 34.91 130 ASP A N 1
ATOM 10838 C CA . ASP F 1 132 ? -48.452 45.875 26.484 1.00 28.26 130 ASP A CA 1
ATOM 10839 C C . ASP F 1 132 ? -48.084 44.437 26.859 1.00 21.46 130 ASP A C 1
ATOM 10840 O O . ASP F 1 132 ? -48.810 43.484 26.635 1.00 20.93 130 ASP A O 1
ATOM 10845 N N . ILE F 1 133 ? -46.919 44.305 27.467 1.00 21.42 131 ILE A N 1
ATOM 10846 C CA . ILE F 1 133 ? -46.419 42.997 27.924 1.00 24.55 131 ILE A CA 1
ATOM 10847 C C . ILE F 1 133 ? -47.106 42.579 29.226 1.00 23.62 131 ILE A C 1
ATOM 10848 O O . ILE F 1 133 ? -47.039 43.275 30.206 1.00 29.06 131 ILE A O 1
ATOM 10853 N N . ILE F 1 134 ? -47.783 41.439 29.224 1.00 22.06 132 ILE A N 1
ATOM 10854 C CA . ILE F 1 134 ? -48.319 40.826 30.422 1.00 20.37 132 ILE A CA 1
ATOM 10855 C C . ILE F 1 134 ? -47.238 40.068 31.191 1.00 24.61 132 ILE A C 1
ATOM 10856 O O . ILE F 1 134 ? -47.111 40.246 32.400 1.00 21.79 132 ILE A O 1
ATOM 10861 N N . ILE F 1 135 ? -46.506 39.191 30.502 1.00 22.55 133 ILE A N 1
ATOM 10862 C CA . ILE F 1 135 ? -45.428 38.419 31.102 1.00 21.90 133 ILE A CA 1
ATOM 10863 C C . ILE F 1 135 ? -44.574 37.971 29.973 1.00 22.97 133 ILE A C 1
ATOM 10864 O O . ILE F 1 135 ? -45.051 37.675 28.869 1.00 22.46 133 ILE A O 1
ATOM 10869 N N . GLN F 1 136 ? -43.283 38.070 30.203 1.00 21.42 134 GLN A N 1
ATOM 10870 C CA . GLN F 1 136 ? -42.341 37.454 29.287 1.00 22.33 134 GLN A CA 1
ATOM 10871 C C . GLN F 1 136 ? -41.173 36.778 29.995 1.00 22.63 134 GLN A C 1
ATOM 10872 O O . GLN F 1 136 ? -40.944 37.091 31.168 1.00 21.03 134 GLN A O 1
ATOM 10878 N N . GLU F 1 137 ? -40.419 35.927 29.294 1.00 21.28 135 GLU A N 1
ATOM 10879 C CA . GLU F 1 137 ? -39.214 35.295 29.911 1.00 23.76 135 GLU A CA 1
ATOM 10880 C C . GLU F 1 137 ? -38.216 34.946 28.847 1.00 23.15 135 GLU A C 1
ATOM 10881 O O . GLU F 1 137 ? -38.590 34.383 27.794 1.00 17.51 135 GLU A O 1
ATOM 10887 N N . GLU F 1 138 ? -36.964 35.204 29.187 1.00 22.03 136 GLU A N 1
ATOM 10888 C CA . GLU F 1 138 ? -35.832 34.985 28.262 1.00 29.69 136 GLU A CA 1
ATOM 10889 C C . GLU F 1 138 ? -35.417 33.507 28.324 1.00 27.31 136 GLU A C 1
ATOM 10890 O O . GLU F 1 138 ? -35.705 32.813 29.316 1.00 27.19 136 GLU A O 1
ATOM 10896 N N . VAL F 1 139 ? -34.939 32.978 27.201 1.00 25.29 137 VAL A N 1
ATOM 10897 C CA . VAL F 1 139 ? -34.250 31.704 27.143 1.00 25.89 137 VAL A CA 1
ATOM 10898 C C . VAL F 1 139 ? -32.815 31.889 26.671 1.00 28.33 137 VAL A C 1
ATOM 10899 O O . VAL F 1 139 ? -32.486 32.803 25.917 1.00 29.17 137 VAL A O 1
ATOM 10903 N N . GLU F 1 140 ? -31.983 30.960 27.120 1.00 26.65 138 GLU A N 1
ATOM 10904 C CA . GLU F 1 140 ? -30.552 31.021 26.926 1.00 31.07 138 GLU A CA 1
ATOM 10905 C C . GLU F 1 140 ? -30.347 30.410 25.579 1.00 24.15 138 GLU A C 1
ATOM 10906 O O . GLU F 1 140 ? -31.052 29.479 25.260 1.00 21.99 138 GLU A O 1
ATOM 10912 N N . VAL F 1 141 ? -29.352 30.892 24.842 1.00 24.56 139 VAL A N 1
ATOM 10913 C CA . VAL F 1 141 ? -28.950 30.246 23.604 1.00 26.73 139 VAL A CA 1
ATOM 10914 C C . VAL F 1 141 ? -27.572 29.668 23.794 1.00 24.73 139 VAL A C 1
ATOM 10915 O O . VAL F 1 141 ? -26.613 30.407 23.860 1.00 22.60 139 VAL A O 1
ATOM 10919 N N . ASN F 1 142 ? -27.471 28.361 23.970 1.00 27.18 140 ASN A N 1
ATOM 10920 C CA . ASN F 1 142 ? -26.156 27.765 24.013 1.00 29.64 140 ASN A CA 1
ATOM 10921 C C . ASN F 1 142 ? -25.349 27.657 22.682 1.00 27.24 140 ASN A C 1
ATOM 10922 O O . ASN F 1 142 ? -25.917 27.691 21.601 1.00 23.24 140 ASN A O 1
ATOM 10927 N N . SER F 1 143 ? -24.043 27.392 22.771 1.00 30.09 141 SER A N 1
ATOM 10928 C CA . SER F 1 143 ? -23.191 27.301 21.586 1.00 28.98 141 SER A CA 1
ATOM 10929 C C . SER F 1 143 ? -23.608 26.222 20.617 1.00 26.48 141 SER A C 1
ATOM 10930 O O . SER F 1 143 ? -23.349 26.327 19.418 1.00 30.77 141 SER A O 1
ATOM 10933 N N . PHE F 1 144 ? -24.216 25.169 21.148 1.00 31.20 142 PHE A N 1
ATOM 10934 C CA . PHE F 1 144 ? -24.409 23.919 20.444 1.00 29.24 142 PHE A CA 1
ATOM 10935 C C . PHE F 1 144 ? -25.818 23.779 19.922 1.00 24.29 142 PHE A C 1
ATOM 10936 O O . PHE F 1 144 ? -26.191 22.774 19.334 1.00 28.65 142 PHE A O 1
ATOM 10944 N N . GLU F 1 145 ? -26.612 24.817 20.085 1.00 25.88 143 GLU A N 1
ATOM 10945 C CA . GLU F 1 145 ? -28.006 24.782 19.669 1.00 24.14 143 GLU A CA 1
ATOM 10946 C C . GLU F 1 145 ? -28.262 25.442 18.312 1.00 23.10 143 GLU A C 1
ATOM 10947 O O . GLU F 1 145 ? -27.602 26.416 17.967 1.00 22.46 143 GLU A O 1
ATOM 10953 N N . ASN F 1 146 ? -29.238 24.921 17.586 1.00 23.47 144 ASN A N 1
ATOM 10954 C CA . ASN F 1 146 ? -29.671 25.486 16.313 1.00 24.54 144 ASN A CA 1
ATOM 10955 C C . ASN F 1 146 ? -31.084 26.070 16.490 1.00 23.92 144 ASN A C 1
ATOM 10956 O O . ASN F 1 146 ? -31.608 26.155 17.612 1.00 28.58 144 ASN A O 1
ATOM 10961 N N . SER F 1 147 ? -31.698 26.493 15.391 1.00 27.88 145 SER A N 1
ATOM 10962 C CA . SER F 1 147 ? -33.003 27.138 15.424 1.00 27.33 145 SER A CA 1
ATOM 10963 C C . SER F 1 147 ? -34.038 26.204 16.021 1.00 29.06 145 SER A C 1
ATOM 10964 O O . SER F 1 147 ? -34.912 26.660 16.777 1.00 24.05 145 SER A O 1
ATOM 10967 N N . PHE F 1 148 ? -33.913 24.918 15.712 1.00 24.41 146 PHE A N 1
ATOM 10968 C CA . PHE F 1 148 ? -34.896 23.956 16.171 1.00 25.38 146 PHE A CA 1
ATOM 10969 C C . PHE F 1 148 ? -34.811 23.853 17.703 1.00 26.28 146 PHE A C 1
ATOM 10970 O O . PHE F 1 148 ? -35.825 23.874 18.382 1.00 26.70 146 PHE A O 1
ATOM 10978 N N . ASP F 1 149 ? -33.609 23.772 18.236 1.00 24.95 147 ASP A N 1
ATOM 10979 C CA . ASP F 1 149 ? -33.412 23.629 19.685 1.00 26.32 147 ASP A CA 1
ATOM 10980 C C . ASP F 1 149 ? -33.989 24.820 20.459 1.00 25.33 147 ASP A C 1
ATOM 10981 O O . ASP F 1 149 ? -34.837 24.675 21.355 1.00 27.22 147 ASP A O 1
ATOM 10986 N N . VAL F 1 150 ? -33.581 26.001 20.043 1.00 24.09 148 VAL A N 1
ATOM 10987 C CA . VAL F 1 150 ? -34.047 27.224 20.655 1.00 23.26 148 VAL A CA 1
ATOM 10988 C C . VAL F 1 150 ? -35.556 27.354 20.479 1.00 27.64 148 VAL A C 1
ATOM 10989 O O . VAL F 1 150 ? -36.242 27.763 21.397 1.00 26.82 148 VAL A O 1
ATOM 10993 N N . TYR F 1 151 ? -36.092 27.077 19.291 1.00 27.17 149 TYR A N 1
ATOM 10994 C CA . TYR F 1 151 ? -37.530 27.165 19.108 1.00 24.08 149 TYR A CA 1
ATOM 10995 C C . TYR F 1 151 ? -38.307 26.284 20.101 1.00 26.68 149 TYR A C 1
ATOM 10996 O O . TYR F 1 151 ? -39.383 26.701 20.554 1.00 22.87 149 TYR A O 1
ATOM 11005 N N . ALA F 1 152 ? -37.785 25.083 20.359 1.00 22.24 150 ALA A N 1
ATOM 11006 C CA . ALA F 1 152 ? -38.459 24.097 21.169 1.00 27.32 150 ALA A CA 1
ATOM 11007 C C . ALA F 1 152 ? -38.474 24.629 22.598 1.00 27.38 150 ALA A C 1
ATOM 11008 O O . ALA F 1 152 ? -39.481 24.504 23.270 1.00 28.31 150 ALA A O 1
ATOM 11010 N N . LYS F 1 153 ? -37.412 25.284 23.034 1.00 24.53 151 LYS A N 1
ATOM 11011 C CA . LYS F 1 153 ? -37.431 25.819 24.369 1.00 29.44 151 LYS A CA 1
ATOM 11012 C C . LYS F 1 153 ? -38.436 26.981 24.481 1.00 28.20 151 LYS A C 1
ATOM 11013 O O . LYS F 1 153 ? -39.153 27.086 25.487 1.00 22.22 151 LYS A O 1
ATOM 11019 N N . VAL F 1 154 ? -38.476 27.814 23.445 1.00 21.96 152 VAL A N 1
ATOM 11020 C CA . VAL F 1 154 ? -39.347 28.979 23.418 1.00 26.10 152 VAL A CA 1
ATOM 11021 C C . VAL F 1 154 ? -40.807 28.539 23.505 1.00 25.97 152 VAL A C 1
ATOM 11022 O O . VAL F 1 154 ? -41.601 29.072 24.301 1.00 23.05 152 VAL A O 1
ATOM 11026 N N . GLN F 1 155 ? -41.159 27.558 22.687 1.00 29.30 153 GLN A N 1
ATOM 11027 C CA . GLN F 1 155 ? -42.551 27.114 22.551 1.00 28.15 153 GLN A CA 1
ATOM 11028 C C . GLN F 1 155 ? -43.035 26.531 23.887 1.00 28.07 153 GLN A C 1
ATOM 11029 O O . GLN F 1 155 ? -44.139 26.784 24.335 1.00 25.77 153 GLN A O 1
ATOM 11035 N N . LYS F 1 156 ? -42.194 25.776 24.570 1.00 28.21 154 LYS A N 1
ATOM 11036 C CA . LYS F 1 156 ? -42.537 25.395 25.930 1.00 29.65 154 LYS A CA 1
ATOM 11037 C C . LYS F 1 156 ? -42.765 26.549 26.893 1.00 26.19 154 LYS A C 1
ATOM 11038 O O . LYS F 1 156 ? -43.571 26.492 27.834 1.00 25.76 154 LYS A O 1
ATOM 11044 N N . LYS F 1 157 ? -41.937 27.566 26.747 1.00 24.75 155 LYS A N 1
ATOM 11045 C CA . LYS F 1 157 ? -41.952 28.651 27.690 1.00 24.94 155 LYS A CA 1
ATOM 11046 C C . LYS F 1 157 ? -43.233 29.446 27.500 1.00 23.76 155 LYS A C 1
ATOM 11047 O O . LYS F 1 157 ? -43.810 29.922 28.485 1.00 22.21 155 LYS A O 1
ATOM 11053 N N . GLU F 1 158 ? -43.722 29.489 26.263 1.00 23.24 156 GLU A N 1
ATOM 11054 C CA . GLU F 1 158 ? -45.007 30.106 25.929 1.00 24.87 156 GLU A CA 1
ATOM 11055 C C . GLU F 1 158 ? -46.122 29.442 26.703 1.00 25.45 156 GLU A C 1
ATOM 11056 O O . GLU F 1 158 ? -46.951 30.134 27.292 1.00 21.31 156 GLU A O 1
ATOM 11062 N N . VAL F 1 159 ? -46.095 28.113 26.775 1.00 27.21 157 VAL A N 1
ATOM 11063 C CA . VAL F 1 159 ? -47.164 27.398 27.475 1.00 29.19 157 VAL A CA 1
ATOM 11064 C C . VAL F 1 159 ? -46.975 27.456 28.990 1.00 29.20 157 VAL A C 1
ATOM 11065 O O . VAL F 1 159 ? -47.922 27.788 29.704 1.00 30.88 157 VAL A O 1
ATOM 11069 N N . GLU F 1 160 ? -45.741 27.412 29.463 1.00 25.14 158 GLU A N 1
ATOM 11070 C CA . GLU F 1 160 ? -45.477 27.624 30.884 1.00 25.77 158 GLU A CA 1
ATOM 11071 C C . GLU F 1 160 ? -46.006 28.988 31.376 1.00 26.91 158 GLU A C 1
ATOM 11072 O O . GLU F 1 160 ? -46.717 29.070 32.363 1.00 28.02 158 GLU A O 1
ATOM 11078 N N . LEU F 1 161 ? -45.649 30.056 30.679 1.00 23.89 159 LEU A N 1
ATOM 11079 C CA . LEU F 1 161 ? -46.046 31.404 31.048 1.00 23.29 159 LEU A CA 1
ATOM 11080 C C . LEU F 1 161 ? -47.554 31.573 30.986 1.00 22.36 159 LEU A C 1
ATOM 11081 O O . LEU F 1 161 ? -48.180 32.176 31.849 1.00 18.74 159 LEU A O 1
ATOM 11086 N N . PHE F 1 162 ? -48.153 31.007 29.951 1.00 21.95 160 PHE A N 1
ATOM 11087 C CA . PHE F 1 162 ? -49.585 31.096 29.801 1.00 23.82 160 PHE A CA 1
ATOM 11088 C C . PHE F 1 162 ? -50.312 30.539 31.039 1.00 25.17 160 PHE A C 1
ATOM 11089 O O . PHE F 1 162 ? -51.248 31.166 31.514 1.00 21.15 160 PHE A O 1
ATOM 11097 N N . THR F 1 163 ? -49.921 29.366 31.549 1.00 22.94 161 THR A N 1
ATOM 11098 C CA . THR F 1 163 ? -50.679 28.649 32.599 1.00 22.99 161 THR A CA 1
ATOM 11099 C C . THR F 1 163 ? -50.535 29.490 33.837 1.00 21.76 161 THR A C 1
ATOM 11100 O O . THR F 1 163 ? -51.382 29.476 34.731 1.00 27.59 161 THR A O 1
ATOM 11104 N N . LYS F 1 164 ? -49.491 30.293 33.822 1.00 22.59 162 LYS A N 1
ATOM 11105 C CA . LYS F 1 164 ? -49.211 31.144 34.917 1.00 23.78 162 LYS A CA 1
ATOM 11106 C C . LYS F 1 164 ? -50.042 32.409 34.991 1.00 29.55 162 LYS A C 1
ATOM 11107 O O . LYS F 1 164 ? -50.106 32.981 36.075 1.00 22.23 162 LYS A O 1
ATOM 11113 N N . VAL F 1 165 ? -50.612 32.878 33.872 1.00 26.73 163 VAL A N 1
ATOM 11114 C CA . VAL F 1 165 ? -51.261 34.160 33.926 1.00 22.89 163 VAL A CA 1
ATOM 11115 C C . VAL F 1 165 ? -52.727 34.054 33.550 1.00 22.23 163 VAL A C 1
ATOM 11116 O O . VAL F 1 165 ? -53.429 35.031 33.721 1.00 25.99 163 VAL A O 1
ATOM 11120 N N . ILE F 1 166 ? -53.180 32.915 33.031 1.00 21.75 164 ILE A N 1
ATOM 11121 C CA . ILE F 1 166 ? -54.535 32.753 32.525 1.00 22.81 164 ILE A CA 1
ATOM 11122 C C . ILE F 1 166 ? -55.633 33.110 33.541 1.00 24.88 164 ILE A C 1
ATOM 11123 O O . ILE F 1 166 ? -56.706 33.609 33.174 1.00 19.61 164 ILE A O 1
ATOM 11128 N N . ASP F 1 167 ? -55.358 32.849 34.821 1.00 26.45 165 ASP A N 1
ATOM 11129 C CA . ASP F 1 167 ? -56.344 33.117 35.852 1.00 23.61 165 ASP A CA 1
ATOM 11130 C C . ASP F 1 167 ? -56.496 34.632 36.066 1.00 23.62 165 ASP A C 1
ATOM 11131 O O . ASP F 1 167 ? -57.597 35.103 36.226 1.00 28.78 165 ASP A O 1
ATOM 11136 N N . ASP F 1 168 ? -55.411 35.386 36.215 1.00 23.09 166 ASP A N 1
ATOM 11137 C CA . ASP F 1 168 ? -55.497 36.829 36.224 1.00 26.77 166 ASP A CA 1
ATOM 11138 C C . ASP F 1 168 ? -56.169 37.425 34.961 1.00 28.14 166 ASP A C 1
ATOM 11139 O O . ASP F 1 168 ? -57.099 38.264 35.046 1.00 26.96 166 ASP A O 1
ATOM 11144 N N . ILE F 1 169 ? -55.766 36.944 33.793 1.00 26.68 167 ILE A N 1
ATOM 11145 C CA . ILE F 1 169 ? -56.444 37.376 32.532 1.00 26.14 167 ILE A CA 1
ATOM 11146 C C . ILE F 1 169 ? -57.909 37.070 32.586 1.00 23.71 167 ILE A C 1
ATOM 11147 O O . ILE F 1 169 ? -58.693 37.976 32.382 1.00 23.64 167 ILE A O 1
ATOM 11152 N N . LEU F 1 170 ? -58.314 35.855 32.949 1.00 25.94 168 LEU A N 1
ATOM 11153 C CA . LEU F 1 170 ? -59.756 35.601 33.118 1.00 28.38 168 LEU A CA 1
ATOM 11154 C C . LEU F 1 170 ? -60.483 36.431 34.210 1.00 30.17 168 LEU A C 1
ATOM 11155 O O . LEU F 1 170 ? -61.703 36.552 34.168 1.00 30.76 168 LEU A O 1
ATOM 11160 N N . ASN F 1 171 ? -59.766 36.957 35.193 1.00 28.20 169 ASN A N 1
ATOM 11161 C CA . ASN F 1 171 ? -60.348 37.907 36.155 1.00 35.15 169 ASN A CA 1
ATOM 11162 C C . ASN F 1 171 ? -60.288 39.423 35.729 1.00 31.74 169 ASN A C 1
ATOM 11163 O O . ASN F 1 171 ? -60.502 40.318 36.516 1.00 35.01 169 ASN A O 1
ATOM 11168 N N . ASN F 1 172 ? -59.860 39.709 34.506 1.00 28.32 170 ASN A N 1
ATOM 11169 C CA . ASN F 1 172 ? -59.587 41.056 34.005 1.00 32.54 170 ASN A CA 1
ATOM 11170 C C . ASN F 1 172 ? -58.678 41.896 34.898 1.00 31.24 170 ASN A C 1
ATOM 11171 O O . ASN F 1 172 ? -58.771 43.110 34.990 1.00 33.53 170 ASN A O 1
ATOM 11176 N N . LYS F 1 173 ? -57.749 41.239 35.556 1.00 28.72 171 LYS A N 1
ATOM 11177 C CA . LYS F 1 173 ? -56.923 41.977 36.483 1.00 28.27 171 LYS A CA 1
ATOM 11178 C C . LYS F 1 173 ? -55.489 41.488 36.412 1.00 31.40 171 LYS A C 1
ATOM 11179 O O . LYS F 1 173 ? -55.100 40.564 37.156 1.00 28.58 171 LYS A O 1
ATOM 11185 N N . PHE F 1 174 ? -54.683 42.078 35.520 1.00 26.63 172 PHE A N 1
ATOM 11186 C CA . PHE F 1 174 ? -53.338 41.545 35.318 1.00 26.39 172 PHE A CA 1
ATOM 11187 C C . PHE F 1 174 ? -52.399 42.680 35.062 1.00 27.65 172 PHE A C 1
ATOM 11188 O O . PHE F 1 174 ? -52.841 43.792 34.845 1.00 25.71 172 PHE A O 1
ATOM 11196 N N . THR F 1 175 ? -51.112 42.434 35.230 1.00 28.06 173 THR A N 1
ATOM 11197 C CA . THR F 1 175 ? -50.090 43.455 35.067 1.00 28.53 173 THR A CA 1
ATOM 11198 C C . THR F 1 175 ? -49.839 43.681 33.565 1.00 32.57 173 THR A C 1
ATOM 11199 O O . THR F 1 175 ? -49.850 42.727 32.796 1.00 28.81 173 THR A O 1
ATOM 11203 N N . ARG F 1 176 ? -49.781 44.957 33.155 1.00 33.19 174 ARG A N 1
ATOM 11204 C CA . ARG F 1 176 ? -49.484 45.335 31.788 1.00 28.08 174 ARG A CA 1
ATOM 11205 C C . ARG F 1 176 ? -48.312 46.313 31.918 1.00 34.17 174 ARG A C 1
ATOM 11206 O O . ARG F 1 176 ? -48.286 47.197 32.780 1.00 31.88 174 ARG A O 1
ATOM 11214 N N . ILE F 1 177 ? -47.311 46.131 31.070 1.00 28.70 175 ILE A N 1
ATOM 11215 C CA . ILE F 1 177 ? -46.138 46.942 31.109 1.00 34.60 175 ILE A CA 1
ATOM 11216 C C . ILE F 1 177 ? -45.743 47.258 29.672 1.00 37.45 175 ILE A C 1
ATOM 11217 O O . ILE F 1 177 ? -45.609 46.348 28.858 1.00 34.26 175 ILE A O 1
ATOM 11222 N N . LYS F 1 178 ? -45.541 48.545 29.392 1.00 37.78 176 LYS A N 1
ATOM 11223 C CA . LYS F 1 178 ? -45.134 49.041 28.076 1.00 41.30 176 LYS A CA 1
ATOM 11224 C C . LYS F 1 178 ? -43.756 48.450 27.690 1.00 35.84 176 LYS A C 1
ATOM 11225 O O . LYS F 1 178 ? -42.830 48.396 28.493 1.00 36.65 176 LYS A O 1
ATOM 11231 N N . PRO F 1 179 ? -43.587 48.011 26.450 1.00 36.78 177 PRO A N 1
ATOM 11232 C CA . PRO F 1 179 ? -42.212 47.632 26.117 1.00 40.10 177 PRO A CA 1
ATOM 11233 C C . PRO F 1 179 ? -41.213 48.789 26.264 1.00 43.07 177 PRO A C 1
ATOM 11234 O O . PRO F 1 179 ? -41.606 49.969 26.250 1.00 37.70 177 PRO A O 1
ATOM 11238 N N . ASN F 1 180 ? -39.942 48.421 26.444 1.00 44.46 178 ASN A N 1
ATOM 11239 C CA . ASN F 1 180 ? -38.847 49.372 26.713 1.00 46.57 178 ASN A CA 1
ATOM 11240 C C . ASN F 1 180 ? -38.547 50.320 25.545 1.00 44.78 178 ASN A C 1
ATOM 11241 O O . ASN F 1 180 ? -37.995 51.397 25.745 1.00 55.19 178 ASN A O 1
ATOM 11246 N N . SER F 1 181 ? -38.924 49.928 24.340 1.00 37.39 179 SER A N 1
ATOM 11247 C CA . SER F 1 181 ? -38.690 50.743 23.155 1.00 39.74 179 SER A CA 1
ATOM 11248 C C . SER F 1 181 ? -39.433 50.076 22.047 1.00 34.11 179 SER A C 1
ATOM 11249 O O . SER F 1 181 ? -40.139 49.104 22.287 1.00 33.58 179 SER A O 1
ATOM 11252 N N . GLU F 1 182 ? -39.302 50.634 20.854 1.00 37.78 180 GLU A N 1
ATOM 11253 C CA . GLU F 1 182 ? -39.915 50.057 19.644 1.00 40.15 180 GLU A CA 1
ATOM 11254 C C . GLU F 1 182 ? -39.177 48.771 19.199 1.00 32.96 180 GLU A C 1
ATOM 11255 O O . GLU F 1 182 ? -39.733 47.986 18.407 1.00 33.48 180 GLU A O 1
ATOM 11261 N N . GLY F 1 183 ? -37.946 48.588 19.673 1.00 30.70 181 GLY A N 1
ATOM 11262 C CA . GLY F 1 183 ? -37.162 47.376 19.389 1.00 31.09 181 GLY A CA 1
ATOM 11263 C C . GLY F 1 183 ? -36.665 47.258 17.955 1.00 32.44 181 GLY A C 1
ATOM 11264 O O . GLY F 1 183 ? -36.011 48.150 17.449 1.00 37.38 181 GLY A O 1
ATOM 11265 N N . ASN F 1 184 ? -36.874 46.127 17.313 1.00 30.96 182 ASN A N 1
ATOM 11266 C CA . ASN F 1 184 ? -36.718 46.049 15.864 1.00 31.45 182 ASN A CA 1
ATOM 11267 C C . ASN F 1 184 ? -37.668 45.056 15.249 1.00 28.43 182 ASN A C 1
ATOM 11268 O O . ASN F 1 184 ? -38.252 44.237 15.954 1.00 32.60 182 ASN A O 1
ATOM 11273 N N . TYR F 1 185 ? -37.789 45.075 13.936 1.00 29.10 183 TYR A N 1
ATOM 11274 C CA . TYR F 1 185 ? -38.770 44.245 13.257 1.00 30.92 183 TYR A CA 1
ATOM 11275 C C . TYR F 1 185 ? -38.158 43.568 12.011 1.00 33.79 183 TYR A C 1
ATOM 11276 O O . TYR F 1 185 ? -37.460 44.183 11.198 1.00 32.20 183 TYR A O 1
ATOM 11285 N N . ASN F 1 186 ? -38.445 42.287 11.859 1.00 31.86 184 ASN A N 1
ATOM 11286 C CA . ASN F 1 186 ? -37.859 41.466 10.820 1.00 32.25 184 ASN A CA 1
ATOM 11287 C C . ASN F 1 186 ? -38.980 40.897 9.961 1.00 32.03 184 ASN A C 1
ATOM 11288 O O . ASN F 1 186 ? -39.911 40.231 10.458 1.00 34.54 184 ASN A O 1
ATOM 11293 N N . SER F 1 187 ? -38.950 41.198 8.666 1.00 37.65 185 SER A N 1
ATOM 11294 C CA . SER F 1 187 ? -40.088 40.843 7.840 1.00 39.34 185 SER A CA 1
ATOM 11295 C C . SER F 1 187 ? -39.748 39.502 7.256 1.00 42.46 185 SER A C 1
ATOM 11296 O O . SER F 1 187 ? -38.592 39.082 7.269 1.00 35.06 185 SER A O 1
ATOM 11299 N N . ILE F 1 188 ? -40.769 38.875 6.694 1.00 48.16 186 ILE A N 1
ATOM 11300 C CA . ILE F 1 188 ? -40.594 37.800 5.745 1.00 50.93 186 ILE A CA 1
ATOM 11301 C C . ILE F 1 188 ? -39.554 38.150 4.655 1.00 57.74 186 ILE A C 1
ATOM 11302 O O . ILE F 1 188 ? -38.726 37.312 4.288 1.00 60.84 186 ILE A O 1
ATOM 11307 N N . HIS F 1 189 ? -39.523 39.378 4.154 1.00 50.62 187 HIS A N 1
ATOM 11308 C CA . HIS F 1 189 ? -38.582 39.662 3.074 1.00 51.76 187 HIS A CA 1
ATOM 11309 C C . HIS F 1 189 ? -37.150 39.642 3.585 1.00 47.02 187 HIS A C 1
ATOM 11310 O O . HIS F 1 189 ? -36.286 39.150 2.882 1.00 45.09 187 HIS A O 1
ATOM 11317 N N . ASP F 1 190 ? -36.929 40.165 4.792 1.00 43.61 188 ASP A N 1
ATOM 11318 C CA . ASP F 1 190 ? -35.625 40.197 5.436 1.00 38.56 188 ASP A CA 1
ATOM 11319 C C . ASP F 1 190 ? -35.176 38.747 5.670 1.00 34.23 188 ASP A C 1
ATOM 11320 O O . ASP F 1 190 ? -34.043 38.410 5.435 1.00 34.18 188 ASP A O 1
ATOM 11325 N N . TYR F 1 191 ? -36.059 37.875 6.123 1.00 34.47 189 TYR A N 1
ATOM 11326 C CA . TYR F 1 191 ? -35.656 36.519 6.372 1.00 36.11 189 TYR A CA 1
ATOM 11327 C C . TYR F 1 191 ? -35.286 35.815 5.072 1.00 37.29 189 TYR A C 1
ATOM 11328 O O . TYR F 1 191 ? -34.224 35.198 4.998 1.00 32.80 189 TYR A O 1
ATOM 11337 N N . LYS F 1 192 ? -36.123 35.946 4.045 1.00 37.93 190 LYS A N 1
ATOM 11338 C CA . LYS F 1 192 ? -35.787 35.428 2.720 1.00 38.86 190 LYS A CA 1
ATOM 11339 C C . LYS F 1 192 ? -34.472 35.954 2.240 1.00 37.06 190 LYS A C 1
ATOM 11340 O O . LYS F 1 192 ? -33.658 35.192 1.736 1.00 51.70 190 LYS A O 1
ATOM 11346 N N . ASN F 1 193 ? -34.258 37.252 2.317 1.00 38.83 191 ASN A N 1
ATOM 11347 C CA . ASN F 1 193 ? -32.970 37.746 1.874 1.00 40.41 191 ASN A CA 1
ATOM 11348 C C . ASN F 1 193 ? -31.851 37.101 2.668 1.00 39.32 191 ASN A C 1
ATOM 11349 O O . ASN F 1 193 ? -30.841 36.723 2.104 1.00 43.63 191 ASN A O 1
ATOM 11354 N N . MET F 1 194 ? -32.021 36.930 3.968 1.00 37.80 192 MET A N 1
ATOM 11355 C CA . MET F 1 194 ? -30.954 36.314 4.763 1.00 34.24 192 MET A CA 1
ATOM 11356 C C . MET F 1 194 ? -30.629 34.838 4.431 1.00 29.29 192 MET A C 1
ATOM 11357 O O . MET F 1 194 ? -29.534 34.383 4.726 1.00 28.15 192 MET A O 1
ATOM 11362 N N . CYS F 1 195 ? -31.558 34.099 3.838 1.00 30.23 193 CYS A N 1
ATOM 11363 C CA . CYS F 1 195 ? -31.353 32.695 3.460 1.00 32.14 193 CYS A CA 1
ATOM 11364 C C . CYS F 1 195 ? -30.344 32.447 2.332 1.00 35.41 193 CYS A C 1
ATOM 11365 O O . CYS F 1 195 ? -29.808 31.318 2.149 1.00 29.65 193 CYS A O 1
ATOM 11368 N N . GLU F 1 196 ? -30.125 33.495 1.535 1.00 32.97 194 GLU A N 1
ATOM 11369 C CA . GLU F 1 196 ? -29.235 33.385 0.389 1.00 34.21 194 GLU A CA 1
ATOM 11370 C C . GLU F 1 196 ? -27.830 33.782 0.820 1.00 33.02 194 GLU A C 1
ATOM 11371 O O . GLU F 1 196 ? -27.571 34.909 1.129 1.00 29.53 194 GLU A O 1
ATOM 11377 N N . ILE F 1 197 ? -26.918 32.822 0.906 1.00 33.41 195 ILE A N 1
ATOM 11378 C CA . ILE F 1 197 ? -25.562 33.103 1.364 1.00 29.62 195 ILE A CA 1
ATOM 11379 C C . ILE F 1 197 ? -24.762 33.913 0.335 1.00 29.81 195 ILE A C 1
ATOM 11380 O O . ILE F 1 197 ? -24.773 33.676 -0.876 1.00 29.31 195 ILE A O 1
ATOM 11385 N N . ASP F 1 198 ? -23.997 34.835 0.869 1.00 31.44 196 ASP A N 1
ATOM 11386 C CA . ASP F 1 198 ? -23.026 35.562 0.075 1.00 36.66 196 ASP A CA 1
ATOM 11387 C C . ASP F 1 198 ? -21.682 34.936 0.370 1.00 29.86 196 ASP A C 1
ATOM 11388 O O . ASP F 1 198 ? -21.141 35.116 1.456 1.00 28.92 196 ASP A O 1
ATOM 11393 N N . LEU F 1 199 ? -21.179 34.203 -0.616 1.00 31.17 197 LEU A N 1
ATOM 11394 C CA . LEU F 1 199 ? -19.946 33.464 -0.469 1.00 29.90 197 LEU A CA 1
ATOM 11395 C C . LEU F 1 199 ? -18.720 34.344 -0.307 1.00 35.28 197 LEU A C 1
ATOM 11396 O O . LEU F 1 199 ? -17.721 33.851 0.255 1.00 34.07 197 LEU A O 1
ATOM 11401 N N . ASP F 1 200 ? -18.789 35.616 -0.749 1.00 34.16 198 ASP A N 1
ATOM 11402 C CA . ASP F 1 200 ? -17.683 36.564 -0.527 1.00 33.03 198 ASP A CA 1
ATOM 11403 C C . ASP F 1 200 ? -17.684 37.260 0.812 1.00 31.05 198 ASP A C 1
ATOM 11404 O O . ASP F 1 200 ? -16.756 37.926 1.209 1.00 33.90 198 ASP A O 1
ATOM 11409 N N . LYS F 1 201 ? -18.766 37.154 1.545 1.00 34.87 199 LYS A N 1
ATOM 11410 C CA . LYS F 1 201 ? -18.886 37.968 2.704 1.00 28.94 199 LYS A CA 1
ATOM 11411 C C . LYS F 1 201 ? -17.883 37.582 3.753 1.00 32.53 199 LYS A C 1
ATOM 11412 O O . LYS F 1 201 ? -17.601 36.396 3.964 1.00 29.57 199 LYS A O 1
ATOM 11418 N N . ILE F 1 202 ? -17.389 38.591 4.457 1.00 30.07 200 ILE A N 1
ATOM 11419 C CA . ILE F 1 202 ? -16.235 38.450 5.327 1.00 32.12 200 ILE A CA 1
ATOM 11420 C C . ILE F 1 202 ? -16.835 38.246 6.700 1.00 33.83 200 ILE A C 1
ATOM 11421 O O . ILE F 1 202 ? -17.662 39.059 7.078 1.00 39.27 200 ILE A O 1
ATOM 11426 N N . VAL F 1 203 ? -16.428 37.200 7.419 1.00 30.79 201 VAL A N 1
ATOM 11427 C CA . VAL F 1 203 ? -17.011 36.829 8.695 1.00 32.77 201 VAL A CA 1
ATOM 11428 C C . VAL F 1 203 ? -15.917 36.292 9.588 1.00 33.85 201 VAL A C 1
ATOM 11429 O O . VAL F 1 203 ? -14.795 36.110 9.151 1.00 41.42 201 VAL A O 1
ATOM 11433 N N . THR F 1 204 ? -16.227 36.117 10.860 1.00 34.08 202 THR A N 1
ATOM 11434 C CA . THR F 1 204 ? -15.487 35.205 11.692 1.00 35.77 202 THR A CA 1
ATOM 11435 C C . THR F 1 204 ? -16.103 33.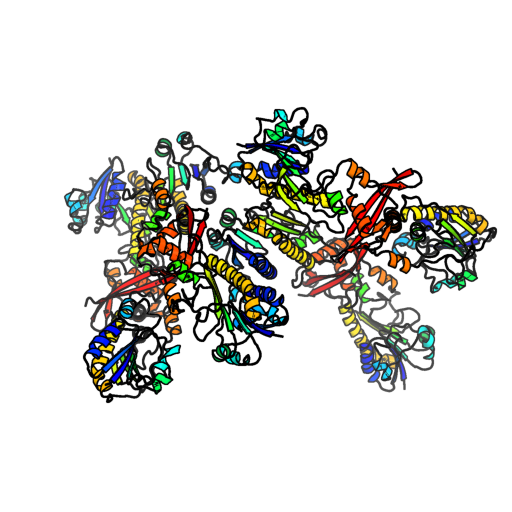790 11.662 1.00 33.50 202 THR A C 1
ATOM 11436 O O . THR F 1 204 ? -17.260 33.582 11.317 1.00 29.07 202 THR A O 1
ATOM 11440 N N . MET F 1 205 ? -15.307 32.810 12.051 1.00 35.38 203 MET A N 1
ATOM 11441 C CA . MET F 1 205 ? -15.771 31.422 12.055 1.00 34.76 203 MET A CA 1
ATOM 11442 C C . MET F 1 205 ? -16.913 31.303 13.044 1.00 33.99 203 MET A C 1
ATOM 11443 O O . MET F 1 205 ? -17.914 30.617 12.749 1.00 33.96 203 MET A O 1
ATOM 11448 N N . ARG F 1 206 ? -16.776 32.026 14.162 1.00 27.59 204 ARG A N 1
ATOM 11449 C CA . ARG F 1 206 ? -17.900 32.147 15.085 1.00 31.04 204 ARG A CA 1
ATOM 11450 C C . ARG F 1 206 ? -19.127 32.648 14.334 1.00 29.06 204 ARG A C 1
ATOM 11451 O O . ARG F 1 206 ? -20.192 32.025 14.391 1.00 28.95 204 ARG A O 1
ATOM 11459 N N . GLU F 1 207 ? -18.974 33.752 13.608 1.00 26.68 205 GLU A N 1
ATOM 11460 C CA . GLU F 1 207 ? -20.135 34.321 12.952 1.00 27.14 205 GLU A CA 1
ATOM 11461 C C . GLU F 1 207 ? -20.715 33.369 11.929 1.00 26.95 205 GLU A C 1
ATOM 11462 O O . GLU F 1 207 ? -21.931 33.320 11.697 1.00 24.22 205 GLU A O 1
ATOM 11468 N N . ALA F 1 208 ? -19.855 32.565 11.309 1.00 28.26 206 ALA A N 1
ATOM 11469 C CA . ALA F 1 208 ? -20.390 31.742 10.251 1.00 26.02 206 ALA A CA 1
ATOM 11470 C C . ALA F 1 208 ? -21.104 30.556 10.865 1.00 23.68 206 ALA A C 1
ATOM 11471 O O . ALA F 1 208 ? -22.102 30.042 10.347 1.00 21.90 206 ALA A O 1
ATOM 11473 N N . ILE F 1 209 ? -20.545 30.069 11.969 1.00 24.94 207 ILE A N 1
ATOM 11474 C CA . ILE F 1 209 ? -21.190 28.949 12.653 1.00 24.73 207 ILE A CA 1
ATOM 11475 C C . ILE F 1 209 ? -22.593 29.382 13.159 1.00 22.47 207 ILE A C 1
ATOM 11476 O O . ILE F 1 209 ? -23.605 28.636 13.104 1.00 23.97 207 ILE A O 1
ATOM 11481 N N . ASP F 1 210 ? -22.623 30.584 13.729 1.00 25.71 208 ASP A N 1
ATOM 11482 C CA . ASP F 1 210 ? -23.858 31.181 14.255 1.00 24.25 208 ASP A CA 1
ATOM 11483 C C . ASP F 1 210 ? -24.870 31.324 13.116 1.00 20.94 208 ASP A C 1
ATOM 11484 O O . ASP F 1 210 ? -26.034 30.915 13.214 1.00 21.74 208 ASP A O 1
ATOM 11489 N N . TYR F 1 211 ? -24.428 31.790 11.966 1.00 22.45 209 TYR A N 1
ATOM 11490 C CA . TYR F 1 211 ? -25.370 31.963 10.821 1.00 21.09 209 TYR A CA 1
ATOM 11491 C C . TYR F 1 211 ? -26.005 30.654 10.450 1.00 24.30 209 TYR A C 1
ATOM 11492 O O . TYR F 1 211 ? -27.224 30.528 10.354 1.00 21.91 209 TYR A O 1
ATOM 11501 N N . LEU F 1 212 ? -25.145 29.650 10.294 1.00 24.06 210 LEU A N 1
ATOM 11502 C CA . LEU F 1 212 ? -25.551 28.339 9.827 1.00 21.72 210 LEU A CA 1
ATOM 11503 C C . LEU F 1 212 ? -26.455 27.543 10.819 1.00 24.43 210 LEU A C 1
ATOM 11504 O O . LEU F 1 212 ? -27.463 26.933 10.421 1.00 22.39 210 LEU A O 1
ATOM 11509 N N . ARG F 1 213 ? -26.142 27.575 12.112 1.00 21.48 211 ARG A N 1
ATOM 11510 C CA . ARG F 1 213 ? -26.985 26.854 13.092 1.00 21.02 211 ARG A CA 1
ATOM 11511 C C . ARG F 1 213 ? -28.304 27.595 13.245 1.00 20.95 211 ARG A C 1
ATOM 11512 O O . ARG F 1 213 ? -29.305 26.951 13.470 1.00 24.15 211 ARG A O 1
ATOM 11520 N N . ALA F 1 214 ? -28.309 28.902 12.997 1.00 22.11 212 ALA A N 1
ATOM 11521 C CA . ALA F 1 214 ? -29.504 29.714 13.048 1.00 24.46 212 ALA A CA 1
ATOM 11522 C C . ALA F 1 214 ? -30.438 29.340 11.918 1.00 27.92 212 ALA A C 1
ATOM 11523 O O . ALA F 1 214 ? -31.677 29.462 12.071 1.00 26.69 212 ALA A O 1
ATOM 11525 N N . MET F 1 215 ? -29.840 28.935 10.788 1.00 26.78 213 MET A N 1
ATOM 11526 C CA . MET F 1 215 ? -30.596 28.560 9.572 1.00 24.89 213 MET A CA 1
ATOM 11527 C C . MET F 1 215 ? -30.949 27.058 9.553 1.00 22.47 213 MET A C 1
ATOM 11528 O O . MET F 1 215 ? -31.581 26.565 8.628 1.00 22.98 213 MET A O 1
ATOM 11533 N N . THR F 1 216 ? -30.565 26.317 10.591 1.00 22.20 214 THR A N 1
ATOM 11534 C CA . THR F 1 216 ? -30.783 24.909 10.571 1.00 23.41 214 THR A CA 1
ATOM 11535 C C . THR F 1 216 ? -31.964 24.500 11.474 1.00 28.09 214 THR A C 1
ATOM 11536 O O . THR F 1 216 ? -31.956 24.656 12.738 1.00 23.56 214 THR A O 1
ATOM 11540 N N . HIS F 1 217 ? -32.946 23.887 10.829 1.00 25.41 215 HIS A N 1
ATOM 11541 C CA . HIS F 1 217 ? -34.213 23.656 11.501 1.00 26.99 215 HIS A CA 1
ATOM 11542 C C . HIS F 1 217 ? -35.014 22.599 10.739 1.00 26.41 215 HIS A C 1
ATOM 11543 O O . HIS F 1 217 ? -35.903 22.967 9.944 1.00 24.72 215 HIS A O 1
ATOM 11550 N N . PRO F 1 218 ? -34.682 21.328 10.958 1.00 25.34 216 PRO A N 1
ATOM 11551 C CA . PRO F 1 218 ? -35.271 20.211 10.261 1.00 30.48 216 PRO A CA 1
ATOM 11552 C C . PRO F 1 218 ? -36.769 20.139 10.437 1.00 29.47 216 PRO A C 1
ATOM 11553 O O . PRO F 1 218 ? -37.214 20.425 11.499 1.00 35.86 216 PRO A O 1
ATOM 11557 N N . PRO F 1 219 ? -37.525 19.709 9.429 1.00 35.99 217 PRO A N 1
ATOM 11558 C CA . PRO F 1 219 ? -36.977 19.177 8.207 1.00 32.85 217 PRO A CA 1
ATOM 11559 C C . PRO F 1 219 ? -36.882 20.313 7.196 1.00 39.62 217 PRO A C 1
ATOM 11560 O O . PRO F 1 219 ? -36.857 20.049 6.007 1.00 31.87 217 PRO A O 1
ATOM 11564 N N . TYR F 1 220 ? -36.871 21.576 7.612 1.00 36.34 218 TYR A N 1
ATOM 11565 C CA . TYR F 1 220 ? -36.891 22.626 6.601 1.00 34.45 218 TYR A CA 1
ATOM 11566 C C . TYR F 1 220 ? -35.567 22.774 5.834 1.00 34.28 218 TYR A C 1
ATOM 11567 O O . TYR F 1 220 ? -34.499 22.454 6.326 1.00 27.69 218 TYR A O 1
ATOM 11576 N N . LYS F 1 221 ? -35.602 23.330 4.633 1.00 36.34 219 LYS A N 1
ATOM 11577 C CA . LYS F 1 221 ? -34.351 23.639 3.968 1.00 35.57 219 LYS A CA 1
ATOM 11578 C C . LYS F 1 221 ? -34.283 25.138 3.822 1.00 28.96 219 LYS A C 1
ATOM 11579 O O . LYS F 1 221 ? -35.123 25.687 3.130 1.00 33.39 219 LYS A O 1
ATOM 11585 N N . ASN F 1 222 ? -33.311 25.811 4.436 1.00 28.83 220 ASN A N 1
ATOM 11586 C CA . ASN F 1 222 ? -33.393 27.253 4.509 1.00 30.26 220 ASN A CA 1
ATOM 11587 C C . ASN F 1 222 ? -32.251 27.987 3.810 1.00 28.87 220 ASN A C 1
ATOM 11588 O O . ASN F 1 222 ? -32.474 28.634 2.806 1.00 29.22 220 ASN A O 1
ATOM 11593 N N . SER F 1 223 ? -31.035 27.912 4.331 1.00 25.83 221 SER A N 1
ATOM 11594 C CA . SER F 1 223 ? -29.913 28.670 3.780 1.00 28.38 221 SER A CA 1
ATOM 11595 C C . SER F 1 223 ? -29.370 27.870 2.598 1.00 29.88 221 SER A C 1
ATOM 11596 O O . SER F 1 223 ? -29.393 26.641 2.609 1.00 29.39 221 SER A O 1
ATOM 11599 N N . TYR F 1 224 ? -28.954 28.598 1.575 1.00 26.88 222 TYR A N 1
ATOM 11600 C CA . TYR F 1 224 ? -28.439 28.034 0.333 1.00 27.24 222 TYR A CA 1
ATOM 11601 C C . TYR F 1 224 ? -27.422 29.001 -0.255 1.00 28.07 222 TYR A C 1
ATOM 11602 O O . TYR F 1 224 ? -27.488 30.216 -0.018 1.00 28.79 222 TYR A O 1
ATOM 11611 N N . PHE F 1 225 ? -26.467 28.463 -1.011 1.00 31.16 223 PHE A N 1
ATOM 11612 C CA . PHE F 1 225 ? -25.649 29.298 -1.904 1.00 27.04 223 PHE A CA 1
ATOM 11613 C C . PHE F 1 225 ? -25.882 28.932 -3.375 1.00 32.02 223 PHE A C 1
ATOM 11614 O O . PHE F 1 225 ? -26.426 27.874 -3.644 1.00 26.43 223 PHE A O 1
ATOM 11622 N N . ILE F 1 226 ? -25.507 29.807 -4.317 1.00 34.31 224 ILE A N 1
ATOM 11623 C CA . ILE F 1 226 ? -25.585 29.496 -5.753 1.00 32.46 224 ILE A CA 1
ATOM 11624 C C . ILE F 1 226 ? -24.149 29.386 -6.228 1.00 31.60 224 ILE A C 1
ATOM 11625 O O . ILE F 1 226 ? -23.392 30.309 -6.110 1.00 31.22 224 ILE A O 1
ATOM 11630 N N . ASP F 1 227 ? -23.687 28.225 -6.638 1.00 32.26 225 ASP A N 1
ATOM 11631 C CA . ASP F 1 227 ? -22.275 28.176 -6.982 1.00 39.30 225 ASP A CA 1
ATOM 11632 C C . ASP F 1 227 ? -22.049 28.638 -8.438 1.00 43.85 225 ASP A C 1
ATOM 11633 O O . ASP F 1 227 ? -22.963 29.158 -9.096 1.00 34.84 225 ASP A O 1
ATOM 11638 N N . GLU F 1 228 ? -20.843 28.379 -8.932 1.00 45.52 226 GLU A N 1
ATOM 11639 C CA . GLU F 1 228 ? -20.314 29.001 -10.133 1.00 48.77 226 GLU A CA 1
ATOM 11640 C C . GLU F 1 228 ? -21.012 28.494 -11.402 1.00 42.94 226 GLU A C 1
ATOM 11641 O O . GLU F 1 228 ? -21.063 29.188 -12.402 1.00 50.09 226 GLU A O 1
ATOM 11647 N N . HIS F 1 229 ? -21.580 27.303 -11.341 1.00 38.87 227 HIS A N 1
ATOM 11648 C CA . HIS F 1 229 ? -22.264 26.707 -12.454 1.00 39.85 227 HIS A CA 1
ATOM 11649 C C . HIS F 1 229 ? -23.740 27.008 -12.286 1.00 37.10 227 HIS A C 1
ATOM 11650 O O . HIS F 1 229 ? -24.555 26.475 -13.033 1.00 33.93 227 HIS A O 1
ATOM 11657 N N . GLY F 1 230 ? -24.128 27.804 -11.287 1.00 31.86 228 GLY A N 1
ATOM 11658 C CA . GLY F 1 230 ? -25.554 28.106 -11.145 1.00 30.49 228 GLY A CA 1
ATOM 11659 C C . GLY F 1 230 ? -26.272 27.067 -10.297 1.00 34.76 228 GLY A C 1
ATOM 11660 O O . GLY F 1 230 ? -27.477 27.206 -10.023 1.00 31.87 228 GLY A O 1
ATOM 11661 N N . ASN F 1 231 ? -25.531 26.085 -9.777 1.00 31.56 229 ASN A N 1
ATOM 11662 C CA . ASN F 1 231 ? -26.158 25.114 -8.865 1.00 36.28 229 ASN A CA 1
ATOM 11663 C C . ASN F 1 231 ? -26.720 25.770 -7.594 1.00 28.89 229 ASN A C 1
ATOM 11664 O O . ASN F 1 231 ? -26.031 26.536 -6.945 1.00 27.62 229 ASN A O 1
ATOM 11669 N N . LYS F 1 232 ? -27.974 25.491 -7.250 1.00 29.92 230 LYS A N 1
ATOM 11670 C CA . LYS F 1 232 ? -28.454 25.821 -5.899 1.00 31.98 230 LYS A CA 1
ATOM 11671 C C . LYS F 1 232 ? -28.216 24.728 -4.833 1.00 26.16 230 LYS A C 1
ATOM 11672 O O . LYS F 1 232 ? -28.712 23.623 -4.925 1.00 31.79 230 LYS A O 1
ATOM 11678 N N . VAL F 1 233 ? -27.487 25.092 -3.787 1.00 28.81 231 VAL A N 1
ATOM 11679 C CA . VAL F 1 233 ? -27.065 24.160 -2.737 1.00 29.90 231 VAL A CA 1
ATOM 11680 C C . VAL F 1 233 ? -27.542 24.606 -1.359 1.00 24.86 231 VAL A C 1
ATOM 11681 O O . VAL F 1 233 ? -27.125 25.627 -0.836 1.00 23.16 231 VAL A O 1
ATOM 11685 N N . PHE F 1 234 ? -28.456 23.827 -0.792 1.00 25.39 232 PHE A N 1
ATOM 11686 C CA . PHE F 1 234 ? -28.931 24.060 0.563 1.00 28.28 232 PHE A CA 1
ATOM 11687 C C . PHE F 1 234 ? -27.884 23.571 1.551 1.00 25.65 232 PHE A C 1
ATOM 11688 O O . PHE F 1 234 ? -27.092 22.701 1.283 1.00 31.94 232 PHE A O 1
ATOM 11696 N N . VAL F 1 235 ? -27.800 24.200 2.680 1.00 28.14 233 VAL A N 1
ATOM 11697 C CA . VAL F 1 235 ? -26.759 23.805 3.593 1.00 29.81 233 VAL A CA 1
ATOM 11698 C C . VAL F 1 235 ? -27.405 23.836 4.962 1.00 33.38 233 VAL A C 1
ATOM 11699 O O . VAL F 1 235 ? -28.297 24.638 5.185 1.00 35.59 233 VAL A O 1
ATOM 11703 N N . ALA F 1 236 ? -26.983 22.903 5.807 1.00 30.23 234 ALA A N 1
ATOM 11704 C CA . ALA F 1 236 ? -27.355 22.811 7.197 1.00 31.83 234 ALA A CA 1
ATOM 11705 C C . ALA F 1 236 ? -26.129 22.418 8.047 1.00 29.71 234 ALA A C 1
ATOM 11706 O O . ALA F 1 236 ? -25.181 21.781 7.544 1.00 32.03 234 ALA A O 1
ATOM 11708 N N . LEU F 1 237 ? -26.141 22.825 9.316 1.00 26.16 235 LEU A N 1
ATOM 11709 C CA . LEU F 1 237 ? -25.053 22.559 10.261 1.00 23.94 235 LEU A CA 1
ATOM 11710 C C . LEU F 1 237 ? -25.498 21.612 11.382 1.00 26.94 235 LEU A C 1
ATOM 11711 O O . LEU F 1 237 ? -26.645 21.606 11.782 1.00 31.60 235 LEU A O 1
ATOM 11716 N N . GLU F 1 238 ? -24.590 20.754 11.803 1.00 29.20 236 GLU A N 1
ATOM 11717 C CA . GLU F 1 238 ? -24.806 19.756 12.839 1.00 31.64 236 GLU A CA 1
ATOM 11718 C C . GLU F 1 238 ? -23.784 20.015 13.937 1.00 30.62 236 GLU A C 1
ATOM 11719 O O . GLU F 1 238 ? -22.630 20.292 13.646 1.00 27.99 236 GLU A O 1
ATOM 11725 N N . LEU F 1 239 ? -24.248 20.007 15.183 1.00 24.87 237 LEU A N 1
ATOM 11726 C CA . LEU F 1 239 ? -23.448 20.344 16.349 1.00 27.28 237 LEU A CA 1
ATOM 11727 C C . LEU F 1 239 ? -23.663 19.224 17.349 1.00 29.71 237 LEU A C 1
ATOM 11728 O O . LEU F 1 239 ? -24.770 18.706 17.533 1.00 32.77 237 LEU A O 1
ATOM 11733 N N . GLU F 1 240 ? -22.608 18.838 18.034 1.00 34.50 238 GLU A N 1
ATOM 11734 C CA . GLU F 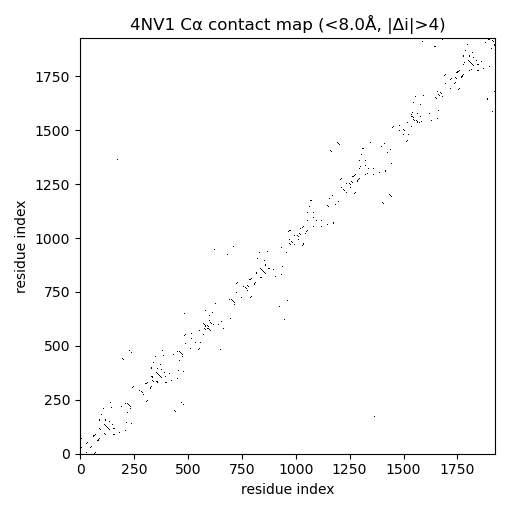1 240 ? -22.813 17.836 19.050 1.00 33.69 238 GLU A CA 1
ATOM 11735 C C . GLU F 1 240 ? -21.877 18.182 20.172 1.00 31.05 238 GLU A C 1
ATOM 11736 O O . GLU F 1 240 ? -20.657 18.136 20.026 1.00 23.06 238 GLU A O 1
ATOM 11742 N N . LYS F 1 241 ? -22.460 18.554 21.302 1.00 31.55 239 LYS A N 1
ATOM 11743 C CA . LYS F 1 241 ? -21.686 18.783 22.502 1.00 32.79 239 LYS A CA 1
ATOM 11744 C C . LYS F 1 241 ? -21.191 17.445 23.027 1.00 33.75 239 LYS A C 1
ATOM 11745 O O . LYS F 1 241 ? -21.911 16.461 22.998 1.00 36.51 239 LYS A O 1
ATOM 11751 N N . ILE F 1 242 ? -19.966 17.457 23.522 1.00 35.41 240 ILE A N 1
ATOM 11752 C CA . ILE F 1 242 ? -19.275 16.266 23.983 1.00 41.49 240 ILE A CA 1
ATOM 11753 C C . ILE F 1 242 ? -18.767 16.467 25.378 1.00 31.01 240 ILE A C 1
ATOM 11754 O O . ILE F 1 242 ? -19.398 15.882 26.216 1.00 34.84 240 ILE A O 1
ATOM 11759 N N . GLY G 1 1 ? 43.121 46.764 123.294 1.00 108.82 -1 GLY G N 1
ATOM 11760 C CA . GLY G 1 1 ? 43.420 47.951 122.444 1.00 100.55 -1 GLY G CA 1
ATOM 11761 C C . GLY G 1 1 ? 44.136 47.547 121.173 1.00 96.70 -1 GLY G C 1
ATOM 11762 O O . GLY G 1 1 ? 43.674 47.877 120.082 1.00 96.45 -1 GLY G O 1
ATOM 11763 N N . HIS G 1 2 ? 45.273 46.863 121.311 1.00 96.45 0 HIS G N 1
ATOM 11764 C CA . HIS G 1 2 ? 45.943 46.228 120.171 1.00 96.58 0 HIS G CA 1
ATOM 11765 C C . HIS G 1 2 ? 45.077 45.025 119.746 1.00 92.85 0 HIS G C 1
ATOM 11766 O O . HIS G 1 2 ? 45.059 43.966 120.385 1.00 89.10 0 HIS G O 1
ATOM 11773 N N . MET G 1 3 ? 44.327 45.250 118.667 1.00 90.34 1 MET G N 1
ATOM 11774 C CA . MET G 1 3 ? 43.300 44.347 118.148 1.00 85.98 1 MET G CA 1
ATOM 11775 C C . MET G 1 3 ? 43.982 43.148 117.479 1.00 81.53 1 MET G C 1
ATOM 11776 O O . MET G 1 3 ? 45.111 43.264 117.003 1.00 72.19 1 MET G O 1
ATOM 11781 N N . LYS G 1 4 ? 43.324 41.989 117.482 1.00 76.52 2 LYS G N 1
ATOM 11782 C CA . LYS G 1 4 ? 43.653 40.913 116.549 1.00 70.86 2 LYS G CA 1
ATOM 11783 C C . LYS G 1 4 ? 42.867 41.250 115.282 1.00 70.03 2 LYS G C 1
ATOM 11784 O O . LYS G 1 4 ? 41.678 41.574 115.348 1.00 69.00 2 LYS G O 1
ATOM 11790 N N . LYS G 1 5 ? 43.541 41.292 114.138 1.00 74.55 3 LYS G N 1
ATOM 11791 C CA . LYS G 1 5 ? 42.894 41.698 112.892 1.00 82.67 3 LYS G CA 1
ATOM 11792 C C . LYS G 1 5 ? 43.021 40.554 111.885 1.00 90.03 3 LYS G C 1
ATOM 11793 O O . LYS G 1 5 ? 44.136 40.064 111.636 1.00 88.64 3 LYS G O 1
ATOM 11799 N N . ILE G 1 6 ? 41.871 40.136 111.341 1.00 88.73 4 ILE G N 1
ATOM 11800 C CA . ILE G 1 6 ? 41.747 38.876 110.582 1.00 80.99 4 ILE G CA 1
ATOM 11801 C C . ILE G 1 6 ? 41.008 38.953 109.235 1.00 71.45 4 ILE G C 1
ATOM 11802 O O . ILE G 1 6 ? 40.289 39.917 108.903 1.00 47.67 4 ILE G O 1
ATOM 11807 N N . PHE G 1 7 ? 41.200 37.883 108.465 1.00 69.07 5 PHE G N 1
ATOM 11808 C CA . PHE G 1 7 ? 40.411 37.656 107.257 1.00 66.97 5 PHE G CA 1
ATOM 11809 C C . PHE G 1 7 ? 39.838 36.229 107.170 1.00 68.24 5 PHE G C 1
ATOM 11810 O O . PHE G 1 7 ? 40.410 35.212 107.594 1.00 53.36 5 PHE G O 1
ATOM 11818 N N . VAL G 1 8 ? 38.654 36.202 106.576 1.00 77.96 6 VAL G N 1
ATOM 11819 C CA . VAL G 1 8 ? 37.857 35.000 106.438 1.00 71.38 6 VAL G CA 1
ATOM 11820 C C . VAL G 1 8 ? 37.455 34.921 104.962 1.00 65.17 6 VAL G C 1
ATOM 11821 O O . VAL G 1 8 ? 36.720 35.804 104.477 1.00 48.59 6 VAL G O 1
ATOM 11825 N N . VAL G 1 9 ? 38.003 33.895 104.293 1.00 56.43 7 VAL G N 1
ATOM 11826 C CA . VAL G 1 9 ? 37.654 33.537 102.904 1.00 67.57 7 VAL G CA 1
ATOM 11827 C C . VAL G 1 9 ? 36.551 32.456 102.777 1.00 64.99 7 VAL G C 1
ATOM 11828 O O . VAL G 1 9 ? 36.686 31.334 103.315 1.00 57.97 7 VAL G O 1
ATOM 11832 N N . THR G 1 10 ? 35.480 32.801 102.054 1.00 61.11 8 THR G N 1
ATOM 11833 C CA . THR G 1 10 ? 34.385 31.867 101.785 1.00 64.10 8 THR G CA 1
ATOM 11834 C C . THR G 1 10 ? 33.438 32.230 100.635 1.00 59.83 8 THR G C 1
ATOM 11835 O O . THR G 1 10 ? 33.077 33.396 100.456 1.00 47.25 8 THR G O 1
ATOM 11839 N N . ASP G 1 11 ? 33.009 31.209 99.894 1.00 56.18 9 ASP G N 1
ATOM 11840 C CA . ASP G 1 11 ? 32.057 31.411 98.814 1.00 58.85 9 ASP G CA 1
ATOM 11841 C C . ASP G 1 11 ? 30.645 30.936 99.148 1.00 56.93 9 ASP G C 1
ATOM 11842 O O . ASP G 1 11 ? 29.813 30.824 98.264 1.00 58.68 9 ASP G O 1
ATOM 11847 N N . ASN G 1 12 ? 30.354 30.702 100.424 1.00 59.23 10 ASN G N 1
ATOM 11848 C CA . ASN G 1 12 ? 29.040 30.192 100.833 1.00 52.69 10 ASN G CA 1
ATOM 11849 C C . ASN G 1 12 ? 28.210 31.214 101.609 1.00 55.73 10 ASN G C 1
ATOM 11850 O O . ASN G 1 12 ? 28.698 31.734 102.609 1.00 48.51 10 ASN G O 1
ATOM 11855 N N . ARG G 1 13 ? 26.966 31.480 101.210 1.00 54.62 11 ARG G N 1
ATOM 11856 C CA . ARG G 1 13 ? 26.121 32.435 101.950 1.00 58.96 11 ARG G CA 1
ATOM 11857 C C . ARG G 1 13 ? 25.718 32.004 103.365 1.00 60.31 11 ARG G C 1
ATOM 11858 O O . ARG G 1 13 ? 25.489 32.850 104.240 1.00 62.13 11 ARG G O 1
ATOM 11866 N N . THR G 1 14 ? 25.589 30.709 103.630 1.00 57.77 12 THR G N 1
ATOM 11867 C CA . THR G 1 14 ? 25.271 30.325 105.008 1.00 55.22 12 THR G CA 1
ATOM 11868 C C . THR G 1 14 ? 26.489 30.504 105.918 1.00 52.85 12 THR G C 1
ATOM 11869 O O . THR G 1 14 ? 26.405 31.164 106.946 1.00 56.09 12 THR G O 1
ATOM 11873 N N . ILE G 1 15 ? 27.620 29.920 105.535 1.00 52.71 13 ILE G N 1
ATOM 11874 C CA . ILE G 1 15 ? 28.860 30.120 106.270 1.00 47.13 13 ILE G CA 1
ATOM 11875 C C . ILE G 1 15 ? 29.136 31.605 106.505 1.00 49.93 13 ILE G C 1
ATOM 11876 O O . ILE G 1 15 ? 29.536 31.997 107.603 1.00 50.22 13 ILE G O 1
ATOM 11881 N N . LEU G 1 16 ? 28.903 32.439 105.501 1.00 50.80 14 LEU G N 1
ATOM 11882 C CA . LEU G 1 16 ? 29.072 33.871 105.682 1.00 47.70 14 LEU G CA 1
ATOM 11883 C C . LEU G 1 16 ? 28.219 34.401 106.821 1.00 48.27 14 LEU G C 1
ATOM 11884 O O . LEU G 1 16 ? 28.727 35.046 107.738 1.00 59.17 14 LEU G O 1
ATOM 11889 N N . SER G 1 17 ? 26.921 34.139 106.769 1.00 57.53 15 SER G N 1
ATOM 11890 C CA . SER G 1 17 ? 25.961 34.688 107.731 1.00 56.18 15 SER G CA 1
ATOM 11891 C C . SER G 1 17 ? 26.210 34.187 109.152 1.00 59.57 15 SER G C 1
ATOM 11892 O O . SER G 1 17 ? 26.042 34.940 110.105 1.00 55.61 15 SER G O 1
ATOM 11895 N N . ASP G 1 18 ? 26.620 32.931 109.306 1.00 64.36 16 ASP G N 1
ATOM 11896 C CA . ASP G 1 18 ? 26.930 32.404 110.645 1.00 68.98 16 ASP G CA 1
ATOM 11897 C C . ASP G 1 18 ? 28.267 32.881 111.213 1.00 65.04 16 ASP G C 1
ATOM 11898 O O . ASP G 1 18 ? 28.395 33.047 112.438 1.00 64.67 16 ASP G O 1
ATOM 11903 N N . PHE G 1 19 ? 29.235 33.107 110.322 1.00 65.11 17 PHE G N 1
ATOM 11904 C CA . PHE G 1 19 ? 30.553 33.657 110.673 1.00 62.03 17 PHE G CA 1
ATOM 11905 C C . PHE G 1 19 ? 30.545 35.130 111.043 1.00 65.58 17 PHE G C 1
ATOM 11906 O O . PHE G 1 19 ? 31.281 35.533 111.938 1.00 67.64 17 PHE G O 1
ATOM 11914 N N . LYS G 1 20 ? 29.739 35.938 110.366 1.00 70.07 18 LYS G N 1
ATOM 11915 C CA . LYS G 1 20 ? 29.522 37.305 110.827 1.00 65.52 18 LYS G CA 1
ATOM 11916 C C . LYS G 1 20 ? 29.071 37.327 112.280 1.00 65.24 18 LYS G C 1
ATOM 11917 O O . LYS G 1 20 ? 29.595 38.086 113.083 1.00 65.62 18 LYS G O 1
ATOM 11923 N N . ASN G 1 21 ? 28.081 36.508 112.612 1.00 62.13 19 ASN G N 1
ATOM 11924 C CA . ASN G 1 21 ? 27.468 36.609 113.917 1.00 62.46 19 ASN G CA 1
ATOM 11925 C C . ASN G 1 21 ? 28.379 36.181 115.042 1.00 61.24 19 ASN G C 1
ATOM 11926 O O . ASN G 1 21 ? 28.194 36.622 116.169 1.00 64.30 19 ASN G O 1
ATOM 11931 N N . ILE G 1 22 ? 29.322 35.293 114.743 1.00 59.86 20 ILE G N 1
ATOM 11932 C CA . ILE G 1 22 ? 30.229 34.783 115.766 1.00 59.48 20 ILE G CA 1
ATOM 11933 C C . ILE G 1 22 ? 31.375 35.773 115.984 1.00 64.93 20 ILE G C 1
ATOM 11934 O O . ILE G 1 22 ? 31.762 36.062 117.117 1.00 69.29 20 ILE G O 1
ATOM 11939 N N . ILE G 1 23 ? 31.905 36.305 114.891 1.00 68.52 21 ILE G N 1
ATOM 11940 C CA . ILE G 1 23 ? 33.063 37.192 114.931 1.00 72.24 21 ILE G CA 1
ATOM 11941 C C . ILE G 1 23 ? 32.623 38.595 115.334 1.00 68.29 21 ILE G C 1
ATOM 11942 O O . ILE G 1 23 ? 33.115 39.154 116.313 1.00 78.56 21 ILE G O 1
ATOM 11947 N N . GLY G 1 24 ? 31.669 39.128 114.582 1.00 61.25 22 GLY G N 1
ATOM 11948 C CA . GLY G 1 24 ? 31.049 40.402 114.877 1.00 62.83 22 GLY G CA 1
ATOM 11949 C C . GLY G 1 24 ? 30.457 40.501 116.264 1.00 60.58 22 GLY G C 1
ATOM 11950 O O . GLY G 1 24 ? 30.081 41.596 116.636 1.00 72.21 22 GLY G O 1
ATOM 11951 N N . SER G 1 25 ? 30.337 39.403 117.018 1.00 59.24 23 SER G N 1
ATOM 11952 C CA . SER G 1 25 ? 30.072 39.494 118.454 1.00 58.88 23 SER G CA 1
ATOM 11953 C C . SER G 1 25 ? 31.330 39.587 119.296 1.00 59.90 23 SER G C 1
ATOM 11954 O O . SER G 1 25 ? 31.235 39.471 120.509 1.00 56.31 23 SER G O 1
ATOM 11957 N N . LYS G 1 26 ? 32.498 39.763 118.681 1.00 68.46 24 LYS G N 1
ATOM 11958 C CA . LYS G 1 26 ? 33.696 40.169 119.427 1.00 73.90 24 LYS G CA 1
ATOM 11959 C C . LYS G 1 26 ? 34.096 41.606 119.069 1.00 77.96 24 LYS G C 1
ATOM 11960 O O . LYS G 1 26 ? 33.607 42.216 118.111 1.00 72.88 24 LYS G O 1
ATOM 11966 N N . ASN G 1 27 ? 34.976 42.143 119.904 1.00 95.81 25 ASN G N 1
ATOM 11967 C CA . ASN G 1 27 ? 35.820 43.290 119.569 1.00 99.75 25 ASN G CA 1
ATOM 11968 C C . ASN G 1 27 ? 37.157 42.948 120.237 1.00 99.22 25 ASN G C 1
ATOM 11969 O O . ASN G 1 27 ? 37.343 41.810 120.697 1.00 88.90 25 ASN G O 1
ATOM 11974 N N . ASP G 1 28 ? 38.099 43.885 120.288 1.00 101.25 26 ASP G N 1
ATOM 11975 C CA . ASP G 1 28 ? 39.505 43.481 120.368 1.00 102.72 26 ASP G CA 1
ATOM 11976 C C . ASP G 1 28 ? 39.726 42.568 119.167 1.00 92.36 26 ASP G C 1
ATOM 11977 O O . ASP G 1 28 ? 40.601 41.701 119.191 1.00 84.17 26 ASP G O 1
ATOM 11982 N N . VAL G 1 29 ? 38.916 42.803 118.131 1.00 93.54 27 VAL G N 1
ATOM 11983 C CA . VAL G 1 29 ? 38.851 41.981 116.921 1.00 92.86 27 VAL G CA 1
ATOM 11984 C C . VAL G 1 29 ? 38.187 42.738 115.768 1.00 88.28 27 VAL G C 1
ATOM 11985 O O . VAL G 1 29 ? 37.170 43.413 115.947 1.00 93.63 27 VAL G O 1
ATOM 11989 N N . GLN G 1 30 ? 38.766 42.585 114.582 1.00 88.63 28 GLN G N 1
ATOM 11990 C CA . GLN G 1 30 ? 38.317 43.267 113.370 1.00 96.09 28 GLN G CA 1
ATOM 11991 C C . GLN G 1 30 ? 38.699 42.422 112.140 1.00 91.20 28 GLN G C 1
ATOM 11992 O O . GLN G 1 30 ? 39.759 41.786 112.118 1.00 77.04 28 GLN G O 1
ATOM 11998 N N . VAL G 1 31 ? 37.857 42.418 111.107 1.00 90.73 29 VAL G N 1
ATOM 11999 C CA . VAL G 1 31 ? 37.942 41.388 110.056 1.00 85.41 29 VAL G CA 1
ATOM 12000 C C . VAL G 1 31 ? 37.663 41.895 108.634 1.00 72.29 29 VAL G C 1
ATOM 12001 O O . VAL G 1 31 ? 36.857 42.801 108.447 1.00 67.60 29 VAL G O 1
ATOM 12005 N N . ASP G 1 32 ? 38.321 41.311 107.633 1.00 77.40 30 ASP G N 1
ATOM 12006 C CA . ASP G 1 32 ? 37.982 41.579 106.231 1.00 82.32 30 ASP G CA 1
ATOM 12007 C C . ASP G 1 32 ? 37.523 40.314 105.504 1.00 79.10 30 ASP G C 1
ATOM 12008 O O . ASP G 1 32 ? 38.174 39.257 105.561 1.00 76.71 30 ASP G O 1
ATOM 12013 N N . TYR G 1 33 ? 36.408 40.461 104.795 1.00 69.56 31 TYR G N 1
ATOM 12014 C CA . TYR G 1 33 ? 35.691 39.331 104.225 1.00 72.37 31 TYR G CA 1
ATOM 12015 C C . TYR G 1 33 ? 35.956 39.229 102.726 1.00 73.49 31 TYR G C 1
ATOM 12016 O O . TYR G 1 33 ? 35.855 40.220 102.006 1.00 71.21 31 TYR G O 1
ATOM 12025 N N . PHE G 1 34 ? 36.294 38.024 102.267 1.00 78.20 32 PHE G N 1
ATOM 12026 C CA . PHE G 1 34 ? 36.667 37.797 100.871 1.00 75.31 32 PHE G CA 1
ATOM 12027 C C . PHE G 1 34 ? 35.969 36.598 100.204 1.00 73.04 32 PHE G C 1
ATOM 12028 O O . PHE G 1 34 ? 35.758 35.549 100.832 1.00 58.03 32 PHE G O 1
ATOM 12036 N N . CYS G 1 35 ? 35.647 36.773 98.921 1.00 64.34 33 CYS G N 1
ATOM 12037 C CA . CYS G 1 35 ? 35.074 35.734 98.075 1.00 66.24 33 CYS G CA 1
ATOM 12038 C C . CYS G 1 35 ? 35.854 35.590 96.775 1.00 70.30 33 CYS G C 1
ATOM 12039 O O . CYS G 1 35 ? 36.927 36.164 96.617 1.00 73.55 33 CYS G O 1
ATOM 12042 N N . SER G 1 36 ? 35.329 34.783 95.860 1.00 76.12 34 SER G N 1
ATOM 12043 C CA . SER G 1 36 ? 35.830 34.710 94.487 1.00 74.71 34 SER G CA 1
ATOM 12044 C C . SER G 1 36 ? 34.914 35.498 93.560 1.00 72.81 34 SER G C 1
ATOM 12045 O O . SER G 1 36 ? 33.715 35.646 93.814 1.00 73.95 34 SER G O 1
ATOM 12048 N N . PHE G 1 37 ? 35.499 35.965 92.462 1.00 78.94 35 PHE G N 1
ATOM 12049 C CA . PHE G 1 37 ? 34.763 36.670 91.414 1.00 81.82 35 PHE G CA 1
ATOM 12050 C C . PHE G 1 37 ? 33.628 35.778 90.896 1.00 81.57 35 PHE G C 1
ATOM 12051 O O . PHE G 1 37 ? 32.578 36.261 90.487 1.00 76.36 35 PHE G O 1
ATOM 12059 N N . LYS G 1 38 ? 33.823 34.466 90.920 1.00 79.10 36 LYS G N 1
ATOM 12060 C CA . LYS G 1 38 ? 32.785 33.567 90.440 1.00 79.61 36 LYS G CA 1
ATOM 12061 C C . LYS G 1 38 ? 31.504 33.575 91.283 1.00 76.37 36 LYS G C 1
ATOM 12062 O O . LYS G 1 38 ? 30.441 33.227 90.767 1.00 74.29 36 LYS G O 1
ATOM 12068 N N . SER G 1 39 ? 31.572 33.997 92.545 1.00 77.83 37 SER G N 1
ATOM 12069 C CA . SER G 1 39 ? 30.350 34.203 93.337 1.00 81.14 37 SER G CA 1
ATOM 12070 C C . SER G 1 39 ? 29.897 35.680 93.367 1.00 78.07 37 SER G C 1
ATOM 12071 O O . SER G 1 39 ? 29.116 36.104 94.231 1.00 67.50 37 SER G O 1
ATOM 12074 N N . GLN G 1 40 ? 30.366 36.443 92.379 1.00 79.22 38 GLN G N 1
ATOM 12075 C CA . GLN G 1 40 ? 29.910 37.803 92.120 1.00 75.78 38 GLN G CA 1
ATOM 12076 C C . GLN G 1 40 ? 28.408 37.947 92.127 1.00 76.68 38 GLN G C 1
ATOM 12077 O O . GLN G 1 40 ? 27.880 38.799 92.821 1.00 83.58 38 GLN G O 1
ATOM 12083 N N . THR G 1 41 ? 27.733 37.131 91.325 1.00 87.08 39 THR G N 1
ATOM 12084 C CA . THR G 1 41 ? 26.303 37.295 91.060 1.00 96.62 39 THR G CA 1
ATOM 12085 C C . THR G 1 41 ? 25.478 37.115 92.325 1.00 101.91 39 THR G C 1
ATOM 12086 O O . THR G 1 41 ? 24.474 37.805 92.524 1.00 108.96 39 THR G O 1
ATOM 12090 N N . SER G 1 42 ? 25.907 36.177 93.168 1.00 102.90 40 SER G N 1
ATOM 12091 C CA . SER G 1 42 ? 25.217 35.878 94.423 1.00 101.94 40 SER G CA 1
ATOM 12092 C C . SER G 1 42 ? 25.579 36.900 95.489 1.00 105.66 40 SER G C 1
ATOM 12093 O O . SER G 1 42 ? 24.696 37.465 96.134 1.00 125.60 40 SER G O 1
ATOM 12096 N N . PHE G 1 43 ? 26.871 37.154 95.667 1.00 92.06 41 PHE G N 1
ATOM 12097 C CA . PHE G 1 43 ? 27.291 38.152 96.635 1.00 82.16 41 PHE G CA 1
ATOM 12098 C C . PHE G 1 43 ? 27.203 39.610 96.158 1.00 88.60 41 PHE G C 1
ATOM 12099 O O . PHE G 1 43 ? 27.853 40.463 96.749 1.00 100.38 41 PHE G O 1
ATOM 12107 N N . ALA G 1 44 ? 26.381 39.934 95.159 1.00 82.50 42 ALA G N 1
ATOM 12108 C CA . ALA G 1 44 ? 26.286 41.309 94.644 1.00 80.91 42 ALA G CA 1
ATOM 12109 C C . ALA G 1 44 ? 25.781 42.321 95.663 1.00 84.88 42 ALA G C 1
ATOM 12110 O O . ALA G 1 44 ? 26.338 43.420 95.798 1.00 76.38 42 ALA G O 1
ATOM 12112 N N . LYS G 1 45 ? 24.706 41.956 96.353 1.00 82.49 43 LYS G N 1
ATOM 12113 C CA . LYS G 1 45 ? 24.083 42.868 97.300 1.00 89.41 43 LYS G CA 1
ATOM 12114 C C . LYS G 1 45 ? 25.044 43.173 98.428 1.00 91.28 43 LYS G C 1
ATOM 12115 O O . LYS G 1 45 ? 25.102 44.308 98.903 1.00 102.72 43 LYS G O 1
ATOM 12121 N N . GLU G 1 46 ? 25.821 42.167 98.819 1.00 87.42 44 GLU G N 1
ATOM 12122 C CA . GLU G 1 46 ? 26.760 42.313 99.931 1.00 90.27 44 GLU G CA 1
ATOM 12123 C C . GLU G 1 46 ? 28.137 42.781 99.450 1.00 90.16 44 GLU G C 1
ATOM 12124 O O . GLU G 1 46 ? 29.029 43.020 100.257 1.00 87.29 44 GLU G O 1
ATOM 12130 N N . ILE G 1 47 ? 28.307 42.918 98.138 1.00 92.24 45 ILE G N 1
ATOM 12131 C CA . ILE G 1 47 ? 29.548 43.440 97.568 1.00 88.94 45 ILE G CA 1
ATOM 12132 C C . ILE G 1 47 ? 29.374 44.957 97.501 1.00 88.66 45 ILE G C 1
ATOM 12133 O O . ILE G 1 47 ? 30.164 45.695 98.091 1.00 74.16 45 ILE G O 1
ATOM 12138 N N . TYR G 1 48 ? 28.308 45.388 96.827 1.00 93.32 46 TYR G N 1
ATOM 12139 C CA . TYR G 1 48 ? 27.860 46.778 96.796 1.00 92.53 46 TYR G CA 1
ATOM 12140 C C . TYR G 1 48 ? 27.880 47.426 98.191 1.00 92.51 46 TYR G C 1
ATOM 12141 O O . TYR G 1 48 ? 28.419 48.519 98.368 1.00 97.72 46 TYR G O 1
ATOM 12150 N N . ASN G 1 49 ? 27.333 46.744 99.192 1.00 84.90 47 ASN G N 1
ATOM 12151 C CA . ASN G 1 49 ? 27.441 47.212 100.574 1.00 80.92 47 ASN G CA 1
ATOM 12152 C C . ASN G 1 49 ? 28.732 46.801 101.261 1.00 80.44 47 ASN G C 1
ATOM 12153 O O . ASN G 1 49 ? 28.839 46.920 102.480 1.00 72.05 47 ASN G O 1
ATOM 12158 N N . SER G 1 50 ? 29.701 46.343 100.474 1.00 83.69 48 SER G N 1
ATOM 12159 C CA . SER G 1 50 ? 30.837 45.561 100.962 1.00 82.85 48 SER G CA 1
ATOM 12160 C C . SER G 1 50 ? 30.708 45.073 102.406 1.00 91.32 48 SER G C 1
ATOM 12161 O O . SER G 1 50 ? 30.994 45.813 103.347 1.00 90.97 48 SER G O 1
ATOM 12164 N N . GLU G 1 51 ? 30.228 43.839 102.552 1.00 89.31 49 GLU G N 1
ATOM 12165 C CA . GLU G 1 51 ? 30.442 43.017 103.741 1.00 88.20 49 GLU G CA 1
ATOM 12166 C C . GLU G 1 51 ? 31.609 42.074 103.435 1.00 81.60 49 GLU G C 1
ATOM 12167 O O . GLU G 1 51 ? 32.026 41.283 104.293 1.00 64.56 49 GLU G O 1
ATOM 12173 N N . ILE G 1 52 ? 32.128 42.203 102.212 1.00 78.87 50 ILE G N 1
ATOM 12174 C CA . ILE G 1 52 ? 32.934 41.178 101.546 1.00 86.33 50 ILE G CA 1
ATOM 12175 C C . ILE G 1 52 ? 33.450 41.685 100.196 1.00 78.74 50 ILE G C 1
ATOM 12176 O O . ILE G 1 52 ? 32.774 42.493 99.546 1.00 79.57 50 ILE G O 1
ATOM 12181 N N . LYS G 1 53 ? 34.608 41.192 99.757 1.00 59.90 51 LYS G N 1
ATOM 12182 C CA . LYS G 1 53 ? 35.128 41.616 98.469 1.00 72.21 51 LYS G CA 1
ATOM 12183 C C . LYS G 1 53 ? 35.718 40.463 97.670 1.00 69.95 51 LYS G C 1
ATOM 12184 O O . LYS G 1 53 ? 36.351 39.571 98.251 1.00 62.47 51 LYS G O 1
ATOM 12190 N N . PRO G 1 54 ? 35.528 40.503 96.333 1.00 67.42 52 PRO G N 1
ATOM 12191 C CA . PRO G 1 54 ? 36.154 39.545 95.432 1.00 62.19 52 PRO G CA 1
ATOM 12192 C C . PRO G 1 54 ? 37.645 39.520 95.628 1.00 53.88 52 PRO G C 1
ATOM 12193 O O . PRO G 1 54 ? 38.200 40.369 96.293 1.00 57.89 52 PRO G O 1
ATOM 12197 N N . ILE G 1 55 ? 38.291 38.529 95.055 1.00 59.00 53 ILE G N 1
ATOM 12198 C CA . ILE G 1 55 ? 39.727 38.485 95.120 1.00 66.70 53 ILE G CA 1
ATOM 12199 C C . ILE G 1 55 ? 40.160 37.232 94.381 1.00 76.12 53 ILE G C 1
ATOM 12200 O O . ILE G 1 55 ? 39.444 36.226 94.345 1.00 80.41 53 ILE G O 1
ATOM 12205 N N . ASP G 1 56 ? 41.310 37.366 93.732 1.00 79.13 54 ASP G N 1
ATOM 12206 C CA . ASP G 1 56 ? 42.008 36.261 93.112 1.00 80.80 54 ASP G CA 1
ATOM 12207 C C . ASP G 1 56 ? 43.183 35.807 93.980 1.00 74.98 54 ASP G C 1
ATOM 12208 O O . ASP G 1 56 ? 44.200 36.486 94.049 1.00 74.21 54 ASP G O 1
ATOM 12213 N N . MET G 1 57 ? 43.066 34.654 94.626 1.00 72.96 55 MET G N 1
ATOM 12214 C CA . MET G 1 57 ? 44.202 34.120 95.390 1.00 80.29 55 MET G CA 1
ATOM 12215 C C . MET G 1 57 ? 45.345 33.558 94.524 1.00 78.39 55 MET G C 1
ATOM 12216 O O . MET G 1 57 ? 46.430 33.280 95.045 1.00 68.09 55 MET G O 1
ATOM 12221 N N . LYS G 1 58 ? 45.105 33.368 93.225 1.00 80.41 56 LYS G N 1
ATOM 12222 C CA . LYS G 1 58 ? 46.146 32.903 92.301 1.00 80.59 56 LYS G CA 1
ATOM 12223 C C . LYS G 1 58 ? 47.221 33.995 92.262 1.00 75.40 56 LYS G C 1
ATOM 12224 O O . LYS G 1 58 ? 48.367 33.732 92.623 1.00 70.95 56 LYS G O 1
ATOM 12230 N N . LYS G 1 59 ? 46.814 35.212 91.884 1.00 79.61 57 LYS G N 1
ATOM 12231 C CA . LYS G 1 59 ? 47.696 36.373 91.653 1.00 82.50 57 LYS G CA 1
ATOM 12232 C C . LYS G 1 59 ? 47.954 37.267 92.870 1.00 79.98 57 LYS G C 1
ATOM 12233 O O . LYS G 1 59 ? 49.096 37.488 93.271 1.00 84.70 57 LYS G O 1
ATOM 12239 N N . ASN G 1 60 ? 46.881 37.798 93.444 1.00 77.50 58 ASN G N 1
ATOM 12240 C CA . ASN G 1 60 ? 46.981 38.805 94.497 1.00 80.13 58 ASN G CA 1
ATOM 12241 C C . ASN G 1 60 ? 47.166 38.168 95.875 1.00 75.51 58 ASN G C 1
ATOM 12242 O O . ASN G 1 60 ? 47.409 38.847 96.877 1.00 65.03 58 ASN G O 1
ATOM 12247 N N . GLY G 1 61 ? 47.061 36.844 95.912 1.00 77.51 59 GLY G N 1
ATOM 12248 C CA . GLY G 1 61 ? 47.014 36.108 97.169 1.00 78.19 59 GLY G CA 1
ATOM 12249 C C . GLY G 1 61 ? 48.032 36.607 98.167 1.00 73.49 59 GLY G C 1
ATOM 12250 O O . GLY G 1 61 ? 47.677 37.059 99.249 1.00 69.62 59 GLY G O 1
ATOM 12251 N N . ASN G 1 62 ? 49.305 36.561 97.796 1.00 73.04 60 ASN G N 1
ATOM 12252 C CA . ASN G 1 62 ? 50.363 36.782 98.774 1.00 73.13 60 ASN G CA 1
ATOM 12253 C C . ASN G 1 62 ? 50.490 38.234 99.244 1.00 68.05 60 ASN G C 1
ATOM 12254 O O . ASN G 1 62 ? 51.194 38.470 100.221 1.00 55.40 60 ASN G O 1
ATOM 12259 N N . ASP G 1 63 ? 49.761 39.161 98.605 1.00 71.20 61 ASP G N 1
ATOM 12260 C CA . ASP G 1 63 ? 49.513 40.534 99.101 1.00 73.65 61 ASP G CA 1
ATOM 12261 C C . ASP G 1 63 ? 49.101 40.672 100.580 1.00 75.83 61 ASP G C 1
ATOM 12262 O O . ASP G 1 63 ? 49.102 41.757 101.156 1.00 66.58 61 ASP G O 1
ATOM 12267 N N . LEU G 1 64 ? 48.691 39.580 101.202 1.00 82.22 62 LEU G N 1
ATOM 12268 C CA . LEU G 1 64 ? 47.992 39.685 102.464 1.00 85.52 62 LEU G CA 1
ATOM 12269 C C . LEU G 1 64 ? 48.893 39.220 103.594 1.00 87.18 62 LEU G C 1
ATOM 12270 O O . LEU G 1 64 ? 48.478 39.144 104.757 1.00 84.39 62 LEU G O 1
ATOM 12275 N N . ILE G 1 65 ? 50.154 38.957 103.272 1.00 84.17 63 ILE G N 1
ATOM 12276 C CA . ILE G 1 65 ? 51.028 38.439 104.318 1.00 76.29 63 ILE G CA 1
ATOM 12277 C C . ILE G 1 65 ? 51.407 39.646 105.187 1.00 73.38 63 ILE G C 1
ATOM 12278 O O . ILE G 1 65 ? 51.251 40.796 104.744 1.00 53.72 63 ILE G O 1
ATOM 12283 N N . GLY G 1 66 ? 51.803 39.383 106.435 1.00 77.24 64 GLY G N 1
ATOM 12284 C CA . GLY G 1 66 ? 51.938 40.425 107.462 1.00 76.54 64 GLY G CA 1
ATOM 12285 C C . GLY G 1 66 ? 50.630 41.117 107.837 1.00 81.42 64 GLY G C 1
ATOM 12286 O O . GLY G 1 66 ? 50.145 40.942 108.960 1.00 80.19 64 GLY G O 1
ATOM 12287 N N . LYS G 1 67 ? 50.051 41.849 106.878 1.00 77.34 65 LYS G N 1
ATOM 12288 C CA . LYS G 1 67 ? 48.858 42.722 107.008 1.00 77.52 65 LYS G CA 1
ATOM 12289 C C . LYS G 1 67 ? 47.545 42.179 107.623 1.00 73.48 65 LYS G C 1
ATOM 12290 O O . LYS G 1 67 ? 46.497 42.817 107.426 1.00 61.85 65 LYS G O 1
ATOM 12296 N N . TYR G 1 68 ? 47.608 41.022 108.303 1.00 70.08 66 TYR G N 1
ATOM 12297 C CA . TYR G 1 68 ? 46.563 40.417 109.166 1.00 63.17 66 TYR G CA 1
ATOM 12298 C C . TYR G 1 68 ? 47.246 39.348 110.035 1.00 67.24 66 TYR G C 1
ATOM 12299 O O . TYR G 1 68 ? 48.171 38.681 109.538 1.00 65.22 66 TYR G O 1
ATOM 12308 N N . ASP G 1 69 ? 46.824 39.148 111.290 1.00 58.95 67 ASP G N 1
ATOM 12309 C CA . ASP G 1 69 ? 47.451 38.075 112.103 1.00 69.45 67 ASP G CA 1
ATOM 12310 C C . ASP G 1 69 ? 46.768 36.720 111.917 1.00 75.35 67 ASP G C 1
ATOM 12311 O O . ASP G 1 69 ? 47.280 35.706 112.412 1.00 63.51 67 ASP G O 1
ATOM 12316 N N . LEU G 1 70 ? 45.637 36.717 111.199 1.00 78.17 68 LEU G N 1
ATOM 12317 C CA . LEU G 1 70 ? 44.839 35.508 110.982 1.00 65.62 68 LEU G CA 1
ATOM 12318 C C . LEU G 1 70 ? 43.985 35.476 109.715 1.00 60.67 68 LEU G C 1
ATOM 12319 O O . LEU G 1 70 ? 43.230 36.410 109.391 1.00 48.86 68 LEU G O 1
ATOM 12324 N N . GLY G 1 71 ? 44.102 34.339 109.034 1.00 60.41 69 GLY G N 1
ATOM 12325 C CA . GLY G 1 71 ? 43.123 33.911 108.039 1.00 63.40 69 GLY G CA 1
ATOM 12326 C C . GLY G 1 71 ? 42.320 32.651 108.362 1.00 55.60 69 GLY G C 1
ATOM 12327 O O . GLY G 1 71 ? 42.811 31.657 108.914 1.00 56.22 69 GLY G O 1
ATOM 12328 N N . PHE G 1 72 ? 41.057 32.673 107.965 1.00 58.21 70 PHE G N 1
ATOM 12329 C CA . PHE G 1 72 ? 40.239 31.471 108.005 1.00 54.70 70 PHE G CA 1
ATOM 12330 C C . PHE G 1 72 ? 39.824 31.122 106.584 1.00 50.88 70 PHE G C 1
ATOM 12331 O O . PHE G 1 72 ? 39.501 32.000 105.761 1.00 41.84 70 PHE G O 1
ATOM 12339 N N . SER G 1 73 ? 39.837 29.825 106.298 1.00 51.73 71 SER G N 1
ATOM 12340 C CA . SER G 1 73 ? 38.971 29.350 105.215 1.00 49.87 71 SER G CA 1
ATOM 12341 C C . SER G 1 73 ? 37.803 28.491 105.653 1.00 44.14 71 SER G C 1
ATOM 12342 O O . SER G 1 73 ? 37.930 27.518 106.418 1.00 41.64 71 SER G O 1
ATOM 12345 N N . CYS G 1 74 ? 36.664 28.810 105.060 1.00 42.18 72 CYS G N 1
ATOM 12346 C CA . CYS G 1 74 ? 35.540 27.885 105.131 1.00 44.38 72 CYS G CA 1
ATOM 12347 C C . CYS G 1 74 ? 34.669 27.963 103.859 1.00 43.92 72 CYS G C 1
ATOM 12348 O O . CYS G 1 74 ? 34.229 29.030 103.444 1.00 41.22 72 CYS G O 1
ATOM 12351 N N . HIS G 1 75 ? 34.422 26.819 103.241 1.00 43.99 73 HIS G N 1
ATOM 12352 C CA . HIS G 1 75 ? 33.624 26.770 102.015 1.00 48.90 73 HIS G CA 1
ATOM 12353 C C . HIS G 1 75 ? 34.101 27.774 100.948 1.00 41.11 73 HIS G C 1
ATOM 12354 O O . HIS G 1 75 ? 33.326 28.495 100.330 1.00 44.50 73 HIS G O 1
ATOM 12361 N N . SER G 1 76 ? 35.411 27.777 100.718 1.00 50.28 74 SER G N 1
ATOM 12362 C CA . SER G 1 76 ? 36.066 28.755 99.860 1.00 55.05 74 SER G CA 1
ATOM 12363 C C . SER G 1 76 ? 36.338 28.038 98.576 1.00 57.48 74 SER G C 1
ATOM 12364 O O . SER G 1 76 ? 36.848 26.915 98.627 1.00 53.13 74 SER G O 1
ATOM 12367 N N . LYS G 1 77 ? 36.051 28.697 97.458 1.00 61.94 75 LYS G N 1
ATOM 12368 C CA . LYS G 1 77 ? 36.245 28.106 96.124 1.00 66.58 75 LYS G CA 1
ATOM 12369 C C . LYS G 1 77 ? 37.686 28.165 95.643 1.00 69.52 75 LYS G C 1
ATOM 12370 O O . LYS G 1 77 ? 37.977 27.639 94.573 1.00 64.65 75 LYS G O 1
ATOM 12376 N N . GLN G 1 78 ? 38.559 28.833 96.399 1.00 78.62 76 GLN G N 1
ATOM 12377 C CA . GLN G 1 78 ? 39.968 29.030 96.021 1.00 70.69 76 GLN G CA 1
ATOM 12378 C C . GLN G 1 78 ? 40.887 28.761 97.197 1.00 58.72 76 GLN G C 1
ATOM 12379 O O . GLN G 1 78 ? 40.505 28.961 98.351 1.00 56.35 76 GLN G O 1
ATOM 12385 N N . LEU G 1 79 ? 42.093 28.318 96.858 1.00 60.36 77 LEU G N 1
ATOM 12386 C CA . LEU G 1 79 ? 43.127 27.943 97.813 1.00 67.41 77 LEU G CA 1
ATOM 12387 C C . LEU G 1 79 ? 44.125 29.040 98.130 1.00 67.13 77 LEU G C 1
ATOM 12388 O O . LEU G 1 79 ? 44.536 29.839 97.279 1.00 65.90 77 LEU G O 1
ATOM 12393 N N . PHE G 1 80 ? 44.539 29.026 99.385 1.00 61.96 78 PHE G N 1
ATOM 12394 C CA . PHE G 1 80 ? 45.552 29.947 99.843 1.00 64.70 78 PHE G CA 1
ATOM 12395 C C . PHE G 1 80 ? 46.881 29.510 99.222 1.00 63.47 78 PHE G C 1
ATOM 12396 O O . PHE G 1 80 ? 47.311 28.361 99.453 1.00 57.93 78 PHE G O 1
ATOM 12404 N N . PRO G 1 81 ? 47.544 30.435 98.489 1.00 64.72 79 PRO G N 1
ATOM 12405 C CA . PRO G 1 81 ? 48.874 30.190 97.919 1.00 59.52 79 PRO G CA 1
ATOM 12406 C C . PRO G 1 81 ? 49.778 29.948 99.094 1.00 53.07 79 PRO G C 1
ATOM 12407 O O . PRO G 1 81 ? 49.564 30.594 100.119 1.00 55.04 79 PRO G O 1
ATOM 12411 N N . ALA G 1 82 ? 50.720 29.016 98.975 1.00 49.13 80 ALA G N 1
ATOM 12412 C CA . ALA G 1 82 ? 51.435 28.518 100.148 1.00 57.97 80 ALA G CA 1
ATOM 12413 C C . ALA G 1 82 ? 52.427 29.526 100.752 1.00 62.17 80 ALA G C 1
ATOM 12414 O O . ALA G 1 82 ? 52.805 29.387 101.924 1.00 68.71 80 ALA G O 1
ATOM 12416 N N . LYS G 1 83 ? 52.786 30.567 99.993 1.00 63.71 81 LYS G N 1
ATOM 12417 C CA . LYS G 1 83 ? 53.456 31.743 100.565 1.00 66.54 81 LYS G CA 1
ATOM 12418 C C . LYS G 1 83 ? 52.682 32.399 101.716 1.00 70.79 81 LYS G C 1
ATOM 12419 O O . LYS G 1 83 ? 53.242 32.622 102.785 1.00 70.13 81 LYS G O 1
ATOM 12425 N N . LEU G 1 84 ? 51.397 32.673 101.511 1.00 77.25 82 LEU G N 1
ATOM 12426 C CA . LEU G 1 84 ? 50.498 33.136 102.580 1.00 75.27 82 LEU G CA 1
ATOM 12427 C C . LEU G 1 84 ? 50.305 32.102 103.690 1.00 61.93 82 LEU G C 1
ATOM 12428 O O . LEU G 1 84 ? 50.232 32.454 104.856 1.00 49.40 82 LEU G O 1
ATOM 12433 N N . VAL G 1 85 ? 50.233 30.828 103.326 1.00 58.49 83 VAL G N 1
ATOM 12434 C CA . VAL G 1 85 ? 49.990 29.759 104.294 1.00 65.82 83 VAL G CA 1
ATOM 12435 C C . VAL G 1 85 ? 51.153 29.618 105.255 1.00 61.49 83 VAL G C 1
ATOM 12436 O O . VAL G 1 85 ? 50.947 29.604 106.457 1.00 61.74 83 VAL G O 1
ATOM 12440 N N . ASN G 1 86 ? 52.371 29.496 104.737 1.00 75.99 84 ASN G N 1
ATOM 12441 C CA . ASN G 1 86 ? 53.533 29.173 105.585 1.00 71.41 84 ASN G CA 1
ATOM 12442 C C . ASN G 1 86 ? 53.898 30.312 106.540 1.00 71.99 84 ASN G C 1
ATOM 12443 O O . ASN G 1 86 ? 54.667 30.113 107.486 1.00 62.59 84 ASN G O 1
ATOM 12448 N N . SER G 1 87 ? 53.325 31.488 106.267 1.00 70.22 85 SER G N 1
ATOM 12449 C CA . SER G 1 87 ? 53.598 32.730 106.980 1.00 72.27 85 SER G CA 1
ATOM 12450 C C . SER G 1 87 ? 52.658 32.917 108.168 1.00 84.92 85 SER G C 1
ATOM 12451 O O . SER G 1 87 ? 53.045 32.741 109.333 1.00 79.89 85 SER G O 1
ATOM 12454 N N . VAL G 1 88 ? 51.412 33.251 107.822 1.00 82.98 86 VAL G N 1
ATOM 12455 C CA . VAL G 1 88 ? 50.379 33.706 108.750 1.00 79.09 86 VAL G CA 1
ATOM 12456 C C . VAL G 1 88 ? 49.466 32.515 109.097 1.00 75.71 86 VAL G C 1
ATOM 12457 O O . VAL G 1 88 ? 49.187 31.699 108.210 1.00 72.67 86 VAL G O 1
ATOM 12461 N N . LEU G 1 89 ? 49.037 32.405 110.365 1.00 72.73 87 LEU G N 1
ATOM 12462 C CA . LEU G 1 89 ? 48.159 31.313 110.849 1.00 66.87 87 LEU G CA 1
ATOM 12463 C C . LEU G 1 89 ? 46.838 31.352 110.109 1.00 64.78 87 LEU G C 1
ATOM 12464 O O . LEU G 1 89 ? 46.050 32.316 110.153 1.00 54.96 87 LEU G O 1
ATOM 12469 N N . CYS G 1 90 ? 46.683 30.279 109.349 1.00 69.48 88 CYS G N 1
ATOM 12470 C CA . CYS G 1 90 ? 45.643 30.174 108.360 1.00 66.24 88 CYS G CA 1
ATOM 12471 C C . CYS G 1 90 ? 44.928 28.883 108.779 1.00 63.52 88 CYS G C 1
ATOM 12472 O O . CYS G 1 90 ? 45.545 27.811 108.949 1.00 56.18 88 CYS G O 1
ATOM 12475 N N . ILE G 1 91 ? 43.631 29.031 109.042 1.00 62.67 89 ILE G N 1
ATOM 12476 C CA . ILE G 1 91 ? 42.841 27.915 109.566 1.00 60.96 89 ILE G CA 1
ATOM 12477 C C . ILE G 1 91 ? 41.688 27.546 108.635 1.00 53.38 89 ILE G C 1
ATOM 12478 O O . ILE G 1 91 ? 41.086 28.407 107.959 1.00 45.57 89 ILE G O 1
ATOM 12483 N N . ASN G 1 92 ? 41.469 26.231 108.580 1.00 56.56 90 ASN G N 1
ATOM 12484 C CA . ASN G 1 92 ? 40.483 25.628 107.679 1.00 60.13 90 ASN G CA 1
ATOM 12485 C C . ASN G 1 92 ? 39.386 24.941 108.479 1.00 52.79 90 ASN G C 1
ATOM 12486 O O . ASN G 1 92 ? 39.656 24.106 109.367 1.00 39.86 90 ASN G O 1
ATOM 12491 N N . ILE G 1 93 ? 38.168 25.384 108.166 1.00 48.65 91 ILE G N 1
ATOM 12492 C CA . ILE G 1 93 ? 36.964 24.695 108.612 1.00 57.88 91 ILE G CA 1
ATOM 12493 C C . ILE G 1 93 ? 36.361 23.949 107.409 1.00 47.06 91 ILE G C 1
ATOM 12494 O O . ILE G 1 93 ? 35.798 24.532 106.471 1.00 39.09 91 ILE G O 1
ATOM 12499 N N . HIS G 1 94 ? 36.567 22.639 107.485 1.00 42.66 92 HIS G N 1
ATOM 12500 C CA . HIS G 1 94 ? 36.334 21.707 106.403 1.00 42.06 92 HIS G CA 1
ATOM 12501 C C . HIS G 1 94 ? 35.165 20.800 106.758 1.00 37.71 92 HIS G C 1
ATOM 12502 O O . HIS G 1 94 ? 35.151 20.217 107.872 1.00 34.33 92 HIS G O 1
ATOM 12509 N N . PRO G 1 95 ? 34.250 20.623 105.785 1.00 34.18 93 PRO G N 1
ATOM 12510 C CA . PRO G 1 95 ? 33.138 19.688 105.838 1.00 39.98 93 PRO G CA 1
ATOM 12511 C C . PRO G 1 95 ? 33.479 18.225 105.552 1.00 38.74 93 PRO G C 1
ATOM 12512 O O . PRO G 1 95 ? 32.773 17.566 104.802 1.00 36.81 93 PRO G O 1
ATOM 12516 N N . GLY G 1 96 ? 34.485 17.704 106.236 1.00 36.33 94 GLY G N 1
ATOM 12517 C CA . GLY G 1 96 ? 34.851 16.302 106.169 1.00 35.36 94 GLY G CA 1
ATOM 12518 C C . GLY G 1 96 ? 35.636 16.000 107.425 1.00 38.50 94 GLY G C 1
ATOM 12519 O O . GLY G 1 96 ? 35.972 16.941 108.130 1.00 37.94 94 GLY G O 1
ATOM 12520 N N . LEU G 1 97 ? 35.869 14.719 107.723 1.00 38.45 95 LEU G N 1
ATOM 12521 C CA . LEU G 1 97 ? 36.488 14.294 108.976 1.00 36.17 95 LEU G CA 1
ATOM 12522 C C . LEU G 1 97 ? 37.814 13.685 108.593 1.00 35.16 95 LEU G C 1
ATOM 12523 O O . LEU G 1 97 ? 37.910 12.491 108.342 1.00 35.84 95 LEU G O 1
ATOM 12528 N N . ASN G 1 98 ? 38.832 14.536 108.595 1.00 42.27 96 ASN G N 1
ATOM 12529 C CA . ASN G 1 98 ? 40.197 14.187 108.229 1.00 39.20 96 ASN G CA 1
ATOM 12530 C C . ASN G 1 98 ? 40.788 13.055 109.065 1.00 37.75 96 ASN G C 1
ATOM 12531 O O . ASN G 1 98 ? 40.498 12.889 110.252 1.00 40.01 96 ASN G O 1
ATOM 12536 N N . PRO G 1 99 ? 41.576 12.213 108.401 1.00 36.02 97 PRO G N 1
ATOM 12537 C CA . PRO G 1 99 ? 42.019 12.335 107.007 1.00 41.08 97 PRO G CA 1
ATOM 12538 C C . PRO G 1 99 ? 41.089 11.668 105.920 1.00 43.95 97 PRO G C 1
ATOM 12539 O O . PRO G 1 99 ? 41.441 11.560 104.730 1.00 41.30 97 PRO G O 1
ATOM 12543 N N . TYR G 1 100 ? 39.878 11.278 106.290 1.00 46.06 98 TYR G N 1
ATOM 12544 C CA . TYR G 1 100 ? 39.015 10.531 105.358 1.00 41.16 98 TYR G CA 1
ATOM 12545 C C . TYR G 1 100 ? 38.287 11.425 104.355 1.00 40.81 98 TYR G C 1
ATOM 12546 O O . TYR G 1 100 ? 37.696 12.449 104.672 1.00 39.26 98 TYR G O 1
ATOM 12555 N N . ASN G 1 101 ? 38.375 11.003 103.107 1.00 42.50 99 ASN G N 1
ATOM 12556 C CA . ASN G 1 101 ? 37.675 11.625 102.002 1.00 44.50 99 ASN G CA 1
ATOM 12557 C C . ASN G 1 101 ? 38.047 13.085 101.920 1.00 48.62 99 ASN G C 1
ATOM 12558 O O . ASN G 1 101 ? 37.209 13.959 101.681 1.00 42.38 99 ASN G O 1
ATOM 12563 N N . ARG G 1 102 ? 39.338 13.347 102.088 1.00 44.31 100 ARG G N 1
ATOM 12564 C CA . ARG G 1 102 ? 39.776 14.696 101.828 1.00 43.42 100 ARG G CA 1
ATOM 12565 C C . ARG G 1 102 ? 39.402 15.017 100.386 1.00 40.20 100 ARG G C 1
ATOM 12566 O O . ARG G 1 102 ? 39.231 14.122 99.566 1.00 32.96 100 ARG G O 1
ATOM 12574 N N . GLY G 1 103 ? 39.342 16.304 100.089 1.00 42.26 101 GLY G N 1
ATOM 12575 C CA . GLY G 1 103 ? 39.034 16.817 98.759 1.00 42.80 101 GLY G CA 1
ATOM 12576 C C . GLY G 1 103 ? 37.569 17.190 98.647 1.00 49.11 101 GLY G C 1
ATOM 12577 O O . GLY G 1 103 ? 36.952 17.563 99.641 1.00 43.97 101 GLY G O 1
ATOM 12578 N N . TRP G 1 104 ? 37.052 17.040 97.426 1.00 45.25 102 TRP G N 1
ATOM 12579 C CA . TRP G 1 104 ? 35.681 17.343 96.985 1.00 45.00 102 TRP G CA 1
ATOM 12580 C C . TRP G 1 104 ? 34.539 16.428 97.506 1.00 38.12 102 TRP G C 1
ATOM 12581 O O . TRP G 1 104 ? 34.646 15.209 97.596 1.00 38.31 102 TRP G O 1
ATOM 12592 N N . PHE G 1 105 ? 33.471 17.071 97.966 1.00 39.54 103 PHE G N 1
ATOM 12593 C CA . PHE G 1 105 ? 32.186 16.418 98.234 1.00 35.87 103 PHE G CA 1
ATOM 12594 C C . PHE G 1 105 ? 32.312 15.274 99.153 1.00 29.69 103 PHE G C 1
ATOM 12595 O O . PHE G 1 105 ? 31.785 14.223 98.877 1.00 30.30 103 PHE G O 1
ATOM 12603 N N . PRO G 1 106 ? 32.931 15.508 100.315 1.00 30.19 104 PRO G N 1
ATOM 12604 C CA . PRO G 1 106 ? 33.236 14.339 101.160 1.00 27.24 104 PRO G CA 1
ATOM 12605 C C . PRO G 1 106 ? 32.034 13.530 101.595 1.00 25.27 104 PRO G C 1
ATOM 12606 O O . PRO G 1 106 ? 32.161 12.311 101.761 1.00 23.38 104 PRO G O 1
ATOM 12610 N N . GLN G 1 107 ? 30.915 14.199 101.893 1.00 24.35 105 GLN G N 1
ATOM 12611 C CA . GLN G 1 107 ? 29.735 13.434 102.319 1.00 28.23 105 GLN G CA 1
ATOM 12612 C C . GLN G 1 107 ? 29.247 12.434 101.235 1.00 24.79 105 GLN G C 1
ATOM 12613 O O . GLN G 1 107 ? 28.850 11.295 101.549 1.00 27.01 105 GLN G O 1
ATOM 12619 N N . VAL G 1 108 ? 29.389 12.812 99.960 1.00 30.38 106 VAL G N 1
ATOM 12620 C CA . VAL G 1 108 ? 28.932 11.964 98.862 1.00 24.86 106 VAL G CA 1
ATOM 12621 C C . VAL G 1 108 ? 29.708 10.673 98.929 1.00 27.07 106 VAL G C 1
ATOM 12622 O O . VAL G 1 108 ? 29.113 9.607 99.029 1.00 24.88 106 VAL G O 1
ATOM 12626 N N . PHE G 1 109 ? 31.036 10.790 98.948 1.00 30.65 107 PHE G N 1
ATOM 12627 C CA . PHE G 1 109 ? 31.944 9.643 98.974 1.00 27.57 107 PHE G CA 1
ATOM 12628 C C . PHE G 1 109 ? 31.781 8.897 100.269 1.00 28.09 107 PHE G C 1
ATOM 12629 O O . PHE G 1 109 ? 31.834 7.684 100.304 1.00 33.60 107 PHE G O 1
ATOM 12637 N N . SER G 1 110 ? 31.555 9.593 101.382 1.00 31.64 108 SER G N 1
ATOM 12638 C CA . SER G 1 110 ? 31.344 8.801 102.591 1.00 29.86 108 SER G CA 1
ATOM 12639 C C . SER G 1 110 ? 30.091 7.881 102.534 1.00 30.16 108 SER G C 1
ATOM 12640 O O . SER G 1 110 ? 30.058 6.747 103.033 1.00 27.85 108 SER G O 1
ATOM 12643 N N . ILE G 1 111 ? 29.007 8.398 101.959 1.00 28.83 109 ILE G N 1
ATOM 12644 C CA . ILE G 1 111 ? 27.720 7.652 101.956 1.00 26.18 109 ILE G CA 1
ATOM 12645 C C . ILE G 1 111 ? 27.925 6.365 101.188 1.00 24.29 109 ILE G C 1
ATOM 12646 O O . ILE G 1 111 ? 27.367 5.325 101.543 1.00 27.46 109 ILE G O 1
ATOM 12651 N N . ILE G 1 112 ? 28.731 6.481 100.143 1.00 23.57 110 ILE G N 1
ATOM 12652 C CA . ILE G 1 112 ? 29.122 5.342 99.333 1.00 30.15 110 ILE G CA 1
ATOM 12653 C C . ILE G 1 112 ? 30.221 4.446 99.931 1.00 32.12 110 ILE G C 1
ATOM 12654 O O . ILE G 1 112 ? 30.011 3.250 100.127 1.00 32.23 110 ILE G O 1
ATOM 12659 N N . ASN G 1 113 ? 31.402 4.994 100.219 1.00 33.82 111 ASN G N 1
ATOM 12660 C CA . ASN G 1 113 ? 32.459 4.090 100.702 1.00 35.39 111 ASN G CA 1
ATOM 12661 C C . ASN G 1 113 ? 32.505 3.910 102.212 1.00 33.80 111 ASN G C 1
ATOM 12662 O O . ASN G 1 113 ? 33.477 3.394 102.713 1.00 48.65 111 ASN G O 1
ATOM 12667 N N . LYS G 1 114 ? 31.462 4.270 102.957 1.00 41.88 112 LYS G N 1
ATOM 12668 C CA . LYS G 1 114 ? 31.431 4.154 104.441 1.00 35.43 112 LYS G CA 1
ATOM 12669 C C . LYS G 1 114 ? 32.694 4.589 105.233 1.00 34.33 112 LYS G C 1
ATOM 12670 O O . LYS G 1 114 ? 32.795 4.276 106.414 1.00 32.59 112 LYS G O 1
ATOM 12676 N N . LEU G 1 115 ? 33.613 5.358 104.662 1.00 33.06 113 LEU G N 1
ATOM 12677 C CA . LEU G 1 115 ? 34.550 6.108 105.530 1.00 34.19 113 LEU G CA 1
ATOM 12678 C C . LEU G 1 115 ? 33.832 7.203 106.313 1.00 33.00 113 LEU G C 1
ATOM 12679 O O . LEU G 1 115 ? 32.881 7.834 105.803 1.00 37.71 113 LEU G O 1
ATOM 12684 N N . PRO G 1 116 ? 34.335 7.504 107.515 1.00 34.48 114 PRO G N 1
ATOM 12685 C CA . PRO G 1 116 ? 33.650 8.430 108.416 1.00 30.83 114 PRO G CA 1
ATOM 12686 C C . PRO G 1 116 ? 33.471 9.798 107.802 1.00 35.95 114 PRO G C 1
ATOM 12687 O O . PRO G 1 116 ? 34.239 10.296 106.937 1.00 32.87 114 PRO G O 1
ATOM 12691 N N . ILE G 1 117 ? 32.397 10.407 108.268 1.00 32.93 115 ILE G N 1
ATOM 12692 C CA . ILE G 1 117 ? 32.097 11.707 107.764 1.00 33.34 115 ILE G CA 1
ATOM 12693 C C . ILE G 1 117 ? 31.935 12.595 108.972 1.00 25.08 115 ILE G C 1
ATOM 12694 O O . ILE G 1 117 ? 31.458 12.200 110.025 1.00 32.41 115 ILE G O 1
ATOM 12699 N N . GLY G 1 118 ? 32.266 13.846 108.768 1.00 32.42 116 GLY G N 1
ATOM 12700 C CA . GLY G 1 118 ? 32.017 14.869 109.787 1.00 36.56 116 GLY G CA 1
ATOM 12701 C C . GLY G 1 118 ? 32.683 16.185 109.410 1.00 33.03 116 GLY G C 1
ATOM 12702 O O . GLY G 1 118 ? 32.817 16.516 108.226 1.00 33.77 116 GLY G O 1
ATOM 12703 N N . ALA G 1 119 ? 33.059 16.949 110.443 1.00 36.05 117 ALA G N 1
ATOM 12704 C CA . ALA G 1 119 ? 33.622 18.298 110.290 1.00 32.59 117 ALA G CA 1
ATOM 12705 C C . ALA G 1 119 ? 34.948 18.421 111.051 1.00 31.17 117 ALA G C 1
ATOM 12706 O O . ALA G 1 119 ? 35.164 17.755 112.065 1.00 29.86 117 ALA G O 1
ATOM 12708 N N . THR G 1 120 ? 35.822 19.250 110.505 1.00 33.80 118 THR G N 1
ATOM 12709 C CA . THR G 1 120 ? 37.210 19.250 110.891 1.00 38.50 118 THR G CA 1
ATOM 12710 C C . THR G 1 120 ? 37.674 20.689 110.815 1.00 38.24 118 THR G C 1
ATOM 12711 O O . THR G 1 120 ? 37.376 21.423 109.864 1.00 40.95 118 THR G O 1
ATOM 12715 N N . ILE G 1 121 ? 38.337 21.081 111.899 1.00 39.91 119 ILE G N 1
ATOM 12716 C CA . ILE G 1 121 ? 38.986 22.384 111.993 1.00 44.41 119 ILE G CA 1
ATOM 12717 C C . ILE G 1 121 ? 40.486 22.117 112.126 1.00 43.43 119 ILE G C 1
ATOM 12718 O O . ILE G 1 121 ? 40.934 21.397 113.028 1.00 44.46 119 ILE G O 1
ATOM 12723 N N . HIS G 1 122 ? 41.259 22.608 111.164 1.00 46.51 120 HIS G N 1
ATOM 12724 C CA . HIS G 1 122 ? 42.690 22.303 111.167 1.00 49.58 120 HIS G CA 1
ATOM 12725 C C . HIS G 1 122 ? 43.513 23.466 110.608 1.00 46.86 120 HIS G C 1
ATOM 12726 O O . HIS G 1 122 ? 42.991 24.341 109.887 1.00 43.92 120 HIS G O 1
ATOM 12733 N N . VAL G 1 123 ? 44.812 23.442 110.921 1.00 51.25 121 VAL G N 1
ATOM 12734 C CA . VAL G 1 123 ? 45.768 24.425 110.360 1.00 53.34 121 VAL G CA 1
ATOM 12735 C C . VAL G 1 123 ? 46.068 24.127 108.902 1.00 55.30 121 VAL G C 1
ATOM 12736 O O . VAL G 1 123 ? 46.268 22.966 108.555 1.00 56.32 121 VAL G O 1
ATOM 12740 N N . MET G 1 124 ? 46.175 25.151 108.061 1.00 56.92 122 MET G N 1
ATOM 12741 C CA . MET G 1 124 ? 46.470 24.892 106.653 1.00 59.68 122 MET G CA 1
ATOM 12742 C C . MET G 1 124 ? 47.941 24.532 106.322 1.00 71.70 122 MET G C 1
ATOM 12743 O O . MET G 1 124 ? 48.875 25.255 106.668 1.00 68.92 122 MET G O 1
ATOM 12748 N N . ASP G 1 125 ? 48.128 23.405 105.635 1.00 76.68 123 ASP G N 1
ATOM 12749 C CA . ASP G 1 125 ? 49.408 23.004 105.025 1.00 74.42 123 ASP G CA 1
ATOM 12750 C C . ASP G 1 125 ? 49.709 23.655 103.675 1.00 76.18 123 ASP G C 1
ATOM 12751 O O . ASP G 1 125 ? 48.972 24.510 103.177 1.00 70.03 123 ASP G O 1
ATOM 12756 N N . GLU G 1 126 ? 50.829 23.220 103.100 1.00 81.08 124 GLU G N 1
ATOM 12757 C CA . GLU G 1 126 ? 51.047 23.268 101.661 1.00 83.09 124 GLU G CA 1
ATOM 12758 C C . GLU G 1 126 ? 50.086 22.266 100.998 1.00 75.90 124 GLU G C 1
ATOM 12759 O O . GLU G 1 126 ? 49.669 22.472 99.867 1.00 63.70 124 GLU G O 1
ATOM 12765 N N . GLU G 1 127 ? 49.787 21.164 101.685 1.00 66.41 125 GLU G N 1
ATOM 12766 C CA . GLU G 1 127 ? 48.848 20.146 101.222 1.00 68.68 125 GLU G CA 1
ATOM 12767 C C . GLU G 1 127 ? 47.391 20.537 101.484 1.00 70.68 125 GLU G C 1
ATOM 12768 O O . GLU G 1 127 ? 47.122 21.610 102.031 1.00 64.82 125 GLU G O 1
ATOM 12774 N N . ILE G 1 128 ? 46.462 19.668 101.079 1.00 65.77 126 ILE G N 1
ATOM 12775 C CA . ILE G 1 128 ? 45.030 20.007 100.995 1.00 53.05 126 ILE G CA 1
ATOM 12776 C C . ILE G 1 128 ? 44.254 19.175 101.997 1.00 47.04 126 ILE G C 1
ATOM 12777 O O . ILE G 1 128 ? 44.352 17.950 101.984 1.00 41.65 126 ILE G O 1
ATOM 12782 N N . ASP G 1 129 ? 43.486 19.850 102.852 1.00 52.03 127 ASP G N 1
ATOM 12783 C CA . ASP G 1 129 ? 42.770 19.181 103.942 1.00 52.53 127 ASP G CA 1
ATOM 12784 C C . ASP G 1 129 ? 43.760 18.214 104.582 1.00 51.64 127 ASP G C 1
ATOM 12785 O O . ASP G 1 129 ? 43.458 17.031 104.791 1.00 48.30 127 ASP G O 1
ATOM 12790 N N . HIS G 1 130 ? 44.946 18.763 104.894 1.00 62.28 128 HIS G N 1
ATOM 12791 C CA . HIS G 1 130 ? 46.132 18.002 105.332 1.00 65.30 128 HIS G CA 1
ATOM 12792 C C . HIS G 1 130 ? 46.753 18.377 106.681 1.00 54.68 128 HIS G C 1
ATOM 12793 O O . HIS G 1 130 ? 47.288 17.499 107.365 1.00 47.43 128 HIS G O 1
ATOM 12800 N N . GLY G 1 131 ? 46.737 19.656 107.036 1.00 53.32 129 GLY G N 1
ATOM 12801 C CA . GLY G 1 131 ? 47.484 20.106 108.217 1.00 65.30 129 GLY G CA 1
ATOM 12802 C C . GLY G 1 131 ? 47.222 19.462 109.575 1.00 68.49 129 GLY G C 1
ATOM 12803 O O . GLY G 1 131 ? 46.827 18.292 109.703 1.00 63.34 129 GLY G O 1
ATOM 12804 N N . ASP G 1 132 ? 47.482 20.235 110.625 1.00 72.09 130 ASP G N 1
ATOM 12805 C CA . ASP G 1 132 ? 47.167 19.764 111.973 1.00 68.73 130 ASP G CA 1
ATOM 12806 C C . ASP G 1 132 ? 45.735 20.170 112.397 1.00 53.48 130 ASP G C 1
ATOM 12807 O O . ASP G 1 132 ? 45.241 21.300 112.160 1.00 47.05 130 ASP G O 1
ATOM 12812 N N . ILE G 1 133 ? 45.118 19.190 113.052 1.00 47.24 131 ILE G N 1
ATOM 12813 C CA . ILE G 1 133 ? 43.749 19.241 113.573 1.00 54.55 131 ILE G CA 1
ATOM 12814 C C . ILE G 1 133 ? 43.652 19.865 114.967 1.00 50.26 131 ILE G C 1
ATOM 12815 O O . ILE G 1 133 ? 44.074 19.286 115.984 1.00 55.67 131 ILE G O 1
ATOM 12820 N N . ILE G 1 134 ? 43.053 21.045 114.992 1.00 48.84 132 ILE G N 1
ATOM 12821 C CA . ILE G 1 134 ? 42.584 21.667 116.220 1.00 44.75 132 ILE G CA 1
ATOM 12822 C C . ILE G 1 134 ? 41.465 20.825 116.834 1.00 47.35 132 ILE G C 1
ATOM 12823 O O . ILE G 1 134 ? 41.675 20.178 117.839 1.00 45.12 132 ILE G O 1
ATOM 12828 N N . ILE G 1 135 ? 40.300 20.742 116.189 1.00 44.03 133 ILE G N 1
ATOM 12829 C CA . ILE G 1 135 ? 39.253 19.844 116.686 1.00 41.53 133 ILE G CA 1
ATOM 12830 C C . ILE G 1 135 ? 38.439 19.348 115.482 1.00 34.54 133 ILE G C 1
ATOM 12831 O O . ILE G 1 135 ? 38.379 20.010 114.452 1.00 39.12 133 ILE G O 1
ATOM 12836 N N . GLN G 1 136 ? 37.755 18.230 115.649 1.00 32.40 134 GLN G N 1
ATOM 12837 C CA . GLN G 1 136 ? 36.968 17.680 114.546 1.00 35.87 134 GLN G CA 1
ATOM 12838 C C . GLN G 1 136 ? 35.960 16.782 115.209 1.00 36.72 134 GLN G C 1
ATOM 12839 O O . GLN G 1 136 ? 36.174 16.376 116.350 1.00 29.21 134 GLN G O 1
ATOM 12845 N N . GLU G 1 137 ? 34.894 16.413 114.487 1.00 38.09 135 GLU G N 1
ATOM 12846 C CA . GLU G 1 137 ? 33.857 15.577 115.090 1.00 33.93 135 GLU G CA 1
ATOM 12847 C C . GLU G 1 137 ? 32.999 14.855 114.053 1.00 32.56 135 GLU G C 1
ATOM 12848 O O . GLU G 1 137 ? 32.537 15.466 113.091 1.00 31.58 135 GLU G O 1
ATOM 12854 N N . GLU G 1 138 ? 32.786 13.567 114.305 1.00 35.48 136 GLU G N 1
ATOM 12855 C CA . GLU G 1 138 ? 31.984 12.708 113.460 1.00 43.10 136 GLU G CA 1
ATOM 12856 C C . GLU G 1 138 ? 30.472 13.000 113.532 1.00 41.62 136 GLU G C 1
ATOM 12857 O O . GLU G 1 138 ? 29.936 13.332 114.590 1.00 35.73 136 GLU G O 1
ATOM 12863 N N . VAL G 1 139 ? 29.820 12.940 112.371 1.00 36.77 137 VAL G N 1
ATOM 12864 C CA . VAL G 1 139 ? 28.369 12.911 112.298 1.00 32.31 137 VAL G CA 1
ATOM 12865 C C . VAL G 1 139 ? 27.912 11.565 111.747 1.00 29.83 137 VAL G C 1
ATOM 12866 O O . VAL G 1 139 ? 28.636 10.945 110.993 1.00 34.90 137 VAL G O 1
ATOM 12870 N N . GLU G 1 140 ? 26.738 11.105 112.169 1.00 31.09 138 GLU G N 1
ATOM 12871 C CA . GLU G 1 140 ? 26.133 9.886 111.658 1.00 34.15 138 GLU G CA 1
ATOM 12872 C C . GLU G 1 140 ? 25.590 10.139 110.225 1.00 30.23 138 GLU G C 1
ATOM 12873 O O . GLU G 1 140 ? 25.232 11.274 109.854 1.00 30.73 138 GLU G O 1
ATOM 12879 N N . VAL G 1 141 ? 25.654 9.092 109.402 1.00 31.58 139 VAL G N 1
ATOM 12880 C CA . VAL G 1 141 ? 24.901 8.960 108.133 1.00 30.48 139 VAL G CA 1
ATOM 12881 C C . VAL G 1 141 ? 23.758 8.026 108.488 1.00 28.54 139 VAL G C 1
ATOM 12882 O O . VAL G 1 141 ? 23.995 6.848 108.631 1.00 33.27 139 VAL G O 1
ATOM 12886 N N . ASN G 1 142 ? 22.523 8.502 108.602 1.00 30.37 140 ASN G N 1
ATOM 12887 C CA . ASN G 1 142 ? 21.368 7.595 108.706 1.00 29.20 140 ASN G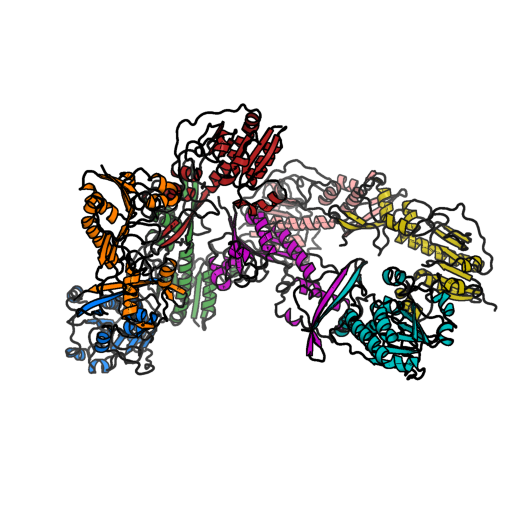 CA 1
ATOM 12888 C C . ASN G 1 142 ? 20.854 7.062 107.358 1.00 28.46 140 ASN G C 1
ATOM 12889 O O . ASN G 1 142 ? 21.165 7.606 106.292 1.00 23.36 140 ASN G O 1
ATOM 12894 N N . SER G 1 143 ? 20.136 5.942 107.413 1.00 29.04 141 SER G N 1
ATOM 12895 C CA . SER G 1 143 ? 19.823 5.190 106.196 1.00 25.94 141 SER G CA 1
ATOM 12896 C C . SER G 1 143 ? 18.859 5.966 105.262 1.00 28.05 141 SER G C 1
ATOM 12897 O O . SER G 1 143 ? 18.839 5.721 104.064 1.00 24.46 141 SER G O 1
ATOM 12900 N N . PHE G 1 144 ? 18.124 6.915 105.825 1.00 27.10 142 PHE G N 1
ATOM 12901 C CA . PHE G 1 144 ? 17.213 7.756 105.076 1.00 26.07 142 PHE G CA 1
ATOM 12902 C C . PHE G 1 144 ? 17.730 9.079 104.597 1.00 26.82 142 PHE G C 1
ATOM 12903 O O . PHE G 1 144 ? 16.983 9.863 104.055 1.00 32.56 142 PHE G O 1
ATOM 12911 N N . GLU G 1 145 ? 19.012 9.349 104.735 1.00 25.34 143 GLU G N 1
ATOM 12912 C CA . GLU G 1 145 ? 19.518 10.630 104.347 1.00 23.78 143 GLU G CA 1
ATOM 12913 C C . GLU G 1 145 ? 20.179 10.552 102.994 1.00 21.03 143 GLU G C 1
ATOM 12914 O O . GLU G 1 145 ? 20.807 9.555 102.608 1.00 19.49 143 GLU G O 1
ATOM 12920 N N . ASN G 1 146 ? 20.155 11.691 102.322 1.00 20.07 144 ASN G N 1
ATOM 12921 C CA . ASN G 1 146 ? 20.863 11.815 101.059 1.00 21.14 144 ASN G CA 1
ATOM 12922 C C . ASN G 1 146 ? 22.045 12.775 101.278 1.00 21.58 144 ASN G C 1
ATOM 12923 O O . ASN G 1 146 ? 22.307 13.199 102.415 1.00 20.80 144 ASN G O 1
ATOM 12928 N N . SER G 1 147 ? 22.705 13.188 100.199 1.00 24.59 145 SER G N 1
ATOM 12929 C CA . SER G 1 147 ? 23.817 14.130 100.276 1.00 28.74 145 SER G CA 1
ATOM 12930 C C . SER G 1 147 ? 23.410 15.455 100.854 1.00 28.72 145 SER G C 1
ATOM 12931 O O . SER G 1 147 ? 24.108 15.987 101.704 1.00 27.34 145 SER G O 1
ATOM 12934 N N . PHE G 1 148 ? 22.298 15.999 100.397 1.00 29.09 146 PHE G N 1
ATOM 12935 C CA . PHE G 1 148 ? 21.851 17.259 100.944 1.00 29.00 146 PHE G CA 1
ATOM 12936 C C . PHE G 1 148 ? 21.699 17.189 102.475 1.00 28.31 146 PHE G C 1
ATOM 12937 O O . PHE G 1 148 ? 22.236 18.023 103.177 1.00 24.81 146 PHE G O 1
ATOM 12945 N N . ASP G 1 149 ? 21.019 16.183 103.009 1.00 28.18 147 ASP G N 1
ATOM 12946 C CA . ASP G 1 149 ? 20.868 16.001 104.466 1.00 27.15 147 ASP G CA 1
ATOM 12947 C C . ASP G 1 149 ? 22.200 15.833 105.239 1.00 27.40 147 ASP G C 1
ATOM 12948 O O . ASP G 1 149 ? 22.353 16.318 106.362 1.00 23.88 147 ASP G O 1
ATOM 12953 N N . VAL G 1 150 ? 23.110 14.996 104.746 1.00 25.29 148 VAL G N 1
ATOM 12954 C CA . VAL G 1 150 ? 24.351 14.827 105.483 1.00 26.28 148 VAL G CA 1
ATOM 12955 C C . VAL G 1 150 ? 25.142 16.151 105.391 1.00 27.70 148 VAL G C 1
ATOM 12956 O O . VAL G 1 150 ? 25.747 16.634 106.358 1.00 25.71 148 VAL G O 1
ATOM 12960 N N . TYR G 1 151 ? 25.120 16.795 104.227 1.00 26.66 149 TYR G N 1
ATOM 12961 C CA . TYR G 1 151 ? 25.817 18.042 104.089 1.00 27.96 149 TYR G CA 1
ATOM 12962 C C . TYR G 1 151 ? 25.276 19.043 105.066 1.00 30.63 149 TYR G C 1
ATOM 12963 O O . TYR G 1 151 ? 26.090 19.773 105.645 1.00 29.27 149 TYR G O 1
ATOM 12972 N N . ALA G 1 152 ? 23.957 19.176 105.168 1.00 27.80 150 ALA G N 1
ATOM 12973 C CA . ALA G 1 152 ? 23.411 20.145 106.156 1.00 33.35 150 ALA G CA 1
ATOM 12974 C C . ALA G 1 152 ? 23.848 19.824 107.598 1.00 29.91 150 ALA G C 1
ATOM 12975 O O . ALA G 1 152 ? 24.305 20.713 108.311 1.00 36.19 150 ALA G O 1
ATOM 12977 N N . LYS G 1 153 ? 23.758 18.566 108.026 1.00 29.91 151 LYS G N 1
ATOM 12978 C CA . LYS G 1 153 ? 24.247 18.174 109.360 1.00 30.97 151 LYS G CA 1
ATOM 12979 C C . LYS G 1 153 ? 25.753 18.474 109.452 1.00 33.12 151 LYS G C 1
ATOM 12980 O O . LYS G 1 153 ? 26.233 18.909 110.459 1.00 27.07 151 LYS G O 1
ATOM 12986 N N . VAL G 1 154 ? 26.518 18.304 108.382 1.00 36.00 152 VAL G N 1
ATOM 12987 C CA . VAL G 1 154 ? 27.933 18.560 108.510 1.00 35.33 152 VAL G CA 1
ATOM 12988 C C . VAL G 1 154 ? 28.204 20.054 108.669 1.00 39.97 152 VAL G C 1
ATOM 12989 O O . VAL G 1 154 ? 28.949 20.447 109.553 1.00 34.83 152 VAL G O 1
ATOM 12993 N N . GLN G 1 155 ? 27.605 20.871 107.814 1.00 35.83 153 GLN G N 1
ATOM 12994 C CA . GLN G 1 155 ? 27.750 22.310 107.902 1.00 34.01 153 GLN G CA 1
ATOM 12995 C C . GLN G 1 155 ? 27.404 22.858 109.305 1.00 39.46 153 GLN G C 1
ATOM 12996 O O . GLN G 1 155 ? 28.006 23.833 109.781 1.00 31.50 153 GLN G O 1
ATOM 13002 N N . LYS G 1 156 ? 26.467 22.232 109.997 1.00 35.68 154 LYS G N 1
ATOM 13003 C CA . LYS G 1 156 ? 26.119 22.676 111.343 1.00 35.52 154 LYS G CA 1
ATOM 13004 C C . LYS G 1 156 ? 27.132 22.215 112.382 1.00 36.10 154 LYS G C 1
ATOM 13005 O O . LYS G 1 156 ? 27.292 22.821 113.444 1.00 33.88 154 LYS G O 1
ATOM 13011 N N . LYS G 1 157 ? 27.765 21.079 112.137 1.00 32.10 155 LYS G N 1
ATOM 13012 C CA . LYS G 1 157 ? 28.873 20.711 112.995 1.00 34.59 155 LYS G CA 1
ATOM 13013 C C . LYS G 1 157 ? 29.986 21.748 112.790 1.00 35.13 155 LYS G C 1
ATOM 13014 O O . LYS G 1 157 ? 30.589 22.194 113.763 1.00 33.58 155 LYS G O 1
ATOM 13020 N N . GLU G 1 158 ? 30.252 22.160 111.550 1.00 32.04 156 GLU G N 1
ATOM 13021 C CA . GLU G 1 158 ? 31.268 23.175 111.297 1.00 34.47 156 GLU G CA 1
ATOM 13022 C C . GLU G 1 158 ? 31.050 24.373 112.182 1.00 41.41 156 GLU G C 1
ATOM 13023 O O . GLU G 1 158 ? 31.948 24.785 112.923 1.00 36.67 156 GLU G O 1
ATOM 13029 N N . VAL G 1 159 ? 29.874 24.960 112.020 1.00 42.66 157 VAL G N 1
ATOM 13030 C CA . VAL G 1 159 ? 29.587 26.166 112.743 1.00 40.13 157 VAL G CA 1
ATOM 13031 C C . VAL G 1 159 ? 29.587 25.930 114.238 1.00 34.90 157 VAL G C 1
ATOM 13032 O O . VAL G 1 159 ? 30.191 26.687 114.974 1.00 36.08 157 VAL G O 1
ATOM 13036 N N . GLU G 1 160 ? 29.035 24.828 114.700 1.00 35.15 158 GLU G N 1
ATOM 13037 C CA . GLU G 1 160 ? 29.157 24.496 116.105 1.00 38.36 158 GLU G CA 1
ATOM 13038 C C . GLU G 1 160 ? 30.613 24.335 116.581 1.00 46.88 158 GLU G C 1
ATOM 13039 O O . GLU G 1 160 ? 30.955 24.720 117.704 1.00 40.17 158 GLU G O 1
ATOM 13045 N N . LEU G 1 161 ? 31.498 23.766 115.769 1.00 47.56 159 LEU G N 1
ATOM 13046 C CA . LEU G 1 161 ? 32.849 23.529 116.281 1.00 44.33 159 LEU G CA 1
ATOM 13047 C C . LEU G 1 161 ? 33.605 24.835 116.255 1.00 45.84 159 LEU G C 1
ATOM 13048 O O . LEU G 1 161 ? 34.388 25.093 117.154 1.00 47.27 159 LEU G O 1
ATOM 13053 N N . PHE G 1 162 ? 33.371 25.644 115.235 1.00 36.93 160 PHE G N 1
ATOM 13054 C CA . PHE G 1 162 ? 33.965 26.945 115.174 1.00 36.55 160 PHE G CA 1
ATOM 13055 C C . PHE G 1 162 ? 33.597 27.796 116.403 1.00 45.73 160 PHE G C 1
ATOM 13056 O O . PHE G 1 162 ? 34.483 28.344 117.080 1.00 51.42 160 PHE G O 1
ATOM 13064 N N . THR G 1 163 ? 32.295 27.952 116.644 1.00 40.11 161 THR G N 1
ATOM 13065 C CA . THR G 1 163 ? 31.773 28.567 117.850 1.00 43.68 161 THR G CA 1
ATOM 13066 C C . THR G 1 163 ? 32.528 28.180 119.104 1.00 43.27 161 THR G C 1
ATOM 13067 O O . THR G 1 163 ? 32.968 29.031 119.835 1.00 47.06 161 THR G O 1
ATOM 13071 N N . LYS G 1 164 ? 32.735 26.887 119.272 1.00 44.75 162 LYS G N 1
ATOM 13072 C CA . LYS G 1 164 ? 33.311 26.286 120.446 1.00 45.47 162 LYS G CA 1
ATOM 13073 C C . LYS G 1 164 ? 34.805 26.549 120.621 1.00 46.59 162 LYS G C 1
ATOM 13074 O O . LYS G 1 164 ? 35.341 26.369 121.711 1.00 43.06 162 LYS G O 1
ATOM 13080 N N . VAL G 1 165 ? 35.520 26.880 119.555 1.00 43.41 163 VAL G N 1
ATOM 13081 C CA . VAL G 1 165 ? 36.973 26.958 119.709 1.00 43.31 163 VAL G CA 1
ATOM 13082 C C . VAL G 1 165 ? 37.549 28.308 119.298 1.00 45.49 163 VAL G C 1
ATOM 13083 O O . VAL G 1 165 ? 38.715 28.584 119.597 1.00 56.29 163 VAL G O 1
ATOM 13087 N N . ILE G 1 166 ? 36.767 29.128 118.603 1.00 36.29 164 ILE G N 1
ATOM 13088 C CA . ILE G 1 166 ? 37.265 30.412 118.121 1.00 36.63 164 ILE G CA 1
ATOM 13089 C C . ILE G 1 166 ? 38.007 31.173 119.249 1.00 39.18 164 ILE G C 1
ATOM 13090 O O . ILE G 1 166 ? 39.105 31.625 119.051 1.00 39.90 164 ILE G O 1
ATOM 13095 N N . ASP G 1 167 ? 37.466 31.287 120.456 1.00 45.62 165 ASP G N 1
ATOM 13096 C CA . ASP G 1 167 ? 38.183 32.021 121.498 1.00 47.14 165 ASP G CA 1
ATOM 13097 C C . ASP G 1 167 ? 39.591 31.468 121.777 1.00 50.67 165 ASP G C 1
ATOM 13098 O O . ASP G 1 167 ? 40.539 32.236 121.807 1.00 52.54 165 ASP G O 1
ATOM 13103 N N . ASP G 1 168 ? 39.747 30.168 122.023 1.00 48.60 166 ASP G N 1
ATOM 13104 C CA . ASP G 1 168 ? 41.085 29.601 122.183 1.00 52.83 166 ASP G CA 1
ATOM 13105 C C . ASP G 1 168 ? 41.957 29.766 120.950 1.00 60.54 166 ASP G C 1
ATOM 13106 O O . ASP G 1 168 ? 43.172 29.957 121.019 1.00 63.32 166 ASP G O 1
ATOM 13111 N N . ILE G 1 169 ? 41.314 29.700 119.800 1.00 65.63 167 ILE G N 1
ATOM 13112 C CA . ILE G 1 169 ? 41.994 29.983 118.553 1.00 68.76 167 ILE G CA 1
ATOM 13113 C C . ILE G 1 169 ? 42.642 31.353 118.649 1.00 61.71 167 ILE G C 1
ATOM 13114 O O . ILE G 1 169 ? 43.795 31.488 118.264 1.00 56.52 167 ILE G O 1
ATOM 13119 N N . LEU G 1 170 ? 41.944 32.341 119.198 1.00 58.94 168 LEU G N 1
ATOM 13120 C CA . LEU G 1 170 ? 42.463 33.720 119.215 1.00 71.82 168 LEU G CA 1
ATOM 13121 C C . LEU G 1 170 ? 43.569 34.005 120.257 1.00 74.77 168 LEU G C 1
ATOM 13122 O O . LEU G 1 170 ? 44.349 34.955 120.143 1.00 70.33 168 LEU G O 1
ATOM 13127 N N . ASN G 1 171 ? 43.611 33.160 121.278 1.00 71.04 169 ASN G N 1
ATOM 13128 C CA . ASN G 1 171 ? 44.561 33.268 122.348 1.00 67.56 169 ASN G CA 1
ATOM 13129 C C . ASN G 1 171 ? 45.513 32.092 122.199 1.00 73.82 169 ASN G C 1
ATOM 13130 O O . ASN G 1 171 ? 45.746 31.374 123.172 1.00 80.92 169 ASN G O 1
ATOM 13135 N N . ASN G 1 172 ? 46.027 31.865 120.991 1.00 63.42 170 ASN G N 1
ATOM 13136 C CA . ASN G 1 172 ? 46.997 30.795 120.758 1.00 64.76 170 ASN G CA 1
ATOM 13137 C C . ASN G 1 172 ? 46.916 29.611 121.737 1.00 68.27 170 ASN G C 1
ATOM 13138 O O . ASN G 1 172 ? 47.954 29.033 122.093 1.00 63.68 170 ASN G O 1
ATOM 13143 N N . LYS G 1 173 ? 45.694 29.255 122.146 1.00 66.86 171 LYS G N 1
ATOM 13144 C CA . LYS G 1 173 ? 45.437 28.320 123.244 1.00 67.65 171 LYS G CA 1
ATOM 13145 C C . LYS G 1 173 ? 45.161 26.900 122.792 1.00 75.39 171 LYS G C 1
ATOM 13146 O O . LYS G 1 173 ? 45.136 25.954 123.590 1.00 80.83 171 LYS G O 1
ATOM 13152 N N . PHE G 1 174 ? 44.918 26.781 121.496 1.00 72.88 172 PHE G N 1
ATOM 13153 C CA . PHE G 1 174 ? 44.381 25.560 120.938 1.00 69.74 172 PHE G CA 1
ATOM 13154 C C . PHE G 1 174 ? 45.380 24.416 120.833 1.00 73.26 172 PHE G C 1
ATOM 13155 O O . PHE G 1 174 ? 46.543 24.625 120.489 1.00 83.09 172 PHE G O 1
ATOM 13163 N N . THR G 1 175 ? 44.901 23.202 121.093 1.00 67.52 173 THR G N 1
ATOM 13164 C CA . THR G 1 175 ? 45.657 21.987 120.810 1.00 61.59 173 THR G CA 1
ATOM 13165 C C . THR G 1 175 ? 45.745 21.748 119.286 1.00 61.98 173 THR G C 1
ATOM 13166 O O . THR G 1 175 ? 44.986 22.337 118.501 1.00 51.56 173 THR G O 1
ATOM 13170 N N . ARG G 1 176 ? 46.694 20.890 118.903 1.00 61.24 174 ARG G N 1
ATOM 13171 C CA . ARG G 1 176 ? 46.978 20.499 117.516 1.00 63.60 174 ARG G CA 1
ATOM 13172 C C . ARG G 1 176 ? 47.433 19.034 117.416 1.00 64.98 174 ARG G C 1
ATOM 13173 O O . ARG G 1 176 ? 48.483 18.721 117.966 1.00 61.76 174 ARG G O 1
ATOM 13181 N N . ILE G 1 177 ? 46.704 18.138 116.748 1.00 59.87 175 ILE G N 1
ATOM 13182 C CA . ILE G 1 177 ? 47.224 16.780 116.523 1.00 59.47 175 ILE G CA 1
ATOM 13183 C C . ILE G 1 177 ? 47.408 16.496 115.037 1.00 66.00 175 ILE G C 1
ATOM 13184 O O . ILE G 1 177 ? 46.788 17.131 114.149 1.00 60.59 175 ILE G O 1
ATOM 13189 N N . LYS G 1 178 ? 48.305 15.547 114.776 1.00 68.10 176 LYS G N 1
ATOM 13190 C CA . LYS G 1 178 ? 48.487 15.061 113.416 1.00 72.67 176 LYS G CA 1
ATOM 13191 C C . LYS G 1 178 ? 47.445 14.016 113.036 1.00 59.70 176 LYS G C 1
ATOM 13192 O O . LYS G 1 178 ? 47.050 13.145 113.825 1.00 47.83 176 LYS G O 1
ATOM 13198 N N . PRO G 1 179 ? 46.967 14.136 111.796 1.00 60.32 177 PRO G N 1
ATOM 13199 C CA . PRO G 1 179 ? 46.112 13.092 111.283 1.00 58.30 177 PRO G CA 1
ATOM 13200 C C . PRO G 1 179 ? 46.681 11.684 111.559 1.00 61.10 177 PRO G C 1
ATOM 13201 O O . PRO G 1 179 ? 47.889 11.470 111.471 1.00 59.62 177 PRO G O 1
ATOM 13205 N N . ASN G 1 180 ? 45.821 10.738 111.931 1.00 60.39 178 ASN G N 1
ATOM 13206 C CA . ASN G 1 180 ? 46.233 9.338 112.110 1.00 62.22 178 ASN G CA 1
ATOM 13207 C C . ASN G 1 180 ? 46.564 8.565 110.821 1.00 63.69 178 ASN G C 1
ATOM 13208 O O . ASN G 1 180 ? 46.800 7.355 110.892 1.00 65.06 178 ASN G O 1
ATOM 13213 N N . SER G 1 181 ? 46.587 9.243 109.670 1.00 54.22 179 SER G N 1
ATOM 13214 C CA . SER G 1 181 ? 47.232 8.747 108.450 1.00 50.93 179 SER G CA 1
ATOM 13215 C C . SER G 1 181 ? 47.123 9.807 107.375 1.00 46.59 179 SER G C 1
ATOM 13216 O O . SER G 1 181 ? 46.667 10.918 107.632 1.00 52.75 179 SER G O 1
ATOM 13219 N N . GLU G 1 182 ? 47.527 9.489 106.153 1.00 45.77 180 GLU G N 1
ATOM 13220 C CA . GLU G 1 182 ? 47.423 10.481 105.078 1.00 49.05 180 GLU G CA 1
ATOM 13221 C C . GLU G 1 182 ? 46.030 10.489 104.381 1.00 44.85 180 GLU G C 1
ATOM 13222 O O . GLU G 1 182 ? 45.697 11.401 103.588 1.00 38.84 180 GLU G O 1
ATOM 13228 N N . GLY G 1 183 ? 45.246 9.464 104.713 1.00 36.52 181 GLY G N 1
ATOM 13229 C CA . GLY G 1 183 ? 43.852 9.297 104.307 1.00 47.67 181 GLY G CA 1
ATOM 13230 C C . GLY G 1 183 ? 43.713 9.143 102.805 1.00 43.07 181 GLY G C 1
ATOM 13231 O O . GLY G 1 183 ? 44.566 8.548 102.174 1.00 46.85 181 GLY G O 1
ATOM 13232 N N . ASN G 1 184 ? 42.680 9.712 102.208 1.00 48.30 182 ASN G N 1
ATOM 13233 C CA . ASN G 1 184 ? 42.508 9.526 100.782 1.00 46.48 182 ASN G CA 1
ATOM 13234 C C . ASN G 1 184 ? 41.943 10.789 100.206 1.00 46.31 182 ASN G C 1
ATOM 13235 O O . ASN G 1 184 ? 41.410 11.599 100.961 1.00 48.59 182 ASN G O 1
ATOM 13240 N N . TYR G 1 185 ? 42.180 11.030 98.926 1.00 38.14 183 TYR G N 1
ATOM 13241 C CA . TYR G 1 185 ? 41.750 12.281 98.338 1.00 38.15 183 TYR G CA 1
ATOM 13242 C C . TYR G 1 185 ? 40.729 12.003 97.224 1.00 45.54 183 TYR G C 1
ATOM 13243 O O . TYR G 1 185 ? 40.823 10.973 96.559 1.00 50.40 183 TYR G O 1
ATOM 13252 N N . ASN G 1 186 ? 39.768 12.920 97.032 1.00 42.69 184 ASN G N 1
ATOM 13253 C CA . ASN G 1 186 ? 38.889 12.872 95.877 1.00 38.86 184 ASN G CA 1
ATOM 13254 C C . ASN G 1 186 ? 38.859 14.172 95.109 1.00 41.93 184 ASN G C 1
ATOM 13255 O O . ASN G 1 186 ? 38.591 15.245 95.661 1.00 47.46 184 ASN G O 1
ATOM 13260 N N . SER G 1 187 ? 39.111 14.081 93.814 1.00 41.18 185 SER G N 1
ATOM 13261 C CA . SER G 1 187 ? 38.937 15.237 92.943 1.00 42.35 185 SER G CA 1
ATOM 13262 C C . SER G 1 187 ? 37.529 15.510 92.388 1.00 44.89 185 SER G C 1
ATOM 13263 O O . SER G 1 187 ? 36.628 14.674 92.413 1.00 40.29 185 SER G O 1
ATOM 13266 N N . ILE G 1 188 ? 37.363 16.707 91.841 1.00 36.85 186 ILE G N 1
ATOM 13267 C CA . ILE G 1 188 ? 36.214 17.071 91.039 1.00 45.92 186 ILE G CA 1
ATOM 13268 C C . ILE G 1 188 ? 36.039 16.111 89.839 1.00 55.15 186 ILE G C 1
ATOM 13269 O O . ILE G 1 188 ? 34.903 15.785 89.487 1.00 55.07 186 ILE G O 1
ATOM 13274 N N . HIS G 1 189 ? 37.111 15.566 89.264 1.00 53.81 187 HIS G N 1
ATOM 13275 C CA . HIS G 1 189 ? 36.942 14.589 88.176 1.00 56.47 187 HIS G CA 1
ATOM 13276 C C . HIS G 1 189 ? 36.499 13.241 88.745 1.00 54.65 187 HIS G C 1
ATOM 13277 O O . HIS G 1 189 ? 35.780 12.511 88.058 1.00 66.19 187 HIS G O 1
ATOM 13284 N N . ASP G 1 190 ? 36.884 12.886 89.965 1.00 41.56 188 ASP G N 1
ATOM 13285 C CA . ASP G 1 190 ? 36.426 11.631 90.574 1.00 44.60 188 ASP G CA 1
ATOM 13286 C C . ASP G 1 190 ? 34.913 11.617 90.721 1.00 44.86 188 ASP G C 1
ATOM 13287 O O . ASP G 1 190 ? 34.240 10.628 90.442 1.00 45.45 188 ASP G O 1
ATOM 13292 N N . TYR G 1 191 ? 34.397 12.735 91.200 1.00 44.27 189 TYR G N 1
ATOM 13293 C CA . TYR G 1 191 ? 32.963 12.928 91.224 1.00 48.06 189 TYR G CA 1
ATOM 13294 C C . TYR G 1 191 ? 32.318 12.850 89.839 1.00 48.20 189 TYR G C 1
ATOM 13295 O O . TYR G 1 191 ? 31.352 12.103 89.665 1.00 48.91 189 TYR G O 1
ATOM 13304 N N . LYS G 1 192 ? 32.821 13.617 88.872 1.00 53.15 190 LYS G N 1
ATOM 13305 C CA . LYS G 1 192 ? 32.229 13.663 87.530 1.00 49.85 190 LYS G CA 1
ATOM 13306 C C . LYS G 1 192 ? 32.219 12.258 86.927 1.00 49.17 190 LYS G C 1
ATOM 13307 O O . LYS G 1 192 ? 31.194 11.786 86.416 1.00 48.22 190 LYS G O 1
ATOM 13313 N N . ASN G 1 193 ? 33.316 11.534 87.075 1.00 45.83 191 ASN G N 1
ATOM 13314 C CA . ASN G 1 193 ? 33.361 10.162 86.587 1.00 47.81 191 ASN G CA 1
ATOM 13315 C C . ASN G 1 193 ? 32.500 9.144 87.334 1.00 54.58 191 ASN G C 1
ATOM 13316 O O . ASN G 1 193 ? 32.594 7.943 87.047 1.00 60.19 191 ASN G O 1
ATOM 13321 N N . MET G 1 194 ? 31.709 9.606 88.302 1.00 48.87 192 MET G N 1
ATOM 13322 C CA . MET G 1 194 ? 30.777 8.768 89.066 1.00 44.95 192 MET G CA 1
ATOM 13323 C C . MET G 1 194 ? 29.304 9.006 88.686 1.00 36.56 192 MET G C 1
ATOM 13324 O O . MET G 1 194 ? 28.434 8.219 89.045 1.00 36.04 192 MET G O 1
ATOM 13329 N N . CYS G 1 195 ? 29.031 10.112 88.004 1.00 36.55 193 CYS G N 1
ATOM 13330 C CA . CYS G 1 195 ? 27.692 10.507 87.579 1.00 40.45 193 CYS G CA 1
ATOM 13331 C C . CYS G 1 195 ? 27.015 9.677 86.468 1.00 39.49 193 CYS G C 1
ATOM 13332 O O . CYS G 1 195 ? 25.793 9.721 86.296 1.00 35.78 193 CYS G O 1
ATOM 13335 N N . GLU G 1 196 ? 27.789 9.001 85.639 1.00 36.24 194 GLU G N 1
ATOM 13336 C CA . GLU G 1 196 ? 27.192 8.241 84.581 1.00 40.09 194 GLU G CA 1
ATOM 13337 C C . GLU G 1 196 ? 27.005 6.784 85.013 1.00 40.94 194 GLU G C 1
ATOM 13338 O O . GLU G 1 196 ? 27.979 6.028 85.101 1.00 42.13 194 GLU G O 1
ATOM 13344 N N . ILE G 1 197 ? 25.755 6.391 85.262 1.00 38.41 195 ILE G N 1
ATOM 13345 C CA . ILE G 1 197 ? 25.459 5.049 85.785 1.00 36.94 195 ILE G CA 1
ATOM 13346 C C . ILE G 1 197 ? 25.808 4.040 84.714 1.00 36.52 195 ILE G C 1
ATOM 13347 O O . ILE G 1 197 ? 25.624 4.313 83.527 1.00 39.34 195 ILE G O 1
ATOM 13352 N N . ASP G 1 198 ? 26.322 2.897 85.133 1.00 36.47 196 ASP G N 1
ATOM 13353 C CA . ASP G 1 198 ? 26.590 1.795 84.229 1.00 40.59 196 ASP G CA 1
ATOM 13354 C C . ASP G 1 198 ? 25.470 0.810 84.540 1.00 39.18 196 ASP G C 1
ATOM 13355 O O . ASP G 1 198 ? 25.454 0.186 85.606 1.00 37.88 196 ASP G O 1
ATOM 13360 N N . LEU G 1 199 ? 24.527 0.673 83.612 1.00 36.28 197 LEU G N 1
ATOM 13361 C CA . LEU G 1 199 ? 23.297 -0.058 83.899 1.00 33.84 197 LEU G CA 1
ATOM 13362 C C . LEU G 1 199 ? 23.572 -1.545 84.045 1.00 35.17 197 LEU G C 1
ATOM 13363 O O . LEU G 1 199 ? 22.808 -2.245 84.687 1.00 35.13 197 LEU G O 1
ATOM 13368 N N . ASP G 1 200 ? 24.648 -2.027 83.434 1.00 36.75 198 ASP G N 1
ATOM 13369 C CA . ASP G 1 200 ? 24.991 -3.427 83.564 1.00 40.73 198 ASP G CA 1
ATOM 13370 C C . ASP G 1 200 ? 25.747 -3.762 84.844 1.00 40.08 198 ASP G C 1
ATOM 13371 O O . ASP G 1 200 ? 25.956 -4.943 85.109 1.00 34.73 198 ASP G O 1
ATOM 13376 N N . LYS G 1 201 ? 26.127 -2.761 85.643 1.00 45.60 199 LYS G N 1
ATOM 13377 C CA . LYS G 1 201 ? 26.942 -3.010 86.833 1.00 40.61 199 LYS G CA 1
ATOM 13378 C C . LYS G 1 201 ? 26.183 -3.757 87.904 1.00 40.45 199 LYS G C 1
ATOM 13379 O O . LYS G 1 201 ? 25.015 -3.483 88.180 1.00 40.16 199 LYS G O 1
ATOM 13385 N N . ILE G 1 202 ? 26.884 -4.660 88.574 1.00 34.59 200 ILE G N 1
ATOM 13386 C CA . ILE G 1 202 ? 26.246 -5.572 89.500 1.00 39.22 200 ILE G CA 1
ATOM 13387 C C . ILE G 1 202 ? 26.460 -5.116 90.934 1.00 39.63 200 ILE G C 1
ATOM 13388 O O . ILE G 1 202 ? 27.591 -4.845 91.317 1.00 50.20 200 ILE G O 1
ATOM 13393 N N . VAL G 1 203 ? 25.381 -5.014 91.715 1.00 40.44 201 VAL G N 1
ATOM 13394 C CA . VAL G 1 203 ? 25.402 -4.325 93.009 1.00 34.53 201 VAL G CA 1
ATOM 13395 C C . VAL G 1 203 ? 24.403 -4.939 93.915 1.00 30.66 201 VAL G C 1
ATOM 13396 O O . VAL G 1 203 ? 23.596 -5.698 93.436 1.00 31.95 201 VAL G O 1
ATOM 13400 N N . THR G 1 204 ? 24.422 -4.645 95.212 1.00 30.85 202 THR G N 1
ATOM 13401 C CA . THR G 1 204 ? 23.292 -5.080 96.013 1.00 28.51 202 THR G CA 1
ATOM 13402 C C . THR G 1 204 ? 22.253 -3.961 95.950 1.00 26.36 202 THR G C 1
ATOM 13403 O O . THR G 1 204 ? 22.634 -2.844 95.681 1.00 28.66 202 THR G O 1
ATOM 13407 N N . MET G 1 205 ? 20.995 -4.233 96.291 1.00 26.59 203 MET G N 1
ATOM 13408 C CA . MET G 1 205 ? 20.004 -3.174 96.324 1.00 29.08 203 MET G CA 1
ATOM 13409 C C . MET G 1 205 ? 20.596 -2.094 97.238 1.00 31.86 203 MET G C 1
ATOM 13410 O O . MET G 1 205 ? 20.544 -0.915 96.877 1.00 27.67 203 MET G O 1
ATOM 13415 N N . ARG G 1 206 ? 21.255 -2.510 98.326 1.00 24.65 204 ARG G N 1
ATOM 13416 C CA . ARG G 1 206 ? 21.794 -1.568 99.306 1.00 27.42 204 ARG G CA 1
ATOM 13417 C C . ARG G 1 206 ? 22.834 -0.689 98.618 1.00 25.51 204 ARG G C 1
ATOM 13418 O O . ARG G 1 206 ? 22.789 0.504 98.724 1.00 22.61 204 ARG G O 1
ATOM 13426 N N . GLU G 1 207 ? 23.747 -1.229 97.835 1.00 24.57 205 GLU G N 1
ATOM 13427 C CA . GLU G 1 207 ? 24.686 -0.340 97.191 1.00 27.92 205 GLU G CA 1
ATOM 13428 C C . GLU G 1 207 ? 23.992 0.635 96.235 1.00 28.79 205 GLU G C 1
ATOM 13429 O O . GLU G 1 207 ? 24.431 1.790 96.019 1.00 27.77 205 GLU G O 1
ATOM 13435 N N . ALA G 1 208 ? 22.916 0.148 95.631 1.00 24.60 206 ALA G N 1
ATOM 13436 C CA . ALA G 1 208 ? 22.246 0.932 94.591 1.00 25.07 206 ALA G CA 1
ATOM 13437 C C . ALA G 1 208 ? 21.590 2.117 95.288 1.00 22.65 206 ALA G C 1
ATOM 13438 O O . ALA G 1 208 ? 21.668 3.279 94.850 1.00 25.52 206 ALA G O 1
ATOM 13440 N N . ILE G 1 209 ? 20.981 1.838 96.436 1.00 27.82 207 ILE G N 1
ATOM 13441 C CA . ILE G 1 209 ? 20.252 2.866 97.162 1.00 26.69 207 ILE G CA 1
ATOM 13442 C C . ILE G 1 209 ? 21.268 3.843 97.719 1.00 29.30 207 ILE G C 1
ATOM 13443 O O . ILE G 1 209 ? 21.041 5.077 97.689 1.00 25.98 207 ILE G O 1
ATOM 13448 N N . ASP G 1 210 ? 22.394 3.298 98.175 1.00 27.87 208 ASP G N 1
ATOM 13449 C CA . ASP G 1 210 ? 23.465 4.148 98.742 1.00 26.45 208 ASP G CA 1
ATOM 13450 C C . ASP G 1 210 ? 24.025 5.025 97.661 1.00 25.21 208 ASP G C 1
ATOM 13451 O O . ASP G 1 210 ? 24.072 6.245 97.795 1.00 28.49 208 ASP G O 1
ATOM 13456 N N . TYR G 1 211 ? 24.301 4.451 96.498 1.00 25.38 209 TYR G N 1
ATOM 13457 C CA . TYR G 1 211 ? 24.811 5.302 95.460 1.00 22.61 209 TYR G CA 1
ATOM 13458 C C . TYR G 1 211 ? 23.795 6.402 95.037 1.00 23.45 209 TYR G C 1
ATOM 13459 O O . TYR G 1 211 ? 24.062 7.616 94.978 1.00 20.96 209 TYR G O 1
ATOM 13468 N N . LEU G 1 212 ? 22.565 6.001 94.764 1.00 24.32 210 LEU G N 1
ATOM 13469 C CA . LEU G 1 212 ? 21.535 6.990 94.371 1.00 23.63 210 LEU G CA 1
ATOM 13470 C C . LEU G 1 212 ? 21.301 8.088 95.397 1.00 24.57 210 LEU G C 1
ATOM 13471 O O . LEU G 1 212 ? 21.200 9.267 95.058 1.00 23.51 210 LEU G O 1
ATOM 13476 N N . ARG G 1 213 ? 21.227 7.715 96.676 1.00 23.41 211 ARG G N 1
ATOM 13477 C CA . ARG G 1 213 ? 21.081 8.755 97.683 1.00 21.53 211 ARG G CA 1
ATOM 13478 C C . ARG G 1 213 ? 22.304 9.664 97.806 1.00 19.70 211 ARG G C 1
ATOM 13479 O O . ARG G 1 213 ? 22.170 10.847 98.057 1.00 20.45 211 ARG G O 1
ATOM 13487 N N . ALA G 1 214 ? 23.500 9.115 97.628 1.00 25.23 212 ALA G N 1
ATOM 13488 C CA . ALA G 1 214 ? 24.716 9.920 97.642 1.00 23.83 212 ALA G CA 1
ATOM 13489 C C . ALA G 1 214 ? 24.686 10.919 96.493 1.00 26.43 212 ALA G C 1
ATOM 13490 O O . ALA G 1 214 ? 25.225 12.012 96.627 1.00 27.59 212 ALA G O 1
ATOM 13492 N N . MET G 1 215 ? 24.050 10.567 95.373 1.00 29.93 213 MET G N 1
ATOM 13493 C CA . MET G 1 215 ? 24.069 11.399 94.180 1.00 25.54 213 MET G CA 1
ATOM 13494 C C . MET G 1 215 ? 22.886 12.358 94.072 1.00 27.82 213 MET G C 1
ATOM 13495 O O . MET G 1 215 ? 22.745 13.057 93.061 1.00 22.88 213 MET G O 1
ATOM 13500 N N . THR G 1 216 ? 22.026 12.365 95.092 1.00 24.34 214 THR G N 1
ATOM 13501 C CA . THR G 1 216 ? 20.870 13.233 95.181 1.00 24.03 214 THR G CA 1
ATOM 13502 C C . THR G 1 216 ? 21.048 14.414 96.101 1.00 25.55 214 THR G C 1
ATOM 13503 O O . THR G 1 216 ? 21.184 14.321 97.332 1.00 22.28 214 THR G O 1
ATOM 13507 N N . HIS G 1 217 ? 21.110 15.568 95.470 1.00 26.77 215 HIS G N 1
ATOM 13508 C CA . HIS G 1 217 ? 21.444 16.756 96.217 1.00 28.47 215 HIS G CA 1
ATOM 13509 C C . HIS G 1 217 ? 20.804 17.922 95.482 1.00 28.79 215 HIS G C 1
ATOM 13510 O O . HIS G 1 217 ? 21.428 18.506 94.590 1.00 28.90 215 HIS G O 1
ATOM 13517 N N . PRO G 1 218 ? 19.551 18.225 95.842 1.00 29.99 216 PRO G N 1
ATOM 13518 C CA . PRO G 1 218 ? 18.862 19.207 95.044 1.00 35.01 216 PRO G CA 1
ATOM 13519 C C . PRO G 1 218 ? 19.536 20.547 95.224 1.00 36.19 216 PRO G C 1
ATOM 13520 O O . PRO G 1 218 ? 19.885 20.852 96.357 1.00 38.88 216 PRO G O 1
ATOM 13524 N N . PRO G 1 219 ? 19.542 21.394 94.175 1.00 38.39 217 PRO G N 1
ATOM 13525 C CA . PRO G 1 219 ? 18.736 21.296 92.930 1.00 32.89 217 PRO G CA 1
ATOM 13526 C C . PRO G 1 219 ? 19.579 20.724 91.822 1.00 35.27 217 PRO G C 1
ATOM 13527 O O . PRO G 1 219 ? 19.244 20.827 90.642 1.00 32.85 217 PRO G O 1
ATOM 13531 N N . TYR G 1 220 ? 20.711 20.136 92.194 1.00 33.94 218 TYR G N 1
ATOM 13532 C CA . TYR G 1 220 ? 21.662 19.768 91.179 1.00 35.32 218 TYR G CA 1
ATOM 13533 C C . TYR G 1 220 ? 21.177 18.536 90.516 1.00 33.42 218 TYR G C 1
ATOM 13534 O O . TYR G 1 220 ? 20.489 17.737 91.135 1.00 34.54 218 TYR G O 1
ATOM 13543 N N . LYS G 1 221 ? 21.713 18.357 89.322 1.00 37.35 219 LYS G N 1
ATOM 13544 C CA . LYS G 1 221 ? 21.450 17.219 88.509 1.00 40.91 219 LYS G CA 1
ATOM 13545 C C . LYS G 1 221 ? 22.737 16.483 88.422 1.00 36.51 219 LYS G C 1
ATOM 13546 O O . LYS G 1 221 ? 23.631 16.986 87.779 1.00 39.49 219 LYS G O 1
ATOM 13552 N N . ASN G 1 222 ? 22.806 15.270 88.954 1.00 32.61 220 ASN G N 1
ATOM 13553 C CA . ASN G 1 222 ? 24.086 14.597 89.072 1.00 28.46 220 ASN G CA 1
ATOM 13554 C C . ASN G 1 222 ? 24.096 13.265 88.340 1.00 27.86 220 ASN G C 1
ATOM 13555 O O . ASN G 1 222 ? 24.748 13.172 87.304 1.00 26.66 220 ASN G O 1
ATOM 13560 N N . SER G 1 223 ? 23.426 12.225 88.849 1.00 26.56 221 SER G N 1
ATOM 13561 C CA . SER G 1 223 ? 23.546 10.921 88.190 1.00 27.14 221 SER G CA 1
ATOM 13562 C C . SER G 1 223 ? 22.584 10.826 87.003 1.00 25.11 221 SER G C 1
ATOM 13563 O O . SER G 1 223 ? 21.520 11.420 87.037 1.00 24.89 221 SER G O 1
ATOM 13566 N N . TYR G 1 224 ? 22.998 10.061 86.014 1.00 25.27 222 TYR G N 1
ATOM 13567 C CA . TYR G 1 224 ? 22.189 9.819 84.813 1.00 31.61 222 TYR G CA 1
ATOM 13568 C C . TYR G 1 224 ? 22.541 8.509 84.115 1.00 29.51 222 TYR G C 1
ATOM 13569 O O . TYR G 1 224 ? 23.643 7.997 84.269 1.00 29.14 222 TYR G O 1
ATOM 13578 N N . PHE G 1 225 ? 21.594 7.990 83.330 1.00 26.07 223 PHE G N 1
ATOM 13579 C CA . PHE G 1 225 ? 21.912 6.930 82.408 1.00 26.42 223 PHE G CA 1
ATOM 13580 C C . PHE G 1 225 ? 21.612 7.458 81.003 1.00 26.99 223 PHE G C 1
ATOM 13581 O O . PHE G 1 225 ? 20.979 8.546 80.837 1.00 23.76 223 PHE G O 1
ATOM 13589 N N . ILE G 1 226 ? 22.194 6.722 80.053 1.00 27.40 224 ILE G N 1
ATOM 13590 C CA . ILE G 1 226 ? 21.913 6.851 78.607 1.00 33.96 224 ILE G CA 1
ATOM 13591 C C . ILE G 1 226 ? 21.184 5.581 78.214 1.00 28.02 224 ILE G C 1
ATOM 13592 O O . ILE G 1 226 ? 21.696 4.474 78.322 1.00 33.03 224 ILE G O 1
ATOM 13597 N N . ASP G 1 227 ? 19.919 5.713 77.918 1.00 29.50 225 ASP G N 1
ATOM 13598 C CA . ASP G 1 227 ? 19.168 4.513 77.559 1.00 34.89 225 ASP G CA 1
ATOM 13599 C C . ASP G 1 227 ? 19.491 4.052 76.127 1.00 39.53 225 ASP G C 1
ATOM 13600 O O . ASP G 1 227 ? 20.344 4.645 75.447 1.00 38.98 225 ASP G O 1
ATOM 13605 N N . GLU G 1 228 ? 18.849 2.952 75.739 1.00 38.61 226 GLU G N 1
ATOM 13606 C CA . GLU G 1 228 ? 19.133 2.268 74.487 1.00 42.98 226 GLU G CA 1
ATOM 13607 C C . GLU G 1 228 ? 18.851 3.127 73.279 1.00 37.28 226 GLU G C 1
ATOM 13608 O O . GLU G 1 228 ? 19.320 2.771 72.235 1.00 41.24 226 GLU G O 1
ATOM 13614 N N . HIS G 1 229 ? 18.022 4.161 73.379 1.00 42.96 227 HIS G N 1
ATOM 13615 C CA . HIS G 1 229 ? 17.728 5.047 72.244 1.00 41.67 227 HIS G CA 1
ATOM 13616 C C . HIS G 1 229 ? 18.607 6.302 72.240 1.00 41.06 227 HIS G C 1
ATOM 13617 O O . HIS G 1 229 ? 18.351 7.208 71.465 1.00 40.98 227 HIS G O 1
ATOM 13624 N N . GLY G 1 230 ? 19.562 6.401 73.166 1.00 40.65 228 GLY G N 1
ATOM 13625 C CA . GLY G 1 230 ? 20.403 7.590 73.353 1.00 37.96 228 GLY G CA 1
ATOM 13626 C C . GLY G 1 230 ? 19.802 8.719 74.177 1.00 41.49 228 GLY G C 1
ATOM 13627 O O . GLY G 1 230 ? 20.356 9.807 74.196 1.00 49.24 228 GLY G O 1
ATOM 13628 N N . ASN G 1 231 ? 18.692 8.479 74.872 1.00 42.74 229 ASN G N 1
ATOM 13629 C CA . ASN G 1 231 ? 18.150 9.414 75.850 1.00 40.46 229 ASN G CA 1
ATOM 13630 C C . ASN G 1 231 ? 19.046 9.541 77.090 1.00 32.71 229 ASN G C 1
ATOM 13631 O O . ASN G 1 231 ? 19.506 8.550 77.696 1.00 32.84 229 ASN G O 1
ATOM 13636 N N . LYS G 1 232 ? 19.301 10.779 77.478 1.00 28.73 230 LYS G N 1
ATOM 13637 C CA . LYS G 1 232 ? 19.997 10.975 78.739 1.00 31.29 230 LYS G CA 1
ATOM 13638 C C . LYS G 1 232 ? 18.945 11.312 79.789 1.00 28.57 230 LYS G C 1
ATOM 13639 O O . LYS G 1 232 ? 18.161 12.261 79.640 1.00 29.63 230 LYS G O 1
ATOM 13645 N N . VAL G 1 233 ? 18.928 10.482 80.836 1.00 27.95 231 VAL G N 1
ATOM 13646 C CA . VAL G 1 233 ? 17.913 10.545 81.882 1.00 25.09 231 VAL G CA 1
ATOM 13647 C C . VAL G 1 233 ? 18.557 10.729 83.281 1.00 24.39 231 VAL G C 1
ATOM 13648 O O . VAL G 1 233 ? 19.308 9.873 83.728 1.00 22.34 231 VAL G O 1
ATOM 13652 N N . PHE G 1 234 ? 18.239 11.808 83.977 1.00 25.53 232 PHE G N 1
ATOM 13653 C CA . PHE G 1 234 ? 18.790 12.031 85.298 1.00 34.05 232 PHE G CA 1
ATOM 13654 C C . PHE G 1 234 ? 17.925 11.349 86.331 1.00 34.11 232 PHE G C 1
ATOM 13655 O O . PHE G 1 234 ? 16.700 11.313 86.180 1.00 30.05 232 PHE G O 1
ATOM 13663 N N . VAL G 1 235 ? 18.558 10.856 87.386 1.00 34.17 233 VAL G N 1
ATOM 13664 C CA . VAL G 1 235 ? 17.882 10.101 88.455 1.00 34.70 233 VAL G CA 1
ATOM 13665 C C . VAL G 1 235 ? 18.150 10.704 89.834 1.00 33.25 233 VAL G C 1
ATOM 13666 O O . VAL G 1 235 ? 19.275 11.075 90.100 1.00 34.72 233 VAL G O 1
ATOM 13670 N N . ALA G 1 236 ? 17.146 10.869 90.695 1.00 31.18 234 ALA G N 1
ATOM 13671 C CA . ALA G 1 236 ? 17.361 11.217 92.105 1.00 26.64 234 ALA G CA 1
ATOM 13672 C C . ALA G 1 236 ? 16.507 10.236 92.892 1.00 28.93 234 ALA G C 1
ATOM 13673 O O . ALA G 1 236 ? 15.520 9.721 92.344 1.00 27.54 234 ALA G O 1
ATOM 13675 N N . LEU G 1 237 ? 16.833 10.047 94.174 1.00 22.84 235 LEU G N 1
ATOM 13676 C CA . LEU G 1 237 ? 16.124 9.179 95.093 1.00 22.51 235 LEU G CA 1
ATOM 13677 C C . LEU G 1 237 ? 15.603 9.992 96.246 1.00 24.35 235 LEU G C 1
ATOM 13678 O O . LEU G 1 237 ? 16.290 10.866 96.736 1.00 28.79 235 LEU G O 1
ATOM 13683 N N . GLU G 1 238 ? 14.361 9.735 96.627 1.00 25.08 236 GLU G N 1
ATOM 13684 C CA . GLU G 1 238 ? 13.637 10.376 97.691 1.00 31.22 236 GLU G CA 1
ATOM 13685 C C . GLU G 1 238 ? 13.475 9.277 98.754 1.00 27.77 236 GLU G C 1
ATOM 13686 O O . GLU G 1 238 ? 13.136 8.154 98.426 1.00 25.84 236 GLU G O 1
ATOM 13692 N N . LEU G 1 239 ? 13.737 9.609 100.005 1.00 26.93 237 LEU G N 1
ATOM 13693 C CA . LEU G 1 239 ? 13.605 8.680 101.133 1.00 30.69 237 LEU G CA 1
ATOM 13694 C C . LEU G 1 239 ? 12.756 9.344 102.216 1.00 33.20 237 LEU G C 1
ATOM 13695 O O . LEU G 1 239 ? 12.668 10.575 102.307 1.00 38.36 237 LEU G O 1
ATOM 13700 N N . GLU G 1 240 ? 12.059 8.532 102.999 1.00 31.30 238 GLU G N 1
ATOM 13701 C CA . GLU G 1 240 ? 11.271 9.047 104.114 1.00 29.87 238 GLU G CA 1
ATOM 13702 C C . GLU G 1 240 ? 11.091 7.980 105.177 1.00 30.59 238 GLU G C 1
ATOM 13703 O O . GLU G 1 240 ? 10.412 6.948 104.953 1.00 25.20 238 GLU G O 1
ATOM 13709 N N . LYS G 1 241 ? 11.627 8.271 106.362 1.00 30.10 239 LYS G N 1
ATOM 13710 C CA . LYS G 1 241 ? 11.440 7.362 107.491 1.00 30.96 239 LYS G CA 1
ATOM 13711 C C . LYS G 1 241 ? 10.031 7.564 108.003 1.00 30.34 239 LYS G C 1
ATOM 13712 O O . LYS G 1 241 ? 9.570 8.671 108.104 1.00 32.97 239 LYS G O 1
ATOM 13718 N N . ILE G 1 242 ? 9.348 6.495 108.363 1.00 38.27 240 ILE G N 1
ATOM 13719 C CA . ILE G 1 242 ? 7.955 6.562 108.767 1.00 49.93 240 ILE G CA 1
ATOM 13720 C C . ILE G 1 242 ? 7.715 6.331 110.263 1.00 54.09 240 ILE G C 1
ATOM 13721 O O . ILE G 1 242 ? 8.658 6.084 111.021 1.00 64.03 240 ILE G O 1
ATOM 13726 N N . MET H 1 3 ? -33.954 0.038 71.672 1.00 59.78 1 MET H N 1
ATOM 13727 C CA . MET H 1 3 ? -33.775 0.797 72.947 1.00 64.41 1 MET H CA 1
ATOM 13728 C C . MET H 1 3 ? -33.006 0.046 74.046 1.00 65.35 1 MET H C 1
ATOM 13729 O O . MET H 1 3 ? -33.600 -0.424 75.035 1.00 71.19 1 MET H O 1
ATOM 13734 N N . LYS H 1 4 ? -31.682 -0.021 73.876 1.00 58.05 2 LYS H N 1
ATOM 13735 C CA . LYS H 1 4 ? -30.769 -0.705 74.808 1.00 52.94 2 LYS H CA 1
ATOM 13736 C C . LYS H 1 4 ? -30.625 0.076 76.099 1.00 45.00 2 LYS H C 1
ATOM 13737 O O . LYS H 1 4 ? -30.149 1.203 76.029 1.00 46.53 2 LYS H O 1
ATOM 13743 N N . LYS H 1 5 ? -30.991 -0.460 77.265 1.00 45.94 3 LYS H N 1
ATOM 13744 C CA . LYS H 1 5 ? -30.503 0.149 78.521 1.00 44.64 3 LYS H CA 1
ATOM 13745 C C . LYS H 1 5 ? -29.263 -0.508 79.131 1.00 37.43 3 LYS H C 1
ATOM 13746 O O . LYS H 1 5 ? -29.168 -1.728 79.286 1.00 35.61 3 LYS H O 1
ATOM 13752 N N . ILE H 1 6 ? -28.310 0.352 79.478 1.00 31.33 4 ILE H N 1
ATOM 13753 C CA . ILE H 1 6 ? -26.963 -0.027 79.832 1.00 29.77 4 ILE H CA 1
ATOM 13754 C C . ILE H 1 6 ? -26.714 0.501 81.236 1.00 28.31 4 ILE H C 1
ATOM 13755 O O . ILE H 1 6 ? -27.226 1.573 81.601 1.00 21.63 4 ILE H O 1
ATOM 13760 N N . PHE H 1 7 ? -25.948 -0.263 82.011 1.00 25.08 5 PHE H N 1
ATOM 13761 C CA . PHE H 1 7 ? -25.399 0.295 83.231 1.00 24.42 5 PHE H CA 1
ATOM 13762 C C . PHE H 1 7 ? -23.861 0.315 83.187 1.00 21.65 5 PHE H C 1
ATOM 13763 O O . PHE H 1 7 ? -23.206 -0.548 82.570 1.00 19.75 5 PHE H O 1
ATOM 13771 N N . VAL H 1 8 ? -23.313 1.360 83.808 1.00 22.93 6 VAL H N 1
ATOM 13772 C CA . VAL H 1 8 ? -21.874 1.630 83.908 1.00 24.50 6 VAL H CA 1
ATOM 13773 C C . VAL H 1 8 ? -21.475 1.861 85.360 1.00 24.93 6 VAL H C 1
ATOM 13774 O O . VAL H 1 8 ? -21.985 2.763 86.022 1.00 23.39 6 VAL H O 1
ATOM 13778 N N . VAL H 1 9 ? -20.594 1.016 85.864 1.00 25.06 7 VAL H N 1
ATOM 13779 C CA . VAL H 1 9 ? -20.021 1.274 87.214 1.00 24.22 7 VAL H CA 1
ATOM 13780 C C . VAL H 1 9 ? -18.570 1.774 87.185 1.00 23.11 7 VAL H C 1
ATOM 13781 O O . VAL H 1 9 ? -17.727 1.156 86.552 1.00 24.55 7 VAL H O 1
ATOM 13785 N N . THR H 1 10 ? -18.313 2.919 87.835 1.00 26.67 8 THR H N 1
ATOM 13786 C CA . THR H 1 10 ? -17.006 3.518 88.003 1.00 23.41 8 THR H CA 1
ATOM 13787 C C . THR H 1 10 ? -16.881 4.368 89.274 1.00 26.99 8 THR H C 1
ATOM 13788 O O . THR H 1 10 ? -17.824 5.009 89.726 1.00 24.44 8 THR H O 1
ATOM 13792 N N . ASP H 1 11 ? -15.657 4.452 89.792 1.00 30.57 9 ASP H N 1
ATOM 13793 C CA . ASP H 1 11 ? -15.313 5.400 90.844 1.00 33.80 9 ASP H CA 1
ATOM 13794 C C . ASP H 1 11 ? -14.310 6.454 90.336 1.00 38.29 9 ASP H C 1
ATOM 13795 O O . ASP H 1 11 ? -13.719 7.195 91.120 1.00 36.84 9 ASP H O 1
ATOM 13800 N N . ASN H 1 12 ? -14.139 6.584 89.022 1.00 33.68 10 ASN H N 1
ATOM 13801 C CA . ASN H 1 12 ? -13.190 7.569 88.516 1.00 29.34 10 ASN H CA 1
ATOM 13802 C C . ASN H 1 12 ? -13.937 8.680 87.819 1.00 29.47 10 ASN H C 1
ATOM 13803 O O . ASN H 1 12 ? -14.667 8.420 86.855 1.00 26.13 10 ASN H O 1
ATOM 13808 N N . ARG H 1 13 ? -13.712 9.920 88.239 1.00 30.31 11 ARG H N 1
ATOM 13809 C CA . ARG H 1 13 ? -14.432 11.070 87.662 1.00 36.18 11 ARG H CA 1
ATOM 13810 C C . ARG H 1 13 ? -14.132 11.309 86.175 1.00 33.46 11 ARG H C 1
ATOM 13811 O O . ARG H 1 13 ? -14.986 11.826 85.463 1.00 26.48 11 ARG H O 1
ATOM 13819 N N . THR H 1 14 ? -12.939 10.917 85.726 1.00 33.08 12 THR H N 1
ATOM 13820 C CA . THR H 1 14 ? -12.478 11.185 84.362 1.00 37.23 12 THR H CA 1
ATOM 13821 C C . THR H 1 14 ? -13.178 10.171 83.473 1.00 30.12 12 THR H C 1
ATOM 13822 O O . THR H 1 14 ? -13.843 10.527 82.509 1.00 34.19 12 THR H O 1
ATOM 13826 N N . ILE H 1 15 ? -13.077 8.907 83.867 1.00 29.63 13 ILE H N 1
ATOM 13827 C CA . ILE H 1 15 ? -13.865 7.830 83.268 1.00 28.71 13 ILE H CA 1
ATOM 13828 C C . ILE H 1 15 ? -15.330 8.175 83.124 1.00 25.00 13 ILE H C 1
ATOM 13829 O O . ILE H 1 15 ? -15.921 8.031 82.048 1.00 24.28 13 ILE H O 1
ATOM 13834 N N . LEU H 1 16 ? -15.958 8.538 84.226 1.00 26.09 14 LEU H N 1
ATOM 13835 C CA . LEU H 1 16 ? -17.374 8.880 84.190 1.00 26.33 14 LEU H CA 1
ATOM 13836 C C . LEU H 1 16 ? -17.609 9.859 83.018 1.00 31.33 14 LEU H C 1
ATOM 13837 O O . LEU H 1 16 ? -18.557 9.752 82.237 1.00 24.24 14 LEU H O 1
ATOM 13842 N N . SER H 1 17 ? -16.745 10.876 82.997 1.00 33.35 15 SER H N 1
ATOM 13843 C CA . SER H 1 17 ? -16.854 11.966 82.053 1.00 33.23 15 SER H CA 1
ATOM 13844 C C . SER H 1 17 ? -16.595 11.531 80.618 1.00 29.19 15 SER H C 1
ATOM 13845 O O . SER H 1 17 ? -17.267 11.956 79.695 1.00 24.42 15 SER H O 1
ATOM 13848 N N . ASP H 1 18 ? -15.596 10.684 80.407 1.00 28.06 16 ASP H N 1
ATOM 13849 C CA . ASP H 1 18 ? -15.364 10.166 79.043 1.00 29.84 16 ASP H CA 1
ATOM 13850 C C . ASP H 1 18 ? -16.451 9.201 78.551 1.00 29.98 16 ASP H C 1
ATOM 13851 O O . ASP H 1 18 ? -16.824 9.210 77.387 1.00 29.98 16 ASP H O 1
ATOM 13856 N N . PHE H 1 19 ? -17.026 8.389 79.428 1.00 28.36 17 PHE H N 1
ATOM 13857 C CA . PHE H 1 19 ? -18.088 7.487 78.996 1.00 29.57 17 PHE H CA 1
ATOM 13858 C C . PHE H 1 19 ? -19.306 8.277 78.595 1.00 31.61 17 PHE H C 1
ATOM 13859 O O . PHE H 1 19 ? -19.934 7.942 77.607 1.00 30.26 17 PHE H O 1
ATOM 13867 N N . LYS H 1 20 ? -19.620 9.299 79.366 1.00 27.74 18 LYS H N 1
ATOM 13868 C CA . LYS H 1 20 ? -20.735 10.158 79.055 1.00 33.84 18 LYS H CA 1
ATOM 13869 C C . LYS H 1 20 ? -20.571 10.851 77.705 1.00 36.18 18 LYS H C 1
ATOM 13870 O O . LYS H 1 20 ? -21.553 11.047 77.021 1.00 37.36 18 LYS H O 1
ATOM 13876 N N . ASN H 1 21 ? -19.361 11.218 77.305 1.00 38.82 19 ASN H N 1
ATOM 13877 C CA . ASN H 1 21 ? -19.155 11.698 75.925 1.00 39.25 19 ASN H CA 1
ATOM 13878 C C . ASN H 1 21 ? -19.486 10.576 74.957 1.00 39.54 19 ASN H C 1
ATOM 13879 O O . ASN H 1 21 ? -20.461 10.597 74.194 1.00 43.37 19 ASN H O 1
ATOM 13884 N N . ILE H 1 22 ? -18.694 9.517 75.073 1.00 34.01 20 ILE H N 1
ATOM 13885 C CA . ILE H 1 22 ? -18.812 8.412 74.166 1.00 32.58 20 ILE H CA 1
ATOM 13886 C C . ILE H 1 22 ? -20.257 7.927 74.072 1.00 38.88 20 ILE H C 1
ATOM 13887 O O . ILE H 1 22 ? -20.872 8.006 73.001 1.00 43.22 20 ILE H O 1
ATOM 13892 N N . ILE H 1 23 ? -20.813 7.447 75.174 1.00 33.36 21 ILE H N 1
ATOM 13893 C CA . ILE H 1 23 ? -22.122 6.808 75.135 1.00 37.67 21 ILE H CA 1
ATOM 13894 C C . ILE H 1 23 ? -23.291 7.795 74.977 1.00 39.19 21 ILE H C 1
ATOM 13895 O O . ILE H 1 23 ? -24.271 7.420 74.353 1.00 39.65 21 ILE H O 1
ATOM 13900 N N . GLY H 1 24 ? -23.182 9.025 75.479 1.00 47.57 22 GLY H N 1
ATOM 13901 C CA . GLY H 1 24 ? -24.283 9.999 75.393 1.00 52.78 22 GLY H CA 1
ATOM 13902 C C . GLY H 1 24 ? -24.554 10.537 73.991 1.00 57.51 22 GLY H C 1
ATOM 13903 O O . GLY H 1 24 ? -25.455 11.353 73.787 1.00 53.98 22 GLY H O 1
ATOM 13904 N N . SER H 1 25 ? -23.759 10.092 73.021 1.00 59.98 23 SER H N 1
ATOM 13905 C CA . SER H 1 25 ? -23.919 10.514 71.640 1.00 60.05 23 SER H CA 1
ATOM 13906 C C . SER H 1 25 ? -24.382 9.357 70.743 1.00 50.71 23 SER H C 1
ATOM 13907 O O . SER H 1 25 ? -24.357 9.477 69.513 1.00 48.20 23 SER H O 1
ATOM 13910 N N . LYS H 1 26 ? -24.752 8.240 71.364 1.00 45.20 24 LYS H N 1
ATOM 13911 C CA . LYS H 1 26 ? -25.306 7.093 70.666 1.00 45.85 24 LYS H CA 1
ATOM 13912 C C . LYS H 1 26 ? -26.799 7.241 70.827 1.00 46.83 24 LYS H C 1
ATOM 13913 O O . LYS H 1 26 ? -27.250 7.822 71.823 1.00 45.35 24 LYS H O 1
ATOM 13919 N N . ASN H 1 27 ? -27.607 6.695 69.925 1.00 50.99 25 ASN H N 1
ATOM 13920 C CA . ASN H 1 27 ? -29.008 6.628 70.362 1.00 59.13 25 ASN H CA 1
ATOM 13921 C C . ASN H 1 27 ? -29.694 5.298 70.169 1.00 50.15 25 ASN H C 1
ATOM 13922 O O . ASN H 1 27 ? -29.118 4.335 69.675 1.00 48.39 25 ASN H O 1
ATOM 13927 N N . ASP H 1 28 ? -30.914 5.245 70.670 1.00 52.82 26 ASP H N 1
ATOM 13928 C CA . ASP H 1 28 ? -31.520 4.004 71.132 1.00 52.81 26 ASP H CA 1
ATOM 13929 C C . ASP H 1 28 ? -30.723 3.391 72.304 1.00 45.43 26 ASP H C 1
ATOM 13930 O O . ASP H 1 28 ? -30.761 2.177 72.481 1.00 43.79 26 ASP H O 1
ATOM 13935 N N . VAL H 1 29 ? -30.015 4.208 73.096 1.00 43.44 27 VAL H N 1
ATOM 13936 C CA . VAL H 1 29 ? -29.372 3.756 74.352 1.00 41.12 27 VAL H CA 1
ATOM 13937 C C . VAL H 1 29 ? -29.750 4.677 75.502 1.00 36.50 27 VAL H C 1
ATOM 13938 O O . VAL H 1 29 ? -29.716 5.871 75.346 1.00 37.41 27 VAL H O 1
ATOM 13942 N N . GLN H 1 30 ? -30.089 4.116 76.650 1.00 37.38 28 GLN H N 1
ATOM 13943 C CA . GLN H 1 30 ? -30.256 4.819 77.905 1.00 36.21 28 GLN H CA 1
ATOM 13944 C C . GLN H 1 30 ? -29.222 4.180 78.879 1.00 34.15 28 GLN H C 1
ATOM 13945 O O . GLN H 1 30 ? -29.098 2.944 78.975 1.00 31.29 28 GLN H O 1
ATOM 13951 N N . VAL H 1 31 ? -28.486 5.016 79.607 1.00 30.55 29 VAL H N 1
ATOM 13952 C CA . VAL H 1 31 ? -27.390 4.576 80.442 1.00 29.16 29 VAL H CA 1
ATOM 13953 C C . VAL H 1 31 ? -27.622 5.116 81.850 1.00 30.15 29 VAL H C 1
ATOM 13954 O O . VAL H 1 31 ? -28.035 6.231 81.987 1.00 32.79 29 VAL H O 1
ATOM 13958 N N . ASP H 1 32 ? -27.367 4.305 82.865 1.00 26.88 30 ASP H N 1
ATOM 13959 C CA . ASP H 1 32 ? -27.402 4.693 84.262 1.00 26.70 30 ASP H CA 1
ATOM 13960 C C . ASP H 1 32 ? -26.004 4.395 84.815 1.00 23.19 30 ASP H C 1
ATOM 13961 O O . ASP H 1 32 ? -25.367 3.401 84.465 1.00 27.69 30 ASP H O 1
ATOM 13966 N N . TYR H 1 33 ? -25.469 5.342 85.546 1.00 21.85 31 TYR H N 1
ATOM 13967 C CA . TYR H 1 33 ? -24.111 5.249 86.059 1.00 22.08 31 TYR H CA 1
ATOM 13968 C C . TYR H 1 33 ? -24.202 4.999 87.561 1.00 21.81 31 TYR H C 1
ATOM 13969 O O . TYR H 1 33 ? -24.973 5.655 88.255 1.00 22.90 31 TYR H O 1
ATOM 13978 N N . PHE H 1 34 ? -23.349 4.130 88.058 1.00 23.30 32 PHE H N 1
ATOM 13979 C CA . PHE H 1 34 ? -23.284 3.869 89.471 1.00 25.70 32 PHE H CA 1
ATOM 13980 C C . PHE H 1 34 ? -21.867 3.981 89.977 1.00 28.08 32 PHE H C 1
ATOM 13981 O O . PHE H 1 34 ? -20.900 3.692 89.262 1.00 24.91 32 PHE H O 1
ATOM 13989 N N . CYS H 1 35 ? -21.772 4.308 91.258 1.00 30.04 33 CYS H N 1
ATOM 13990 C CA . CYS H 1 35 ? -20.484 4.327 91.968 1.00 29.59 33 CYS H CA 1
ATOM 13991 C C . CYS H 1 35 ? -20.641 3.643 93.298 1.00 30.60 33 CYS H C 1
ATOM 13992 O O . CYS H 1 35 ? -21.696 3.089 93.619 1.00 29.50 33 CYS H O 1
ATOM 13995 N N . SER H 1 36 ? -19.531 3.605 94.019 1.00 34.15 34 SER H N 1
ATOM 13996 C CA . SER H 1 36 ? -19.497 3.027 95.341 1.00 35.30 34 SER H CA 1
ATOM 13997 C C . SER H 1 36 ? -19.952 4.051 96.400 1.00 31.35 34 SER H C 1
ATOM 13998 O O . SER H 1 36 ? -19.787 5.261 96.213 1.00 29.79 34 SER H O 1
ATOM 14001 N N . PHE H 1 37 ? -20.518 3.580 97.511 1.00 33.31 35 PHE H N 1
ATOM 14002 C CA . PHE H 1 37 ? -20.814 4.498 98.615 1.00 30.51 35 PHE H CA 1
ATOM 14003 C C . PHE H 1 37 ? -19.562 5.186 99.143 1.00 30.68 35 PHE H C 1
ATOM 14004 O O . PHE H 1 37 ? -19.654 6.302 99.585 1.00 32.98 35 PHE H O 1
ATOM 14012 N N . LYS H 1 38 ? -18.387 4.591 98.963 1.00 33.80 36 LYS H N 1
ATOM 14013 C CA . LYS H 1 38 ? -17.093 5.224 99.275 1.00 35.17 36 LYS H CA 1
ATOM 14014 C C . LYS H 1 38 ? -16.798 6.493 98.513 1.00 36.92 36 LYS H C 1
ATOM 14015 O O . LYS H 1 38 ? -16.118 7.378 99.024 1.00 35.71 36 LYS H O 1
ATOM 14021 N N . SER H 1 39 ? -17.371 6.665 97.323 1.00 30.41 37 SER H N 1
ATOM 14022 C CA . SER H 1 39 ? -17.131 7.914 96.574 1.00 28.40 37 SER H CA 1
ATOM 14023 C C . SER H 1 39 ? -18.297 8.876 96.750 1.00 29.69 37 SER H C 1
ATOM 14024 O O . SER H 1 39 ? -18.467 9.854 96.001 1.00 35.70 37 SER H O 1
ATOM 14027 N N . GLN H 1 40 ? -19.149 8.566 97.715 1.00 30.26 38 GLN H N 1
ATOM 14028 C CA . GLN H 1 40 ? -20.346 9.336 97.885 1.00 37.70 38 GLN H CA 1
ATOM 14029 C C . GLN H 1 40 ? -20.038 10.826 98.051 1.00 43.07 38 GLN H C 1
ATOM 14030 O O . GLN H 1 40 ? -20.670 11.702 97.431 1.0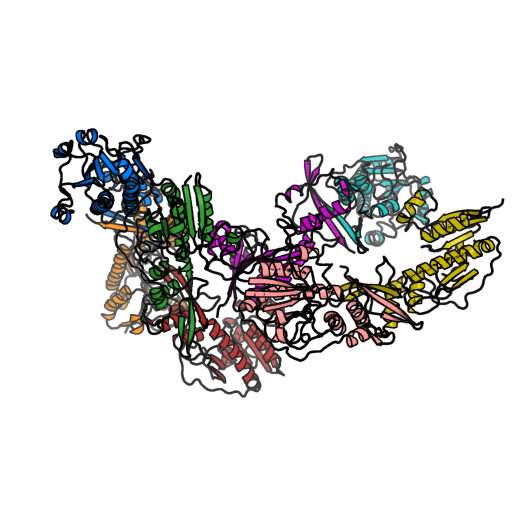0 41.93 38 GLN H O 1
ATOM 14036 N N . THR H 1 41 ? -18.973 11.116 98.795 1.00 42.66 39 THR H N 1
ATOM 14037 C CA . THR H 1 41 ? -18.563 12.506 98.998 1.00 41.99 39 THR H CA 1
ATOM 14038 C C . THR H 1 41 ? -17.895 13.145 97.793 1.00 41.88 39 THR H C 1
ATOM 14039 O O . THR H 1 41 ? -18.273 14.259 97.377 1.00 45.31 39 THR H O 1
ATOM 14043 N N . SER H 1 42 ? -16.933 12.434 97.213 1.00 40.32 40 SER H N 1
ATOM 14044 C CA . SER H 1 42 ? -16.222 12.922 96.004 1.00 45.97 40 SER H CA 1
ATOM 14045 C C . SER H 1 42 ? -17.083 13.225 94.795 1.00 42.95 40 SER H C 1
ATOM 14046 O O . SER H 1 42 ? -16.730 14.081 94.006 1.00 36.60 40 SER H O 1
ATOM 14049 N N . PHE H 1 43 ? -18.151 12.456 94.618 1.00 38.47 41 PHE H N 1
ATOM 14050 C CA . PHE H 1 43 ? -19.032 12.603 93.479 1.00 38.00 41 PHE H CA 1
ATOM 14051 C C . PHE H 1 43 ? -20.240 13.426 93.841 1.00 40.20 41 PHE H C 1
ATOM 14052 O O . PHE H 1 43 ? -21.214 13.480 93.078 1.00 36.08 41 PHE H O 1
ATOM 14060 N N . ALA H 1 44 ? -20.207 14.043 95.018 1.00 40.79 42 ALA H N 1
ATOM 14061 C CA . ALA H 1 44 ? -21.406 14.714 95.541 1.00 40.21 42 ALA H CA 1
ATOM 14062 C C . ALA H 1 44 ? -22.045 15.562 94.455 1.00 44.24 42 ALA H C 1
ATOM 14063 O O . ALA H 1 44 ? -23.262 15.513 94.223 1.00 46.21 42 ALA H O 1
ATOM 14065 N N . LYS H 1 45 ? -21.229 16.359 93.788 1.00 44.42 43 LYS H N 1
ATOM 14066 C CA . LYS H 1 45 ? -21.789 17.263 92.805 1.00 47.98 43 LYS H CA 1
ATOM 14067 C C . LYS H 1 45 ? -22.548 16.503 91.742 1.00 43.65 43 LYS H C 1
ATOM 14068 O O . LYS H 1 45 ? -23.674 16.894 91.384 1.00 40.10 43 LYS H O 1
ATOM 14074 N N . GLU H 1 46 ? -21.943 15.406 91.288 1.00 34.92 44 GLU H N 1
ATOM 14075 C CA . GLU H 1 46 ? -22.524 14.664 90.173 1.00 37.17 44 GLU H CA 1
ATOM 14076 C C . GLU H 1 46 ? -23.796 13.935 90.650 1.00 34.00 44 GLU H C 1
ATOM 14077 O O . GLU H 1 46 ? -24.695 13.655 89.880 1.00 34.56 44 GLU H O 1
ATOM 14083 N N . ILE H 1 47 ? -23.883 13.673 91.945 1.00 38.05 45 ILE H N 1
ATOM 14084 C CA . ILE H 1 47 ? -25.004 12.988 92.555 1.00 36.22 45 ILE H CA 1
ATOM 14085 C C . ILE H 1 47 ? -26.151 13.983 92.638 1.00 39.15 45 ILE H C 1
ATOM 14086 O O . ILE H 1 47 ? -27.267 13.642 92.220 1.00 44.15 45 ILE H O 1
ATOM 14091 N N . TYR H 1 48 ? -25.862 15.230 93.019 1.00 37.04 46 TYR H N 1
ATOM 14092 C CA . TYR H 1 48 ? -26.874 16.285 92.963 1.00 36.45 46 TYR H CA 1
ATOM 14093 C C . TYR H 1 48 ? -27.355 16.530 91.550 1.00 38.13 46 TYR H C 1
ATOM 14094 O O . TYR H 1 48 ? -28.509 16.929 91.392 1.00 38.40 46 TYR H O 1
ATOM 14103 N N . ASN H 1 49 ? -26.515 16.347 90.528 1.00 36.49 47 ASN H N 1
ATOM 14104 C CA . ASN H 1 49 ? -27.030 16.547 89.167 1.00 38.40 47 ASN H CA 1
ATOM 14105 C C . ASN H 1 49 ? -27.627 15.283 88.587 1.00 34.84 47 ASN H C 1
ATOM 14106 O O . ASN H 1 49 ? -27.961 15.263 87.412 1.00 42.62 47 ASN H O 1
ATOM 14111 N N . SER H 1 50 ? -27.763 14.237 89.382 1.00 32.44 48 SER H N 1
ATOM 14112 C CA . SER H 1 50 ? -28.193 12.946 88.872 1.00 41.05 48 SER H CA 1
ATOM 14113 C C . SER H 1 50 ? -27.331 12.379 87.742 1.00 38.24 48 SER H C 1
ATOM 14114 O O . SER H 1 50 ? -27.822 11.778 86.793 1.00 46.88 48 SER H O 1
ATOM 14117 N N . GLU H 1 51 ? -26.028 12.548 87.825 1.00 37.98 49 GLU H N 1
ATOM 14118 C CA . GLU H 1 51 ? -25.151 12.002 86.796 1.00 38.99 49 GLU H CA 1
ATOM 14119 C C . GLU H 1 51 ? -24.629 10.621 87.142 1.00 34.06 49 GLU H C 1
ATOM 14120 O O . GLU H 1 51 ? -24.140 9.910 86.270 1.00 28.69 49 GLU H O 1
ATOM 14126 N N . ILE H 1 52 ? -24.761 10.256 88.413 1.00 30.75 50 ILE H N 1
ATOM 14127 C CA . ILE H 1 52 ? -24.339 8.976 88.982 1.00 28.38 50 ILE H CA 1
ATOM 14128 C C . ILE H 1 52 ? -25.074 8.739 90.302 1.00 28.39 50 ILE H C 1
ATOM 14129 O O . ILE H 1 52 ? -25.498 9.707 90.914 1.00 26.78 50 ILE H O 1
ATOM 14134 N N . LYS H 1 53 ? -25.196 7.488 90.738 1.00 32.48 51 LYS H N 1
ATOM 14135 C CA . LYS H 1 53 ? -25.758 7.094 92.033 1.00 35.70 51 LYS H CA 1
ATOM 14136 C C . LYS H 1 53 ? -24.944 5.992 92.682 1.00 30.95 51 LYS H C 1
ATOM 14137 O O . LYS H 1 53 ? -24.464 5.120 92.006 1.00 34.15 51 LYS H O 1
ATOM 14143 N N . PRO H 1 54 ? -24.796 5.989 94.002 1.00 30.25 52 PRO H N 1
ATOM 14144 C CA . PRO H 1 54 ? -24.066 4.852 94.610 1.00 31.96 52 PRO H CA 1
ATOM 14145 C C . PRO H 1 54 ? -24.862 3.575 94.634 1.00 30.09 52 PRO H C 1
ATOM 14146 O O . PRO H 1 54 ? -26.063 3.591 94.550 1.00 32.53 52 PRO H O 1
ATOM 14150 N N . ILE H 1 55 ? -24.184 2.447 94.648 1.00 37.28 53 ILE H N 1
ATOM 14151 C CA . ILE H 1 55 ? -24.898 1.210 94.753 1.00 36.42 53 ILE H CA 1
ATOM 14152 C C . ILE H 1 55 ? -23.956 0.341 95.546 1.00 41.01 53 ILE H C 1
ATOM 14153 O O . ILE H 1 55 ? -22.769 0.593 95.485 1.00 38.47 53 ILE H O 1
ATOM 14158 N N . ASP H 1 56 ? -24.492 -0.606 96.316 1.00 47.69 54 ASP H N 1
ATOM 14159 C CA . ASP H 1 56 ? -23.719 -1.652 96.960 1.00 45.28 54 ASP H CA 1
ATOM 14160 C C . ASP H 1 56 ? -23.834 -2.831 96.020 1.00 43.10 54 ASP H C 1
ATOM 14161 O O . ASP H 1 56 ? -24.845 -3.517 96.008 1.00 38.31 54 ASP H O 1
ATOM 14166 N N . MET H 1 57 ? -22.802 -3.125 95.240 1.00 43.05 55 MET H N 1
ATOM 14167 C CA . MET H 1 57 ? -22.956 -4.200 94.273 1.00 39.63 55 MET H CA 1
ATOM 14168 C C . MET H 1 57 ? -23.101 -5.547 94.983 1.00 43.56 55 MET H C 1
ATOM 14169 O O . MET H 1 57 ? -23.744 -6.442 94.436 1.00 43.57 55 MET H O 1
ATOM 14174 N N . LYS H 1 58 ? -22.550 -5.669 96.191 1.00 55.38 56 LYS H N 1
ATOM 14175 C CA . LYS H 1 58 ? -22.637 -6.894 97.004 1.00 53.00 56 LYS H CA 1
ATOM 14176 C C . LYS H 1 58 ? -24.091 -7.205 97.402 1.00 51.05 56 LYS H C 1
ATOM 14177 O O . LYS H 1 58 ? -24.684 -8.148 96.883 1.00 47.78 56 LYS H O 1
ATOM 14183 N N . LYS H 1 59 ? -24.679 -6.394 98.274 1.00 50.86 57 LYS H N 1
ATOM 14184 C CA . LYS H 1 59 ? -26.095 -6.515 98.574 1.00 55.80 57 LYS H CA 1
ATOM 14185 C C . LYS H 1 59 ? -27.146 -6.250 97.483 1.00 54.91 57 LYS H C 1
ATOM 14186 O O . LYS H 1 59 ? -28.309 -6.439 97.801 1.00 63.20 57 LYS H O 1
ATOM 14192 N N . ASN H 1 60 ? -26.822 -5.807 96.261 1.00 57.20 58 ASN H N 1
ATOM 14193 C CA . ASN H 1 60 ? -27.847 -5.353 95.254 1.00 43.24 58 ASN H CA 1
ATOM 14194 C C . ASN H 1 60 ? -27.615 -5.528 93.738 1.00 42.14 58 ASN H C 1
ATOM 14195 O O . ASN H 1 60 ? -28.530 -5.511 92.885 1.00 39.69 58 ASN H O 1
ATOM 14200 N N . GLY H 1 61 ? -26.368 -5.766 93.374 1.00 43.03 59 GLY H N 1
ATOM 14201 C CA . GLY H 1 61 ? -26.008 -6.011 91.990 1.00 40.43 59 GLY H CA 1
ATOM 14202 C C . GLY H 1 61 ? -27.084 -6.785 91.289 1.00 39.45 59 GLY H C 1
ATOM 14203 O O . GLY H 1 61 ? -27.539 -6.391 90.215 1.00 36.05 59 GLY H O 1
ATOM 14204 N N . ASN H 1 62 ? -27.520 -7.870 91.928 1.00 40.10 60 ASN H N 1
ATOM 14205 C CA . ASN H 1 62 ? -28.489 -8.791 91.343 1.00 43.43 60 ASN H CA 1
ATOM 14206 C C . ASN H 1 62 ? -29.896 -8.259 91.075 1.00 41.83 60 ASN H C 1
ATOM 14207 O O . ASN H 1 62 ? -30.580 -8.796 90.189 1.00 44.63 60 ASN H O 1
ATOM 14212 N N . ASP H 1 63 ? -30.272 -7.204 91.794 1.00 36.65 61 ASP H N 1
ATOM 14213 C CA . ASP H 1 63 ? -31.436 -6.374 91.464 1.00 39.59 61 ASP H CA 1
ATOM 14214 C C . ASP H 1 63 ? -31.404 -5.798 90.032 1.00 44.57 61 ASP H C 1
ATOM 14215 O O . ASP H 1 63 ? -32.437 -5.403 89.501 1.00 47.63 61 ASP H O 1
ATOM 14220 N N . LEU H 1 64 ? -30.226 -5.680 89.424 1.00 43.88 62 LEU H N 1
ATOM 14221 C CA . LEU H 1 64 ? -30.113 -5.090 88.095 1.00 44.54 62 LEU H CA 1
ATOM 14222 C C . LEU H 1 64 ? -30.564 -6.085 87.046 1.00 42.47 62 LEU H C 1
ATOM 14223 O O . LEU H 1 64 ? -30.855 -5.715 85.885 1.00 43.77 62 LEU H O 1
ATOM 14228 N N . ILE H 1 65 ? -30.587 -7.356 87.439 1.00 42.92 63 ILE H N 1
ATOM 14229 C CA . ILE H 1 65 ? -30.866 -8.396 86.457 1.00 40.49 63 ILE H CA 1
ATOM 14230 C C . ILE H 1 65 ? -32.262 -8.129 85.963 1.00 37.96 63 ILE H C 1
ATOM 14231 O O . ILE H 1 65 ? -33.164 -7.836 86.745 1.00 32.61 63 ILE H O 1
ATOM 14236 N N . GLY H 1 66 ? -32.442 -8.214 84.658 1.00 41.36 64 GLY H N 1
ATOM 14237 C CA . GLY H 1 66 ? -33.765 -7.986 84.117 1.00 45.32 64 GLY H CA 1
ATOM 14238 C C . GLY H 1 66 ? -34.140 -6.519 84.051 1.00 44.72 64 GLY H C 1
ATOM 14239 O O . GLY H 1 66 ? -35.190 -6.195 83.532 1.00 54.23 64 GLY H O 1
ATOM 14240 N N . LYS H 1 67 ? -33.282 -5.603 84.486 1.00 43.92 65 LYS H N 1
ATOM 14241 C CA . LYS H 1 67 ? -33.545 -4.197 84.198 1.00 40.88 65 LYS H CA 1
ATOM 14242 C C . LYS H 1 67 ? -32.673 -3.551 83.113 1.00 41.22 65 LYS H C 1
ATOM 14243 O O . LYS H 1 67 ? -32.902 -2.390 82.772 1.00 46.83 65 LYS H O 1
ATOM 14249 N N . TYR H 1 68 ? -31.724 -4.290 82.547 1.00 37.44 66 TYR H N 1
ATOM 14250 C CA . TYR H 1 68 ? -30.602 -3.699 81.791 1.00 34.12 66 TYR H CA 1
ATOM 14251 C C . TYR H 1 68 ? -30.194 -4.818 80.879 1.00 32.82 66 TYR H C 1
ATOM 14252 O O . TYR H 1 68 ? -30.155 -5.958 81.351 1.00 33.34 66 TYR H O 1
ATOM 14261 N N . ASP H 1 69 ? -29.857 -4.467 79.630 1.00 30.89 67 ASP H N 1
ATOM 14262 C CA . ASP H 1 69 ? -29.303 -5.349 78.617 1.00 30.04 67 ASP H CA 1
ATOM 14263 C C . ASP H 1 69 ? -27.802 -5.612 78.672 1.00 29.43 67 ASP H C 1
ATOM 14264 O O . ASP H 1 69 ? -27.348 -6.595 78.093 1.00 25.74 67 ASP H O 1
ATOM 14269 N N . LEU H 1 70 ? -27.051 -4.726 79.323 1.00 29.73 68 LEU H N 1
ATOM 14270 C CA . LEU H 1 70 ? -25.608 -4.633 79.124 1.00 27.11 68 LEU H CA 1
ATOM 14271 C C . LEU H 1 70 ? -24.990 -3.844 80.282 1.00 26.53 68 LEU H C 1
ATOM 14272 O O . LEU H 1 70 ? -25.572 -2.911 80.805 1.00 20.40 68 LEU H O 1
ATOM 14277 N N . GLY H 1 71 ? -23.900 -4.357 80.826 1.00 25.65 69 GLY H N 1
ATOM 14278 C CA . GLY H 1 71 ? -23.283 -3.662 81.910 1.00 22.25 69 GLY H CA 1
ATOM 14279 C C . GLY H 1 71 ? -21.796 -3.561 81.643 1.00 21.30 69 GLY H C 1
ATOM 14280 O O . GLY H 1 71 ? -21.214 -4.471 81.064 1.00 18.84 69 GLY H O 1
ATOM 14281 N N . PHE H 1 72 ? -21.195 -2.506 82.173 1.00 22.09 70 PHE H N 1
ATOM 14282 C CA . PHE H 1 72 ? -19.763 -2.219 82.074 1.00 20.06 70 PHE H CA 1
ATOM 14283 C C . PHE H 1 72 ? -19.202 -1.847 83.444 1.00 21.83 70 PHE H C 1
ATOM 14284 O O . PHE H 1 72 ? -19.832 -1.188 84.285 1.00 23.71 70 PHE H O 1
ATOM 14292 N N . SER H 1 73 ? -17.979 -2.299 83.655 1.00 23.88 71 SER H N 1
ATOM 14293 C CA . SER H 1 73 ? -17.184 -1.848 84.778 1.00 23.42 71 SER H CA 1
ATOM 14294 C C . SER H 1 73 ? -15.855 -1.295 84.312 1.00 20.03 71 SER H C 1
ATOM 14295 O O . SER H 1 73 ? -15.154 -1.929 83.533 1.00 22.23 71 SER H O 1
ATOM 14298 N N . CYS H 1 74 ? -15.512 -0.124 84.813 1.00 20.77 72 CYS H N 1
ATOM 14299 C CA . CYS H 1 74 ? -14.250 0.521 84.538 1.00 20.92 72 CYS H CA 1
ATOM 14300 C C . CYS H 1 74 ? -13.754 1.290 85.758 1.00 18.20 72 CYS H C 1
ATOM 14301 O O . CYS H 1 74 ? -14.402 2.258 86.205 1.00 18.78 72 CYS H O 1
ATOM 14304 N N . HIS H 1 75 ? -12.559 0.955 86.221 1.00 21.26 73 HIS H N 1
ATOM 14305 C CA . HIS H 1 75 ? -12.037 1.634 87.464 1.00 22.61 73 HIS H CA 1
ATOM 14306 C C . HIS H 1 75 ? -13.048 1.697 88.581 1.00 20.24 73 HIS H C 1
ATOM 14307 O O . HIS H 1 75 ? -13.367 2.763 89.047 1.00 26.32 73 HIS H O 1
ATOM 14314 N N . SER H 1 76 ? -13.657 0.566 88.907 1.00 23.99 74 SER H N 1
ATOM 14315 C CA . SER H 1 76 ? -14.680 0.490 89.939 1.00 30.25 74 SER H CA 1
ATOM 14316 C C . SER H 1 76 ? -13.986 -0.056 91.166 1.00 32.69 74 SER H C 1
ATOM 14317 O O . SER H 1 76 ? -13.179 -0.970 91.026 1.00 30.81 74 SER H O 1
ATOM 14320 N N . LYS H 1 77 ? -14.409 0.393 92.339 1.00 33.77 75 LYS H N 1
ATOM 14321 C CA . LYS H 1 77 ? -13.982 -0.259 93.570 1.00 38.07 75 LYS H CA 1
ATOM 14322 C C . LYS H 1 77 ? -14.697 -1.581 93.857 1.00 39.04 75 LYS H C 1
ATOM 14323 O O . LYS H 1 77 ? -14.411 -2.144 94.897 1.00 40.78 75 LYS H O 1
ATOM 14329 N N . GLN H 1 78 ? -15.641 -2.052 93.024 1.00 33.57 76 GLN H N 1
ATOM 14330 C CA . GLN H 1 78 ? -16.527 -3.162 93.353 1.00 36.38 76 GLN H CA 1
ATOM 14331 C C . GLN H 1 78 ? -16.513 -4.313 92.368 1.00 36.19 76 GLN H C 1
ATOM 14332 O O . GLN H 1 78 ? -16.324 -4.135 91.162 1.00 43.96 76 GLN H O 1
ATOM 14338 N N . LEU H 1 79 ? -16.722 -5.513 92.874 1.00 35.72 77 LEU H N 1
ATOM 14339 C CA . LEU H 1 79 ? -16.862 -6.658 91.996 1.00 43.16 77 LEU H CA 1
ATOM 14340 C C . LEU H 1 79 ? -18.344 -6.748 91.615 1.00 41.33 77 LEU H C 1
ATOM 14341 O O . LEU H 1 79 ? -19.175 -6.094 92.231 1.00 41.51 77 LEU H O 1
ATOM 14346 N N . PHE H 1 80 ? -18.662 -7.484 90.557 1.00 36.18 78 PHE H N 1
ATOM 14347 C CA . PHE H 1 80 ? -20.048 -7.723 90.228 1.00 36.89 78 PHE H CA 1
ATOM 14348 C C . PHE H 1 80 ? -20.424 -9.107 90.791 1.00 37.14 78 PHE H C 1
ATOM 14349 O O . PHE H 1 80 ? -19.663 -10.063 90.626 1.00 32.22 78 PHE H O 1
ATOM 14357 N N . PRO H 1 81 ? -21.636 -9.269 91.319 1.00 35.44 79 PRO H N 1
ATOM 14358 C CA . PRO H 1 81 ? -22.028 -10.620 91.749 1.00 43.86 79 PRO H CA 1
ATOM 14359 C C . PRO H 1 81 ? -22.105 -11.604 90.593 1.00 45.75 79 PRO H C 1
ATOM 14360 O O . PRO H 1 81 ? -22.315 -11.191 89.446 1.00 40.72 79 PRO H O 1
ATOM 14364 N N . ALA H 1 82 ? -21.961 -12.890 90.915 1.00 39.69 80 ALA H N 1
ATOM 14365 C CA . ALA H 1 82 ? -21.783 -13.921 89.909 1.00 39.54 80 ALA H CA 1
ATOM 14366 C C . ALA H 1 82 ? -23.070 -14.103 89.151 1.00 37.16 80 ALA H C 1
ATOM 14367 O O . ALA H 1 82 ? -23.061 -14.399 87.967 1.00 37.09 80 ALA H O 1
ATOM 14369 N N . LYS H 1 83 ? -24.187 -13.866 89.815 1.00 40.00 81 LYS H N 1
ATOM 14370 C CA . LYS H 1 83 ? -25.464 -14.146 89.199 1.00 45.62 81 LYS H CA 1
ATOM 14371 C C . LYS H 1 83 ? -25.713 -13.122 88.075 1.00 41.22 81 LYS H C 1
ATOM 14372 O O . LYS H 1 83 ? -26.099 -13.482 86.965 1.00 40.79 81 LYS H O 1
ATOM 14378 N N . LEU H 1 84 ? -25.465 -11.861 88.380 1.00 33.65 82 LEU H N 1
ATOM 14379 C CA . LEU H 1 84 ? -25.581 -10.760 87.437 1.00 38.48 82 LEU H CA 1
ATOM 14380 C C . LEU H 1 84 ? -24.740 -11.032 86.201 1.00 35.47 82 LEU H C 1
ATOM 14381 O O . LEU H 1 84 ? -25.203 -10.902 85.071 1.00 43.60 82 LEU H O 1
ATOM 14386 N N . VAL H 1 85 ? -23.500 -11.433 86.439 1.00 33.77 83 VAL H N 1
ATOM 14387 C CA . VAL H 1 85 ? -22.544 -11.710 85.379 1.00 35.62 83 VAL H CA 1
ATOM 14388 C C . VAL H 1 85 ? -22.958 -12.844 84.496 1.00 43.03 83 VAL H C 1
ATOM 14389 O O . VAL H 1 85 ? -22.587 -12.864 83.345 1.00 39.39 83 VAL H O 1
ATOM 14393 N N . ASN H 1 86 ? -23.699 -13.803 85.049 1.00 51.81 84 ASN H N 1
ATOM 14394 C CA . ASN H 1 86 ? -24.282 -14.874 84.252 1.00 45.15 84 ASN H CA 1
ATOM 14395 C C . ASN H 1 86 ? -25.598 -14.463 83.642 1.00 42.29 84 ASN H C 1
ATOM 14396 O O . ASN H 1 86 ? -25.890 -14.840 82.516 1.00 50.76 84 ASN H O 1
ATOM 14401 N N . SER H 1 87 ? -26.386 -13.645 84.319 1.00 40.94 85 SER H N 1
ATOM 14402 C CA . SER H 1 87 ? -27.669 -13.241 83.744 1.00 40.81 85 SER H CA 1
ATOM 14403 C C . SER H 1 87 ? -27.632 -12.139 82.680 1.00 43.15 85 SER H C 1
ATOM 14404 O O . SER H 1 87 ? -28.593 -11.999 81.925 1.00 36.63 85 SER H O 1
ATOM 14407 N N . VAL H 1 88 ? -26.599 -11.292 82.679 1.00 38.29 86 VAL H N 1
ATOM 14408 C CA . VAL H 1 88 ? -26.534 -10.141 81.760 1.00 33.54 86 VAL H CA 1
ATOM 14409 C C . VAL H 1 88 ? -25.153 -9.965 81.205 1.00 30.75 86 VAL H C 1
ATOM 14410 O O . VAL H 1 88 ? -24.162 -10.136 81.937 1.00 27.49 86 VAL H O 1
ATOM 14414 N N . LEU H 1 89 ? -25.070 -9.559 79.934 1.00 27.95 87 LEU H N 1
ATOM 14415 C CA . LEU H 1 89 ? -23.745 -9.404 79.390 1.00 26.49 87 LEU H CA 1
ATOM 14416 C C . LEU H 1 89 ? -23.071 -8.316 80.233 1.00 22.13 87 LEU H C 1
ATOM 14417 O O . LEU H 1 89 ? -23.527 -7.183 80.355 1.00 27.93 87 LEU H O 1
ATOM 14422 N N . CYS H 1 90 ? -21.923 -8.658 80.734 1.00 23.08 88 CYS H N 1
ATOM 14423 C CA . CYS H 1 90 ? -21.158 -7.776 81.565 1.00 23.82 88 CYS H CA 1
ATOM 14424 C C . CYS H 1 90 ? -19.753 -7.663 81.048 1.00 25.63 88 CYS H C 1
ATOM 14425 O O . CYS H 1 90 ? -19.033 -8.668 80.948 1.00 28.88 88 CYS H O 1
ATOM 14428 N N . ILE H 1 91 ? -19.304 -6.425 80.840 1.00 20.78 89 ILE H N 1
ATOM 14429 C CA . ILE H 1 91 ? -18.008 -6.249 80.260 1.00 19.78 89 ILE H CA 1
ATOM 14430 C C . ILE H 1 91 ? -17.115 -5.385 81.169 1.00 19.39 89 ILE H C 1
ATOM 14431 O O . ILE H 1 91 ? -17.491 -4.337 81.662 1.00 16.85 89 ILE H O 1
ATOM 14436 N N . ASN H 1 92 ? -15.879 -5.835 81.268 1.00 22.00 90 ASN H N 1
ATOM 14437 C CA . ASN H 1 92 ? -14.874 -5.224 82.158 1.00 27.97 90 ASN H CA 1
ATOM 14438 C C . ASN H 1 92 ? -13.803 -4.540 81.322 1.00 23.98 90 ASN H C 1
ATOM 14439 O O . ASN H 1 92 ? -13.204 -5.138 80.447 1.00 23.90 90 ASN H O 1
ATOM 14444 N N . ILE H 1 93 ? -13.614 -3.253 81.566 1.00 26.21 91 ILE H N 1
ATOM 14445 C CA . ILE H 1 93 ? -12.580 -2.545 80.857 1.00 26.59 91 ILE H CA 1
ATOM 14446 C C . ILE H 1 93 ? -11.453 -2.469 81.852 1.00 26.04 91 ILE H C 1
ATOM 14447 O O . ILE H 1 93 ? -11.614 -1.778 82.849 1.00 20.47 91 ILE H O 1
ATOM 14452 N N . HIS H 1 94 ? -10.327 -3.099 81.533 1.00 26.61 92 HIS H N 1
ATOM 14453 C CA . HIS H 1 94 ? -9.275 -3.371 82.502 1.00 28.63 92 HIS H CA 1
ATOM 14454 C C . HIS H 1 94 ? -7.917 -2.725 82.171 1.00 27.17 92 HIS H C 1
ATOM 14455 O O . HIS H 1 94 ? -7.406 -2.879 81.091 1.00 20.45 92 HIS H O 1
ATOM 14462 N N . PRO H 1 95 ? -7.214 -2.173 83.178 1.00 26.75 93 PRO H N 1
ATOM 14463 C CA . PRO H 1 95 ? -5.887 -1.642 82.981 1.00 27.28 93 PRO H CA 1
ATOM 14464 C C . PRO H 1 95 ? -4.752 -2.669 83.068 1.00 27.37 93 PRO H C 1
ATOM 14465 O O . PRO H 1 95 ? -3.891 -2.564 83.925 1.00 33.37 93 PRO H O 1
ATOM 14469 N N . GLY H 1 96 ? -4.734 -3.655 82.195 1.00 24.39 94 GLY H N 1
ATOM 14470 C CA . GLY H 1 96 ? -3.613 -4.564 81.998 1.00 24.65 94 GLY H CA 1
ATOM 14471 C C . GLY H 1 96 ? -3.793 -5.353 80.711 1.00 22.95 94 GLY H C 1
ATOM 14472 O O . GLY H 1 96 ? -4.838 -5.263 80.035 1.00 25.65 94 GLY H O 1
ATOM 14473 N N . LEU H 1 97 ? -2.732 -6.072 80.343 1.00 23.24 95 LEU H N 1
ATOM 14474 C CA . LEU H 1 97 ? -2.703 -6.904 79.152 1.00 27.00 95 LEU H CA 1
ATOM 14475 C C . LEU H 1 97 ? -2.908 -8.401 79.464 1.00 25.22 95 LEU H C 1
ATOM 14476 O O . LEU H 1 97 ? -1.973 -9.188 79.654 1.00 25.37 95 LEU H O 1
ATOM 14481 N N . ASN H 1 98 ? -4.175 -8.795 79.528 1.00 24.45 96 ASN H N 1
ATOM 14482 C CA . ASN H 1 98 ? -4.488 -10.200 79.833 1.00 27.31 96 ASN H CA 1
ATOM 14483 C C . ASN H 1 98 ? -3.874 -11.170 78.817 1.00 27.73 96 ASN H C 1
ATOM 14484 O O . ASN H 1 98 ? -3.809 -10.892 77.639 1.00 30.24 96 ASN H O 1
ATOM 14489 N N . PRO H 1 99 ? -3.400 -12.331 79.290 1.00 24.74 97 PRO H N 1
ATOM 14490 C CA . PRO H 1 99 ? -3.490 -12.759 80.667 1.00 27.52 97 PRO H CA 1
ATOM 14491 C C . PRO H 1 99 ? -2.204 -12.460 81.470 1.00 34.33 97 PRO H C 1
ATOM 14492 O O . PRO H 1 99 ? -1.898 -13.171 82.448 1.00 28.16 97 PRO H O 1
ATOM 14496 N N . TYR H 1 100 ? -1.469 -11.421 81.081 1.00 30.75 98 TYR H N 1
ATOM 14497 C CA . TYR H 1 100 ? -0.239 -11.104 81.814 1.00 30.71 98 TYR H CA 1
ATOM 14498 C C . TYR H 1 100 ? -0.434 -10.218 82.991 1.00 29.12 98 TYR H C 1
ATOM 14499 O O . TYR H 1 100 ? -1.197 -9.240 82.966 1.00 31.16 98 TYR H O 1
ATOM 14508 N N . ASN H 1 101 ? 0.194 -10.613 84.096 1.00 34.97 99 ASN H N 1
ATOM 14509 C CA . ASN H 1 101 ? 0.198 -9.774 85.294 1.00 29.60 99 ASN H CA 1
ATOM 14510 C C . ASN H 1 101 ? -1.213 -9.411 85.691 1.00 32.70 99 ASN H C 1
ATOM 14511 O O . ASN H 1 101 ? -1.546 -8.258 85.993 1.00 29.58 99 ASN H O 1
ATOM 14516 N N . ARG H 1 102 ? -2.028 -10.457 85.694 1.00 30.52 100 ARG H N 1
ATOM 14517 C CA . ARG H 1 102 ? -3.367 -10.390 86.190 1.00 30.72 100 ARG H CA 1
ATOM 14518 C C . ARG H 1 102 ? -3.252 -10.114 87.677 1.00 32.32 100 ARG H C 1
ATOM 14519 O O . ARG H 1 102 ? -2.214 -10.400 88.254 1.00 30.87 100 ARG H O 1
ATOM 14527 N N . GLY H 1 103 ? -4.281 -9.493 88.248 1.00 30.63 101 GLY H N 1
ATOM 14528 C CA . GLY H 1 103 ? -4.259 -9.075 89.646 1.00 37.11 101 GLY H CA 1
ATOM 14529 C C . GLY H 1 103 ? -3.833 -7.655 89.984 1.00 37.74 101 GLY H C 1
ATOM 14530 O O . GLY H 1 103 ? -4.126 -6.699 89.280 1.00 40.52 101 GLY H O 1
ATOM 14531 N N . TRP H 1 104 ? -3.040 -7.534 91.043 1.00 35.45 102 TRP H N 1
ATOM 14532 C CA . TRP H 1 104 ? -2.630 -6.234 91.575 1.00 34.47 102 TRP H CA 1
ATOM 14533 C C . TRP H 1 104 ? -1.637 -5.465 90.689 1.00 28.41 102 TRP H C 1
ATOM 14534 O O . TRP H 1 104 ? -0.596 -5.976 90.239 1.00 25.66 102 TRP H O 1
ATOM 14545 N N . PHE H 1 105 ? -2.011 -4.226 90.419 1.00 26.94 103 PHE H N 1
ATOM 14546 C CA . PHE H 1 105 ? -1.135 -3.240 89.795 1.00 24.87 103 PHE H CA 1
ATOM 14547 C C . PHE H 1 105 ? -0.313 -3.809 88.670 1.00 23.72 103 PHE H C 1
ATOM 14548 O O . PHE H 1 105 ? 0.901 -3.943 88.747 1.00 23.83 103 PHE H O 1
ATOM 14556 N N . PRO H 1 106 ? -1.000 -4.160 87.583 1.00 24.04 104 PRO H N 1
ATOM 14557 C CA . PRO H 1 106 ? -0.330 -4.843 86.490 1.00 22.35 104 PRO H CA 1
ATOM 14558 C C . PRO H 1 106 ? 0.898 -4.144 85.990 1.00 17.76 104 PRO H C 1
ATOM 14559 O O . PRO H 1 106 ? 1.856 -4.805 85.627 1.00 22.07 104 PRO H O 1
ATOM 14563 N N . GLN H 1 107 ? 0.871 -2.817 85.961 1.00 19.41 105 GLN H N 1
ATOM 14564 C CA . GLN H 1 107 ? 1.953 -2.111 85.339 1.00 20.75 105 GLN H CA 1
ATOM 14565 C C . GLN H 1 107 ? 3.168 -2.187 86.251 1.00 20.35 105 GLN H C 1
ATOM 14566 O O . GLN H 1 107 ? 4.312 -2.121 85.797 1.00 18.31 105 GLN H O 1
ATOM 14572 N N . VAL H 1 108 ? 2.932 -2.263 87.554 1.00 20.49 106 VAL H N 1
ATOM 14573 C CA . VAL H 1 108 ? 4.106 -2.315 88.465 1.00 20.57 106 VAL H CA 1
ATOM 14574 C C . VAL H 1 108 ? 4.970 -3.556 88.175 1.00 19.78 106 VAL H C 1
ATOM 14575 O O . VAL H 1 108 ? 6.174 -3.510 87.889 1.00 23.83 106 VAL H O 1
ATOM 14579 N N . PHE H 1 109 ? 4.294 -4.694 88.142 1.00 24.22 107 PHE H N 1
ATOM 14580 C CA . PHE H 1 109 ? 4.917 -5.948 87.685 1.00 22.57 107 PHE H CA 1
ATOM 14581 C C . PHE H 1 109 ? 5.567 -5.938 86.326 1.00 23.60 107 PHE H C 1
ATOM 14582 O O . PHE H 1 109 ? 6.690 -6.408 86.140 1.00 23.60 107 PHE H O 1
ATOM 14590 N N . SER H 1 110 ? 4.879 -5.391 85.337 1.00 23.22 108 SER H N 1
ATOM 14591 C CA . SER H 1 110 ? 5.439 -5.429 83.989 1.00 24.81 108 SER H CA 1
ATOM 14592 C C . SER H 1 110 ? 6.736 -4.629 83.880 1.00 23.19 108 SER H C 1
ATOM 14593 O O . SER H 1 110 ? 7.632 -4.894 83.085 1.00 28.81 108 SER H O 1
ATOM 14596 N N . ILE H 1 111 ? 6.813 -3.570 84.641 1.00 22.59 109 ILE H N 1
ATOM 14597 C CA . ILE H 1 111 ? 8.002 -2.705 84.606 1.00 25.63 109 ILE H CA 1
ATOM 14598 C C . ILE H 1 111 ? 9.142 -3.494 85.285 1.00 24.33 109 ILE H C 1
ATOM 14599 O O . ILE H 1 111 ? 10.270 -3.458 84.793 1.00 29.68 109 ILE H O 1
ATOM 14604 N N . ILE H 1 112 ? 8.819 -4.353 86.240 1.00 22.57 110 ILE H N 1
ATOM 14605 C CA . ILE H 1 112 ? 9.894 -5.198 86.800 1.00 25.09 110 ILE H CA 1
ATOM 14606 C C . ILE H 1 112 ? 10.159 -6.419 85.910 1.00 28.62 110 ILE H C 1
ATOM 14607 O O . ILE H 1 112 ? 11.279 -6.635 85.464 1.00 28.35 110 ILE H O 1
ATOM 14612 N N . ASN H 1 113 ? 9.109 -7.185 85.601 1.00 27.06 111 ASN H N 1
ATOM 14613 C CA . ASN H 1 113 ? 9.291 -8.485 84.998 1.00 28.20 111 ASN H CA 1
ATOM 14614 C C . ASN H 1 113 ? 9.148 -8.439 83.466 1.00 31.69 111 ASN H C 1
ATOM 14615 O O . ASN H 1 113 ? 9.304 -9.446 82.843 1.00 32.03 111 ASN H O 1
ATOM 14620 N N . LYS H 1 114 ? 8.827 -7.291 82.864 1.00 30.13 112 LYS H N 1
ATOM 14621 C CA . LYS H 1 114 ? 8.908 -7.134 81.403 1.00 30.16 112 LYS H CA 1
ATOM 14622 C C . LYS H 1 114 ? 7.898 -7.879 80.587 1.00 26.13 112 LYS H C 1
ATOM 14623 O O . LYS H 1 114 ? 8.006 -7.915 79.370 1.00 30.37 112 LYS H O 1
ATOM 14629 N N . LEU H 1 115 ? 6.932 -8.489 81.231 1.00 29.15 113 LEU H N 1
ATOM 14630 C CA . LEU H 1 115 ? 5.766 -8.960 80.505 1.00 34.38 113 LEU H CA 1
ATOM 14631 C C . LEU H 1 115 ? 4.943 -7.787 79.979 1.00 32.91 113 LEU H C 1
ATOM 14632 O O . LEU H 1 115 ? 4.869 -6.734 80.626 1.00 25.67 113 LEU H O 1
ATOM 14637 N N . PRO H 1 116 ? 4.211 -8.030 78.889 1.00 32.17 114 PRO H N 1
ATOM 14638 C CA . PRO H 1 116 ? 3.348 -7.011 78.325 1.00 30.50 114 PRO H CA 1
ATOM 14639 C C . PRO H 1 116 ? 2.431 -6.326 79.328 1.00 25.12 114 PRO H C 1
ATOM 14640 O O . PRO H 1 116 ? 1.817 -6.916 80.211 1.00 28.72 114 PRO H O 1
ATOM 14644 N N . ILE H 1 117 ? 2.329 -5.028 79.133 1.00 23.79 115 ILE H N 1
ATOM 14645 C CA . ILE H 1 117 ? 1.346 -4.167 79.785 1.00 23.86 115 ILE H CA 1
ATOM 14646 C C . ILE H 1 117 ? 0.569 -3.406 78.694 1.00 21.62 115 ILE H C 1
ATOM 14647 O O . ILE H 1 117 ? 1.109 -3.122 77.581 1.00 19.94 115 ILE H O 1
ATOM 14652 N N . GLY H 1 118 ? -0.641 -2.993 79.093 1.00 22.74 116 GLY H N 1
ATOM 14653 C CA . GLY H 1 118 ? -1.629 -2.446 78.177 1.00 25.93 116 GLY H CA 1
ATOM 14654 C C . GLY H 1 118 ? -2.964 -2.483 78.862 1.00 23.87 116 GLY H C 1
ATOM 14655 O O . GLY H 1 118 ? -3.024 -2.611 80.083 1.00 22.81 116 GLY H O 1
ATOM 14656 N N . ALA H 1 119 ? -4.011 -2.332 78.060 1.00 17.36 117 ALA H N 1
ATOM 14657 C CA . ALA H 1 119 ? -5.371 -2.421 78.478 1.00 17.92 117 ALA H CA 1
ATOM 14658 C C . ALA H 1 119 ? -6.137 -3.461 77.660 1.00 18.81 117 ALA H C 1
ATOM 14659 O O . ALA H 1 119 ? -5.805 -3.706 76.506 1.00 19.15 117 ALA H O 1
ATOM 14661 N N . THR H 1 120 ? -7.247 -3.889 78.238 1.00 18.34 118 THR H N 1
ATOM 14662 C CA . THR H 1 120 ? -7.978 -5.062 77.863 1.00 21.89 118 THR H CA 1
ATOM 14663 C C . THR H 1 120 ? -9.428 -4.785 78.177 1.00 23.50 118 THR H C 1
ATOM 14664 O O . THR H 1 120 ? -9.799 -4.390 79.297 1.00 23.72 118 THR H O 1
ATOM 14668 N N . ILE H 1 121 ? -10.254 -4.979 77.164 1.00 23.09 119 ILE H N 1
ATOM 14669 C CA . ILE H 1 121 ? -11.696 -5.014 77.378 1.00 22.80 119 ILE H CA 1
ATOM 14670 C C . ILE H 1 121 ? -12.087 -6.492 77.294 1.00 22.25 119 ILE H C 1
ATOM 14671 O O . ILE H 1 121 ? -11.629 -7.149 76.405 1.00 20.64 119 ILE H O 1
ATOM 14676 N N . HIS H 1 122 ? -12.826 -7.065 78.240 1.00 23.85 120 HIS H N 1
ATOM 14677 C CA . HIS H 1 122 ? -13.071 -8.503 78.212 1.00 23.24 120 HIS H CA 1
ATOM 14678 C C . HIS H 1 122 ? -14.407 -8.808 78.827 1.00 21.02 120 HIS H C 1
ATOM 14679 O O . HIS H 1 122 ? -14.978 -7.963 79.518 1.00 20.20 120 HIS H O 1
ATOM 14686 N N . VAL H 1 123 ? -14.965 -9.969 78.490 1.00 25.01 121 VAL H N 1
ATOM 14687 C CA . VAL H 1 123 ? -16.308 -10.316 79.008 1.00 23.10 121 VAL H CA 1
ATOM 14688 C C . VAL H 1 123 ? -16.089 -10.747 80.469 1.00 23.08 121 VAL H C 1
ATOM 14689 O O . VAL H 1 123 ? -15.073 -11.379 80.719 1.00 23.42 121 VAL H O 1
ATOM 14693 N N . MET H 1 124 ? -16.981 -10.399 81.394 1.00 25.20 122 MET H N 1
ATOM 14694 C CA . MET H 1 124 ? -16.794 -10.740 82.814 1.00 30.88 122 MET H CA 1
ATOM 14695 C C . MET H 1 124 ? -17.299 -12.153 83.037 1.00 38.90 122 MET H C 1
ATOM 14696 O O . MET H 1 124 ? -18.380 -12.507 82.575 1.00 35.43 122 MET H O 1
ATOM 14701 N N . ASP H 1 125 ? -16.500 -12.953 83.731 1.00 41.52 123 ASP H N 1
ATOM 14702 C CA . ASP H 1 125 ? -16.934 -14.266 84.196 1.00 43.21 123 ASP H CA 1
ATOM 14703 C C . ASP H 1 125 ? -16.626 -14.344 85.702 1.00 46.05 123 ASP H C 1
ATOM 14704 O O . ASP H 1 125 ? -16.195 -13.368 86.310 1.00 43.41 123 ASP H O 1
ATOM 14709 N N . GLU H 1 126 ? -16.772 -15.513 86.301 1.00 48.17 124 GLU H N 1
ATOM 14710 C CA . GLU H 1 126 ? -16.596 -15.652 87.751 1.00 49.53 124 GLU H CA 1
ATOM 14711 C C . GLU H 1 126 ? -15.151 -15.544 88.235 1.00 54.43 124 GLU H C 1
ATOM 14712 O O . GLU H 1 126 ? -14.962 -15.434 89.441 1.00 59.47 124 GLU H O 1
ATOM 14718 N N . GLU H 1 127 ? -14.161 -15.520 87.330 1.00 51.22 125 GLU H N 1
ATOM 14719 C CA . GLU H 1 127 ? -12.767 -15.268 87.686 1.00 53.66 125 GLU H CA 1
ATOM 14720 C C . GLU H 1 127 ? -12.202 -13.843 87.502 1.00 51.62 125 GLU H C 1
ATOM 14721 O O . GLU H 1 127 ? -12.419 -13.195 86.481 1.00 54.40 125 GLU H O 1
ATOM 14727 N N . ILE H 1 128 ? -11.377 -13.414 88.458 1.00 54.51 126 ILE H N 1
ATOM 14728 C CA . ILE H 1 128 ? -10.712 -12.103 88.430 1.00 57.46 126 ILE H CA 1
ATOM 14729 C C . ILE H 1 128 ? -9.877 -12.040 87.150 1.00 57.96 126 ILE H C 1
ATOM 14730 O O . ILE H 1 128 ? -9.161 -13.000 86.815 1.00 54.31 126 ILE H O 1
ATOM 14735 N N . ASP H 1 129 ? -9.990 -10.898 86.469 1.00 51.09 127 ASP H N 1
ATOM 14736 C CA . ASP H 1 129 ? -9.299 -10.558 85.199 1.00 51.11 127 ASP H CA 1
ATOM 14737 C C . ASP H 1 129 ? -9.251 -11.727 84.226 1.00 41.85 127 ASP H C 1
ATOM 14738 O O . ASP H 1 129 ? -8.147 -12.139 83.851 1.00 34.95 127 ASP H O 1
ATOM 14743 N N . HIS H 1 130 ? -10.414 -12.238 83.804 1.00 48.03 128 HIS H N 1
ATOM 14744 C CA . HIS H 1 130 ? -10.432 -13.548 83.139 1.00 51.06 128 HIS H CA 1
ATOM 14745 C C . HIS H 1 130 ? -11.169 -13.898 81.832 1.00 49.80 128 HIS H C 1
ATOM 14746 O O . HIS H 1 130 ? -10.725 -14.797 81.095 1.00 59.37 128 HIS H O 1
ATOM 14753 N N . GLY H 1 131 ? -12.311 -13.307 81.524 1.00 50.66 129 GLY H N 1
ATOM 14754 C CA . GLY H 1 131 ? -13.073 -13.813 80.349 1.00 36.31 129 GLY H CA 1
ATOM 14755 C C . GLY H 1 131 ? -12.571 -13.595 78.927 1.00 32.14 129 GLY H C 1
ATOM 14756 O O . GLY H 1 131 ? -11.469 -13.100 78.696 1.00 28.89 129 GLY H O 1
ATOM 14757 N N . ASP H 1 132 ? -13.395 -13.960 77.949 1.00 22.41 130 ASP H N 1
ATOM 14758 C CA . ASP H 1 132 ? -13.104 -13.740 76.556 1.00 22.97 130 ASP H CA 1
ATOM 14759 C C . ASP H 1 132 ? -12.630 -12.281 76.319 1.00 17.69 130 ASP H C 1
ATOM 14760 O O . ASP H 1 132 ? -13.300 -11.340 76.658 1.00 18.15 130 ASP H O 1
ATOM 14765 N N . ILE H 1 133 ? -11.535 -12.100 75.620 1.00 19.61 131 ILE H N 1
ATOM 14766 C CA . ILE H 1 133 ? -11.036 -10.785 75.257 1.00 19.79 131 ILE H CA 1
ATOM 14767 C C . ILE H 1 133 ? -11.681 -10.256 73.967 1.00 22.26 131 ILE H C 1
ATOM 14768 O O . ILE H 1 133 ? -11.739 -10.954 72.981 1.00 20.63 131 ILE H O 1
ATOM 14773 N N . ILE H 1 134 ? -12.262 -9.071 74.051 1.00 22.24 132 ILE H N 1
ATOM 14774 C CA . ILE H 1 134 ? -12.972 -8.418 72.948 1.00 21.97 132 ILE H CA 1
ATOM 14775 C C . ILE H 1 134 ? -11.908 -7.673 72.188 1.00 21.77 132 ILE H C 1
ATOM 14776 O O . ILE H 1 134 ? -11.822 -7.832 70.995 1.00 22.18 132 ILE H O 1
ATOM 14781 N N . ILE H 1 135 ? -11.023 -6.975 72.894 1.00 20.04 133 ILE H N 1
ATOM 14782 C CA . ILE H 1 135 ? -9.953 -6.224 72.250 1.00 17.82 133 ILE H CA 1
ATOM 14783 C C . ILE H 1 135 ? -8.973 -5.815 73.338 1.00 19.80 133 ILE H C 1
ATOM 14784 O O . ILE H 1 135 ? -9.367 -5.612 74.495 1.00 17.56 133 ILE H O 1
ATOM 14789 N N . GLN H 1 136 ? -7.713 -5.710 72.938 1.00 17.49 134 GLN H N 1
ATOM 14790 C CA . GLN H 1 136 ? -6.709 -5.248 73.857 1.00 21.93 134 GLN H CA 1
ATOM 14791 C C . GLN H 1 136 ? -5.562 -4.686 73.065 1.00 20.84 134 GLN H C 1
ATOM 14792 O O . GLN H 1 136 ? -5.428 -4.942 71.870 1.00 20.60 134 GLN H O 1
ATOM 14798 N N . GLU H 1 137 ? -4.706 -3.954 73.751 1.00 19.82 135 GLU H N 1
ATOM 14799 C CA . GLU H 1 137 ? -3.565 -3.334 73.134 1.00 18.67 135 GLU H CA 1
ATOM 14800 C C . GLU H 1 137 ? -2.461 -3.031 74.140 1.00 19.68 135 GLU H C 1
ATOM 14801 O O . GLU H 1 137 ? -2.694 -2.435 75.169 1.00 22.29 135 GLU H O 1
ATOM 14807 N N . GLU H 1 138 ? -1.249 -3.377 73.764 1.00 22.68 136 GLU H N 1
ATOM 14808 C CA . GLU H 1 138 ? -0.018 -3.173 74.529 1.00 26.87 136 GLU H CA 1
ATOM 14809 C C . GLU H 1 138 ? 0.380 -1.714 74.476 1.00 23.30 136 GLU H C 1
ATOM 14810 O O . GLU H 1 138 ? 0.199 -1.076 73.449 1.00 26.18 136 GLU H O 1
ATOM 14816 N N . VAL H 1 139 ? 0.962 -1.218 75.549 1.00 22.62 137 VAL H N 1
ATOM 14817 C CA . VAL H 1 139 ? 1.587 0.085 75.540 1.00 24.15 137 VAL H CA 1
ATOM 14818 C C . VAL H 1 139 ? 3.051 -0.126 75.854 1.00 24.79 137 VAL H C 1
ATOM 14819 O O . VAL H 1 139 ? 3.473 -1.146 76.427 1.00 24.44 137 VAL H O 1
ATOM 14823 N N . GLU H 1 140 ? 3.839 0.816 75.368 1.00 24.49 138 GLU H N 1
ATOM 14824 C CA . GLU H 1 140 ? 5.260 0.733 75.518 1.00 29.41 138 GLU H CA 1
ATOM 14825 C C . GLU H 1 140 ? 5.698 1.287 76.882 1.00 25.72 138 GLU H C 1
ATOM 14826 O O . GLU H 1 140 ? 5.095 2.203 77.415 1.00 26.67 138 GLU H O 1
ATOM 14832 N N . VAL H 1 141 ? 6.789 0.758 77.403 1.00 23.24 139 VAL H N 1
ATOM 14833 C CA . VAL H 1 141 ? 7.441 1.279 78.609 1.00 25.51 139 VAL H CA 1
ATOM 14834 C C . VAL H 1 141 ? 8.822 1.781 78.268 1.00 25.46 139 VAL H C 1
ATOM 14835 O O . VAL H 1 141 ? 9.681 1.006 77.843 1.00 30.65 139 VAL H O 1
ATOM 14839 N N . ASN H 1 142 ? 8.958 3.097 78.388 1.00 26.81 140 ASN H N 1
ATOM 14840 C CA . ASN H 1 142 ? 10.192 3.790 78.110 1.00 28.23 140 ASN H CA 1
ATOM 14841 C C . ASN H 1 142 ? 11.071 3.937 79.378 1.00 28.83 140 ASN H C 1
ATOM 14842 O O . ASN H 1 142 ? 10.560 3.801 80.477 1.00 27.91 140 ASN H O 1
ATOM 14847 N N . SER H 1 143 ? 12.348 4.260 79.213 1.00 28.46 141 SER H N 1
ATOM 14848 C CA . SER H 1 143 ? 13.348 4.145 80.290 1.00 29.23 141 SER H CA 1
ATOM 14849 C C . SER H 1 143 ? 13.102 5.084 81.424 1.00 27.86 141 SER H C 1
ATOM 14850 O O . SER H 1 143 ? 13.507 4.810 82.523 1.00 33.22 141 SER H O 1
ATOM 14853 N N . PHE H 1 144 ? 12.411 6.183 81.148 1.00 31.54 142 PHE H N 1
ATOM 14854 C CA . PHE H 1 144 ? 12.247 7.308 82.054 1.00 26.09 142 PHE H CA 1
ATOM 14855 C C . PHE H 1 144 ? 10.903 7.350 82.763 1.00 22.71 142 PHE H C 1
ATOM 14856 O O . PHE H 1 144 ? 10.571 8.297 83.455 1.00 22.50 142 PHE H O 1
ATOM 14864 N N . GLU H 1 145 ? 10.079 6.334 82.560 1.00 27.23 143 GLU H N 1
ATOM 14865 C CA . GLU H 1 145 ? 8.704 6.291 83.068 1.00 21.87 143 GLU H CA 1
ATOM 14866 C C . GLU H 1 145 ? 8.571 5.523 84.369 1.00 19.85 143 GLU H C 1
ATOM 14867 O O . GLU H 1 145 ? 9.217 4.510 84.574 1.00 23.04 143 GLU H O 1
ATOM 14873 N N . ASN H 1 146 ? 7.680 5.966 85.221 1.00 21.49 144 ASN H N 1
ATOM 14874 C CA . ASN H 1 146 ? 7.379 5.216 86.444 1.00 22.91 144 ASN H CA 1
ATOM 14875 C C . ASN H 1 146 ? 5.956 4.662 86.297 1.00 24.72 144 ASN H C 1
ATOM 14876 O O . ASN H 1 146 ? 5.280 4.703 85.223 1.00 23.71 144 ASN H O 1
ATOM 14881 N N . SER H 1 147 ? 5.499 4.098 87.394 1.00 21.34 145 SER H N 1
ATOM 14882 C CA . SER H 1 147 ? 4.200 3.495 87.424 1.00 20.78 145 SER H CA 1
ATOM 14883 C C . SER H 1 147 ? 3.116 4.516 87.079 1.00 22.35 145 SER H C 1
ATOM 14884 O O . SER H 1 147 ? 2.127 4.150 86.460 1.00 23.13 145 SER H O 1
ATOM 14887 N N . PHE H 1 148 ? 3.270 5.751 87.543 1.00 18.16 146 PHE H N 1
ATOM 14888 C CA . PHE H 1 148 ? 2.243 6.726 87.368 1.00 21.27 146 PHE H CA 1
ATOM 14889 C C . PHE H 1 148 ? 2.145 6.956 85.853 1.00 22.41 146 PHE H C 1
ATOM 14890 O O . PHE H 1 148 ? 1.052 6.987 85.319 1.00 22.19 146 PHE H O 1
ATOM 14898 N N . ASP H 1 149 ? 3.266 7.077 85.166 1.00 23.60 147 ASP H N 1
ATOM 14899 C CA . ASP H 1 149 ? 3.269 7.483 83.737 1.00 22.26 147 ASP H CA 1
ATOM 14900 C C . ASP H 1 149 ? 2.678 6.345 82.905 1.00 25.07 147 ASP H C 1
ATOM 14901 O O . ASP H 1 149 ? 2.008 6.554 81.868 1.00 26.28 147 ASP H O 1
ATOM 14906 N N . VAL H 1 150 ? 2.955 5.116 83.341 1.00 21.25 148 VAL H N 1
ATOM 14907 C CA . VAL H 1 150 ? 2.559 4.008 82.517 1.00 22.18 148 VAL H CA 1
ATOM 14908 C C . VAL H 1 150 ? 1.072 3.808 82.628 1.00 21.92 148 VAL H C 1
ATOM 14909 O O . VAL H 1 150 ? 0.411 3.549 81.641 1.00 23.60 148 VAL H O 1
ATOM 14913 N N . TYR H 1 151 ? 0.584 3.958 83.845 1.00 19.83 149 TYR H N 1
ATOM 14914 C CA . TYR H 1 151 ? -0.837 3.808 84.148 1.00 22.52 149 TYR H CA 1
ATOM 14915 C C . TYR H 1 151 ? -1.634 4.874 83.408 1.00 21.85 149 TYR H C 1
ATOM 14916 O O . TYR H 1 151 ? -2.756 4.638 83.066 1.00 17.64 149 TYR H O 1
ATOM 14925 N N . ALA H 1 152 ? -1.100 6.080 83.333 1.00 20.45 150 ALA H N 1
ATOM 14926 C CA . ALA H 1 152 ? -1.768 7.125 82.655 1.00 25.45 150 ALA H CA 1
ATOM 14927 C C . ALA H 1 152 ? -1.928 6.744 81.143 1.00 23.52 150 ALA H C 1
ATOM 14928 O O . ALA H 1 152 ? -2.949 7.032 80.575 1.00 24.66 150 ALA H O 1
ATOM 14930 N N . LYS H 1 153 ? -0.957 6.068 80.552 1.00 21.94 151 LYS H N 1
ATOM 14931 C CA . LYS H 1 153 ? -1.019 5.571 79.223 1.00 26.12 151 LYS H CA 1
ATOM 14932 C C . LYS H 1 153 ? -2.065 4.463 79.083 1.00 26.12 151 LYS H C 1
ATOM 14933 O O . LYS H 1 153 ? -2.814 4.389 78.093 1.00 18.41 151 LYS H O 1
ATOM 14939 N N . VAL H 1 154 ? -2.192 3.674 80.150 1.00 19.84 152 VAL H N 1
ATOM 14940 C CA . VAL H 1 154 ? -3.063 2.551 80.102 1.00 19.59 152 VAL H CA 1
ATOM 14941 C C . VAL H 1 154 ? -4.483 3.014 80.208 1.00 19.37 152 VAL H C 1
ATOM 14942 O O . VAL H 1 154 ? -5.378 2.488 79.526 1.00 15.82 152 VAL H O 1
ATOM 14946 N N . GLN H 1 155 ? -4.692 3.974 81.083 1.00 17.90 153 GLN H N 1
ATOM 14947 C CA . GLN H 1 155 ? -6.009 4.463 81.292 1.00 23.64 153 GLN H CA 1
ATOM 14948 C C . GLN H 1 155 ? -6.570 5.136 80.017 1.00 24.87 153 GLN H C 1
ATOM 14949 O O . GLN H 1 155 ? -7.759 4.963 79.671 1.00 22.80 153 GLN H O 1
ATOM 14955 N N . LYS H 1 156 ? -5.741 5.928 79.358 1.00 23.64 154 LYS H N 1
ATOM 14956 C CA . LYS H 1 156 ? -6.099 6.474 78.012 1.00 28.59 154 LYS H CA 1
ATOM 14957 C C . LYS H 1 156 ? -6.472 5.409 76.985 1.00 24.20 154 LYS H C 1
ATOM 14958 O O . LYS H 1 156 ? -7.457 5.549 76.262 1.00 26.90 154 LYS H O 1
ATOM 14964 N N . LYS H 1 157 ? -5.680 4.341 76.945 1.00 23.84 155 LYS H N 1
ATOM 14965 C CA . LYS H 1 157 ? -5.873 3.234 76.060 1.00 24.45 155 LYS H CA 1
ATOM 14966 C C . LYS H 1 157 ? -7.192 2.537 76.331 1.00 24.58 155 LYS H C 1
ATOM 14967 O O . LYS H 1 157 ? -7.955 2.271 75.377 1.00 23.48 155 LYS H O 1
ATOM 14973 N N . GLU H 1 158 ? -7.550 2.357 77.607 1.00 22.18 156 GLU H N 1
ATOM 14974 C CA . GLU H 1 158 ? -8.839 1.764 77.948 1.00 21.53 156 GLU H CA 1
ATOM 14975 C C . GLU H 1 158 ? -9.961 2.561 77.298 1.00 20.51 156 GLU H C 1
ATOM 14976 O O . GLU H 1 158 ? -10.979 2.044 76.840 1.00 20.66 156 GLU H O 1
ATOM 14982 N N . VAL H 1 159 ? -9.789 3.858 77.283 1.00 18.69 157 VAL H N 1
ATOM 14983 C CA . VAL H 1 159 ? -10.907 4.652 76.822 1.00 23.38 157 VAL H CA 1
ATOM 14984 C C . VAL H 1 159 ? -10.976 4.623 75.284 1.00 22.02 157 VAL H C 1
ATOM 14985 O O . VAL H 1 159 ? -12.032 4.418 74.699 1.00 19.55 157 VAL H O 1
ATOM 14989 N N . GLU H 1 160 ? -9.822 4.755 74.656 1.00 24.27 158 GLU H N 1
ATOM 14990 C CA . GLU H 1 160 ? -9.705 4.566 73.225 1.00 24.33 158 GLU H CA 1
ATOM 14991 C C . GLU H 1 160 ? -10.342 3.268 72.723 1.00 25.29 158 GLU H C 1
ATOM 14992 O O . GLU H 1 160 ? -11.084 3.301 71.759 1.00 22.92 158 GLU H O 1
ATOM 14998 N N . LEU H 1 161 ? -10.004 2.140 73.343 1.00 22.67 159 LEU H N 1
ATOM 14999 C CA . LEU H 1 161 ? -10.506 0.825 72.977 1.00 21.74 159 LEU H CA 1
ATOM 15000 C C . LEU H 1 161 ? -12.001 0.685 73.111 1.00 18.71 159 LEU H C 1
ATOM 15001 O O . LEU H 1 161 ? -12.735 0.136 72.287 1.00 23.16 159 LEU H O 1
ATOM 15006 N N . PHE H 1 162 ? -12.516 1.290 74.145 1.00 18.84 160 PHE H N 1
ATOM 15007 C CA . PHE H 1 162 ? -13.908 1.263 74.319 1.00 19.89 160 PHE H CA 1
ATOM 15008 C C . PHE H 1 162 ? -14.557 1.881 73.094 1.00 20.74 160 PHE H C 1
ATOM 15009 O O . PHE H 1 162 ? -15.493 1.263 72.565 1.00 18.28 160 PHE H O 1
ATOM 15017 N N . THR H 1 163 ? -14.099 3.053 72.651 1.00 18.25 161 THR H N 1
ATOM 15018 C CA . THR H 1 163 ? -14.753 3.704 71.501 1.00 19.44 161 THR H CA 1
ATOM 15019 C C . THR H 1 163 ? -14.649 2.838 70.291 1.00 16.93 161 THR H C 1
ATOM 15020 O O . THR H 1 163 ? -15.491 2.961 69.449 1.00 17.32 161 THR H O 1
ATOM 15024 N N . LYS H 1 164 ? -13.658 1.953 70.202 1.00 19.01 162 LYS H N 1
ATOM 15025 C CA . LYS H 1 164 ? -13.528 1.126 69.028 1.00 20.96 162 LYS H CA 1
ATOM 15026 C C . LYS H 1 164 ? -14.521 -0.045 68.914 1.00 24.34 162 LYS H C 1
ATOM 15027 O O . LYS H 1 164 ? -14.810 -0.505 67.798 1.00 20.90 162 LYS H O 1
ATOM 15033 N N . VAL H 1 165 ? -14.977 -0.579 70.042 1.00 20.15 163 VAL H N 1
ATOM 15034 C CA . VAL H 1 165 ? -15.840 -1.767 70.065 1.00 20.28 163 VAL H CA 1
ATOM 15035 C C . VAL H 1 165 ? -17.246 -1.531 70.620 1.00 19.87 163 VAL H C 1
ATOM 15036 O O . VAL H 1 165 ? -18.022 -2.460 70.680 1.00 22.56 163 VAL H O 1
ATOM 15040 N N . ILE H 1 166 ? -17.582 -0.334 71.080 1.00 19.04 164 ILE H N 1
ATOM 15041 C CA . ILE H 1 166 ? -18.870 -0.111 71.641 1.00 20.77 164 ILE H CA 1
ATOM 15042 C C . ILE H 1 166 ? -20.059 -0.262 70.642 1.00 25.03 164 ILE H C 1
ATOM 15043 O O . ILE H 1 166 ? -21.116 -0.799 71.029 1.00 24.32 164 ILE H O 1
ATOM 15048 N N . ASP H 1 167 ? -19.922 0.163 69.393 1.00 20.47 165 ASP H N 1
ATOM 15049 C CA . ASP H 1 167 ? -21.007 -0.151 68.438 1.00 23.21 165 ASP H CA 1
ATOM 15050 C C . ASP H 1 167 ? -21.210 -1.644 68.183 1.00 22.14 165 ASP H C 1
ATOM 15051 O O . ASP H 1 167 ? -22.324 -2.135 68.255 1.00 23.77 165 ASP H O 1
ATOM 15056 N N . ASP H 1 168 ? -20.158 -2.387 67.849 1.00 22.07 166 ASP H N 1
ATOM 15057 C CA . ASP H 1 168 ? -20.246 -3.830 67.820 1.00 22.98 166 ASP H CA 1
ATOM 15058 C C . ASP H 1 168 ? -20.930 -4.477 69.059 1.00 28.15 166 ASP H C 1
ATOM 15059 O O . ASP H 1 168 ? -21.762 -5.391 68.946 1.00 24.14 166 ASP H O 1
ATOM 15064 N N . ILE H 1 169 ? -20.606 -3.997 70.246 1.00 24.07 167 ILE H N 1
ATOM 15065 C CA . ILE H 1 169 ? -21.128 -4.602 71.486 1.00 22.13 167 ILE H CA 1
ATOM 15066 C C . ILE H 1 169 ? -22.591 -4.198 71.565 1.00 23.11 167 ILE H C 1
ATOM 15067 O O . ILE H 1 169 ? -23.455 -5.015 71.942 1.00 21.06 167 ILE H O 1
ATOM 15072 N N . LEU H 1 170 ? -22.941 -2.989 71.136 1.00 23.15 168 LEU H N 1
ATOM 15073 C CA . LEU H 1 170 ? -24.367 -2.632 71.178 1.00 24.61 168 LEU H CA 1
ATOM 15074 C C . LEU H 1 170 ? -25.164 -3.437 70.138 1.00 27.81 168 LEU H C 1
ATOM 15075 O O . LEU H 1 170 ? -26.371 -3.508 70.223 1.00 24.29 168 LEU H O 1
ATOM 15080 N N . ASN H 1 171 ? -24.467 -3.976 69.128 1.00 29.29 169 ASN H N 1
ATOM 15081 C CA . ASN H 1 171 ? -25.065 -4.739 68.064 1.00 31.27 169 ASN H CA 1
ATOM 15082 C C . ASN H 1 171 ? -25.125 -6.227 68.398 1.00 34.43 169 ASN H C 1
ATOM 15083 O O . ASN H 1 171 ? -25.543 -6.988 67.570 1.00 36.42 169 ASN H O 1
ATOM 15088 N N . ASN H 1 172 ? -24.742 -6.623 69.609 1.00 34.44 170 ASN H N 1
ATOM 15089 C CA . ASN H 1 172 ? -24.472 -8.012 69.957 1.00 31.26 170 ASN H CA 1
ATOM 15090 C C . ASN H 1 172 ? -23.698 -8.824 68.974 1.00 28.06 170 ASN H C 1
ATOM 15091 O O . ASN H 1 172 ? -23.976 -9.971 68.735 1.00 27.50 170 ASN H O 1
ATOM 15096 N N . LYS H 1 173 ? -22.597 -8.296 68.494 1.00 26.19 171 LYS H N 1
ATOM 15097 C CA . LYS H 1 173 ? -21.845 -9.080 67.592 1.00 24.27 171 LYS H CA 1
ATOM 15098 C C . LYS H 1 173 ? -20.464 -8.498 67.552 1.00 26.77 171 LYS H C 1
ATOM 15099 O O . LYS H 1 173 ? -20.198 -7.516 66.837 1.00 24.27 171 LYS H O 1
ATOM 15105 N N . PHE H 1 174 ? -19.593 -9.140 68.317 1.00 26.09 172 PHE H N 1
ATOM 15106 C CA . PHE H 1 174 ? -18.297 -8.594 68.602 1.00 25.85 172 PHE H CA 1
ATOM 15107 C C . PHE H 1 174 ? -17.349 -9.734 68.768 1.00 28.03 172 PHE H C 1
ATOM 15108 O O . PHE H 1 174 ? -17.747 -10.832 69.067 1.00 27.87 172 PHE H O 1
ATOM 15116 N N . THR H 1 175 ? -16.095 -9.445 68.522 1.00 26.62 173 THR H N 1
ATOM 15117 C CA . THR H 1 175 ? -14.987 -10.370 68.638 1.00 28.98 173 THR H CA 1
ATOM 15118 C C . THR H 1 175 ? -14.824 -10.894 70.053 1.00 29.86 173 THR H C 1
ATOM 15119 O O . THR H 1 175 ? -14.975 -10.102 70.972 1.00 27.90 173 THR H O 1
ATOM 15123 N N . ARG H 1 176 ? -14.637 -12.206 70.255 1.00 28.13 174 ARG H N 1
ATOM 15124 C CA . ARG H 1 176 ? -14.449 -12.703 71.619 1.00 29.98 174 ARG H CA 1
ATOM 15125 C C . ARG H 1 176 ? -13.450 -13.777 71.426 1.00 35.53 174 ARG H C 1
ATOM 15126 O O . ARG H 1 176 ? -13.672 -14.665 70.593 1.00 36.34 174 ARG H O 1
ATOM 15134 N N . ILE H 1 177 ? -12.320 -13.621 72.104 1.00 32.86 175 ILE H N 1
ATOM 15135 C CA . ILE H 1 177 ? -11.226 -14.556 71.980 1.00 31.00 175 ILE H CA 1
ATOM 15136 C C . ILE H 1 177 ? -10.731 -15.019 73.354 1.00 36.73 175 ILE H C 1
ATOM 15137 O O . ILE H 1 177 ? -10.606 -14.214 74.255 1.00 36.04 175 ILE H O 1
ATOM 15142 N N . LYS H 1 178 ? -10.509 -16.327 73.504 1.00 36.07 176 LYS H N 1
ATOM 15143 C CA . LYS H 1 178 ? -9.961 -16.932 74.699 1.00 39.07 176 LYS H CA 1
ATOM 15144 C C . LYS H 1 178 ? -8.543 -16.450 74.895 1.00 37.15 176 LYS H C 1
ATOM 15145 O O . LYS H 1 178 ? -7.780 -16.430 73.943 1.00 33.33 176 LYS H O 1
ATOM 15151 N N . PRO H 1 179 ? -8.167 -16.073 76.130 1.00 37.84 177 PRO H N 1
ATOM 15152 C CA . PRO H 1 179 ? -6.773 -15.676 76.360 1.00 40.24 177 PRO H CA 1
ATOM 15153 C C . PRO H 1 179 ? -5.825 -16.825 75.970 1.00 46.77 177 PRO H C 1
ATOM 15154 O O . PRO H 1 179 ? -6.152 -17.980 76.244 1.00 46.99 177 PRO H O 1
ATOM 15158 N N . ASN H 1 180 ? -4.709 -16.536 75.301 1.00 49.75 178 ASN H N 1
ATOM 15159 C CA . ASN H 1 180 ? -3.829 -17.583 74.739 1.00 57.00 178 ASN H CA 1
ATOM 15160 C C . ASN H 1 180 ? -3.146 -18.515 75.764 1.00 59.00 178 ASN H C 1
ATOM 15161 O O . ASN H 1 180 ? -2.398 -19.416 75.390 1.00 52.88 178 ASN H O 1
ATOM 15166 N N . SER H 1 181 ? -3.369 -18.279 77.054 1.00 56.55 179 SER H N 1
ATOM 15167 C CA . SER H 1 181 ? -2.706 -19.038 78.089 1.00 59.04 179 SER H CA 1
ATOM 15168 C C . SER H 1 181 ? -3.382 -18.598 79.386 1.00 62.48 179 SER H C 1
ATOM 15169 O O . SER H 1 181 ? -4.356 -17.844 79.356 1.00 57.23 179 SER H O 1
ATOM 15172 N N . GLU H 1 182 ? -2.916 -19.133 80.511 1.00 62.46 180 GLU H N 1
ATOM 15173 C CA . GLU H 1 182 ? -3.385 -18.695 81.831 1.00 56.84 180 GLU H CA 1
ATOM 15174 C C . GLU H 1 182 ? -2.552 -17.489 82.295 1.00 40.42 180 GLU H C 1
ATOM 15175 O O . GLU H 1 182 ? -2.921 -16.805 83.249 1.00 40.79 180 GLU H O 1
ATOM 15181 N N . GLY H 1 183 ? -1.446 -17.204 81.615 1.00 35.02 181 GLY H N 1
ATOM 15182 C CA . GLY H 1 183 ? -0.662 -16.017 81.944 1.00 39.36 181 GLY H CA 1
ATOM 15183 C C . GLY H 1 183 ? -0.292 -16.145 83.401 1.00 33.69 181 GLY H C 1
ATOM 15184 O O . GLY H 1 183 ? -0.011 -17.243 83.815 1.00 35.78 181 GLY H O 1
ATOM 15185 N N . ASN H 1 184 ? -0.296 -15.082 84.183 1.00 33.24 182 ASN H N 1
ATOM 15186 C CA . ASN H 1 184 ? 0.107 -15.210 85.569 1.00 30.03 182 ASN H CA 1
ATOM 15187 C C . ASN H 1 184 ? -0.698 -14.304 86.422 1.00 33.24 182 ASN H C 1
ATOM 15188 O O . ASN H 1 184 ? -1.358 -13.393 85.931 1.00 29.72 182 ASN H O 1
ATOM 15193 N N . TYR H 1 185 ? -0.671 -14.578 87.716 1.00 30.39 183 TYR H N 1
ATOM 15194 C CA . TYR H 1 185 ? -1.491 -13.799 88.596 1.00 33.56 183 TYR H CA 1
ATOM 15195 C C . TYR H 1 185 ? -0.682 -13.305 89.800 1.00 36.65 183 TYR H C 1
ATOM 15196 O O . TYR H 1 185 ? 0.143 -14.061 90.328 1.00 39.30 183 TYR H O 1
ATOM 15205 N N . ASN H 1 186 ? -0.908 -12.044 90.184 1.00 31.64 184 ASN H N 1
ATOM 15206 C CA . ASN H 1 186 ? -0.321 -11.468 91.391 1.00 32.32 184 ASN H CA 1
ATOM 15207 C C . ASN H 1 186 ? -1.329 -11.064 92.459 1.00 31.41 184 ASN H C 1
ATOM 15208 O O . ASN H 1 186 ? -2.038 -10.092 92.285 1.00 35.20 184 ASN H O 1
ATOM 15213 N N . SER H 1 187 ? -1.344 -11.764 93.597 1.00 30.45 185 SER H N 1
ATOM 15214 C CA . SER H 1 187 ? -2.199 -11.461 94.760 1.00 32.48 185 SER H CA 1
ATOM 15215 C C . SER H 1 187 ? -1.787 -10.261 95.595 1.00 33.64 185 SER H C 1
ATOM 15216 O O . SER H 1 187 ? -0.675 -9.785 95.463 1.00 31.36 185 SER H O 1
ATOM 15219 N N . ILE H 1 188 ? -2.636 -9.870 96.540 1.00 36.10 186 ILE H N 1
ATOM 15220 C CA . ILE H 1 188 ? -2.273 -8.817 97.476 1.00 40.83 186 ILE H CA 1
ATOM 15221 C C . ILE H 1 188 ? -0.908 -9.144 98.054 1.00 39.32 186 ILE H C 1
ATOM 15222 O O . ILE H 1 188 ? -0.072 -8.250 98.114 1.00 37.67 186 ILE H O 1
ATOM 15227 N N . HIS H 1 189 ? -0.693 -10.406 98.443 1.00 44.32 187 HIS H N 1
ATOM 15228 C CA . HIS H 1 189 ? 0.523 -10.879 99.121 1.00 36.58 187 HIS H CA 1
ATOM 15229 C C . HIS H 1 189 ? 1.774 -10.858 98.287 1.00 37.12 187 HIS H C 1
ATOM 15230 O O . HIS H 1 189 ? 2.844 -10.525 98.798 1.00 32.43 187 HIS H O 1
ATOM 15237 N N . ASP H 1 190 ? 1.656 -11.312 97.038 1.00 38.10 188 ASP H N 1
ATOM 15238 C CA . ASP H 1 190 ? 2.714 -11.156 96.065 1.00 34.78 188 ASP H CA 1
ATOM 15239 C C . ASP H 1 190 ? 3.170 -9.698 95.975 1.00 32.30 188 ASP H C 1
ATOM 15240 O O . ASP H 1 190 ? 4.365 -9.431 95.900 1.00 33.28 188 ASP H O 1
ATOM 15245 N N . TYR H 1 191 ? 2.233 -8.759 95.999 1.00 35.66 189 TYR H N 1
ATOM 15246 C CA . TYR H 1 191 ? 2.591 -7.353 95.879 1.00 35.83 189 TYR H CA 1
ATOM 15247 C C . TYR H 1 191 ? 3.221 -6.865 97.186 1.00 36.19 189 TYR H C 1
ATOM 15248 O O . TYR H 1 191 ? 4.285 -6.292 97.111 1.00 31.98 189 TYR H O 1
ATOM 15257 N N . LYS H 1 192 ? 2.643 -7.163 98.353 1.00 31.38 190 LYS H N 1
ATOM 15258 C CA . LYS H 1 192 ? 3.212 -6.672 99.601 1.00 37.90 190 LYS H CA 1
ATOM 15259 C C . LYS H 1 192 ? 4.622 -7.178 99.724 1.00 38.79 190 LYS H C 1
ATOM 15260 O O . LYS H 1 192 ? 5.506 -6.404 100.081 1.00 38.13 190 LYS H O 1
ATOM 15266 N N . ASN H 1 193 ? 4.864 -8.430 99.356 1.00 38.89 191 ASN H N 1
ATOM 15267 C CA . ASN H 1 193 ? 6.211 -8.943 99.518 1.00 44.75 191 ASN H CA 1
ATOM 15268 C C . ASN H 1 193 ? 7.187 -8.162 98.641 1.00 41.90 191 ASN H C 1
ATOM 15269 O O . ASN H 1 193 ? 8.332 -7.896 99.031 1.00 35.16 191 ASN H O 1
ATOM 15274 N N . MET H 1 194 ? 6.709 -7.784 97.464 1.00 35.54 192 MET H N 1
ATOM 15275 C CA . MET H 1 194 ? 7.562 -7.070 96.512 1.00 34.84 192 MET H CA 1
ATOM 15276 C C . MET H 1 194 ? 7.848 -5.612 96.945 1.00 27.88 192 MET H C 1
ATOM 15277 O O . MET H 1 194 ? 8.935 -5.147 96.724 1.00 35.45 192 MET H O 1
ATOM 15282 N N . CYS H 1 195 ? 6.892 -4.910 97.551 1.00 25.94 193 CYS H N 1
ATOM 15283 C CA . CYS H 1 195 ? 7.111 -3.617 98.146 1.00 31.59 193 CYS H CA 1
ATOM 15284 C C . CYS H 1 195 ? 8.285 -3.566 99.148 1.00 30.69 193 CYS H C 1
ATOM 15285 O O . CYS H 1 195 ? 8.837 -2.490 99.395 1.00 29.30 193 CYS H O 1
ATOM 15288 N N . GLU H 1 196 ? 8.666 -4.727 99.694 1.00 29.74 194 GLU H N 1
ATOM 15289 C CA . GLU H 1 196 ? 9.719 -4.805 100.692 1.00 29.09 194 GLU H CA 1
ATOM 15290 C C . GLU H 1 196 ? 11.002 -5.097 100.009 1.00 22.97 194 GLU H C 1
ATOM 15291 O O . GLU H 1 196 ? 11.268 -6.195 99.578 1.00 27.20 194 GLU H O 1
ATOM 15297 N N . ILE H 1 197 ? 11.867 -4.113 100.026 1.00 24.96 195 ILE H N 1
ATOM 15298 C CA . ILE H 1 197 ? 13.160 -4.262 99.457 1.00 25.62 195 ILE H CA 1
ATOM 15299 C C . ILE H 1 197 ? 13.973 -5.212 100.328 1.00 28.36 195 ILE H C 1
ATOM 15300 O O . ILE H 1 197 ? 13.952 -5.105 101.557 1.00 27.86 195 ILE H O 1
ATOM 15305 N N . ASP H 1 198 ? 14.740 -6.040 99.641 1.00 28.45 196 ASP H N 1
ATOM 15306 C CA . ASP H 1 198 ? 15.772 -6.872 100.200 1.00 28.53 196 ASP H CA 1
ATOM 15307 C C . ASP H 1 198 ? 17.131 -6.256 99.921 1.00 28.44 196 ASP H C 1
ATOM 15308 O O . ASP H 1 198 ? 17.671 -6.331 98.804 1.00 25.80 196 ASP H O 1
ATOM 15313 N N . LEU H 1 199 ? 17.703 -5.633 100.956 1.00 29.93 197 LEU H N 1
ATOM 15314 C CA . LEU H 1 199 ? 18.937 -4.864 100.803 1.00 25.34 197 LEU H CA 1
ATOM 15315 C C . LEU H 1 199 ? 20.093 -5.684 100.283 1.00 27.84 197 LEU H C 1
ATOM 15316 O O . LEU H 1 199 ? 21.001 -5.173 99.605 1.00 29.81 197 LEU H O 1
ATOM 15321 N N . ASP H 1 200 ? 20.044 -6.993 100.475 1.00 30.57 198 ASP H N 1
ATOM 15322 C CA . ASP H 1 200 ? 21.193 -7.801 100.051 1.00 36.92 198 ASP H CA 1
ATOM 15323 C C . ASP H 1 200 ? 20.937 -8.439 98.700 1.00 39.79 198 ASP H C 1
ATOM 15324 O O . ASP H 1 200 ? 21.883 -8.995 98.116 1.00 37.48 198 ASP H O 1
ATOM 15329 N N . LYS H 1 201 ? 19.691 -8.377 98.210 1.00 35.58 199 LYS H N 1
ATOM 15330 C CA . LYS H 1 201 ? 19.392 -8.994 96.914 1.00 37.66 199 LYS H CA 1
ATOM 15331 C C . LYS H 1 201 ? 20.341 -8.446 95.893 1.00 31.01 199 LYS H C 1
ATOM 15332 O O . LYS H 1 201 ? 20.462 -7.253 95.797 1.00 32.90 199 LYS H O 1
ATOM 15338 N N . ILE H 1 202 ? 21.063 -9.306 95.184 1.00 32.13 200 ILE H N 1
ATOM 15339 C CA . ILE H 1 202 ? 22.044 -8.906 94.189 1.00 38.44 200 ILE H CA 1
ATOM 15340 C C . ILE H 1 202 ? 21.256 -8.573 92.913 1.00 38.44 200 ILE H C 1
ATOM 15341 O O . ILE H 1 202 ? 20.368 -9.327 92.541 1.00 41.11 200 ILE H O 1
ATOM 15346 N N . VAL H 1 203 ? 21.598 -7.481 92.228 1.00 40.03 201 VAL H N 1
ATOM 15347 C CA . VAL H 1 203 ? 20.866 -7.024 91.037 1.00 32.50 201 VAL H CA 1
ATOM 15348 C C . VAL H 1 203 ? 21.796 -6.198 90.212 1.00 38.81 201 VAL H C 1
ATOM 15349 O O . VAL H 1 203 ? 22.878 -5.833 90.690 1.00 43.81 201 VAL H O 1
ATOM 15353 N N . THR H 1 204 ? 21.352 -5.833 89.012 1.00 30.62 202 THR H N 1
ATOM 15354 C CA . THR H 1 204 ? 22.074 -4.811 88.311 1.00 32.51 202 THR H CA 1
ATOM 15355 C C . THR H 1 204 ? 21.419 -3.467 88.621 1.00 33.77 202 THR H C 1
ATOM 15356 O O . THR H 1 204 ? 20.370 -3.374 89.247 1.00 35.01 202 THR H O 1
ATOM 15360 N N . MET H 1 205 ? 22.110 -2.436 88.155 1.00 33.57 203 MET H N 1
ATOM 15361 C CA . MET H 1 205 ? 21.703 -1.061 88.232 1.00 38.56 203 MET H CA 1
ATOM 15362 C C . MET H 1 205 ? 20.470 -0.819 87.361 1.00 35.77 203 MET H C 1
ATOM 15363 O O . MET H 1 205 ? 19.566 -0.094 87.784 1.00 36.19 203 MET H O 1
ATOM 15368 N N . ARG H 1 206 ? 20.447 -1.390 86.170 1.00 29.20 204 ARG H N 1
ATOM 15369 C CA . ARG H 1 206 ? 19.178 -1.374 85.393 1.00 31.98 204 ARG H CA 1
ATOM 15370 C C . ARG H 1 206 ? 17.994 -1.887 86.182 1.00 27.84 204 ARG H C 1
ATOM 15371 O O . ARG H 1 206 ? 16.952 -1.232 86.248 1.00 25.93 204 ARG H O 1
ATOM 15379 N N . GLU H 1 207 ? 18.180 -3.033 86.845 1.00 27.55 205 GLU H N 1
ATOM 15380 C CA . GLU H 1 207 ? 17.157 -3.675 87.658 1.00 29.27 205 GLU H CA 1
ATOM 15381 C C . GLU H 1 207 ? 16.741 -2.944 88.930 1.00 25.34 205 GLU H C 1
ATOM 15382 O O . GLU H 1 207 ? 15.581 -2.994 89.319 1.00 27.95 205 GLU H O 1
ATOM 15388 N N . ALA H 1 208 ? 17.672 -2.268 89.582 1.00 27.14 206 ALA H N 1
ATOM 15389 C CA . ALA H 1 208 ? 17.355 -1.512 90.776 1.00 26.60 206 ALA H CA 1
ATOM 15390 C C . ALA H 1 208 ? 16.581 -0.321 90.272 1.00 24.43 206 ALA H C 1
ATOM 15391 O O . ALA H 1 208 ? 15.611 0.052 90.907 1.00 22.04 206 ALA H O 1
ATOM 15393 N N . ILE H 1 209 ? 17.006 0.249 89.141 1.00 24.76 207 ILE H N 1
ATOM 15394 C CA . ILE H 1 209 ? 16.341 1.455 88.659 1.00 25.07 207 ILE H CA 1
ATOM 15395 C C . ILE H 1 209 ? 14.916 1.040 88.262 1.00 21.05 207 ILE H C 1
ATOM 15396 O O . ILE H 1 209 ? 13.921 1.751 88.462 1.00 22.73 207 ILE H O 1
ATOM 15401 N N . ASP H 1 210 ? 14.801 -0.144 87.708 1.00 23.46 208 ASP H N 1
ATOM 15402 C CA . ASP H 1 210 ? 13.508 -0.518 87.108 1.00 24.53 208 ASP H CA 1
ATOM 15403 C C . ASP H 1 210 ? 12.584 -0.827 88.259 1.00 22.44 208 ASP H C 1
ATOM 15404 O O . ASP H 1 210 ? 11.454 -0.329 88.266 1.00 24.03 208 ASP H O 1
ATOM 15409 N N . TYR H 1 211 ? 13.105 -1.505 89.278 1.00 20.44 209 TYR H N 1
ATOM 15410 C CA . TYR H 1 211 ? 12.310 -1.704 90.503 1.00 20.84 209 TYR H CA 1
ATOM 15411 C C . TYR H 1 211 ? 11.784 -0.422 91.110 1.00 18.93 209 TYR H C 1
ATOM 15412 O O . TYR H 1 211 ? 10.602 -0.247 91.500 1.00 20.24 209 TYR H O 1
ATOM 15421 N N . LEU H 1 212 ? 12.669 0.544 91.184 1.00 18.69 210 LEU H N 1
ATOM 15422 C CA . LEU H 1 212 ? 12.303 1.678 91.967 1.00 17.80 210 LEU H CA 1
ATOM 15423 C C . LEU H 1 212 ? 11.281 2.517 91.179 1.00 17.57 210 LEU H C 1
ATOM 15424 O O . LEU H 1 212 ? 10.353 3.090 91.763 1.00 15.72 210 LEU H O 1
ATOM 15429 N N . ARG H 1 213 ? 11.509 2.670 89.875 1.00 18.20 211 ARG H N 1
ATOM 15430 C CA . ARG H 1 213 ? 10.479 3.403 89.075 1.00 18.91 211 ARG H CA 1
ATOM 15431 C C . ARG H 1 213 ? 9.118 2.638 89.047 1.00 19.74 211 ARG H C 1
ATOM 15432 O O . ARG H 1 213 ? 8.048 3.242 89.247 1.00 21.37 211 ARG H O 1
ATOM 15440 N N . ALA H 1 214 ? 9.140 1.307 88.982 1.00 19.15 212 ALA H N 1
ATOM 15441 C CA . ALA H 1 214 ? 7.907 0.526 89.092 1.00 20.57 212 ALA H CA 1
ATOM 15442 C C . ALA H 1 214 ? 7.090 0.873 90.321 1.00 23.01 212 ALA H C 1
ATOM 15443 O O . ALA H 1 214 ? 5.843 0.763 90.287 1.00 23.05 212 ALA H O 1
ATOM 15445 N N . MET H 1 215 ? 7.805 1.270 91.379 1.00 20.63 213 MET H N 1
ATOM 15446 C CA . MET H 1 215 ? 7.268 1.348 92.716 1.00 21.24 213 MET H CA 1
ATOM 15447 C C . MET H 1 215 ? 6.873 2.794 93.004 1.00 19.59 213 MET H C 1
ATOM 15448 O O . MET H 1 215 ? 6.202 3.133 93.948 1.00 20.45 213 MET H O 1
ATOM 15453 N N . THR H 1 216 ? 7.302 3.685 92.129 1.00 20.79 214 THR H N 1
ATOM 15454 C CA . THR H 1 216 ? 6.978 5.071 92.248 1.00 19.48 214 THR H CA 1
ATOM 15455 C C . THR H 1 216 ? 5.694 5.483 91.503 1.00 21.64 214 THR H C 1
ATOM 15456 O O . THR H 1 216 ? 5.578 5.391 90.253 1.00 21.30 214 THR H O 1
ATOM 15460 N N . HIS H 1 217 ? 4.798 6.057 92.286 1.00 18.25 215 HIS H N 1
ATOM 15461 C CA . HIS H 1 217 ? 3.484 6.406 91.853 1.00 22.53 215 HIS H CA 1
ATOM 15462 C C . HIS H 1 217 ? 2.881 7.487 92.705 1.00 20.37 215 HIS H C 1
ATOM 15463 O O . HIS H 1 217 ? 2.117 7.184 93.614 1.00 25.16 215 HIS H O 1
ATOM 15470 N N . PRO H 1 218 ? 3.308 8.733 92.488 1.00 22.10 216 PRO H N 1
ATOM 15471 C CA . PRO H 1 218 ? 2.838 9.829 93.308 1.00 25.88 216 PRO H CA 1
ATOM 15472 C C . PRO H 1 218 ? 1.303 9.892 93.356 1.00 27.63 216 PRO H C 1
ATOM 15473 O O . PRO H 1 218 ? 0.651 9.644 92.393 1.00 24.25 216 PRO H O 1
ATOM 15477 N N . PRO H 1 219 ? 0.694 10.162 94.491 1.00 30.24 217 PRO H N 1
ATOM 15478 C CA . PRO H 1 219 ? 1.269 10.511 95.762 1.00 31.92 217 PRO H CA 1
ATOM 15479 C C . PRO H 1 219 ? 1.457 9.336 96.680 1.00 28.57 217 PRO H C 1
ATOM 15480 O O . PRO H 1 219 ? 1.494 9.533 97.876 1.00 29.77 217 PRO H O 1
ATOM 15484 N N . TYR H 1 220 ? 1.433 8.115 96.188 1.00 28.59 218 TYR H N 1
ATOM 15485 C CA . TYR H 1 220 ? 1.468 6.954 97.084 1.00 27.53 218 TYR H CA 1
ATOM 15486 C C . TYR H 1 220 ? 2.877 6.627 97.572 1.00 27.12 218 TYR H C 1
ATOM 15487 O O . TYR H 1 220 ? 3.846 6.930 96.917 1.00 28.16 218 TYR H O 1
ATOM 15496 N N . LYS H 1 221 ? 2.996 5.984 98.714 1.00 24.84 219 LYS H N 1
ATOM 15497 C CA . LYS H 1 221 ? 4.283 5.504 99.158 1.00 28.92 219 LYS H CA 1
ATOM 15498 C C . LYS H 1 221 ? 4.223 3.992 99.112 1.00 22.47 219 LYS H C 1
ATOM 15499 O O . LYS H 1 221 ? 3.400 3.458 99.765 1.00 23.67 219 LYS H O 1
ATOM 15505 N N . ASN H 1 222 ? 5.128 3.292 98.438 1.00 23.74 220 ASN H N 1
ATOM 15506 C CA . ASN H 1 222 ? 4.928 1.920 98.129 1.00 25.78 220 ASN H CA 1
ATOM 15507 C C . ASN H 1 222 ? 6.118 1.109 98.550 1.00 24.31 220 ASN H C 1
ATOM 15508 O O . ASN H 1 222 ? 6.005 0.325 99.483 1.00 29.06 220 ASN H O 1
ATOM 15513 N N . SER H 1 223 ? 7.243 1.243 97.872 1.00 25.22 221 SER H N 1
ATOM 15514 C CA . SER H 1 223 ? 8.358 0.417 98.224 1.00 25.13 221 SER H CA 1
ATOM 15515 C C . SER H 1 223 ? 9.053 0.948 99.490 1.00 27.59 221 SER H C 1
ATOM 15516 O O . SER H 1 223 ? 9.094 2.159 99.695 1.00 24.91 221 SER H O 1
ATOM 15519 N N . TYR H 1 224 ? 9.637 0.043 100.289 1.00 28.82 222 TYR H N 1
ATOM 15520 C CA . TYR H 1 224 ? 10.377 0.415 101.507 1.00 29.32 222 TYR H CA 1
ATOM 15521 C C . TYR H 1 224 ? 11.473 -0.631 101.823 1.00 30.09 222 TYR H C 1
ATOM 15522 O O . TYR H 1 224 ? 11.409 -1.793 101.410 1.00 28.25 222 TYR H O 1
ATOM 15531 N N . PHE H 1 225 ? 12.510 -0.168 102.510 1.00 26.83 223 PHE H N 1
ATOM 15532 C CA . PHE H 1 225 ? 13.478 -1.035 103.153 1.00 25.85 223 PHE H CA 1
ATOM 15533 C C . PHE H 1 225 ? 13.386 -0.866 104.686 1.00 25.29 223 PHE H C 1
ATOM 15534 O O . PHE H 1 225 ? 12.781 0.058 105.200 1.00 23.21 223 PHE H O 1
ATOM 15542 N N . ILE H 1 226 ? 13.918 -1.826 105.424 1.00 28.87 224 ILE H N 1
ATOM 15543 C CA . ILE H 1 226 ? 13.931 -1.727 106.898 1.00 31.34 224 ILE H CA 1
ATOM 15544 C C . ILE H 1 226 ? 15.407 -1.750 107.267 1.00 26.30 224 ILE H C 1
ATOM 15545 O O . ILE H 1 226 ? 16.126 -2.655 106.834 1.00 27.15 224 ILE H O 1
ATOM 15550 N N . ASP H 1 227 ? 15.902 -0.684 107.882 1.00 26.44 225 ASP H N 1
ATOM 15551 C CA . ASP H 1 227 ? 17.337 -0.651 108.162 1.00 32.17 225 ASP H CA 1
ATOM 15552 C C . ASP H 1 227 ? 17.611 -1.463 109.458 1.00 32.11 225 ASP H C 1
ATOM 15553 O O . ASP H 1 227 ? 16.699 -1.929 110.123 1.00 26.18 225 ASP H O 1
ATOM 15558 N N . GLU H 1 228 ? 18.870 -1.693 109.786 1.00 36.52 226 GLU H N 1
ATOM 15559 C CA . GLU H 1 228 ? 19.160 -2.616 110.891 1.00 42.10 226 GLU H CA 1
ATOM 15560 C C . GLU H 1 228 ? 18.602 -2.089 112.224 1.00 38.29 226 GLU H C 1
ATOM 15561 O O . GLU H 1 228 ? 18.320 -2.847 113.123 1.00 39.20 226 GLU H O 1
ATOM 15567 N N . HIS H 1 229 ? 18.361 -0.790 112.331 1.00 31.79 227 HIS H N 1
ATOM 15568 C CA . HIS H 1 229 ? 17.695 -0.244 113.504 1.00 31.23 227 HIS H CA 1
ATOM 15569 C C . HIS H 1 229 ? 16.216 -0.479 113.565 1.00 27.47 227 HIS H C 1
ATOM 15570 O O . HIS H 1 229 ? 15.617 -0.103 114.536 1.00 29.08 227 HIS H O 1
ATOM 15577 N N . GLY H 1 230 ? 15.599 -1.066 112.538 1.00 26.61 228 GLY H N 1
ATOM 15578 C CA . GLY H 1 230 ? 14.169 -1.235 112.532 1.00 27.15 228 GLY H CA 1
ATOM 15579 C C . GLY H 1 230 ? 13.508 0.010 112.003 1.00 30.24 228 GLY H C 1
ATOM 15580 O O . GLY H 1 230 ? 12.296 0.221 112.196 1.00 30.40 228 GLY H O 1
ATOM 15581 N N . ASN H 1 231 ? 14.269 0.891 111.360 1.00 30.34 229 ASN H N 1
ATOM 15582 C CA . ASN H 1 231 ? 13.569 2.023 110.720 1.00 33.72 229 ASN H CA 1
ATOM 15583 C C . ASN H 1 231 ? 12.938 1.566 109.385 1.00 28.98 229 ASN H C 1
ATOM 15584 O O . ASN H 1 231 ? 13.602 0.914 108.595 1.00 32.15 229 ASN H O 1
ATOM 15589 N N . LYS H 1 232 ? 11.647 1.819 109.223 1.00 29.20 230 LYS H N 1
ATOM 15590 C CA . LYS H 1 232 ? 10.959 1.703 107.945 1.00 31.59 230 LYS H CA 1
ATOM 15591 C C . LYS H 1 232 ? 11.210 2.965 107.139 1.00 29.14 230 LYS H C 1
ATOM 15592 O O . LYS H 1 232 ? 10.746 4.080 107.476 1.00 27.95 230 LYS H O 1
ATOM 15598 N N . VAL H 1 233 ? 11.899 2.775 106.023 1.00 26.91 231 VAL H N 1
ATOM 15599 C CA . VAL H 1 233 ? 12.106 3.883 105.112 1.00 27.25 231 VAL H CA 1
ATOM 15600 C C . VAL H 1 233 ? 11.466 3.705 103.726 1.00 28.08 231 VAL H C 1
ATOM 15601 O O . VAL H 1 233 ? 11.844 2.816 102.982 1.00 28.40 231 VAL H O 1
ATOM 15605 N N . PHE H 1 234 ? 10.497 4.548 103.387 1.00 32.98 232 PHE H N 1
ATOM 15606 C CA . PHE H 1 234 ? 9.908 4.580 102.025 1.00 30.85 232 PHE H CA 1
ATOM 15607 C C . PHE H 1 234 ? 10.805 5.235 100.985 1.00 24.92 232 PHE H C 1
ATOM 15608 O O . PHE H 1 234 ? 11.519 6.165 101.279 1.00 26.57 232 PHE H O 1
ATOM 15616 N N . VAL H 1 235 ? 10.831 4.667 99.796 1.00 24.05 233 VAL H N 1
ATOM 15617 C CA . VAL H 1 235 ? 11.724 5.136 98.770 1.00 26.80 233 VAL H CA 1
ATOM 15618 C C . VAL H 1 235 ? 10.931 5.483 97.489 1.00 22.87 233 VAL H C 1
ATOM 15619 O O . VAL H 1 235 ? 9.878 4.937 97.224 1.00 24.83 233 VAL H O 1
ATOM 15623 N N . ALA H 1 236 ? 11.412 6.405 96.668 1.00 24.82 234 ALA H N 1
ATOM 15624 C CA . ALA H 1 236 ? 10.782 6.712 95.363 1.00 22.90 234 ALA H CA 1
ATOM 15625 C C . ALA H 1 236 ? 11.857 7.297 94.508 1.00 24.72 234 ALA H C 1
ATOM 15626 O O . ALA H 1 236 ? 12.739 8.034 94.990 1.00 23.47 234 ALA H O 1
ATOM 15628 N N . LEU H 1 237 ? 11.755 7.042 93.213 1.00 23.12 235 LEU H N 1
ATOM 15629 C CA . LEU H 1 237 ? 12.755 7.518 92.263 1.00 21.11 235 LEU H CA 1
ATOM 15630 C C . LEU H 1 237 ? 12.171 8.617 91.403 1.00 23.71 235 LEU H C 1
ATOM 15631 O O . LEU H 1 237 ? 11.012 8.575 91.122 1.00 25.74 235 LEU H O 1
ATOM 15636 N N . GLU H 1 238 ? 12.977 9.583 91.017 1.00 20.34 236 GLU H N 1
ATOM 15637 C CA . GLU H 1 238 ? 12.608 10.664 90.166 1.00 27.31 236 GLU H CA 1
ATOM 15638 C C . GLU H 1 238 ? 13.548 10.542 88.939 1.00 28.61 236 GLU H C 1
ATOM 15639 O O . GLU H 1 238 ? 14.746 10.301 89.074 1.00 24.38 236 GLU H O 1
ATOM 15645 N N . LEU H 1 239 ? 12.980 10.581 87.736 1.00 21.52 237 LEU H N 1
ATOM 15646 C CA . LEU H 1 239 ? 13.727 10.516 86.494 1.00 20.58 237 LEU H CA 1
ATOM 15647 C C . LEU H 1 239 ? 13.299 11.684 85.622 1.00 24.66 237 LEU H C 1
ATOM 15648 O O . LEU H 1 239 ? 12.134 12.072 85.574 1.00 27.00 237 LEU H O 1
ATOM 15653 N N . GLU H 1 240 ? 14.273 12.237 84.943 1.00 28.10 238 GLU H N 1
ATOM 15654 C CA . GLU H 1 240 ? 14.103 13.362 84.070 1.00 32.42 238 GLU H CA 1
ATOM 15655 C C . GLU H 1 240 ? 14.965 13.140 82.828 1.00 29.61 238 GLU H C 1
ATOM 15656 O O . GLU H 1 240 ? 16.181 13.264 82.860 1.00 30.26 238 GLU H O 1
ATOM 15662 N N . LYS H 1 241 ? 14.307 12.762 81.743 1.00 26.24 239 LYS H N 1
ATOM 15663 C CA . LYS H 1 241 ? 14.880 12.817 80.409 1.00 30.57 239 LYS H CA 1
ATOM 15664 C C . LYS H 1 241 ? 15.182 14.263 80.078 1.00 31.60 239 LYS H C 1
ATOM 15665 O O . LYS H 1 241 ? 14.312 15.129 80.202 1.00 35.84 239 LYS H O 1
ATOM 15671 N N . ILE H 1 242 ? 16.419 14.532 79.700 1.00 34.66 240 ILE H N 1
ATOM 15672 C CA . ILE H 1 242 ? 16.823 15.898 79.340 1.00 38.23 240 ILE H CA 1
ATOM 15673 C C . ILE H 1 242 ? 17.349 15.806 77.913 1.00 35.00 240 ILE H C 1
ATOM 15674 O O . ILE H 1 242 ? 18.266 15.029 77.638 1.00 34.89 240 ILE H O 1
ATOM 15679 N N . SER H 1 243 ? 16.740 16.527 76.989 1.00 35.82 241 SER H N 1
ATOM 15680 C CA . SER H 1 243 ? 17.324 16.597 75.626 1.00 48.52 241 SER H CA 1
ATOM 15681 C C . SER H 1 243 ? 17.960 17.979 75.444 1.00 46.13 241 SER H C 1
ATOM 15682 O O . SER H 1 243 ? 19.087 18.300 75.807 1.00 57.95 241 SER H O 1
#

Foldseek 3Di:
DFEEEEAALDPVVLVLCCVLVVVDPPYDYAYEAAPVRCPVCVVCVVVRSYYHDDQVPCVCVCQPVGQEYEYEHGPDDHDQVSLVRHWYKYKDFFAPPAAFEPLRQLVCLQVVDWTAIWIATDHPDGPFFWTFDIDTDDDDPQAASAVSSVRRVVRSSVVCSVCVVCVVVVHTDTDHGPDNHDYAYPVNQLVLQEDDPPDDDDPSNVSSNQRSQAHPPDFGHWYQDDVRDTGTGHDHGDDDD/DAEEEEEADDDVVLVLCCVLVVVDPDYDYAYEAAPVCCPVCVVCVVVRSYYYDQQVPCLCVCQPPGQEYEYEHGPDDHDQVVLVRHWYKYWAFFDPPAAFDDLRQLVCLQVVDFTWIWIATDHNDGPFHFTQDIDTDDDDLQAASQRSSVVRVVRSSVVCSVCVVVVVVPHTDTHGDPDNHDYAYPVNQLVLQEDDPPDDDPVSNVSSNQSSQDHPPDFTHWYQDPVRDTGTDHDHGDDD/DQLFEEEEEALDVVCLVLCCVLVVPDTSYDYAYEAAPVNCVVCVVCCVVRVYYYDDQVPCLLVCQPVGQEYEYEHGPDDHDQNNLVRHFYKYWDFFAPPAAQEDLRLLVCLQVVDFTAIWIATDHPDRVFFWTQDIDTDDDDLQAASARSSVRRVVRSSVVCSVCVVCVVVVHTDTDGGPDNHDYDYPVNQLVLQEDDPPDDDDPSNVSSNQRSQAHPPDFGHWYQDPVRDTGTGHDHGDDD/DAEEEEEALDDVVLVLCCVQQVVDPPYDYAYEAAPVSCVVCVVCCVVSSYYYDDQVPCLCVCAPPGQEAEYDNGPDDHDQVNLVRHFHKYKDFFAPPAAFEPLRLLVCLQVVDFTAIWIATDHDDGRFHWTQDIDTDDDDLQAASQRSSVRRVVRSSVVCSVCVVCVVVVHTDTDGDPDNHDYDYPVNQLVLQEDDPPDDDDPSNVSSNQRHQDHPPDFTHWYQDPVRDIGTDHDHGDDD/DFEEEEEALDPVVLVLCCVQVVVDPPYDYAYEAAPVCCPVCVPVCVVRNYYHDDQVVCVCVCQPVGQEYEYENGPDDHDAVNLVRHFYKYKDFFDPPAAQEPLRLLVCLQVVDFTAIWIFTDHDDRRFGWTQDIDTDDDDLQAASQRSSVVRVVRSSVVCNVCVVCVVVVHTDTHGRPDNHDYDYVVNQQVLQEDDPPDDDDPSNVSSNQRSQAHPPDFTHWYQDPVGDIGTDHDHGDDPD/DFEEEEEALDPVVLVLCCVLVVPDDPYDYAYEAAPVSCPVCVVCCVVRSYYHDDQVVCVLVCQVVGQEYEYEHHPDDHDQNNLVRHFYKYWAFFDPPAAFEDLRLLVCLQPVDWTAIFIATDHDDGRFHWTQDIDTDDDDPQAASARSSVVRNVRSSVVCSVCVVCVVVVHTDTHGDPDNHDYAYPVNQLVLQEDDPPDDDDPSNVSSNQSSQAHPPDFTHWYQDDVRDTGTDHDHGDDD/DCAQEEEEAALDPVCLVLVCVLQVVDTSYYYAYEAAVVSCVVCVVCCVVPPYHHDDQVPCQLVCAPVGQEYEYDNHPDDRQVNNQVGHFYKYKDFFAPPAAFEPLRLLVCLQPVDFTAIFIATDDNDGSFHWTQDIDTDDDDLQAASQVSSVVRVVRSSVVCSVCVVCVVVVNTDTDGTPDNYDYDYPVNQLVLQEDDVPDDDDVSSVSSNQRSQAHPPDFGHWYQDPVRDTGTDHDHGDDD/DFEEEEEALDPVVLVLVCVLVVPDPPYDYAYEAAVVCCPVCVVCVVVRSYYYDQQVVPLCVCQPVGAEYEYDHGPDDHDQVNLVRHWYKYKFFFDPPAAFEPLSQLVCLQVVDFTAIWIATDHPDGPAHWTQDIDTDDDDLQAASQRVSVVRSVRSSVVCSVCVVVVVVVHTDTHGGPDNHDYAYPVNQLVLLEDDPVDDDDPSNVSSNQRSQDHPPDFGHWYQDPVRDTDTDHDHGDDDD

CATH classification: 3.40.50.170

Nearest PDB structures (foldseek):
  4nv1-assembly2_E  TM=9.911E-01  e=6.973E-50  Francisella tularensis subsp. tularensis SCHU S4
  4yfy-assembly1_B  TM=9.389E-01  e=9.260E-33  Providencia alcalifaciens
  6v2t-assembly1_A  TM=9.308E-01  e=2.175E-31  Shewanella sp. FDAARGOS_354
  6v33-assembly1_B  TM=9.386E-01  e=1.157E-30  Pseudomonas congelans
  4pzu-assembly1_B  TM=9.243E-01  e=5.642E-28  Mycobacterium tuberculosis